Protein 9IP4 (pdb70)

Nearest PDB structures (foldseek):
  7yes-assembly1_A  TM=9.532E-01  e=0.000E+00  Ebola virus
  7yer-assembly1_A  TM=9.552E-01  e=0.000E+00  Ebola virus
  7yet-assembly1_A  TM=9.392E-01  e=2.073E-85  Ebola virus
  7yot-assembly1_A  TM=8.366E-01  e=1.798E-52  avian paramyxovirus 1
  6pzk-assembly1_A  TM=8.052E-01  e=1.404E-47  Human respiratory syncytial virus A2

InterPro domains:
  IPR014023 Mononegavirales RNA-directed RNA polymerase catalytic domain [PF00946] (9-1091)
  IPR014023 Mononegavirales RNA-directed RNA polymerase catalytic domain [PS50526] (628-812)
  IPR017235 RNA-directed RNA polymerase L, filovirus [PIRSF037548] (1-2327)
  IPR025786 Mononegavirus L protein 2-O-ribose methyltransferase [PS51590] (1921-2118)
  IPR026890 Mononegavirales mRNA-capping domain V [PF14318] (1108-1382)
  IPR039736 RNA-directed RNA polymerase L, C-terminal [TIGR04198] (1240-1625)

B-factor: mean 97.24, std 36.07, range [30.0, 233.01]

Solvent-accessible surface area: 70939 Å² total; per-residue (Å²): 77,8,94,64,21,60,8,57,9,63,33,35,5,40,5,19,30,0,12,0,0,1,93,10,36,52,24,80,17,64,17,8,92,7,76,39,2,141,138,19,149,26,4,138,94,6,88,90,9,92,96,8,99,40,2,115,92,12,34,121,86,18,1,97,14,2,5,6,3,4,4,2,2,39,40,0,10,66,15,8,52,163,19,1,92,109,34,34,114,80,0,122,45,1,74,21,78,40,0,6,100,8,0,24,44,6,14,73,6,0,39,39,11,0,31,129,19,0,45,9,100,116,26,26,93,73,50,78,132,15,67,60,97,73,9,3,39,138,60,9,51,17,3,57,2,0,0,2,0,5,22,7,9,2,40,4,13,32,21,62,24,86,219,43,56,53,205,29,44,19,129,18,89,15,118,43,2,25,1,2,1,12,27,68,4,3,0,3,15,3,23,11,126,49,13,37,165,163,44,148,46,6,12,38,16,35,6,4,2,71,91,30,8,164,118,111,112,12,74,90,110,24,92,129,29,92,56,4,2,3,3,0,4,14,48,0,1,2,3,1,19,20,3,3,14,26,5,0,0,0,34,2,0,0,12,25,0,62,46,58,10,78,105,12,0,4,0,0,38,59,113,11,0,20,84,0,2,97,24,0,11,92,0,0,8,36,1,11,47,26,0,4,71,0,0,90,22,0,56,40,1,0,6,1,7,0,2,33,68,30,102,51,8,54,27,8,17,25,17,12,1,15,13,2,62,39,0,17,67,46,7,94,85,6,31,129,109,6,132,17,71,112,124,80,0,90,13,0,53,54,2,0,39,15,2,8,62,20,155,21,38,0,3,13,9,0,0,2,33,19,0,19,89,4,2,2,6,11,13,18,52,17,17,58,1,2,85,103,16,67,132,70,0,67,39,34,26,8,0,36,2,64,12,5,3,22,0,13,0,0,0,12,5,22,6,2,70,65,29,39,123,64,81,53,48,27,23,142,21,71,13,64,56,30,28,0,48,41,1,74,99,29,29,115,80,66,47,35,8,65,46,52,72,2,81,125,48,7,28,4,3,33,25,2,81,32,85,83,30,52,46,23,135,55,12,48,79,25,17,48,2,3,135,67,51,37,7,12,7,58,66,84,12,17,1,12,22,11,16,120,24,4,6,48,16,93,18,118,64,136,27,182,50,74,117,1,4,60,37,6,10,38,22,69,79,11,36,15,101,42,5,19,79,13,0,35,75,0,82,2,1,28,35,28,46,24,7,0,4,2,24,12,48,77,48,47,16,42,69,14,55,17,72,13,32,0,0,23,74,2,15,8,1,23,16,1,7,56,13,6,7,33,53,18,1,20,155,16,12,79,39,106,90,6,70,4,13,59,69,56,122,137,129,28,18,33,146,82,7,32,51,134,197,137,111,26,51,28,65,14,2,2,2,12,6,63,29,54,82,11,20,41,10,2,9,18,3,3,1,51,16,2,1,64,12,1,13,143,0,8,50,20,108,19,0,10,14,3,2,7,8,1,3,8,11,2,24,0,3,5,27,27,110,42,5,0,2,42,41,1,64,118,127,39,38,128,117,10,61,77,28,50,3,1,2,42,47,1,32,3,0,6,58,32,10,18,87,52,8,12,34,3,1,8,16,0,4,15,31,0,0,26,5,64,39,124,32,41,14,16,11,6,33,48,75,62,44,5,7,1,4,3,6,7,85,16,79,96,129,22,95,89,84,117,11,14,70,40,3,2,42,24,0,0,102,1,1,14,45,7,6,36,2,1,1,16,3,1,2,33,18,104,29,76,103,8,16,10,3,15,2,0,8,30,69,30,169,81,9,13,2,29,1,0,10,3,3,18,0,1,124,27,0,4,112,3,7,12,20,16,104,44,39,3,7,17,4,11,22,0,6,36,42,5,9,57,20,8,28,121,0,1,23,47,2,7,2,8,19,4,0,7,1,0,0,0,0,1,5,0,0,1,0,7,2,3,15,70,11,10,17,4,8,75,130,66,68,40,1,6,85,41,16,40,177,119,92,20,75,39,50,47,7,8,14,5,11,13,5,9,51,20,4,4,3,3,16,50,21,25,0,6,65,1,0,9,95,57,35,44,5,56,0,0,4,2,2,18,10,0,86,16,1,4,70,74,38,144,77,109,126,21,12,60,53,3,6,0,28,115,49,26,182,25,102,13,39,61,2,3,80,86,31,42,10,14,17,16,76,5,16,78,100,18,28,54,57,0,39,110,26,0,52,96,19,1,96,135,80,17,118,0,101,5,1,70,28,0,16,42,178,30,9,85,105,15,25,91,93,4,1,84,26,4,10,48,2,89,5,0,5,2,43,2,0,19,34,0,20,57,39,2,3,7,5,25,5,53,76,4,0,40,92,1,25,62,14,142,71,10,10,16,95,96,114,32,44,109,75,1,58,84,33,14,54,76,16,6,77,37,12,9,24,59,118,117,26,37,20,113,116,4,25,128,34,0,99,142,47,126,7,15,8,36,7,0,73,66,5,6,54,80,12,10,60,123,25,6,162,81,56,134,39,24,17,3,30,19,16,5,18,11,47,2,11,91,21,107,47,79,65,18,19,120,50,0,62,129,66,9,103,58,115,137,188,27,43,1,29,3,29,16,17,134,119,44,65,56,104,20,62,38,39,63,12,6,20,18,1,2,13,94,101,59,25,48,151,76,75,115,100,60,160,12,55,60,42,13,30,11,11,91,31,2,33,66,8,5,12,24,3,29,32,1,8,86,57,128,56,86,54,78,98,19,4,67,31,8,9,57,3,3,1,84,24,88,46,112,51,3,55,71,30,15,63,124,43,217,93,34,8,6,21,19,72,8,16,42,104,47,40,147,48,15,140,107,11,9,17,14,35,2,4,10,13,14,2,56,34,44,43,127,56,3,42,103,14,86,89,134,33,11,48,25,5,15,1,26,62,38,16,1,21,3,4,0,3,0,0,2,14,0,4,4,15,45,8,84,8,59,92,73,10,46,4,39,1,70,0,24,22,53,137,63,0,26,88,113,31,96,73,52,92,3,147,24,98,135,50,19,118,41,87,8,63,106,2,112,94,1,74,30,1,29,15,108,78,9,62,54,27,33,125,96,144,52,203,81,38,73,66,20,16,82,8,6,4,41,5,9,0,19,10,20,3,6,6,58,0,1,16,78,21,8,3,39,29,83,56,12,70,59,80,10,70,128,113,32,82,29,14,54,64,0,2,5,2,73,50,25,29,19,0,62,143,10,28,17,156,68,90,152,101,142,14,65,11,1,82,13,0,38,116,0,21,126,24,78,136,47,45,36,104,66,5,13,87,20,128,17,60,16,136,18,2,12,54,3,2,41,0,20,1,60,55,93,81,30,20,34,14,18,4,0,87,13,0,3,110,31,0,113,161,58,67,93,29,29,57,0,12,36,24,1,3,81,14,19,47,117,68,65,90,8,50,33,0,1,36,88,4,9,145,91,28,112,21,0,91,68,43,116,13,56,98,62,142,19,146,64,51,129,80,7,42,174,68,2,46,196,34,33,137,74,65,27,134,134,30,29,5,24,141,10,41,3,1,16,12,15,12,105,164,62,95,54,84,0,0,67,72,127,142,150,76,25,161,38,15,116,64,6,36,152,8,19,65,74,2,41,60,64,4,60,113,2,2,0,7,12,16,84,9,5,8,3,4,18,0,10,55,22,29,65,128,51,79,57,89,66,1,59,124,37,66,34,0,110,100,11,62,2,22,176,179,75,22,94,140,107,31,35,187,32,17,94,55,7,29,121,4,10,65,79,11,49,52,43,30,103,108,14,14,12,67,140,134,81,118,65,9,124,20,11,90,16,2,28,132,18,11,61,82,4,25,53,82,13,83,146,25,108

Organism: Lake Victoria marburgvirus (strain Musoke-80) (NCBI:txid33727)

Radius of gyration: 37.51 Å; Cα contacts (8 Å, |Δi|>4): 2554; chains: 5; bounding box: 82×110×110 Å

GO terms:
  GO:0019013 viral nucleocapsid (C, IDA)
  GO:0039689 negative stranded viral RNA replication (P, IDA)
  GO:0039697 negative stranded viral RNA transcription (P, IDA)

Structure (mmCIF, N/CA/C/O backbone):
data_9IP4
#
_entry.id   9IP4
#
_cell.length_a   1.00
_cell.length_b   1.00
_cell.length_c   1.00
_cell.angle_alpha   90.00
_cell.angle_beta   90.00
_cell.angle_gamma   90.00
#
_symmetry.space_group_name_H-M   'P 1'
#
loop_
_entity.id
_entity.type
_entity.pdbx_description
1 polymer 'RNA-directed RNA polymerase L,Maltose/maltodextrin-binding periplasmic protein'
2 polymer 'Maltose/maltodextrin-binding periplasmic protein,Polymerase cofactor VP35'
3 non-polymer 'ZINC ION'
#
loop_
_atom_site.group_PDB
_atom_site.id
_atom_site.type_symbol
_atom_site.label_atom_id
_atom_site.label_alt_id
_atom_site.label_comp_id
_atom_site.label_asym_id
_atom_site.label_entity_id
_atom_site.label_seq_id
_atom_site.pdbx_PDB_ins_code
_atom_site.Cartn_x
_atom_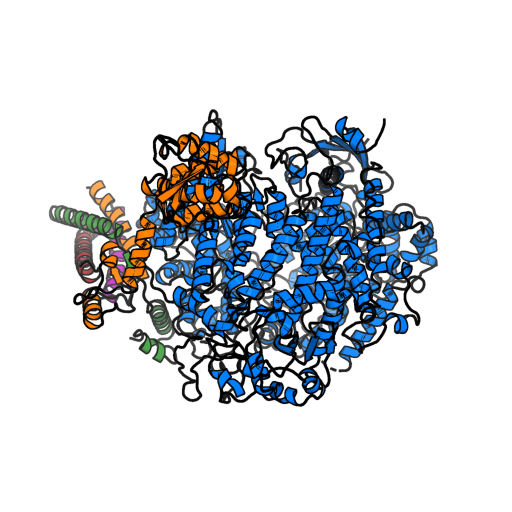site.Cartn_y
_atom_site.Cartn_z
_atom_site.occupancy
_atom_site.B_iso_or_equiv
_atom_site.auth_seq_id
_atom_site.auth_comp_id
_atom_site.auth_asym_id
_atom_site.auth_atom_id
_atom_site.pdbx_PDB_model_num
ATOM 1 N N . PRO A 1 4 ? 83.481 105.840 91.075 1.00 144.69 4 PRO A N 1
ATOM 2 C CA . PRO A 1 4 ? 84.344 105.586 89.916 1.00 139.59 4 PRO A CA 1
ATOM 3 C C . PRO A 1 4 ? 85.762 106.115 90.112 1.00 144.05 4 PRO A C 1
ATOM 4 O O . PRO A 1 4 ? 86.728 105.412 89.810 1.00 137.96 4 PRO A O 1
ATOM 8 N N . THR A 1 5 ? 85.878 107.343 90.621 1.00 158.48 5 THR A N 1
ATOM 9 C CA . THR A 1 5 ? 87.196 107.942 90.805 1.00 161.59 5 THR A CA 1
ATOM 10 C C . THR A 1 5 ? 87.968 107.221 91.900 1.00 158.45 5 THR A C 1
ATOM 11 O O . THR A 1 5 ? 89.189 107.054 91.802 1.00 141.27 5 THR A O 1
ATOM 15 N N . GLN A 1 6 ? 87.275 106.793 92.947 1.00 159.75 6 GLN A N 1
ATOM 16 C CA . GLN A 1 6 ? 87.899 106.187 94.110 1.00 155.10 6 GLN A CA 1
ATOM 17 C C . GLN A 1 6 ? 87.480 104.728 94.204 1.00 144.85 6 GLN A C 1
ATOM 18 O O . GLN A 1 6 ? 86.333 104.376 93.908 1.00 140.44 6 GLN A O 1
ATOM 24 N N . TYR A 1 7 ? 88.416 103.893 94.625 1.00 125.88 7 TYR A N 1
ATOM 25 C CA . TYR A 1 7 ? 88.255 102.453 94.723 1.00 115.86 7 TYR A CA 1
ATOM 26 C C . TYR A 1 7 ? 88.855 101.995 96.038 1.00 112.62 7 TYR A C 1
ATOM 27 O O . TYR A 1 7 ? 89.597 102.746 96.681 1.00 108.48 7 TYR A O 1
ATOM 36 N N . PRO A 1 8 ? 88.531 100.780 96.482 1.00 98.13 8 PRO A N 1
ATOM 37 C CA . PRO A 1 8 ? 89.168 100.269 97.696 1.00 84.76 8 PRO A CA 1
ATOM 38 C C . PRO A 1 8 ? 90.675 100.276 97.514 1.00 89.02 8 PRO A C 1
ATOM 39 O O . PRO A 1 8 ? 91.191 100.153 96.400 1.00 88.88 8 PRO A O 1
ATOM 43 N N . ASP A 1 9 ? 91.381 100.437 98.625 1.00 97.68 9 ASP A N 1
ATOM 44 C CA . ASP A 1 9 ? 92.817 100.636 98.564 1.00 96.43 9 ASP A CA 1
ATOM 45 C C . ASP A 1 9 ? 93.484 99.382 98.015 1.00 97.83 9 ASP A C 1
ATOM 46 O O . ASP A 1 9 ? 93.094 98.258 98.339 1.00 92.13 9 ASP A O 1
ATOM 51 N N . ALA A 1 10 ? 94.495 99.581 97.166 1.00 101.80 10 ALA A N 1
ATOM 52 C CA . ALA A 1 10 ? 95.174 98.444 96.554 1.00 89.18 10 ALA A CA 1
ATOM 53 C C . ALA A 1 10 ? 96.024 97.706 97.577 1.00 99.01 10 ALA A C 1
ATOM 54 O O . ALA A 1 10 ? 96.120 96.474 97.542 1.00 85.54 10 ALA A O 1
ATOM 56 N N . ARG A 1 11 ? 96.640 98.438 98.496 1.00 112.00 11 ARG A N 1
ATOM 57 C CA . ARG A 1 11 ? 97.450 97.852 99.549 1.00 91.21 11 ARG A CA 1
ATOM 58 C C . ARG A 1 11 ? 96.797 98.141 100.892 1.00 92.07 11 ARG A C 1
ATOM 59 O O . ARG A 1 11 ? 95.914 98.994 101.015 1.00 102.30 11 ARG A O 1
ATOM 67 N N . LEU A 1 12 ? 97.244 97.414 101.910 1.00 96.71 12 LEU A N 1
ATOM 68 C CA . LEU A 1 12 ? 96.668 97.541 103.243 1.00 107.16 12 LEU A CA 1
ATOM 69 C C . LEU A 1 12 ? 97.194 98.822 103.876 1.00 108.83 12 LEU A C 1
ATOM 70 O O . LEU A 1 12 ? 98.389 98.933 104.165 1.00 111.31 12 LEU A O 1
ATOM 75 N N . SER A 1 13 ? 96.305 99.801 104.090 1.00 98.07 13 SER A N 1
ATOM 76 C CA . SER A 1 13 ? 96.627 100.971 104.908 1.00 94.99 13 SER A CA 1
ATOM 77 C C . SER A 1 13 ? 95.397 101.280 105.760 1.00 96.91 13 SER A C 1
ATOM 78 O O . SER A 1 13 ? 94.585 102.148 105.427 1.00 99.22 13 SER A O 1
ATOM 81 N N . SER A 1 14 ? 95.293 100.573 106.887 1.00 98.21 14 SER A N 1
ATOM 82 C CA . SER A 1 14 ? 94.298 100.772 107.934 1.00 103.75 14 SER A CA 1
ATOM 83 C C . SER A 1 14 ? 94.533 99.735 109.026 1.00 100.80 14 SER A C 1
ATOM 84 O O . SER A 1 14 ? 95.072 98.656 108.748 1.00 102.48 14 SER A O 1
ATOM 87 N N . PRO A 1 15 ? 94.147 100.011 110.269 1.00 90.55 15 PRO A N 1
ATOM 88 C CA . PRO A 1 15 ? 94.187 98.969 111.301 1.00 83.88 15 PRO A CA 1
ATOM 89 C C . PRO A 1 15 ? 93.168 97.869 111.039 1.00 80.50 15 PRO A C 1
ATOM 90 O O . PRO A 1 15 ? 92.158 98.059 110.358 1.00 82.93 15 PRO A O 1
ATOM 94 N N . ILE A 1 16 ? 93.458 96.695 111.594 1.00 82.03 16 ILE A N 1
ATOM 95 C CA . ILE A 1 16 ? 92.604 95.520 111.453 1.00 87.85 16 ILE A CA 1
ATOM 96 C C . ILE A 1 16 ? 91.648 95.460 112.642 1.00 88.00 16 ILE A C 1
ATOM 97 O O . ILE A 1 16 ? 92.066 95.204 113.774 1.00 84.06 16 ILE A O 1
ATOM 102 N N . ILE A 1 17 ? 90.366 95.715 112.387 1.00 87.14 17 ILE A N 1
ATOM 103 C CA . ILE A 1 17 ? 89.326 95.711 113.410 1.00 70.42 17 ILE A CA 1
ATOM 104 C C . ILE A 1 17 ? 88.286 94.681 112.988 1.00 77.90 17 ILE A C 1
ATOM 105 O O . ILE A 1 17 ? 87.849 94.675 111.831 1.00 86.64 17 ILE A O 1
ATOM 110 N N . LEU A 1 18 ? 87.897 93.806 113.920 1.00 80.57 18 LEU A N 1
ATOM 111 C CA . LEU A 1 18 ? 86.996 92.689 113.641 1.00 76.89 18 LEU A CA 1
ATOM 112 C C . LEU A 1 18 ? 85.727 92.711 114.492 1.00 84.03 18 LEU A C 1
ATOM 113 O O . LEU A 1 18 ? 85.189 91.656 114.831 1.00 78.87 18 LEU A O 1
ATOM 118 N N . ASP A 1 19 ? 85.239 93.898 114.850 1.00 85.61 19 ASP A N 1
ATOM 119 C CA . ASP A 1 19 ? 84.018 93.988 115.649 1.00 72.83 19 ASP A CA 1
ATOM 120 C C . ASP A 1 19 ? 82.781 93.510 114.883 1.00 86.86 19 ASP A C 1
ATOM 121 O O . ASP A 1 19 ? 82.033 92.658 115.375 1.00 90.30 19 ASP A O 1
ATOM 126 N N . GLN A 1 20 ? 82.557 94.033 113.672 1.00 66.53 20 GLN A N 1
ATOM 127 C CA . GLN A 1 20 ? 81.347 93.719 112.906 1.00 64.73 20 GLN A CA 1
ATOM 128 C C . GLN A 1 20 ? 81.231 92.237 112.560 1.00 77.72 20 GLN A C 1
ATOM 129 O O . GLN A 1 20 ? 80.128 91.750 112.250 1.00 86.16 20 GLN A O 1
ATOM 135 N N . CYS A 1 21 ? 82.347 91.511 112.593 1.00 74.00 21 CYS A N 1
ATOM 136 C CA . CYS A 1 21 ? 82.289 90.078 112.353 1.00 62.35 21 CYS A CA 1
ATOM 137 C C . CYS A 1 21 ? 81.396 89.386 113.377 1.00 77.42 21 CYS A C 1
ATOM 138 O O . CYS A 1 21 ? 80.708 88.412 113.047 1.00 86.21 21 CYS A O 1
ATOM 141 N N . ASP A 1 22 ? 81.442 89.828 114.641 1.00 75.68 22 ASP A N 1
ATOM 142 C CA . ASP A 1 22 ? 80.534 89.280 115.646 1.00 76.12 22 ASP A CA 1
ATOM 143 C C . ASP A 1 22 ? 79.067 89.443 115.255 1.00 80.84 22 ASP A C 1
ATOM 144 O O . ASP A 1 22 ? 78.255 88.529 115.473 1.00 78.20 22 ASP A O 1
ATOM 149 N N . LEU A 1 23 ? 78.735 90.533 114.553 1.00 70.97 23 LEU A N 1
ATOM 150 C CA . LEU A 1 23 ? 77.354 90.756 114.146 1.00 65.06 23 LEU A CA 1
ATOM 151 C C . LEU A 1 23 ? 76.992 89.883 112.967 1.00 66.00 23 LEU A C 1
ATOM 152 O O . LEU A 1 23 ? 75.870 89.354 112.891 1.00 71.40 23 LEU A O 1
ATOM 157 N N . LEU A 1 24 ? 77.978 89.594 112.127 1.00 61.63 24 LEU A N 1
ATOM 158 C CA . LEU A 1 24 ? 77.694 88.723 110.999 1.00 57.73 24 LEU A CA 1
ATOM 159 C C . LEU A 1 24 ? 77.466 87.310 111.514 1.00 73.13 24 LEU A C 1
ATOM 160 O O . LEU A 1 24 ? 76.513 86.630 111.107 1.00 85.76 24 LEU A O 1
ATOM 165 N N . ALA A 1 25 ? 78.342 86.850 112.410 1.00 66.43 25 ALA A N 1
ATOM 166 C CA . ALA A 1 25 ? 78.175 85.510 112.950 1.00 63.32 25 ALA A CA 1
ATOM 167 C C . ALA A 1 25 ? 76.826 85.369 113.649 1.00 78.06 25 ALA A C 1
ATOM 168 O O . ALA A 1 25 ? 76.143 84.355 113.469 1.00 83.23 25 ALA A O 1
ATOM 170 N N . ARG A 1 26 ? 76.413 86.366 114.457 1.00 72.71 26 ARG A N 1
ATOM 171 C CA . ARG A 1 26 ? 75.094 86.213 115.075 1.00 63.01 26 ARG A CA 1
ATOM 172 C C . ARG A 1 26 ? 73.987 86.195 114.032 1.00 62.59 26 ARG A C 1
ATOM 173 O O . ARG A 1 26 ? 72.929 85.600 114.266 1.00 65.05 26 ARG A O 1
ATOM 181 N N . SER A 1 27 ? 74.207 86.824 112.874 1.00 73.39 27 SER A N 1
ATOM 182 C CA . SER A 1 27 ? 73.141 86.809 111.884 1.00 69.18 27 SER A CA 1
ATOM 183 C C . SER A 1 27 ? 73.169 85.560 111.018 1.00 77.13 27 SER A C 1
ATOM 184 O O . SER A 1 27 ? 72.216 85.325 110.268 1.00 80.66 27 SER A O 1
ATOM 187 N N . LEU A 1 28 ? 74.214 84.745 111.123 1.00 77.85 28 LEU A N 1
ATOM 188 C CA . LEU A 1 28 ? 74.256 83.477 110.410 1.00 70.47 28 LEU A CA 1
ATOM 189 C C . LEU A 1 28 ? 74.012 82.279 111.317 1.00 87.04 28 LEU A C 1
ATOM 190 O O . LEU A 1 28 ? 74.013 81.143 110.834 1.00 93.05 28 LEU A O 1
ATOM 195 N N . GLY A 1 29 ? 73.782 82.505 112.607 1.00 85.03 29 GLY A N 1
ATOM 196 C CA . GLY A 1 29 ? 73.549 81.417 113.532 1.00 81.03 29 GLY A CA 1
ATOM 197 C C . GLY A 1 29 ? 74.797 80.767 114.083 1.00 77.54 29 GLY A C 1
ATOM 198 O O . GLY A 1 29 ? 74.694 79.726 114.742 1.00 88.38 29 GLY A O 1
ATOM 199 N N . LEU A 1 30 ? 75.970 81.347 113.847 1.00 77.01 30 LEU A N 1
ATOM 200 C CA . LEU A 1 30 ? 77.224 80.805 114.337 1.00 74.58 30 LEU A CA 1
ATOM 201 C C . LEU A 1 30 ? 77.629 81.507 115.632 1.00 67.74 30 LEU A C 1
ATOM 202 O O . LEU A 1 30 ? 76.985 82.455 116.087 1.00 77.86 30 LEU A O 1
ATOM 207 N N . TYR A 1 31 ? 78.720 81.035 116.224 1.00 65.34 31 TYR A N 1
ATOM 208 C CA . TYR A 1 31 ? 79.234 81.589 117.466 1.00 76.58 31 TYR A CA 1
ATOM 209 C C . TYR A 1 31 ? 80.602 82.224 117.258 1.00 79.48 31 TYR A C 1
ATOM 210 O O . TYR A 1 31 ? 81.459 81.668 116.564 1.00 82.44 31 TYR A O 1
ATOM 219 N N . SER A 1 32 ? 80.796 83.394 117.868 1.00 85.15 32 SER A N 1
ATOM 220 C CA . SER A 1 32 ? 82.044 84.137 117.768 1.00 68.96 32 SER A CA 1
ATOM 221 C C . SER A 1 32 ? 82.148 85.104 118.940 1.00 86.99 32 SER A C 1
ATOM 222 O O . SER A 1 32 ? 81.135 85.610 119.431 1.00 101.91 32 SER A O 1
ATOM 225 N N . HIS A 1 33 ? 83.379 85.345 119.390 1.00 81.69 33 HIS A N 1
ATOM 226 C CA . HIS A 1 33 ? 83.638 86.196 120.552 1.00 86.08 33 HIS A CA 1
ATOM 227 C C . HIS A 1 33 ? 84.839 87.105 120.287 1.00 76.00 33 HIS A C 1
ATOM 228 O O . HIS A 1 33 ? 85.756 87.219 121.102 1.00 78.32 33 HIS A O 1
ATOM 235 N N . TYR A 1 34 ? 84.847 87.758 119.122 1.00 72.20 34 TYR A N 1
ATOM 236 C CA . TYR A 1 34 ? 85.970 88.621 118.765 1.00 64.24 34 TYR A CA 1
ATOM 237 C C . TYR A 1 34 ? 86.089 89.815 119.704 1.00 75.95 34 TYR A C 1
ATOM 238 O O . TYR A 1 34 ? 87.199 90.202 120.092 1.00 82.50 34 TYR A O 1
ATOM 247 N N . SER A 1 35 ? 84.961 90.415 120.072 1.00 81.30 35 SER A N 1
ATOM 248 C CA . SER A 1 35 ? 84.936 91.709 120.738 1.00 73.27 35 SER A CA 1
ATOM 249 C C . SER A 1 35 ? 84.807 91.596 122.253 1.00 76.16 35 SER A C 1
ATOM 250 O O . SER A 1 35 ? 84.184 90.670 122.777 1.00 86.97 35 SER A O 1
ATOM 253 N N . HIS A 1 36 ? 85.402 92.566 122.949 1.00 83.21 36 HIS A N 1
ATOM 254 C CA . HIS A 1 36 ? 85.256 92.719 124.392 1.00 86.69 36 HIS A CA 1
ATOM 255 C C . HIS A 1 36 ? 84.104 93.642 124.770 1.00 86.50 36 HIS A C 1
ATOM 256 O O . HIS A 1 36 ? 83.848 93.829 125.964 1.00 83.79 36 HIS A O 1
ATOM 263 N N . ASN A 1 37 ? 83.410 94.218 123.795 1.00 84.75 37 ASN A N 1
ATOM 264 C CA . ASN A 1 37 ? 82.358 95.187 124.079 1.00 80.30 37 ASN A CA 1
ATOM 265 C C . ASN A 1 37 ? 81.056 94.457 124.391 1.00 81.25 37 ASN A C 1
ATOM 266 O O . ASN A 1 37 ? 80.571 93.693 123.548 1.00 85.33 37 ASN A O 1
ATOM 271 N N . PRO A 1 38 ? 80.461 94.652 125.573 1.00 75.77 38 PRO A N 1
ATOM 272 C CA . PRO A 1 38 ? 79.182 93.987 125.871 1.00 72.93 38 PRO A CA 1
ATOM 273 C C . PRO A 1 38 ? 77.984 94.560 125.130 1.00 88.46 38 PRO A C 1
ATOM 274 O O . PRO A 1 38 ? 76.904 93.958 125.193 1.00 97.19 38 PRO A O 1
ATOM 278 N N . LYS A 1 39 ? 78.126 95.691 124.433 1.00 87.82 39 LYS A N 1
ATOM 279 C CA . LYS A 1 39 ? 77.026 96.188 123.613 1.00 73.46 39 LYS A CA 1
ATOM 280 C C . LYS A 1 39 ? 76.715 95.248 122.457 1.00 77.40 39 LYS A C 1
ATOM 281 O O . LYS A 1 39 ? 75.553 95.130 122.051 1.00 85.98 39 LYS A O 1
ATOM 287 N N . LEU A 1 40 ? 77.730 94.564 121.931 1.00 84.30 40 LEU A N 1
ATOM 288 C CA . LEU A 1 40 ? 77.573 93.717 120.759 1.00 79.52 40 LEU A CA 1
ATOM 289 C C . LEU A 1 40 ? 76.994 92.347 121.077 1.00 83.99 40 LEU A C 1
ATOM 290 O O . LEU A 1 40 ? 76.679 91.601 120.144 1.00 87.71 40 LEU A O 1
ATOM 295 N N . ARG A 1 41 ? 76.852 91.990 122.353 1.00 80.37 41 ARG A N 1
ATOM 296 C CA . ARG A 1 41 ? 76.277 90.690 122.667 1.00 96.42 41 ARG A CA 1
ATOM 297 C C . ARG A 1 41 ? 74.765 90.660 122.481 1.00 101.37 41 ARG A C 1
ATOM 298 O O . ARG A 1 41 ? 74.214 89.605 122.147 1.00 101.73 41 ARG A O 1
ATOM 306 N N . ASN A 1 42 ? 74.070 91.786 122.676 1.00 97.61 42 ASN A N 1
ATOM 307 C CA . ASN A 1 42 ? 72.614 91.746 122.698 1.00 98.10 42 ASN A CA 1
ATOM 308 C C . ASN A 1 42 ? 71.938 92.856 121.896 1.00 100.13 42 ASN A C 1
ATOM 309 O O . ASN A 1 42 ? 70.706 92.956 121.933 1.00 107.65 42 ASN A O 1
ATOM 314 N N . CYS A 1 43 ? 72.689 93.686 121.178 1.00 88.10 43 CYS A N 1
ATOM 315 C CA . CYS A 1 43 ? 72.055 94.696 120.344 1.00 88.38 43 CYS A CA 1
ATOM 316 C C . CYS A 1 43 ? 71.303 94.033 119.188 1.00 93.23 43 CYS A C 1
ATOM 317 O O . CYS A 1 43 ? 71.435 92.832 118.931 1.00 93.08 43 CYS A O 1
ATOM 320 N N . ARG A 1 44 ? 70.508 94.830 118.475 1.00 88.26 44 ARG A N 1
ATOM 321 C CA . ARG A 1 44 ? 69.846 94.353 117.269 1.00 83.38 44 ARG A CA 1
ATOM 322 C C . ARG A 1 44 ? 70.749 94.612 116.070 1.00 87.83 44 ARG A C 1
ATOM 323 O O . ARG A 1 44 ? 71.419 95.646 115.992 1.00 92.58 44 ARG A O 1
ATOM 331 N N . ILE A 1 45 ? 70.776 93.661 115.146 1.00 79.87 45 ILE A N 1
ATOM 332 C CA . ILE A 1 45 ? 71.755 93.686 114.050 1.00 71.99 45 ILE A CA 1
ATOM 333 C C . ILE A 1 45 ? 71.439 94.841 113.105 1.00 85.83 45 ILE A C 1
ATOM 334 O O . ILE A 1 45 ? 70.267 95.032 112.735 1.00 96.27 45 ILE A O 1
ATOM 339 N N . PRO A 1 46 ? 72.429 95.644 112.708 1.00 78.46 46 PRO A N 1
ATOM 340 C CA . PRO A 1 46 ? 72.185 96.660 111.676 1.00 77.96 46 PRO A CA 1
ATOM 341 C C . PRO A 1 46 ? 71.678 96.009 110.396 1.00 78.83 46 PRO A C 1
ATOM 342 O O . PRO A 1 46 ? 72.096 94.908 110.033 1.00 86.81 46 PRO A O 1
ATOM 346 N N . HIS A 1 47 ? 70.758 96.698 109.717 1.00 79.55 47 HIS A N 1
ATOM 347 C CA . HIS A 1 47 ? 70.048 96.081 108.599 1.00 77.26 47 HIS A CA 1
ATOM 348 C C . HIS A 1 47 ? 70.974 95.723 107.440 1.00 83.18 47 HIS A C 1
ATOM 349 O O . HIS A 1 47 ? 70.829 94.653 106.832 1.00 94.66 47 HIS A O 1
ATOM 356 N N . HIS A 1 48 ? 71.942 96.589 107.129 1.00 87.51 48 HIS A N 1
ATOM 357 C CA . HIS A 1 48 ? 72.809 96.331 105.985 1.00 89.97 48 HIS A CA 1
ATOM 358 C C . HIS A 1 48 ? 73.732 95.137 106.183 1.00 85.29 48 HIS A C 1
ATOM 359 O O . HIS A 1 48 ? 74.345 94.696 105.209 1.00 84.00 48 HIS A O 1
ATOM 366 N N . ILE A 1 49 ? 73.874 94.631 107.406 1.00 85.95 49 ILE A N 1
ATOM 367 C CA . ILE A 1 49 ? 74.572 93.377 107.671 1.00 63.95 49 ILE A CA 1
ATOM 368 C C . ILE A 1 49 ? 73.593 92.218 107.797 1.00 63.70 49 ILE A C 1
ATOM 369 O O . ILE A 1 49 ? 73.847 91.121 107.299 1.00 83.11 49 ILE A O 1
ATOM 374 N N . TYR A 1 50 ? 72.456 92.470 108.445 1.00 68.23 50 TYR A N 1
ATOM 375 C CA . TYR A 1 50 ? 71.465 91.429 108.678 1.00 71.90 50 TYR A CA 1
ATOM 376 C C . TYR A 1 50 ? 70.873 90.920 107.371 1.00 80.68 50 TYR A C 1
ATOM 377 O O . TYR A 1 50 ? 70.454 89.759 107.284 1.00 87.52 50 TYR A O 1
ATOM 386 N N . ARG A 1 51 ? 70.887 91.748 106.322 1.00 85.11 51 ARG A N 1
ATOM 387 C CA . ARG A 1 51 ? 70.281 91.351 105.056 1.00 83.63 51 ARG A CA 1
ATOM 388 C C . ARG A 1 51 ? 71.098 90.320 104.279 1.00 78.34 51 ARG A C 1
ATOM 389 O O . ARG A 1 51 ? 70.553 89.663 103.385 1.00 83.69 51 ARG A O 1
ATOM 397 N N . LEU A 1 52 ? 72.382 90.130 104.611 1.00 84.12 52 LEU A N 1
ATOM 398 C CA . LEU A 1 52 ? 73.237 89.187 103.888 1.00 83.70 52 LEU A CA 1
ATOM 399 C C . LEU A 1 52 ? 72.877 87.724 104.118 1.00 82.56 52 LEU A C 1
ATOM 400 O O . LEU A 1 52 ? 73.311 86.868 103.338 1.00 89.53 52 LEU A O 1
ATOM 405 N N . ARG A 1 53 ? 72.100 87.399 105.150 1.00 76.17 53 ARG A N 1
ATOM 406 C CA . ARG A 1 53 ? 71.785 85.992 105.366 1.00 86.03 53 ARG A CA 1
ATOM 407 C C . ARG A 1 53 ? 70.830 85.431 104.320 1.00 101.31 53 ARG A C 1
ATOM 408 O O . ARG A 1 53 ? 70.605 84.216 104.309 1.00 103.12 53 ARG A O 1
ATOM 416 N N . ASN A 1 54 ? 70.267 86.266 103.449 1.00 94.29 54 ASN A N 1
ATOM 417 C CA . ASN A 1 54 ? 69.289 85.798 102.479 1.00 92.16 54 ASN A CA 1
ATOM 418 C C . ASN A 1 54 ? 69.909 85.323 101.169 1.00 104.00 54 ASN A C 1
ATOM 419 O O . ASN A 1 54 ? 69.191 84.755 100.338 1.00 111.28 54 ASN A O 1
ATOM 424 N N . SER A 1 55 ? 71.207 85.527 100.962 1.00 96.85 55 SER A N 1
ATOM 425 C CA . SER A 1 55 ? 71.831 85.130 99.705 1.00 99.79 55 SER A CA 1
ATOM 426 C C . SER A 1 55 ? 71.942 83.610 99.642 1.00 87.50 55 SER A C 1
ATOM 427 O O . SER A 1 55 ? 72.364 82.969 100.609 1.00 89.92 55 SER A O 1
ATOM 430 N N . THR A 1 56 ? 71.566 83.032 98.497 1.00 86.86 56 THR A N 1
ATOM 431 C CA . THR A 1 56 ? 71.576 81.577 98.363 1.00 86.80 56 THR A CA 1
ATOM 432 C C . THR A 1 56 ? 72.988 81.024 98.213 1.00 85.95 56 THR A C 1
ATOM 433 O O . THR A 1 56 ? 73.269 79.903 98.663 1.00 96.53 56 THR A O 1
ATOM 437 N N . ALA A 1 57 ? 73.898 81.814 97.639 1.00 83.32 57 ALA A N 1
ATOM 438 C CA . ALA A 1 57 ? 75.274 81.359 97.485 1.00 79.48 57 ALA A CA 1
ATOM 439 C C . ALA A 1 57 ? 75.945 81.188 98.838 1.00 85.38 57 ALA A C 1
ATOM 440 O O . ALA A 1 57 ? 76.671 80.211 99.060 1.00 93.71 57 ALA A O 1
ATOM 442 N N . LEU A 1 58 ? 75.687 82.109 99.767 1.00 80.85 58 LEU A N 1
ATOM 443 C CA . LEU A 1 58 ? 76.314 81.990 101.074 1.00 69.45 58 LEU A CA 1
ATOM 444 C C . LEU A 1 58 ? 75.717 80.832 101.861 1.00 68.37 58 LEU A C 1
ATOM 445 O O . LEU A 1 58 ? 76.403 80.237 102.699 1.00 78.18 58 LEU A O 1
ATOM 450 N N . LYS A 1 59 ? 74.457 80.483 101.595 1.00 82.14 59 LYS A N 1
ATOM 451 C CA . LYS A 1 59 ? 73.864 79.356 102.300 1.00 80.81 59 LYS A CA 1
ATOM 452 C C . LYS A 1 59 ? 74.374 78.030 101.759 1.00 83.77 59 LYS A C 1
ATOM 453 O O . LYS A 1 59 ? 74.515 77.069 102.525 1.00 91.72 59 LYS A O 1
ATOM 459 N N . THR A 1 60 ? 74.658 77.951 100.454 1.00 79.42 60 THR A N 1
ATOM 460 C CA . THR A 1 60 ? 75.270 76.725 99.956 1.00 77.11 60 THR A CA 1
ATOM 461 C C . THR A 1 60 ? 76.746 76.639 100.323 1.00 80.59 60 THR A C 1
ATOM 462 O O . THR A 1 60 ? 77.290 75.535 100.424 1.00 87.71 60 THR A O 1
ATOM 466 N N . PHE A 1 61 ? 77.408 77.781 100.531 1.00 79.04 61 PHE A N 1
ATOM 467 C CA . PHE A 1 61 ? 78.804 77.739 100.958 1.00 69.17 61 PHE A CA 1
ATOM 468 C C . PHE A 1 61 ? 78.964 77.264 102.403 1.00 73.09 61 PHE A C 1
ATOM 469 O O . PHE A 1 61 ? 79.987 76.655 102.741 1.00 79.75 61 PHE A O 1
ATOM 477 N N . LEU A 1 62 ? 77.959 77.505 103.248 1.00 77.08 62 LEU A N 1
ATOM 478 C CA . LEU A 1 62 ? 77.952 77.172 104.666 1.00 71.25 62 LEU A CA 1
ATOM 479 C C . LEU A 1 62 ? 77.258 75.848 104.895 1.00 77.50 62 LEU A C 1
ATOM 480 O O . LEU A 1 62 ? 76.911 75.527 106.037 1.00 80.54 62 LEU A O 1
ATOM 485 N N . GLN A 1 63 ? 77.105 75.068 103.837 1.00 79.27 63 GLN A N 1
ATOM 486 C CA . GLN A 1 63 ? 76.526 73.752 103.936 1.00 77.75 63 GLN A CA 1
ATOM 487 C C . GLN A 1 63 ? 77.551 72.785 104.522 1.00 82.62 63 GLN A C 1
ATOM 488 O O . GLN A 1 63 ? 78.744 72.879 104.226 1.00 91.52 63 GLN A O 1
ATOM 494 N N . ASN A 1 64 ? 77.089 71.877 105.379 1.00 93.44 64 ASN A N 1
ATOM 495 C CA . ASN A 1 64 ? 77.957 70.857 105.988 1.00 93.37 64 ASN A CA 1
ATOM 496 C C . ASN A 1 64 ? 79.056 71.457 106.879 1.00 83.29 64 ASN A C 1
ATOM 497 O O . ASN A 1 64 ? 80.167 70.889 106.972 1.00 88.08 64 ASN A O 1
ATOM 502 N N . CYS A 1 65 ? 78.795 72.574 107.543 1.00 94.15 65 CYS A N 1
ATOM 503 C CA . CYS A 1 65 ? 79.697 73.254 108.472 1.00 87.87 65 CYS A CA 1
ATOM 504 C C . CYS A 1 65 ? 79.198 73.212 109.916 1.00 91.83 65 CYS A C 1
ATOM 505 O O . CYS A 1 65 ? 78.016 72.991 110.184 1.00 97.65 65 CYS A O 1
ATOM 508 N N . SER A 1 66 ? 80.124 73.440 110.853 1.00 84.70 66 SER A N 1
ATOM 509 C CA . SER A 1 66 ? 79.820 73.399 112.278 1.00 84.73 66 SER A CA 1
ATOM 510 C C . SER A 1 66 ? 79.251 74.737 112.758 1.00 86.19 66 SER A C 1
ATOM 511 O O . SER A 1 66 ? 79.378 75.775 112.101 1.00 92.30 66 SER A O 1
ATOM 514 N N . ILE A 1 67 ? 78.616 74.698 113.934 1.00 77.56 67 ILE A N 1
ATOM 515 C CA . ILE A 1 67 ? 78.093 75.914 114.550 1.00 74.10 67 ILE A CA 1
ATOM 516 C C . ILE A 1 67 ? 79.208 76.807 115.084 1.00 72.56 67 ILE A C 1
ATOM 517 O O . ILE A 1 67 ? 79.078 78.037 115.089 1.00 77.44 67 ILE A O 1
ATOM 522 N N . LEU A 1 68 ? 80.323 76.223 115.507 1.00 75.48 68 LEU A N 1
ATOM 523 C CA . LEU A 1 68 ? 81.423 76.979 116.088 1.00 79.40 68 LEU A CA 1
ATOM 524 C C . LEU A 1 68 ? 82.371 77.511 115.021 1.00 81.01 68 LEU A C 1
ATOM 525 O O . LEU A 1 68 ? 82.531 76.921 113.950 1.00 82.99 68 LEU A O 1
ATOM 530 N N . THR A 1 69 ? 82.999 78.643 115.330 1.00 61.00 69 THR A N 1
ATOM 531 C CA . THR A 1 69 ? 84.036 79.217 114.492 1.00 63.02 69 THR A CA 1
ATOM 532 C C . THR A 1 69 ? 85.318 79.360 115.304 1.00 70.57 69 THR A C 1
ATOM 533 O O . THR A 1 69 ? 85.329 79.206 116.529 1.00 76.58 69 THR A O 1
ATOM 537 N N . VAL A 1 70 ? 86.407 79.663 114.604 1.00 66.13 70 VAL A N 1
ATOM 538 C CA . VAL A 1 70 ? 87.717 79.821 115.232 1.00 56.36 70 VAL A CA 1
ATOM 539 C C . VAL A 1 70 ? 88.285 81.185 114.858 1.00 65.06 70 VAL A C 1
ATOM 540 O O . VAL A 1 70 ? 87.905 81.749 113.821 1.00 75.07 70 VAL A O 1
ATOM 544 N N . PRO A 1 71 ? 89.171 81.764 115.667 1.00 59.21 71 PRO A N 1
ATOM 545 C CA . PRO A 1 71 ? 89.781 83.044 115.292 1.00 56.48 71 PRO A CA 1
ATOM 546 C C . PRO A 1 71 ? 90.667 82.889 114.064 1.00 75.26 71 PRO A C 1
ATOM 547 O O . PRO A 1 71 ? 90.915 81.790 113.563 1.00 88.90 71 PRO A O 1
ATOM 551 N N . PHE A 1 72 ? 91.147 84.031 113.577 1.00 75.96 72 PHE A N 1
ATOM 552 C CA . PHE A 1 72 ? 91.769 84.079 112.259 1.00 68.70 72 PHE A CA 1
ATOM 553 C C . PHE A 1 72 ? 93.211 83.571 112.279 1.00 73.48 72 PHE A C 1
ATOM 554 O O . PHE A 1 72 ? 93.668 82.907 111.329 1.00 86.33 72 PHE A O 1
ATOM 562 N N . HIS A 1 73 ? 93.926 83.818 113.378 1.00 52.36 73 HIS A N 1
ATOM 563 C CA . HIS A 1 73 ? 95.358 83.557 113.373 1.00 57.69 73 HIS A CA 1
ATOM 564 C C . HIS A 1 73 ? 95.659 82.085 113.619 1.00 72.21 73 HIS A C 1
ATOM 565 O O . HIS A 1 73 ? 96.597 81.537 113.030 1.00 87.90 73 HIS A O 1
ATOM 572 N N . SER A 1 74 ? 94.894 81.435 114.500 1.00 43.61 74 SER A N 1
ATOM 573 C CA . SER A 1 74 ? 95.023 79.994 114.694 1.00 58.41 74 SER A CA 1
ATOM 574 C C . SER A 1 74 ? 95.001 79.214 113.380 1.00 77.55 74 SER A C 1
ATOM 575 O O . SER A 1 74 ? 95.591 78.133 113.288 1.00 78.81 74 SER A O 1
ATOM 578 N N . ILE A 1 75 ? 94.338 79.755 112.359 1.00 74.15 75 ILE A N 1
ATOM 579 C CA . ILE A 1 75 ? 94.345 79.203 111.004 1.00 54.40 75 ILE A CA 1
ATOM 580 C C . ILE A 1 75 ? 95.448 79.760 110.101 1.00 66.10 75 ILE A C 1
ATOM 581 O O . ILE A 1 75 ? 95.892 79.065 109.177 1.00 78.38 75 ILE A O 1
ATOM 586 N N . TRP A 1 76 ? 95.891 80.997 110.335 1.00 64.19 76 TRP A N 1
ATOM 587 C CA . TRP A 1 76 ? 96.928 81.631 109.514 1.00 62.87 76 TRP A CA 1
ATOM 588 C C . TRP A 1 76 ? 98.036 80.710 108.976 1.00 64.72 76 TRP A C 1
ATOM 589 O O . TRP A 1 76 ? 98.353 80.754 107.774 1.00 86.49 76 TRP A O 1
ATOM 600 N N . ASP A 1 77 ? 98.609 79.859 109.833 1.00 65.17 77 ASP A N 1
ATOM 601 C CA . ASP A 1 77 ? 99.673 78.950 109.401 1.00 60.48 77 ASP A CA 1
ATOM 602 C C . ASP A 1 77 ? 99.197 78.017 108.292 1.00 56.19 77 ASP A C 1
ATOM 603 O O . ASP A 1 77 ? 99.834 77.898 107.231 1.00 68.57 77 ASP A O 1
ATOM 608 N N . HIS A 1 78 ? 98.067 77.346 108.530 1.00 65.71 78 HIS A N 1
ATOM 609 C CA . HIS A 1 78 ? 97.529 76.404 107.559 1.00 62.22 78 HIS A CA 1
ATOM 610 C C . HIS A 1 78 ? 97.115 77.111 106.280 1.00 63.77 78 HIS A C 1
ATOM 611 O O . HIS A 1 78 ? 97.285 76.566 105.183 1.00 76.77 78 HIS A O 1
ATOM 618 N N . ILE A 1 79 ? 96.597 78.334 106.400 1.00 61.47 79 ILE A N 1
ATOM 619 C CA . ILE A 1 79 ? 96.243 79.108 105.211 1.00 56.35 79 ILE A CA 1
ATOM 620 C C . ILE A 1 79 ? 97.465 79.283 104.320 1.00 59.73 79 ILE A C 1
ATOM 621 O O . ILE A 1 79 ? 97.430 79.008 103.108 1.00 74.39 79 ILE A O 1
ATOM 626 N N . LEU A 1 80 ? 98.565 79.753 104.915 1.00 63.75 80 LEU A N 1
ATOM 627 C CA . LEU A 1 80 ? 99.783 80.006 104.146 1.00 60.50 80 LEU A CA 1
ATOM 628 C C . LEU A 1 80 ? 100.303 78.733 103.482 1.00 61.62 80 LEU A C 1
ATOM 629 O O . LEU A 1 80 ? 100.568 78.713 102.269 1.00 70.57 80 LEU A O 1
ATOM 634 N N . THR A 1 81 ? 100.391 77.647 104.251 1.00 68.12 81 THR A N 1
ATOM 635 C CA . THR A 1 81 ? 100.915 76.407 103.695 1.00 58.61 81 THR A CA 1
ATOM 636 C C . THR A 1 81 ? 100.035 75.929 102.546 1.00 60.21 81 THR A C 1
ATOM 637 O O . THR A 1 81 ? 100.546 75.447 101.515 1.00 75.44 81 THR A O 1
ATOM 641 N N . SER A 1 82 ? 98.704 76.059 102.716 1.00 65.41 82 SER A N 1
ATOM 642 C CA . SER A 1 82 ? 97.771 75.503 101.748 1.00 57.50 82 SER A CA 1
ATOM 643 C C . SER A 1 82 ? 97.841 76.220 100.425 1.00 63.97 82 SER A C 1
ATOM 644 O O . SER A 1 82 ? 97.912 75.589 99.359 1.00 74.23 82 SER A O 1
ATOM 647 N N . ILE A 1 83 ? 97.850 77.544 100.479 1.00 65.26 83 ILE A N 1
ATOM 648 C CA . ILE A 1 83 ? 97.973 78.305 99.241 1.00 59.76 83 ILE A CA 1
ATOM 649 C C . ILE A 1 83 ? 99.310 78.036 98.576 1.00 71.95 83 ILE A C 1
ATOM 650 O O . ILE A 1 83 ? 99.375 77.780 97.361 1.00 84.93 83 ILE A O 1
ATOM 655 N N . GLN A 1 84 ? 100.371 77.926 99.387 1.00 74.08 84 GLN A N 1
ATOM 656 C CA . GLN A 1 84 ? 101.701 77.699 98.834 1.00 67.14 84 GLN A CA 1
ATOM 657 C C . GLN A 1 84 ? 101.780 76.392 98.062 1.00 67.98 84 GLN A C 1
ATOM 658 O O . GLN A 1 84 ? 102.371 76.343 96.978 1.00 58.35 84 GLN A O 1
ATOM 664 N N . TYR A 1 85 ? 101.177 75.329 98.583 1.00 82.22 85 TYR A N 1
ATOM 665 C CA . TYR A 1 85 ? 101.354 74.042 97.924 1.00 73.73 85 TYR A CA 1
ATOM 666 C C . TYR A 1 85 ? 100.247 73.726 96.935 1.00 73.29 85 TYR A C 1
ATOM 667 O O . TYR A 1 85 ? 100.400 72.790 96.143 1.00 78.39 85 TYR A O 1
ATOM 676 N N . ASP A 1 86 ? 99.143 74.472 96.950 1.00 76.91 86 ASP A N 1
ATOM 677 C CA . ASP A 1 86 ? 98.026 74.151 96.085 1.00 72.63 86 ASP A CA 1
ATOM 678 C C . ASP A 1 86 ? 97.844 75.122 94.924 1.00 75.28 86 ASP A C 1
ATOM 679 O O . ASP A 1 86 ? 97.033 74.843 94.036 1.00 74.40 86 ASP A O 1
ATOM 684 N N . ALA A 1 87 ? 98.589 76.232 94.875 1.00 79.18 87 ALA A N 1
ATOM 685 C CA . ALA A 1 87 ? 98.276 77.232 93.857 1.00 52.63 87 ALA A CA 1
ATOM 686 C C . ALA A 1 87 ? 98.629 76.791 92.436 1.00 63.94 87 ALA A C 1
ATOM 687 O O . ALA A 1 87 ? 98.135 77.399 91.481 1.00 73.94 87 ALA A O 1
ATOM 689 N N . ILE A 1 88 ? 99.447 75.747 92.263 1.00 77.83 88 ILE A N 1
ATOM 690 C CA . ILE A 1 88 ? 99.878 75.354 90.918 1.00 65.72 88 ILE A CA 1
ATOM 691 C C . ILE A 1 88 ? 98.839 74.566 90.130 1.00 67.61 88 ILE A C 1
ATOM 692 O O . ILE A 1 88 ? 98.958 74.459 88.903 1.00 71.29 88 ILE A O 1
ATOM 697 N N . ASN A 1 89 ? 97.795 74.052 90.774 1.00 74.65 89 ASN A N 1
ATOM 698 C CA . ASN A 1 89 ? 96.773 73.277 90.079 1.00 76.98 89 ASN A CA 1
ATOM 699 C C . ASN A 1 89 ? 95.642 74.136 89.534 1.00 83.53 89 ASN A C 1
ATOM 700 O O . ASN A 1 89 ? 94.676 73.592 88.990 1.00 83.06 89 ASN A O 1
ATOM 705 N N . HIS A 1 90 ? 95.743 75.456 89.650 1.00 83.05 90 HIS A N 1
ATOM 706 C CA . HIS A 1 90 ? 94.686 76.361 89.226 1.00 78.58 90 HIS A CA 1
ATOM 707 C C . HIS A 1 90 ? 95.209 77.391 88.236 1.00 86.99 90 HIS A C 1
ATOM 708 O O . HIS A 1 90 ? 94.782 78.545 88.235 1.00 92.69 90 HIS A O 1
ATOM 715 N N . VAL A 1 91 ? 96.104 76.969 87.338 1.00 86.34 91 VAL A N 1
ATOM 716 C CA . VAL A 1 91 ? 96.685 77.915 86.393 1.00 64.95 91 VAL A CA 1
ATOM 717 C C . VAL A 1 91 ? 95.637 78.344 85.377 1.00 76.92 91 VAL A C 1
ATOM 718 O O . VAL A 1 91 ? 95.672 79.474 84.878 1.00 81.09 91 VAL A O 1
ATOM 722 N N . ASP A 1 92 ? 94.673 77.470 85.072 1.00 82.61 92 ASP A N 1
ATOM 723 C CA . ASP A 1 92 ? 93.650 77.812 84.092 1.00 78.13 92 ASP A CA 1
ATOM 724 C C . ASP A 1 92 ? 92.798 78.988 84.546 1.00 75.18 92 ASP A C 1
ATOM 725 O O . ASP A 1 92 ? 92.206 79.672 83.706 1.00 88.44 92 ASP A O 1
ATOM 730 N N . ASP A 1 93 ? 92.724 79.237 85.854 1.00 73.73 93 ASP A N 1
ATOM 731 C CA . ASP A 1 93 ? 91.969 80.382 86.348 1.00 70.42 93 ASP A CA 1
ATO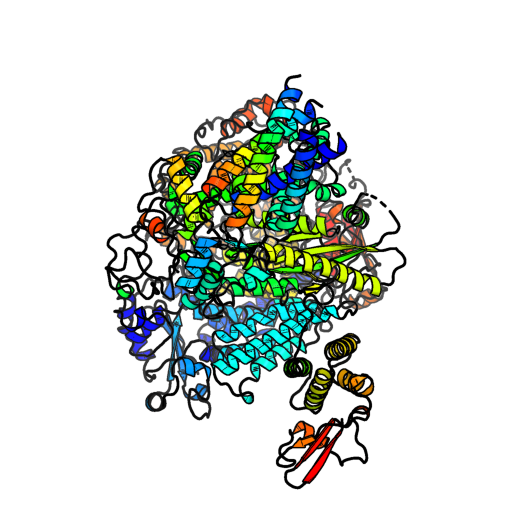M 732 C C . ASP A 1 93 ? 92.668 81.679 85.972 1.00 66.52 93 ASP A C 1
ATOM 733 O O . ASP A 1 93 ? 92.017 82.678 85.644 1.00 68.31 93 ASP A O 1
ATOM 738 N N . PHE A 1 94 ? 93.998 81.671 86.004 1.00 59.37 94 PHE A N 1
ATOM 739 C CA . PHE A 1 94 ? 94.811 82.804 85.590 1.00 58.07 94 PHE A CA 1
ATOM 740 C C . PHE A 1 94 ? 95.699 82.405 84.418 1.00 63.06 94 PHE A C 1
ATOM 741 O O . PHE A 1 94 ? 96.922 82.567 84.466 1.00 61.76 94 PHE A O 1
ATOM 749 N N . LYS A 1 95 ? 95.087 81.816 83.385 1.00 77.91 95 LYS A N 1
ATOM 750 C CA . LYS A 1 95 ? 95.826 81.476 82.172 1.00 65.29 95 LYS A CA 1
ATOM 751 C C . LYS A 1 95 ? 96.372 82.730 81.507 1.00 71.71 95 LYS A C 1
ATOM 752 O O . LYS A 1 95 ? 97.507 82.738 81.013 1.00 78.35 95 LYS A O 1
ATOM 758 N N . TYR A 1 96 ? 95.581 83.802 81.486 1.00 66.92 96 TYR A N 1
ATOM 759 C CA . TYR A 1 96 ? 96.105 85.121 81.160 1.00 54.78 96 TYR A CA 1
ATOM 760 C C . TYR A 1 96 ? 97.108 85.504 82.244 1.00 68.12 96 TYR A C 1
ATOM 761 O O . TYR A 1 96 ? 97.290 84.748 83.201 1.00 79.66 96 TYR A O 1
ATOM 770 N N . LEU A 1 97 ? 97.750 86.664 82.126 1.00 58.41 97 LEU A N 1
ATOM 771 C CA . LEU A 1 97 ? 98.944 87.078 82.860 1.00 65.96 97 LEU A CA 1
ATOM 772 C C . LEU A 1 97 ? 100.186 86.385 82.314 1.00 74.86 97 LEU A C 1
ATOM 773 O O . LEU A 1 97 ? 101.294 86.792 82.663 1.00 76.58 97 LEU A O 1
ATOM 778 N N . LEU A 1 98 ? 100.040 85.368 81.452 1.00 66.53 98 LEU A N 1
ATOM 779 C CA . LEU A 1 98 ? 101.093 84.775 80.634 1.00 62.30 98 LEU A CA 1
ATOM 780 C C . LEU A 1 98 ? 102.424 84.689 81.375 1.00 65.78 98 LEU A C 1
ATOM 781 O O . LEU A 1 98 ? 103.362 85.426 81.048 1.00 77.85 98 LEU A O 1
ATOM 786 N N . PRO A 1 99 ? 102.539 83.808 82.378 1.00 63.08 99 PRO A N 1
ATOM 787 C CA . PRO A 1 99 ? 103.739 83.823 83.245 1.00 58.55 99 PRO A CA 1
ATOM 788 C C . PRO A 1 99 ? 105.055 83.650 82.496 1.00 72.72 99 PRO A C 1
ATOM 789 O O . PRO A 1 99 ? 106.055 84.324 82.809 1.00 72.41 99 PRO A O 1
ATOM 793 N N . SER A 1 100 ? 105.072 82.766 81.495 1.00 66.95 100 SER A N 1
ATOM 794 C CA . SER A 1 100 ? 106.298 82.525 80.743 1.00 63.67 100 SER A CA 1
ATOM 795 C C . SER A 1 100 ? 106.777 83.787 80.043 1.00 65.88 100 SER A C 1
ATOM 796 O O . SER A 1 100 ? 107.986 84.025 79.957 1.00 75.51 100 SER A O 1
ATOM 799 N N . GLU A 1 101 ? 105.853 84.627 79.573 1.00 56.23 101 GLU A N 1
ATOM 800 C CA . GLU A 1 101 ? 106.260 85.891 78.967 1.00 57.04 101 GLU A CA 1
ATOM 801 C C . GLU A 1 101 ? 106.845 86.851 79.996 1.00 62.47 101 GLU A C 1
ATOM 802 O O . GLU A 1 101 ? 107.771 87.608 79.679 1.00 72.95 101 GLU A O 1
ATOM 808 N N . LEU A 1 102 ? 106.319 86.852 81.225 1.00 57.66 102 LEU A N 1
ATOM 809 C CA . LEU A 1 102 ? 106.926 87.659 82.279 1.00 50.33 102 LEU A CA 1
ATOM 810 C C . LEU A 1 102 ? 108.378 87.266 82.492 1.00 63.76 102 LEU A C 1
ATOM 811 O O . LEU A 1 102 ? 109.280 88.120 82.515 1.00 73.70 102 LEU A O 1
ATOM 816 N N . VAL A 1 103 ? 108.629 85.963 82.618 1.00 61.82 103 VAL A N 1
ATOM 817 C CA . VAL A 1 103 ? 110.003 85.501 82.818 1.00 54.12 103 VAL A CA 1
ATOM 818 C C . VAL A 1 103 ? 110.867 85.854 81.612 1.00 66.43 103 VAL A C 1
ATOM 819 O O . VAL A 1 103 ? 112.018 86.300 81.753 1.00 74.20 103 VAL A O 1
ATOM 823 N N . LYS A 1 104 ? 110.310 85.695 80.410 1.00 59.58 104 LYS A N 1
ATOM 824 C CA . LYS A 1 104 ? 111.047 85.974 79.186 1.00 52.64 104 LYS A CA 1
ATOM 825 C C . LYS A 1 104 ? 111.478 87.438 79.116 1.00 52.68 104 LYS A C 1
ATOM 826 O O . LYS A 1 104 ? 112.641 87.759 78.828 1.00 64.72 104 LYS A O 1
ATOM 832 N N . TYR A 1 105 ? 110.550 88.344 79.418 1.00 49.82 105 TYR A N 1
ATOM 833 C CA . TYR A 1 105 ? 110.861 89.769 79.371 1.00 47.02 105 TYR A CA 1
ATOM 834 C C . TYR A 1 105 ? 111.902 90.148 80.424 1.00 62.57 105 TYR A C 1
ATOM 835 O O . TYR A 1 105 ? 112.825 90.932 80.149 1.00 79.34 105 TYR A O 1
ATOM 844 N N . ALA A 1 106 ? 111.781 89.598 81.637 1.00 53.61 106 ALA A N 1
ATOM 845 C CA . ALA A 1 106 ? 112.758 89.932 82.671 1.00 41.96 106 ALA A CA 1
ATOM 846 C C . ALA A 1 106 ? 114.164 89.475 82.285 1.00 64.65 106 ALA A C 1
ATOM 847 O O . ALA A 1 106 ? 115.145 90.218 82.465 1.00 68.75 106 ALA A O 1
ATOM 849 N N . ASN A 1 107 ? 114.277 88.263 81.726 1.00 64.28 107 ASN A N 1
ATOM 850 C CA . ASN A 1 107 ? 115.582 87.773 81.295 1.00 59.65 107 ASN A CA 1
ATOM 851 C C . ASN A 1 107 ? 116.167 88.651 80.196 1.00 65.58 107 ASN A C 1
ATOM 852 O O . ASN A 1 107 ? 117.358 89.008 80.231 1.00 70.32 107 ASN A O 1
ATOM 857 N N . TRP A 1 108 ? 115.335 89.020 79.216 1.00 64.57 108 TRP A N 1
ATOM 858 C CA . TRP A 1 108 ? 115.817 89.875 78.140 1.00 68.98 108 TRP A CA 1
ATOM 859 C C . TRP A 1 108 ? 116.300 91.215 78.676 1.00 58.72 108 TRP A C 1
ATOM 860 O O . TRP A 1 108 ? 117.316 91.750 78.213 1.00 69.04 108 TRP A O 1
ATOM 871 N N . ASP A 1 109 ? 115.585 91.772 79.656 1.00 53.28 109 ASP A N 1
ATOM 872 C CA . ASP A 1 109 ? 115.991 93.057 80.212 1.00 42.23 109 ASP A CA 1
ATOM 873 C C . ASP A 1 109 ? 117.328 92.971 80.943 1.00 76.86 109 ASP A C 1
ATOM 874 O O . ASP A 1 109 ? 118.165 93.878 80.816 1.00 86.29 109 ASP A O 1
ATOM 879 N N . ASN A 1 110 ? 117.564 91.900 81.712 1.00 78.19 110 ASN A N 1
ATOM 880 C CA . ASN A 1 110 ? 118.893 91.769 82.319 1.00 71.38 110 ASN A CA 1
ATOM 881 C C . ASN A 1 110 ? 119.993 91.652 81.270 1.00 68.93 110 ASN A C 1
ATOM 882 O O . ASN A 1 110 ? 121.065 92.254 81.423 1.00 67.98 110 ASN A O 1
ATOM 887 N N . GLU A 1 111 ? 119.764 90.874 80.207 1.00 72.45 111 GLU A N 1
ATOM 888 C CA . GLU A 1 111 ? 120.792 90.789 79.169 1.00 64.83 111 GLU A CA 1
ATOM 889 C C . GLU A 1 111 ? 121.058 92.151 78.542 1.00 66.38 111 GLU A C 1
ATOM 890 O O . GLU A 1 111 ? 122.219 92.523 78.295 1.00 69.67 111 GLU A O 1
ATOM 896 N N . PHE A 1 112 ? 119.994 92.917 78.297 1.00 64.09 112 PHE A N 1
ATOM 897 C CA . PHE A 1 112 ? 120.157 94.245 77.722 1.00 54.32 112 PHE A CA 1
ATOM 898 C C . PHE A 1 112 ? 120.998 95.131 78.627 1.00 55.04 112 PHE A C 1
ATOM 899 O O . PHE A 1 112 ? 121.911 95.826 78.163 1.00 77.79 112 PHE A O 1
ATOM 907 N N . LEU A 1 113 ? 120.692 95.133 79.925 1.00 51.97 113 LEU A N 1
ATOM 908 C CA . LEU A 1 113 ? 121.433 95.998 80.838 1.00 44.70 113 LEU A CA 1
ATOM 909 C C . LEU A 1 113 ? 122.896 95.573 80.945 1.00 72.24 113 LEU A C 1
ATOM 910 O O . LEU A 1 113 ? 123.787 96.420 81.052 1.00 72.71 113 LEU A O 1
ATOM 915 N N . LYS A 1 114 ? 123.159 94.267 80.882 1.00 71.96 114 LYS A N 1
ATOM 916 C CA . LYS A 1 114 ? 124.541 93.796 80.910 1.00 51.74 114 LYS A CA 1
ATOM 917 C C . LYS A 1 114 ? 125.312 94.306 79.695 1.00 64.07 114 LYS A C 1
ATOM 918 O O . LYS A 1 114 ? 126.447 94.794 79.816 1.00 69.66 114 LYS A O 1
ATOM 924 N N . ALA A 1 115 ? 124.701 94.223 78.503 1.00 68.96 115 ALA A N 1
ATOM 925 C CA . ALA A 1 115 ? 125.353 94.735 77.297 1.00 56.43 115 ALA A CA 1
ATOM 926 C C . ALA A 1 115 ? 125.592 96.239 77.398 1.00 63.16 115 ALA A C 1
ATOM 927 O O . ALA A 1 115 ? 126.668 96.741 77.032 1.00 71.24 115 ALA A O 1
ATOM 929 N N . TYR A 1 116 ? 124.595 96.963 77.904 1.00 63.53 116 TYR A N 1
ATOM 930 C CA . TYR A 1 116 ? 124.686 98.410 78.054 1.00 49.01 116 TYR A CA 1
ATOM 931 C C . TYR A 1 116 ? 125.857 98.791 78.950 1.00 63.16 116 TYR A C 1
ATOM 932 O O . TYR A 1 116 ? 126.674 99.657 78.605 1.00 82.04 116 TYR A O 1
ATOM 941 N N . LEU A 1 117 ? 125.964 98.132 80.104 1.00 69.02 117 LEU A N 1
ATOM 942 C CA . LEU A 1 117 ? 127.028 98.453 81.046 1.00 66.93 117 LEU A CA 1
ATOM 943 C C . LEU A 1 117 ? 128.391 98.024 80.520 1.00 73.57 117 LEU A C 1
ATOM 944 O O . LEU A 1 117 ? 129.389 98.710 80.769 1.00 69.45 117 LEU A O 1
ATOM 949 N N . ASN A 1 118 ? 128.456 96.909 79.787 1.00 78.00 118 ASN A N 1
ATOM 950 C CA . ASN A 1 118 ? 129.721 96.507 79.183 1.00 74.40 118 ASN A CA 1
ATOM 951 C C . ASN A 1 118 ? 130.204 97.534 78.170 1.00 80.25 118 ASN A C 1
ATOM 952 O O . ASN A 1 118 ? 131.404 97.821 78.091 1.00 83.92 118 ASN A O 1
ATOM 957 N N . LYS A 1 119 ? 129.285 98.108 77.390 1.00 84.23 119 LYS A N 1
ATOM 958 C CA . LYS A 1 119 ? 129.709 99.131 76.442 1.00 75.06 119 LYS A CA 1
ATOM 959 C C . LYS A 1 119 ? 130.123 100.415 77.150 1.00 69.23 119 LYS A C 1
ATOM 960 O O . LYS A 1 119 ? 131.123 101.041 76.779 1.00 75.55 119 LYS A O 1
ATOM 966 N N . ILE A 1 120 ? 129.369 100.821 78.176 1.00 69.73 120 ILE A N 1
ATOM 967 C CA . ILE A 1 120 ? 129.657 102.092 78.837 1.00 57.22 120 ILE A CA 1
ATOM 968 C C . ILE A 1 120 ? 130.978 102.029 79.597 1.00 67.36 120 ILE A C 1
ATOM 969 O O . ILE A 1 120 ? 131.836 102.906 79.450 1.00 72.83 120 ILE A O 1
ATOM 974 N N . LEU A 1 121 ? 131.171 100.986 80.411 1.00 73.63 121 LEU A N 1
ATOM 975 C CA . LEU A 1 121 ? 132.371 100.918 81.238 1.00 79.34 121 LEU A CA 1
ATOM 976 C C . LEU A 1 121 ? 133.646 100.655 80.451 1.00 76.50 121 LEU A C 1
ATOM 977 O O . LEU A 1 121 ? 134.736 100.825 81.007 1.00 75.41 121 LEU A O 1
ATOM 982 N N . GLY A 1 122 ? 133.554 100.248 79.189 1.00 78.36 122 GLY A N 1
ATOM 983 C CA . GLY A 1 122 ? 134.744 100.059 78.393 1.00 76.57 122 GLY A CA 1
ATOM 984 C C . GLY A 1 122 ? 135.433 98.725 78.553 1.00 79.15 122 GLY A C 1
ATOM 985 O O . GLY A 1 122 ? 136.406 98.462 77.833 1.00 90.00 122 GLY A O 1
ATOM 986 N N . LEU A 1 123 ? 134.978 97.872 79.464 1.00 76.26 123 LEU A N 1
ATOM 987 C CA . LEU A 1 123 ? 135.566 96.553 79.645 1.00 92.93 123 LEU A CA 1
ATOM 988 C C . LEU A 1 123 ? 134.566 95.506 79.187 1.00 95.83 123 LEU A C 1
ATOM 989 O O . LEU A 1 123 ? 133.435 95.458 79.683 1.00 104.06 123 LEU A O 1
ATOM 994 N N . ASP A 1 124 ? 134.991 94.667 78.253 1.00 92.58 124 ASP A N 1
ATOM 995 C CA . ASP A 1 124 ? 134.233 93.477 77.921 1.00 99.80 124 ASP A CA 1
ATOM 996 C C . ASP A 1 124 ? 134.393 92.445 79.031 1.00 111.51 124 ASP A C 1
ATOM 997 O O . ASP A 1 124 ? 135.383 92.445 79.768 1.00 113.91 124 ASP A O 1
ATOM 1002 N N . HIS A 1 125 ? 133.389 91.580 79.167 1.00 100.94 125 HIS A N 1
ATOM 1003 C CA . HIS A 1 125 ? 133.452 90.411 80.038 1.00 104.27 125 HIS A CA 1
ATOM 1004 C C . HIS A 1 125 ? 133.532 90.774 81.515 1.00 100.91 125 HIS A C 1
ATOM 1005 O O . HIS A 1 125 ? 134.043 89.983 82.314 1.00 107.03 125 HIS A O 1
ATOM 1012 N N . VAL A 1 126 ? 133.043 91.949 81.917 1.00 95.06 126 VAL A N 1
ATOM 1013 C CA . VAL A 1 126 ? 132.944 92.228 83.347 1.00 86.08 126 VAL A CA 1
ATOM 1014 C C . VAL A 1 126 ? 131.871 91.356 83.975 1.00 102.42 126 VAL A C 1
ATOM 1015 O O . VAL A 1 126 ? 132.034 90.850 85.092 1.00 107.20 126 VAL A O 1
ATOM 1019 N N . PHE A 1 127 ? 130.771 91.147 83.264 1.00 99.68 127 PHE A N 1
ATOM 1020 C CA . PHE A 1 127 ? 129.645 90.374 83.762 1.00 97.61 127 PHE A CA 1
ATOM 1021 C C . PHE A 1 127 ? 129.527 89.102 82.937 1.00 117.01 127 PHE A C 1
ATOM 1022 O O . PHE A 1 127 ? 129.376 89.160 81.711 1.00 101.21 127 PHE A O 1
ATOM 1030 N N . SER A 1 128 ? 129.591 87.962 83.614 1.00 131.13 128 SER A N 1
ATOM 1031 C CA . SER A 1 128 ? 129.663 86.642 83.013 1.00 134.12 128 SER A CA 1
ATOM 1032 C C . SER A 1 128 ? 128.313 85.953 83.160 1.00 135.27 128 SER A C 1
ATOM 1033 O O . SER A 1 128 ? 127.334 86.550 83.623 1.00 128.91 128 SER A O 1
ATOM 1036 N N . ALA A 1 129 ? 128.255 84.682 82.771 1.00 130.23 129 ALA A N 1
ATOM 1037 C CA . ALA A 1 129 ? 126.989 83.970 82.662 1.00 136.17 129 ALA A CA 1
ATOM 1038 C C . ALA A 1 129 ? 126.974 82.794 83.629 1.00 111.15 129 ALA A C 1
ATOM 1039 O O . ALA A 1 129 ? 127.682 81.802 83.426 1.00 97.24 129 ALA A O 1
ATOM 1041 N N . SER A 1 130 ? 126.167 82.918 84.679 1.00 123.15 130 SER A N 1
ATOM 1042 C CA . SER A 1 130 ? 125.829 81.804 85.560 1.00 121.66 130 SER A CA 1
ATOM 1043 C C . SER A 1 130 ? 124.575 81.180 84.967 1.00 105.61 130 SER A C 1
ATOM 1044 O O . SER A 1 130 ? 123.454 81.607 85.244 1.00 93.10 130 SER A O 1
ATOM 1047 N N . ALA A 1 131 ? 124.766 80.150 84.138 1.00 120.38 131 ALA A N 1
ATOM 1048 C CA . ALA A 1 131 ? 123.671 79.586 83.354 1.00 120.45 131 ALA A CA 1
ATOM 1049 C C . ALA A 1 131 ? 122.526 79.064 84.211 1.00 114.99 131 ALA A C 1
ATOM 1050 O O . ALA A 1 131 ? 121.482 78.696 83.660 1.00 118.34 131 ALA A O 1
ATOM 1052 N N . ARG A 1 132 ? 122.682 79.034 85.534 1.00 93.96 132 ARG A N 1
ATOM 1053 C CA . ARG A 1 132 ? 121.604 78.559 86.391 1.00 90.37 132 ARG A CA 1
ATOM 1054 C C . ARG A 1 132 ? 120.536 79.627 86.610 1.00 88.64 132 ARG A C 1
ATOM 1055 O O . ARG A 1 132 ? 119.347 79.303 86.691 1.00 96.95 132 ARG A O 1
ATOM 1063 N N . SER A 1 133 ? 120.926 80.898 86.724 1.00 88.22 133 SER A N 1
ATOM 1064 C CA . SER A 1 133 ? 119.931 81.959 86.860 1.00 86.58 133 SER A CA 1
ATOM 1065 C C . SER A 1 133 ? 119.287 82.344 85.536 1.00 92.64 133 SER A C 1
ATOM 1066 O O . SER A 1 133 ? 118.190 82.910 85.533 1.00 88.74 133 SER A O 1
ATOM 1069 N N . GLN A 1 134 ? 119.927 82.026 84.410 1.00 97.19 134 GLN A N 1
ATOM 1070 C CA . GLN A 1 134 ? 119.478 82.471 83.100 1.00 74.94 134 GLN A CA 1
ATOM 1071 C C . GLN A 1 134 ? 118.506 81.520 82.419 1.00 81.85 134 GLN A C 1
ATOM 1072 O O . GLN A 1 134 ? 117.971 81.870 81.362 1.00 95.77 134 GLN A O 1
ATOM 1078 N N . CYS A 1 135 ? 118.258 80.342 82.978 1.00 85.44 135 CYS A N 1
ATOM 1079 C CA . CYS A 1 135 ? 117.321 79.427 82.348 1.00 91.99 135 CYS A CA 1
ATOM 1080 C C . CYS A 1 135 ? 115.880 79.780 82.714 1.00 81.27 135 CYS A C 1
ATOM 1081 O O . CYS A 1 135 ? 115.604 80.325 83.793 1.00 88.52 135 CYS A O 1
ATOM 1084 N N . GLU A 1 136 ? 114.956 79.466 81.799 1.00 92.49 136 GLU A N 1
ATOM 1085 C CA . GLU A 1 136 ? 113.550 79.822 81.945 1.00 83.54 136 GLU A CA 1
ATOM 1086 C C . GLU A 1 136 ? 112.887 79.166 83.142 1.00 87.39 136 GLU A C 1
ATOM 1087 O O . GLU A 1 136 ? 111.852 79.656 83.614 1.00 92.34 136 GLU A O 1
ATOM 1093 N N . ASP A 1 137 ? 113.445 78.071 83.640 1.00 87.91 137 ASP A N 1
ATOM 1094 C CA . ASP A 1 137 ? 112.793 77.237 84.635 1.00 76.38 137 ASP A CA 1
ATOM 1095 C C . ASP A 1 137 ? 113.312 77.536 86.035 1.00 86.40 137 ASP A C 1
ATOM 1096 O O . ASP A 1 137 ? 112.929 76.860 86.992 1.00 96.07 137 ASP A O 1
ATOM 1101 N N . PHE A 1 138 ? 114.173 78.545 86.173 1.00 82.19 138 PHE A N 1
ATOM 1102 C CA . PHE A 1 138 ? 114.792 78.816 87.467 1.00 66.35 138 PHE A CA 1
ATOM 1103 C C . PHE A 1 138 ? 113.756 79.231 88.505 1.00 67.52 138 PHE A C 1
ATOM 1104 O O . PHE A 1 138 ? 113.655 78.622 89.578 1.00 84.95 138 PHE A O 1
ATOM 1112 N N . SER A 1 139 ? 112.956 80.247 88.189 1.00 72.41 139 SER A N 1
ATOM 1113 C CA . SER A 1 139 ? 112.039 80.840 89.157 1.00 63.56 139 SER A CA 1
ATOM 1114 C C . SER A 1 139 ? 110.799 79.980 89.408 1.00 67.92 139 SER A C 1
ATOM 1115 O O . SER A 1 139 ? 110.402 79.821 90.569 1.00 68.34 139 SER A O 1
ATOM 1118 N N . PRO A 1 140 ? 110.154 79.413 88.377 1.00 71.39 140 PRO A N 1
ATOM 1119 C CA . PRO A 1 140 ? 109.028 78.502 88.655 1.00 68.25 140 PRO A CA 1
ATOM 1120 C C . PRO A 1 140 ? 109.412 77.313 89.513 1.00 71.53 140 PRO A C 1
ATOM 1121 O O . PRO A 1 140 ? 108.595 76.838 90.312 1.00 82.80 140 PRO A O 1
ATOM 1125 N N . LYS A 1 141 ? 110.637 76.819 89.371 1.00 75.51 141 LYS A N 1
ATOM 1126 C CA . LYS A 1 141 ? 111.045 75.572 89.999 1.00 78.99 141 LYS A CA 1
ATOM 1127 C C . LYS A 1 141 ? 111.717 75.759 91.355 1.00 80.51 141 LYS A C 1
ATOM 1128 O O . LYS A 1 141 ? 111.598 74.878 92.213 1.00 95.63 141 LYS A O 1
ATOM 1134 N N . GLU A 1 142 ? 112.404 76.880 91.590 1.00 69.33 142 GLU A N 1
ATOM 1135 C CA . GLU A 1 142 ? 113.184 77.031 92.810 1.00 64.55 142 GLU A CA 1
ATOM 1136 C C . GLU A 1 142 ? 112.649 78.069 93.789 1.00 72.81 142 GLU A C 1
ATOM 1137 O O . GLU A 1 142 ? 113.146 78.131 94.920 1.00 75.96 142 GLU A O 1
ATOM 1143 N N . ASN A 1 143 ? 111.671 78.887 93.402 1.00 72.42 143 ASN A N 1
ATOM 1144 C CA . ASN A 1 143 ? 111.101 79.860 94.326 1.00 53.89 143 ASN A CA 1
ATOM 1145 C C . ASN A 1 143 ? 109.792 79.313 94.871 1.00 69.12 143 ASN A C 1
ATOM 1146 O O . ASN A 1 143 ? 108.870 79.051 94.084 1.00 84.87 143 ASN A O 1
ATOM 1151 N N . PRO A 1 144 ? 109.656 79.119 96.186 1.00 54.08 144 PRO A N 1
ATOM 1152 C CA . PRO A 1 144 ? 108.442 78.485 96.723 1.00 50.43 144 PRO A CA 1
ATOM 1153 C C . PRO A 1 144 ? 107.202 79.370 96.761 1.00 53.27 144 PRO A C 1
ATOM 1154 O O . PRO A 1 144 ? 106.137 78.873 97.146 1.00 64.26 144 PRO A O 1
ATOM 1158 N N . TYR A 1 145 ? 107.280 80.648 96.389 1.00 55.03 145 TYR A N 1
ATOM 1159 C CA . TYR A 1 145 ? 106.141 81.557 96.501 1.00 46.55 145 TYR A CA 1
ATOM 1160 C C . TYR A 1 145 ? 105.621 82.052 95.154 1.00 63.31 145 TYR A C 1
ATOM 1161 O O . TYR A 1 145 ? 104.790 82.963 95.120 1.00 74.62 145 TYR A O 1
ATOM 1170 N N . TYR A 1 146 ? 106.090 81.477 94.051 1.00 62.77 146 TYR A N 1
ATOM 1171 C CA . TYR A 1 146 ? 105.788 81.999 92.720 1.00 53.22 146 TYR A CA 1
ATOM 1172 C C . TYR A 1 146 ? 104.300 81.868 92.367 1.00 66.08 146 TYR A C 1
ATOM 1173 O O . TYR A 1 146 ? 103.591 82.873 92.162 1.00 82.19 146 TYR A O 1
ATOM 1182 N N . TRP A 1 147 ? 103.796 80.631 92.349 1.00 48.21 147 TRP A N 1
ATOM 1183 C CA . TRP A 1 147 ? 102.416 80.375 91.932 1.00 48.14 147 TRP A CA 1
ATOM 1184 C C . TRP A 1 147 ? 101.404 80.990 92.895 1.00 56.10 147 TRP A C 1
ATOM 1185 O O . TRP A 1 147 ? 100.368 81.512 92.454 1.00 78.10 147 TRP A O 1
ATOM 1196 N N . GLY A 1 148 ? 101.682 80.943 94.204 1.00 48.89 148 GLY A N 1
ATOM 1197 C CA . GLY A 1 148 ? 100.776 81.557 95.157 1.00 53.52 148 GLY A CA 1
ATOM 1198 C C . GLY A 1 148 ? 100.655 83.048 94.931 1.00 66.44 148 GLY A C 1
ATOM 1199 O O . GLY A 1 148 ? 99.568 83.620 95.030 1.00 74.99 148 GLY A O 1
ATOM 1200 N N . MET A 1 149 ? 101.782 83.688 94.608 1.00 51.75 149 MET A N 1
ATOM 1201 C CA . MET A 1 149 ? 101.809 85.112 94.330 1.00 37.94 149 MET A CA 1
ATOM 1202 C C . MET A 1 149 ? 100.931 85.450 93.137 1.00 51.83 149 MET A C 1
ATOM 1203 O O . MET A 1 149 ? 100.112 86.377 93.202 1.00 62.37 149 MET A O 1
ATOM 1208 N N . LEU A 1 150 ? 101.034 84.667 92.051 1.00 62.75 150 LEU A N 1
ATOM 1209 C CA . LEU A 1 150 ? 100.184 84.937 90.888 1.00 53.01 150 LEU A CA 1
ATOM 1210 C C . LEU A 1 150 ? 98.697 84.737 91.214 1.00 55.85 150 LEU A C 1
ATOM 1211 O O . LEU A 1 150 ? 97.842 85.578 90.863 1.00 75.85 150 LEU A O 1
ATOM 1216 N N . LEU A 1 151 ? 98.370 83.642 91.911 1.00 50.45 151 LEU A N 1
ATOM 1217 C CA . LEU A 1 151 ? 96.973 83.369 92.241 1.00 43.43 151 LEU A CA 1
ATOM 1218 C C . LEU A 1 151 ? 96.375 84.471 93.104 1.00 47.53 151 LEU A C 1
ATOM 1219 O O . LEU A 1 151 ? 95.233 84.898 92.881 1.00 67.77 151 LEU A O 1
ATOM 1224 N N . LEU A 1 152 ? 97.138 84.969 94.081 1.00 59.61 152 LEU A N 1
ATOM 1225 C CA . LEU A 1 152 ? 96.593 86.008 94.944 1.00 49.73 152 LEU A CA 1
ATOM 1226 C C . LEU A 1 152 ? 96.517 87.367 94.266 1.00 54.20 152 LEU A C 1
ATOM 1227 O O . LEU A 1 152 ? 95.642 88.161 94.614 1.00 65.43 152 LEU A O 1
ATOM 1232 N N . VAL A 1 153 ? 97.371 87.646 93.279 1.00 57.60 153 VAL A N 1
ATOM 1233 C CA . VAL A 1 153 ? 97.175 88.859 92.484 1.00 54.79 153 VAL A CA 1
ATOM 1234 C C . VAL A 1 153 ? 95.820 88.825 91.776 1.00 52.52 153 VAL A C 1
ATOM 1235 O O . VAL A 1 153 ? 95.003 89.764 91.880 1.00 74.95 153 VAL A O 1
ATOM 1239 N N . HIS A 1 154 ? 95.528 87.699 91.117 1.00 47.84 154 HIS A N 1
ATOM 1240 C CA . HIS A 1 154 ? 94.228 87.535 90.461 1.00 48.03 154 HIS A CA 1
ATOM 1241 C C . HIS A 1 154 ? 93.064 87.677 91.452 1.00 56.61 154 HIS A C 1
ATOM 1242 O O . HIS A 1 154 ? 92.131 88.484 91.248 1.00 62.44 154 HIS A O 1
ATOM 1249 N N . LEU A 1 155 ? 93.117 86.923 92.553 1.00 55.56 155 LEU A N 1
ATOM 1250 C CA . LEU A 1 155 ? 92.015 86.948 93.509 1.00 40.00 155 LEU A CA 1
ATOM 1251 C C . LEU A 1 155 ? 91.846 88.312 94.168 1.00 53.96 155 LEU A C 1
ATOM 1252 O O . LEU A 1 155 ? 90.715 88.715 94.465 1.00 68.59 155 LEU A O 1
ATOM 1257 N N . SER A 1 156 ? 92.942 89.036 94.416 1.00 53.26 156 SER A N 1
ATOM 1258 C CA . SER A 1 156 ? 92.819 90.351 95.031 1.00 55.77 156 SER A CA 1
ATOM 1259 C C . SER A 1 156 ? 92.149 91.343 94.100 1.00 61.28 156 SER A C 1
ATOM 1260 O O . SER A 1 156 ? 91.381 92.200 94.562 1.00 73.43 156 SER A O 1
ATOM 1263 N N . GLN A 1 157 ? 92.396 91.238 92.790 1.00 57.43 157 GLN A N 1
ATOM 1264 C CA . GLN A 1 157 ? 91.645 92.113 91.892 1.00 60.59 157 GLN A CA 1
ATOM 1265 C C . GLN A 1 157 ? 90.151 91.807 91.963 1.00 69.27 157 GLN A C 1
ATOM 1266 O O . GLN A 1 157 ? 89.314 92.728 92.031 1.00 72.62 157 GLN A O 1
ATOM 1272 N N . LEU A 1 158 ? 89.798 90.516 91.989 1.00 72.57 158 LEU A N 1
ATOM 1273 C CA . LEU A 1 158 ? 88.384 90.160 92.158 1.00 53.52 158 LEU A CA 1
ATOM 1274 C C . LEU A 1 158 ? 87.793 90.733 93.449 1.00 52.18 158 LEU A C 1
ATOM 1275 O O . LEU A 1 158 ? 86.671 91.266 93.454 1.00 56.49 158 LEU A O 1
ATOM 1280 N N . ALA A 1 159 ? 88.534 90.628 94.556 1.00 53.53 159 ALA A N 1
ATOM 1281 C CA . ALA A 1 159 ? 88.025 91.100 95.843 1.00 52.82 159 ALA A CA 1
ATOM 1282 C C . ALA A 1 159 ? 87.813 92.608 95.839 1.00 59.72 159 ALA A C 1
ATOM 1283 O O . ALA A 1 159 ? 86.828 93.107 96.403 1.00 75.97 159 ALA A O 1
ATOM 1285 N N . ARG A 1 160 ? 88.735 93.352 95.224 1.00 69.11 160 ARG A N 1
ATOM 1286 C CA . ARG A 1 160 ? 88.552 94.796 95.118 1.00 52.80 160 ARG A CA 1
ATOM 1287 C C . ARG A 1 160 ? 87.283 95.123 94.348 1.00 54.72 160 ARG A C 1
ATOM 1288 O O . ARG A 1 160 ? 86.510 96.007 94.750 1.00 66.83 160 ARG A O 1
ATOM 1296 N N . ARG A 1 161 ? 87.034 94.400 93.251 1.00 66.18 161 ARG A N 1
ATOM 1297 C CA . ARG A 1 161 ? 85.804 94.648 92.503 1.00 58.75 161 ARG A CA 1
ATOM 1298 C C . ARG A 1 161 ? 84.571 94.403 93.360 1.00 54.39 161 ARG A C 1
ATOM 1299 O O . ARG A 1 161 ? 83.633 95.210 93.355 1.00 74.07 161 ARG A O 1
ATOM 1307 N N . ILE A 1 162 ? 84.557 93.303 94.112 1.00 71.81 162 ILE A N 1
ATOM 1308 C CA . ILE A 1 162 ? 83.354 92.977 94.876 1.00 59.45 162 ILE A CA 1
ATOM 1309 C C . ILE A 1 162 ? 83.122 93.981 96.000 1.00 54.95 162 ILE A C 1
ATOM 1310 O O . ILE A 1 162 ? 81.982 94.387 96.254 1.00 63.61 162 ILE A O 1
ATOM 1315 N N . LYS A 1 163 ? 84.184 94.404 96.689 1.00 67.52 163 LYS A N 1
ATOM 1316 C CA . LYS A 1 163 ? 83.996 95.383 97.759 1.00 59.50 163 LYS A CA 1
ATOM 1317 C C . LYS A 1 163 ? 83.578 96.750 97.222 1.00 74.88 163 LYS A C 1
ATOM 1318 O O . LYS A 1 163 ? 82.769 97.444 97.849 1.00 86.79 163 LYS A O 1
ATOM 1324 N N . GLY A 1 164 ? 84.095 97.142 96.054 1.00 81.94 164 GLY A N 1
ATOM 1325 C CA . GLY A 1 164 ? 83.761 98.455 95.515 1.00 77.15 164 GLY A CA 1
ATOM 1326 C C . GLY A 1 164 ? 82.276 98.678 95.298 1.00 88.58 164 GLY A C 1
ATOM 1327 O O . GLY A 1 164 ? 81.754 99.757 95.590 1.00 110.82 164 GLY A O 1
ATOM 1328 N N . GLN A 1 165 ? 81.573 97.670 94.789 1.00 88.48 165 GLN A N 1
ATOM 1329 C CA . GLN A 1 165 ? 80.128 97.780 94.628 1.00 93.47 165 GLN A CA 1
ATOM 1330 C C . GLN A 1 165 ? 79.430 97.914 95.974 1.00 120.14 165 GLN A C 1
ATOM 1331 O O . GLN A 1 165 ? 79.809 97.272 96.958 1.00 125.92 165 GLN A O 1
ATOM 1337 N N . ARG A 1 166 ? 78.399 98.756 96.010 1.00 141.34 166 ARG A N 1
ATOM 1338 C CA . ARG A 1 166 ? 77.782 99.186 97.259 1.00 158.90 166 ARG A CA 1
ATOM 1339 C C . ARG A 1 166 ? 76.896 98.123 97.896 1.00 170.01 166 ARG A C 1
ATOM 1340 O O . ARG A 1 166 ? 76.164 98.439 98.841 1.00 170.25 166 ARG A O 1
ATOM 1348 N N . GLY A 1 167 ? 76.936 96.885 97.414 1.00 162.35 167 GLY A N 1
ATOM 1349 C CA . GLY A 1 167 ? 76.120 95.839 97.996 1.00 164.93 167 GLY A CA 1
ATOM 1350 C C . GLY A 1 167 ? 74.893 95.497 97.178 1.00 171.62 167 GLY A C 1
ATOM 1351 O O . GLY A 1 167 ? 73.896 96.223 97.210 1.00 163.98 167 GLY A O 1
ATOM 1352 N N . SER A 1 168 ? 74.956 94.389 96.441 1.00 167.37 168 SER A N 1
ATOM 1353 C CA . SER A 1 168 ? 73.872 93.978 95.563 1.00 161.58 168 SER A CA 1
ATOM 1354 C C . SER A 1 168 ? 73.260 92.635 95.932 1.00 157.65 168 SER A C 1
ATOM 1355 O O . SER A 1 168 ? 72.256 92.251 95.322 1.00 155.87 168 SER A O 1
ATOM 1358 N N . LEU A 1 169 ? 73.846 91.902 96.883 1.00 151.31 169 LEU A N 1
ATOM 1359 C CA . LEU A 1 169 ? 73.368 90.618 97.393 1.00 145.54 169 LEU A CA 1
ATOM 1360 C C . LEU A 1 169 ? 73.561 89.492 96.387 1.00 154.84 169 LEU A C 1
ATOM 1361 O O . LEU A 1 169 ? 73.301 88.328 96.717 1.00 147.27 169 LEU A O 1
ATOM 1366 N N . ARG A 1 170 ? 74.018 89.792 95.176 1.00 151.52 170 ARG A N 1
ATOM 1367 C CA . ARG A 1 170 ? 74.378 88.778 94.202 1.00 147.19 170 ARG A CA 1
ATOM 1368 C C . ARG A 1 170 ? 75.814 88.920 93.724 1.00 129.55 170 ARG A C 1
ATOM 1369 O O . ARG A 1 170 ? 76.272 88.091 92.928 1.00 124.96 170 ARG A O 1
ATOM 1377 N N . SER A 1 171 ? 76.533 89.943 94.177 1.00 106.35 171 SER A N 1
ATOM 1378 C CA . SER A 1 171 ? 77.936 90.116 93.829 1.00 95.88 171 SER A CA 1
ATOM 1379 C C . SER A 1 171 ? 78.783 89.400 94.874 1.00 99.84 171 SER A C 1
ATOM 1380 O O . SER A 1 171 ? 78.834 89.813 96.038 1.00 95.50 171 SER A O 1
ATOM 1383 N N . ASN A 1 172 ? 79.447 88.329 94.454 1.00 94.27 172 ASN A N 1
ATOM 1384 C CA . ASN A 1 172 ? 80.329 87.569 95.323 1.00 68.81 172 ASN A CA 1
ATOM 1385 C C . ASN A 1 172 ? 81.334 86.843 94.446 1.00 72.56 172 ASN A C 1
ATOM 1386 O O . ASN A 1 172 ? 81.146 86.709 93.234 1.00 80.52 172 ASN A O 1
ATOM 1391 N N . TRP A 1 173 ? 82.400 86.367 95.074 1.00 64.41 173 TRP A N 1
ATOM 1392 C CA . TRP A 1 173 ? 83.373 85.526 94.403 1.00 64.12 173 TRP A CA 1
ATOM 1393 C C . TRP A 1 173 ? 83.710 84.376 95.338 1.00 62.84 173 TRP A C 1
ATOM 1394 O O . TRP A 1 173 ? 83.533 84.469 96.555 1.00 71.79 173 TRP A O 1
ATOM 1405 N N . LYS A 1 174 ? 84.200 83.282 94.764 1.00 58.25 174 LYS A N 1
ATOM 1406 C CA . LYS A 1 174 ? 84.598 82.147 95.579 1.00 62.44 174 LYS A CA 1
ATOM 1407 C C . LYS A 1 174 ? 85.736 81.403 94.900 1.00 66.26 174 LYS A C 1
ATOM 1408 O O . LYS A 1 174 ? 85.942 81.499 93.688 1.00 77.09 174 LYS A O 1
ATOM 1414 N N . PHE A 1 175 ? 86.473 80.652 95.714 1.00 68.58 175 PHE A N 1
ATOM 1415 C CA . PHE A 1 175 ? 87.608 79.866 95.260 1.00 66.18 175 PHE A CA 1
ATOM 1416 C C . PHE A 1 175 ? 87.591 78.523 95.971 1.00 68.57 175 PHE A C 1
ATOM 1417 O O . PHE A 1 175 ? 87.517 78.470 97.202 1.00 69.10 175 PHE A O 1
ATOM 1425 N N . ILE A 1 176 ? 87.653 77.443 95.195 1.00 70.61 176 ILE A N 1
ATOM 1426 C CA . ILE A 1 176 ? 87.556 76.084 95.716 1.00 68.03 176 ILE A CA 1
ATOM 1427 C C . ILE A 1 176 ? 88.879 75.381 95.461 1.00 72.02 176 ILE A C 1
ATOM 1428 O O . ILE A 1 176 ? 89.277 75.198 94.304 1.00 95.27 176 ILE A O 1
ATOM 1433 N N . GLY A 1 177 ? 89.551 74.972 96.531 1.00 67.49 177 GLY A N 1
ATOM 1434 C CA . GLY A 1 177 ? 90.799 74.256 96.372 1.00 74.96 177 GLY A CA 1
ATOM 1435 C C . GLY A 1 177 ? 90.720 72.878 96.991 1.00 86.06 177 GLY A C 1
ATOM 1436 O O . GLY A 1 177 ? 89.644 72.455 97.424 1.00 86.18 177 GLY A O 1
ATOM 1437 N N . THR A 1 178 ? 91.849 72.168 97.046 1.00 93.03 178 THR A N 1
ATOM 1438 C CA . THR A 1 178 ? 91.867 70.885 97.741 1.00 95.70 178 THR A CA 1
ATOM 1439 C C . THR A 1 178 ? 91.547 71.075 99.215 1.00 100.50 178 THR A C 1
ATOM 1440 O O . THR A 1 178 ? 90.743 70.333 99.790 1.00 109.42 178 THR A O 1
ATOM 1444 N N . ASP A 1 179 ? 92.153 72.079 99.833 1.00 95.16 179 ASP A N 1
ATOM 1445 C CA . ASP A 1 179 ? 91.714 72.610 101.109 1.00 92.88 179 ASP A CA 1
ATOM 1446 C C . ASP A 1 179 ? 91.416 74.093 100.923 1.00 92.46 179 ASP A C 1
ATOM 1447 O O . ASP A 1 179 ? 91.528 74.631 99.819 1.00 104.87 179 ASP A O 1
ATOM 1452 N N . LEU A 1 180 ? 91.040 74.756 102.017 1.00 70.72 180 LEU A N 1
ATOM 1453 C CA . LEU A 1 180 ? 90.993 76.216 102.075 1.00 67.07 180 LEU A CA 1
ATOM 1454 C C . LEU A 1 180 ? 90.098 76.782 100.968 1.00 65.32 180 LEU A C 1
ATOM 1455 O O . LEU A 1 180 ? 90.553 77.371 99.983 1.00 73.58 180 LEU A O 1
ATOM 1460 N N . GLU A 1 181 ? 88.803 76.549 101.132 1.00 62.11 181 GLU A N 1
ATOM 1461 C CA . GLU A 1 181 ? 87.833 77.290 100.345 1.00 56.74 181 GLU A CA 1
ATOM 1462 C C . GLU A 1 181 ? 87.684 78.710 100.879 1.00 56.18 181 GLU A C 1
ATOM 1463 O O . GLU A 1 181 ? 87.826 78.968 102.078 1.00 67.85 181 GLU A O 1
ATOM 1469 N N . LEU A 1 182 ? 87.382 79.632 99.969 1.00 58.60 182 LEU A N 1
ATOM 1470 C CA . LEU A 1 182 ? 87.217 81.040 100.290 1.00 50.43 182 LEU A CA 1
ATOM 1471 C C . LEU A 1 182 ? 85.895 81.542 99.740 1.00 63.91 182 LEU A C 1
ATOM 1472 O O . LEU A 1 182 ? 85.375 81.023 98.748 1.00 82.66 182 LEU A O 1
ATOM 1477 N N . PHE A 1 183 ? 85.360 82.569 100.389 1.00 50.04 183 PHE A N 1
ATOM 1478 C CA . PHE A 1 183 ? 84.122 83.175 99.932 1.00 46.71 183 PHE A CA 1
ATOM 1479 C C . PHE A 1 183 ? 84.143 84.648 100.300 1.00 43.92 183 PHE A C 1
ATOM 1480 O O . PHE A 1 183 ? 84.413 85.003 101.451 1.00 62.83 183 PHE A O 1
ATOM 1488 N N . GLY A 1 184 ? 83.849 85.495 99.320 1.00 51.92 184 GLY A N 1
ATOM 1489 C CA . GLY A 1 184 ? 83.877 86.927 99.518 1.00 47.39 184 GLY A CA 1
ATOM 1490 C C . GLY A 1 184 ? 82.534 87.579 99.277 1.00 60.36 184 GLY A C 1
ATOM 1491 O O . GLY A 1 184 ? 81.928 87.411 98.214 1.00 76.59 184 GLY A O 1
ATOM 1492 N N . ILE A 1 185 ? 82.070 88.338 100.265 1.00 61.10 185 ILE A N 1
ATOM 1493 C CA . ILE A 1 185 ? 80.788 89.025 100.202 1.00 65.44 185 ILE A CA 1
ATOM 1494 C C . ILE A 1 185 ? 81.108 90.479 100.526 1.00 65.66 185 ILE A C 1
ATOM 1495 O O . ILE A 1 185 ? 82.287 90.851 100.555 1.00 70.86 185 ILE A O 1
ATOM 1500 N N . ALA A 1 186 ? 80.083 91.307 100.760 1.00 52.88 186 ALA A N 1
ATOM 1501 C CA . ALA A 1 186 ? 80.225 92.760 100.714 1.00 66.05 186 ALA A CA 1
ATOM 1502 C C . ALA A 1 186 ? 81.507 93.268 101.375 1.00 60.10 186 ALA A C 1
ATOM 1503 O O . ALA A 1 186 ? 82.373 93.843 100.708 1.00 81.97 186 ALA A O 1
ATOM 1505 N N . ASP A 1 187 ? 81.664 93.039 102.679 1.00 68.20 187 ASP A N 1
ATOM 1506 C CA . ASP A 1 187 ? 82.827 93.538 103.408 1.00 68.52 187 ASP A CA 1
ATOM 1507 C C . ASP A 1 187 ? 83.626 92.424 104.071 1.00 73.18 187 ASP A C 1
ATOM 1508 O O . ASP A 1 187 ? 84.593 92.710 104.787 1.00 68.52 187 ASP A O 1
ATOM 1513 N N . PHE A 1 188 ? 83.259 91.168 103.843 1.00 71.39 188 PHE A N 1
ATOM 1514 C CA . PHE A 1 188 ? 83.759 90.060 104.636 1.00 56.17 188 PHE A CA 1
ATOM 1515 C C . PHE A 1 188 ? 84.368 89.007 103.726 1.00 68.97 188 PHE A C 1
ATOM 1516 O O . PHE A 1 188 ? 84.011 88.884 102.552 1.00 70.96 188 PHE A O 1
ATOM 1524 N N . VAL A 1 189 ? 85.291 88.239 104.293 1.00 65.59 189 VAL A N 1
ATOM 1525 C CA . VAL A 1 189 ? 85.838 87.060 103.640 1.00 58.77 189 VAL A CA 1
ATOM 1526 C C . VAL A 1 189 ? 85.768 85.918 104.637 1.00 51.42 189 VAL A C 1
ATOM 1527 O O . VAL A 1 189 ? 86.070 86.094 105.824 1.00 67.60 189 VAL A O 1
ATOM 1531 N N . ILE A 1 190 ? 85.366 84.749 104.156 1.00 48.34 190 ILE A N 1
ATOM 1532 C CA . ILE A 1 190 ? 85.139 83.581 104.993 1.00 53.80 190 ILE A CA 1
ATOM 1533 C C . ILE A 1 190 ? 86.099 82.477 104.573 1.00 69.50 190 ILE A C 1
ATOM 1534 O O . ILE A 1 190 ? 86.166 82.122 103.389 1.00 85.09 190 ILE A O 1
ATOM 1539 N N . PHE A 1 191 ? 86.829 81.930 105.544 1.00 56.17 191 PHE A N 1
ATOM 1540 C CA . PHE A 1 191 ? 87.784 80.853 105.318 1.00 45.72 191 PHE A CA 1
ATOM 1541 C C . PHE A 1 191 ? 87.200 79.553 105.850 1.00 49.55 191 PHE A C 1
ATOM 1542 O O . PHE A 1 191 ? 86.617 79.522 106.938 1.00 67.12 191 PHE A O 1
ATOM 1550 N N . LYS A 1 192 ? 87.368 78.479 105.084 1.00 52.79 192 LYS A N 1
ATOM 1551 C CA . LYS A 1 192 ? 86.713 77.207 105.362 1.00 54.03 192 LYS A CA 1
ATOM 1552 C C . LYS A 1 192 ? 87.732 76.083 105.252 1.00 62.94 192 LYS A C 1
ATOM 1553 O O . LYS A 1 192 ? 88.296 75.862 104.176 1.00 82.32 192 LYS A O 1
ATOM 1559 N N . VAL A 1 193 ? 87.957 75.369 106.352 1.00 60.14 193 VAL A N 1
ATOM 1560 C CA . VAL A 1 193 ? 88.982 74.327 106.396 1.00 63.39 193 VAL A CA 1
ATOM 1561 C C . VAL A 1 193 ? 88.424 73.025 106.967 1.00 73.38 193 VAL A C 1
ATOM 1562 O O . VAL A 1 193 ? 87.512 73.054 107.806 1.00 78.73 193 VAL A O 1
ATOM 1566 N N . PRO A 1 194 ? 88.930 71.868 106.535 1.00 70.51 194 PRO A N 1
ATOM 1567 C CA . PRO A 1 194 ? 88.472 70.599 107.115 1.00 82.50 194 PRO A CA 1
ATOM 1568 C C . PRO A 1 194 ? 88.882 70.476 108.575 1.00 88.92 194 PRO A C 1
ATOM 1569 O O . PRO A 1 194 ? 89.931 70.967 108.996 1.00 99.69 194 PRO A O 1
ATOM 1573 N N . VAL A 1 195 ? 88.028 69.803 109.350 1.00 85.09 195 VAL A N 1
ATOM 1574 C CA . VAL A 1 195 ? 88.246 69.666 110.789 1.00 85.05 195 VAL A CA 1
ATOM 1575 C C . VAL A 1 195 ? 89.444 68.769 111.090 1.00 105.95 195 VAL A C 1
ATOM 1576 O O . VAL A 1 195 ? 90.196 69.012 112.042 1.00 109.37 195 VAL A O 1
ATOM 1580 N N . LYS A 1 196 ? 89.654 67.734 110.273 1.00 109.97 196 LYS A N 1
ATOM 1581 C CA . LYS A 1 196 ? 90.690 66.739 110.548 1.00 109.64 196 LYS A CA 1
ATOM 1582 C C . LYS A 1 196 ? 92.091 67.341 110.555 1.00 111.49 196 LYS A C 1
ATOM 1583 O O . LYS A 1 196 ? 92.935 66.956 111.373 1.00 116.56 196 LYS A O 1
ATOM 1589 N N . THR A 1 197 ? 92.358 68.289 109.659 1.00 110.40 197 THR A N 1
ATOM 1590 C CA . THR A 1 197 ? 93.667 68.928 109.589 1.00 109.23 197 THR A CA 1
ATOM 1591 C C . THR A 1 197 ? 93.981 69.829 110.777 1.00 103.10 197 THR A C 1
ATOM 1592 O O . THR A 1 197 ? 95.135 70.253 110.908 1.00 104.66 197 THR A O 1
ATOM 1596 N N . ILE A 1 198 ? 93.019 70.134 111.642 1.00 100.47 198 ILE A N 1
ATOM 1597 C CA . ILE A 1 198 ? 93.302 70.919 112.836 1.00 110.31 198 ILE A CA 1
ATOM 1598 C C . ILE A 1 198 ? 93.475 70.049 114.076 1.00 123.91 198 ILE A C 1
ATOM 1599 O O . ILE A 1 198 ? 94.368 70.303 114.885 1.00 115.08 198 ILE A O 1
ATOM 1604 N N . ILE A 1 199 ? 92.647 69.016 114.254 1.00 120.42 199 ILE A N 1
ATOM 1605 C CA . ILE A 1 199 ? 92.830 68.135 115.404 1.00 105.28 199 ILE A CA 1
ATOM 1606 C C . ILE A 1 199 ? 94.136 67.356 115.285 1.00 120.40 199 ILE A C 1
ATOM 1607 O O . ILE A 1 199 ? 94.965 67.364 116.202 1.00 129.63 199 ILE A O 1
ATOM 1612 N N . ARG A 1 200 ? 94.342 66.689 114.147 1.00 122.06 200 ARG A N 1
ATOM 1613 C CA . ARG A 1 200 ? 95.601 66.013 113.833 1.00 129.68 200 ARG A CA 1
ATOM 1614 C C . ARG A 1 200 ? 95.974 64.995 114.910 1.00 144.08 200 ARG A C 1
ATOM 1615 O O . ARG A 1 200 ? 97.074 65.026 115.468 1.00 147.63 200 ARG A O 1
ATOM 1623 N N . ASN A 1 201 ? 95.043 64.087 115.204 1.00 143.99 201 ASN A N 1
ATOM 1624 C CA . ASN A 1 201 ? 95.273 63.008 116.165 1.00 142.30 201 ASN A CA 1
ATOM 1625 C C . ASN A 1 201 ? 95.671 63.559 117.537 1.00 134.36 201 ASN A C 1
ATOM 1626 O O . ASN A 1 201 ? 96.780 63.348 118.030 1.00 132.92 201 ASN A O 1
ATOM 1631 N N . ALA A 1 202 ? 94.736 64.286 118.144 1.00 130.71 202 ALA A N 1
ATOM 1632 C CA . ALA A 1 202 ? 94.910 64.840 119.478 1.00 121.38 202 ALA A CA 1
ATOM 1633 C C . ALA A 1 202 ? 93.653 64.547 120.286 1.00 122.77 202 ALA A C 1
ATOM 1634 O O . ALA A 1 202 ? 92.632 64.114 119.747 1.00 119.06 202 ALA A O 1
ATOM 1636 N N . VAL A 1 203 ? 93.733 64.782 121.598 1.00 128.60 203 VAL A N 1
ATOM 1637 C CA . VAL A 1 203 ? 92.608 64.459 122.473 1.00 129.76 203 VAL A CA 1
ATOM 1638 C C . VAL A 1 203 ? 91.402 65.339 122.164 1.00 130.51 203 VAL A C 1
ATOM 1639 O O . VAL A 1 203 ? 90.275 64.848 122.039 1.00 125.39 203 VAL A O 1
ATOM 1643 N N . SER A 1 204 ? 91.618 66.644 122.017 1.00 133.10 204 SER A N 1
ATOM 1644 C CA . SER A 1 204 ? 90.510 67.566 121.817 1.00 124.99 204 SER A CA 1
ATOM 1645 C C . SER A 1 204 ? 91.003 68.786 121.049 1.00 112.36 204 SER A C 1
ATOM 1646 O O . SER A 1 204 ? 92.196 68.936 120.774 1.00 113.15 204 SER A O 1
ATOM 1649 N N . LEU A 1 205 ? 90.059 69.667 120.708 1.00 97.61 205 LEU A N 1
ATOM 1650 C CA . LEU A 1 205 ? 90.401 70.875 119.966 1.00 101.57 205 LEU A CA 1
ATOM 1651 C C . LEU A 1 205 ? 91.291 71.813 120.775 1.00 100.73 205 LEU A C 1
ATOM 1652 O O . LEU A 1 205 ? 92.252 72.374 120.239 1.00 104.58 205 LEU A O 1
ATOM 1657 N N . GLN A 1 206 ? 90.997 71.997 122.067 1.00 98.67 206 GLN A N 1
ATOM 1658 C CA . GLN A 1 206 ? 91.833 72.882 122.873 1.00 91.61 206 GLN A CA 1
ATOM 1659 C C . GLN A 1 206 ? 93.206 72.276 123.127 1.00 107.42 206 GLN A C 1
ATOM 1660 O O . GLN A 1 206 ? 94.186 73.012 123.294 1.00 109.02 206 GLN A O 1
ATOM 1666 N N . ALA A 1 207 ? 93.295 70.945 123.166 1.00 109.58 207 ALA A N 1
ATOM 1667 C CA . ALA A 1 207 ? 94.587 70.298 123.362 1.00 104.69 207 ALA A CA 1
ATOM 1668 C C . ALA A 1 207 ? 95.524 70.572 122.193 1.00 109.53 207 ALA A C 1
ATOM 1669 O O . ALA A 1 207 ? 96.723 70.806 122.386 1.00 113.44 207 ALA A O 1
ATOM 1671 N N . SER A 1 208 ? 94.990 70.560 120.968 1.00 103.21 208 SER A N 1
ATOM 1672 C CA . SER A 1 208 ? 95.811 70.812 119.789 1.00 97.32 208 SER A CA 1
ATOM 1673 C C . SER A 1 208 ? 96.183 72.284 119.659 1.00 89.93 208 SER A C 1
ATOM 1674 O O . SER A 1 208 ? 97.320 72.612 119.299 1.00 91.31 208 SER A O 1
ATOM 1677 N N . LYS A 1 209 ? 95.246 73.187 119.948 1.00 94.10 209 LYS A N 1
ATOM 1678 C CA . LYS A 1 209 ? 95.490 74.627 119.868 1.00 90.41 209 LYS A CA 1
ATOM 1679 C C . LYS A 1 209 ? 95.136 75.237 121.218 1.00 98.05 209 LYS A C 1
ATOM 1680 O O . LYS A 1 209 ? 93.978 75.599 121.465 1.00 99.57 209 LYS A O 1
ATOM 1686 N N . PRO A 1 210 ? 96.117 75.376 122.116 1.00 97.67 210 PRO A N 1
ATOM 1687 C CA . PRO A 1 210 ? 95.820 75.909 123.457 1.00 90.05 210 PRO A CA 1
ATOM 1688 C C . PRO A 1 210 ? 95.271 77.323 123.449 1.00 99.43 210 PRO A C 1
ATOM 1689 O O . PRO A 1 210 ? 94.554 77.704 124.383 1.00 98.61 210 PRO A O 1
ATOM 1693 N N . GLY A 1 211 ? 95.587 78.115 122.425 1.00 90.08 211 GLY A N 1
ATOM 1694 C CA . GLY A 1 211 ? 95.076 79.470 122.347 1.00 77.41 211 GLY A CA 1
ATOM 1695 C C . GLY A 1 211 ? 93.567 79.555 122.270 1.00 96.88 211 GLY A C 1
ATOM 1696 O O . GLY A 1 211 ? 92.999 80.616 122.551 1.00 92.08 211 GLY A O 1
ATOM 1697 N N . LEU A 1 212 ? 92.896 78.459 121.902 1.00 98.35 212 LEU A N 1
ATOM 1698 C CA . LEU A 1 212 ? 91.439 78.449 121.889 1.00 83.18 212 LEU A CA 1
ATOM 1699 C C . LEU A 1 212 ? 90.807 78.423 123.276 1.00 89.85 212 LEU A C 1
ATOM 1700 O O . LEU A 1 212 ? 89.582 78.554 123.365 1.00 89.43 212 LEU A O 1
ATOM 1705 N N . ARG A 1 213 ? 91.580 78.254 124.352 1.00 98.65 213 ARG A N 1
ATOM 1706 C CA . ARG A 1 213 ? 90.956 78.269 125.672 1.00 97.75 213 ARG A CA 1
ATOM 1707 C C . ARG A 1 213 ? 90.379 79.631 126.021 1.00 92.85 213 ARG A C 1
ATOM 1708 O O . ARG A 1 213 ? 89.573 79.729 126.953 1.00 94.80 213 ARG A O 1
ATOM 1716 N N . ILE A 1 214 ? 90.772 80.680 125.299 1.00 92.73 214 ILE A N 1
ATOM 1717 C CA . ILE A 1 214 ? 90.259 82.011 125.595 1.00 87.94 214 ILE A CA 1
ATOM 1718 C C . ILE A 1 214 ? 88.795 82.115 125.190 1.00 96.34 214 ILE A C 1
ATOM 1719 O O . ILE A 1 214 ? 87.991 82.757 125.875 1.00 102.18 214 ILE A O 1
ATOM 1724 N N . TRP A 1 215 ? 88.421 81.488 124.073 1.00 98.99 215 TRP A N 1
ATOM 1725 C CA . TRP A 1 215 ? 87.025 81.522 123.656 1.00 90.90 215 TRP A CA 1
ATOM 1726 C C . TRP A 1 215 ? 86.194 80.452 124.351 1.00 87.81 215 TRP A C 1
ATOM 1727 O O . TRP A 1 215 ? 85.084 80.733 124.819 1.00 96.70 215 TRP A O 1
ATOM 1738 N N . TYR A 1 216 ? 86.713 79.227 124.419 1.00 90.43 216 TYR A N 1
ATOM 1739 C CA . TYR A 1 216 ? 86.044 78.099 125.063 1.00 98.02 216 TYR A CA 1
ATOM 1740 C C . TYR A 1 216 ? 86.951 77.612 126.181 1.00 105.72 216 TYR A C 1
ATOM 1741 O O . TYR A 1 216 ? 87.943 76.921 125.930 1.00 115.31 216 TYR A O 1
ATOM 1750 N N . ARG A 1 217 ? 86.604 77.983 127.404 1.00 101.12 217 ARG A N 1
ATOM 1751 C CA . ARG A 1 217 ? 87.469 77.799 128.551 1.00 104.07 217 ARG A CA 1
ATOM 1752 C C . ARG A 1 217 ? 87.793 76.322 128.750 1.00 111.81 217 ARG A C 1
ATOM 1753 O O . ARG A 1 217 ? 88.922 75.898 128.486 1.00 109.49 217 ARG A O 1
ATOM 1761 N N . ASP A 1 218 ? 86.810 75.528 129.161 1.00 122.98 218 ASP A N 1
ATOM 1762 C CA . ASP A 1 218 ? 86.960 74.079 129.234 1.00 123.27 218 ASP A CA 1
ATOM 1763 C C . ASP A 1 218 ? 85.567 73.485 129.023 1.00 125.20 218 ASP A C 1
ATOM 1764 O O . ASP A 1 218 ? 84.794 73.335 129.970 1.00 131.04 218 ASP A O 1
ATOM 1769 N N . GLN A 1 219 ? 85.259 73.162 127.770 1.00 114.75 219 GLN A N 1
ATOM 1770 C CA . GLN A 1 219 ? 83.953 72.642 127.404 1.00 111.80 219 GLN A CA 1
ATOM 1771 C C . GLN A 1 219 ? 84.124 71.442 126.487 1.00 116.08 219 GLN A C 1
ATOM 1772 O O . GLN A 1 219 ? 85.055 71.384 125.679 1.00 117.07 219 GLN A O 1
ATOM 1778 N N . ASN A 1 220 ? 83.213 70.484 126.618 1.00 122.61 220 ASN A N 1
ATOM 1779 C CA . ASN A 1 220 ? 83.193 69.310 125.749 1.00 118.21 220 ASN A CA 1
ATOM 1780 C C . ASN A 1 220 ? 82.688 69.735 124.375 1.00 117.22 220 ASN A C 1
ATOM 1781 O O . ASN A 1 220 ? 81.480 69.845 124.152 1.00 124.71 220 ASN A O 1
ATOM 1786 N N . LEU A 1 221 ? 83.608 69.991 123.449 1.00 115.82 221 LEU A N 1
ATOM 1787 C CA . LEU A 1 221 ? 83.251 70.471 122.119 1.00 113.39 221 LEU A CA 1
ATOM 1788 C C . LEU A 1 221 ? 82.919 69.362 121.130 1.00 108.06 221 LEU A C 1
ATOM 1789 O O . LEU A 1 221 ? 82.512 69.670 120.005 1.00 110.75 221 LEU A O 1
ATOM 1794 N N . THR A 1 222 ? 83.072 68.097 121.505 1.00 113.67 222 THR A N 1
ATOM 1795 C CA . THR A 1 222 ? 82.838 67.041 120.525 1.00 116.61 222 THR A CA 1
ATOM 1796 C C . THR A 1 222 ? 81.382 66.903 120.063 1.00 121.67 222 THR A C 1
ATOM 1797 O O . THR A 1 222 ? 81.170 66.441 118.936 1.00 122.32 222 THR A O 1
ATOM 1801 N N . PRO A 1 223 ? 80.352 67.281 120.840 1.00 115.22 223 PRO A N 1
ATOM 1802 C CA . PRO A 1 223 ? 78.989 67.223 120.279 1.00 119.57 223 PRO A CA 1
ATOM 1803 C C . PRO A 1 223 ? 78.767 68.117 119.067 1.00 120.51 223 PRO A C 1
ATOM 1804 O O . PRO A 1 223 ? 77.856 67.841 118.277 1.00 128.26 223 PRO A O 1
ATOM 1808 N N . TYR A 1 224 ? 79.561 69.172 118.888 1.00 115.40 224 TYR A N 1
ATOM 1809 C CA . TYR A 1 224 ? 79.396 70.099 117.774 1.00 108.06 224 TYR A CA 1
ATOM 1810 C C . TYR A 1 224 ? 80.297 69.806 116.579 1.00 116.34 224 TYR A C 1
ATOM 1811 O O . TYR A 1 224 ? 80.181 70.493 115.560 1.00 119.34 224 TYR A O 1
ATOM 1820 N N . LEU A 1 225 ? 81.179 68.812 116.665 1.00 116.23 225 LEU A N 1
ATOM 1821 C CA . LEU A 1 225 ? 82.142 68.557 115.603 1.00 108.33 225 LEU A CA 1
ATOM 1822 C C . LEU A 1 225 ? 82.039 67.171 114.984 1.00 117.65 225 LEU A C 1
ATOM 1823 O O . LEU A 1 225 ? 82.761 66.889 114.020 1.00 123.75 225 LEU A O 1
ATOM 1828 N N . CYS A 1 226 ? 81.170 66.298 115.495 1.00 123.94 226 CYS A N 1
ATOM 1829 C CA . CYS A 1 226 ? 81.093 64.947 114.949 1.00 143.03 226 CYS A CA 1
ATOM 1830 C C . CYS A 1 226 ? 80.434 64.937 113.573 1.00 141.56 226 CYS A C 1
ATOM 1831 O O . CYS A 1 226 ? 80.923 64.276 112.650 1.00 135.53 226 CYS A O 1
ATOM 1834 N N . ASP A 1 227 ? 79.337 65.672 113.413 1.00 138.18 227 ASP A N 1
ATOM 1835 C CA . ASP A 1 227 ? 78.494 65.568 112.228 1.00 146.09 227 ASP A CA 1
ATOM 1836 C C . ASP A 1 227 ? 78.912 66.487 111.089 1.00 140.32 227 ASP A C 1
ATOM 1837 O O . ASP A 1 227 ? 78.327 66.405 110.004 1.00 141.07 227 ASP A O 1
ATOM 1842 N N . ASP A 1 228 ? 79.899 67.353 111.291 1.00 133.51 228 ASP A N 1
ATOM 1843 C CA . ASP A 1 228 ? 80.291 68.329 110.285 1.00 124.29 228 ASP A CA 1
ATOM 1844 C C . ASP A 1 228 ? 81.747 68.142 109.874 1.00 103.81 228 ASP A C 1
ATOM 1845 O O . ASP A 1 228 ? 82.619 67.964 110.729 1.00 109.75 228 ASP A O 1
ATOM 1850 N N . GLU A 1 229 ? 82.002 68.208 108.556 1.00 96.13 229 GLU A N 1
ATOM 1851 C CA . GLU A 1 229 ? 83.307 67.918 107.964 1.00 99.20 229 GLU A CA 1
ATOM 1852 C C . GLU A 1 229 ? 84.208 69.142 107.911 1.00 88.95 229 GLU A C 1
ATOM 1853 O O . GLU A 1 229 ? 85.433 68.985 107.856 1.00 94.80 229 GLU A O 1
ATOM 1859 N N . PHE A 1 230 ? 83.639 70.344 107.990 1.00 82.21 230 PHE A N 1
ATOM 1860 C CA . PHE A 1 230 ? 84.379 71.591 107.851 1.00 73.79 230 PHE A CA 1
ATOM 1861 C C . PHE A 1 230 ? 84.170 72.487 109.067 1.00 73.43 230 PHE A C 1
ATOM 1862 O O . PHE A 1 230 ? 83.212 72.326 109.829 1.00 90.17 230 PHE A O 1
ATOM 1870 N N . ILE A 1 231 ? 85.069 73.455 109.226 1.00 63.77 231 ILE A N 1
ATOM 1871 C CA . ILE A 1 231 ? 84.924 74.484 110.246 1.00 64.05 231 ILE A CA 1
ATOM 1872 C C . ILE A 1 231 ? 85.295 75.814 109.598 1.00 74.63 231 ILE A C 1
ATOM 1873 O O . ILE A 1 231 ? 86.060 75.862 108.630 1.00 94.49 231 ILE A O 1
ATOM 1878 N N . VAL A 1 232 ? 84.737 76.900 110.130 1.00 64.36 232 VAL A N 1
ATOM 1879 C CA . VAL A 1 232 ? 84.723 78.189 109.451 1.00 57.64 232 VAL A CA 1
ATOM 1880 C C . VAL A 1 232 ? 85.366 79.251 110.333 1.00 56.36 232 VAL A C 1
ATOM 1881 O O . VAL A 1 232 ? 85.292 79.190 111.563 1.00 78.32 232 VAL A O 1
ATOM 1885 N N . SER A 1 233 ? 86.005 80.231 109.691 1.00 50.52 233 SER A N 1
ATOM 1886 C CA . SER A 1 233 ? 86.454 81.449 110.353 1.00 47.73 233 SER A CA 1
ATOM 1887 C C . SER A 1 233 ? 86.022 82.660 109.541 1.00 60.21 233 SER A C 1
ATOM 1888 O O . SER A 1 233 ? 86.247 82.708 108.328 1.00 74.45 233 SER A O 1
ATOM 1891 N N . VAL A 1 234 ? 85.413 83.636 110.213 1.00 63.31 234 VAL A N 1
ATOM 1892 C CA . VAL A 1 234 ? 84.938 84.864 109.583 1.00 54.69 234 VAL A CA 1
ATOM 1893 C C . VAL A 1 234 ? 85.951 85.978 109.809 1.00 67.45 234 VAL A C 1
ATOM 1894 O O . VAL A 1 234 ? 86.467 86.151 110.921 1.00 75.24 234 VAL A O 1
ATOM 1898 N N . ALA A 1 235 ? 86.229 86.742 108.755 1.00 53.24 235 ALA A N 1
ATOM 1899 C CA . ALA A 1 235 ? 87.168 87.848 108.837 1.00 54.23 235 ALA A CA 1
ATOM 1900 C C . ALA A 1 235 ? 86.744 88.918 107.839 1.00 66.30 235 ALA A C 1
ATOM 1901 O O . ALA A 1 235 ? 85.747 88.773 107.126 1.00 73.67 235 ALA A O 1
ATOM 1903 N N . SER A 1 236 ? 87.519 89.996 107.787 1.00 63.15 236 SER A N 1
ATOM 1904 C CA . SER A 1 236 ? 87.212 91.140 106.948 1.00 60.96 236 SER A CA 1
ATOM 1905 C C . SER A 1 236 ? 88.050 91.115 105.672 1.00 66.59 236 SER A C 1
ATOM 1906 O O . SER A 1 236 ? 88.898 90.246 105.458 1.00 81.47 236 SER A O 1
ATOM 1909 N N . TYR A 1 237 ? 87.797 92.104 104.814 1.00 65.61 237 TYR A N 1
ATOM 1910 C CA . TYR A 1 237 ? 88.546 92.272 103.573 1.00 63.27 237 TYR A CA 1
ATOM 1911 C C . TYR A 1 237 ? 90.004 92.666 103.822 1.00 61.91 237 TYR A C 1
ATOM 1912 O O . TYR A 1 237 ? 90.895 92.300 103.036 1.00 69.97 237 TYR A O 1
ATOM 1921 N N . GLU A 1 238 ? 90.273 93.376 104.921 1.00 64.71 238 GLU A N 1
ATOM 1922 C CA . GLU A 1 238 ? 91.643 93.789 105.208 1.00 64.50 238 GLU A CA 1
ATOM 1923 C C . GLU A 1 238 ? 92.533 92.599 105.532 1.00 71.37 238 GLU A C 1
ATOM 1924 O O . GLU A 1 238 ? 93.725 92.616 105.208 1.00 97.22 238 GLU A O 1
ATOM 1930 N N . CYS A 1 239 ? 91.977 91.559 106.154 1.00 61.78 239 CYS A N 1
ATOM 1931 C CA . CYS A 1 239 ? 92.764 90.360 106.421 1.00 58.12 239 CYS A CA 1
ATOM 1932 C C . CYS A 1 239 ? 93.237 89.721 105.121 1.00 65.10 239 CYS A C 1
ATOM 1933 O O . CYS A 1 239 ? 94.406 89.323 104.992 1.00 76.31 239 CYS A O 1
ATOM 1936 N N . PHE A 1 240 ? 92.346 89.649 104.131 1.00 53.61 240 PHE A N 1
ATOM 1937 C CA . PHE A 1 240 ? 92.723 89.112 102.829 1.00 46.92 240 PHE A CA 1
ATOM 1938 C C . PHE A 1 240 ? 93.778 89.969 102.139 1.00 62.96 240 PHE A C 1
ATOM 1939 O O . PHE A 1 240 ? 94.740 89.436 101.559 1.00 74.09 240 PHE A O 1
ATOM 1947 N N . ILE A 1 241 ? 93.619 91.297 102.176 1.00 63.14 241 ILE A N 1
ATOM 1948 C CA . ILE A 1 241 ? 94.635 92.145 101.555 1.00 53.23 241 ILE A CA 1
ATOM 1949 C C . ILE A 1 241 ? 95.982 91.960 102.242 1.00 60.44 241 ILE A C 1
ATOM 1950 O O . ILE A 1 241 ? 97.035 91.948 101.588 1.00 69.95 241 ILE A O 1
ATOM 1955 N N . MET A 1 242 ? 95.973 91.785 103.564 1.00 52.16 242 MET A N 1
ATOM 1956 C CA . MET A 1 242 ? 97.224 91.571 104.279 1.00 47.25 242 MET A CA 1
ATOM 1957 C C . MET A 1 242 ? 97.885 90.257 103.871 1.00 58.76 242 MET A C 1
ATOM 1958 O O . MET A 1 242 ? 99.113 90.194 103.721 1.00 74.16 242 MET A O 1
ATOM 1963 N N . ILE A 1 243 ? 97.087 89.202 103.662 1.00 61.87 243 ILE A N 1
ATOM 1964 C CA . ILE A 1 243 ? 97.642 87.936 103.174 1.00 52.30 243 ILE A CA 1
ATOM 1965 C C . ILE A 1 243 ? 98.308 88.122 101.811 1.00 52.46 243 ILE A C 1
ATOM 1966 O O . ILE A 1 243 ? 99.420 87.624 101.559 1.00 59.37 243 ILE A O 1
ATOM 1971 N N . LYS A 1 244 ? 97.627 88.835 100.907 1.00 60.53 244 LYS A N 1
ATOM 1972 C CA . LYS A 1 244 ? 98.190 89.067 99.577 1.00 57.99 244 LYS A CA 1
ATOM 1973 C C . LYS A 1 244 ? 99.510 89.829 99.669 1.00 61.93 244 LYS A C 1
ATOM 1974 O O . LYS A 1 244 ? 100.494 89.500 98.981 1.00 71.81 244 LYS A O 1
ATOM 1980 N N . ASP A 1 245 ? 99.544 90.841 100.540 1.00 64.02 245 ASP A N 1
ATOM 1981 C CA . ASP A 1 245 ? 100.752 91.630 100.742 1.00 46.05 245 ASP A CA 1
ATOM 1982 C C . ASP A 1 245 ? 101.892 90.755 101.245 1.00 52.93 245 ASP A C 1
ATOM 1983 O O . ASP A 1 245 ? 103.044 90.897 100.805 1.00 78.79 245 ASP A O 1
ATOM 1988 N N . VAL A 1 246 ? 101.580 89.830 102.156 1.00 64.63 246 VAL A N 1
ATOM 1989 C CA . VAL A 1 246 ? 102.597 88.945 102.720 1.00 52.67 246 VAL A CA 1
ATOM 1990 C C . VAL A 1 246 ? 103.211 88.057 101.640 1.00 57.96 246 VAL A C 1
ATOM 1991 O O . VAL A 1 246 ? 104.441 87.924 101.548 1.00 69.60 246 VAL A O 1
ATOM 1995 N N . PHE A 1 247 ? 102.370 87.448 100.792 1.00 53.54 247 PHE A N 1
ATOM 1996 C CA . PHE A 1 247 ? 102.928 86.655 99.690 1.00 44.18 247 PHE A CA 1
ATOM 1997 C C . PHE A 1 247 ? 103.808 87.462 98.745 1.00 51.31 247 PHE A C 1
ATOM 1998 O O . PHE A 1 247 ? 104.893 86.997 98.364 1.00 57.92 247 PHE A O 1
ATOM 2006 N N . ILE A 1 248 ? 103.378 88.661 98.351 1.00 50.81 248 ILE A N 1
ATOM 2007 C CA . ILE A 1 248 ? 104.216 89.415 97.416 1.00 44.22 248 ILE A CA 1
ATOM 2008 C C . ILE A 1 248 ? 105.555 89.772 98.054 1.00 46.80 248 ILE A C 1
ATOM 2009 O O . ILE A 1 248 ? 106.619 89.635 97.427 1.00 60.10 248 ILE A O 1
ATOM 2014 N N . GLU A 1 249 ? 105.530 90.218 99.314 1.00 48.07 249 GLU A N 1
ATOM 2015 C CA . GLU A 1 249 ? 106.778 90.585 99.974 1.00 44.14 249 GLU A CA 1
ATOM 2016 C C . GLU A 1 249 ? 107.724 89.392 100.064 1.00 41.68 249 GLU A C 1
ATOM 2017 O O . GLU A 1 249 ? 108.924 89.515 99.774 1.00 48.05 249 GLU A O 1
ATOM 2023 N N . ARG A 1 250 ? 107.198 88.223 100.439 1.00 48.24 250 ARG A N 1
ATOM 2024 C CA . ARG A 1 250 ? 108.060 87.055 100.592 1.00 47.95 250 ARG A CA 1
ATOM 2025 C C . ARG A 1 250 ? 108.634 86.593 99.258 1.00 52.31 250 ARG A C 1
ATOM 2026 O O . ARG A 1 250 ? 109.813 86.216 99.183 1.00 63.02 250 ARG A O 1
ATOM 2034 N N . TYR A 1 251 ? 107.834 86.652 98.189 1.00 50.40 251 TYR A N 1
ATOM 2035 C CA . TYR A 1 251 ? 108.350 86.279 96.874 1.00 46.69 251 TYR A CA 1
ATOM 2036 C C . TYR A 1 251 ? 109.494 87.194 96.456 1.00 45.78 251 TYR A C 1
ATOM 2037 O O . TYR A 1 251 ? 110.556 86.724 96.019 1.00 52.04 251 TYR A O 1
ATOM 2046 N N . ASN A 1 252 ? 109.293 88.509 96.590 1.00 46.07 252 ASN A N 1
ATOM 2047 C CA . ASN A 1 252 ? 110.336 89.450 96.192 1.00 35.59 252 ASN A CA 1
ATOM 2048 C C . ASN A 1 252 ? 111.617 89.215 96.986 1.00 40.57 252 ASN A C 1
ATOM 2049 O O . ASN A 1 252 ? 112.719 89.167 96.413 1.00 52.38 252 ASN A O 1
ATOM 2054 N N . THR A 1 253 ? 111.486 89.033 98.305 1.00 41.08 253 THR A N 1
ATOM 2055 C CA . THR A 1 253 ? 112.656 88.859 99.161 1.00 41.71 253 THR A CA 1
ATOM 2056 C C . THR A 1 253 ? 113.433 87.597 98.797 1.00 37.83 253 THR A C 1
ATOM 2057 O O . THR A 1 253 ? 114.665 87.632 98.634 1.00 50.34 253 THR A O 1
ATOM 2061 N N . TRP A 1 254 ? 112.721 86.472 98.634 1.00 40.44 254 TRP A N 1
ATOM 2062 C CA . TRP A 1 254 ? 113.395 85.226 98.285 1.00 38.92 254 TRP A CA 1
ATOM 2063 C C . TRP A 1 254 ? 114.103 85.333 96.945 1.00 43.21 254 TRP A C 1
ATOM 2064 O O . TRP A 1 254 ? 115.247 84.879 96.802 1.00 53.89 254 TRP A O 1
ATOM 2075 N N . GLU A 1 255 ? 113.440 85.920 95.946 1.00 47.61 255 GLU A N 1
ATOM 2076 C CA . GLU A 1 255 ? 114.059 85.996 94.628 1.00 48.97 255 GLU A CA 1
ATOM 2077 C C . GLU A 1 255 ? 115.329 86.839 94.654 1.00 49.17 255 GLU A C 1
ATOM 2078 O O . GLU A 1 255 ? 116.363 86.438 94.090 1.00 66.58 255 GLU A O 1
ATOM 2084 N N . ILE A 1 256 ? 115.285 87.990 95.335 1.00 47.91 256 ILE A N 1
ATOM 2085 C CA . ILE A 1 256 ? 116.464 88.852 95.388 1.00 40.25 256 ILE A CA 1
ATOM 2086 C C . ILE A 1 256 ? 117.623 88.139 96.078 1.00 47.10 256 ILE A C 1
ATOM 2087 O O . ILE A 1 256 ? 118.760 88.134 95.578 1.00 51.78 256 ILE A O 1
ATOM 2092 N N . CYS A 1 257 ? 117.347 87.485 97.214 1.00 50.93 257 CYS A N 1
ATOM 2093 C CA . CYS A 1 257 ? 118.426 86.805 97.930 1.00 48.04 257 CYS A CA 1
ATOM 2094 C C . CYS A 1 257 ? 119.019 85.661 97.113 1.00 40.99 257 CYS A C 1
ATOM 2095 O O . CYS A 1 257 ? 120.246 85.502 97.057 1.00 64.25 257 CYS A O 1
ATOM 2098 N N . ALA A 1 258 ? 118.166 84.857 96.472 1.00 47.85 258 ALA A N 1
ATOM 2099 C CA . ALA A 1 258 ? 118.673 83.720 95.711 1.00 47.64 258 ALA A CA 1
ATOM 2100 C C . ALA A 1 258 ? 119.558 84.178 94.559 1.00 52.09 258 ALA A C 1
ATOM 2101 O O . ALA A 1 258 ? 120.647 83.621 94.335 1.00 60.86 258 ALA A O 1
ATOM 2103 N N . ARG A 1 259 ? 119.130 85.216 93.834 1.00 56.90 259 ARG A N 1
ATOM 2104 C CA . ARG A 1 259 ? 119.948 85.659 92.711 1.00 49.58 259 ARG A CA 1
ATOM 2105 C C . ARG A 1 259 ? 121.258 86.272 93.190 1.00 51.55 259 ARG A C 1
ATOM 2106 O O . ARG A 1 259 ? 122.308 86.065 92.569 1.00 57.58 259 ARG A O 1
ATOM 2114 N N . ALA A 1 260 ? 121.225 87.009 94.306 1.00 50.24 260 ALA A N 1
ATOM 2115 C CA . ALA A 1 260 ? 122.463 87.583 94.821 1.00 42.31 260 ALA A CA 1
ATOM 2116 C C . ALA A 1 260 ? 123.451 86.494 95.226 1.00 47.03 260 ALA A C 1
ATOM 2117 O O . ALA A 1 260 ? 124.655 86.610 94.966 1.00 60.46 260 ALA A O 1
ATOM 2119 N N . TRP A 1 261 ? 122.961 85.424 95.858 1.00 67.51 261 TRP A N 1
ATOM 2120 C CA . TRP A 1 261 ? 123.853 84.352 96.290 1.00 51.55 261 TRP A CA 1
ATOM 2121 C C . TRP A 1 261 ? 124.359 83.505 95.135 1.00 52.32 261 TRP A C 1
ATOM 2122 O O . TRP A 1 261 ? 125.404 82.860 95.268 1.00 62.11 261 TRP A O 1
ATOM 2133 N N . LEU A 1 262 ? 123.645 83.485 94.011 1.00 66.13 262 LEU A N 1
ATOM 2134 C CA . LEU A 1 262 ? 124.239 82.909 92.808 1.00 57.85 262 LEU A CA 1
ATOM 2135 C C . LEU A 1 262 ? 125.253 83.846 92.163 1.00 59.58 262 LEU A C 1
ATOM 2136 O O . LEU A 1 262 ? 126.185 83.384 91.497 1.00 63.84 262 LEU A O 1
ATOM 2141 N N . GLU A 1 263 ? 125.094 85.155 92.363 1.00 75.47 263 GLU A N 1
ATOM 2142 C CA . GLU A 1 263 ? 125.996 86.127 91.752 1.00 59.88 263 GLU A CA 1
ATOM 2143 C C . GLU A 1 263 ? 127.378 86.140 92.403 1.00 63.16 263 GLU A C 1
ATOM 2144 O O . GLU A 1 263 ? 128.395 86.174 91.701 1.00 62.86 263 GLU A O 1
ATOM 2150 N N . ASP A 1 264 ? 127.442 86.112 93.734 1.00 75.29 264 ASP A N 1
ATOM 2151 C CA . ASP A 1 264 ? 128.704 86.231 94.455 1.00 70.88 264 ASP A CA 1
ATOM 2152 C C . ASP A 1 264 ? 129.200 84.912 95.038 1.00 79.61 264 ASP A C 1
ATOM 2153 O O . ASP A 1 264 ? 130.345 84.523 94.789 1.00 93.91 264 ASP A O 1
ATOM 2158 N N . SER A 1 265 ? 128.381 84.240 95.847 1.00 73.48 265 SER A N 1
ATOM 2159 C CA . SER A 1 265 ? 128.629 82.884 96.339 1.00 74.23 265 SER A CA 1
ATOM 2160 C C . SER A 1 265 ? 129.730 82.811 97.396 1.00 83.63 265 SER A C 1
ATOM 2161 O O . SER A 1 265 ? 129.911 81.759 98.018 1.00 92.08 265 SER A O 1
ATOM 2164 N N . ASP A 1 266 ? 130.478 83.900 97.617 1.00 79.64 266 ASP A N 1
ATOM 2165 C CA . ASP A 1 266 ? 131.388 84.014 98.758 1.00 72.03 266 ASP A CA 1
ATOM 2166 C C . ASP A 1 266 ? 130.840 84.987 99.791 1.00 74.76 266 ASP A C 1
ATOM 2167 O O . ASP A 1 266 ? 130.598 84.615 100.937 1.00 78.35 266 ASP A O 1
ATOM 2172 N N . GLY A 1 267 ? 130.636 86.246 99.404 1.00 74.96 267 GLY A N 1
ATOM 2173 C CA . GLY A 1 267 ? 129.894 87.131 100.264 1.00 66.42 267 GLY A CA 1
ATOM 2174 C C . GLY A 1 267 ? 128.894 87.969 99.504 1.00 59.81 267 GLY A C 1
ATOM 2175 O O . GLY A 1 267 ? 129.265 88.808 98.678 1.00 71.04 267 GLY A O 1
ATOM 2176 N N . ALA A 1 268 ? 127.615 87.739 99.770 1.00 50.30 268 ALA A N 1
ATOM 2177 C CA . ALA A 1 268 ? 126.538 88.552 99.240 1.00 45.56 268 ALA A CA 1
ATOM 2178 C C . ALA A 1 268 ? 125.838 89.179 100.431 1.00 59.11 268 ALA A C 1
ATOM 2179 O O . ALA A 1 268 ? 125.609 88.512 101.445 1.00 78.31 268 ALA A O 1
ATOM 2181 N N . ASP A 1 269 ? 125.490 90.458 100.315 1.00 57.28 269 ASP A N 1
ATOM 2182 C CA . ASP A 1 269 ? 124.920 91.199 101.442 1.00 46.61 269 ASP A CA 1
ATOM 2183 C C . ASP A 1 269 ? 123.439 90.873 101.622 1.00 52.97 269 ASP A C 1
ATOM 2184 O O . ASP A 1 269 ? 122.568 91.740 101.641 1.00 60.09 269 ASP A O 1
ATOM 2189 N N . TYR A 1 270 ? 123.167 89.576 101.755 1.00 51.96 270 TYR A N 1
ATOM 2190 C CA . TYR A 1 270 ? 121.817 89.104 101.901 1.00 53.31 270 TYR A CA 1
ATOM 2191 C C . TYR A 1 270 ? 121.872 87.846 102.746 1.00 58.26 270 TYR A C 1
ATOM 2192 O O . TYR A 1 270 ? 122.813 87.051 102.594 1.00 59.48 270 TYR A O 1
ATOM 2201 N N . PRO A 1 271 ? 120.901 87.632 103.630 1.00 48.87 271 PRO A N 1
ATOM 2202 C CA . PRO A 1 271 ? 120.912 86.420 104.433 1.00 47.36 271 PRO A CA 1
ATOM 2203 C C . PRO A 1 271 ? 120.807 85.204 103.531 1.00 63.14 271 PRO A C 1
ATOM 2204 O O . PRO A 1 271 ? 120.156 85.256 102.472 1.00 73.09 271 PRO A O 1
ATOM 2208 N N . PRO A 1 272 ? 121.428 84.093 103.907 1.00 52.35 272 PRO A N 1
ATOM 2209 C CA . PRO A 1 272 ? 121.313 82.892 103.076 1.00 49.39 272 PRO A CA 1
ATOM 2210 C C . PRO A 1 272 ? 119.885 82.371 103.130 1.00 59.73 272 PRO A C 1
ATOM 2211 O O . PRO A 1 272 ? 119.066 82.802 103.942 1.00 73.09 272 PRO A O 1
ATOM 2215 N N . LEU A 1 273 ? 119.587 81.417 102.250 1.00 69.26 273 LEU A N 1
ATOM 2216 C CA . LEU A 1 273 ? 118.217 80.930 102.128 1.00 63.19 273 LEU A CA 1
ATOM 2217 C C . LEU A 1 273 ? 117.814 80.008 103.271 1.00 65.97 273 LEU A C 1
ATOM 2218 O O . LEU A 1 273 ? 116.618 79.912 103.585 1.00 73.82 273 LEU A O 1
ATOM 2223 N N . ASP A 1 274 ? 118.786 79.366 103.918 1.00 68.01 274 ASP A N 1
ATOM 2224 C CA . ASP A 1 274 ? 118.501 78.544 105.089 1.00 73.96 274 ASP A CA 1
ATOM 2225 C C . ASP A 1 274 ? 117.853 79.374 106.191 1.00 78.50 274 ASP A C 1
ATOM 2226 O O . ASP A 1 274 ? 116.821 78.988 106.762 1.00 91.70 274 ASP A O 1
ATOM 2231 N N . VAL A 1 275 ? 118.443 80.536 106.484 1.00 59.12 275 VAL A N 1
ATOM 2232 C CA . VAL A 1 275 ? 117.929 81.410 107.532 1.00 41.34 275 VAL A CA 1
ATOM 2233 C C . VAL A 1 275 ? 116.522 81.893 107.196 1.00 62.98 275 VAL A C 1
ATOM 2234 O O . VAL A 1 275 ? 115.643 81.925 108.066 1.00 73.62 275 VAL A O 1
ATOM 2238 N N . LEU A 1 276 ? 116.285 82.290 105.939 1.00 54.71 276 LEU A N 1
ATOM 2239 C CA . LEU A 1 276 ? 114.941 82.721 105.556 1.00 49.25 276 LEU A CA 1
ATOM 2240 C C . LEU A 1 276 ? 113.920 81.609 105.747 1.00 54.52 276 LEU A C 1
ATOM 2241 O O . LEU A 1 276 ? 112.844 81.835 106.315 1.00 70.45 276 LEU A O 1
ATOM 2246 N N . GLY A 1 277 ? 114.219 80.409 105.248 1.00 54.79 277 GLY A N 1
ATOM 2247 C CA . GLY A 1 277 ? 113.257 79.328 105.387 1.00 54.21 277 GLY A CA 1
ATOM 2248 C C . GLY A 1 277 ? 112.922 79.061 106.840 1.00 64.65 277 GLY A C 1
ATOM 2249 O O . GLY A 1 277 ? 111.743 78.968 107.224 1.00 71.04 277 GLY A O 1
ATOM 2250 N N . GLU A 1 278 ? 113.958 78.998 107.684 1.00 68.77 278 GLU A N 1
ATOM 2251 C CA . GLU A 1 278 ? 113.748 78.729 109.102 1.00 56.58 278 GLU A CA 1
ATOM 2252 C C . GLU A 1 278 ? 112.926 79.826 109.772 1.00 60.00 278 GLU A C 1
ATOM 2253 O O . GLU A 1 278 ? 111.954 79.536 110.483 1.00 75.64 278 GLU A O 1
ATOM 2259 N N . LEU A 1 279 ? 113.296 81.096 109.559 1.00 47.89 279 LEU A N 1
ATOM 2260 C CA . LEU A 1 279 ? 112.567 82.177 110.217 1.00 42.72 279 LEU A CA 1
ATOM 2261 C C . LEU A 1 279 ? 111.122 82.231 109.755 1.00 51.63 279 LEU A C 1
ATOM 2262 O O . LEU A 1 279 ? 110.217 82.436 110.570 1.00 68.39 279 LEU A O 1
ATOM 2267 N N . TYR A 1 280 ? 110.882 82.058 108.455 1.00 49.91 280 TYR A N 1
ATOM 2268 C CA . TYR A 1 280 ? 109.516 82.114 107.955 1.00 39.19 280 TYR A CA 1
ATOM 2269 C C . TYR A 1 280 ? 108.652 81.040 108.602 1.00 50.25 280 TYR A C 1
ATOM 2270 O O . TYR A 1 280 ? 107.570 81.331 109.138 1.00 68.49 280 TYR A O 1
ATOM 2279 N N . ASN A 1 281 ? 109.141 79.791 108.613 1.00 51.95 281 ASN A N 1
ATOM 2280 C CA . ASN A 1 281 ? 108.330 78.718 109.179 1.00 52.80 281 ASN A CA 1
ATOM 2281 C C . ASN A 1 281 ? 108.086 78.927 110.671 1.00 53.55 281 ASN A C 1
ATOM 2282 O O . ASN A 1 281 ? 106.949 78.789 111.156 1.00 72.08 281 ASN A O 1
ATOM 2287 N N . GLN A 1 282 ? 109.134 79.289 111.412 1.00 53.05 282 GLN A N 1
ATOM 2288 C CA . GLN A 1 282 ? 108.985 79.417 112.857 1.00 46.69 282 GLN A CA 1
ATOM 2289 C C . GLN A 1 282 ? 108.110 80.605 113.235 1.00 47.87 282 GLN A C 1
ATOM 2290 O O . GLN A 1 282 ? 107.341 80.527 114.201 1.00 63.05 282 GLN A O 1
ATOM 2296 N N . GLY A 1 283 ? 108.197 81.709 112.492 1.00 50.28 283 GLY A N 1
ATOM 2297 C CA . GLY A 1 283 ? 107.306 82.822 112.761 1.00 44.73 283 GLY A CA 1
ATOM 2298 C C . GLY A 1 283 ? 105.857 82.470 112.493 1.00 56.17 283 GLY A C 1
ATOM 2299 O O . GLY A 1 283 ? 104.961 82.856 113.256 1.00 70.16 283 GLY A O 1
ATOM 2300 N N . ASP A 1 284 ? 105.603 81.723 111.409 1.00 58.36 284 ASP A N 1
ATOM 2301 C CA . ASP A 1 284 ? 104.238 81.281 111.151 1.00 51.83 284 ASP A CA 1
ATOM 2302 C C . ASP A 1 284 ? 103.702 80.467 112.321 1.00 60.96 284 ASP A C 1
ATOM 2303 O O . ASP A 1 284 ? 102.577 80.692 112.795 1.00 70.67 284 ASP A O 1
ATOM 2308 N N . GLN A 1 285 ? 104.509 79.525 112.817 1.00 64.69 285 GLN A N 1
ATOM 2309 C CA . GLN A 1 285 ? 104.055 78.708 113.941 1.00 54.49 285 GLN A CA 1
ATOM 2310 C C . GLN A 1 285 ? 103.844 79.527 115.214 1.00 54.59 285 GLN A C 1
ATOM 2311 O O . GLN A 1 285 ? 102.887 79.281 115.961 1.00 66.49 285 GLN A O 1
ATOM 2317 N N . ILE A 1 286 ? 104.735 80.486 115.494 1.00 59.91 286 ILE A N 1
ATOM 2318 C CA . ILE A 1 286 ? 104.571 81.321 116.686 1.00 49.05 286 ILE A CA 1
ATOM 2319 C C . ILE A 1 286 ? 103.256 82.085 116.639 1.00 41.11 286 ILE A C 1
ATOM 2320 O O . ILE A 1 286 ? 102.497 82.119 117.621 1.00 52.36 286 ILE A O 1
ATOM 2325 N N . ILE A 1 287 ? 102.946 82.682 115.482 1.00 52.18 287 ILE A N 1
ATOM 2326 C CA . ILE A 1 287 ? 101.692 83.424 115.361 1.00 51.71 287 ILE A CA 1
ATOM 2327 C C . ILE A 1 287 ? 100.492 82.503 115.503 1.00 55.54 287 ILE A C 1
ATOM 2328 O O . ILE A 1 287 ? 99.503 82.849 116.159 1.00 67.00 287 ILE A O 1
ATOM 2333 N N . ALA A 1 288 ? 100.555 81.316 114.904 1.00 62.07 288 ALA A N 1
ATOM 2334 C CA . ALA A 1 288 ? 99.415 80.413 115.002 1.00 52.00 288 ALA A CA 1
ATOM 2335 C C . ALA A 1 288 ? 99.165 79.958 116.436 1.00 58.76 288 ALA A C 1
ATOM 2336 O O . ALA A 1 288 ? 98.017 79.962 116.906 1.00 63.35 288 ALA A O 1
ATOM 2338 N N . MET A 1 289 ? 100.222 79.566 117.151 1.00 70.14 289 MET A N 1
ATOM 2339 C CA . MET A 1 289 ? 100.052 79.122 118.534 1.00 65.18 289 MET A CA 1
ATOM 2340 C C . MET A 1 289 ? 99.667 80.238 119.514 1.00 53.55 289 MET A C 1
ATOM 2341 O O . MET A 1 289 ? 98.803 80.013 120.376 1.00 53.22 289 MET A O 1
ATOM 2346 N N . TYR A 1 290 ? 100.266 81.423 119.430 1.00 60.62 290 TYR A N 1
ATOM 2347 C CA . TYR A 1 290 ? 99.943 82.462 120.429 1.00 59.76 290 TYR A CA 1
ATOM 2348 C C . TYR A 1 290 ? 98.948 83.527 119.980 1.00 62.04 290 TYR A C 1
ATOM 2349 O O . TYR A 1 290 ? 98.643 84.423 120.767 1.00 62.85 290 TYR A O 1
ATOM 2358 N N . LEU A 1 291 ? 98.432 83.445 118.759 1.00 57.73 291 LEU A N 1
ATOM 2359 C CA . LEU A 1 291 ? 97.460 84.404 118.209 1.00 44.85 291 LEU A CA 1
ATOM 2360 C C . LEU A 1 291 ? 98.009 85.832 118.250 1.00 54.43 291 LEU A C 1
ATOM 2361 O O . LEU A 1 291 ? 99.149 86.053 117.812 1.00 66.29 291 LEU A O 1
ATOM 2366 N N . GLU A 1 292 ? 97.260 86.808 118.780 1.00 66.69 292 GLU A N 1
ATOM 2367 C CA . GLU A 1 292 ? 97.708 88.201 118.804 1.00 71.06 292 GLU A CA 1
ATOM 2368 C C . GLU A 1 292 ? 98.969 88.395 119.632 1.00 76.79 292 GLU A C 1
ATOM 2369 O O . GLU A 1 292 ? 99.822 89.219 119.284 1.00 77.96 292 GLU A O 1
ATOM 2375 N N . ASP A 1 293 ? 99.097 87.666 120.742 1.00 73.88 293 ASP A N 1
ATOM 2376 C CA . ASP A 1 293 ? 100.267 87.853 121.591 1.00 72.90 293 ASP A CA 1
ATOM 2377 C C . ASP A 1 293 ? 101.558 87.531 120.853 1.00 73.06 293 ASP A C 1
ATOM 2378 O O . ASP A 1 293 ? 102.563 88.219 121.051 1.00 71.41 293 ASP A O 1
ATOM 2383 N N . GLY A 1 294 ? 101.560 86.489 120.017 1.00 66.29 294 GLY A N 1
ATOM 2384 C CA . GLY A 1 294 ? 102.761 86.116 119.281 1.00 54.88 294 GLY A CA 1
ATOM 2385 C C . GLY A 1 294 ? 103.558 87.300 118.774 1.00 56.76 294 GLY A C 1
ATOM 2386 O O . GLY A 1 294 ? 104.795 87.290 118.786 1.00 69.95 294 GLY A O 1
ATOM 2387 N N . PHE A 1 295 ? 102.836 88.318 118.287 1.00 54.20 295 PHE A N 1
ATOM 2388 C CA . PHE A 1 295 ? 103.458 89.555 117.825 1.00 47.79 295 PHE A CA 1
ATOM 2389 C C . PHE A 1 295 ? 104.308 90.211 118.907 1.00 59.36 295 PHE A C 1
ATOM 2390 O O . PHE A 1 295 ? 105.247 90.912 118.575 1.00 73.42 295 PHE A O 1
ATOM 2398 N N . LYS A 1 296 ? 104.040 89.928 120.177 1.00 62.15 296 LYS A N 1
ATOM 2399 C CA . LYS A 1 296 ? 104.901 90.383 121.234 1.00 67.65 296 LYS A CA 1
ATOM 2400 C C . LYS A 1 296 ? 106.293 89.798 121.136 1.00 61.62 296 LYS A C 1
ATOM 2401 O O . LYS A 1 296 ? 107.288 90.494 121.354 1.00 70.42 296 LYS A O 1
ATOM 2407 N N . LEU A 1 297 ? 106.388 88.521 120.770 1.00 54.77 297 LEU A N 1
ATOM 2408 C CA . LEU A 1 297 ? 107.673 87.875 120.576 1.00 51.17 297 LEU A CA 1
ATOM 2409 C C . LEU A 1 297 ? 108.304 88.294 119.258 1.00 58.35 297 LEU A C 1
ATOM 2410 O O . LEU A 1 297 ? 109.510 88.572 119.181 1.00 62.28 297 LEU A O 1
ATOM 2415 N N . ILE A 1 298 ? 107.489 88.342 118.207 1.00 58.82 298 ILE A N 1
ATOM 2416 C CA . ILE A 1 298 ? 107.974 88.674 116.875 1.00 56.40 298 ILE A CA 1
ATOM 2417 C C . ILE A 1 298 ? 108.444 90.117 116.787 1.00 61.73 298 ILE A C 1
ATOM 2418 O O . ILE A 1 298 ? 109.319 90.440 115.966 1.00 61.52 298 ILE A O 1
ATOM 2423 N N . LYS A 1 299 ? 107.938 90.980 117.664 1.00 64.35 299 LYS A N 1
ATOM 2424 C CA . LYS A 1 299 ? 108.319 92.384 117.707 1.00 49.21 299 LYS A CA 1
ATOM 2425 C C . LYS A 1 299 ? 109.787 92.554 118.056 1.00 60.42 299 LYS A C 1
ATOM 2426 O O . LYS A 1 299 ? 110.336 93.644 117.873 1.00 65.79 299 LYS A O 1
ATOM 2432 N N . HIS A 1 300 ? 110.433 91.491 118.529 1.00 57.88 300 HIS A N 1
ATOM 2433 C CA . HIS A 1 300 ? 111.809 91.528 118.987 1.00 51.77 300 HIS A CA 1
ATOM 2434 C C . HIS A 1 300 ? 112.816 91.326 117.867 1.00 54.20 300 HIS A C 1
ATOM 2435 O O . HIS A 1 300 ? 114.022 91.344 118.133 1.00 65.39 300 HIS A O 1
ATOM 2442 N N . LEU A 1 301 ? 112.362 91.125 116.629 1.00 59.36 301 LEU A N 1
ATOM 2443 C CA . LEU A 1 301 ? 113.305 90.832 115.556 1.00 47.79 301 LEU A CA 1
ATOM 2444 C C . LEU A 1 301 ? 114.239 92.011 115.312 1.00 56.67 301 LEU A C 1
ATOM 2445 O O . LEU A 1 301 ? 115.442 91.823 115.100 1.00 66.00 301 LEU A O 1
ATOM 2450 N N . GLU A 1 302 ? 113.707 93.237 115.350 1.00 56.10 302 GLU A N 1
ATOM 2451 C CA . GLU A 1 302 ? 114.531 94.395 115.005 1.00 56.00 302 GLU A CA 1
ATOM 2452 C C . GLU A 1 302 ? 115.586 94.692 116.068 1.00 73.38 302 GLU A C 1
ATOM 2453 O O . GLU A 1 302 ? 116.777 94.790 115.716 1.00 78.73 302 GLU A O 1
ATOM 2459 N N . PRO A 1 303 ? 115.244 94.844 117.358 1.00 60.08 303 PRO A N 1
ATOM 2460 C CA . PRO A 1 303 ? 116.303 95.059 118.357 1.00 47.67 303 PRO A CA 1
ATOM 2461 C C . PRO A 1 303 ? 117.321 93.941 118.429 1.00 58.75 303 PRO A C 1
ATOM 2462 O O . PRO A 1 303 ? 118.497 94.213 118.688 1.00 69.46 303 PRO A O 1
ATOM 2466 N N . LEU A 1 304 ? 116.913 92.691 118.203 1.00 56.68 304 LEU A N 1
ATOM 2467 C CA . LEU A 1 304 ? 117.877 91.596 118.208 1.00 47.24 304 LEU A CA 1
ATOM 2468 C C . LEU A 1 304 ? 118.864 91.713 117.057 1.00 61.66 304 LEU A C 1
ATOM 2469 O O . LEU A 1 304 ? 120.068 91.487 117.239 1.00 74.30 304 LEU A O 1
ATOM 2474 N N . CYS A 1 305 ? 118.381 92.094 115.875 1.00 56.47 305 CYS A N 1
ATOM 2475 C CA . CYS A 1 305 ? 119.286 92.305 114.753 1.00 54.78 305 CYS A CA 1
ATOM 2476 C C . CYS A 1 305 ? 120.262 93.438 115.044 1.00 64.05 305 CYS A C 1
ATOM 2477 O O . CYS A 1 305 ? 121.469 93.313 114.781 1.00 55.04 305 CYS A O 1
ATOM 2480 N N . VAL A 1 306 ? 119.767 94.530 115.631 1.00 68.74 306 VAL A N 1
ATOM 2481 C CA . VAL A 1 306 ? 120.652 95.645 115.956 1.00 50.01 306 VAL A CA 1
ATOM 2482 C C . VAL A 1 306 ? 121.689 95.228 116.995 1.00 50.33 306 VAL A C 1
ATOM 2483 O O . VAL A 1 306 ? 122.876 95.558 116.878 1.00 62.19 306 VAL A O 1
ATOM 2487 N N . SER A 1 307 ? 121.265 94.467 118.009 1.00 60.70 307 SER A N 1
ATOM 2488 C CA . SER A 1 307 ? 122.178 94.042 119.066 1.00 49.40 307 SER A CA 1
ATOM 2489 C C . SER A 1 307 ? 123.218 93.056 118.562 1.00 54.76 307 SER A C 1
ATOM 2490 O O . SER A 1 307 ? 124.334 93.011 119.090 1.00 71.34 307 SER A O 1
ATOM 2493 N N . CYS A 1 308 ? 122.876 92.274 117.538 1.00 59.81 308 CYS A N 1
ATOM 2494 C CA . CYS A 1 308 ? 123.861 91.393 116.922 1.00 49.01 308 CYS A CA 1
ATOM 2495 C C . CYS A 1 308 ? 124.851 92.163 116.059 1.00 59.56 308 CYS A C 1
ATOM 2496 O O . CYS A 1 308 ? 126.026 91.787 115.989 1.00 55.82 308 CYS A O 1
ATOM 2499 N N . ILE A 1 309 ? 124.404 93.234 115.397 1.00 74.90 309 ILE A N 1
ATOM 2500 C CA . ILE A 1 309 ? 125.331 94.056 114.617 1.00 59.99 309 ILE A CA 1
ATOM 2501 C C . ILE A 1 309 ? 126.404 94.668 115.518 1.00 48.22 309 ILE A C 1
ATOM 2502 O O . ILE A 1 309 ? 127.576 94.765 115.136 1.00 68.03 309 ILE A O 1
ATOM 2507 N N . GLN A 1 310 ? 126.028 95.056 116.738 1.00 60.05 310 GLN A N 1
ATOM 2508 C CA . GLN A 1 310 ? 126.893 95.820 117.634 1.00 58.14 310 GLN A CA 1
ATOM 2509 C C . GLN A 1 310 ? 128.091 95.059 118.177 1.00 57.40 310 GLN A C 1
ATOM 2510 O O . GLN A 1 310 ? 128.960 95.688 118.793 1.00 68.32 310 GLN A O 1
ATOM 2516 N N . THR A 1 311 ? 128.181 93.745 117.981 1.00 53.91 311 THR A N 1
ATOM 2517 C CA . THR A 1 311 ? 129.206 92.941 118.637 1.00 51.76 311 THR A CA 1
ATOM 2518 C C . THR A 1 311 ? 130.438 92.713 117.766 1.00 66.96 311 THR A C 1
ATOM 2519 O O . THR A 1 311 ? 131.052 91.645 117.847 1.00 67.18 311 THR A O 1
ATOM 2523 N N . HIS A 1 312 ? 130.829 93.690 116.954 1.00 64.48 312 HIS A N 1
ATOM 2524 C CA . HIS A 1 312 ? 131.817 93.413 115.918 1.00 64.55 312 HIS A CA 1
ATOM 2525 C C . HIS A 1 312 ? 133.140 94.158 116.034 1.00 80.61 312 HIS A C 1
ATOM 2526 O O . HIS A 1 312 ? 134.114 93.720 115.415 1.00 84.54 312 HIS A O 1
ATOM 2533 N N . GLY A 1 313 ? 133.222 95.247 116.791 1.00 73.98 313 GLY A N 1
ATOM 2534 C CA . GLY A 1 313 ? 134.462 95.994 116.888 1.00 79.42 313 GLY A CA 1
ATOM 2535 C C . GLY A 1 313 ? 135.482 95.343 117.797 1.00 95.44 313 GLY A C 1
ATOM 2536 O O . GLY A 1 313 ? 135.474 94.127 118.018 1.00 88.89 313 GLY A O 1
ATOM 2537 N N . ILE A 1 314 ? 136.383 96.170 118.329 1.00 93.51 314 ILE A N 1
ATOM 2538 C CA . ILE A 1 314 ? 137.359 95.712 119.311 1.00 85.70 314 ILE A CA 1
ATOM 2539 C C . ILE A 1 314 ? 136.637 95.323 120.591 1.00 97.23 314 ILE A C 1
ATOM 2540 O O . ILE A 1 314 ? 135.789 96.073 121.092 1.00 110.94 314 ILE A O 1
ATOM 2545 N N . PHE A 1 315 ? 136.972 94.155 121.140 1.00 85.98 315 PHE A N 1
ATOM 2546 C CA . PHE A 1 315 ? 136.184 93.630 122.244 1.00 75.63 315 PHE A CA 1
ATOM 2547 C C . PHE A 1 315 ? 136.250 94.543 123.462 1.00 75.81 315 PHE A C 1
ATOM 2548 O O . PHE A 1 315 ? 137.327 94.965 123.888 1.00 82.27 315 PHE A O 1
ATOM 2556 N N . THR A 1 316 ? 135.080 94.802 124.042 1.00 78.20 316 THR A N 1
ATOM 2557 C CA . THR A 1 316 ? 134.897 95.493 125.296 1.00 72.75 316 THR A CA 1
ATOM 2558 C C . THR A 1 316 ? 133.631 94.867 125.881 1.00 73.53 316 THR A C 1
ATOM 2559 O O . THR A 1 316 ? 132.658 94.673 125.139 1.00 81.46 316 THR A O 1
ATOM 2563 N N . PRO A 1 317 ? 133.628 94.534 127.163 1.00 65.17 317 PRO A N 1
ATOM 2564 C CA . PRO A 1 317 ? 132.482 93.780 127.748 1.00 61.72 317 PRO A CA 1
ATOM 2565 C C . PRO A 1 317 ? 131.124 94.448 127.513 1.00 68.01 317 PRO A C 1
ATOM 2566 O O . PRO A 1 317 ? 130.138 93.742 127.291 1.00 74.46 317 PRO A O 1
ATOM 2570 N N . ARG A 1 318 ? 131.082 95.768 127.566 1.00 68.20 318 ARG A N 1
ATOM 2571 C CA . ARG A 1 318 ? 129.828 96.498 127.394 1.00 71.66 318 ARG A CA 1
ATOM 2572 C C . ARG A 1 318 ? 129.129 96.194 126.068 1.00 74.59 318 ARG A C 1
ATOM 2573 O O . ARG A 1 318 ? 127.904 96.307 125.972 1.00 85.35 318 ARG A O 1
ATOM 2581 N N . LYS A 1 319 ? 129.882 95.796 125.039 1.00 67.88 319 LYS A N 1
ATOM 2582 C CA . LYS A 1 319 ? 129.277 95.545 123.734 1.00 65.46 319 LYS A CA 1
ATOM 2583 C C . LYS A 1 319 ? 128.263 94.408 123.721 1.00 64.41 319 LYS A C 1
ATOM 2584 O O . LYS A 1 319 ? 127.480 94.322 122.771 1.00 76.24 319 LYS A O 1
ATOM 2590 N N . TYR A 1 320 ? 128.241 93.543 124.732 1.00 64.35 320 TYR A N 1
ATOM 2591 C CA . TYR A 1 320 ? 127.273 92.452 124.768 1.00 60.43 320 TYR A CA 1
ATOM 2592 C C . TYR A 1 320 ? 126.099 92.688 125.718 1.00 66.16 320 TYR A C 1
ATOM 2593 O O . TYR A 1 320 ? 125.164 91.873 125.746 1.00 64.43 320 TYR A O 1
ATOM 2602 N N . TRP A 1 321 ? 126.110 93.792 126.464 1.00 60.92 321 TRP A N 1
ATOM 2603 C CA . TRP A 1 321 ? 125.052 94.052 127.436 1.00 58.49 321 TRP A CA 1
ATOM 2604 C C . TRP A 1 321 ? 123.685 94.225 126.782 1.00 62.04 321 TRP A C 1
ATOM 2605 O O . TRP A 1 321 ? 122.676 93.742 127.309 1.00 71.03 321 TRP A O 1
ATOM 2616 N N . PHE A 1 322 ? 123.622 94.937 125.654 1.00 62.20 322 PHE A N 1
ATOM 2617 C CA . PHE A 1 322 ? 122.333 95.148 124.998 1.00 59.71 322 PHE A CA 1
ATOM 2618 C C . PHE A 1 322 ? 121.729 93.826 124.540 1.00 54.94 322 PHE A C 1
ATOM 2619 O O . PHE A 1 322 ? 120.522 93.586 124.705 1.00 76.57 322 PHE A O 1
ATOM 2627 N N . GLN A 1 323 ? 122.561 92.950 123.979 1.00 47.00 323 GLN A N 1
ATOM 2628 C CA . GLN A 1 323 ? 122.082 91.640 123.557 1.00 57.91 323 GLN A CA 1
ATOM 2629 C C . GLN A 1 323 ? 121.592 90.848 124.760 1.00 72.45 323 GLN A C 1
ATOM 2630 O O . GLN A 1 323 ? 120.560 90.167 124.691 1.00 72.91 323 GLN A O 1
ATOM 2636 N N . SER A 1 324 ? 122.324 90.928 125.876 1.00 62.72 324 SER A N 1
ATOM 2637 C CA . SER A 1 324 ? 121.911 90.216 127.079 1.00 51.70 324 SER A CA 1
ATOM 2638 C C . SER A 1 324 ? 120.540 90.701 127.549 1.00 61.55 324 SER A C 1
ATOM 2639 O O . SER A 1 324 ? 119.661 89.891 127.884 1.00 65.19 324 SER A O 1
ATOM 2642 N N . GLN A 1 325 ? 120.330 92.018 127.535 1.00 55.91 325 GLN A N 1
ATOM 2643 C CA . GLN A 1 325 ? 119.056 92.582 127.968 1.00 55.78 325 GLN A CA 1
ATOM 2644 C C . GLN A 1 325 ? 117.904 92.123 127.079 1.00 64.58 325 GLN A C 1
ATOM 2645 O O . GLN A 1 325 ? 116.818 91.766 127.562 1.00 73.76 325 GLN A O 1
ATOM 2651 N N . MET A 1 326 ? 118.130 92.108 125.755 1.00 67.50 326 MET A N 1
ATOM 2652 C CA . MET A 1 326 ? 117.071 91.686 124.824 1.00 58.56 326 MET A CA 1
ATOM 2653 C C . MET A 1 326 ? 116.715 90.221 125.025 1.00 60.94 326 MET A C 1
ATOM 2654 O O . MET A 1 326 ? 115.534 89.853 125.018 1.00 76.08 326 MET A O 1
ATOM 2659 N N . ILE A 1 327 ? 117.728 89.365 125.238 1.00 57.38 327 ILE A N 1
ATOM 2660 C CA . ILE A 1 327 ? 117.441 87.945 125.452 1.00 69.05 327 ILE A CA 1
ATOM 2661 C C . ILE A 1 327 ? 116.618 87.758 126.721 1.00 71.21 327 ILE A C 1
ATOM 2662 O O . ILE A 1 327 ? 115.634 86.996 126.741 1.00 78.55 327 ILE A O 1
ATOM 2667 N N . LYS A 1 328 ? 116.985 88.472 127.788 1.00 64.15 328 LYS A N 1
ATOM 2668 C CA . LYS A 1 328 ? 116.221 88.347 129.021 1.00 53.37 328 LYS A CA 1
ATOM 2669 C C . LYS A 1 328 ? 114.786 88.824 128.826 1.00 65.37 328 LYS A C 1
ATOM 2670 O O . LYS A 1 328 ? 113.843 88.193 129.322 1.00 75.27 328 LYS A O 1
ATOM 2676 N N . SER A 1 329 ? 114.598 89.926 128.094 1.00 62.62 329 SER A N 1
ATOM 2677 C CA . SER A 1 329 ? 113.245 90.424 127.850 1.00 58.81 329 SER A CA 1
ATOM 2678 C C . SER A 1 329 ? 112.419 89.423 127.052 1.00 58.56 329 SER A C 1
ATOM 2679 O O . SER A 1 329 ? 111.235 89.199 127.347 1.00 72.80 329 SER A O 1
ATOM 2682 N N . TYR A 1 330 ? 113.042 88.785 126.058 1.00 66.96 330 TYR A N 1
ATOM 2683 C CA . TYR A 1 330 ? 112.326 87.824 125.229 1.00 52.34 330 TYR A CA 1
ATOM 2684 C C . TYR A 1 330 ? 111.846 86.645 126.060 1.00 55.10 330 TYR A C 1
ATOM 2685 O O . TYR A 1 330 ? 110.683 86.222 125.945 1.00 73.71 330 TYR A O 1
ATOM 2694 N N . TYR A 1 331 ? 112.692 86.152 126.967 1.00 56.42 331 TYR A N 1
ATOM 2695 C CA . TYR A 1 331 ? 112.227 85.013 127.756 1.00 52.31 331 TYR A CA 1
ATOM 2696 C C . TYR A 1 331 ? 111.239 85.429 128.833 1.00 60.45 331 TYR A C 1
ATOM 2697 O O . TYR A 1 331 ? 110.365 84.628 129.197 1.00 74.04 331 TYR A O 1
ATOM 2706 N N . ASP A 1 332 ? 111.373 86.640 129.370 1.00 65.09 332 ASP A N 1
ATOM 2707 C CA . ASP A 1 332 ? 110.383 87.130 130.329 1.00 66.10 332 ASP A CA 1
ATOM 2708 C C . ASP A 1 332 ? 108.997 87.127 129.698 1.00 68.62 332 ASP A C 1
ATOM 2709 O O . ASP A 1 332 ? 108.026 86.600 130.267 1.00 74.91 332 ASP A O 1
ATOM 2714 N N . GLU A 1 333 ? 108.907 87.706 128.491 1.00 71.40 333 GLU A N 1
ATOM 2715 C CA . GLU A 1 333 ? 107.675 87.684 127.708 1.00 60.73 333 GLU A CA 1
ATOM 2716 C C . GLU A 1 333 ? 107.157 86.269 127.530 1.00 59.52 333 GLU A C 1
ATOM 2717 O O . GLU A 1 333 ? 105.966 85.990 127.706 1.00 71.21 333 GLU A O 1
ATOM 2723 N N . LEU A 1 334 ? 108.058 85.362 127.129 1.00 57.16 334 LEU A N 1
ATOM 2724 C CA . LEU A 1 334 ? 107.639 83.989 126.898 1.00 59.00 334 LEU A CA 1
ATOM 2725 C C . LEU A 1 334 ? 107.033 83.386 128.160 1.00 78.27 334 LEU A C 1
ATOM 2726 O O . LEU A 1 334 ? 106.020 82.677 128.094 1.00 83.79 334 LEU A O 1
ATOM 2731 N N . HIS A 1 335 ? 107.676 83.602 129.312 1.00 83.64 335 HIS A N 1
ATOM 2732 C CA . HIS A 1 335 ? 107.189 83.043 130.571 1.00 77.04 335 HIS A CA 1
ATOM 2733 C C . HIS A 1 335 ? 105.804 83.567 130.919 1.00 77.73 335 HIS A C 1
ATOM 2734 O O . HIS A 1 335 ? 104.937 82.805 131.390 1.00 85.04 335 HIS A O 1
ATOM 2741 N N . ASP A 1 336 ? 105.528 84.823 130.558 1.00 82.59 336 ASP A N 1
ATOM 2742 C CA . ASP A 1 336 ? 104.189 85.341 130.817 1.00 75.43 336 ASP A CA 1
ATOM 2743 C C . ASP A 1 336 ? 103.193 84.613 129.936 1.00 73.94 336 ASP A C 1
ATOM 2744 O O . ASP A 1 336 ? 102.139 84.165 130.408 1.00 79.31 336 ASP A O 1
ATOM 2749 N N . LEU A 1 337 ? 103.500 84.507 128.646 1.00 79.94 337 LEU A N 1
ATOM 2750 C CA . LEU A 1 337 ? 102.525 83.914 127.743 1.00 68.58 337 LEU A CA 1
ATOM 2751 C C . LEU A 1 337 ? 102.270 82.469 128.157 1.00 66.79 337 LEU A C 1
ATOM 2752 O O . LEU A 1 337 ? 101.121 82.010 128.174 1.00 83.58 337 LEU A O 1
ATOM 2757 N N . ASN A 1 338 ? 103.339 81.735 128.498 1.00 65.28 338 ASN A N 1
ATOM 2758 C CA . ASN A 1 338 ? 103.193 80.339 128.905 1.00 75.64 338 ASN A CA 1
ATOM 2759 C C . ASN A 1 338 ? 102.378 80.167 130.185 1.00 88.85 338 ASN A C 1
ATOM 2760 O O . ASN A 1 338 ? 101.769 79.106 130.372 1.00 88.46 338 ASN A O 1
ATOM 2765 N N . LEU A 1 339 ? 102.324 81.169 131.073 1.00 85.65 339 LEU A N 1
ATOM 2766 C CA . LEU A 1 339 ? 101.392 80.971 132.186 1.00 79.94 339 LEU A CA 1
ATOM 2767 C C . LEU A 1 339 ? 99.999 81.477 131.908 1.00 78.12 339 LEU A C 1
ATOM 2768 O O . LEU A 1 339 ? 99.054 81.062 132.581 1.00 86.73 339 LEU A O 1
ATOM 2773 N N . LYS A 1 340 ? 99.843 82.394 130.966 1.00 84.29 340 LYS A N 1
ATOM 2774 C CA . LYS A 1 340 ? 98.493 82.833 130.713 1.00 85.96 340 LYS A CA 1
ATOM 2775 C C . LYS A 1 340 ? 97.709 81.775 129.951 1.00 84.82 340 LYS A C 1
ATOM 2776 O O . LYS A 1 340 ? 96.488 81.695 130.114 1.00 93.86 340 LYS A O 1
ATOM 2782 N N . LEU A 1 341 ? 98.366 80.935 129.162 1.00 87.20 341 LEU A N 1
ATOM 2783 C CA . LEU A 1 341 ? 97.681 79.873 128.445 1.00 76.55 341 LEU A CA 1
ATOM 2784 C C . LEU A 1 341 ? 97.970 78.470 128.979 1.00 96.08 341 LEU A C 1
ATOM 2785 O O . LEU A 1 341 ? 97.488 77.498 128.384 1.00 102.56 341 LEU A O 1
ATOM 2790 N N . GLN A 1 342 ? 98.728 78.332 130.064 1.00 98.15 342 GLN A N 1
ATOM 2791 C CA . GLN A 1 342 ? 99.029 77.022 130.658 1.00 112.28 342 GLN A CA 1
ATOM 2792 C C . GLN A 1 342 ? 99.631 76.056 129.638 1.00 118.49 342 GLN A C 1
ATOM 2793 O O . GLN A 1 342 ? 99.181 74.921 129.488 1.00 116.16 342 GLN A O 1
ATOM 2799 N N . ILE A 1 343 ? 100.646 76.520 128.917 1.00 118.02 343 ILE A N 1
ATOM 2800 C CA . ILE A 1 343 ? 101.284 75.712 127.880 1.00 123.55 343 ILE A CA 1
ATOM 2801 C C . ILE A 1 343 ? 102.432 74.920 128.494 1.00 131.60 343 ILE A C 1
ATOM 2802 O O . ILE A 1 343 ? 103.268 75.476 129.217 1.00 127.21 343 ILE A O 1
ATOM 2807 N N . SER A 1 344 ? 102.468 73.619 128.211 1.00 134.16 344 SER A N 1
ATOM 2808 C CA . SER A 1 344 ? 103.586 72.790 128.636 1.00 133.92 344 SER A CA 1
ATOM 2809 C C . SER A 1 344 ? 104.855 73.188 127.892 1.00 141.06 344 SER A C 1
ATOM 2810 O O . SER A 1 344 ? 104.812 73.741 126.789 1.00 143.71 344 SER A O 1
ATOM 2813 N N . ASP A 1 345 ? 106.000 72.893 128.513 1.00 140.82 345 ASP A N 1
ATOM 2814 C CA . ASP A 1 345 ? 107.285 73.290 127.942 1.00 136.26 345 ASP A CA 1
ATOM 2815 C C . ASP A 1 345 ? 107.556 72.602 126.609 1.00 132.46 345 ASP A C 1
ATOM 2816 O O . ASP A 1 345 ? 108.123 73.210 125.694 1.00 124.05 345 ASP A O 1
ATOM 2821 N N . ASN A 1 346 ? 107.164 71.332 126.478 1.00 138.86 346 ASN A N 1
ATOM 2822 C CA . ASN A 1 346 ? 107.418 70.598 125.243 1.00 134.32 346 ASN A CA 1
ATOM 2823 C C . ASN A 1 346 ? 106.589 71.096 124.068 1.00 125.69 346 ASN A C 1
ATOM 2824 O O . ASN A 1 346 ? 106.938 70.810 122.918 1.00 127.66 346 ASN A O 1
ATOM 2829 N N . LYS A 1 347 ? 105.503 71.825 124.322 1.00 125.16 347 LYS A N 1
ATOM 2830 C CA . LYS A 1 347 ? 104.677 72.324 123.227 1.00 132.30 347 LYS A CA 1
ATOM 2831 C C . LYS A 1 347 ? 105.277 73.554 122.549 1.00 123.01 347 LYS A C 1
ATOM 2832 O O . LYS A 1 347 ? 105.158 73.709 121.327 1.00 120.06 347 LYS A O 1
ATOM 2838 N N . ALA A 1 348 ? 105.931 74.428 123.309 1.00 119.52 348 ALA A N 1
ATOM 2839 C CA . ALA A 1 348 ? 106.398 75.719 122.795 1.00 101.33 348 ALA A CA 1
ATOM 2840 C C . ALA A 1 348 ? 107.876 75.684 122.401 1.00 111.48 348 ALA A C 1
ATOM 2841 O O . ALA A 1 348 ? 108.719 76.364 122.989 1.00 107.79 348 ALA A O 1
ATOM 2843 N N . GLU A 1 349 ? 108.193 74.885 121.384 1.00 98.65 349 GLU A N 1
ATOM 2844 C CA . GLU A 1 349 ? 109.550 74.840 120.850 1.00 82.20 349 GLU A CA 1
ATOM 2845 C C . GLU A 1 349 ? 109.809 75.880 119.767 1.00 84.22 349 GLU A C 1
ATOM 2846 O O . GLU A 1 349 ? 110.969 76.260 119.549 1.00 88.50 349 GLU A O 1
ATOM 2852 N N . CYS A 1 350 ? 108.756 76.357 119.098 1.00 81.71 350 CYS A N 1
ATOM 2853 C CA . CYS A 1 350 ? 108.925 77.298 117.996 1.00 58.63 350 CYS A CA 1
ATOM 2854 C C . CYS A 1 350 ? 109.496 78.637 118.454 1.00 70.73 350 CYS A C 1
ATOM 2855 O O . CYS A 1 350 ? 110.306 79.238 117.740 1.00 81.22 350 CYS A O 1
ATOM 2858 N N . ALA A 1 351 ? 109.101 79.124 119.632 1.00 59.09 351 ALA A N 1
ATOM 2859 C CA . ALA A 1 351 ? 109.613 80.413 120.098 1.00 63.68 351 ALA A CA 1
ATOM 2860 C C . ALA A 1 351 ? 111.118 80.351 120.358 1.00 79.62 351 ALA A C 1
ATOM 2861 O O . ALA A 1 351 ? 111.886 81.237 119.937 1.00 85.88 351 ALA A O 1
ATOM 2863 N N . GLN A 1 352 ? 111.558 79.288 121.034 1.00 63.45 352 GLN A N 1
ATOM 2864 C CA . GLN A 1 352 ? 112.980 79.099 121.276 1.00 49.12 352 GLN A CA 1
ATOM 2865 C C . GLN A 1 352 ? 113.740 78.911 119.971 1.00 72.15 352 GLN A C 1
ATOM 2866 O O . GLN A 1 352 ? 114.852 79.428 119.817 1.00 83.23 352 GLN A O 1
ATOM 2872 N N . ASN A 1 353 ? 113.167 78.165 119.020 1.00 63.74 353 ASN A N 1
ATOM 2873 C CA . ASN A 1 353 ? 113.842 78.026 117.732 1.00 56.54 353 ASN A CA 1
ATOM 2874 C C . ASN A 1 353 ? 113.949 79.365 117.015 1.00 64.23 353 ASN A C 1
ATOM 2875 O O . ASN A 1 353 ? 114.939 79.617 116.330 1.00 71.27 353 ASN A O 1
ATOM 2880 N N . PHE A 1 354 ? 112.946 80.231 117.161 1.00 60.37 354 PHE A N 1
ATOM 2881 C CA . PHE A 1 354 ? 112.988 81.551 116.534 1.00 50.68 354 PHE A CA 1
ATOM 2882 C C . PHE A 1 354 ? 114.173 82.362 117.050 1.00 59.28 354 PHE A C 1
ATOM 2883 O O . PHE A 1 354 ? 115.031 82.828 116.267 1.00 69.74 354 PHE A O 1
ATOM 2891 N N . ILE A 1 355 ? 114.270 82.480 118.384 1.00 54.38 355 ILE A N 1
ATOM 2892 C CA . ILE A 1 355 ? 115.376 83.247 118.955 1.00 46.87 355 ILE A CA 1
ATOM 2893 C C . ILE A 1 355 ? 116.730 82.605 118.621 1.00 61.53 355 ILE A C 1
ATOM 2894 O O . ILE A 1 355 ? 117.680 83.326 118.278 1.00 64.74 355 ILE A O 1
ATOM 2899 N N . LYS A 1 356 ? 116.823 81.253 118.677 1.00 55.15 356 LYS A N 1
ATOM 2900 C CA . LYS A 1 356 ? 118.081 80.605 118.398 1.00 45.59 356 LYS A CA 1
ATOM 2901 C C . LYS A 1 356 ? 118.467 80.789 116.930 1.00 50.25 356 LYS A C 1
ATOM 2902 O O . LYS A 1 356 ? 119.654 80.938 116.603 1.00 63.69 356 LYS A O 1
ATOM 2908 N N . THR A 1 357 ? 117.502 80.751 116.017 1.00 60.70 357 THR A N 1
ATOM 2909 C CA . THR A 1 357 ? 117.832 80.951 114.604 1.00 66.56 357 THR A CA 1
ATOM 2910 C C . THR A 1 357 ? 118.420 82.334 114.373 1.00 58.22 357 THR A C 1
ATOM 2911 O O . THR A 1 357 ? 119.395 82.497 113.622 1.00 58.38 357 THR A O 1
ATOM 2915 N N . ILE A 1 358 ? 117.856 83.349 115.032 1.00 72.20 358 ILE A N 1
ATOM 2916 C CA . ILE A 1 358 ? 118.417 84.692 114.860 1.00 62.46 358 ILE A CA 1
ATOM 2917 C C . ILE A 1 358 ? 119.833 84.769 115.432 1.00 71.22 358 ILE A C 1
ATOM 2918 O O . ILE A 1 358 ? 120.756 85.269 114.779 1.00 78.07 358 ILE A O 1
ATOM 2923 N N . VAL A 1 359 ? 120.034 84.258 116.648 1.00 70.19 359 VAL A N 1
ATOM 2924 C CA . VAL A 1 359 ? 121.307 84.498 117.327 1.00 64.98 359 VAL A CA 1
ATOM 2925 C C . VAL A 1 359 ? 122.419 83.637 116.744 1.00 62.34 359 VAL A C 1
ATOM 2926 O O . VAL A 1 359 ? 123.525 84.125 116.484 1.00 76.50 359 VAL A O 1
ATOM 2930 N N . GLN A 1 360 ? 122.146 82.361 116.504 1.00 65.60 360 GLN A N 1
ATOM 2931 C CA . GLN A 1 360 ? 123.198 81.407 116.167 1.00 53.85 360 GLN A CA 1
ATOM 2932 C C . GLN A 1 360 ? 123.706 81.523 114.738 1.00 53.05 360 GLN A C 1
ATOM 2933 O O . GLN A 1 360 ? 124.762 80.951 114.432 1.00 61.92 360 GLN A O 1
ATOM 2939 N N . ALA A 1 361 ? 123.006 82.230 113.858 1.00 61.16 361 ALA A N 1
ATOM 2940 C CA . ALA A 1 361 ? 123.526 82.492 112.517 1.00 60.69 361 ALA A CA 1
ATOM 2941 C C . ALA A 1 361 ? 124.598 83.567 112.625 1.00 73.62 361 ALA A C 1
ATOM 2942 O O . ALA A 1 361 ? 124.310 84.684 113.071 1.00 80.24 361 ALA A O 1
ATOM 2944 N N . LYS A 1 362 ? 125.829 83.245 112.226 1.00 67.03 362 LYS A N 1
ATOM 2945 C CA . LYS A 1 362 ? 126.945 84.180 112.381 1.00 62.56 362 LYS A CA 1
ATOM 2946 C C . LYS A 1 362 ? 127.139 84.925 111.065 1.00 74.45 362 LYS A C 1
ATOM 2947 O O . LYS A 1 362 ? 128.022 84.626 110.266 1.00 86.61 362 LYS A O 1
ATOM 2953 N N . LEU A 1 363 ? 126.293 85.925 110.859 1.00 68.52 363 LEU A N 1
ATOM 2954 C CA . LEU A 1 363 ? 126.323 86.694 109.632 1.00 60.58 363 LEU A CA 1
ATOM 2955 C C . LEU A 1 363 ? 127.220 87.916 109.806 1.00 61.26 363 LEU A C 1
ATOM 2956 O O . LEU A 1 363 ? 127.629 88.272 110.913 1.00 67.72 363 LEU A O 1
ATOM 2961 N N . THR A 1 364 ? 127.514 88.567 108.689 1.00 52.80 364 THR A N 1
ATOM 2962 C CA . THR A 1 364 ? 128.259 89.813 108.705 1.00 47.34 364 THR A CA 1
ATOM 2963 C C . THR A 1 364 ? 127.287 90.944 109.029 1.00 55.14 364 THR A C 1
ATOM 2964 O O . THR A 1 364 ? 126.069 90.762 108.965 1.00 65.19 364 THR A O 1
ATOM 2968 N N . PRO A 1 365 ? 127.788 92.131 109.388 1.00 45.12 365 PRO A N 1
ATOM 2969 C CA . PRO A 1 365 ? 126.866 93.249 109.664 1.00 41.21 365 PRO A CA 1
ATOM 2970 C C . PRO A 1 365 ? 125.928 93.597 108.516 1.00 62.75 365 PRO A C 1
ATOM 2971 O O . PRO A 1 365 ? 124.783 93.991 108.772 1.00 63.05 365 PRO A O 1
ATOM 2975 N N . GLN A 1 366 ? 126.367 93.469 107.263 1.00 62.16 366 GLN A N 1
ATOM 2976 C CA . GLN A 1 366 ? 125.490 93.787 106.138 1.00 51.93 366 GLN A CA 1
ATOM 2977 C C . GLN A 1 366 ? 124.288 92.852 106.083 1.00 58.39 366 GLN A C 1
ATOM 2978 O O . GLN A 1 366 ? 123.152 93.292 105.858 1.00 64.90 366 GLN A O 1
ATOM 2984 N N . GLN A 1 367 ? 124.515 91.556 106.292 1.00 49.25 367 GLN A N 1
ATOM 2985 C CA . GLN A 1 367 ? 123.407 90.615 106.224 1.00 47.48 367 GLN A CA 1
ATOM 2986 C C . GLN A 1 367 ? 122.445 90.807 107.386 1.00 49.01 367 GLN A C 1
ATOM 2987 O O . GLN A 1 367 ? 121.230 90.664 107.208 1.00 62.00 367 GLN A O 1
ATOM 2993 N N . TYR A 1 368 ? 122.954 91.175 108.563 1.00 49.62 368 TYR A N 1
ATOM 2994 C CA . TYR A 1 368 ? 122.059 91.500 109.669 1.00 42.35 368 TYR A CA 1
ATOM 2995 C C . TYR A 1 368 ? 121.258 92.759 109.375 1.00 49.21 368 TYR A C 1
ATOM 2996 O O . TYR A 1 368 ? 120.064 92.833 109.687 1.00 62.17 368 TYR A O 1
ATOM 3005 N N . CYS A 1 369 ? 121.901 93.761 108.770 1.00 62.62 369 CYS A N 1
ATOM 3006 C CA . CYS A 1 369 ? 121.197 94.997 108.456 1.00 60.77 369 CYS A CA 1
ATOM 3007 C C . CYS A 1 369 ? 120.113 94.766 107.415 1.00 60.21 369 CYS A C 1
ATOM 3008 O O . CYS A 1 369 ? 119.079 95.442 107.439 1.00 69.23 369 CYS A O 1
ATOM 3011 N N . GLU A 1 370 ? 120.327 93.819 106.500 1.00 66.57 370 GLU A N 1
ATOM 3012 C CA . GLU A 1 370 ? 119.271 93.483 105.550 1.00 64.04 370 GLU A CA 1
ATOM 3013 C C . GLU A 1 370 ? 118.165 92.678 106.221 1.00 61.17 370 GLU A C 1
ATOM 3014 O O . GLU A 1 370 ? 116.979 92.910 105.964 1.00 75.89 370 GLU A O 1
ATOM 3020 N N . LEU A 1 371 ? 118.536 91.737 107.092 1.00 55.42 371 LEU A N 1
ATOM 3021 C CA . LEU A 1 371 ? 117.554 90.931 107.806 1.00 49.65 371 LEU A CA 1
ATOM 3022 C C . LEU A 1 371 ? 116.697 91.772 108.740 1.00 54.12 371 LEU A C 1
ATOM 3023 O O . LEU A 1 371 ? 115.574 91.375 109.071 1.00 55.63 371 LEU A O 1
ATOM 3028 N N . PHE A 1 372 ? 117.200 92.936 109.145 1.00 71.87 372 PHE A N 1
ATOM 3029 C CA . PHE A 1 372 ? 116.431 93.886 109.940 1.00 59.47 372 PHE A CA 1
ATOM 3030 C C . PHE A 1 372 ? 115.142 94.325 109.247 1.00 59.59 372 PHE A C 1
ATOM 3031 O O . PHE A 1 372 ? 114.213 94.784 109.920 1.00 64.62 372 PHE A O 1
ATOM 3039 N N . SER A 1 373 ? 115.052 94.151 107.929 1.00 72.40 373 SER A N 1
ATOM 3040 C CA . SER A 1 373 ? 113.957 94.678 107.122 1.00 61.00 373 SER A CA 1
ATOM 3041 C C . SER A 1 373 ? 112.788 93.715 106.969 1.00 57.50 373 SER A C 1
ATOM 3042 O O . SER A 1 373 ? 111.835 94.034 106.251 1.00 64.15 373 SER A O 1
ATOM 3045 N N . LEU A 1 374 ? 112.818 92.551 107.621 1.00 57.75 374 LEU A N 1
ATOM 3046 C CA . LEU A 1 374 ? 111.731 91.591 107.492 1.00 60.78 374 LEU A CA 1
ATOM 3047 C C . LEU A 1 374 ? 110.703 91.719 108.601 1.00 61.23 374 LEU A C 1
ATOM 3048 O O . LEU A 1 374 ? 109.996 90.748 108.895 1.00 60.06 374 LEU A O 1
ATOM 3053 N N . GLN A 1 375 ? 110.599 92.892 109.225 1.00 54.01 375 GLN A N 1
ATOM 3054 C CA . GLN A 1 375 ? 109.772 92.996 110.419 1.00 62.27 375 GLN A CA 1
ATOM 3055 C C . GLN A 1 375 ? 108.290 92.837 110.119 1.00 65.26 375 GLN A C 1
ATOM 3056 O O . GLN A 1 375 ? 107.553 92.273 110.936 1.00 72.59 375 GLN A O 1
ATOM 3062 N N . LYS A 1 376 ? 107.833 93.281 108.950 1.00 61.31 376 LYS A N 1
ATOM 3063 C CA . LYS A 1 376 ? 106.414 93.259 108.636 1.00 47.58 376 LYS A CA 1
ATOM 3064 C C . LYS A 1 376 ? 106.032 92.097 107.732 1.00 52.56 376 LYS A C 1
ATOM 3065 O O . LYS A 1 376 ? 104.960 92.127 107.114 1.00 59.24 376 LYS A O 1
ATOM 3071 N N . HIS A 1 377 ? 106.871 91.069 107.646 1.00 57.48 377 HIS A N 1
ATOM 3072 C CA . HIS A 1 377 ? 106.617 89.954 106.747 1.00 43.49 377 HIS A CA 1
ATOM 3073 C C . HIS A 1 377 ? 105.755 88.869 107.375 1.00 44.62 377 HIS A C 1
ATOM 3074 O O . HIS A 1 377 ? 105.635 87.781 106.800 1.00 52.74 377 HIS A O 1
ATOM 3081 N N . TRP A 1 378 ? 105.161 89.131 108.536 1.00 50.77 378 TRP A N 1
ATOM 3082 C CA . TRP A 1 378 ? 104.251 88.188 109.165 1.00 52.15 378 TRP A CA 1
ATOM 3083 C C . TRP A 1 378 ? 102.848 88.749 109.356 1.00 56.50 378 TRP A C 1
ATOM 3084 O O . TRP A 1 378 ? 101.994 88.058 109.922 1.00 60.70 378 TRP A O 1
ATOM 3095 N N . GLY A 1 379 ? 102.579 89.964 108.896 1.00 51.10 379 GLY A N 1
ATOM 3096 C CA . GLY A 1 379 ? 101.276 90.572 109.073 1.00 54.89 379 GLY A CA 1
ATOM 3097 C C . GLY A 1 379 ? 101.245 91.513 110.263 1.00 76.96 379 GLY A C 1
ATOM 3098 O O . GLY A 1 379 ? 102.273 91.909 110.821 1.00 78.82 379 GLY A O 1
ATOM 3099 N N . HIS A 1 380 ? 100.030 91.876 110.651 1.00 63.53 380 HIS A N 1
ATOM 3100 C CA . HIS A 1 380 ? 99.794 92.837 111.716 1.00 57.64 380 HIS A CA 1
ATOM 3101 C C . HIS A 1 380 ? 98.687 92.327 112.625 1.00 64.76 380 HIS A C 1
ATOM 3102 O O . HIS A 1 380 ? 97.843 91.532 112.200 1.00 68.31 380 HIS A O 1
ATOM 3109 N N . PRO A 1 381 ? 98.670 92.758 113.884 1.00 64.44 381 PRO A N 1
ATOM 3110 C CA . PRO A 1 381 ? 97.710 92.213 114.850 1.00 55.87 381 PRO A CA 1
ATOM 3111 C C . PRO A 1 381 ? 96.345 92.889 114.788 1.00 71.65 381 PRO A C 1
ATOM 3112 O O . PRO A 1 381 ? 96.148 93.930 114.159 1.00 83.48 381 PRO A O 1
ATOM 3116 N N . VAL A 1 382 ? 95.390 92.248 115.465 1.00 76.51 382 VAL A N 1
ATOM 3117 C CA . VAL A 1 382 ? 94.055 92.794 115.689 1.00 70.01 382 VAL A CA 1
ATOM 3118 C C . VAL A 1 382 ? 94.089 93.722 116.894 1.00 78.82 382 VAL A C 1
ATOM 3119 O O . VAL A 1 382 ? 94.731 93.426 117.910 1.00 91.33 382 VAL A O 1
ATOM 3123 N N . LEU A 1 383 ? 93.401 94.855 116.790 1.00 66.35 383 LEU A N 1
ATOM 3124 C CA . LEU A 1 383 ? 93.438 95.883 117.818 1.00 70.10 383 LEU A CA 1
ATOM 3125 C C . LEU A 1 383 ? 92.121 95.950 118.578 1.00 79.41 383 LEU A C 1
ATOM 3126 O O . LEU A 1 383 ? 91.043 95.794 117.995 1.00 85.47 383 LEU A O 1
ATOM 3131 N N . TYR A 1 384 ? 92.223 96.176 119.887 1.00 70.45 384 TYR A N 1
ATOM 3132 C CA . TYR A 1 384 ? 91.077 96.372 120.765 1.00 65.88 384 TYR A CA 1
ATOM 3133 C C . TYR A 1 384 ? 91.244 97.725 121.436 1.00 84.22 384 TYR A C 1
ATOM 3134 O O . TYR A 1 384 ? 92.308 98.012 121.993 1.00 101.87 384 TYR A O 1
ATOM 3143 N N . ASN A 1 385 ? 90.203 98.555 121.384 1.00 73.44 385 ASN A N 1
ATOM 3144 C CA . ASN A 1 385 ? 90.358 99.927 121.860 1.00 77.18 385 ASN A CA 1
ATOM 3145 C C . ASN A 1 385 ? 90.463 100.014 123.381 1.00 81.42 385 ASN A C 1
ATOM 3146 O O . ASN A 1 385 ? 91.129 100.921 123.896 1.00 86.08 385 ASN A O 1
ATOM 3151 N N . ASP A 1 386 ? 89.855 99.078 124.120 1.00 70.78 386 ASP A N 1
ATOM 3152 C CA . ASP A 1 386 ? 90.005 99.099 125.575 1.00 77.59 386 ASP A CA 1
ATOM 3153 C C . ASP A 1 386 ? 91.424 98.731 125.998 1.00 83.53 386 ASP A C 1
ATOM 3154 O O . ASP A 1 386 ? 92.002 99.377 126.881 1.00 87.32 386 ASP A O 1
ATOM 3159 N N . VAL A 1 387 ? 91.996 97.693 125.382 1.00 84.32 387 VAL A N 1
ATOM 3160 C CA . VAL A 1 387 ? 93.385 97.334 125.653 1.00 72.54 387 VAL A CA 1
ATOM 3161 C C . VAL A 1 387 ? 94.308 98.470 125.237 1.00 69.75 387 VAL A C 1
ATOM 3162 O O . VAL A 1 387 ? 95.314 98.752 125.898 1.00 81.25 387 VAL A O 1
ATOM 3166 N N . ALA A 1 388 ? 93.967 99.152 124.141 1.00 65.65 388 ALA A N 1
ATOM 3167 C CA . ALA A 1 388 ? 94.792 100.254 123.667 1.00 61.40 388 ALA A CA 1
ATOM 3168 C C . ALA A 1 388 ? 94.768 101.418 124.648 1.00 78.86 388 ALA A C 1
ATOM 3169 O O . ALA A 1 388 ? 95.810 102.024 124.923 1.00 93.04 388 ALA A O 1
ATOM 3171 N N . LEU A 1 389 ? 93.600 101.739 125.199 1.00 71.51 389 LEU A N 1
ATOM 3172 C CA . LEU A 1 389 ? 93.481 102.893 126.078 1.00 68.61 389 LEU A CA 1
ATOM 3173 C C . LEU A 1 389 ? 93.787 102.601 127.540 1.00 82.11 389 LEU A C 1
ATOM 3174 O O . LEU A 1 389 ? 93.941 103.552 128.307 1.00 86.43 389 LEU A O 1
ATOM 3179 N N . ASP A 1 390 ? 93.892 101.338 127.958 1.00 87.83 390 ASP A N 1
ATOM 3180 C CA . ASP A 1 390 ? 94.342 101.077 129.325 1.00 78.45 390 ASP A CA 1
ATOM 3181 C C . ASP A 1 390 ? 95.737 101.647 129.565 1.00 85.26 390 ASP A C 1
ATOM 3182 O O . ASP A 1 390 ? 95.982 102.324 130.572 1.00 87.63 390 ASP A O 1
ATOM 3187 N N . LYS A 1 391 ? 96.659 101.402 128.631 1.00 82.37 391 LYS A N 1
ATOM 3188 C CA . LYS A 1 391 ? 98.021 101.903 128.777 1.00 75.11 391 LYS A CA 1
ATOM 3189 C C . LYS A 1 391 ? 98.048 103.425 128.782 1.00 74.80 391 LYS A C 1
ATOM 3190 O O . LYS A 1 391 ? 98.711 104.049 129.624 1.00 84.55 391 LYS A O 1
ATOM 3196 N N . VAL A 1 392 ? 97.311 104.038 127.853 1.00 70.73 392 VAL A N 1
ATOM 3197 C CA . VAL A 1 392 ? 97.278 105.494 127.756 1.00 67.32 392 VAL A CA 1
ATOM 3198 C C . VAL A 1 392 ? 96.679 106.098 129.015 1.00 74.50 392 VAL A C 1
ATOM 3199 O O . VAL A 1 392 ? 97.186 107.096 129.537 1.00 76.69 392 VAL A O 1
ATOM 3203 N N . LYS A 1 393 ? 95.584 105.522 129.514 1.00 72.00 393 LYS A N 1
ATOM 3204 C CA . LYS A 1 393 ? 94.963 106.046 130.722 1.00 53.26 393 LYS A CA 1
ATOM 3205 C C . LYS A 1 393 ? 95.911 105.953 131.908 1.00 64.13 393 LYS A C 1
ATOM 3206 O O . LYS A 1 393 ? 96.054 106.910 132.676 1.00 78.07 393 LYS A O 1
ATOM 3212 N N . LYS A 1 394 ? 96.568 104.800 132.078 1.00 81.86 394 LYS A N 1
ATOM 3213 C CA . LYS A 1 394 ? 97.469 104.661 133.216 1.00 71.84 394 LYS A CA 1
ATOM 3214 C C . LYS A 1 394 ? 98.618 105.656 133.133 1.00 68.73 394 LYS A C 1
ATOM 3215 O O . LYS A 1 394 ? 98.994 106.269 134.138 1.00 70.83 394 LYS A O 1
ATOM 3221 N N . HIS A 1 395 ? 99.182 105.839 131.936 1.00 76.24 395 HIS A N 1
ATOM 3222 C CA . HIS A 1 395 ? 100.328 106.729 131.797 1.00 67.15 395 HIS A CA 1
ATOM 3223 C C . HIS A 1 395 ? 99.952 108.207 131.841 1.00 62.89 395 HIS A C 1
ATOM 3224 O O . HIS A 1 395 ? 100.768 109.032 132.269 1.00 66.80 395 HIS A O 1
ATOM 3231 N N . ALA A 1 396 ? 98.741 108.566 131.414 1.00 68.51 396 ALA A N 1
ATOM 3232 C CA . ALA A 1 396 ? 98.340 109.966 131.343 1.00 58.39 396 ALA A CA 1
ATOM 3233 C C . ALA A 1 396 ? 97.609 110.470 132.580 1.00 60.21 396 ALA A C 1
ATOM 3234 O O . ALA A 1 396 ? 97.330 111.672 132.660 1.00 59.05 396 ALA A O 1
ATOM 3236 N N . GLN A 1 397 ? 97.272 109.604 133.531 1.00 69.41 397 GLN A N 1
ATOM 3237 C CA . GLN A 1 397 ? 96.666 110.043 134.779 1.00 56.46 397 GLN A CA 1
ATOM 3238 C C . GLN A 1 397 ? 97.586 109.863 135.970 1.00 68.90 397 GLN A C 1
ATOM 3239 O O . GLN A 1 397 ? 97.202 110.219 137.090 1.00 70.18 397 GLN A O 1
ATOM 3245 N N . SER A 1 398 ? 98.789 109.339 135.765 1.00 69.88 398 SER A N 1
ATOM 3246 C CA . SER A 1 398 ? 99.643 109.038 136.894 1.00 66.05 398 SER A CA 1
ATOM 3247 C C . SER A 1 398 ? 100.200 110.326 137.487 1.00 59.15 398 SER A C 1
ATOM 3248 O O . SER A 1 398 ? 100.263 111.371 136.835 1.00 67.21 398 SER A O 1
ATOM 3251 N N . THR A 1 399 ? 100.617 110.233 138.742 1.00 61.33 399 THR A N 1
ATOM 3252 C CA . THR A 1 399 ? 101.198 111.358 139.452 1.00 61.79 399 THR A CA 1
ATOM 3253 C C . THR A 1 399 ? 102.716 111.292 139.383 1.00 67.31 399 THR A C 1
ATOM 3254 O O . THR A 1 399 ? 103.305 110.207 139.387 1.00 82.42 399 THR A O 1
ATOM 3258 N N . LYS A 1 400 ? 103.342 112.460 139.298 1.00 61.04 400 LYS A N 1
ATOM 3259 C CA . LYS A 1 400 ? 104.779 112.574 139.131 1.00 49.93 400 LYS A CA 1
ATOM 3260 C C . LYS A 1 400 ? 105.378 113.314 140.315 1.00 64.39 400 LYS A C 1
ATOM 3261 O O . LYS A 1 400 ? 104.725 114.150 140.946 1.00 72.22 400 LYS A O 1
ATOM 3267 N N . ILE A 1 401 ? 106.632 112.994 140.604 1.00 66.05 401 ILE A N 1
ATOM 3268 C CA . ILE A 1 401 ? 107.408 113.672 141.629 1.00 58.24 401 ILE A CA 1
ATOM 3269 C C . ILE A 1 401 ? 108.460 114.499 140.912 1.00 69.38 401 ILE A C 1
ATOM 3270 O O . ILE A 1 401 ? 109.323 113.954 140.212 1.00 72.33 401 ILE A O 1
ATOM 3275 N N . LEU A 1 402 ? 108.392 115.814 141.086 1.00 57.12 402 LEU A N 1
ATOM 3276 C CA . LEU A 1 402 ? 109.260 116.744 140.375 1.00 46.31 402 LEU A CA 1
ATOM 3277 C C . LEU A 1 402 ? 110.119 117.529 141.360 1.00 59.71 402 LEU A C 1
ATOM 3278 O O . LEU A 1 402 ? 109.720 117.754 142.501 1.00 68.44 402 LEU A O 1
ATOM 3283 N N . LYS A 1 403 ? 111.300 117.952 140.898 1.00 48.55 403 LYS A N 1
ATOM 3284 C CA . LYS A 1 403 ? 112.228 118.731 141.690 1.00 43.45 403 LYS A CA 1
ATOM 3285 C C . LYS A 1 403 ? 112.308 120.140 141.140 1.00 62.27 403 LYS A C 1
ATOM 3286 O O . LYS A 1 403 ? 112.663 120.331 139.970 1.00 77.53 403 LYS A O 1
ATOM 3292 N N . PRO A 1 404 ? 111.988 121.164 141.936 1.00 59.52 404 PRO A N 1
ATOM 3293 C CA . PRO A 1 404 ? 112.021 122.531 141.395 1.00 63.39 404 PRO A CA 1
ATOM 3294 C C . PRO A 1 404 ? 113.389 122.948 140.849 1.00 65.44 404 PRO A C 1
ATOM 3295 O O . PRO A 1 404 ? 113.450 123.746 139.911 1.00 72.62 404 PRO A O 1
ATOM 3299 N N . LYS A 1 405 ? 114.504 122.481 141.440 1.00 58.99 405 LYS A N 1
ATOM 3300 C CA . LYS A 1 405 ? 115.810 122.975 140.996 1.00 50.43 405 LYS A CA 1
ATOM 3301 C C . LYS A 1 405 ? 116.096 122.594 139.546 1.00 55.70 405 LYS A C 1
ATOM 3302 O O . LYS A 1 405 ? 116.559 123.436 138.761 1.00 81.79 405 LYS A O 1
ATOM 3308 N N . VAL A 1 406 ? 115.811 121.345 139.166 1.00 55.63 406 VAL A N 1
ATOM 3309 C CA . VAL A 1 406 ? 116.047 120.913 137.791 1.00 60.82 406 VAL A CA 1
ATOM 3310 C C . VAL A 1 406 ? 115.167 121.690 136.819 1.00 77.23 406 VAL A C 1
ATOM 3311 O O . VAL A 1 406 ? 115.636 122.153 135.770 1.00 82.39 406 VAL A O 1
ATOM 3315 N N . MET A 1 407 ? 113.888 121.875 137.165 1.00 63.72 407 MET A N 1
ATOM 3316 C CA . MET A 1 407 ? 112.989 122.621 136.294 1.00 68.70 407 MET A CA 1
ATOM 3317 C C . MET A 1 407 ? 113.427 124.063 136.132 1.00 68.08 407 MET A C 1
ATOM 3318 O O . MET A 1 407 ? 113.454 124.603 135.017 1.00 73.63 407 MET A O 1
ATOM 3323 N N . PHE A 1 408 ? 113.815 124.694 137.240 1.00 59.83 408 PHE A N 1
ATOM 3324 C CA . PHE A 1 408 ? 114.324 126.061 137.222 1.00 53.90 408 PHE A CA 1
ATOM 3325 C C . PHE A 1 408 ? 115.534 126.201 136.308 1.00 56.22 408 PHE A C 1
ATOM 3326 O O . PHE A 1 408 ? 115.598 127.110 135.464 1.00 69.16 408 PHE A O 1
ATOM 3334 N N . GLU A 1 409 ? 116.507 125.303 136.460 1.00 62.08 409 GLU A N 1
ATOM 3335 C CA . GLU A 1 409 ? 117.740 125.441 135.699 1.00 55.69 409 GLU A CA 1
ATOM 3336 C C . GLU A 1 409 ? 117.519 125.183 134.214 1.00 59.42 409 GLU A C 1
ATOM 3337 O O . GLU A 1 409 ? 118.097 125.881 133.370 1.00 76.11 409 GLU A O 1
ATOM 3343 N N . THR A 1 410 ? 116.667 124.209 133.866 1.00 54.18 410 THR A N 1
ATOM 3344 C CA . THR A 1 410 ? 116.430 123.984 132.444 1.00 52.95 410 THR A CA 1
ATOM 3345 C C . THR A 1 410 ? 115.653 125.137 131.815 1.00 60.75 410 THR A C 1
ATOM 3346 O O . THR A 1 410 ? 115.897 125.484 130.653 1.00 74.70 410 THR A O 1
ATOM 3350 N N . PHE A 1 411 ? 114.770 125.791 132.579 1.00 64.87 411 PHE A N 1
ATOM 3351 C CA . PHE A 1 411 ? 114.113 126.993 132.068 1.00 57.05 411 PHE A CA 1
ATOM 3352 C C . PHE A 1 411 ? 115.115 128.121 131.814 1.00 57.63 411 PHE A C 1
ATOM 3353 O O . PHE A 1 411 ? 115.065 128.804 130.772 1.00 70.75 411 PHE A O 1
ATOM 3361 N N . CYS A 1 412 ? 116.030 128.338 132.763 1.00 61.77 412 CYS A N 1
ATOM 3362 C CA . CYS A 1 412 ? 117.036 129.377 132.562 1.00 57.19 412 CYS A CA 1
ATOM 3363 C C . CYS A 1 412 ? 117.908 129.085 131.341 1.00 63.40 412 CYS A C 1
ATOM 3364 O O . CYS A 1 412 ? 118.248 130.002 130.577 1.00 70.15 412 CYS A O 1
ATOM 3367 N N . VAL A 1 413 ? 118.253 127.815 131.126 1.00 60.64 413 VAL A N 1
ATOM 3368 C CA . VAL A 1 413 ? 119.034 127.444 129.946 1.00 57.54 413 VAL A CA 1
ATOM 3369 C C . VAL A 1 413 ? 118.244 127.708 128.667 1.00 72.45 413 VAL A C 1
ATOM 3370 O O . VAL A 1 413 ? 118.806 128.127 127.647 1.00 80.66 413 VAL A O 1
ATOM 3374 N N . PHE A 1 414 ? 116.935 127.444 128.694 1.00 68.44 414 PHE A N 1
ATOM 3375 C CA . PHE A 1 414 ? 116.071 127.776 127.562 1.00 61.02 414 PHE A CA 1
ATOM 3376 C C . PHE A 1 414 ? 116.222 129.242 127.163 1.00 68.17 414 PHE A C 1
ATOM 3377 O O . PHE A 1 414 ? 116.507 129.576 125.995 1.00 72.48 414 PHE A O 1
ATOM 3385 N N . LYS A 1 415 ? 116.068 130.131 128.148 1.00 67.02 415 LYS A N 1
ATOM 3386 C CA . LYS A 1 415 ? 116.173 131.561 127.862 1.00 56.78 415 LYS A CA 1
ATOM 3387 C C . LYS A 1 415 ? 117.564 131.932 127.356 1.00 62.23 415 LYS A C 1
ATOM 3388 O O . LYS A 1 415 ? 117.708 132.730 126.414 1.00 72.20 415 LYS A O 1
ATOM 3394 N N . PHE A 1 416 ? 118.601 131.341 127.958 1.00 68.08 416 PHE A N 1
ATOM 3395 C CA . PHE A 1 416 ? 119.965 131.628 127.529 1.00 74.57 416 PHE A CA 1
ATOM 3396 C C . PHE A 1 416 ? 120.214 131.215 126.082 1.00 66.39 416 PHE A C 1
ATOM 3397 O O . PHE A 1 416 ? 120.876 131.942 125.332 1.00 76.45 416 PHE A O 1
ATOM 3405 N N . ILE A 1 417 ? 119.708 130.048 125.676 1.00 64.78 417 ILE A N 1
ATOM 3406 C CA . ILE A 1 417 ? 119.907 129.592 124.302 1.00 52.89 417 ILE A CA 1
ATOM 3407 C C . ILE A 1 417 ? 119.249 130.549 123.317 1.00 63.02 417 ILE A C 1
ATOM 3408 O O . ILE A 1 417 ? 119.842 130.915 122.287 1.00 75.51 417 ILE A O 1
ATOM 3413 N N . VAL A 1 418 ? 118.015 130.977 123.617 1.00 73.34 418 VAL A N 1
ATOM 3414 C CA . VAL A 1 418 ? 117.344 131.917 122.715 1.00 72.14 418 VAL A CA 1
ATOM 3415 C C . VAL A 1 418 ? 118.157 133.203 122.580 1.00 68.11 418 VAL A C 1
ATOM 3416 O O . VAL A 1 418 ? 118.415 133.690 121.465 1.00 69.73 418 VAL A O 1
ATOM 3420 N N . ALA A 1 419 ? 118.607 133.750 123.714 1.00 74.77 419 ALA A N 1
ATOM 3421 C CA . ALA A 1 419 ? 119.361 135.001 123.680 1.00 75.29 419 ALA A CA 1
ATOM 3422 C C . ALA A 1 419 ? 120.669 134.851 122.906 1.00 79.05 419 ALA A C 1
ATOM 3423 O O . ALA A 1 419 ? 121.047 135.741 122.129 1.00 90.27 419 ALA A O 1
ATOM 3425 N N . LYS A 1 420 ? 121.371 133.732 123.103 1.00 75.85 420 LYS A N 1
ATOM 3426 C CA . LYS A 1 420 ? 122.643 133.529 122.418 1.00 64.40 420 LYS A CA 1
ATOM 3427 C C . LYS A 1 420 ? 122.461 133.422 120.910 1.00 67.88 420 LYS A C 1
ATOM 3428 O O . LYS A 1 420 ? 123.260 133.983 120.145 1.00 89.15 420 LYS A O 1
ATOM 3434 N N . ASN A 1 421 ? 121.436 132.693 120.457 1.00 66.67 421 ASN A N 1
ATOM 3435 C CA . ASN A 1 421 ? 121.218 132.628 119.014 1.00 63.99 421 ASN A CA 1
ATOM 3436 C C . ASN A 1 421 ? 120.889 134.002 118.453 1.00 74.70 421 ASN A C 1
ATOM 3437 O O . ASN A 1 421 ? 121.368 134.369 117.372 1.00 83.21 421 ASN A O 1
ATOM 3442 N N . HIS A 1 422 ? 120.084 134.784 119.180 1.00 86.14 422 HIS A N 1
ATOM 3443 C CA . HIS A 1 422 ? 119.779 136.136 118.715 1.00 81.36 422 HIS A CA 1
ATOM 3444 C C . HIS A 1 422 ? 121.060 136.949 118.549 1.00 79.91 422 HIS A C 1
ATOM 3445 O O . HIS A 1 422 ? 121.253 137.625 117.528 1.00 93.18 422 HIS A O 1
ATOM 3452 N N . TYR A 1 423 ? 121.950 136.894 119.548 1.00 89.18 423 TYR A N 1
ATOM 3453 C CA . TYR A 1 423 ? 123.180 137.680 119.472 1.00 83.77 423 TYR A CA 1
ATOM 3454 C C . TYR A 1 423 ? 124.073 137.233 118.321 1.00 82.61 423 TYR A C 1
ATOM 3455 O O . TYR A 1 423 ? 124.600 138.071 117.580 1.00 91.40 423 TYR A O 1
ATOM 3464 N N . HIS A 1 424 ? 124.257 135.921 118.141 1.00 85.67 424 HIS A N 1
ATOM 3465 C CA . HIS A 1 424 ? 125.133 135.520 117.043 1.00 82.83 424 HIS A CA 1
ATOM 3466 C C . HIS A 1 424 ? 124.477 135.674 115.681 1.00 94.62 424 HIS A C 1
ATOM 3467 O O . HIS A 1 424 ? 125.177 135.593 114.666 1.00 101.55 424 HIS A O 1
ATOM 3474 N N . SER A 1 425 ? 123.168 135.901 115.631 1.00 97.51 425 SER A N 1
ATOM 3475 C CA . SER A 1 425 ? 122.548 136.157 114.340 1.00 98.77 425 SER A CA 1
ATOM 3476 C C . SER A 1 425 ? 122.611 137.634 113.969 1.00 94.55 425 SER A C 1
ATOM 3477 O O . SER A 1 425 ? 122.965 137.975 112.836 1.00 94.68 425 SER A O 1
ATOM 3480 N N . GLN A 1 426 ? 122.287 138.526 114.908 1.00 100.96 426 GLN A N 1
ATOM 3481 C CA . GLN A 1 426 ? 122.182 139.945 114.594 1.00 90.50 426 GLN A CA 1
ATOM 3482 C C . GLN A 1 426 ? 123.259 140.810 115.243 1.00 86.74 426 GLN A C 1
ATOM 3483 O O . GLN A 1 426 ? 123.145 142.041 115.212 1.00 87.91 426 GLN A O 1
ATOM 3489 N N . GLY A 1 427 ? 124.293 140.212 115.824 1.00 94.06 427 GLY A N 1
ATOM 3490 C CA . GLY A 1 427 ? 125.435 140.970 116.302 1.00 98.83 427 GLY A CA 1
ATOM 3491 C C . GLY A 1 427 ? 125.197 141.981 117.409 1.00 103.15 427 GLY A C 1
ATOM 3492 O O . GLY A 1 427 ? 126.058 142.832 117.650 1.00 101.78 427 GLY A O 1
ATOM 3493 N N . SER A 1 428 ? 124.054 141.918 118.088 1.00 101.33 428 SER A N 1
ATOM 3494 C CA . SER A 1 428 ? 123.785 142.868 119.162 1.00 100.52 428 SER A CA 1
ATOM 3495 C C . SER A 1 428 ? 122.724 142.295 120.086 1.00 110.07 428 SER A C 1
ATOM 3496 O O . SER A 1 428 ? 121.970 141.392 119.715 1.00 105.68 428 SER A O 1
ATOM 3499 N N . TRP A 1 429 ? 122.674 142.842 121.299 1.00 109.52 429 TRP A N 1
ATOM 3500 C CA . TRP A 1 429 ? 121.645 142.450 122.248 1.00 109.99 429 TRP A CA 1
ATOM 3501 C C . TRP A 1 429 ? 120.285 142.964 121.793 1.00 111.98 429 TRP A C 1
ATOM 3502 O O . TRP A 1 429 ? 120.169 144.073 121.264 1.00 117.70 429 TRP A O 1
ATOM 3513 N N . TYR A 1 430 ? 119.247 142.160 122.011 1.00 100.74 430 TYR A N 1
ATOM 3514 C CA . TYR A 1 430 ? 117.887 142.669 121.915 1.00 95.28 430 TYR A CA 1
ATOM 3515 C C . TYR A 1 430 ? 117.605 143.671 123.038 1.00 96.31 430 TYR A C 1
ATOM 3516 O O . TYR A 1 430 ? 118.351 143.788 124.014 1.00 99.09 430 TYR A O 1
ATOM 3525 N N . LYS A 1 431 ? 116.499 144.395 122.885 1.00 95.44 431 LYS A N 1
ATOM 3526 C CA . LYS A 1 431 ? 116.186 145.559 123.713 1.00 111.67 431 LYS A CA 1
ATOM 3527 C C . LYS A 1 431 ? 115.568 145.104 125.031 1.00 112.75 431 LYS A C 1
ATOM 3528 O O . LYS A 1 431 ? 114.369 144.821 125.108 1.00 115.47 431 LYS A O 1
ATOM 3534 N N . THR A 1 432 ? 116.394 145.032 126.074 1.00 107.47 432 THR A N 1
ATOM 3535 C CA . THR A 1 432 ? 115.952 144.612 127.398 1.00 108.65 432 THR A CA 1
ATOM 3536 C C . THR A 1 432 ? 115.072 145.675 128.055 1.00 111.54 432 THR A C 1
ATOM 3537 O O . THR A 1 432 ? 115.250 146.878 127.843 1.00 114.10 432 THR A O 1
ATOM 3541 N N . THR A 1 433 ? 114.107 145.218 128.867 1.00 106.60 433 THR A N 1
ATOM 3542 C CA . THR A 1 433 ? 113.195 146.122 129.565 1.00 112.91 433 THR A CA 1
ATOM 3543 C C . THR A 1 433 ? 113.118 145.869 131.070 1.00 113.51 433 THR A C 1
ATOM 3544 O O . THR A 1 433 ? 112.283 146.484 131.743 1.00 112.32 433 THR A O 1
ATOM 3548 N N . HIS A 1 434 ? 113.960 145.000 131.617 1.00 109.12 434 HIS A N 1
ATOM 3549 C CA . HIS A 1 434 ? 113.965 144.679 133.039 1.00 108.38 434 HIS A CA 1
ATOM 3550 C C . HIS A 1 434 ? 115.002 145.530 133.760 1.00 113.61 434 HIS A C 1
ATOM 3551 O O . HIS A 1 434 ? 115.933 146.060 133.148 1.00 124.92 434 HIS A O 1
ATOM 3558 N N . ASP A 1 435 ? 114.825 145.674 135.072 1.00 109.19 435 ASP A N 1
ATOM 3559 C CA . ASP A 1 435 ? 115.776 146.460 135.845 1.00 121.20 435 ASP A CA 1
ATOM 3560 C C . ASP A 1 435 ? 117.130 145.756 135.799 1.00 123.81 435 ASP A C 1
ATOM 3561 O O . ASP A 1 435 ? 117.238 144.563 136.098 1.00 119.93 435 ASP A O 1
ATOM 3566 N N . LEU A 1 436 ? 118.166 146.516 135.434 1.00 127.22 436 LEU A N 1
ATOM 3567 C CA . LEU A 1 436 ? 119.523 145.983 135.323 1.00 116.10 436 LEU A CA 1
ATOM 3568 C C . LEU A 1 436 ? 120.114 145.573 136.666 1.00 119.22 436 LEU A C 1
ATOM 3569 O O . LEU A 1 436 ? 120.943 144.657 136.722 1.00 118.10 436 LEU A O 1
ATOM 3574 N N . HIS A 1 437 ? 119.701 146.230 137.749 1.00 127.03 437 HIS A N 1
ATOM 3575 C CA . HIS A 1 437 ? 120.247 145.951 139.076 1.00 125.52 437 HIS A CA 1
ATOM 3576 C C . HIS A 1 437 ? 120.034 144.502 139.504 1.00 119.06 437 HIS A C 1
ATOM 3577 O O . HIS A 1 437 ? 120.882 143.938 140.205 1.00 122.87 437 HIS A O 1
ATOM 3584 N N . LEU A 1 438 ? 118.915 143.892 139.116 1.00 118.54 438 LEU A N 1
ATOM 3585 C CA . LEU A 1 438 ? 118.645 142.511 139.510 1.00 120.33 438 LEU A CA 1
ATOM 3586 C C . LEU A 1 438 ? 119.722 141.547 139.013 1.00 122.81 438 LEU A C 1
ATOM 3587 O O . LEU A 1 438 ? 120.099 140.617 139.734 1.00 120.68 438 LEU A O 1
ATOM 3592 N N . THR A 1 439 ? 120.241 141.744 137.797 1.00 115.54 439 THR A N 1
ATOM 3593 C CA . THR A 1 439 ? 121.283 140.847 137.297 1.00 103.63 439 THR A CA 1
ATOM 3594 C C . THR A 1 439 ? 122.607 141.591 137.131 1.00 107.95 439 THR A C 1
ATOM 3595 O O . THR A 1 439 ? 122.827 142.253 136.105 1.00 118.26 439 THR A O 1
ATOM 3599 N N . PRO A 1 440 ? 123.522 141.492 138.104 1.00 94.00 440 PRO A N 1
ATOM 3600 C CA . PRO A 1 440 ? 124.818 142.191 137.992 1.00 93.17 440 PRO A CA 1
ATOM 3601 C C . PRO A 1 440 ? 125.755 141.661 136.913 1.00 101.50 440 PRO A C 1
ATOM 3602 O O . PRO A 1 440 ? 126.366 142.458 136.188 1.00 106.44 440 PRO A O 1
ATOM 3606 N N . TYR A 1 441 ? 125.891 140.337 136.793 1.00 98.88 441 TYR A N 1
ATOM 3607 C CA . TYR A 1 441 ? 126.823 139.744 135.834 1.00 99.53 441 TYR A CA 1
ATOM 3608 C C . TYR A 1 441 ? 126.464 140.065 134.388 1.00 96.20 441 TYR A C 1
ATOM 3609 O O . TYR A 1 441 ? 127.339 140.393 133.579 1.00 110.83 441 TYR A O 1
ATOM 3618 N N . LEU A 1 442 ? 125.185 139.988 134.051 1.00 92.26 442 LEU A N 1
ATOM 3619 C CA . LEU A 1 442 ? 124.722 140.296 132.703 1.00 98.60 442 LEU A CA 1
ATOM 3620 C C . LEU A 1 442 ? 124.752 141.788 132.391 1.00 99.54 442 LEU A C 1
ATOM 3621 O O . LEU A 1 442 ? 124.828 142.166 131.216 1.00 105.20 442 LEU A O 1
ATOM 3626 N N . ARG A 1 443 ? 124.669 142.652 133.399 1.00 92.20 443 ARG A N 1
ATOM 3627 C CA . ARG A 1 443 ? 124.667 144.087 133.127 1.00 93.50 443 ARG A CA 1
ATOM 3628 C C . ARG A 1 443 ? 125.948 144.579 132.449 1.00 106.48 443 ARG A C 1
ATOM 3629 O O . ARG A 1 443 ? 125.883 145.285 131.428 1.00 108.87 443 ARG A O 1
ATOM 3637 N N . GLN A 1 444 ? 127.100 144.240 132.982 1.00 113.98 444 GLN A N 1
ATOM 3638 C CA . GLN A 1 444 ? 128.306 144.743 132.336 1.00 113.80 444 GLN A CA 1
ATOM 3639 C C . GLN A 1 444 ? 128.680 144.011 131.048 1.00 110.20 444 GLN A C 1
ATOM 3640 O O . GLN A 1 444 ? 129.543 144.504 130.313 1.00 118.39 444 GLN A O 1
ATOM 3646 N N . HIS A 1 445 ? 128.074 142.855 130.741 1.00 110.78 445 HIS A N 1
ATOM 3647 C CA . HIS A 1 445 ? 128.151 142.392 129.355 1.00 110.09 445 HIS A CA 1
ATOM 3648 C C . HIS A 1 445 ? 127.180 143.111 128.426 1.00 111.25 445 HIS A C 1
ATOM 3649 O O . HIS A 1 445 ? 127.491 143.289 127.241 1.00 116.88 445 HIS A O 1
ATOM 3656 N N . ILE A 1 446 ? 126.020 143.537 128.927 1.00 110.16 446 ILE A N 1
ATOM 3657 C CA . ILE A 1 446 ? 125.070 144.230 128.063 1.00 110.06 446 ILE A CA 1
ATOM 3658 C C . ILE A 1 446 ? 125.566 145.631 127.731 1.00 116.44 446 ILE A C 1
ATOM 3659 O O . ILE A 1 446 ? 125.503 146.067 126.576 1.00 119.21 446 ILE A O 1
ATOM 3664 N N . VAL A 1 447 ? 126.076 146.352 128.733 1.00 115.09 447 VAL A N 1
ATOM 3665 C CA . VAL A 1 447 ? 126.511 147.729 128.515 1.00 119.53 447 VAL A CA 1
ATOM 3666 C C . VAL A 1 447 ? 127.654 147.774 127.511 1.00 119.45 447 VAL A C 1
ATOM 3667 O O . VAL A 1 447 ? 127.745 148.703 126.699 1.00 122.44 447 VAL A O 1
ATOM 3671 N N . SER A 1 448 ? 128.519 146.765 127.522 1.00 119.08 448 SER A N 1
ATOM 3672 C CA . SER A 1 448 ? 129.647 146.705 126.606 1.00 115.90 448 SER A CA 1
ATOM 3673 C C . SER A 1 448 ? 129.330 145.936 125.332 1.00 112.93 448 SER A C 1
ATOM 3674 O O . SER A 1 448 ? 130.219 145.773 124.489 1.00 117.77 448 SER A O 1
ATOM 3677 N N . ASN A 1 449 ? 128.091 145.468 125.169 1.00 109.83 449 ASN A N 1
ATOM 3678 C CA . ASN A 1 449 ? 127.660 144.755 123.966 1.00 113.11 449 ASN A CA 1
ATOM 3679 C C . ASN A 1 449 ? 128.563 143.560 123.675 1.00 122.49 449 ASN A C 1
ATOM 3680 O O . ASN A 1 449 ? 128.985 143.322 122.541 1.00 114.39 449 ASN A O 1
ATOM 3685 N N . SER A 1 450 ? 128.857 142.793 124.717 1.00 126.55 450 SER A N 1
ATOM 3686 C CA . SER A 1 450 ? 129.631 141.571 124.578 1.00 121.10 450 SER A CA 1
ATOM 3687 C C . SER A 1 450 ? 128.851 140.420 125.192 1.00 106.24 450 SER A C 1
ATOM 3688 O O . SER A 1 450 ? 128.006 140.612 126.070 1.00 103.34 450 SER A O 1
ATOM 3691 N N . PHE A 1 451 ? 129.148 139.212 124.722 1.00 98.81 451 PHE A N 1
ATOM 3692 C CA . PHE A 1 451 ? 128.397 138.059 125.179 1.00 92.40 451 PHE A CA 1
ATOM 3693 C C . PHE A 1 451 ? 129.271 137.170 126.043 1.00 96.93 451 PHE A C 1
ATOM 3694 O O . PHE A 1 451 ? 130.417 136.898 125.674 1.00 106.48 451 PHE A O 1
ATOM 3702 N N . PRO A 1 452 ? 128.767 136.702 127.181 1.00 93.63 452 PRO A N 1
ATOM 3703 C CA . PRO A 1 452 ? 129.595 135.878 128.070 1.00 100.02 452 PRO A CA 1
ATOM 3704 C C . PRO A 1 452 ? 129.961 134.547 127.424 1.00 103.00 452 PRO A C 1
ATOM 3705 O O . PRO A 1 452 ? 129.238 134.016 126.573 1.00 96.96 452 PRO A O 1
ATOM 3709 N N . SER A 1 453 ? 131.110 134.021 127.833 1.00 109.98 453 SER A N 1
ATOM 3710 C CA . SER A 1 453 ? 131.631 132.784 127.282 1.00 101.55 453 SER A CA 1
ATOM 3711 C C . SER A 1 453 ? 130.895 131.575 127.864 1.00 108.87 453 SER A C 1
ATOM 3712 O O . SER A 1 453 ? 130.206 131.659 128.883 1.00 118.60 453 SER A O 1
ATOM 3715 N N . GLN A 1 454 ? 131.045 130.443 127.168 1.00 102.59 454 GLN A N 1
ATOM 3716 C CA . GLN A 1 454 ? 130.391 129.180 127.511 1.00 96.79 454 GLN A CA 1
ATOM 3717 C C . GLN A 1 454 ? 130.851 128.642 128.866 1.00 94.73 454 GLN A C 1
ATOM 3718 O O . GLN A 1 454 ? 130.055 128.050 129.601 1.00 99.17 454 GLN A O 1
ATOM 3724 N N . ALA A 1 455 ? 132.112 128.873 129.226 1.00 97.65 455 ALA A N 1
ATOM 3725 C CA . ALA A 1 455 ? 132.640 128.384 130.496 1.00 95.86 455 ALA A CA 1
ATOM 3726 C C . ALA A 1 455 ? 131.940 129.010 131.710 1.00 103.93 455 ALA A C 1
ATOM 3727 O O . ALA A 1 455 ? 131.657 128.317 132.696 1.00 105.16 455 ALA A O 1
ATOM 3729 N N . GLU A 1 456 ? 131.632 130.306 131.662 1.00 103.67 456 GLU A N 1
ATOM 3730 C CA . GLU A 1 456 ? 131.044 130.987 132.816 1.00 108.04 456 GLU A CA 1
ATOM 3731 C C . GLU A 1 456 ? 129.518 130.991 132.882 1.00 95.65 456 GLU A C 1
ATOM 3732 O O . GLU A 1 456 ? 128.972 131.538 133.846 1.00 101.73 456 GLU A O 1
ATOM 3738 N N . ILE A 1 457 ? 128.808 130.410 131.914 1.00 90.51 457 ILE A N 1
ATOM 3739 C CA . ILE A 1 457 ? 127.346 130.442 131.966 1.00 77.82 457 ILE A CA 1
ATOM 3740 C C . ILE A 1 457 ? 126.795 129.681 133.170 1.00 82.88 457 ILE A C 1
ATOM 3741 O O . ILE A 1 457 ? 125.861 130.145 133.835 1.00 93.20 457 ILE A O 1
ATOM 3746 N N . TYR A 1 458 ? 127.371 128.521 133.490 1.00 85.72 458 TYR A N 1
ATOM 3747 C CA . TYR A 1 458 ? 126.837 127.716 134.589 1.00 74.49 458 TYR A CA 1
ATOM 3748 C C . TYR A 1 458 ? 126.924 128.402 135.951 1.00 81.12 458 TYR A C 1
ATOM 3749 O O . TYR A 1 458 ? 126.010 128.276 136.770 1.00 84.00 458 TYR A O 1
ATOM 3758 N N . GLN A 1 459 ? 128.015 129.119 136.221 1.00 83.93 459 GLN A N 1
ATOM 3759 C CA . GLN A 1 459 ? 128.171 129.758 137.524 1.00 86.06 459 GLN A CA 1
ATOM 3760 C C . GLN A 1 459 ? 127.086 130.799 137.797 1.00 98.16 459 GLN A C 1
ATOM 3761 O O . GLN A 1 459 ? 126.607 130.927 138.928 1.00 101.68 459 GLN A O 1
ATOM 3767 N N . HIS A 1 460 ? 126.687 131.572 136.776 1.00 97.88 460 HIS A N 1
ATOM 3768 C CA . HIS A 1 460 ? 125.692 132.631 136.920 1.00 83.42 460 HIS A CA 1
ATOM 3769 C C . HIS A 1 460 ? 124.369 132.306 136.225 1.00 86.06 460 HIS A C 1
ATOM 3770 O O . HIS A 1 460 ? 123.676 133.203 135.734 1.00 89.85 460 HIS A O 1
ATOM 3777 N N . LEU A 1 461 ? 124.007 131.023 136.178 1.00 86.16 461 LEU A N 1
ATOM 3778 C CA . LEU A 1 461 ? 122.799 130.588 135.480 1.00 73.14 461 LEU A CA 1
ATOM 3779 C C . LEU A 1 461 ? 121.509 131.212 136.016 1.00 73.24 461 LEU A C 1
ATOM 3780 O O . LEU A 1 461 ? 120.594 131.502 135.237 1.00 81.36 461 LEU A O 1
ATOM 3785 N N . TRP A 1 462 ? 121.403 131.427 137.331 1.00 82.31 462 TRP A N 1
ATOM 3786 C CA . TRP A 1 462 ? 120.153 131.961 137.881 1.00 81.56 462 TRP A CA 1
ATOM 3787 C C . TRP A 1 462 ? 119.788 133.339 137.322 1.00 89.36 462 TRP A C 1
ATOM 3788 O O . TRP A 1 462 ? 118.603 133.631 137.121 1.00 93.33 462 TRP A O 1
ATOM 3799 N N . GLU A 1 463 ? 120.778 134.206 137.084 1.00 91.00 463 GLU A N 1
ATOM 3800 C CA . GLU A 1 463 ? 120.502 135.566 136.609 1.00 72.82 463 GLU A CA 1
ATOM 3801 C C . GLU A 1 463 ? 119.622 135.655 135.362 1.00 75.59 463 GLU A C 1
ATOM 3802 O O . GLU A 1 463 ? 119.039 136.716 135.113 1.00 92.76 463 GLU A O 1
ATOM 3808 N N . TRP A 1 464 ? 119.496 134.584 134.574 1.00 71.13 464 TRP A N 1
ATOM 3809 C CA . TRP A 1 464 ? 118.643 134.638 133.385 1.00 61.50 464 TRP A CA 1
ATOM 3810 C C . TRP A 1 464 ? 117.154 134.615 133.680 1.00 66.16 464 TRP A C 1
ATOM 3811 O O . TRP A 1 464 ? 116.360 134.817 132.757 1.00 73.22 464 TRP A O 1
ATOM 3822 N N . TYR A 1 465 ? 116.748 134.388 134.924 1.00 76.11 465 TYR A N 1
ATOM 3823 C CA . TYR A 1 465 ? 115.324 134.382 135.224 1.00 71.26 465 TYR A CA 1
ATOM 3824 C C . TYR A 1 465 ? 114.699 135.769 135.101 1.00 72.64 465 TYR A C 1
ATOM 3825 O O . TYR A 1 465 ? 113.531 135.883 134.711 1.00 92.10 465 TYR A O 1
ATOM 3834 N N . PHE A 1 466 ? 115.445 136.826 135.413 1.00 74.20 466 PHE A N 1
ATOM 3835 C CA . PHE A 1 466 ? 114.894 138.176 135.445 1.00 73.60 466 PHE A CA 1
ATOM 3836 C C . PHE A 1 466 ? 114.880 138.890 134.097 1.00 87.86 466 PHE A C 1
ATOM 3837 O O . PHE A 1 466 ? 114.246 139.945 133.989 1.00 101.58 466 PHE A O 1
ATOM 3845 N N . VAL A 1 467 ? 115.548 138.360 133.074 1.00 87.16 467 VAL A N 1
ATOM 3846 C CA . VAL A 1 467 ? 115.702 139.093 131.820 1.00 87.53 467 VAL A CA 1
ATOM 3847 C C . VAL A 1 467 ? 114.353 139.195 131.117 1.00 98.44 467 VAL A C 1
ATOM 3848 O O . VAL A 1 467 ? 113.692 138.183 130.856 1.00 98.16 467 VAL A O 1
ATOM 3852 N N . GLU A 1 468 ? 113.944 140.425 130.804 1.00 99.81 468 GLU A N 1
ATOM 3853 C CA . GLU A 1 468 ? 112.776 140.694 129.980 1.00 99.46 468 GLU A CA 1
ATOM 3854 C C . GLU A 1 468 ? 113.174 141.612 128.836 1.00 94.01 468 GLU A C 1
ATOM 3855 O O . GLU A 1 468 ? 114.144 142.366 128.927 1.00 99.20 468 GLU A O 1
ATOM 3861 N N . HIS A 1 469 ? 112.406 141.548 127.752 1.00 90.33 469 HIS A N 1
ATOM 3862 C CA . HIS A 1 469 ? 112.751 142.297 126.554 1.00 88.61 469 HIS A CA 1
ATOM 3863 C C . HIS A 1 469 ? 111.510 142.552 125.709 1.00 99.97 469 HIS A C 1
ATOM 3864 O O . HIS A 1 469 ? 110.387 142.207 126.084 1.00 103.92 469 HIS A O 1
ATOM 3871 N N . GLU A 1 470 ? 111.745 143.157 124.547 1.00 103.41 470 GLU A N 1
ATOM 3872 C CA . GLU A 1 470 ? 110.736 143.462 123.549 1.00 100.72 470 GLU A CA 1
ATOM 3873 C C . GLU A 1 470 ? 110.342 142.215 122.764 1.00 90.80 470 GLU A C 1
ATOM 3874 O O . GLU A 1 470 ? 111.117 141.263 122.658 1.00 91.49 470 GLU A O 1
ATOM 3880 N N . PRO A 1 471 ? 109.130 142.197 122.211 1.00 89.60 471 PRO A N 1
ATOM 3881 C CA . PRO A 1 471 ? 108.696 141.041 121.422 1.00 80.26 471 PRO A CA 1
ATOM 3882 C C . PRO A 1 471 ? 109.547 140.840 120.176 1.00 78.31 471 PRO A C 1
ATOM 3883 O O . PRO A 1 471 ? 110.117 141.783 119.622 1.00 87.59 471 PRO A O 1
ATOM 3887 N N . LEU A 1 472 ? 109.647 139.586 119.760 1.00 73.85 472 LEU A N 1
ATOM 3888 C CA . LEU A 1 472 ? 110.304 139.169 118.528 1.00 69.89 472 LEU A CA 1
ATOM 3889 C C . LEU A 1 472 ? 109.238 138.549 117.634 1.00 76.31 472 LEU A C 1
ATOM 3890 O O . LEU A 1 472 ? 108.065 138.483 118.010 1.00 89.94 472 LEU A O 1
ATOM 3895 N N . PHE A 1 473 ? 109.645 138.092 116.449 1.00 78.21 473 PHE A N 1
ATOM 3896 C CA . PHE A 1 473 ? 108.831 137.199 115.620 1.00 93.62 473 PHE A CA 1
ATOM 3897 C C . PHE A 1 473 ? 107.378 137.674 115.506 1.00 113.35 473 PHE A C 1
ATOM 3898 O O . PHE A 1 473 ? 106.466 137.087 116.090 1.00 116.46 473 PHE A O 1
ATOM 3906 N N . SER A 1 474 ? 107.189 138.783 114.790 1.00 123.14 474 SER A N 1
ATOM 3907 C CA . SER A 1 474 ? 105.838 139.286 114.570 1.00 121.70 474 SER A CA 1
ATOM 3908 C C . SER A 1 474 ? 104.945 138.153 114.072 1.00 118.04 474 SER A C 1
ATOM 3909 O O . SER A 1 474 ? 105.403 137.220 113.407 1.00 111.78 474 SER A O 1
ATOM 3912 N N . THR A 1 475 ? 103.653 138.245 114.385 1.00 126.03 475 THR A N 1
ATOM 3913 C CA . THR A 1 475 ? 102.753 137.109 114.227 1.00 132.30 475 THR A CA 1
ATOM 3914 C C . THR A 1 475 ? 101.966 137.109 112.928 1.00 131.86 475 THR A 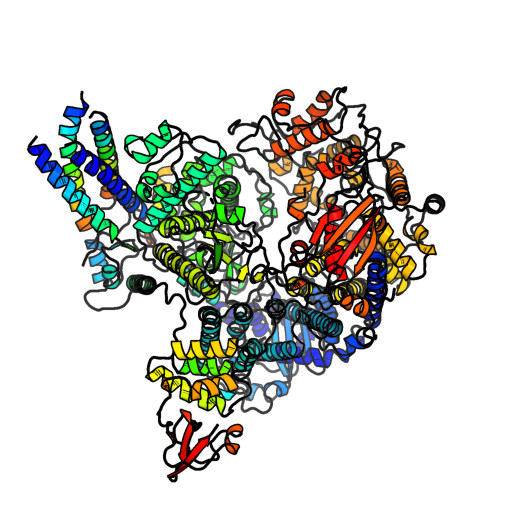C 1
ATOM 3915 O O . THR A 1 475 ? 101.595 136.036 112.445 1.00 119.66 475 THR A O 1
ATOM 3919 N N . LYS A 1 476 ? 101.712 138.274 112.345 1.00 141.63 476 LYS A N 1
ATOM 3920 C CA . LYS A 1 476 ? 100.790 138.383 111.217 1.00 143.79 476 LYS A CA 1
ATOM 3921 C C . LYS A 1 476 ? 101.331 137.817 109.913 1.00 137.73 476 LYS A C 1
ATOM 3922 O O . LYS A 1 476 ? 100.625 137.882 108.900 1.00 139.79 476 LYS A O 1
ATOM 3928 N N . ILE A 1 477 ? 102.549 137.262 109.876 1.00 131.60 477 ILE A N 1
ATOM 3929 C CA . ILE A 1 477 ? 103.082 136.626 108.675 1.00 138.33 477 ILE A CA 1
ATOM 3930 C C . ILE A 1 477 ? 103.576 135.239 109.033 1.00 135.54 477 ILE A C 1
ATOM 3931 O O . ILE A 1 477 ? 104.334 135.072 109.988 1.00 136.72 477 ILE A O 1
ATOM 3936 N N . ILE A 1 478 ? 103.141 134.255 108.262 1.00 123.25 478 ILE A N 1
ATOM 3937 C CA . ILE A 1 478 ? 103.808 132.957 108.257 1.00 119.38 478 ILE A CA 1
ATOM 3938 C C . ILE A 1 478 ? 104.298 132.663 106.853 1.00 124.73 478 ILE A C 1
ATOM 3939 O O . ILE A 1 478 ? 103.791 133.208 105.867 1.00 124.75 478 ILE A O 1
ATOM 3944 N N . SER A 1 479 ? 105.350 131.849 106.759 1.00 124.56 479 SER A N 1
ATOM 3945 C CA . SER A 1 479 ? 106.006 131.624 105.472 1.00 130.21 479 SER A CA 1
ATOM 3946 C C . SER A 1 479 ? 105.114 130.848 104.482 1.00 129.25 479 SER A C 1
ATOM 3947 O O . SER A 1 479 ? 104.911 131.289 103.347 1.00 128.61 479 SER A O 1
ATOM 3950 N N . ASP A 1 480 ? 104.553 129.694 104.886 1.00 130.88 480 ASP A N 1
ATOM 3951 C CA . ASP A 1 480 ? 103.932 128.792 103.907 1.00 133.07 480 ASP A CA 1
ATOM 3952 C C . ASP A 1 480 ? 102.499 129.202 103.570 1.00 132.46 480 ASP A C 1
ATOM 3953 O O . ASP A 1 480 ? 102.185 129.513 102.413 1.00 124.29 480 ASP A O 1
ATOM 3958 N N . LEU A 1 481 ? 101.613 129.177 104.569 1.00 128.51 481 LEU A N 1
ATOM 3959 C CA . LEU A 1 481 ? 100.180 129.471 104.484 1.00 126.63 481 LEU A CA 1
ATOM 3960 C C . LEU A 1 481 ? 99.405 128.467 103.629 1.00 118.49 481 LEU A C 1
ATOM 3961 O O . LEU A 1 481 ? 98.203 128.653 103.389 1.00 106.51 481 LEU A O 1
ATOM 3966 N N . SER A 1 482 ? 100.045 127.386 103.192 1.00 121.52 482 SER A N 1
ATOM 3967 C CA . SER A 1 482 ? 99.378 126.318 102.459 1.00 114.91 482 SER A CA 1
ATOM 3968 C C . SER A 1 482 ? 99.252 125.041 103.290 1.00 111.42 482 SER A C 1
ATOM 3969 O O . SER A 1 482 ? 98.997 123.965 102.740 1.00 104.35 482 SER A O 1
ATOM 3972 N N . ILE A 1 483 ? 99.426 125.150 104.610 1.00 114.19 483 ILE A N 1
ATOM 3973 C CA . ILE A 1 483 ? 99.292 124.018 105.527 1.00 113.98 483 ILE A CA 1
ATOM 3974 C C . ILE A 1 483 ? 97.850 123.756 105.962 1.00 109.58 483 ILE A C 1
ATOM 3975 O O . ILE A 1 483 ? 97.539 122.643 106.406 1.00 114.76 483 ILE A O 1
ATOM 3980 N N . PHE A 1 484 ? 96.964 124.745 105.821 1.00 99.31 484 PHE A N 1
ATOM 3981 C CA . PHE A 1 484 ? 95.549 124.633 106.163 1.00 93.09 484 PHE A CA 1
ATOM 3982 C C . PHE A 1 484 ? 94.791 123.851 105.105 1.00 98.03 484 PHE A C 1
ATOM 3983 O O . PHE A 1 484 ? 93.858 123.102 105.431 1.00 100.40 484 PHE A O 1
ATOM 3991 N N . ILE A 1 485 ? 95.230 123.976 103.852 1.00 107.46 485 ILE A N 1
ATOM 3992 C CA . ILE A 1 485 ? 94.597 123.326 102.714 1.00 99.93 485 ILE A CA 1
ATOM 3993 C C . ILE A 1 485 ? 94.825 121.823 102.772 1.00 105.50 485 ILE A C 1
ATOM 3994 O O . ILE A 1 485 ? 93.997 121.046 102.289 1.00 104.89 485 ILE A O 1
ATOM 3999 N N . LYS A 1 486 ? 95.921 121.385 103.395 1.00 110.28 486 LYS A N 1
ATOM 4000 C CA . LYS A 1 486 ? 96.302 119.982 103.362 1.00 119.08 486 LYS A CA 1
ATOM 4001 C C . LYS A 1 486 ? 95.248 119.117 104.012 1.00 126.35 486 LYS A C 1
ATOM 4002 O O . LYS A 1 486 ? 94.491 119.561 104.875 1.00 126.24 486 LYS A O 1
ATOM 4008 N N . ASP A 1 487 ? 95.233 117.847 103.611 1.00 134.60 487 ASP A N 1
ATOM 4009 C CA . ASP A 1 487 ? 94.231 116.932 104.128 1.00 135.58 487 ASP A CA 1
ATOM 4010 C C . ASP A 1 487 ? 94.516 116.588 105.579 1.00 145.43 487 ASP A C 1
ATOM 4011 O O . ASP A 1 487 ? 95.667 116.376 105.962 1.00 138.60 487 ASP A O 1
ATOM 4016 N N . ARG A 1 488 ? 93.453 116.504 106.375 1.00 144.86 488 ARG A N 1
ATOM 4017 C CA . ARG A 1 488 ? 93.544 116.121 107.779 1.00 135.13 488 ARG A CA 1
ATOM 4018 C C . ARG A 1 488 ? 92.189 115.573 108.203 1.00 130.67 488 ARG A C 1
ATOM 4019 O O . ARG A 1 488 ? 91.161 115.869 107.588 1.00 129.12 488 ARG A O 1
ATOM 4027 N N . ALA A 1 489 ? 92.203 114.756 109.251 1.00 124.38 489 ALA A N 1
ATOM 4028 C CA . ALA A 1 489 ? 90.991 114.184 109.824 1.00 114.04 489 ALA A CA 1
ATOM 4029 C C . ALA A 1 489 ? 90.612 114.972 111.072 1.00 108.54 489 ALA A C 1
ATOM 4030 O O . ALA A 1 489 ? 91.474 115.264 111.908 1.00 101.48 489 ALA A O 1
ATOM 4032 N N . THR A 1 490 ? 89.331 115.318 111.198 1.00 98.78 490 THR A N 1
ATOM 4033 C CA . THR A 1 490 ? 88.852 116.119 112.315 1.00 85.93 490 THR A CA 1
ATOM 4034 C C . THR A 1 490 ? 87.697 115.409 113.011 1.00 93.74 490 THR A C 1
ATOM 4035 O O . THR A 1 490 ? 87.088 114.484 112.466 1.00 93.92 490 THR A O 1
ATOM 4039 N N . ALA A 1 491 ? 87.398 115.859 114.227 1.00 83.06 491 ALA A N 1
ATOM 4040 C CA . ALA A 1 491 ? 86.263 115.368 114.993 1.00 66.81 491 ALA A CA 1
ATOM 4041 C C . ALA A 1 491 ? 85.047 116.277 114.828 1.00 82.66 491 ALA A C 1
ATOM 4042 O O . ALA A 1 491 ? 85.123 117.380 114.282 1.00 93.01 491 ALA A O 1
ATOM 4044 N N . VAL A 1 492 ? 83.912 115.787 115.326 1.00 74.72 492 VAL A N 1
ATOM 4045 C CA . VAL A 1 492 ? 82.646 116.506 115.282 1.00 69.11 492 VAL A CA 1
ATOM 4046 C C . VAL A 1 492 ? 82.448 117.337 116.546 1.00 76.34 492 VAL A C 1
ATOM 4047 O O . VAL A 1 492 ? 83.086 117.116 117.580 1.00 92.58 492 VAL A O 1
ATOM 4051 N N . ASN A 1 493 ? 81.532 118.303 116.459 1.00 74.35 493 ASN A N 1
ATOM 4052 C CA . ASN A 1 493 ? 81.217 119.175 117.580 1.00 76.56 493 ASN A CA 1
ATOM 4053 C C . ASN A 1 493 ? 80.505 118.404 118.689 1.00 87.42 493 ASN A C 1
ATOM 4054 O O . ASN A 1 493 ? 79.903 117.350 118.469 1.00 93.73 493 ASN A O 1
ATOM 4059 N N . GLN A 1 494 ? 80.584 118.954 119.904 1.00 74.74 494 GLN A N 1
ATOM 4060 C CA . GLN A 1 494 ? 80.112 118.233 121.080 1.00 68.94 494 GLN A CA 1
ATOM 4061 C C . GLN A 1 494 ? 78.596 118.051 121.124 1.00 79.39 494 GLN A C 1
ATOM 4062 O O . GLN A 1 494 ? 78.128 117.140 121.815 1.00 82.34 494 GLN A O 1
ATOM 4068 N N . GLU A 1 495 ? 77.814 118.878 120.420 1.00 88.26 495 GLU A N 1
ATOM 4069 C CA . GLU A 1 495 ? 76.368 118.656 120.407 1.00 84.77 495 GLU A CA 1
ATOM 4070 C C . GLU A 1 495 ? 76.039 117.311 119.785 1.00 82.98 495 GLU A C 1
ATOM 4071 O O . GLU A 1 495 ? 75.142 116.597 120.251 1.00 84.43 495 GLU A O 1
ATOM 4077 N N . CYS A 1 496 ? 76.764 116.950 118.733 1.00 75.29 496 CYS A N 1
ATOM 4078 C CA . CYS A 1 496 ? 76.599 115.692 118.015 1.00 67.55 496 CYS A CA 1
ATOM 4079 C C . CYS A 1 496 ? 77.921 114.940 118.073 1.00 87.24 496 CYS A C 1
ATOM 4080 O O . CYS A 1 496 ? 78.704 114.947 117.123 1.00 98.72 496 CYS A O 1
ATOM 4083 N N . TRP A 1 497 ? 78.161 114.273 119.196 1.00 84.50 497 TRP A N 1
ATOM 4084 C CA . TRP A 1 497 ? 79.333 113.424 119.341 1.00 66.93 497 TRP A CA 1
ATOM 4085 C C . TRP A 1 497 ? 78.992 111.945 119.246 1.00 68.86 497 TRP A C 1
ATOM 4086 O O . TRP A 1 497 ? 79.893 111.128 119.033 1.00 69.47 497 TRP A O 1
ATOM 4097 N N . ASP A 1 498 ? 77.721 111.586 119.409 1.00 73.83 498 ASP A N 1
ATOM 4098 C CA . ASP A 1 498 ? 77.282 110.213 119.208 1.00 67.76 498 ASP A CA 1
ATOM 4099 C C . ASP A 1 498 ? 77.185 109.834 117.743 1.00 84.09 498 ASP A C 1
ATOM 4100 O O . ASP A 1 498 ? 77.140 108.640 117.430 1.00 90.97 498 ASP A O 1
ATOM 4105 N N . SER A 1 499 ? 77.125 110.817 116.845 1.00 79.22 499 SER A N 1
ATOM 4106 C CA . SER A 1 499 ? 76.764 110.548 115.461 1.00 82.83 499 SER A CA 1
ATOM 4107 C C . SER A 1 499 ? 77.803 109.712 114.727 1.00 86.86 499 SER A C 1
ATOM 4108 O O . SER A 1 499 ? 77.524 109.251 113.615 1.00 91.03 499 SER A O 1
ATOM 4111 N N . VAL A 1 500 ? 78.978 109.495 115.317 1.00 73.57 500 VAL A N 1
ATOM 4112 C CA . VAL A 1 500 ? 80.025 108.704 114.680 1.00 69.26 500 VAL A CA 1
ATOM 4113 C C . VAL A 1 500 ? 79.822 107.216 114.938 1.00 72.35 500 VAL A C 1
ATOM 4114 O O . VAL A 1 500 ? 80.657 106.394 114.545 1.00 81.87 500 VAL A O 1
ATOM 4118 N N . PHE A 1 501 ? 78.720 106.850 115.585 1.00 67.48 501 PHE A N 1
ATOM 4119 C CA . PHE A 1 501 ? 78.459 105.458 115.920 1.00 59.45 501 PHE A CA 1
ATOM 4120 C C . PHE A 1 501 ? 77.205 104.977 115.202 1.00 73.67 501 PHE A C 1
ATOM 4121 O O . PHE A 1 501 ? 76.458 105.758 114.607 1.00 79.49 501 PHE A O 1
ATOM 4129 N N . ASP A 1 502 ? 76.980 103.669 115.272 1.00 63.55 502 ASP A N 1
ATOM 4130 C CA . ASP A 1 502 ? 75.816 103.069 114.641 1.00 81.64 502 ASP A CA 1
ATOM 4131 C C . ASP A 1 502 ? 74.592 103.194 115.536 1.00 81.61 502 ASP A C 1
ATOM 4132 O O . ASP A 1 502 ? 74.673 103.029 116.756 1.00 83.27 502 ASP A O 1
ATOM 4137 N N . ARG A 1 503 ? 73.450 103.487 114.910 1.00 86.06 503 ARG A N 1
ATOM 4138 C CA . ARG A 1 503 ? 72.218 103.700 115.658 1.00 81.58 503 ARG A CA 1
ATOM 4139 C C . ARG A 1 503 ? 71.754 102.426 116.353 1.00 86.29 503 ARG A C 1
ATOM 4140 O O . ARG A 1 503 ? 71.229 102.480 117.472 1.00 95.19 503 ARG A O 1
ATOM 4148 N N . SER A 1 504 ? 71.923 101.272 115.704 1.00 80.10 504 SER A N 1
ATOM 4149 C CA . SER A 1 504 ? 71.429 100.025 116.279 1.00 74.15 504 SER A CA 1
ATOM 4150 C C . SER A 1 504 ? 72.315 99.510 117.413 1.00 81.36 504 SER A C 1
ATOM 4151 O O . SER A 1 504 ? 71.804 98.955 118.392 1.00 90.58 504 SER A O 1
ATOM 4154 N N . VAL A 1 505 ? 73.634 99.689 117.308 1.00 84.67 505 VAL A N 1
ATOM 4155 C CA . VAL A 1 505 ? 74.533 99.297 118.393 1.00 75.97 505 VAL A CA 1
ATOM 4156 C C . VAL A 1 505 ? 74.380 100.224 119.594 1.00 76.38 505 VAL A C 1
ATOM 4157 O O . VAL A 1 505 ? 74.423 99.779 120.747 1.00 84.57 505 VAL A O 1
ATOM 4161 N N . LEU A 1 506 ? 74.202 101.523 119.347 1.00 78.82 506 LEU A N 1
ATOM 4162 C CA . LEU A 1 506 ? 74.048 102.476 120.442 1.00 73.08 506 LEU A CA 1
ATOM 4163 C C . LEU A 1 506 ? 72.829 102.139 121.290 1.00 84.49 506 LEU A C 1
ATOM 4164 O O . LEU A 1 506 ? 72.897 102.132 122.525 1.00 84.68 506 LEU A O 1
ATOM 4169 N N . GLY A 1 507 ? 71.701 101.863 120.644 1.00 90.10 507 GLY A N 1
ATO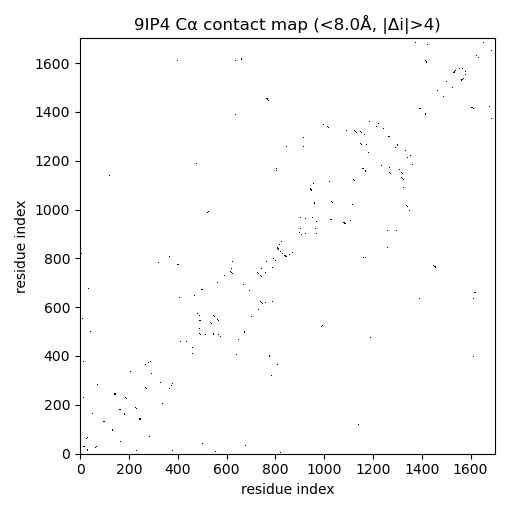M 4170 C CA . GLY A 1 507 ? 70.459 101.596 121.332 1.00 91.81 507 GLY A CA 1
ATOM 4171 C C . GLY A 1 507 ? 69.491 102.753 121.360 1.00 85.70 507 GLY A C 1
ATOM 4172 O O . GLY A 1 507 ? 68.401 102.613 121.928 1.00 90.49 507 GLY A O 1
ATOM 4173 N N . TYR A 1 508 ? 69.854 103.888 120.774 1.00 83.59 508 TYR A N 1
ATOM 4174 C CA . TYR A 1 508 ? 68.967 105.038 120.711 1.00 97.62 508 TYR A CA 1
ATOM 4175 C C . TYR A 1 508 ? 69.359 105.857 119.492 1.00 106.11 508 TYR A C 1
ATOM 4176 O O . TYR A 1 508 ? 70.443 105.692 118.926 1.00 102.78 508 TYR A O 1
ATOM 4185 N N . ASN A 1 509 ? 68.467 106.759 119.092 1.00 107.42 509 ASN A N 1
ATOM 4186 C CA . ASN A 1 509 ? 68.742 107.627 117.961 1.00 114.54 509 ASN A CA 1
ATOM 4187 C C . ASN A 1 509 ? 69.209 108.985 118.454 1.00 113.92 509 ASN A C 1
ATOM 4188 O O . ASN A 1 509 ? 68.457 109.650 119.185 1.00 118.83 509 ASN A O 1
ATOM 4193 N N . PRO A 1 510 ? 70.413 109.433 118.111 1.00 106.75 510 PRO A N 1
ATOM 4194 C CA . PRO A 1 510 ? 70.865 110.744 118.579 1.00 110.73 510 PRO A CA 1
ATOM 4195 C C . PRO A 1 510 ? 69.962 111.834 118.031 1.00 142.53 510 PRO A C 1
ATOM 4196 O O . PRO A 1 510 ? 69.551 111.782 116.862 1.00 137.66 510 PRO A O 1
ATOM 4200 N N . PRO A 1 511 ? 69.626 112.833 118.849 1.00 149.80 511 PRO A N 1
ATOM 4201 C CA . PRO A 1 511 ? 68.724 113.898 118.377 1.00 160.81 511 PRO A CA 1
ATOM 4202 C C . PRO A 1 511 ? 69.258 114.716 117.213 1.00 157.51 511 PRO A C 1
ATOM 4203 O O . PRO A 1 511 ? 68.494 115.057 116.301 1.00 149.28 511 PRO A O 1
ATOM 4207 N N . VAL A 1 512 ? 70.550 115.034 117.210 1.00 153.08 512 VAL A N 1
ATOM 4208 C CA . VAL A 1 512 ? 71.163 115.854 116.171 1.00 165.45 512 VAL A CA 1
ATOM 4209 C C . VAL A 1 512 ? 72.169 115.038 115.365 1.00 160.47 512 VAL A C 1
ATOM 4210 O O . VAL A 1 512 ? 72.995 114.307 115.924 1.00 153.77 512 VAL A O 1
ATOM 4214 N N . ARG A 1 513 ? 72.229 115.301 114.060 1.00 157.00 513 ARG A N 1
ATOM 4215 C CA . ARG A 1 513 ? 73.193 114.647 113.164 1.00 157.62 513 ARG A CA 1
ATOM 4216 C C . ARG A 1 513 ? 74.186 115.673 112.570 1.00 169.59 513 ARG A C 1
ATOM 4217 O O . ARG A 1 513 ? 73.772 116.717 112.071 1.00 167.95 513 ARG A O 1
ATOM 4225 N N . PHE A 1 514 ? 75.485 115.366 112.616 1.00 160.76 514 PHE A N 1
ATOM 4226 C CA . PHE A 1 514 ? 76.552 116.274 112.146 1.00 159.35 514 PHE A CA 1
ATOM 4227 C C . PHE A 1 514 ? 76.597 116.626 110.653 1.00 160.49 514 PHE A C 1
ATOM 4228 O O . PHE A 1 514 ? 76.443 115.758 109.795 1.00 159.23 514 PHE A O 1
ATOM 4236 N N . GLN A 1 515 ? 76.811 117.911 110.363 1.00 30.00 515 GLN A N 1
ATOM 4237 C CA . GLN A 1 515 ? 76.907 118.416 108.985 1.00 30.00 515 GLN A CA 1
ATOM 4238 C C . GLN A 1 515 ? 78.117 118.021 108.105 1.00 30.00 515 GLN A C 1
ATOM 4239 O O . GLN A 1 515 ? 77.930 117.628 106.952 1.00 30.00 515 GLN A O 1
ATOM 4245 N N . SER A 1 516 ? 79.339 118.114 108.641 1.00 30.00 516 SER A N 1
ATOM 4246 C CA . SER A 1 516 ? 80.560 117.779 107.879 1.00 30.00 516 SER A CA 1
ATOM 4247 C C . SER A 1 516 ? 81.785 117.490 108.760 1.00 30.00 516 SER A C 1
ATOM 4248 O O . SER A 1 516 ? 81.813 117.878 109.928 1.00 30.00 516 SER A O 1
ATOM 4251 N N . LYS A 1 517 ? 82.762 116.757 108.208 1.00 138.89 517 LYS A N 1
ATOM 4252 C CA . LYS A 1 517 ? 83.983 116.388 108.953 1.00 144.25 517 LYS A CA 1
ATOM 4253 C C . LYS A 1 517 ? 85.418 116.635 108.397 1.00 151.91 517 LYS A C 1
ATOM 4254 O O . LYS A 1 517 ? 86.267 117.157 109.120 1.00 145.23 517 LYS A O 1
ATOM 4260 N N . ARG A 1 518 ? 85.688 116.274 107.141 1.00 143.83 518 ARG A N 1
ATOM 4261 C CA . ARG A 1 518 ? 87.046 116.396 106.559 1.00 131.53 518 ARG A CA 1
ATOM 4262 C C . ARG A 1 518 ? 87.569 117.820 106.393 1.00 130.59 518 ARG A C 1
ATOM 4263 O O . ARG A 1 518 ? 86.779 118.747 106.251 1.00 138.98 518 ARG A O 1
ATOM 4271 N N . VAL A 1 519 ? 88.892 118.008 106.406 1.00 128.90 519 VAL A N 1
ATOM 4272 C CA . VAL A 1 519 ? 89.394 119.382 106.338 1.00 131.99 519 VAL A CA 1
ATOM 4273 C C . VAL A 1 519 ? 89.093 120.027 104.986 1.00 139.38 519 VAL A C 1
ATOM 4274 O O . VAL A 1 519 ? 88.379 121.038 104.962 1.00 129.36 519 VAL A O 1
ATOM 4278 N N . PRO A 1 520 ? 89.594 119.514 103.850 1.00 142.66 520 PRO A N 1
ATOM 4279 C CA . PRO A 1 520 ? 89.315 120.185 102.562 1.00 130.25 520 PRO A CA 1
ATOM 4280 C C . PRO A 1 520 ? 87.856 120.555 102.320 1.00 122.32 520 PRO A C 1
ATOM 4281 O O . PRO A 1 520 ? 87.599 121.571 101.661 1.00 115.29 520 PRO A O 1
ATOM 4285 N N . GLU A 1 521 ? 86.892 119.785 102.827 1.00 130.73 521 GLU A N 1
ATOM 4286 C CA . GLU A 1 521 ? 85.491 120.150 102.638 1.00 117.51 521 GLU A CA 1
ATOM 4287 C C . GLU A 1 521 ? 84.999 121.207 103.623 1.00 101.07 521 GLU A C 1
ATOM 4288 O O . GLU A 1 521 ? 83.952 121.816 103.378 1.00 100.00 521 GLU A O 1
ATOM 4294 N N . GLN A 1 522 ? 85.707 121.433 104.730 1.00 105.75 522 GLN A N 1
ATOM 4295 C CA . GLN A 1 522 ? 85.299 122.435 105.710 1.00 104.21 522 GLN A CA 1
ATOM 4296 C C . GLN A 1 522 ? 86.096 123.727 105.624 1.00 103.37 522 GLN A C 1
ATOM 4297 O O . GLN A 1 522 ? 85.624 124.763 106.105 1.00 97.05 522 GLN A O 1
ATOM 4303 N N . PHE A 1 523 ? 87.283 123.686 105.024 1.00 99.60 523 PHE A N 1
ATOM 4304 C CA . PHE A 1 523 ? 88.007 124.912 104.713 1.00 95.10 523 PHE A CA 1
ATOM 4305 C C . PHE A 1 523 ? 87.293 125.702 103.623 1.00 97.76 523 PHE A C 1
ATOM 4306 O O . PHE A 1 523 ? 87.275 126.939 103.657 1.00 97.15 523 PHE A O 1
ATOM 4314 N N . LEU A 1 524 ? 86.704 125.010 102.647 1.00 95.72 524 LEU A N 1
ATOM 4315 C CA . LEU A 1 524 ? 85.937 125.692 101.612 1.00 84.90 524 LEU A CA 1
ATOM 4316 C C . LEU A 1 524 ? 84.608 126.221 102.131 1.00 88.69 524 LEU A C 1
ATOM 4317 O O . LEU A 1 524 ? 84.068 127.172 101.558 1.00 100.72 524 LEU A O 1
ATOM 4322 N N . GLY A 1 525 ? 84.083 125.644 103.215 1.00 88.80 525 GLY A N 1
ATOM 4323 C CA . GLY A 1 525 ? 82.811 126.085 103.760 1.00 87.45 525 GLY A CA 1
ATOM 4324 C C . GLY A 1 525 ? 82.882 127.285 104.677 1.00 91.07 525 GLY A C 1
ATOM 4325 O O . GLY A 1 525 ? 81.872 127.975 104.848 1.00 94.30 525 GLY A O 1
ATOM 4326 N N . GLN A 1 526 ? 84.042 127.561 105.267 1.00 82.98 526 GLN A N 1
ATOM 4327 C CA . GLN A 1 526 ? 84.151 128.681 106.192 1.00 81.52 526 GLN A CA 1
ATOM 4328 C C . GLN A 1 526 ? 84.132 129.992 105.415 1.00 88.58 526 GLN A C 1
ATOM 4329 O O . GLN A 1 526 ? 84.958 130.209 104.524 1.00 103.22 526 GLN A O 1
ATOM 4335 N N . ALA A 1 527 ? 83.191 130.871 105.766 1.00 92.94 527 ALA A N 1
ATOM 4336 C CA . ALA A 1 527 ? 82.889 132.030 104.935 1.00 98.16 527 ALA A CA 1
ATOM 4337 C C . ALA A 1 527 ? 83.912 133.156 105.053 1.00 96.42 527 ALA A C 1
ATOM 4338 O O . ALA A 1 527 ? 84.085 133.919 104.097 1.00 105.49 527 ALA A O 1
ATOM 4340 N N . ASP A 1 528 ? 84.606 133.281 106.183 1.00 103.00 528 ASP A N 1
ATOM 4341 C CA . ASP A 1 528 ? 85.463 134.439 106.413 1.00 112.11 528 ASP A CA 1
ATOM 4342 C C . ASP A 1 528 ? 86.948 134.098 106.435 1.00 109.51 528 ASP A C 1
ATOM 4343 O O . ASP A 1 528 ? 87.700 134.591 105.588 1.00 116.14 528 ASP A O 1
ATOM 4348 N N . PHE A 1 529 ? 87.387 133.249 107.362 1.00 108.21 529 PHE A N 1
ATOM 4349 C CA . PHE A 1 529 ? 88.781 132.826 107.462 1.00 101.28 529 PHE A CA 1
ATOM 4350 C C . PHE A 1 529 ? 89.803 133.955 107.341 1.00 101.62 529 PHE A C 1
ATOM 4351 O O . PHE A 1 529 ? 90.479 134.077 106.316 1.00 93.33 529 PHE A O 1
ATOM 4359 N N . SER A 1 530 ? 89.869 134.838 108.325 1.00 120.57 530 SER A N 1
ATOM 4360 C CA . SER A 1 530 ? 91.050 135.676 108.434 1.00 116.40 530 SER A CA 1
ATOM 4361 C C . SER A 1 530 ? 92.115 134.927 109.237 1.00 97.43 530 SER A C 1
ATOM 4362 O O . SER A 1 530 ? 91.871 133.856 109.794 1.00 104.46 530 SER A O 1
ATOM 4365 N N . LEU A 1 531 ? 93.321 135.484 109.266 1.00 93.73 531 LEU A N 1
ATOM 4366 C CA . LEU A 1 531 ? 94.355 134.937 110.136 1.00 87.72 531 LEU A CA 1
ATOM 4367 C C . LEU A 1 531 ? 94.362 135.663 111.474 1.00 89.03 531 LEU A C 1
ATOM 4368 O O . LEU A 1 531 ? 94.510 135.044 112.543 1.00 91.91 531 LEU A O 1
ATOM 4373 N N . ASN A 1 532 ? 94.114 136.972 111.418 1.00 88.63 532 ASN A N 1
ATOM 4374 C CA . ASN A 1 532 ? 93.873 137.738 112.628 1.00 82.19 532 ASN A CA 1
ATOM 4375 C C . ASN A 1 532 ? 92.644 137.239 113.368 1.00 92.51 532 ASN A C 1
ATOM 4376 O O . ASN A 1 532 ? 92.569 137.367 114.593 1.00 104.56 532 ASN A O 1
ATOM 4381 N N . GLN A 1 533 ? 91.684 136.631 112.665 1.00 89.02 533 GLN A N 1
ATOM 4382 C CA . GLN A 1 533 ? 90.521 136.143 113.392 1.00 90.75 533 GLN A CA 1
ATOM 4383 C C . GLN A 1 533 ? 90.828 134.854 114.148 1.00 89.51 533 GLN A C 1
ATOM 4384 O O . GLN A 1 533 ? 90.279 134.644 115.231 1.00 94.25 533 GLN A O 1
ATOM 4390 N N . ILE A 1 534 ? 91.715 133.997 113.625 1.00 82.83 534 ILE A N 1
ATOM 4391 C CA . ILE A 1 534 ? 92.204 132.878 114.432 1.00 76.39 534 ILE A CA 1
ATOM 4392 C C . ILE A 1 534 ? 92.950 133.400 115.649 1.00 72.41 534 ILE A C 1
ATOM 4393 O O . ILE A 1 534 ? 92.792 132.881 116.767 1.00 79.99 534 ILE A O 1
ATOM 4398 N N . LEU A 1 535 ? 93.798 134.419 115.452 1.00 81.18 535 LEU A N 1
ATOM 4399 C CA . LEU A 1 535 ? 94.487 134.972 116.612 1.00 73.44 535 LEU A CA 1
ATOM 4400 C C . LEU A 1 535 ? 93.487 135.468 117.645 1.00 75.90 535 LEU A C 1
ATOM 4401 O O . LEU A 1 535 ? 93.621 135.166 118.833 1.00 85.69 535 LEU A O 1
ATOM 4406 N N . GLU A 1 536 ? 92.443 136.174 117.203 1.00 80.95 536 GLU A N 1
ATOM 4407 C CA . GLU A 1 536 ? 91.449 136.685 118.140 1.00 91.74 536 GLU A CA 1
ATOM 4408 C C . GLU A 1 536 ? 90.709 135.547 118.821 1.00 89.42 536 GLU A C 1
ATOM 4409 O O . GLU A 1 536 ? 90.336 135.655 119.995 1.00 91.72 536 GLU A O 1
ATOM 4415 N N . PHE A 1 537 ? 90.480 134.456 118.090 1.00 82.17 537 PHE A N 1
ATOM 4416 C CA . PHE A 1 537 ? 89.787 133.302 118.646 1.00 77.64 537 PHE A CA 1
ATOM 4417 C C . PHE A 1 537 ? 90.585 132.740 119.815 1.00 79.62 537 PHE A C 1
ATOM 4418 O O . PHE A 1 537 ? 90.033 132.420 120.874 1.00 82.17 537 PHE A O 1
ATOM 4426 N N . ALA A 1 538 ? 91.902 132.616 119.627 1.00 89.72 538 ALA A N 1
ATOM 4427 C CA . ALA A 1 538 ? 92.788 132.132 120.687 1.00 57.63 538 ALA A CA 1
ATOM 4428 C C . ALA A 1 538 ? 92.911 133.124 121.848 1.00 66.62 538 ALA A C 1
ATOM 4429 O O . ALA A 1 538 ? 92.893 132.719 123.017 1.00 74.31 538 ALA A O 1
ATOM 4431 N N . GLU A 1 539 ? 93.023 134.427 121.549 1.00 85.74 539 GLU A N 1
ATOM 4432 C CA . GLU A 1 539 ? 93.199 135.438 122.596 1.00 81.28 539 GLU A CA 1
ATOM 4433 C C . GLU A 1 539 ? 92.009 135.505 123.542 1.00 83.68 539 GLU A C 1
ATOM 4434 O O . GLU A 1 539 ? 92.182 135.681 124.754 1.00 91.75 539 GLU A O 1
ATOM 4440 N N . LYS A 1 540 ? 90.801 135.366 123.016 1.00 81.69 540 LYS A N 1
ATOM 4441 C CA . LYS A 1 540 ? 89.605 135.466 123.835 1.00 86.33 540 LYS A CA 1
ATOM 4442 C C . LYS A 1 540 ? 89.215 134.156 124.509 1.00 88.43 540 LYS A C 1
ATOM 4443 O O . LYS A 1 540 ? 88.240 134.138 125.266 1.00 91.84 540 LYS A O 1
ATOM 4449 N N . LEU A 1 541 ? 89.952 133.066 124.260 1.00 80.95 541 LEU A N 1
ATOM 4450 C CA . LEU A 1 541 ? 89.651 131.748 124.834 1.00 72.61 541 LEU A CA 1
ATOM 4451 C C . LEU A 1 541 ? 88.237 131.321 124.463 1.00 67.86 541 LEU A C 1
ATOM 4452 O O . LEU A 1 541 ? 87.487 130.774 125.270 1.00 74.46 541 LEU A O 1
ATOM 4457 N N . GLU A 1 542 ? 87.868 131.593 123.206 1.00 67.25 542 GLU A N 1
ATOM 4458 C CA . GLU A 1 542 ? 86.546 131.241 122.703 1.00 77.50 542 GLU A CA 1
ATOM 4459 C C . GLU A 1 542 ? 86.332 129.734 122.682 1.00 78.87 542 GLU A C 1
ATOM 4460 O O . GLU A 1 542 ? 85.204 129.271 122.878 1.00 85.88 542 GLU A O 1
ATOM 4466 N N . TYR A 1 543 ? 87.392 128.957 122.442 1.00 73.81 543 TYR A N 1
ATOM 4467 C CA . TYR A 1 543 ? 87.251 127.505 122.377 1.00 75.89 543 TYR A CA 1
ATOM 4468 C C . TYR A 1 543 ? 86.694 126.919 123.672 1.00 75.78 543 TYR A C 1
ATOM 4469 O O . TYR A 1 543 ? 85.961 125.925 123.624 1.00 83.35 543 TYR A O 1
ATOM 4478 N N . LEU A 1 544 ? 87.037 127.481 124.834 1.00 74.87 544 LEU A N 1
ATOM 4479 C CA . LEU A 1 544 ? 86.516 126.951 126.095 1.00 75.77 544 LEU A CA 1
ATOM 4480 C C . LEU A 1 544 ? 84.988 126.944 126.156 1.00 80.13 544 LEU A C 1
ATOM 4481 O O . LEU A 1 544 ? 84.410 126.565 127.182 1.00 78.40 544 LEU A O 1
ATOM 4486 N N . ALA A 1 545 ? 84.324 127.340 125.071 1.00 81.51 545 ALA A N 1
ATOM 4487 C CA . ALA A 1 545 ? 82.877 127.250 124.992 1.00 68.66 545 ALA A CA 1
ATOM 4488 C C . ALA A 1 545 ? 82.432 125.787 124.980 1.00 72.49 545 ALA A C 1
ATOM 4489 O O . ALA A 1 545 ? 83.185 124.906 124.556 1.00 82.98 545 ALA A O 1
ATOM 4491 N N . PRO A 1 546 ? 81.209 125.503 125.440 1.00 74.30 546 PRO A N 1
ATOM 4492 C CA . PRO A 1 546 ? 80.779 124.096 125.554 1.00 80.11 546 PRO A CA 1
ATOM 4493 C C . PRO A 1 546 ? 80.708 123.356 124.227 1.00 73.89 546 PRO A C 1
ATOM 4494 O O . PRO A 1 546 ? 80.707 122.119 124.228 1.00 78.23 546 PRO A O 1
ATOM 4498 N N . SER A 1 547 ? 80.639 124.067 123.101 1.00 79.25 547 SER A N 1
ATOM 4499 C CA . SER A 1 547 ? 80.496 123.413 121.804 1.00 82.25 547 SER A CA 1
ATOM 4500 C C . SER A 1 547 ? 81.779 122.745 121.323 1.00 80.95 547 SER A C 1
ATOM 4501 O O . SER A 1 547 ? 81.708 121.815 120.513 1.00 79.27 547 SER A O 1
ATOM 4504 N N . TYR A 1 548 ? 82.942 123.182 121.811 1.00 75.51 548 TYR A N 1
ATOM 4505 C CA . TYR A 1 548 ? 84.240 122.742 121.307 1.00 71.06 548 TYR A CA 1
ATOM 4506 C C . TYR A 1 548 ? 85.000 121.848 122.285 1.00 73.93 548 TYR A C 1
ATOM 4507 O O . TYR A 1 548 ? 86.231 121.884 122.332 1.00 73.50 548 TYR A O 1
ATOM 4516 N N . ARG A 1 549 ? 84.286 121.044 123.068 1.00 78.01 549 ARG A N 1
ATOM 4517 C CA . ARG A 1 549 ? 84.920 120.225 124.093 1.00 59.41 549 ARG A CA 1
ATOM 4518 C C . ARG A 1 549 ? 84.817 118.745 123.756 1.00 68.84 549 ARG A C 1
ATOM 4519 O O . ARG A 1 549 ? 84.452 117.925 124.605 1.00 77.03 549 ARG A O 1
ATOM 4527 N N . ASN A 1 550 ? 85.119 118.401 122.509 1.00 63.59 550 ASN A N 1
ATOM 4528 C CA . ASN A 1 550 ? 85.131 117.023 122.047 1.00 58.02 550 ASN A CA 1
ATOM 4529 C C . ASN A 1 550 ? 86.514 116.653 121.536 1.00 68.17 550 ASN A C 1
ATOM 4530 O O . ASN A 1 550 ? 87.161 117.441 120.839 1.00 86.30 550 ASN A O 1
ATOM 4535 N N . PHE A 1 551 ? 86.969 115.456 121.894 1.00 60.77 551 PHE A N 1
ATOM 4536 C CA . PHE A 1 551 ? 88.247 114.962 121.410 1.00 58.28 551 PHE A CA 1
ATOM 4537 C C . PHE A 1 551 ? 88.097 113.459 121.216 1.00 74.69 551 PHE A C 1
ATOM 4538 O O . PHE A 1 551 ? 87.514 112.783 122.068 1.00 79.90 551 PHE A O 1
ATOM 4546 N N . SER A 1 552 ? 88.622 112.928 120.108 1.00 59.98 552 SER A N 1
ATOM 4547 C CA . SER A 1 552 ? 88.500 111.502 119.843 1.00 50.36 552 SER A CA 1
ATOM 4548 C C . SER A 1 552 ? 89.780 110.937 119.242 1.00 56.14 552 SER A C 1
ATOM 4549 O O . SER A 1 552 ? 90.478 111.601 118.474 1.00 71.61 552 SER A O 1
ATOM 4552 N N . PHE A 1 553 ? 90.082 109.692 119.605 1.00 65.07 553 PHE A N 1
ATOM 4553 C CA . PHE A 1 553 ? 91.266 108.993 119.141 1.00 64.84 553 PHE A CA 1
ATOM 4554 C C . PHE A 1 553 ? 90.994 108.177 117.880 1.00 65.11 553 PHE A C 1
ATOM 4555 O O . PHE A 1 553 ? 89.849 107.927 117.495 1.00 64.97 553 PHE A O 1
ATOM 4563 N N . SER A 1 554 ? 92.083 107.776 117.228 1.00 64.13 554 SER A N 1
ATOM 4564 C CA . SER A 1 554 ? 92.032 106.755 116.194 1.00 65.87 554 SER A CA 1
ATOM 4565 C C . SER A 1 554 ? 93.379 106.045 116.124 1.00 87.10 554 SER A C 1
ATOM 4566 O O . SER A 1 554 ? 94.425 106.624 116.437 1.00 93.65 554 SER A O 1
ATOM 4569 N N . LEU A 1 555 ? 93.338 104.782 115.715 1.00 76.55 555 LEU A N 1
ATOM 4570 C CA . LEU A 1 555 ? 94.484 103.892 115.786 1.00 77.63 555 LEU A CA 1
ATOM 4571 C C . LEU A 1 555 ? 95.273 103.902 114.478 1.00 91.61 555 LEU A C 1
ATOM 4572 O O . LEU A 1 555 ? 94.754 104.233 113.413 1.00 95.29 555 LEU A O 1
ATOM 4577 N N . LYS A 1 556 ? 96.550 103.527 114.572 1.00 76.25 556 LYS A N 1
ATOM 4578 C CA . LYS A 1 556 ? 97.438 103.611 113.426 1.00 81.50 556 LYS A CA 1
ATOM 4579 C C . LYS A 1 556 ? 97.467 102.291 112.668 1.00 86.30 556 LYS A C 1
ATOM 4580 O O . LYS A 1 556 ? 97.076 101.241 113.178 1.00 78.88 556 LYS A O 1
ATOM 4586 N N . GLU A 1 557 ? 97.968 102.357 111.434 1.00 91.64 557 GLU A N 1
ATOM 4587 C CA . GLU A 1 557 ? 97.661 101.324 110.455 1.00 86.78 557 GLU A CA 1
ATOM 4588 C C . GLU A 1 557 ? 98.537 100.092 110.634 1.00 84.73 557 GLU A C 1
ATOM 4589 O O . GLU A 1 557 ? 98.037 99.005 110.942 1.00 94.16 557 GLU A O 1
ATOM 4595 N N . LYS A 1 558 ? 99.849 100.240 110.458 1.00 76.85 558 LYS A N 1
ATOM 4596 C CA . LYS A 1 558 ? 100.721 99.084 110.263 1.00 76.33 558 LYS A CA 1
ATOM 4597 C C . LYS A 1 558 ? 101.865 99.070 111.275 1.00 87.55 558 LYS A C 1
ATOM 4598 O O . LYS A 1 558 ? 102.970 99.538 110.991 1.00 96.94 558 LYS A O 1
ATOM 4604 N N . GLU A 1 559 ? 101.588 98.517 112.458 1.00 87.27 559 GLU A N 1
ATOM 4605 C CA . GLU A 1 559 ? 102.569 98.371 113.526 1.00 89.52 559 GLU A CA 1
ATOM 4606 C C . GLU A 1 559 ? 102.319 97.028 114.203 1.00 88.56 559 GLU A C 1
ATOM 4607 O O . GLU A 1 559 ? 101.368 96.314 113.870 1.00 87.21 559 GLU A O 1
ATOM 4613 N N . LEU A 1 560 ? 103.170 96.680 115.174 1.00 88.78 560 LEU A N 1
ATOM 4614 C CA . LEU A 1 560 ? 103.066 95.396 115.863 1.00 76.24 560 LEU A CA 1
ATOM 4615 C C . LEU A 1 560 ? 102.820 95.525 117.364 1.00 78.31 560 LEU A C 1
ATOM 4616 O O . LEU A 1 560 ? 102.986 94.544 118.095 1.00 78.78 560 LEU A O 1
ATOM 4621 N N . ASN A 1 561 ? 102.418 96.695 117.847 1.00 81.35 561 ASN A N 1
ATOM 4622 C CA . ASN A 1 561 ? 102.182 96.871 119.270 1.00 78.66 561 ASN A CA 1
ATOM 4623 C C . ASN A 1 561 ? 100.684 96.778 119.551 1.00 87.09 561 ASN A C 1
ATOM 4624 O O . ASN A 1 561 ? 99.871 96.549 118.652 1.00 89.35 561 ASN A O 1
ATOM 4629 N N . ILE A 1 562 ? 100.310 96.985 120.817 1.00 90.21 562 ILE A N 1
ATOM 4630 C CA . ILE A 1 562 ? 98.908 96.869 121.204 1.00 78.96 562 ILE A CA 1
ATOM 4631 C C . ILE A 1 562 ? 98.068 98.027 120.698 1.00 86.36 562 ILE A C 1
ATOM 4632 O O . ILE A 1 562 ? 96.839 97.998 120.834 1.00 87.52 562 ILE A O 1
ATOM 4637 N N . GLY A 1 563 ? 98.695 99.042 120.121 1.00 88.70 563 GLY A N 1
ATOM 4638 C CA . GLY A 1 563 ? 97.960 100.126 119.512 1.00 76.78 563 GLY A CA 1
ATOM 4639 C C . GLY A 1 563 ? 98.490 101.490 119.884 1.00 83.38 563 GLY A C 1
ATOM 4640 O O . GLY A 1 563 ? 98.558 101.851 121.062 1.00 80.11 563 GLY A O 1
ATOM 4641 N N . ARG A 1 564 ? 98.860 102.264 118.872 1.00 78.23 564 ARG A N 1
ATOM 4642 C CA . ARG A 1 564 ? 99.264 103.646 119.049 1.00 76.93 564 ARG A CA 1
ATOM 4643 C C . ARG A 1 564 ? 98.195 104.557 118.476 1.00 90.44 564 ARG A C 1
ATOM 4644 O O . ARG A 1 564 ? 97.641 104.291 117.405 1.00 87.81 564 ARG A O 1
ATOM 4652 N N . THR A 1 565 ? 97.914 105.634 119.194 1.00 91.95 565 THR A N 1
ATOM 4653 C CA . THR A 1 565 ? 96.800 106.506 118.875 1.00 85.78 565 THR A CA 1
ATOM 4654 C C . THR A 1 565 ? 97.318 107.830 118.333 1.00 92.11 565 THR A C 1
ATOM 4655 O O . THR A 1 565 ? 98.344 108.338 118.788 1.00 100.70 565 THR A O 1
ATOM 4659 N N . PHE A 1 566 ? 96.606 108.380 117.357 1.00 84.90 566 PHE A N 1
ATOM 4660 C CA . PHE A 1 566 ? 96.727 109.783 117.001 1.00 84.77 566 PHE A CA 1
ATOM 4661 C C . PHE A 1 566 ? 95.360 110.432 117.156 1.00 76.34 566 PHE A C 1
ATOM 4662 O O . PHE A 1 566 ? 94.320 109.805 116.945 1.00 80.34 566 PHE A O 1
ATOM 4670 N N . GLY A 1 567 ? 95.387 111.702 117.545 1.00 69.47 567 GLY A N 1
ATOM 4671 C CA . GLY A 1 567 ? 94.202 112.407 117.965 1.00 67.55 567 GLY A CA 1
ATOM 4672 C C . GLY A 1 567 ? 93.595 113.247 116.863 1.00 67.84 567 GLY A C 1
ATOM 4673 O O . GLY A 1 567 ? 94.256 113.619 115.897 1.00 83.11 567 GLY A O 1
ATOM 4674 N N . LYS A 1 568 ? 92.308 113.528 117.026 1.00 61.43 568 LYS A N 1
ATOM 4675 C CA . LYS A 1 568 ? 91.549 114.320 116.074 1.00 63.25 568 LYS A CA 1
ATOM 4676 C C . LYS A 1 568 ? 90.768 115.372 116.839 1.00 66.16 568 LYS A C 1
ATOM 4677 O O . LYS A 1 568 ? 90.079 115.055 117.814 1.00 74.34 568 LYS A O 1
ATOM 4683 N N . LEU A 1 569 ? 90.866 116.608 116.386 1.00 62.88 569 LEU A N 1
ATOM 4684 C CA . LEU A 1 569 ? 90.271 117.761 117.032 1.00 59.59 569 LEU A CA 1
ATOM 4685 C C . LEU A 1 569 ? 89.137 118.339 116.206 1.00 73.48 569 LEU A C 1
ATOM 4686 O O . LEU A 1 569 ? 89.028 118.071 115.004 1.00 83.03 569 LEU A O 1
ATOM 4691 N N . PRO A 1 570 ? 88.254 119.124 116.822 1.00 69.29 570 PRO A N 1
ATOM 4692 C CA . PRO A 1 570 ? 87.265 119.858 116.031 1.00 74.15 570 PRO A CA 1
ATOM 4693 C C . PRO A 1 570 ? 87.988 120.782 115.065 1.00 85.95 570 PRO A C 1
ATOM 4694 O O . PRO A 1 570 ? 89.192 121.026 115.171 1.00 83.91 570 PRO A O 1
ATOM 4698 N N . TYR A 1 571 ? 87.231 121.329 114.118 1.00 74.13 571 TYR A N 1
ATOM 4699 C CA . TYR A 1 571 ? 87.861 122.039 113.011 1.00 58.94 571 TYR A CA 1
ATOM 4700 C C . TYR A 1 571 ? 88.590 123.306 113.458 1.00 71.05 571 TYR A C 1
ATOM 4701 O O . TYR A 1 571 ? 89.749 123.534 113.078 1.00 94.19 571 TYR A O 1
ATOM 4710 N N . ARG A 1 572 ? 87.953 124.127 114.292 1.00 63.67 572 ARG A N 1
ATOM 4711 C CA . ARG A 1 572 ? 88.561 125.413 114.622 1.00 71.56 572 ARG A CA 1
ATOM 4712 C C . ARG A 1 572 ? 89.717 125.268 115.607 1.00 76.66 572 ARG A C 1
ATOM 4713 O O . ARG A 1 572 ? 90.723 125.989 115.500 1.00 83.74 572 ARG A O 1
ATOM 4721 N N . VAL A 1 573 ? 89.621 124.321 116.543 1.00 68.15 573 VAL A N 1
ATOM 4722 C CA . VAL A 1 573 ? 90.775 124.031 117.385 1.00 62.22 573 VAL A CA 1
ATOM 4723 C C . VAL A 1 573 ? 91.920 123.482 116.545 1.00 74.22 573 VAL A C 1
ATOM 4724 O O . VAL A 1 573 ? 93.094 123.746 116.835 1.00 77.98 573 VAL A O 1
ATOM 4728 N N . ARG A 1 574 ? 91.610 122.711 115.497 1.00 71.83 574 ARG A N 1
ATOM 4729 C CA . ARG A 1 574 ? 92.667 122.252 114.600 1.00 73.77 574 ARG A CA 1
ATOM 4730 C C . ARG A 1 574 ? 93.338 123.413 113.879 1.00 78.00 574 ARG A C 1
ATOM 4731 O O . ARG A 1 574 ? 94.561 123.407 113.684 1.00 84.29 574 ARG A O 1
ATOM 4739 N N . ASN A 1 575 ? 92.560 124.424 113.486 1.00 71.36 575 ASN A N 1
ATOM 4740 C CA . ASN A 1 575 ? 93.174 125.614 112.905 1.00 64.94 575 ASN A CA 1
ATOM 4741 C C . ASN A 1 575 ? 94.113 126.287 113.899 1.00 64.28 575 ASN A C 1
ATOM 4742 O O . ASN A 1 575 ? 95.220 126.710 113.535 1.00 71.85 575 ASN A O 1
ATOM 4747 N N . VAL A 1 576 ? 93.683 126.397 115.160 1.00 66.65 576 VAL A N 1
ATOM 4748 C CA . VAL A 1 576 ? 94.535 127.008 116.181 1.00 58.83 576 VAL A CA 1
ATOM 4749 C C . VAL A 1 576 ? 95.834 126.226 116.345 1.00 64.53 576 VAL A C 1
ATOM 4750 O O . VAL A 1 576 ? 96.927 126.810 116.404 1.00 74.70 576 VAL A O 1
ATOM 4754 N N . GLN A 1 577 ? 95.740 124.895 116.401 1.00 61.92 577 GLN A N 1
ATOM 4755 C CA . GLN A 1 577 ? 96.940 124.073 116.546 1.00 67.58 577 GLN A CA 1
ATOM 4756 C C . GLN A 1 577 ? 97.889 124.244 115.368 1.00 72.90 577 GLN A C 1
ATOM 4757 O O . GLN A 1 577 ? 99.106 124.398 115.550 1.00 87.98 577 GLN A O 1
ATOM 4763 N N . THR A 1 578 ? 97.348 124.223 114.148 1.00 78.18 578 THR A N 1
ATOM 4764 C CA . THR A 1 578 ? 98.200 124.359 112.973 1.00 76.50 578 THR A CA 1
ATOM 4765 C C . THR A 1 578 ? 98.893 125.715 112.962 1.00 68.39 578 THR A C 1
ATOM 4766 O O . THR A 1 578 ? 100.092 125.803 112.670 1.00 70.23 578 THR A O 1
ATOM 4770 N N . LEU A 1 579 ? 98.152 126.784 113.270 1.00 64.61 579 LEU A N 1
ATOM 4771 C CA . LEU A 1 579 ? 98.765 128.108 113.292 1.00 64.98 579 LEU A CA 1
ATOM 4772 C C . LEU A 1 579 ? 99.866 128.201 114.339 1.00 77.09 579 LEU A C 1
ATOM 4773 O O . LEU A 1 579 ? 100.950 128.735 114.060 1.00 84.50 579 LEU A O 1
ATOM 4778 N N . ALA A 1 580 ? 99.617 127.677 115.548 1.00 74.69 580 ALA A N 1
ATOM 4779 C CA . ALA A 1 580 ? 100.635 127.757 116.593 1.00 67.66 580 ALA A CA 1
ATOM 4780 C C . ALA A 1 580 ? 101.895 126.986 116.208 1.00 66.43 580 ALA A C 1
ATOM 4781 O O . ALA A 1 580 ? 103.013 127.503 116.334 1.00 72.02 580 ALA A O 1
ATOM 4783 N N . GLU A 1 581 ? 101.744 125.772 115.686 1.00 67.37 581 GLU A N 1
ATOM 4784 C CA . GLU A 1 581 ? 102.931 125.012 115.303 1.00 64.58 581 GLU A CA 1
ATOM 4785 C C . GLU A 1 581 ? 103.676 125.663 114.128 1.00 75.76 581 GLU A C 1
ATOM 4786 O O . GLU A 1 581 ? 104.918 125.644 114.082 1.00 84.56 581 GLU A O 1
ATOM 4792 N N . ALA A 1 582 ? 102.953 126.227 113.160 1.00 80.39 582 ALA A N 1
ATOM 4793 C CA . ALA A 1 582 ? 103.645 126.891 112.050 1.00 75.47 582 ALA A CA 1
ATOM 4794 C C . ALA A 1 582 ? 104.428 128.094 112.530 1.00 70.87 582 ALA A C 1
ATOM 4795 O O . ALA A 1 582 ? 105.577 128.307 112.111 1.00 83.35 582 ALA A O 1
ATOM 4797 N N . LEU A 1 583 ? 103.815 128.889 113.411 1.00 71.92 583 LEU A N 1
ATOM 4798 C CA . LEU A 1 583 ? 104.472 130.057 113.980 1.00 66.42 583 LEU A CA 1
ATOM 4799 C C . LEU A 1 583 ? 105.742 129.661 114.697 1.00 71.12 583 LEU A C 1
ATOM 4800 O O . LEU A 1 583 ? 106.802 130.291 114.524 1.00 78.49 583 LEU A O 1
ATOM 4805 N N . LEU A 1 584 ? 105.656 128.583 115.474 1.00 79.46 584 LEU A N 1
ATOM 4806 C CA . LEU A 1 584 ? 106.823 128.109 116.220 1.00 71.22 584 LEU A CA 1
ATOM 4807 C C . LEU A 1 584 ? 107.912 127.606 115.289 1.00 72.66 584 LEU A C 1
ATOM 4808 O O . LEU A 1 584 ? 109.088 127.933 115.481 1.00 79.05 584 LEU A O 1
ATOM 4813 N N . ALA A 1 585 ? 107.526 126.851 114.262 1.00 81.11 585 ALA A N 1
ATOM 4814 C CA . ALA A 1 585 ? 108.522 126.272 113.353 1.00 93.07 585 ALA A CA 1
ATOM 4815 C C . ALA A 1 585 ? 109.235 127.325 112.518 1.00 91.04 585 ALA A C 1
ATOM 4816 O O . ALA A 1 585 ? 110.373 127.113 112.103 1.00 100.06 585 ALA A O 1
ATOM 4818 N N . ASP A 1 586 ? 108.576 128.457 112.248 1.00 92.72 586 ASP A N 1
ATOM 4819 C CA . ASP A 1 586 ? 109.251 129.497 111.472 1.00 89.53 586 ASP A CA 1
ATOM 4820 C C . ASP A 1 586 ? 110.101 130.393 112.362 1.00 92.30 586 ASP A C 1
ATOM 4821 O O . ASP A 1 586 ? 111.282 130.622 112.077 1.00 103.71 586 ASP A O 1
ATOM 4826 N N . GLY A 1 587 ? 109.527 130.888 113.455 1.00 94.44 587 GLY A N 1
ATOM 4827 C CA . GLY A 1 587 ? 110.225 131.882 114.247 1.00 89.60 587 GLY A CA 1
ATOM 4828 C C . GLY A 1 587 ? 111.247 131.358 115.235 1.00 86.41 587 GLY A C 1
ATOM 4829 O O . GLY A 1 587 ? 112.442 131.641 115.102 1.00 88.19 587 GLY A O 1
ATOM 4830 N N . LEU A 1 588 ? 110.801 130.576 116.218 1.00 91.68 588 LEU A N 1
ATOM 4831 C CA . LEU A 1 588 ? 111.628 130.279 117.379 1.00 78.18 588 LEU A CA 1
ATOM 4832 C C . LEU A 1 588 ? 112.263 128.894 117.354 1.00 72.43 588 LEU A C 1
ATOM 4833 O O . LEU A 1 588 ? 113.304 128.701 117.993 1.00 81.88 588 LEU A O 1
ATOM 4838 N N . ALA A 1 589 ? 111.703 127.936 116.615 1.00 73.97 589 ALA A N 1
ATOM 4839 C CA . ALA A 1 589 ? 112.334 126.622 116.569 1.00 64.14 589 ALA A CA 1
ATOM 4840 C C . ALA A 1 589 ? 113.651 126.648 115.808 1.00 77.97 589 ALA A C 1
ATOM 4841 O O . ALA A 1 589 ? 114.382 125.652 115.826 1.00 88.82 589 ALA A O 1
ATOM 4843 N N . LYS A 1 590 ? 113.971 127.768 115.155 1.00 91.86 590 LYS A N 1
ATOM 4844 C CA . LYS A 1 590 ? 115.218 127.886 114.413 1.00 100.28 590 LYS A CA 1
ATOM 4845 C C . LYS A 1 590 ? 116.421 128.051 115.330 1.00 86.04 590 LYS A C 1
ATOM 4846 O O . LYS A 1 590 ? 117.551 127.814 114.893 1.00 95.07 590 LYS A O 1
ATOM 4852 N N . ALA A 1 591 ? 116.212 128.449 116.587 1.00 75.01 591 ALA A N 1
ATOM 4853 C CA . ALA A 1 591 ? 117.338 128.652 117.487 1.00 73.61 591 ALA A CA 1
ATOM 4854 C C . ALA A 1 591 ? 117.833 127.345 118.086 1.00 82.47 591 ALA A C 1
ATOM 4855 O O . ALA A 1 591 ? 118.851 127.344 118.788 1.00 71.31 591 ALA A O 1
ATOM 4857 N N . PHE A 1 592 ? 117.140 126.243 117.826 1.00 93.75 592 PHE A N 1
ATOM 4858 C CA . PHE A 1 592 ? 117.463 124.940 118.403 1.00 94.29 592 PHE A CA 1
ATOM 4859 C C . PHE A 1 592 ? 117.838 123.972 117.293 1.00 106.31 592 PHE A C 1
ATOM 4860 O O . PHE A 1 592 ? 116.958 123.553 116.516 1.00 98.26 592 PHE A O 1
ATOM 4868 N N . PRO A 1 593 ? 119.102 123.592 117.175 1.00 120.63 593 PRO A N 1
ATOM 4869 C CA . PRO A 1 593 ? 119.511 122.643 116.133 1.00 127.06 593 PRO A CA 1
ATOM 4870 C C . PRO A 1 593 ? 119.224 121.216 116.574 1.00 122.94 593 PRO A C 1
ATOM 4871 O O . PRO A 1 593 ? 119.883 120.681 117.470 1.00 114.46 593 PRO A O 1
ATOM 4875 N N . SER A 1 594 ? 118.229 120.593 115.944 1.00 128.46 594 SER A N 1
ATOM 4876 C CA . SER A 1 594 ? 117.837 119.230 116.276 1.00 129.93 594 SER A CA 1
ATOM 4877 C C . SER A 1 594 ? 118.383 118.204 115.297 1.00 123.06 594 SER A C 1
ATOM 4878 O O . SER A 1 594 ? 118.105 117.009 115.452 1.00 114.56 594 SER A O 1
ATOM 4881 N N . ASN A 1 595 ? 119.155 118.638 114.308 1.00 119.44 595 ASN A N 1
ATOM 4882 C CA . ASN A 1 595 ? 119.753 117.758 113.310 1.00 120.94 595 ASN A CA 1
ATOM 4883 C C . ASN A 1 595 ? 121.185 118.184 113.052 1.00 131.83 595 ASN A C 1
ATOM 4884 O O . ASN A 1 595 ? 121.694 118.107 111.928 1.00 141.64 595 ASN A O 1
ATOM 4889 N N . MET A 1 596 ? 121.853 118.611 114.121 1.00 130.75 596 MET A N 1
ATOM 4890 C CA . MET A 1 596 ? 123.195 119.166 114.018 1.00 148.02 596 MET A CA 1
ATOM 4891 C C . MET A 1 596 ? 124.224 118.102 113.700 1.00 132.82 596 MET A C 1
ATOM 4892 O O . MET A 1 596 ? 125.383 118.406 113.442 1.00 125.72 596 MET A O 1
ATOM 4897 N N . MET A 1 597 ? 123.840 116.845 113.762 1.00 122.54 597 MET A N 1
ATOM 4898 C CA . MET A 1 597 ? 124.785 115.768 113.614 1.00 130.93 597 MET A CA 1
ATOM 4899 C C . MET A 1 597 ? 125.262 115.536 112.190 1.00 129.47 597 MET A C 1
ATOM 4900 O O . MET A 1 597 ? 124.547 115.708 111.203 1.00 125.57 597 MET A O 1
ATOM 4905 N N . VAL A 1 598 ? 126.527 115.124 112.119 1.00 136.79 598 VAL A N 1
ATOM 4906 C CA . VAL A 1 598 ? 127.081 114.400 110.988 1.00 140.45 598 VAL A CA 1
ATOM 4907 C C . VAL A 1 598 ? 127.904 113.255 111.582 1.00 150.13 598 VAL A C 1
ATOM 4908 O O . VAL A 1 598 ? 128.504 113.395 112.651 1.00 138.96 598 VAL A O 1
ATOM 4912 N N . VAL A 1 599 ? 128.088 112.187 110.803 1.00 141.80 599 VAL A N 1
ATOM 4913 C CA . VAL A 1 599 ? 128.853 111.044 111.297 1.00 126.30 599 VAL A CA 1
ATOM 4914 C C . VAL A 1 599 ? 130.295 111.452 111.573 1.00 134.69 599 VAL A C 1
ATOM 4915 O O . VAL A 1 599 ? 130.997 111.955 110.687 1.00 141.11 599 VAL A O 1
ATOM 4919 N N . THR A 1 600 ? 130.742 111.243 112.824 1.00 113.89 600 THR A N 1
ATOM 4920 C CA . THR A 1 600 ? 132.005 111.821 113.279 1.00 119.23 600 THR A CA 1
ATOM 4921 C C . THR A 1 600 ? 133.201 111.166 112.596 1.00 119.93 600 THR A C 1
ATOM 4922 O O . THR A 1 600 ? 134.232 111.821 112.395 1.00 127.34 600 THR A O 1
ATOM 4926 N N . GLU A 1 601 ? 133.096 109.890 112.222 1.00 115.63 601 GLU A N 1
ATOM 4927 C CA . GLU A 1 601 ? 134.213 109.250 111.534 1.00 112.23 601 GLU A CA 1
ATOM 4928 C C . GLU A 1 601 ? 134.412 109.833 110.144 1.00 117.37 601 GLU A C 1
ATOM 4929 O O . GLU A 1 601 ? 135.486 109.667 109.555 1.00 114.35 601 GLU A O 1
ATOM 4935 N N . ARG A 1 602 ? 133.397 110.514 109.618 1.00 121.59 602 ARG A N 1
ATOM 4936 C CA . ARG A 1 602 ? 133.451 111.138 108.306 1.00 117.63 602 ARG A CA 1
ATOM 4937 C C . ARG A 1 602 ? 133.718 112.635 108.364 1.00 124.10 602 ARG A C 1
ATOM 4938 O O . ARG A 1 602 ? 133.577 113.315 107.344 1.00 125.82 602 ARG A O 1
ATOM 4946 N N . GLU A 1 603 ? 134.085 113.166 109.526 1.00 125.66 603 GLU A N 1
ATOM 4947 C CA . GLU A 1 603 ? 134.296 114.591 109.660 1.00 131.71 603 GLU A CA 1
ATOM 4948 C C . GLU A 1 603 ? 135.790 114.870 109.733 1.00 134.07 603 GLU A C 1
ATOM 4949 O O . GLU A 1 603 ? 136.578 114.048 110.231 1.00 133.24 603 GLU A O 1
ATOM 4955 N N . GLN A 1 604 ? 136.180 116.032 109.207 1.00 132.99 604 GLN A N 1
ATOM 4956 C CA . GLN A 1 604 ? 137.591 116.420 109.186 1.00 139.10 604 GLN A CA 1
ATOM 4957 C C . GLN A 1 604 ? 138.148 116.629 110.595 1.00 144.89 604 GLN A C 1
ATOM 4958 O O . GLN A 1 604 ? 137.430 117.041 111.501 1.00 144.80 604 GLN A O 1
ATOM 4964 N N . LYS A 1 605 ? 139.437 116.309 110.780 1.00 139.93 605 LYS A N 1
ATOM 4965 C CA . LYS A 1 605 ? 140.062 116.373 112.087 1.00 139.64 605 LYS A CA 1
ATOM 4966 C C . LYS A 1 605 ? 140.117 117.795 112.625 1.00 143.99 605 LYS A C 1
ATOM 4967 O O . LYS A 1 605 ? 139.925 118.012 113.816 1.00 142.49 605 LYS A O 1
ATOM 4973 N N . GLU A 1 606 ? 140.407 118.793 111.770 1.00 149.58 606 GLU A N 1
ATOM 4974 C CA . GLU A 1 606 ? 140.468 120.166 112.291 1.00 151.16 606 GLU A CA 1
ATOM 4975 C C . GLU A 1 606 ? 139.112 120.601 112.842 1.00 142.32 606 GLU A C 1
ATOM 4976 O O . GLU A 1 606 ? 139.036 121.206 113.921 1.00 138.05 606 GLU A O 1
ATOM 4982 N N . ALA A 1 607 ? 138.031 120.274 112.129 1.00 138.09 607 ALA A N 1
ATOM 4983 C CA . ALA A 1 607 ? 136.689 120.606 112.604 1.00 129.74 607 ALA A CA 1
ATOM 4984 C C . ALA A 1 607 ? 136.359 119.894 113.912 1.00 135.84 607 ALA A C 1
ATOM 4985 O O . ALA A 1 607 ? 135.762 120.491 114.815 1.00 141.29 607 ALA A O 1
ATOM 4987 N N . LEU A 1 608 ? 136.740 118.620 114.033 1.00 135.44 608 LEU A N 1
ATOM 4988 C CA . LEU A 1 608 ? 136.501 117.883 115.271 1.00 124.37 608 LEU A CA 1
ATOM 4989 C C . LEU A 1 608 ? 137.266 118.498 116.435 1.00 131.82 608 LEU A C 1
ATOM 4990 O O . LEU A 1 608 ? 136.721 118.674 117.531 1.00 133.60 608 LEU A O 1
ATOM 4995 N N . LEU A 1 609 ? 138.538 118.831 116.209 1.00 140.77 609 LEU A N 1
ATOM 4996 C CA . LEU A 1 609 ? 139.351 119.444 117.253 1.00 131.88 609 LEU A CA 1
ATOM 4997 C C . LEU A 1 609 ? 138.762 120.779 117.678 1.00 127.74 609 LEU A C 1
ATOM 4998 O O . LEU A 1 609 ? 138.735 121.106 118.871 1.00 123.71 609 LEU A O 1
ATOM 5003 N N . HIS A 1 610 ? 138.280 121.563 116.714 1.00 135.33 610 HIS A N 1
ATOM 5004 C CA . HIS A 1 610 ? 137.695 122.855 117.039 1.00 141.02 610 HIS A CA 1
ATOM 5005 C C . HIS A 1 610 ? 136.391 122.685 117.810 1.00 141.83 610 HIS A C 1
ATOM 5006 O O . HIS A 1 610 ? 136.101 123.461 118.728 1.00 140.98 610 HIS A O 1
ATOM 5013 N N . GLN A 1 611 ? 135.594 121.673 117.458 1.00 139.68 611 GLN A N 1
ATOM 5014 C CA . GLN A 1 611 ? 134.294 121.504 118.094 1.00 131.40 611 GLN A CA 1
ATOM 5015 C C . GLN A 1 611 ? 134.411 120.887 119.480 1.00 127.03 611 GLN A C 1
ATOM 5016 O O . GLN A 1 611 ? 133.620 121.220 120.369 1.00 129.39 611 GLN A O 1
ATOM 5022 N N . ALA A 1 612 ? 135.386 120.005 119.684 1.00 133.56 612 ALA A N 1
ATOM 5023 C CA . ALA A 1 612 ? 135.497 119.233 120.915 1.00 125.37 612 ALA A CA 1
ATOM 5024 C C . ALA A 1 612 ? 136.335 119.920 121.982 1.00 112.81 612 ALA A C 1
ATOM 5025 O O . ALA A 1 612 ? 136.541 119.339 123.052 1.00 107.99 612 ALA A O 1
ATOM 5027 N N . SER A 1 613 ? 136.810 121.137 121.733 1.00 131.32 613 SER A N 1
ATOM 5028 C CA . SER A 1 613 ? 137.632 121.847 122.702 1.00 148.85 613 SER A CA 1
ATOM 5029 C C . SER A 1 613 ? 136.722 122.685 123.587 1.00 149.16 613 SER A C 1
ATOM 5030 O O . SER A 1 613 ? 135.948 123.510 123.089 1.00 148.06 613 SER A O 1
ATOM 5033 N N . TRP A 1 614 ? 136.809 122.462 124.900 1.00 155.61 614 TRP A N 1
ATOM 5034 C CA . TRP A 1 614 ? 135.874 123.097 125.820 1.00 167.54 614 TRP A CA 1
ATOM 5035 C C . TRP A 1 614 ? 136.031 124.612 125.813 1.00 174.05 614 TRP A C 1
ATOM 5036 O O . TRP A 1 614 ? 135.037 125.348 125.787 1.00 167.45 614 TRP A O 1
ATOM 5047 N N . HIS A 1 615 ? 137.272 125.094 125.816 1.00 172.45 615 HIS A N 1
ATOM 5048 C CA . HIS A 1 615 ? 137.546 126.533 125.902 1.00 178.70 615 HIS A CA 1
ATOM 5049 C C . HIS A 1 615 ? 137.719 127.170 124.525 1.00 186.65 615 HIS A C 1
ATOM 5050 O O . HIS A 1 615 ? 136.898 127.989 124.103 1.00 192.01 615 HIS A O 1
ATOM 5057 N N . HIS A 1 616 ? 138.765 126.767 123.806 1.00 186.21 616 HIS A N 1
ATOM 5058 C CA . HIS A 1 616 ? 139.092 127.306 122.485 1.00 189.75 616 HIS A CA 1
ATOM 5059 C C . HIS A 1 616 ? 140.057 126.375 121.757 1.00 183.26 616 HIS A C 1
ATOM 5060 O O . HIS A 1 616 ? 141.275 126.535 121.846 1.00 171.72 616 HIS A O 1
ATOM 5067 N N . GLU A 1 623 ? 148.876 120.128 117.457 1.00 215.85 623 GLU A N 1
ATOM 5068 C CA . GLU A 1 623 ? 147.819 120.209 118.459 1.00 218.32 623 GLU A CA 1
ATOM 5069 C C . GLU A 1 623 ? 147.898 119.034 119.429 1.00 218.07 623 GLU A C 1
ATOM 5070 O O . GLU A 1 623 ? 147.285 119.065 120.495 1.00 213.00 623 GLU A O 1
ATOM 5076 N N . ASN A 1 624 ? 148.534 117.956 118.965 1.00 212.37 624 ASN A N 1
ATOM 5077 C CA . ASN A 1 624 ? 148.799 116.724 119.726 1.00 209.23 624 ASN A CA 1
ATOM 5078 C C . ASN A 1 624 ? 147.560 116.160 120.432 1.00 204.98 624 ASN A C 1
ATOM 5079 O O . ASN A 1 624 ? 147.634 115.708 121.577 1.00 195.68 624 ASN A O 1
ATOM 5084 N N . ALA A 1 625 ? 146.408 116.157 119.756 1.00 191.84 625 ALA A N 1
ATOM 5085 C CA . ALA A 1 625 ? 145.203 115.628 120.384 1.00 163.23 625 ALA A CA 1
ATOM 5086 C C . ALA A 1 625 ? 144.439 114.695 119.452 1.00 143.73 625 ALA A C 1
ATOM 5087 O O . ALA A 1 625 ? 144.447 114.857 118.230 1.00 151.52 625 ALA A O 1
ATOM 5089 N N . ILE A 1 626 ? 143.778 113.709 120.062 1.00 136.61 626 ILE A N 1
ATOM 5090 C CA . ILE A 1 626 ? 142.973 112.700 119.375 1.00 124.76 626 ILE A CA 1
ATOM 5091 C C . ILE A 1 626 ? 141.545 112.775 119.904 1.00 122.83 626 ILE A C 1
ATOM 5092 O O . ILE A 1 626 ? 141.337 112.846 121.121 1.00 122.97 626 ILE A O 1
ATOM 5097 N N . VAL A 1 627 ? 140.566 112.755 119.000 1.00 119.07 627 VAL A N 1
ATOM 5098 C CA . VAL A 1 627 ? 139.151 112.825 119.365 1.00 110.05 627 VAL A CA 1
ATOM 5099 C C . VAL A 1 627 ? 138.492 111.487 119.053 1.00 105.19 627 VAL A C 1
ATOM 5100 O O . VAL A 1 627 ? 138.623 110.968 117.938 1.00 104.08 627 VAL A O 1
ATOM 5104 N N . ARG A 1 628 ? 137.791 110.930 120.042 1.00 96.37 628 ARG A N 1
ATOM 5105 C CA . ARG A 1 628 ? 137.090 109.658 119.900 1.00 86.14 628 ARG A CA 1
ATOM 5106 C C . ARG A 1 628 ? 135.659 109.803 120.401 1.00 80.39 628 ARG A C 1
ATOM 5107 O O . ARG A 1 628 ? 135.440 110.324 121.499 1.00 83.74 628 ARG A O 1
ATOM 5115 N N . GLY A 1 629 ? 134.686 109.346 119.609 1.00 78.78 629 GLY A N 1
ATOM 5116 C CA . GLY A 1 629 ? 133.293 109.480 120.005 1.00 85.58 629 GLY A CA 1
ATOM 5117 C C . GLY A 1 629 ? 132.585 108.201 120.419 1.00 75.11 629 GLY A C 1
ATOM 5118 O O . GLY A 1 629 ? 133.009 107.100 120.053 1.00 80.83 629 GLY A O 1
ATOM 5119 N N . ALA A 1 630 ? 131.491 108.339 121.174 1.00 66.85 630 ALA A N 1
ATOM 5120 C CA . ALA A 1 630 ? 130.632 107.222 121.550 1.00 64.59 630 ALA A CA 1
ATOM 5121 C C . ALA A 1 630 ? 129.210 107.730 121.752 1.00 75.30 630 ALA A C 1
ATOM 5122 O O . ALA A 1 630 ? 129.008 108.838 122.254 1.00 91.00 630 ALA A O 1
ATOM 5124 N N . SER A 1 631 ? 128.228 106.913 121.369 1.00 68.59 631 SER A N 1
ATOM 5125 C CA . SER A 1 631 ? 126.841 107.342 121.261 1.00 65.61 631 SER A CA 1
ATOM 5126 C C . SER A 1 631 ? 125.926 106.403 122.036 1.00 63.72 631 SER A C 1
ATOM 5127 O O . SER A 1 631 ? 126.270 105.249 122.302 1.00 84.70 631 SER A O 1
ATOM 5130 N N . PHE A 1 632 ? 124.744 106.905 122.399 1.00 61.85 632 PHE A N 1
ATOM 5131 C CA . PHE A 1 632 ? 123.707 106.032 122.931 1.00 68.75 632 PHE A CA 1
ATOM 5132 C C . PHE A 1 632 ? 122.367 106.506 122.386 1.00 66.77 632 PHE A C 1
ATOM 5133 O O . PHE A 1 632 ? 122.222 107.649 121.947 1.00 76.17 632 PHE A O 1
ATOM 5141 N N . VAL A 1 633 ? 121.375 105.618 122.433 1.00 61.15 633 VAL A N 1
ATOM 5142 C CA . VAL A 1 633 ? 120.089 105.850 121.785 1.00 68.72 633 VAL A CA 1
ATOM 5143 C C . VAL A 1 633 ? 118.965 105.745 122.804 1.00 82.06 633 VAL A C 1
ATOM 5144 O O . VAL A 1 633 ? 118.899 104.780 123.573 1.00 88.48 633 VAL A O 1
ATOM 5148 N N . THR A 1 634 ? 118.077 106.733 122.787 1.00 96.86 634 THR A N 1
ATOM 5149 C CA . THR A 1 634 ? 116.884 106.783 123.614 1.00 97.93 634 THR A CA 1
ATOM 5150 C C . THR A 1 634 ? 115.662 106.891 122.714 1.00 108.65 634 THR A C 1
ATOM 5151 O O . THR A 1 634 ? 115.763 107.257 121.540 1.00 115.38 634 THR A O 1
ATOM 5155 N N . ASP A 1 635 ? 114.505 106.556 123.269 1.00 116.59 635 ASP A N 1
ATOM 5156 C CA . ASP A 1 635 ? 113.256 106.546 122.523 1.00 122.85 635 ASP A CA 1
ATOM 5157 C C . ASP A 1 635 ? 112.469 107.788 122.936 1.00 118.07 635 ASP A C 1
ATOM 5158 O O . ASP A 1 635 ? 112.267 108.032 124.129 1.00 115.56 635 ASP A O 1
ATOM 5163 N N . LEU A 1 636 ? 112.026 108.562 121.945 1.00 111.40 636 LEU A N 1
ATOM 5164 C CA . LEU A 1 636 ? 111.223 109.764 122.152 1.00 109.42 636 LEU A CA 1
ATOM 5165 C C . LEU A 1 636 ? 109.725 109.514 122.095 1.00 121.00 636 LEU A C 1
ATOM 5166 O O . LEU A 1 636 ? 108.950 110.441 122.349 1.00 115.49 636 LEU A O 1
ATOM 5171 N N . GLU A 1 637 ? 109.298 108.294 121.781 1.00 124.79 637 GLU A N 1
ATOM 5172 C CA . GLU A 1 637 ? 107.871 108.023 121.654 1.00 129.41 637 GLU A CA 1
ATOM 5173 C C . GLU A 1 637 ? 107.171 108.135 123.002 1.00 129.03 637 GLU A C 1
ATOM 5174 O O . GLU A 1 637 ? 106.030 108.603 123.076 1.00 124.75 637 GLU A O 1
ATOM 5180 N N . LYS A 1 638 ? 107.834 107.721 124.077 1.00 123.18 638 LYS A N 1
ATOM 5181 C CA . LYS A 1 638 ? 107.226 107.697 125.401 1.00 113.10 638 LYS A CA 1
ATOM 5182 C C . LYS A 1 638 ? 107.229 109.067 126.090 1.00 92.26 638 LYS A C 1
ATOM 5183 O O . LYS A 1 638 ? 106.832 109.155 127.256 1.00 104.02 638 LYS A O 1
ATOM 5189 N N . TYR A 1 639 ? 107.639 110.132 125.388 1.00 88.21 639 TYR A N 1
ATOM 5190 C CA . TYR A 1 639 ? 107.648 111.481 125.953 1.00 89.68 639 TYR A CA 1
ATOM 5191 C C . TYR A 1 639 ? 106.271 112.119 126.035 1.00 89.24 639 TYR A C 1
ATOM 5192 O O . TYR A 1 639 ? 106.006 112.882 126.971 1.00 83.65 639 TYR A O 1
ATOM 5201 N N . ASN A 1 640 ? 105.392 111.827 125.076 1.00 86.94 640 ASN A N 1
ATOM 5202 C CA . ASN A 1 640 ? 104.196 112.641 124.881 1.00 59.58 640 ASN A CA 1
ATOM 5203 C C . ASN A 1 640 ? 103.317 112.656 126.124 1.00 69.67 640 ASN A C 1
ATOM 5204 O O . ASN A 1 640 ? 102.875 113.719 126.575 1.00 74.18 640 ASN A O 1
ATOM 5209 N N . LEU A 1 641 ? 103.070 111.486 126.702 1.00 71.14 641 LEU A N 1
ATOM 5210 C CA . LEU A 1 641 ? 102.150 111.365 127.822 1.00 56.15 641 LEU A CA 1
ATOM 5211 C C . LEU A 1 641 ? 102.726 111.815 129.161 1.00 61.34 641 LEU A C 1
ATOM 5212 O O . LEU A 1 641 ? 101.958 111.959 130.119 1.00 57.63 641 LEU A O 1
ATOM 5217 N N . ALA A 1 642 ? 104.029 112.065 129.258 1.00 62.61 642 ALA A N 1
ATOM 5218 C CA . ALA A 1 642 ? 104.642 112.369 130.547 1.00 56.08 642 ALA A CA 1
ATOM 5219 C C . ALA A 1 642 ? 104.715 113.858 130.865 1.00 64.31 642 ALA A C 1
ATOM 5220 O O . ALA A 1 642 ? 105.156 114.214 131.964 1.00 70.46 642 ALA A O 1
ATOM 5222 N N . PHE A 1 643 ? 104.285 114.730 129.961 1.00 67.80 643 PHE A N 1
ATOM 5223 C CA . PHE A 1 643 ? 104.389 116.166 130.208 1.00 59.38 643 PHE A CA 1
ATOM 5224 C C . PHE A 1 643 ? 103.251 116.638 131.101 1.00 59.36 643 PHE A C 1
ATOM 5225 O O . PHE A 1 643 ? 102.083 116.308 130.866 1.00 75.01 643 PHE A O 1
ATOM 5233 N N . ARG A 1 644 ? 103.595 117.428 132.114 1.00 55.60 644 ARG A N 1
ATOM 5234 C CA . ARG A 1 644 ? 102.643 117.993 133.056 1.00 52.65 644 ARG A CA 1
ATOM 5235 C C . ARG A 1 644 ? 102.720 119.511 133.013 1.00 56.71 644 ARG A C 1
ATOM 5236 O O . ARG A 1 644 ? 103.739 120.094 132.632 1.00 69.28 644 ARG A O 1
ATOM 5244 N N . TYR A 1 645 ? 101.618 120.148 133.416 1.00 57.49 645 TYR A N 1
ATOM 5245 C CA . TYR A 1 645 ? 101.540 121.605 133.361 1.00 57.52 645 TYR A CA 1
ATOM 5246 C C . TYR A 1 645 ? 102.534 122.276 134.300 1.00 67.97 645 TYR A C 1
ATOM 5247 O O . TYR A 1 645 ? 103.142 123.291 133.939 1.00 73.89 645 TYR A O 1
ATOM 5256 N N . GLU A 1 646 ? 102.748 121.700 135.489 1.00 69.75 646 GLU A N 1
ATOM 5257 C CA . GLU A 1 646 ? 103.671 122.294 136.455 1.00 62.52 646 GLU A CA 1
ATOM 5258 C C . GLU A 1 646 ? 105.045 122.495 135.845 1.00 68.11 646 GLU A C 1
ATOM 5259 O O . GLU A 1 646 ? 105.791 123.392 136.253 1.00 73.39 646 GLU A O 1
ATOM 5265 N N . PHE A 1 647 ? 105.389 121.663 134.872 1.00 68.74 647 PHE A N 1
ATOM 5266 C CA . PHE A 1 647 ? 106.669 121.752 134.195 1.00 62.07 647 PHE A CA 1
ATOM 5267 C C . PHE A 1 647 ? 106.646 122.783 133.068 1.00 72.62 647 PHE A C 1
ATOM 5268 O O . PHE A 1 647 ? 107.584 123.576 132.934 1.00 63.17 647 PHE A O 1
ATOM 5276 N N . THR A 1 648 ? 105.581 122.802 132.260 1.00 64.85 648 THR A N 1
ATOM 5277 C CA . THR A 1 648 ? 105.567 123.549 131.005 1.00 55.16 648 THR A CA 1
ATOM 5278 C C . THR A 1 648 ? 104.934 124.937 131.093 1.00 55.95 648 THR A C 1
ATOM 5279 O O . THR A 1 648 ? 104.913 125.653 130.077 1.00 71.78 648 THR A O 1
ATOM 5283 N N . ARG A 1 649 ? 104.424 125.338 132.264 1.00 52.34 649 ARG A N 1
ATOM 5284 C CA . ARG A 1 649 ? 103.859 126.679 132.411 1.00 50.28 649 ARG A CA 1
ATOM 5285 C C . ARG A 1 649 ? 104.820 127.745 131.913 1.00 73.91 649 ARG A C 1
ATOM 5286 O O . ARG A 1 649 ? 104.454 128.619 131.117 1.00 89.80 649 ARG A O 1
ATOM 5294 N N . HIS A 1 650 ? 106.065 127.678 132.385 1.00 62.02 650 HIS A N 1
ATOM 5295 C CA . HIS A 1 650 ? 107.013 128.760 132.173 1.00 52.69 650 HIS A CA 1
ATOM 5296 C C . HIS A 1 650 ? 107.458 128.835 130.720 1.00 63.86 650 HIS A C 1
ATOM 5297 O O . HIS A 1 650 ? 107.578 129.930 130.158 1.00 77.04 650 HIS A O 1
ATOM 5304 N N . PHE A 1 651 ? 107.685 127.681 130.091 1.00 58.04 651 PHE A N 1
ATOM 5305 C CA . PHE A 1 651 ? 108.048 127.669 128.679 1.00 48.02 651 PHE A CA 1
ATOM 5306 C C . PHE A 1 651 ? 106.920 128.218 127.817 1.00 67.39 651 PHE A C 1
ATOM 5307 O O . PHE A 1 651 ? 107.157 129.016 126.897 1.00 71.08 651 PHE A O 1
ATOM 5315 N N . ILE A 1 652 ? 105.677 127.832 128.122 1.00 62.78 652 ILE A N 1
ATOM 5316 C CA . ILE A 1 652 ? 104.546 128.343 127.356 1.00 45.10 652 ILE A CA 1
ATOM 5317 C C . ILE A 1 652 ? 104.421 129.854 127.523 1.00 52.46 652 ILE A C 1
ATOM 5318 O O . ILE A 1 652 ? 104.215 130.590 126.547 1.00 72.96 652 ILE A O 1
ATOM 5323 N N . ASP A 1 653 ? 104.570 130.341 128.758 1.00 63.20 653 ASP A N 1
ATOM 5324 C CA . ASP A 1 653 ? 104.435 131.772 129.013 1.00 65.86 653 ASP A CA 1
ATOM 5325 C C . ASP A 1 653 ? 105.537 132.545 128.295 1.00 70.94 653 ASP A C 1
ATOM 5326 O O . ASP A 1 653 ? 105.284 133.603 127.700 1.00 78.36 653 ASP A O 1
ATOM 5331 N N . TYR A 1 654 ? 106.767 132.025 128.323 1.00 76.03 654 TYR A N 1
ATOM 5332 C CA . TYR A 1 654 ? 107.856 132.702 127.632 1.00 62.81 654 TYR A CA 1
ATOM 5333 C C . TYR A 1 654 ? 107.635 132.744 126.126 1.00 70.13 654 TYR A C 1
ATOM 5334 O O . TYR A 1 654 ? 107.949 133.750 125.480 1.00 86.64 654 TYR A O 1
ATOM 5343 N N . CYS A 1 655 ? 107.094 131.671 125.543 1.00 61.16 655 CYS A N 1
ATOM 5344 C CA . CYS A 1 655 ? 106.760 131.730 124.122 1.00 61.89 655 CYS A CA 1
ATOM 5345 C C . CYS A 1 655 ? 105.706 132.802 123.859 1.00 80.75 655 CYS A C 1
ATOM 5346 O O . CYS A 1 655 ? 105.816 133.581 122.894 1.00 86.82 655 CYS A O 1
ATOM 5349 N N . ASN A 1 656 ? 104.697 132.881 124.735 1.00 80.89 656 ASN A N 1
ATOM 5350 C CA . ASN A 1 656 ? 103.664 133.903 124.593 1.00 66.70 656 ASN A CA 1
ATOM 5351 C C . ASN A 1 656 ? 104.278 135.297 124.576 1.00 65.45 656 ASN A C 1
ATOM 5352 O O . ASN A 1 656 ? 103.940 136.127 123.724 1.00 75.95 656 ASN A O 1
ATOM 5357 N N . ARG A 1 657 ? 105.190 135.569 125.512 1.00 71.89 657 ARG A N 1
ATOM 5358 C CA . ARG A 1 657 ? 105.844 136.876 125.526 1.00 78.09 657 ARG A CA 1
ATOM 5359 C C . ARG A 1 657 ? 106.681 137.098 124.274 1.00 73.98 657 ARG A C 1
ATOM 5360 O O . ARG A 1 657 ? 106.701 138.205 123.724 1.00 78.02 657 ARG A O 1
ATOM 5368 N N . CYS A 1 658 ? 107.390 136.063 123.815 1.00 73.40 658 CYS A N 1
ATOM 5369 C CA . CYS A 1 658 ? 108.251 136.234 122.650 1.00 65.06 658 CYS A CA 1
ATOM 5370 C C . CYS A 1 658 ? 107.449 136.612 121.417 1.00 70.06 658 CYS A C 1
ATOM 5371 O O . CYS A 1 658 ? 107.954 137.334 120.550 1.00 81.62 658 CYS A O 1
ATOM 5374 N N . TYR A 1 659 ? 106.195 136.172 121.331 1.00 73.30 659 TYR A N 1
ATOM 5375 C CA . TYR A 1 659 ? 105.377 136.538 120.181 1.00 68.94 659 TYR A CA 1
ATOM 5376 C C . TYR A 1 659 ? 104.443 137.712 120.443 1.00 74.27 659 TYR A C 1
ATOM 5377 O O . TYR A 1 659 ? 103.701 138.105 119.538 1.00 75.03 659 TYR A O 1
ATOM 5386 N N . GLY A 1 660 ? 104.456 138.288 121.645 1.00 79.96 660 GLY A N 1
ATOM 5387 C CA . GLY A 1 660 ? 103.579 139.394 121.960 1.00 74.27 660 GLY A CA 1
ATOM 5388 C C . GLY A 1 660 ? 102.146 139.002 122.238 1.00 79.65 660 GLY A C 1
ATOM 5389 O O . GLY A 1 660 ? 101.432 139.748 122.918 1.00 82.87 660 GLY A O 1
ATOM 5390 N N . VAL A 1 661 ? 101.707 137.849 121.736 1.00 83.32 661 VAL A N 1
ATOM 5391 C CA . VAL A 1 661 ? 100.349 137.357 121.926 1.00 85.23 661 VAL A CA 1
ATOM 5392 C C . VAL A 1 661 ? 100.183 136.909 123.367 1.00 72.70 661 VAL A C 1
ATOM 5393 O O . VAL A 1 661 ? 101.151 136.852 124.135 1.00 74.44 661 VAL A O 1
ATOM 5397 N N . LYS A 1 662 ? 98.952 136.597 123.745 1.00 75.56 662 LYS A N 1
ATOM 5398 C CA . LYS A 1 662 ? 98.654 136.137 125.089 1.00 80.82 662 LYS A CA 1
ATOM 5399 C C . LYS A 1 662 ? 97.672 134.978 125.027 1.00 89.44 662 LYS A C 1
ATOM 5400 O O . LYS A 1 662 ? 96.736 134.991 124.227 1.00 88.79 662 LYS A O 1
ATOM 5406 N N . ASN A 1 663 ? 97.909 133.960 125.852 1.00 86.09 663 ASN A N 1
ATOM 5407 C CA . ASN A 1 663 ? 97.083 132.757 125.941 1.00 78.84 663 ASN A CA 1
ATOM 5408 C C . ASN A 1 663 ? 97.092 131.904 124.676 1.00 70.62 663 ASN A C 1
ATOM 5409 O O . ASN A 1 663 ? 96.292 130.966 124.576 1.00 71.87 663 ASN A O 1
ATOM 5414 N N . LEU A 1 664 ? 97.955 132.194 123.698 1.00 59.41 664 LEU A N 1
ATOM 5415 C CA . LEU A 1 664 ? 97.911 131.427 122.455 1.00 61.57 664 LEU A CA 1
ATOM 5416 C C . LEU A 1 664 ? 98.471 130.018 122.632 1.00 68.01 664 LEU A C 1
ATOM 5417 O O . LEU A 1 664 ? 97.870 129.046 122.162 1.00 66.63 664 LEU A O 1
ATOM 5422 N N . PHE A 1 665 ? 99.604 129.880 123.316 1.00 70.41 665 PHE A N 1
ATOM 5423 C CA . PHE A 1 665 ? 100.285 128.594 123.413 1.00 64.21 665 PHE A CA 1
ATOM 5424 C C . PHE A 1 665 ? 99.797 127.746 124.578 1.00 65.04 665 PHE A C 1
ATOM 5425 O O . PHE A 1 665 ? 100.336 126.657 124.802 1.00 63.68 665 PHE A O 1
ATOM 5433 N N . ASP A 1 666 ? 98.797 128.216 125.320 1.00 67.25 666 ASP A N 1
ATOM 5434 C CA . ASP A 1 666 ? 98.239 127.479 126.443 1.00 49.71 666 ASP A CA 1
ATOM 5435 C C . ASP A 1 666 ? 97.076 126.579 126.053 1.00 62.24 666 ASP A C 1
ATOM 5436 O O . ASP A 1 666 ? 96.483 125.947 126.932 1.00 72.16 666 ASP A O 1
ATOM 5441 N N . TRP A 1 667 ? 96.734 126.503 124.761 1.00 68.86 667 TRP A N 1
ATOM 5442 C CA . TRP A 1 667 ? 95.464 125.890 124.356 1.00 55.64 667 TRP A CA 1
ATOM 5443 C C . TRP A 1 667 ? 95.376 124.409 124.740 1.00 56.02 667 TRP A C 1
ATOM 5444 O O . TRP A 1 667 ? 94.328 123.951 125.208 1.00 75.16 667 TRP A O 1
ATOM 5455 N N . MET A 1 668 ? 96.465 123.653 124.603 1.00 61.38 668 MET A N 1
ATOM 5456 C CA . MET A 1 668 ? 96.404 122.216 124.884 1.00 60.47 668 MET A CA 1
ATOM 5457 C C . MET A 1 668 ? 96.180 121.947 126.363 1.00 63.86 668 MET A C 1
ATOM 5458 O O . MET A 1 668 ? 95.279 121.183 126.732 1.00 66.97 668 MET A O 1
ATOM 5463 N N . HIS A 1 669 ? 96.953 122.598 127.229 1.00 70.00 669 HIS A N 1
ATOM 5464 C CA . HIS A 1 669 ? 96.803 122.349 128.658 1.00 59.43 669 HIS A CA 1
ATOM 5465 C C . HIS A 1 669 ? 95.498 122.928 129.203 1.00 62.19 669 HIS A C 1
ATOM 5466 O O . HIS A 1 669 ? 94.965 122.431 130.205 1.00 69.35 669 HIS A O 1
ATOM 5473 N N . PHE A 1 670 ? 94.968 123.972 128.568 1.00 64.37 670 PHE A N 1
ATOM 5474 C CA . PHE A 1 670 ? 93.686 124.510 129.011 1.00 58.96 670 PHE A CA 1
ATOM 5475 C C . PHE A 1 670 ? 92.513 123.652 128.558 1.00 53.62 670 PHE A C 1
ATOM 5476 O O . PHE A 1 670 ? 91.521 123.533 129.287 1.00 57.08 670 PHE A O 1
ATOM 5484 N N . LEU A 1 671 ? 92.600 123.043 127.378 1.00 57.51 671 LEU A N 1
ATOM 5485 C CA . LEU A 1 671 ? 91.447 122.378 126.783 1.00 56.81 671 LEU A CA 1
ATOM 5486 C C . LEU A 1 671 ? 91.385 120.878 127.028 1.00 65.48 671 LEU A C 1
ATOM 5487 O O . LEU A 1 671 ? 90.308 120.361 127.345 1.00 83.53 671 LEU A O 1
ATOM 5492 N N . ILE A 1 672 ? 92.503 120.158 126.911 1.00 56.46 672 ILE A N 1
ATOM 5493 C CA . ILE A 1 672 ? 92.453 118.692 126.934 1.00 59.00 672 ILE A CA 1
ATOM 5494 C C . ILE A 1 672 ? 91.852 118.129 128.219 1.00 61.96 672 ILE A C 1
ATOM 5495 O O . ILE A 1 672 ? 91.046 117.191 128.135 1.00 70.05 672 ILE A O 1
ATOM 5500 N N . PRO A 1 673 ? 92.177 118.631 129.432 1.00 62.04 673 PRO A N 1
ATOM 5501 C CA . PRO A 1 673 ? 91.558 118.040 130.632 1.00 61.18 673 PRO A CA 1
ATOM 5502 C C . PRO A 1 673 ? 90.044 118.215 130.740 1.00 66.53 673 PRO A C 1
ATOM 5503 O O . PRO A 1 673 ? 89.438 117.676 131.669 1.00 72.53 673 PRO A O 1
ATOM 5507 N N . LEU A 1 674 ? 89.415 118.938 129.814 1.00 69.52 674 LEU A N 1
ATOM 5508 C CA . LEU A 1 674 ? 87.974 119.168 129.864 1.00 55.01 674 LEU A CA 1
ATOM 5509 C C . LEU A 1 674 ? 87.201 118.284 128.900 1.00 68.90 674 LEU A C 1
ATOM 5510 O O . LEU A 1 674 ? 85.979 118.394 128.822 1.00 77.91 674 LEU A O 1
ATOM 5515 N N . CYS A 1 675 ? 87.877 117.400 128.182 1.00 69.12 675 CYS A N 1
ATOM 5516 C CA . CYS A 1 675 ? 87.237 116.616 127.147 1.00 67.65 675 CYS A CA 1
ATOM 5517 C C . CYS A 1 675 ? 86.943 115.217 127.658 1.00 68.08 675 CYS A C 1
ATOM 5518 O O . CYS A 1 675 ? 87.385 114.798 128.729 1.00 75.13 675 CYS A O 1
ATOM 5521 N N . TYR A 1 676 ? 86.174 114.478 126.866 1.00 58.13 676 TYR A N 1
ATOM 5522 C CA . TYR A 1 676 ? 85.810 113.098 127.175 1.00 47.30 676 TYR A CA 1
ATOM 5523 C C . TYR A 1 676 ? 86.563 112.187 126.205 1.00 54.07 676 TYR A C 1
ATOM 5524 O O . TYR A 1 676 ? 86.253 112.165 125.010 1.00 60.49 676 TYR A O 1
ATOM 5533 N N . MET A 1 677 ? 87.546 111.445 126.716 1.00 51.13 677 MET A N 1
ATOM 5534 C CA . MET A 1 677 ? 88.463 110.721 125.848 1.00 51.05 677 MET A CA 1
ATOM 5535 C C . MET A 1 677 ? 87.871 109.377 125.446 1.00 55.55 677 MET A C 1
ATOM 5536 O O . MET A 1 677 ? 87.480 108.586 126.302 1.00 60.27 677 MET A O 1
ATOM 5541 N N . HIS A 1 678 ? 87.838 109.119 124.136 1.00 53.57 678 HIS A N 1
ATOM 5542 C CA . HIS A 1 678 ? 87.246 107.894 123.616 1.00 61.28 678 HIS A CA 1
ATOM 5543 C C . HIS A 1 678 ? 87.824 107.628 122.234 1.00 65.14 678 HIS A C 1
ATOM 5544 O O . HIS A 1 678 ? 88.475 108.490 121.630 1.00 73.49 678 HIS A O 1
ATOM 5551 N N . VAL A 1 679 ? 87.580 106.417 121.736 1.00 61.91 679 VAL A N 1
ATOM 5552 C CA . VAL A 1 679 ? 87.970 106.029 120.387 1.00 60.74 679 VAL A CA 1
ATOM 5553 C C . VAL A 1 679 ? 86.731 106.087 119.505 1.00 68.29 679 VAL A C 1
ATOM 5554 O O . VAL A 1 679 ? 85.665 105.579 119.880 1.00 74.75 679 VAL A O 1
ATOM 5558 N N . SER A 1 680 ? 86.865 106.712 118.340 1.00 68.51 680 SER A N 1
ATOM 5559 C CA . SER A 1 680 ? 85.739 106.890 117.430 1.00 69.63 680 SER A CA 1
ATOM 5560 C C . SER A 1 680 ? 85.674 105.705 116.467 1.00 77.38 680 SER A C 1
ATOM 5561 O O . SER A 1 680 ? 85.816 105.828 115.251 1.00 72.10 680 SER A O 1
ATOM 5564 N N . ASP A 1 681 ? 85.445 104.530 117.052 1.00 89.31 681 ASP A N 1
ATOM 5565 C CA . ASP A 1 681 ? 85.242 103.313 116.280 1.00 86.72 681 ASP A CA 1
ATOM 5566 C C . ASP A 1 681 ? 83.767 103.205 115.939 1.00 82.85 681 ASP A C 1
ATOM 5567 O O . ASP A 1 681 ? 82.910 103.363 116.814 1.00 90.58 681 ASP A O 1
ATOM 5572 N N . PHE A 1 682 ? 83.475 102.939 114.668 1.00 73.12 682 PHE A N 1
ATOM 5573 C CA . PHE A 1 682 ? 82.091 103.010 114.217 1.00 70.61 682 PHE A CA 1
ATOM 5574 C C . PHE A 1 682 ? 81.222 101.970 114.921 1.00 74.48 682 PHE A C 1
ATOM 5575 O O . PHE A 1 682 ? 80.034 102.216 115.166 1.00 79.73 682 PHE A O 1
ATOM 5583 N N . TYR A 1 683 ? 81.803 100.820 115.277 1.00 78.16 683 TYR A N 1
ATOM 5584 C CA . TYR A 1 683 ? 81.077 99.689 115.851 1.00 71.15 683 TYR A CA 1
ATOM 5585 C C . TYR A 1 683 ? 81.439 99.390 117.303 1.00 77.43 683 TYR A C 1
ATOM 5586 O O . TYR A 1 683 ? 81.148 98.292 117.787 1.00 81.27 683 TYR A O 1
ATOM 5595 N N . SER A 1 684 ? 82.064 100.321 118.015 1.00 78.00 684 SER A N 1
ATOM 5596 C CA . SER A 1 684 ? 82.423 100.107 119.419 1.00 65.13 684 SER A CA 1
ATOM 5597 C C . SER A 1 684 ? 82.228 101.383 120.223 1.00 71.44 684 SER A C 1
ATOM 5598 O O . SER A 1 684 ? 83.188 102.098 120.531 1.00 82.10 684 SER A O 1
ATOM 5601 N N . PRO A 1 685 ? 80.987 101.700 120.588 1.00 62.40 685 PRO A N 1
ATOM 5602 C CA . PRO A 1 685 ? 80.749 102.833 121.489 1.00 60.91 685 PRO A CA 1
ATOM 5603 C C . PRO A 1 685 ? 81.245 102.530 122.891 1.00 60.52 685 PRO A C 1
ATOM 5604 O O . PRO A 1 685 ? 81.612 101.385 123.199 1.00 74.24 685 PRO A O 1
ATOM 5608 N N . PRO A 1 686 ? 81.287 103.538 123.766 1.00 61.68 686 PRO A N 1
ATOM 5609 C CA . PRO A 1 686 ? 81.636 103.295 125.173 1.00 63.26 686 PRO A CA 1
ATOM 5610 C C . PRO A 1 686 ? 80.701 102.290 125.834 1.00 79.89 686 PRO A C 1
ATOM 5611 O O . PRO A 1 686 ? 79.507 102.237 125.536 1.00 92.77 686 PRO A O 1
ATOM 5615 N N . HIS A 1 687 ? 81.272 101.477 126.730 1.00 74.74 687 HIS A N 1
ATOM 5616 C CA . HIS A 1 687 ? 80.567 100.320 127.281 1.00 82.09 687 HIS A CA 1
ATOM 5617 C C . HIS A 1 687 ? 79.256 100.697 127.966 1.00 87.44 687 HIS A C 1
ATOM 5618 O O . HIS A 1 687 ? 78.307 99.904 127.961 1.00 90.63 687 HIS A O 1
ATOM 5625 N N . CYS A 1 688 ? 79.176 101.892 128.553 1.00 91.80 688 CYS A N 1
ATOM 5626 C CA . CYS A 1 688 ? 78.130 102.187 129.528 1.00 98.50 688 CYS A CA 1
ATOM 5627 C C . CYS A 1 688 ? 77.216 103.355 129.171 1.00 106.37 688 CYS A C 1
ATOM 5628 O O . CYS A 1 688 ? 76.397 103.754 130.007 1.00 110.03 688 CYS A O 1
ATOM 5631 N N . VAL A 1 689 ? 77.308 103.909 127.966 1.00 103.77 689 VAL A N 1
ATOM 5632 C CA . VAL A 1 689 ? 76.541 105.105 127.623 1.00 106.93 689 VAL A CA 1
ATOM 5633 C C . VAL A 1 689 ? 75.113 104.711 127.260 1.00 105.01 689 VAL A C 1
ATOM 5634 O O . VAL A 1 689 ? 74.893 103.789 126.466 1.00 108.09 689 VAL A O 1
ATOM 5638 N N . THR A 1 690 ? 74.128 105.394 127.858 1.00 99.03 690 THR A N 1
ATOM 5639 C CA . THR A 1 690 ? 72.735 105.159 127.483 1.00 105.74 690 THR A CA 1
ATOM 5640 C C . THR A 1 690 ? 72.058 106.474 127.101 1.00 107.70 690 THR A C 1
ATOM 5641 O O . THR A 1 690 ? 72.727 107.509 127.010 1.00 107.89 690 THR A O 1
ATOM 5645 N N . GLU A 1 691 ? 70.735 106.451 126.898 1.00 102.42 691 GLU A N 1
ATOM 5646 C CA . GLU A 1 691 ? 70.043 107.627 126.379 1.00 98.42 691 GLU A CA 1
ATOM 5647 C C . GLU A 1 691 ? 69.996 108.747 127.408 1.00 108.56 691 GLU A C 1
ATOM 5648 O O . GLU A 1 691 ? 70.338 109.895 127.107 1.00 113.30 691 GLU A O 1
ATOM 5654 N N . ASP A 1 692 ? 69.573 108.419 128.625 1.00 111.53 692 ASP A N 1
ATOM 5655 C CA . ASP A 1 692 ? 69.519 109.400 129.697 1.00 108.93 692 ASP A CA 1
ATOM 5656 C C . ASP A 1 692 ? 70.899 109.695 130.261 1.00 99.01 692 ASP A C 1
ATOM 5657 O O . ASP A 1 692 ? 71.159 110.809 130.747 1.00 96.58 692 ASP A O 1
ATOM 5662 N N . ASN A 1 693 ? 71.829 108.732 130.200 1.00 108.39 693 ASN A N 1
ATOM 5663 C CA . ASN A 1 693 ? 73.214 108.851 130.649 1.00 98.43 693 ASN A CA 1
ATOM 5664 C C . ASN A 1 693 ? 74.060 109.696 129.682 1.00 97.08 693 ASN A C 1
ATOM 5665 O O . ASN A 1 693 ? 75.200 110.048 129.981 1.00 102.44 693 ASN A O 1
ATOM 5670 N N . ARG A 1 694 ? 73.486 110.089 128.555 1.00 106.87 694 ARG A N 1
ATOM 5671 C CA . ARG A 1 694 ? 74.277 110.534 127.419 1.00 91.85 694 ARG A CA 1
ATOM 5672 C C . ARG A 1 694 ? 74.964 111.872 127.670 1.00 87.78 694 ARG A C 1
ATOM 5673 O O . ARG A 1 694 ? 76.075 112.102 127.177 1.00 85.51 694 ARG A O 1
ATOM 5681 N N . ASN A 1 695 ? 74.328 112.774 128.425 1.00 104.75 695 ASN A N 1
ATOM 5682 C CA . ASN A 1 695 ? 74.879 114.116 128.596 1.00 108.49 695 ASN A CA 1
ATOM 5683 C C . ASN A 1 695 ? 76.141 114.118 129.450 1.00 118.12 695 ASN A C 1
ATOM 5684 O O . ASN A 1 695 ? 77.102 114.832 129.135 1.00 118.58 695 ASN A O 1
ATOM 5689 N N . ASN A 1 696 ? 76.175 113.329 130.517 1.00 113.77 696 ASN A N 1
ATOM 5690 C CA . ASN A 1 696 ? 77.348 113.226 131.382 1.00 109.09 696 ASN A CA 1
ATOM 5691 C C . ASN A 1 696 ? 77.648 111.749 131.587 1.00 105.63 696 ASN A C 1
ATOM 5692 O O . ASN A 1 696 ? 77.301 111.167 132.623 1.00 108.39 696 ASN A O 1
ATOM 5697 N N . PRO A 1 697 ? 78.301 111.110 130.617 1.00 86.52 697 PRO A N 1
ATOM 5698 C CA . PRO A 1 697 ? 78.551 109.672 130.722 1.00 84.07 697 PRO A CA 1
ATOM 5699 C C . PRO A 1 697 ? 79.663 109.382 131.713 1.00 88.91 697 PRO A C 1
ATOM 5700 O O . PRO A 1 697 ? 80.536 110.230 131.954 1.00 96.76 697 PRO A O 1
ATOM 5704 N N . PRO A 1 698 ? 79.660 108.193 132.309 1.00 83.98 698 PRO A N 1
ATOM 5705 C CA . PRO A 1 698 ? 80.675 107.859 133.312 1.00 88.31 698 PRO A CA 1
ATOM 5706 C C . PRO A 1 698 ? 81.910 107.218 132.706 1.00 79.41 698 PRO A C 1
ATOM 5707 O O . PRO A 1 698 ? 82.025 107.080 131.484 1.00 82.77 698 PRO A O 1
ATOM 5711 N N . ASP A 1 699 ? 82.846 106.841 133.569 1.00 76.35 699 ASP A N 1
ATOM 5712 C CA . ASP A 1 699 ? 84.044 106.130 133.152 1.00 73.04 699 ASP A CA 1
ATOM 5713 C C . ASP A 1 699 ? 83.748 104.651 132.948 1.00 83.02 699 ASP A C 1
ATOM 5714 O O . ASP A 1 699 ? 82.944 104.054 133.669 1.00 93.66 699 ASP A O 1
ATOM 5719 N N . CYS A 1 700 ? 84.408 104.066 131.957 1.00 74.05 700 CYS A N 1
ATOM 5720 C CA . CYS A 1 700 ? 84.292 102.645 131.668 1.00 78.99 700 CYS A CA 1
ATOM 5721 C C . CYS A 1 700 ? 85.632 102.198 131.093 1.00 77.46 700 CYS A C 1
ATOM 5722 O O . CYS A 1 700 ? 86.636 102.908 131.212 1.00 81.25 700 CYS A O 1
ATOM 5725 N N . ALA A 1 701 ? 85.658 101.024 130.463 1.00 77.68 701 ALA A N 1
ATOM 5726 C CA . ALA A 1 701 ? 86.914 100.532 129.910 1.00 84.49 701 ALA A CA 1
ATOM 5727 C C . ALA A 1 701 ? 87.372 101.355 128.711 1.00 86.35 701 ALA A C 1
ATOM 5728 O O . ALA A 1 701 ? 88.570 101.622 128.561 1.00 76.89 701 ALA A O 1
ATOM 5730 N N . ASN A 1 702 ? 86.439 101.788 127.860 1.00 85.55 702 ASN A N 1
ATOM 5731 C CA . ASN A 1 702 ? 86.819 102.589 126.700 1.00 67.33 702 ASN A CA 1
ATOM 5732 C C . ASN A 1 702 ? 87.215 104.010 127.083 1.00 75.17 702 ASN A C 1
ATOM 5733 O O . ASN A 1 702 ? 88.249 104.514 126.634 1.00 75.51 702 ASN A O 1
ATOM 5738 N N . ALA A 1 703 ? 86.435 104.668 127.933 1.00 66.71 703 ALA A N 1
ATOM 5739 C CA . ALA A 1 703 ? 86.520 106.116 128.027 1.00 49.11 703 ALA A CA 1
ATOM 5740 C C . ALA A 1 703 ? 86.730 106.553 129.468 1.00 69.33 703 ALA A C 1
ATOM 5741 O O . ALA A 1 703 ? 86.454 105.814 130.415 1.00 87.12 703 ALA A O 1
ATOM 5743 N N . TYR A 1 704 ? 87.243 107.773 129.612 1.00 52.12 704 TYR A N 1
ATOM 5744 C CA . TYR A 1 704 ? 87.583 108.326 130.915 1.00 60.17 704 TYR A CA 1
ATOM 5745 C C . TYR A 1 704 ? 87.648 109.844 130.813 1.00 67.01 704 TYR A C 1
ATOM 5746 O O . TYR A 1 704 ? 87.589 110.420 129.724 1.00 74.10 704 TYR A O 1
ATOM 5755 N N . HIS A 1 705 ? 87.766 110.485 131.974 1.00 76.74 705 HIS A N 1
ATOM 5756 C CA . HIS A 1 705 ? 87.903 111.929 132.092 1.00 62.02 705 HIS A CA 1
ATOM 5757 C C . HIS A 1 705 ? 89.305 112.274 132.580 1.00 67.90 705 HIS A C 1
ATOM 5758 O O . HIS A 1 705 ? 90.043 111.420 133.077 1.00 83.09 705 HIS A O 1
ATOM 5765 N N . TYR A 1 706 ? 89.663 113.549 132.424 1.00 64.67 706 TYR A N 1
ATOM 5766 C CA . TYR A 1 706 ? 90.862 114.140 133.023 1.00 71.50 706 TYR A CA 1
ATOM 5767 C C . TYR A 1 706 ? 92.139 113.508 132.468 1.00 65.11 706 TYR A C 1
ATOM 5768 O O . TYR A 1 706 ? 92.963 112.955 133.199 1.00 73.92 706 TYR A O 1
ATOM 5777 N N . HIS A 1 707 ? 92.291 113.601 131.152 1.00 59.32 707 HIS A N 1
ATOM 5778 C CA . HIS A 1 707 ? 93.586 113.341 130.545 1.00 52.24 707 HIS A CA 1
ATOM 5779 C C . HIS A 1 707 ? 94.519 114.465 130.977 1.00 59.53 707 HIS A C 1
ATOM 5780 O O . HIS A 1 707 ? 94.183 115.644 130.836 1.00 76.31 707 HIS A O 1
ATOM 5787 N N . LEU A 1 708 ? 95.693 114.116 131.506 1.00 63.81 708 LEU A N 1
ATOM 5788 C CA . LEU A 1 708 ? 96.575 115.134 132.059 1.00 61.50 708 LEU A CA 1
ATOM 5789 C C . LEU A 1 708 ? 97.855 115.371 131.276 1.00 70.18 708 LEU A C 1
ATOM 5790 O O . LEU A 1 708 ? 98.514 116.392 131.512 1.00 60.34 708 LEU A O 1
ATOM 5795 N N . GLY A 1 709 ? 98.225 114.495 130.352 1.00 72.52 709 GLY A N 1
ATOM 5796 C CA . GLY A 1 709 ? 99.443 114.658 129.597 1.00 68.08 709 GLY A CA 1
ATOM 5797 C C . GLY A 1 709 ? 99.220 115.279 128.232 1.00 70.15 709 GLY A C 1
ATOM 5798 O O . GLY A 1 709 ? 98.199 115.914 127.962 1.00 76.03 709 GLY A O 1
ATOM 5799 N N . GLY A 1 710 ? 100.198 115.088 127.351 1.00 69.39 710 GLY A N 1
ATOM 5800 C CA . GLY A 1 710 ? 100.095 115.513 125.972 1.00 61.96 710 GLY A CA 1
ATOM 5801 C C . GLY A 1 710 ? 99.618 114.424 125.049 1.00 75.24 710 GLY A C 1
ATOM 5802 O O . GLY A 1 710 ? 99.318 113.295 125.456 1.00 86.42 710 GLY A O 1
ATOM 5803 N N . ILE A 1 711 ? 99.536 114.772 123.757 1.00 72.43 711 ILE A N 1
ATOM 5804 C CA . ILE A 1 711 ? 99.184 113.791 122.729 1.00 78.05 711 ILE A CA 1
ATOM 5805 C C . ILE A 1 711 ? 100.163 113.845 121.564 1.00 89.28 711 ILE A C 1
ATOM 5806 O O . ILE A 1 711 ? 100.933 114.793 121.393 1.00 90.58 711 ILE A O 1
ATOM 5811 N N . GLU A 1 712 ? 100.160 112.752 120.800 1.00 88.32 712 GLU A N 1
ATOM 5812 C CA . GLU A 1 712 ? 101.351 112.404 120.035 1.00 96.32 712 GLU A CA 1
ATOM 5813 C C . GLU A 1 712 ? 101.912 113.558 119.203 1.00 93.06 712 GLU A C 1
ATOM 5814 O O . GLU A 1 712 ? 103.138 113.734 119.144 1.00 103.83 712 GLU A O 1
ATOM 5820 N N . GLY A 1 713 ? 101.074 114.304 118.500 1.00 83.84 713 GLY A N 1
ATOM 5821 C CA . GLY A 1 713 ? 101.668 115.309 117.619 1.00 91.24 713 GLY A CA 1
ATOM 5822 C C . GLY A 1 713 ? 101.187 116.731 117.850 1.00 76.86 713 GLY A C 1
ATOM 5823 O O . GLY A 1 713 ? 101.337 117.565 116.961 1.00 80.80 713 GLY A O 1
ATOM 5824 N N . LEU A 1 714 ? 100.651 117.033 119.037 1.00 75.06 714 LEU A N 1
ATOM 5825 C CA . LEU A 1 714 ? 100.017 118.335 119.192 1.00 75.29 714 LEU A CA 1
ATOM 5826 C C . LEU A 1 714 ? 101.019 119.481 119.344 1.00 76.02 714 LEU A C 1
ATOM 5827 O O . LEU A 1 714 ? 100.770 120.599 118.872 1.00 80.46 714 LEU A O 1
ATOM 5832 N N . GLN A 1 715 ? 102.135 119.255 120.026 1.00 75.64 715 GLN A N 1
ATOM 5833 C CA . GLN A 1 715 ? 103.074 120.336 120.294 1.00 70.63 715 GLN A CA 1
ATOM 5834 C C . GLN A 1 715 ? 104.503 119.866 120.100 1.00 74.10 715 GLN A C 1
ATOM 5835 O O . GLN A 1 715 ? 105.370 120.055 120.952 1.00 73.67 715 GLN A O 1
ATOM 5841 N N . GLN A 1 716 ? 104.753 119.210 118.960 1.00 72.44 716 GLN A N 1
ATOM 5842 C CA . GLN A 1 716 ? 106.029 118.538 118.750 1.00 61.63 716 GLN A CA 1
ATOM 5843 C C . GLN A 1 716 ? 107.187 119.524 118.824 1.00 64.00 716 GLN A C 1
ATOM 5844 O O . GLN A 1 716 ? 108.242 119.214 119.398 1.00 74.06 716 GLN A O 1
ATOM 5850 N N . LYS A 1 717 ? 106.999 120.722 118.274 1.00 63.46 717 LYS A N 1
ATOM 5851 C CA . LYS A 1 717 ? 108.081 121.690 118.207 1.00 76.44 717 LYS A CA 1
ATOM 5852 C C . LYS A 1 717 ? 108.526 122.116 119.602 1.00 74.25 717 LYS A C 1
ATOM 5853 O O . LYS A 1 717 ? 109.727 122.129 119.912 1.00 90.86 717 LYS A O 1
ATOM 5859 N N . LEU A 1 718 ? 107.566 122.445 120.470 1.00 63.17 718 LEU A N 1
ATOM 5860 C CA . LEU A 1 718 ? 107.908 122.877 121.821 1.00 58.33 718 LEU A CA 1
ATOM 5861 C C . LEU A 1 718 ? 108.588 121.770 122.619 1.00 74.44 718 LEU A C 1
ATOM 5862 O O . LEU A 1 718 ? 109.545 122.027 123.361 1.00 83.79 718 LEU A O 1
ATOM 5867 N N . TRP A 1 719 ? 108.113 120.531 122.481 1.00 65.48 719 TRP A N 1
ATOM 5868 C CA . TRP A 1 719 ? 108.715 119.442 123.240 1.00 54.05 719 TRP A CA 1
ATOM 5869 C C . TRP A 1 719 ? 110.138 119.156 122.777 1.00 61.07 719 TRP A C 1
ATOM 5870 O O . TRP A 1 719 ? 111.029 118.909 123.603 1.00 72.14 719 TRP A O 1
ATOM 5881 N N . THR A 1 720 ? 110.381 119.205 121.464 1.00 65.93 720 THR A N 1
ATOM 5882 C CA . THR A 1 720 ? 111.746 119.028 120.976 1.00 67.31 720 THR A CA 1
ATOM 5883 C C . THR A 1 720 ? 112.656 120.155 121.453 1.00 60.84 720 THR A C 1
ATOM 5884 O O . THR A 1 720 ? 113.821 119.919 121.809 1.00 75.74 720 THR A O 1
ATOM 5888 N N . CYS A 1 721 ? 112.135 121.385 121.500 1.00 58.62 721 CYS A N 1
ATOM 5889 C CA . CYS A 1 721 ? 112.932 122.495 122.015 1.00 56.97 721 CYS A CA 1
ATOM 5890 C C . CYS A 1 721 ? 113.301 122.293 123.484 1.00 68.09 721 CYS A C 1
ATOM 5891 O O . CYS A 1 721 ? 114.452 122.529 123.884 1.00 80.14 721 CYS A O 1
ATOM 5894 N N . ILE A 1 722 ? 112.347 121.833 124.299 1.00 74.63 722 ILE A N 1
ATOM 5895 C CA . ILE A 1 722 ? 112.646 121.568 125.707 1.00 63.08 722 ILE A CA 1
ATOM 5896 C C . ILE A 1 722 ? 113.681 120.454 125.846 1.00 69.81 722 ILE A C 1
ATOM 5897 O O . ILE A 1 722 ? 114.575 120.516 126.705 1.00 78.33 722 ILE A O 1
ATOM 5902 N N . SER A 1 723 ? 113.579 119.416 125.008 1.00 63.72 723 SER A N 1
ATOM 5903 C CA . SER A 1 723 ? 114.557 118.333 125.074 1.00 55.32 723 SER A CA 1
ATOM 5904 C C . SER A 1 723 ? 115.961 118.843 124.766 1.00 61.78 723 SER A C 1
ATOM 5905 O O . SER A 1 723 ? 116.935 118.479 125.447 1.00 75.00 723 SER A O 1
ATOM 5908 N N . CYS A 1 724 ? 116.080 119.706 123.753 1.00 59.55 724 CYS A N 1
ATOM 5909 C CA . CYS A 1 724 ? 117.377 120.290 123.432 1.00 58.54 724 CYS A CA 1
ATOM 5910 C C . CYS A 1 724 ? 117.910 121.136 124.583 1.00 69.92 724 CYS A C 1
ATOM 5911 O O . CYS A 1 724 ? 119.112 121.107 124.887 1.00 72.32 724 CYS A O 1
ATOM 5914 N N . ALA A 1 725 ? 117.024 121.875 125.262 1.00 72.23 725 ALA A N 1
ATOM 5915 C CA . ALA A 1 725 ? 117.469 122.659 126.420 1.00 60.91 725 ALA A CA 1
ATOM 5916 C C . ALA A 1 725 ? 118.013 121.783 127.550 1.00 71.41 725 ALA A C 1
ATOM 5917 O O . ALA A 1 725 ? 119.055 122.098 128.136 1.00 82.30 725 ALA A O 1
ATOM 5919 N N . GLN A 1 726 ? 117.352 120.670 127.856 1.00 62.93 726 GLN A N 1
ATOM 5920 C CA . GLN A 1 726 ? 117.900 119.808 128.903 1.00 56.32 726 GLN A CA 1
ATOM 5921 C C . GLN A 1 726 ? 119.239 119.188 128.480 1.00 58.89 726 GLN A C 1
ATOM 5922 O O . GLN A 1 726 ? 120.149 119.029 129.312 1.00 66.62 726 GLN A O 1
ATOM 5928 N N . ILE A 1 727 ? 119.363 118.791 127.211 1.00 63.02 727 ILE A N 1
ATOM 5929 C CA . ILE A 1 727 ? 120.632 118.218 126.781 1.00 55.68 727 ILE A CA 1
ATOM 5930 C C . ILE A 1 727 ? 121.750 119.243 126.949 1.00 59.32 727 ILE A C 1
ATOM 5931 O O . ILE A 1 727 ? 122.860 118.916 127.399 1.00 73.02 727 ILE A O 1
ATOM 5936 N N . THR A 1 728 ? 121.465 120.509 126.621 1.00 60.73 728 THR A N 1
ATOM 5937 C CA . THR A 1 728 ? 122.453 121.565 126.825 1.00 55.47 728 THR A CA 1
ATOM 5938 C C . THR A 1 728 ? 122.780 121.744 128.308 1.00 61.47 728 THR A C 1
ATOM 5939 O O . THR A 1 728 ? 123.930 122.024 128.671 1.00 71.42 728 THR A O 1
ATOM 5943 N N . LEU A 1 729 ? 121.780 121.598 129.183 1.00 67.84 729 LEU A N 1
ATOM 5944 C CA . LEU A 1 729 ? 122.066 121.700 130.614 1.00 62.92 729 LEU A CA 1
ATOM 5945 C C . LEU A 1 729 ? 123.031 120.598 131.046 1.00 69.92 729 LEU A C 1
ATOM 5946 O O . LEU A 1 729 ? 123.962 120.838 131.826 1.00 82.05 729 LEU A O 1
ATOM 5951 N N . VAL A 1 730 ? 122.817 119.379 130.544 1.00 68.39 730 VAL A N 1
ATOM 5952 C CA . VAL A 1 730 ? 123.733 118.279 130.850 1.00 64.77 730 VAL A CA 1
ATOM 5953 C C . VAL A 1 730 ? 125.134 118.608 130.342 1.00 65.27 730 VAL A C 1
ATOM 5954 O O . VAL A 1 730 ? 126.145 118.320 130.995 1.00 66.74 730 VAL A O 1
ATOM 5958 N N . GLU A 1 731 ? 125.212 119.231 129.161 1.00 72.31 731 GLU A N 1
ATOM 5959 C CA . GLU A 1 731 ? 126.512 119.623 128.619 1.00 62.53 731 GLU A CA 1
ATOM 5960 C C . GLU A 1 731 ? 127.227 120.613 129.529 1.00 72.62 731 GLU A C 1
ATOM 5961 O O . GLU A 1 731 ? 128.442 120.508 129.741 1.00 86.42 731 GLU A O 1
ATOM 5967 N N . LEU A 1 732 ? 126.493 121.582 130.073 1.00 75.43 732 LEU A N 1
ATOM 5968 C CA . LEU A 1 732 ? 127.091 122.496 131.045 1.00 61.51 732 LEU A CA 1
ATOM 5969 C C . LEU A 1 732 ? 127.541 121.774 132.311 1.00 61.71 732 LEU A C 1
ATOM 5970 O O . LEU A 1 732 ? 128.574 122.117 132.897 1.00 67.56 732 LEU A O 1
ATOM 5975 N N . LYS A 1 733 ? 126.780 120.771 132.751 1.00 69.37 733 LYS A N 1
ATOM 5976 C CA . LYS A 1 733 ? 127.126 120.111 134.008 1.00 66.22 733 LYS A CA 1
ATOM 5977 C C . LYS A 1 733 ? 128.353 119.212 133.881 1.00 84.14 733 LYS A C 1
ATOM 5978 O O . LYS A 1 733 ? 129.229 119.230 134.754 1.00 86.42 733 LYS A O 1
ATOM 5984 N N . THR A 1 734 ? 128.444 118.425 132.808 1.00 84.31 734 THR A N 1
ATOM 5985 C CA . THR A 1 734 ? 129.528 117.455 132.685 1.00 71.94 734 THR A CA 1
ATOM 5986 C C . THR A 1 734 ? 130.758 117.979 131.950 1.00 71.74 734 THR A C 1
ATOM 5987 O O . THR A 1 734 ? 131.801 117.314 131.982 1.00 81.73 734 THR A O 1
ATOM 5991 N N . LYS A 1 735 ? 130.666 119.138 131.298 1.00 79.68 735 LYS A N 1
ATOM 5992 C CA . LYS A 1 735 ? 131.784 119.737 130.561 1.00 83.70 735 LYS A CA 1
ATOM 5993 C C . LYS A 1 735 ? 132.303 118.819 129.452 1.00 77.63 735 LYS A C 1
ATOM 5994 O O . LYS A 1 735 ? 133.510 118.714 129.226 1.00 81.41 735 LYS A O 1
ATOM 6000 N N . LEU A 1 736 ? 131.388 118.134 128.765 1.00 75.26 736 LEU A N 1
ATOM 6001 C CA . LEU A 1 736 ? 131.716 117.303 127.611 1.00 75.59 736 LEU A CA 1
ATOM 6002 C C . LEU A 1 736 ? 130.872 117.718 126.414 1.00 86.26 736 LEU A C 1
ATOM 6003 O O . LEU A 1 736 ? 129.712 118.095 126.578 1.00 99.66 736 LEU A O 1
ATOM 6008 N N . LYS A 1 737 ? 131.471 117.724 125.224 1.00 75.63 737 LYS A N 1
ATOM 6009 C CA . LYS A 1 737 ? 130.763 118.134 124.014 1.00 78.94 737 LYS A CA 1
ATOM 6010 C C . LYS A 1 737 ? 129.817 117.045 123.513 1.00 87.82 737 LYS A C 1
ATOM 6011 O O . LYS A 1 737 ? 130.213 115.882 123.385 1.00 95.41 737 LYS A O 1
ATOM 6017 N N . LEU A 1 738 ? 128.567 117.418 123.227 1.00 73.35 738 LEU A N 1
ATOM 6018 C CA . LEU A 1 738 ? 127.556 116.468 122.777 1.00 68.69 738 LEU A CA 1
ATOM 6019 C C . LEU A 1 738 ? 126.960 116.945 121.461 1.00 73.66 738 LEU A C 1
ATOM 6020 O O . LEU A 1 738 ? 126.867 118.148 121.199 1.00 80.63 738 LEU A O 1
ATOM 6025 N N . LYS A 1 739 ? 126.540 115.983 120.641 1.00 73.17 739 LYS A N 1
ATOM 6026 C CA . LYS A 1 739 ? 125.877 116.254 119.369 1.00 77.02 739 LYS A CA 1
ATOM 6027 C C . LYS A 1 739 ? 124.681 115.326 119.239 1.00 72.10 739 LYS A C 1
ATOM 6028 O O . LYS A 1 739 ? 124.841 114.104 119.237 1.00 85.80 739 LYS A O 1
ATOM 6034 N N . SER A 1 740 ? 123.492 115.902 119.116 1.00 71.51 740 SER A N 1
ATOM 6035 C CA . SER A 1 740 ? 122.249 115.151 119.099 1.00 72.69 740 SER A CA 1
ATOM 6036 C C . SER A 1 740 ? 121.566 115.294 117.747 1.00 92.68 740 SER A C 1
ATOM 6037 O O . SER A 1 740 ? 121.661 116.325 117.084 1.00 111.80 740 SER A O 1
ATOM 6040 N N . SER A 1 741 ? 120.856 114.246 117.360 1.00 82.98 741 SER A N 1
ATOM 6041 C CA . SER A 1 741 ? 120.124 114.226 116.110 1.00 87.07 741 SER A CA 1
ATOM 6042 C C . SER A 1 741 ? 118.797 113.562 116.387 1.00 92.81 741 SER A C 1
ATOM 6043 O O . SER A 1 741 ? 118.720 112.598 117.152 1.00 99.75 741 SER A O 1
ATOM 6046 N N . VAL A 1 742 ? 117.761 114.016 115.708 1.00 100.74 742 VAL A N 1
ATOM 6047 C CA . VAL A 1 742 ? 116.432 113.506 115.971 1.00 104.72 742 VAL A CA 1
ATOM 6048 C C . VAL A 1 742 ? 116.005 112.887 114.669 1.00 117.87 742 VAL A C 1
ATOM 6049 O O . VAL A 1 742 ? 115.915 113.560 113.646 1.00 122.59 742 VAL A O 1
ATOM 6053 N N . MET A 1 743 ? 115.720 111.647 114.709 1.00 109.11 743 MET A N 1
ATOM 6054 C CA . MET A 1 743 ? 115.041 111.052 113.568 1.00 119.08 743 MET A CA 1
ATOM 6055 C C . MET A 1 743 ? 113.534 111.134 113.757 1.00 136.79 743 MET A C 1
ATOM 6056 O O . MET A 1 743 ? 113.031 111.974 114.510 1.00 131.12 743 MET A O 1
ATOM 6061 N N . GLY A 1 744 ? 112.760 110.329 113.031 1.00 136.23 744 GLY A N 1
ATOM 6062 C CA . GLY A 1 744 ? 111.317 110.355 113.278 1.00 124.03 744 GLY A CA 1
ATOM 6063 C C . GLY A 1 744 ? 110.915 109.967 114.690 1.00 128.05 744 GLY A C 1
ATOM 6064 O O . GLY A 1 744 ? 110.078 110.640 115.304 1.00 133.13 744 GLY A O 1
ATOM 6065 N N . ASP A 1 745 ? 111.522 108.949 115.226 1.00 122.45 745 ASP A N 1
ATOM 6066 C CA . ASP A 1 745 ? 111.222 108.441 116.542 1.00 129.67 745 ASP A CA 1
ATOM 6067 C C . ASP A 1 745 ? 112.446 108.489 117.442 1.00 128.38 745 ASP A C 1
ATOM 6068 O O . ASP A 1 745 ? 112.344 108.916 118.590 1.00 128.81 745 ASP A O 1
ATOM 6073 N N . ASN A 1 746 ? 113.621 108.121 116.930 1.00 125.13 746 ASN A N 1
ATOM 6074 C CA . ASN A 1 746 ? 114.788 107.984 117.788 1.00 108.27 746 ASN A CA 1
ATOM 6075 C C . ASN A 1 746 ? 115.590 109.277 117.837 1.00 112.44 746 ASN A C 1
ATOM 6076 O O . ASN A 1 746 ? 115.595 110.064 116.890 1.00 121.07 746 ASN A O 1
ATOM 6081 N N . GLN A 1 747 ? 116.288 109.487 118.952 1.00 82.59 747 GLN A N 1
ATOM 6082 C CA . GLN A 1 747 ? 117.254 110.576 119.075 1.00 87.55 747 GLN A CA 1
ATOM 6083 C C . GLN A 1 747 ? 118.579 109.990 119.547 1.00 74.63 747 GLN A C 1
ATOM 6084 O O . GLN A 1 747 ? 118.624 109.290 120.561 1.00 78.13 747 GLN A O 1
ATOM 6090 N N . CYS A 1 748 ? 119.635 110.237 118.782 1.00 70.98 748 CYS A N 1
ATOM 6091 C CA . CYS A 1 748 ? 120.959 109.706 119.046 1.00 66.07 748 CYS A CA 1
ATOM 6092 C C . CYS A 1 748 ? 121.865 110.823 119.552 1.00 68.25 748 CYS A C 1
ATOM 6093 O O . CYS A 1 748 ? 121.950 111.887 118.941 1.00 76.95 748 CYS A O 1
ATOM 6096 N N . ILE A 1 749 ? 122.547 110.570 120.673 1.00 62.15 749 ILE A N 1
ATOM 6097 C CA . ILE A 1 749 ? 123.429 111.554 121.282 1.00 62.53 749 ILE A CA 1
ATOM 6098 C C . ILE A 1 749 ? 124.850 111.006 121.296 1.00 60.33 749 ILE A C 1
ATOM 6099 O O . ILE A 1 749 ? 125.092 109.891 121.770 1.00 78.35 749 ILE A O 1
ATOM 6104 N N . THR A 1 750 ? 125.791 111.819 120.817 1.00 62.45 750 THR A N 1
ATOM 6105 C CA . THR A 1 750 ? 127.195 111.449 120.703 1.00 66.01 750 THR A CA 1
ATOM 6106 C C . THR A 1 750 ? 128.060 112.331 121.600 1.00 74.92 750 THR A C 1
ATOM 6107 O O . THR A 1 750 ? 127.951 113.559 121.559 1.00 83.21 750 THR A O 1
ATOM 6111 N N . THR A 1 751 ? 128.930 111.699 122.386 1.00 77.57 751 THR A N 1
ATOM 6112 C CA . THR A 1 751 ? 129.856 112.389 123.277 1.00 77.53 751 THR A CA 1
ATOM 6113 C C . THR A 1 751 ? 131.276 112.299 122.727 1.00 80.19 751 THR A C 1
ATOM 6114 O O . THR A 1 751 ? 131.744 111.210 122.380 1.00 82.08 751 THR A O 1
ATOM 6118 N N . LEU A 1 752 ? 131.954 113.442 122.660 1.00 76.02 752 LEU A N 1
ATOM 6119 C CA . LEU A 1 752 ? 133.293 113.556 122.095 1.00 79.95 752 LEU A CA 1
ATOM 6120 C C . LEU A 1 752 ? 134.308 113.740 123.217 1.00 90.48 752 LEU A C 1
ATOM 6121 O O . LEU A 1 752 ? 134.134 114.607 124.079 1.00 88.23 752 LEU A O 1
ATOM 6126 N N . SER A 1 753 ? 135.368 112.928 123.199 1.00 80.25 753 SER A N 1
ATOM 6127 C CA . SER A 1 753 ? 136.397 112.949 124.230 1.00 76.29 753 SER A CA 1
ATOM 6128 C C . SER A 1 753 ? 137.785 113.062 123.610 1.00 93.39 753 SER A C 1
ATOM 6129 O O . SER A 1 753 ? 138.046 112.540 122.524 1.00 102.50 753 SER A O 1
ATOM 6132 N N . LEU A 1 754 ? 138.674 113.749 124.328 1.00 95.95 754 LEU A N 1
ATOM 6133 C CA . LEU A 1 754 ? 140.016 114.080 123.863 1.00 102.79 754 LEU A CA 1
ATOM 6134 C C . LEU A 1 754 ? 141.076 113.253 124.582 1.00 106.98 754 LEU A C 1
ATOM 6135 O O . LEU A 1 754 ? 141.013 113.077 125.803 1.00 114.68 754 LEU A O 1
ATOM 6140 N N . PHE A 1 755 ? 142.050 112.753 123.829 1.00 110.13 755 PHE A N 1
ATOM 6141 C CA . PHE A 1 755 ? 143.108 111.910 124.361 1.00 117.26 755 PHE A CA 1
ATOM 6142 C C . PHE A 1 755 ? 144.467 112.405 123.892 1.00 134.66 755 PHE A C 1
ATOM 6143 O O . PHE A 1 755 ? 144.574 113.063 122.850 1.00 143.16 755 PHE A O 1
ATOM 6151 N N . PRO A 1 756 ? 145.528 112.102 124.639 1.00 138.79 756 PRO A N 1
ATOM 6152 C CA . PRO A 1 756 ? 146.883 112.384 124.154 1.00 146.96 756 PRO A CA 1
ATOM 6153 C C . PRO A 1 756 ? 147.249 111.454 123.004 1.00 160.55 756 PRO A C 1
ATOM 6154 O O . PRO A 1 756 ? 146.597 110.439 122.750 1.00 155.64 756 PRO A O 1
ATOM 6158 N N . ILE A 1 757 ? 148.319 111.823 122.295 1.00 161.55 757 ILE A N 1
ATOM 6159 C CA . ILE A 1 757 ? 148.730 111.072 121.109 1.00 169.83 757 ILE A CA 1
ATOM 6160 C C . ILE A 1 757 ? 149.142 109.646 121.459 1.00 167.17 757 ILE A C 1
ATOM 6161 O O . ILE A 1 757 ? 148.764 108.690 120.771 1.00 156.16 757 ILE A O 1
ATOM 6166 N N . ASP A 1 758 ? 149.915 109.475 122.533 1.00 170.04 758 ASP A N 1
ATOM 6167 C CA . ASP A 1 758 ? 150.432 108.156 122.909 1.00 166.50 758 ASP A CA 1
ATOM 6168 C C . ASP A 1 758 ? 149.465 107.452 123.858 1.00 170.02 758 ASP A C 1
ATOM 6169 O O . ASP A 1 758 ? 149.623 107.454 125.081 1.00 169.32 758 ASP A O 1
ATOM 6174 N N . ALA A 1 759 ? 148.445 106.820 123.274 1.00 156.10 759 ALA A N 1
ATOM 6175 C CA . ALA A 1 759 ? 147.468 106.091 124.066 1.00 137.45 759 ALA A CA 1
ATOM 6176 C C . ALA A 1 759 ? 147.128 104.788 123.351 1.00 131.65 759 ALA A C 1
ATOM 6177 O O . ALA A 1 759 ? 146.887 104.800 122.129 1.00 133.02 759 ALA A O 1
ATOM 6179 N N . PRO A 1 760 ? 147.105 103.661 124.063 1.00 128.01 760 PRO A N 1
ATOM 6180 C CA . PRO A 1 760 ? 146.711 102.400 123.427 1.00 123.66 760 PRO A CA 1
ATOM 6181 C C . PRO A 1 760 ? 145.264 102.458 122.964 1.00 122.52 760 PRO A C 1
ATOM 6182 O O . PRO A 1 760 ? 144.429 103.148 123.551 1.00 126.13 760 PRO A O 1
ATOM 6186 N N . ASN A 1 761 ? 144.970 101.716 121.894 1.00 120.42 761 ASN A N 1
ATOM 6187 C CA . ASN A 1 761 ? 143.634 101.765 121.306 1.00 124.52 761 ASN A CA 1
ATOM 6188 C C . ASN A 1 761 ? 142.579 101.210 122.256 1.00 121.93 761 ASN A C 1
ATOM 6189 O O . ASN A 1 761 ? 141.462 101.741 122.335 1.00 128.86 761 ASN A O 1
ATOM 6194 N N . ASP A 1 762 ? 142.917 100.151 122.993 1.00 116.41 762 ASP A N 1
ATOM 6195 C CA . ASP A 1 762 ? 141.969 99.568 123.936 1.00 120.90 762 ASP A CA 1
ATOM 6196 C C . ASP A 1 762 ? 141.605 100.560 125.036 1.00 125.30 762 ASP A C 1
ATOM 6197 O O . ASP A 1 762 ? 140.438 100.656 125.444 1.00 128.38 762 ASP A O 1
ATOM 6202 N N . TYR A 1 763 ? 142.594 101.319 125.514 1.00 117.20 763 TYR A N 1
ATOM 6203 C CA . TYR A 1 763 ? 142.343 102.324 126.543 1.00 109.55 763 TYR A CA 1
ATOM 6204 C C . TYR A 1 763 ? 141.379 103.397 126.052 1.00 109.84 763 TYR A C 1
ATOM 6205 O O . TYR A 1 763 ? 140.453 103.796 126.772 1.00 114.95 763 TYR A O 1
ATOM 6214 N N . GLN A 1 764 ? 141.582 103.879 124.823 1.00 108.11 764 GLN A N 1
ATOM 6215 C CA . GLN A 1 764 ? 140.677 104.874 124.256 1.00 107.94 764 GLN A CA 1
ATOM 6216 C C . GLN A 1 764 ? 139.274 104.309 124.116 1.00 106.67 764 GLN A C 1
ATOM 6217 O O . GLN A 1 764 ? 138.282 104.985 124.438 1.00 110.18 764 GLN A O 1
ATOM 6223 N N . GLU A 1 765 ? 139.173 103.067 123.638 1.00 106.22 765 GLU A N 1
ATOM 6224 C CA . GLU A 1 765 ? 137.865 102.446 123.470 1.00 95.02 765 GLU A CA 1
ATOM 6225 C C . GLU A 1 765 ? 137.119 102.351 124.791 1.00 94.98 765 GLU A C 1
ATOM 6226 O O . GLU A 1 765 ? 135.910 102.600 124.847 1.00 102.13 765 GLU A O 1
ATOM 6232 N N . ASN A 1 766 ? 137.821 101.995 125.867 1.00 100.18 766 ASN A N 1
ATOM 6233 C CA . ASN A 1 766 ? 137.165 101.907 127.172 1.00 91.17 766 ASN A CA 1
ATOM 6234 C C . ASN A 1 766 ? 136.776 103.280 127.721 1.00 94.60 766 ASN A C 1
ATOM 6235 O O . ASN A 1 766 ? 135.659 103.464 128.232 1.00 99.94 766 ASN A O 1
ATOM 6240 N N . GLU A 1 767 ? 137.671 104.266 127.607 1.00 89.08 767 GLU A N 1
ATOM 6241 C CA . GLU A 1 767 ? 137.403 105.564 128.223 1.00 81.67 767 GLU A CA 1
ATOM 6242 C C . GLU A 1 767 ? 136.290 106.328 127.515 1.00 81.04 767 GLU A C 1
ATOM 6243 O O . GLU A 1 767 ? 135.510 107.035 128.176 1.00 95.12 767 GLU A O 1
ATOM 6249 N N . ALA A 1 768 ? 136.187 106.205 126.189 1.00 81.92 768 ALA A N 1
ATOM 6250 C CA . ALA A 1 768 ? 135.111 106.897 125.487 1.00 78.80 768 ALA A CA 1
ATOM 6251 C C . ALA A 1 768 ? 133.747 106.411 125.966 1.00 89.96 768 ALA A C 1
ATOM 6252 O O . ALA A 1 768 ? 132.840 107.217 126.229 1.00 99.06 768 ALA A O 1
ATOM 6254 N N . GLU A 1 769 ? 133.598 105.094 126.124 1.00 78.73 769 GLU A N 1
ATOM 6255 C CA . GLU A 1 769 ? 132.347 104.549 126.632 1.00 65.64 769 GLU A CA 1
ATOM 6256 C C . GLU A 1 769 ? 132.102 104.938 128.084 1.00 70.99 769 GLU A C 1
ATOM 6257 O O . GLU A 1 769 ? 130.949 105.162 128.468 1.00 74.64 769 GLU A O 1
ATOM 6263 N N . LEU A 1 770 ? 133.153 105.034 128.906 1.00 71.77 770 LEU A N 1
ATOM 6264 C CA . LEU A 1 770 ? 132.930 105.496 130.277 1.00 72.07 770 LEU A CA 1
ATOM 6265 C C . LEU A 1 770 ? 132.366 106.916 130.304 1.00 72.46 770 LEU A C 1
ATOM 6266 O O . LEU A 1 770 ? 131.432 107.213 131.067 1.00 81.04 770 LEU A O 1
ATOM 6271 N N . ASN A 1 771 ? 132.920 107.810 129.478 1.00 66.23 771 ASN A N 1
ATOM 6272 C CA . ASN A 1 771 ? 132.412 109.181 129.448 1.00 53.18 771 ASN A CA 1
ATOM 6273 C C . ASN A 1 771 ? 130.969 109.232 128.946 1.00 71.16 771 ASN A C 1
ATOM 6274 O O . ASN A 1 771 ? 130.121 109.951 129.507 1.00 85.93 771 ASN A O 1
ATOM 6279 N N . ALA A 1 772 ? 130.668 108.453 127.901 1.00 60.68 772 ALA A N 1
ATOM 6280 C CA . ALA A 1 772 ? 129.296 108.391 127.407 1.00 47.60 772 ALA A CA 1
ATOM 6281 C C . ALA A 1 772 ? 128.338 107.885 128.481 1.00 68.12 772 ALA A C 1
ATOM 6282 O O . ALA A 1 772 ? 127.208 108.377 128.597 1.00 76.81 772 ALA A O 1
ATOM 6284 N N . ALA A 1 773 ? 128.775 106.914 129.292 1.00 75.24 773 ALA A N 1
ATOM 6285 C CA . ALA A 1 773 ? 127.918 106.416 130.365 1.00 65.23 773 ALA A CA 1
ATOM 6286 C C . ALA A 1 773 ? 127.697 107.467 131.449 1.00 69.26 773 ALA A C 1
ATOM 6287 O O . ALA A 1 773 ? 126.595 107.561 132.010 1.00 81.50 773 ALA A O 1
ATOM 6289 N N . ARG A 1 774 ? 128.722 108.271 131.758 1.00 62.57 774 ARG A N 1
ATOM 6290 C CA . ARG A 1 774 ? 128.507 109.357 132.714 1.00 54.49 774 ARG A CA 1
ATOM 6291 C C . ARG A 1 774 ? 127.412 110.289 132.218 1.00 54.45 774 ARG A C 1
ATOM 6292 O O . ARG A 1 774 ? 126.486 110.653 132.963 1.00 63.31 774 ARG A O 1
ATOM 6300 N N . VAL A 1 775 ? 127.506 110.676 130.942 1.00 61.86 775 VAL A N 1
ATOM 6301 C CA . VAL A 1 775 ? 126.506 111.565 130.354 1.00 61.86 775 VAL A CA 1
ATOM 6302 C C . VAL A 1 775 ? 125.118 110.930 130.383 1.00 63.39 775 VAL A C 1
ATOM 6303 O O . VAL A 1 775 ? 124.120 111.600 130.685 1.00 71.11 775 VAL A O 1
ATOM 6307 N N . ALA A 1 776 ? 125.028 109.634 130.071 1.00 69.56 776 ALA A N 1
ATOM 6308 C CA . ALA A 1 776 ? 123.725 108.970 130.060 1.00 51.81 776 ALA A CA 1
ATOM 6309 C C . ALA A 1 776 ? 123.091 108.952 131.447 1.00 56.89 776 ALA A C 1
ATOM 6310 O O . ALA A 1 776 ? 121.886 109.202 131.589 1.00 75.77 776 ALA A O 1
ATOM 6312 N N . VAL A 1 777 ? 123.887 108.688 132.487 1.00 70.35 777 VAL A N 1
ATOM 6313 C CA . VAL A 1 777 ? 123.349 108.693 133.848 1.00 62.05 777 VAL A CA 1
ATOM 6314 C C . VAL A 1 777 ? 122.862 110.089 134.223 1.00 61.87 777 VAL A C 1
ATOM 6315 O O . VAL A 1 777 ? 121.776 110.260 134.805 1.00 69.51 777 VAL A O 1
ATOM 6319 N N . GLU A 1 778 ? 123.658 111.112 133.893 1.00 63.91 778 GLU A N 1
ATOM 6320 C CA . GLU A 1 778 ? 123.254 112.474 134.227 1.00 58.20 778 GLU A CA 1
ATOM 6321 C C . GLU A 1 778 ? 121.952 112.857 133.534 1.00 55.58 778 GLU A C 1
ATOM 6322 O O . GLU A 1 778 ? 121.063 113.459 134.152 1.00 66.95 778 GLU A O 1
ATOM 6328 N N . LEU A 1 779 ? 121.812 112.502 132.254 1.00 53.53 779 LEU A N 1
ATOM 6329 C CA . LEU A 1 779 ? 120.574 112.808 131.544 1.00 46.58 779 LEU A CA 1
ATOM 6330 C C . LEU A 1 779 ? 119.391 112.040 132.124 1.00 57.71 779 LEU A C 1
ATOM 6331 O O . LEU A 1 779 ? 118.274 112.571 132.198 1.00 70.52 779 LEU A O 1
ATOM 6336 N N . ALA A 1 780 ? 119.614 110.789 132.539 1.00 59.65 780 ALA A N 1
ATOM 6337 C CA . ALA A 1 780 ? 118.536 110.018 133.149 1.00 46.65 780 ALA A CA 1
ATOM 6338 C C . ALA A 1 780 ? 118.013 110.700 134.406 1.00 48.39 780 ALA A C 1
ATOM 6339 O O . ALA A 1 780 ? 116.798 110.834 134.586 1.00 62.60 780 ALA A O 1
ATOM 6341 N N . ILE A 1 781 ? 118.917 111.191 135.259 1.00 59.81 781 ILE A N 1
ATOM 6342 C CA . ILE A 1 781 ? 118.481 111.905 136.464 1.00 54.88 781 ILE A CA 1
ATOM 6343 C C . ILE A 1 781 ? 117.761 113.203 136.102 1.00 49.07 781 ILE A C 1
ATOM 6344 O O . ILE A 1 781 ? 116.698 113.528 136.663 1.00 55.25 781 ILE A O 1
ATOM 6349 N N . THR A 1 782 ? 118.327 113.963 135.157 1.00 56.29 782 THR A N 1
ATOM 6350 C CA . THR A 1 782 ? 117.752 115.259 134.806 1.00 52.51 782 THR A CA 1
ATOM 6351 C C . THR A 1 782 ? 116.334 115.116 134.266 1.00 50.57 782 THR A C 1
ATOM 6352 O O . THR A 1 782 ? 115.446 115.895 134.631 1.00 69.53 782 THR A O 1
ATOM 6356 N N . THR A 1 783 ? 116.089 114.120 133.413 1.00 52.36 783 THR A N 1
ATOM 6357 C CA . THR A 1 783 ? 114.724 113.913 132.934 1.00 54.01 783 THR A CA 1
ATOM 6358 C C . THR A 1 783 ? 113.829 113.253 133.981 1.00 68.42 783 THR A C 1
ATOM 6359 O O . THR A 1 783 ? 112.618 113.512 133.996 1.00 70.34 783 THR A O 1
ATOM 6363 N N . GLY A 1 784 ? 114.386 112.427 134.875 1.00 66.17 784 GLY A N 1
ATOM 6364 C CA . GLY A 1 784 ? 113.556 111.799 135.898 1.00 53.03 784 GLY A CA 1
ATOM 6365 C C . GLY A 1 784 ? 112.936 112.814 136.836 1.00 49.35 784 GLY A C 1
ATOM 6366 O O . GLY A 1 784 ? 111.761 112.707 137.192 1.00 65.97 784 GLY A O 1
ATOM 6367 N N . TYR A 1 785 ? 113.714 113.818 137.226 1.00 57.41 785 TYR A N 1
ATOM 6368 C CA . TYR A 1 785 ? 113.177 115.002 137.931 1.00 48.89 785 TYR A CA 1
ATOM 6369 C C . TYR A 1 785 ? 112.364 115.918 137.092 1.00 56.59 785 TYR A C 1
ATOM 6370 O O . TYR A 1 785 ? 112.092 117.022 137.572 1.00 59.68 785 TYR A O 1
ATOM 6379 N N . SER A 1 786 ? 111.938 115.537 135.893 1.00 64.69 786 SER A N 1
ATOM 6380 C CA . SER A 1 786 ? 110.953 116.310 135.147 1.00 46.41 786 SER A CA 1
ATOM 6381 C C . SER A 1 786 ? 109.707 115.486 134.849 1.00 56.48 786 SER A C 1
ATOM 6382 O O . SER A 1 786 ? 108.796 115.976 134.175 1.00 60.95 786 SER A O 1
ATOM 6385 N N . GLY A 1 787 ? 109.636 114.260 135.366 1.00 66.75 787 GLY A N 1
ATOM 6386 C CA . GLY A 1 787 ? 108.514 113.381 135.131 1.00 57.98 787 GLY A CA 1
ATOM 6387 C C . GLY A 1 787 ? 108.672 112.456 133.948 1.00 62.71 787 GLY A C 1
ATOM 6388 O O . GLY A 1 787 ? 107.781 111.633 133.701 1.00 75.28 787 GLY A O 1
ATOM 6389 N N . ILE A 1 788 ? 109.777 112.554 133.215 1.00 65.33 788 ILE A N 1
ATOM 6390 C CA . ILE A 1 788 ? 110.010 111.746 132.026 1.00 72.10 788 ILE A CA 1
ATOM 6391 C C . ILE A 1 788 ? 111.059 110.710 132.389 1.00 87.23 788 ILE A C 1
ATOM 6392 O O . ILE A 1 788 ? 112.179 111.057 132.783 1.00 75.33 788 ILE A O 1
ATOM 6397 N N . PHE A 1 789 ? 110.708 109.442 132.243 1.00 90.13 789 PHE A N 1
ATOM 6398 C CA . PHE A 1 789 ? 111.536 108.347 132.723 1.00 87.91 789 PHE A CA 1
ATOM 6399 C C . PHE A 1 789 ? 112.185 107.670 131.528 1.00 95.36 789 PHE A C 1
ATOM 6400 O O . PHE A 1 789 ? 111.515 106.978 130.754 1.00 106.06 789 PHE A O 1
ATOM 6408 N N . LEU A 1 790 ? 113.492 107.861 131.395 1.00 84.88 790 LEU A N 1
ATOM 6409 C CA . LEU A 1 790 ? 114.263 107.033 130.487 1.00 92.24 790 LEU A CA 1
ATOM 6410 C C . LEU A 1 790 ? 114.325 105.628 131.051 1.00 100.79 790 LEU A C 1
ATOM 6411 O O . LEU A 1 790 ? 114.493 105.434 132.258 1.00 86.89 790 LEU A O 1
ATOM 6416 N N . LYS A 1 791 ? 114.181 104.635 130.183 1.00 104.88 791 LYS A N 1
ATOM 6417 C CA . LYS A 1 791 ? 114.223 103.284 130.701 1.00 95.24 791 LYS A CA 1
ATOM 6418 C C . LYS A 1 791 ? 115.576 102.691 130.359 1.00 86.13 791 LYS A C 1
ATOM 6419 O O . LYS A 1 791 ? 115.846 102.415 129.182 1.00 90.61 791 LYS A O 1
ATOM 6425 N N . PRO A 1 792 ? 116.458 102.502 131.340 1.00 79.00 792 PRO A N 1
ATOM 6426 C CA . PRO A 1 792 ? 117.840 102.085 131.039 1.00 80.02 792 PRO A CA 1
ATOM 6427 C C . PRO A 1 792 ? 117.951 100.695 130.436 1.00 87.40 792 PRO A C 1
ATOM 6428 O O . PRO A 1 792 ? 119.006 100.343 129.878 1.00 85.25 792 PRO A O 1
ATOM 6432 N N . GLU A 1 793 ? 116.869 99.921 130.514 1.00 94.75 793 GLU A N 1
ATOM 6433 C CA . GLU A 1 793 ? 116.862 98.537 130.071 1.00 79.01 793 GLU A CA 1
ATOM 6434 C C . GLU A 1 793 ? 116.966 98.433 128.548 1.00 80.52 793 GLU A C 1
ATOM 6435 O O . GLU A 1 793 ? 117.717 97.603 128.018 1.00 78.98 793 GLU A O 1
ATOM 6441 N N . GLU A 1 794 ? 116.297 99.334 127.837 1.00 87.51 794 GLU A N 1
ATOM 6442 C CA . GLU A 1 794 ? 116.321 99.461 126.372 1.00 94.83 794 GLU A CA 1
ATOM 6443 C C . GLU A 1 794 ? 117.343 100.465 125.836 1.00 90.96 794 GLU A C 1
ATOM 6444 O O . GLU A 1 794 ? 117.357 100.734 124.624 1.00 84.08 794 GLU A O 1
ATOM 6450 N N . THR A 1 795 ? 118.219 101.018 126.669 1.00 84.76 795 THR A N 1
ATOM 6451 C CA . THR A 1 795 ? 119.222 101.961 126.180 1.00 72.38 795 THR A CA 1
ATOM 6452 C C . THR A 1 795 ? 120.585 101.275 126.133 1.00 94.03 795 THR A C 1
ATOM 6453 O O . THR A 1 795 ? 120.959 100.554 127.058 1.00 107.97 795 THR A O 1
ATOM 6457 N N . PHE A 1 796 ? 121.337 101.513 125.060 1.00 79.53 796 PHE A N 1
ATOM 6458 C CA . PHE A 1 796 ? 122.676 100.940 124.946 1.00 78.05 796 PHE A CA 1
ATOM 6459 C C . PHE A 1 796 ? 123.676 102.052 124.689 1.00 61.56 796 PHE A C 1
ATOM 6460 O O . PHE A 1 796 ? 123.334 103.080 124.110 1.00 71.55 796 PHE A O 1
ATOM 6468 N N . VAL A 1 797 ? 124.921 101.812 125.083 1.00 62.61 797 VAL A N 1
ATOM 6469 C CA . VAL A 1 797 ? 126.027 102.719 124.813 1.00 61.85 797 VAL A CA 1
ATOM 6470 C C . VAL A 1 797 ? 127.036 101.958 123.969 1.00 66.39 797 VAL A C 1
ATOM 6471 O O . VAL A 1 797 ? 127.485 100.872 124.357 1.00 84.25 797 VAL A O 1
ATOM 6475 N N . HIS A 1 798 ? 127.391 102.523 122.817 1.00 61.83 798 HIS A N 1
ATOM 6476 C CA . HIS A 1 798 ? 128.237 101.833 121.860 1.00 54.26 798 HIS A CA 1
ATOM 6477 C C . HIS A 1 798 ? 129.187 102.852 121.247 1.00 62.42 798 HIS A C 1
ATOM 6478 O O . HIS A 1 798 ? 128.918 104.055 121.238 1.00 75.00 798 HIS A O 1
ATOM 6485 N N . SER A 1 799 ? 130.311 102.357 120.729 1.00 64.54 799 SER A N 1
ATOM 6486 C CA . SER A 1 799 ? 131.308 103.229 120.125 1.00 64.65 799 SER A CA 1
ATOM 6487 C C . SER A 1 799 ? 131.137 103.400 118.621 1.00 78.77 799 SER A C 1
ATOM 6488 O O . SER A 1 799 ? 131.692 104.349 118.057 1.00 72.86 799 SER A O 1
ATOM 6491 N N . GLY A 1 800 ? 130.377 102.529 117.964 1.00 91.87 800 GLY A N 1
ATOM 6492 C CA . GLY A 1 800 ? 130.285 102.577 116.519 1.00 65.89 800 GLY A CA 1
ATOM 6493 C C . GLY A 1 800 ? 128.919 102.734 115.885 1.00 58.40 800 GLY A C 1
ATOM 6494 O O . GLY A 1 800 ? 128.812 103.278 114.782 1.00 75.88 800 GLY A O 1
ATOM 6495 N N . PHE A 1 801 ? 127.863 102.281 116.551 1.00 52.89 801 PHE A N 1
ATOM 6496 C CA . PHE A 1 801 ? 126.559 102.199 115.910 1.00 60.08 801 PHE A CA 1
ATOM 6497 C C . PHE A 1 801 ? 125.800 103.517 116.034 1.00 62.87 801 PHE A C 1
ATOM 6498 O O . PHE A 1 801 ? 125.735 104.109 117.114 1.00 76.53 801 PHE A O 1
ATOM 6506 N N . ILE A 1 802 ? 125.206 103.959 114.920 1.00 65.65 802 ILE A N 1
ATOM 6507 C CA . ILE A 1 802 ? 124.541 105.263 114.834 1.00 60.67 802 ILE A CA 1
ATOM 6508 C C . ILE A 1 802 ? 123.390 105.181 113.830 1.00 74.99 802 ILE A C 1
ATOM 6509 O O . ILE A 1 802 ? 123.487 104.481 112.818 1.00 83.16 802 ILE A O 1
ATOM 6514 N N . TYR A 1 803 ? 122.294 105.893 114.117 1.00 78.24 803 TYR A N 1
ATOM 6515 C CA . TYR A 1 803 ? 121.312 106.305 113.120 1.00 83.65 803 TYR A CA 1
ATOM 6516 C C . TYR A 1 803 ? 121.528 107.776 112.751 1.00 87.11 803 TYR A C 1
ATOM 6517 O O . TYR A 1 803 ? 121.491 108.641 113.633 1.00 96.89 803 TYR A O 1
ATOM 6526 N N . PHE A 1 804 ? 121.738 108.067 111.453 1.00 76.44 804 PHE A N 1
ATOM 6527 C CA . PHE A 1 804 ? 121.933 109.452 111.018 1.00 83.97 804 PHE A CA 1
ATOM 6528 C C . PHE A 1 804 ? 120.838 109.996 110.099 1.00 98.24 804 PHE A C 1
ATOM 6529 O O . PHE A 1 804 ? 120.164 110.962 110.461 1.00 106.46 804 PHE A O 1
ATOM 6537 N N . GLY A 1 805 ? 120.609 109.427 108.929 1.00 98.87 805 GLY A N 1
ATOM 6538 C CA . GLY A 1 805 ? 119.542 109.913 108.057 1.00 95.22 805 GLY A CA 1
ATOM 6539 C C . GLY A 1 805 ? 118.343 109.061 108.306 1.00 102.00 805 GLY A C 1
ATOM 6540 O O . GLY A 1 805 ? 117.656 109.336 109.301 1.00 107.34 805 GLY A O 1
ATOM 6541 N N . LYS A 1 806 ? 117.906 108.252 107.343 1.00 95.21 806 LYS A N 1
ATOM 6542 C CA . LYS A 1 806 ? 117.094 107.091 107.691 1.00 106.13 806 LYS A CA 1
ATOM 6543 C C . LYS A 1 806 ? 117.900 105.810 107.592 1.00 97.42 806 LYS A C 1
ATOM 6544 O O . LYS A 1 806 ? 117.347 104.749 107.315 1.00 105.73 806 LYS A O 1
ATOM 6550 N N . LYS A 1 807 ? 119.200 105.914 107.809 1.00 97.28 807 LYS A N 1
ATOM 6551 C CA . LYS A 1 807 ? 120.180 104.880 107.563 1.00 89.32 807 LYS A CA 1
ATOM 6552 C C . LYS A 1 807 ? 120.963 104.569 108.831 1.00 86.54 807 LYS A C 1
ATOM 6553 O O . LYS A 1 807 ? 120.916 105.295 109.828 1.00 89.34 807 LYS A O 1
ATOM 6559 N N . GLN A 1 808 ? 121.690 103.456 108.778 1.00 70.01 808 GLN A N 1
ATOM 6560 C CA . GLN A 1 808 ? 122.468 102.970 109.906 1.00 67.51 808 GLN A CA 1
ATOM 6561 C C . GLN A 1 808 ? 123.942 102.918 109.528 1.00 63.17 808 GLN A C 1
ATOM 6562 O O . GLN A 1 808 ? 124.298 102.519 108.414 1.00 76.24 808 GLN A O 1
ATOM 6568 N N . TYR A 1 809 ? 124.796 103.330 110.461 1.00 50.37 809 TYR A N 1
ATOM 6569 C CA . TYR A 1 809 ? 126.237 103.329 110.262 1.00 49.60 809 TYR A CA 1
ATOM 6570 C C . TYR A 1 809 ? 126.909 102.527 111.365 1.00 52.27 809 TYR A C 1
ATOM 6571 O O . TYR A 1 809 ? 126.484 102.567 112.525 1.00 69.94 809 TYR A O 1
ATOM 6580 N N . LEU A 1 810 ? 127.956 101.795 110.999 1.00 56.82 810 LEU A N 1
ATOM 6581 C CA . LEU A 1 810 ? 128.796 101.068 111.949 1.00 48.18 810 LEU A CA 1
ATOM 6582 C C . LEU A 1 810 ? 130.236 101.530 111.754 1.00 60.09 810 LEU A C 1
ATOM 6583 O O . LEU A 1 810 ? 130.893 101.130 110.788 1.00 75.31 810 LEU A O 1
ATOM 6588 N N . ASN A 1 811 ? 130.717 102.384 112.661 1.00 70.65 811 ASN A N 1
ATOM 6589 C CA . ASN A 1 811 ? 132.075 102.931 112.603 1.00 63.72 811 ASN A CA 1
ATOM 6590 C C . ASN A 1 811 ? 132.294 103.765 111.345 1.00 62.32 811 ASN A C 1
ATOM 6591 O O . ASN A 1 811 ? 133.394 103.790 110.788 1.00 79.38 811 ASN A O 1
ATOM 6596 N N . GLY A 1 812 ? 131.250 104.448 110.878 1.00 72.13 812 GLY A N 1
ATOM 6597 C CA . GLY A 1 812 ? 131.344 105.276 109.697 1.00 76.71 812 GLY A CA 1
ATOM 6598 C C . GLY A 1 812 ? 131.083 104.552 108.394 1.00 75.83 812 GLY A C 1
ATOM 6599 O O . GLY A 1 812 ? 131.034 105.201 107.341 1.00 87.96 812 GLY A O 1
ATOM 6600 N N . VAL A 1 813 ? 130.896 103.237 108.433 1.00 61.19 813 VAL A N 1
ATOM 6601 C CA . VAL A 1 813 ? 130.637 102.445 107.236 1.00 45.94 813 VAL A CA 1
ATOM 6602 C C . VAL A 1 813 ? 129.130 102.295 107.109 1.00 62.65 813 VAL A C 1
ATOM 6603 O O . VAL A 1 813 ? 128.475 101.738 107.997 1.00 74.22 813 VAL A O 1
ATOM 6607 N N . GLN A 1 814 ? 128.578 102.788 106.008 1.00 68.58 814 GLN A N 1
ATOM 6608 C CA . GLN A 1 814 ? 127.139 102.728 105.832 1.00 62.74 814 GLN A CA 1
ATOM 6609 C C . GLN A 1 814 ? 126.719 101.304 105.502 1.00 56.39 814 GLN A C 1
ATOM 6610 O O . GLN A 1 814 ? 127.396 100.595 104.753 1.00 63.55 814 GLN A O 1
ATOM 6616 N N . LEU A 1 815 ? 125.587 100.892 106.061 1.00 46.71 815 LEU A N 1
ATOM 6617 C CA . LEU A 1 815 ? 125.148 99.529 105.857 1.00 43.02 815 LEU A CA 1
ATOM 6618 C C . LEU A 1 815 ? 123.909 99.493 104.970 1.00 63.35 815 LEU A C 1
ATOM 6619 O O . LEU A 1 815 ? 123.091 100.418 104.995 1.00 63.92 815 LEU A O 1
ATOM 6624 N N . PRO A 1 816 ? 123.732 98.433 104.188 1.00 56.04 816 PRO A N 1
ATOM 6625 C CA . PRO A 1 816 ? 122.639 98.416 103.212 1.00 56.73 816 PRO A CA 1
ATOM 6626 C C . PRO A 1 816 ? 121.282 98.151 103.844 1.00 67.89 816 PRO A C 1
ATOM 6627 O O . PRO A 1 816 ? 121.149 97.416 104.826 1.00 79.15 816 PRO A O 1
ATOM 6631 N N . GLN A 1 817 ? 120.265 98.774 103.250 1.00 64.03 817 GLN A N 1
ATOM 6632 C CA . GLN A 1 817 ? 118.877 98.670 103.689 1.00 52.92 817 GLN A CA 1
ATOM 6633 C C . GLN A 1 817 ? 117.958 98.582 102.473 1.00 71.45 817 GLN A C 1
ATOM 6634 O O . GLN A 1 817 ? 116.910 99.233 102.414 1.00 79.97 817 GLN A O 1
ATOM 6640 N N . SER A 1 818 ? 118.337 97.777 101.477 1.00 58.27 818 SER A N 1
ATOM 6641 C CA . SER A 1 818 ? 117.634 97.827 100.196 1.00 57.14 818 SER A CA 1
ATOM 6642 C C . SER A 1 818 ? 116.277 97.134 100.253 1.00 65.05 818 SER A C 1
ATOM 6643 O O . SER A 1 818 ? 115.318 97.592 99.614 1.00 74.50 818 SER A O 1
ATOM 6646 N N . LEU A 1 819 ? 116.172 96.037 101.008 1.00 67.58 819 LEU A N 1
ATOM 6647 C CA . LEU A 1 819 ? 114.920 95.295 101.028 1.00 49.64 819 LEU A CA 1
ATOM 6648 C C . LEU A 1 819 ? 113.771 96.120 101.585 1.00 62.33 819 LEU A C 1
ATOM 6649 O O . LEU A 1 819 ? 112.621 95.907 101.196 1.00 77.98 819 LEU A O 1
ATOM 6654 N N . LYS A 1 820 ? 114.053 97.045 102.506 1.00 62.83 820 LYS A N 1
ATOM 6655 C CA . LYS A 1 820 ? 112.983 97.856 103.080 1.00 67.11 820 LYS A CA 1
ATOM 6656 C C . LYS A 1 820 ? 112.145 98.544 102.007 1.00 64.24 820 LYS A C 1
ATOM 6657 O O . LYS A 1 820 ? 110.915 98.594 102.108 1.00 70.89 820 LYS A O 1
ATOM 6663 N N . THR A 1 821 ? 112.785 99.071 100.957 1.00 67.14 821 THR A N 1
ATOM 6664 C CA . THR A 1 821 ? 112.054 99.734 99.890 1.00 64.06 821 THR A CA 1
ATOM 6665 C C . THR A 1 821 ? 111.771 98.835 98.699 1.00 55.41 821 THR A C 1
ATOM 6666 O O . THR A 1 821 ? 110.766 99.052 98.012 1.00 68.35 821 THR A O 1
ATOM 6670 N N . MET A 1 822 ? 112.601 97.822 98.440 1.00 63.80 822 MET A N 1
ATOM 6671 C CA . MET A 1 822 ? 112.394 96.999 97.259 1.00 62.37 822 MET A CA 1
ATOM 6672 C C . MET A 1 822 ? 111.466 95.810 97.486 1.00 63.17 822 MET A C 1
ATOM 6673 O O . MET A 1 822 ? 111.049 95.177 96.511 1.00 70.97 822 MET A O 1
ATOM 6678 N N . ALA A 1 823 ? 111.087 95.517 98.729 1.00 72.65 823 ALA A N 1
ATOM 6679 C CA . ALA A 1 823 ? 110.183 94.400 98.975 1.00 55.28 823 ALA A CA 1
ATOM 6680 C C . ALA A 1 823 ? 108.721 94.794 98.816 1.00 68.76 823 ALA A C 1
ATOM 6681 O O . ALA A 1 823 ? 107.855 93.912 98.769 1.00 72.77 823 ALA A O 1
ATOM 6683 N N . ARG A 1 824 ? 108.434 96.089 98.710 1.00 76.26 824 ARG A N 1
ATOM 6684 C CA . ARG A 1 824 ? 107.082 96.595 98.541 1.00 64.68 824 ARG A CA 1
ATOM 6685 C C . ARG A 1 824 ? 106.744 96.848 97.080 1.00 71.70 824 ARG A C 1
ATOM 6686 O O . ARG A 1 824 ? 105.675 97.388 96.785 1.00 78.30 824 ARG A O 1
ATOM 6694 N N . CYS A 1 825 ? 107.640 96.484 96.169 1.00 72.47 825 CYS A N 1
ATOM 6695 C CA . CYS A 1 825 ? 107.364 96.613 94.746 1.00 63.70 825 CYS A CA 1
ATOM 6696 C C . CYS A 1 825 ? 106.167 95.749 94.370 1.00 63.91 825 CYS A C 1
ATOM 6697 O O . CYS A 1 825 ? 106.051 94.600 94.801 1.00 64.59 825 CYS A O 1
ATOM 6700 N N . GLY A 1 826 ? 105.265 96.314 93.572 1.00 62.27 826 GLY A N 1
ATOM 6701 C CA . GLY A 1 826 ? 104.063 95.619 93.183 1.00 53.59 826 GLY A CA 1
ATOM 6702 C C . GLY A 1 826 ? 103.501 96.085 91.854 1.00 66.46 826 GLY A C 1
ATOM 6703 O O . GLY A 1 826 ? 103.965 97.066 91.260 1.00 65.38 826 GLY A O 1
ATOM 6704 N N . PRO A 1 827 ? 102.476 95.385 91.360 1.00 56.62 827 PRO A N 1
ATOM 6705 C CA . PRO A 1 827 ? 101.900 95.765 90.060 1.00 56.48 827 PRO A CA 1
ATOM 6706 C C . PRO A 1 827 ? 101.065 97.040 90.099 1.00 71.36 827 PRO A C 1
ATOM 6707 O O . PRO A 1 827 ? 100.995 97.759 89.091 1.00 74.03 827 PRO A O 1
ATOM 6711 N N . LEU A 1 828 ? 100.418 97.325 91.229 1.00 63.33 828 LEU A N 1
ATOM 6712 C CA . LEU A 1 828 ? 99.513 98.453 91.403 1.00 51.67 828 LEU A CA 1
ATOM 6713 C C . LEU A 1 828 ? 99.946 99.348 92.547 1.00 76.31 828 LEU A C 1
ATOM 6714 O O . LEU A 1 828 ? 100.569 98.913 93.526 1.00 85.24 828 LEU A O 1
ATOM 6719 N N . SER A 1 829 ? 99.589 100.615 92.389 1.00 76.93 829 SER A N 1
ATOM 6720 C CA . SER A 1 829 ? 99.783 101.671 93.354 1.00 85.03 829 SER A CA 1
ATOM 6721 C C . SER A 1 829 ? 98.465 102.406 93.493 1.00 94.37 829 SER A C 1
ATOM 6722 O O . SER A 1 829 ? 97.477 102.081 92.831 1.00 90.17 829 SER A O 1
ATOM 6725 N N . ASP A 1 830 ? 98.464 103.405 94.360 1.00 112.98 830 ASP A N 1
ATOM 6726 C CA . ASP A 1 830 ? 97.248 104.133 94.683 1.00 121.31 830 ASP A CA 1
ATOM 6727 C C . ASP A 1 830 ? 97.165 105.308 93.722 1.00 115.84 830 ASP A C 1
ATOM 6728 O O . ASP A 1 830 ? 97.710 106.383 93.972 1.00 124.33 830 ASP A O 1
ATOM 6733 N N . SER A 1 831 ? 96.475 105.102 92.600 1.00 110.40 831 SER A N 1
ATOM 6734 C CA . SER A 1 831 ? 96.330 106.174 91.625 1.00 119.03 831 SER A CA 1
ATOM 6735 C C . SER A 1 831 ? 94.873 106.359 91.231 1.00 111.70 831 SER A C 1
ATOM 6736 O O . SER A 1 831 ? 93.978 105.748 91.826 1.00 104.64 831 SER A O 1
ATOM 6739 N N . ILE A 1 832 ? 94.627 107.187 90.221 1.00 108.64 832 ILE A N 1
ATOM 6740 C CA . ILE A 1 832 ? 93.269 107.535 89.822 1.00 113.08 832 ILE A CA 1
ATOM 6741 C C . ILE A 1 832 ? 92.834 106.601 88.704 1.00 99.30 832 ILE A C 1
ATOM 6742 O O . ILE A 1 832 ? 93.491 106.526 87.661 1.00 104.51 832 ILE A O 1
ATOM 6747 N N . PHE A 1 833 ? 91.734 105.883 88.924 1.00 94.91 833 PHE A N 1
ATOM 6748 C CA . PHE A 1 833 ? 91.137 105.026 87.901 1.00 93.79 833 PHE A CA 1
ATOM 6749 C C . PHE A 1 833 ? 92.104 103.943 87.430 1.00 96.83 833 PHE A C 1
ATOM 6750 O O . PHE A 1 833 ? 92.036 103.498 86.282 1.00 95.75 833 PHE A O 1
ATOM 6758 N N . ASP A 1 834 ? 93.013 103.520 88.307 1.00 92.74 834 ASP A N 1
ATOM 6759 C CA . ASP A 1 834 ? 93.970 102.460 88.000 1.00 79.41 834 ASP A CA 1
ATOM 6760 C C . ASP A 1 834 ? 94.787 102.823 86.758 1.00 71.72 834 ASP A C 1
ATOM 6761 O O . ASP A 1 834 ? 94.751 102.142 85.732 1.00 82.81 834 ASP A O 1
ATOM 6766 N N . ASP A 1 835 ? 95.527 103.923 86.867 1.00 79.18 835 ASP A N 1
ATOM 6767 C CA . ASP A 1 835 ? 96.293 104.410 85.732 1.00 74.64 835 ASP A CA 1
ATOM 6768 C C . ASP A 1 835 ? 97.547 103.563 85.572 1.00 80.22 835 ASP A C 1
ATOM 6769 O O . ASP A 1 835 ? 98.182 103.174 86.556 1.00 92.86 835 ASP A O 1
ATOM 6774 N N . LEU A 1 836 ? 97.906 103.279 84.319 1.00 61.18 836 LEU A N 1
ATOM 6775 C CA . LEU A 1 836 ? 99.095 102.470 84.072 1.00 57.52 836 LEU A CA 1
ATOM 6776 C C . LEU A 1 836 ? 100.378 103.245 84.358 1.00 60.34 836 LEU A C 1
ATOM 6777 O O . LEU A 1 836 ? 101.314 102.704 84.968 1.00 74.78 836 LEU A O 1
ATOM 6782 N N . GLN A 1 837 ? 100.444 104.513 83.938 1.00 57.70 837 GLN A N 1
ATOM 6783 C CA . GLN A 1 837 ? 101.634 105.300 84.242 1.00 63.89 837 GLN A CA 1
ATOM 6784 C C . GLN A 1 837 ? 101.825 105.490 85.737 1.00 80.65 837 GLN A C 1
ATOM 6785 O O . GLN A 1 837 ? 102.963 105.546 86.201 1.00 83.38 837 GLN A O 1
ATOM 6791 N N . GLY A 1 838 ? 100.742 105.623 86.503 1.00 69.73 838 GLY A N 1
ATOM 6792 C CA . GLY A 1 838 ? 100.900 105.747 87.944 1.00 72.50 838 GLY A CA 1
ATOM 6793 C C . GLY A 1 838 ? 101.633 104.559 88.534 1.00 82.38 838 GLY A C 1
ATOM 6794 O O . GLY A 1 838 ? 102.600 104.710 89.293 1.00 88.55 838 GLY A O 1
ATOM 6795 N N . SER A 1 839 ? 101.227 103.355 88.123 1.00 63.44 839 SER A N 1
ATOM 6796 C CA . SER A 1 839 ? 101.853 102.131 88.606 1.00 55.52 839 SER A CA 1
ATOM 6797 C C . SER A 1 839 ? 103.315 102.058 88.181 1.00 66.53 839 SER A C 1
ATOM 6798 O O . SER A 1 839 ? 104.208 101.803 89.008 1.00 80.73 839 SER A O 1
ATOM 6801 N N . LEU A 1 840 ? 103.584 102.290 86.893 1.00 49.97 840 LEU A N 1
ATOM 6802 C CA . LEU A 1 840 ? 104.957 102.172 86.408 1.00 48.77 840 LEU A CA 1
ATOM 6803 C C . LEU A 1 840 ? 105.862 103.233 87.029 1.00 56.86 840 LEU A C 1
ATOM 6804 O O . LEU A 1 840 ? 107.030 102.958 87.328 1.00 64.50 840 LEU A O 1
ATOM 6809 N N . ALA A 1 841 ? 105.350 104.449 87.228 1.00 53.27 841 ALA A N 1
ATOM 6810 C CA . ALA A 1 841 ? 106.149 105.496 87.849 1.00 61.34 841 ALA A CA 1
ATOM 6811 C C . ALA A 1 841 ? 106.475 105.141 89.293 1.00 70.20 841 ALA A C 1
ATOM 6812 O O . ALA A 1 841 ? 107.600 105.376 89.760 1.00 75.61 841 ALA A O 1
ATOM 6814 N N . SER A 1 842 ? 105.507 104.563 90.013 1.00 65.71 842 SER A N 1
ATOM 6815 C CA . SER A 1 842 ? 105.788 104.125 91.375 1.00 57.55 842 SER A CA 1
ATOM 6816 C C . SER A 1 842 ? 106.911 103.095 91.383 1.00 64.52 842 SER A C 1
ATOM 6817 O O . SER A 1 842 ? 107.846 103.176 92.196 1.00 79.46 842 SER A O 1
ATOM 6820 N N . ILE A 1 843 ? 106.842 102.127 90.461 1.00 62.39 843 ILE A N 1
ATOM 6821 C CA . ILE A 1 843 ? 107.895 101.115 90.366 1.00 56.42 843 ILE A CA 1
ATOM 6822 C C . ILE A 1 843 ? 109.247 101.760 90.077 1.00 68.29 843 ILE A C 1
ATOM 6823 O O . ILE A 1 843 ? 110.265 101.400 90.680 1.00 73.52 843 ILE A O 1
ATOM 6828 N N . GLY A 1 844 ? 109.281 102.726 89.154 1.00 64.19 844 GLY A N 1
ATOM 6829 C CA . GLY A 1 844 ? 110.547 103.354 88.797 1.00 47.25 844 GLY A CA 1
ATOM 6830 C C . GLY A 1 844 ? 111.202 104.082 89.957 1.00 62.83 844 GLY A C 1
ATOM 6831 O O . GLY A 1 844 ? 112.410 103.944 90.200 1.00 78.93 844 GLY A O 1
ATOM 6832 N N . THR A 1 845 ? 110.412 104.867 90.698 1.00 55.35 845 THR A N 1
ATOM 6833 C CA . THR A 1 845 ? 110.980 105.585 91.839 1.00 54.54 845 THR A CA 1
ATOM 6834 C C . THR A 1 845 ? 111.452 104.619 92.923 1.00 65.64 845 THR A C 1
ATOM 6835 O O . THR A 1 845 ? 112.539 104.800 93.506 1.00 76.00 845 THR A O 1
ATOM 6839 N N . SER A 1 846 ? 110.650 103.587 93.211 1.00 65.85 846 SER A N 1
ATOM 6840 C CA . SER A 1 846 ? 111.078 102.602 94.196 1.00 67.23 846 SER A CA 1
ATOM 6841 C C . SER A 1 846 ? 112.382 101.942 93.775 1.00 64.11 846 SER A C 1
ATOM 6842 O O . SER A 1 846 ? 113.265 101.702 94.608 1.00 82.43 846 SER A O 1
ATOM 6845 N N . PHE A 1 847 ? 112.536 101.680 92.474 1.00 68.56 847 PHE A N 1
ATOM 6846 C CA . PHE A 1 847 ? 113.769 101.082 91.977 1.00 69.49 847 PHE A CA 1
ATOM 6847 C C . PHE A 1 847 ? 114.966 101.999 92.191 1.00 56.98 847 PHE A C 1
ATOM 6848 O O . PHE A 1 847 ? 116.048 101.534 92.574 1.00 64.76 847 PHE A O 1
ATOM 6856 N N . GLU A 1 848 ? 114.812 103.301 91.920 1.00 55.22 848 GLU A N 1
ATOM 6857 C CA . GLU A 1 848 ? 115.995 104.154 92.042 1.00 59.16 848 GLU A CA 1
ATOM 6858 C C . GLU A 1 848 ? 116.431 104.278 93.499 1.00 72.19 848 GLU A C 1
ATOM 6859 O O . GLU A 1 848 ? 117.634 104.221 93.801 1.00 81.99 848 GLU A O 1
ATOM 6865 N N . ARG A 1 849 ? 115.473 104.373 94.430 1.00 63.62 849 ARG A N 1
ATOM 6866 C CA . ARG A 1 849 ? 115.866 104.351 95.842 1.00 65.39 849 ARG A CA 1
ATOM 6867 C C . ARG A 1 849 ? 116.517 103.021 96.224 1.00 66.90 849 ARG A C 1
ATOM 6868 O O . ARG A 1 849 ? 117.573 102.994 96.886 1.00 66.97 849 ARG A O 1
ATOM 6876 N N . GLY A 1 850 ? 115.918 101.907 95.789 1.00 74.37 850 GLY A N 1
ATOM 6877 C CA . GLY A 1 850 ? 116.468 100.604 96.114 1.00 59.45 850 GLY A CA 1
ATOM 6878 C C . GLY A 1 850 ? 117.905 100.445 95.665 1.00 59.98 850 GLY A C 1
ATOM 6879 O O . GLY A 1 850 ? 118.742 99.926 96.407 1.00 78.02 850 GLY A O 1
ATOM 6880 N N . THR A 1 851 ? 118.216 100.897 94.446 1.00 65.73 851 THR A N 1
ATOM 6881 C CA . THR A 1 851 ? 119.607 100.849 94.009 1.00 68.25 851 THR A CA 1
ATOM 6882 C C . THR A 1 851 ? 120.475 101.788 94.824 1.00 65.10 851 THR A C 1
ATOM 6883 O O . THR A 1 851 ? 121.643 101.474 95.085 1.00 61.28 851 THR A O 1
ATOM 6887 N N . SER A 1 852 ? 119.940 102.943 95.235 1.00 71.33 852 SER A N 1
ATOM 6888 C CA . SER A 1 852 ? 120.752 103.812 96.076 1.00 56.03 852 SER A CA 1
ATOM 6889 C C . SER A 1 852 ? 121.136 103.151 97.391 1.00 59.21 852 SER A C 1
ATOM 6890 O O . SER A 1 852 ? 122.128 103.559 98.003 1.00 62.60 852 SER A O 1
ATOM 6893 N N . GLU A 1 853 ? 120.392 102.134 97.836 1.00 73.62 853 GLU A N 1
ATOM 6894 C CA . GLU A 1 853 ? 120.679 101.539 99.138 1.00 52.59 853 GLU A CA 1
ATOM 6895 C C . GLU A 1 853 ? 121.322 100.145 99.084 1.00 56.75 853 GLU A C 1
ATOM 6896 O O . GLU A 1 853 ? 121.187 99.377 100.041 1.00 62.27 853 GLU A O 1
ATOM 6902 N N . THR A 1 854 ? 122.067 99.814 98.033 1.00 69.55 854 THR A N 1
ATOM 6903 C CA . THR A 1 854 ? 122.701 98.501 97.994 1.00 63.11 854 THR A CA 1
ATOM 6904 C C . THR A 1 854 ? 123.862 98.536 97.010 1.00 70.88 854 THR A C 1
ATOM 6905 O O . THR A 1 854 ? 124.157 99.564 96.397 1.00 86.18 854 THR A O 1
ATOM 6909 N N . ARG A 1 855 ? 124.507 97.375 96.847 1.00 59.64 855 ARG A N 1
ATOM 6910 C CA . ARG A 1 855 ? 125.597 97.224 95.906 1.00 69.88 855 ARG A CA 1
ATOM 6911 C C . ARG A 1 855 ? 125.340 96.150 94.849 1.00 67.65 855 ARG A C 1
ATOM 6912 O O . ARG A 1 855 ? 126.173 95.975 93.954 1.00 69.15 855 ARG A O 1
ATOM 6920 N N . HIS A 1 856 ? 124.202 95.436 94.905 1.00 70.37 856 HIS A N 1
ATOM 6921 C CA . HIS A 1 856 ? 123.808 94.467 93.896 1.00 55.69 856 HIS A CA 1
ATOM 6922 C C . HIS A 1 856 ? 122.739 95.086 93.000 1.00 68.84 856 HIS A C 1
ATOM 6923 O O . HIS A 1 856 ? 121.700 95.542 93.489 1.00 80.70 856 HIS A O 1
ATOM 6930 N N . ILE A 1 857 ? 122.980 95.078 91.693 1.00 62.37 857 ILE A N 1
ATOM 6931 C CA . ILE A 1 857 ? 122.124 95.775 90.738 1.00 50.27 857 ILE A CA 1
ATOM 6932 C C . ILE A 1 857 ? 121.093 94.846 90.113 1.00 51.34 857 ILE A C 1
ATOM 6933 O O . ILE A 1 857 ? 119.897 95.138 90.111 1.00 68.04 857 ILE A O 1
ATOM 6938 N N . PHE A 1 858 ? 121.537 93.712 89.584 1.00 49.15 858 PHE A N 1
ATOM 6939 C CA . PHE A 1 858 ? 120.715 92.883 88.709 1.00 58.97 858 PHE A CA 1
ATOM 6940 C C . PHE A 1 858 ? 119.579 92.151 89.429 1.00 68.81 858 PHE A C 1
ATOM 6941 O O . PHE A 1 858 ? 118.480 92.028 88.862 1.00 79.85 858 PHE A O 1
ATOM 6949 N N . PRO A 1 859 ? 119.784 91.663 90.665 1.00 53.83 859 PRO A N 1
ATOM 6950 C CA . PRO A 1 859 ? 118.651 91.053 91.388 1.00 43.93 859 PRO A CA 1
ATOM 6951 C C . PRO A 1 859 ? 117.440 91.961 91.546 1.00 58.28 859 PRO A C 1
ATOM 6952 O O . PRO A 1 859 ? 116.304 91.477 91.471 1.00 55.94 859 PRO A O 1
ATOM 6956 N N . SER A 1 860 ? 117.639 93.265 91.759 1.00 60.85 860 SER A N 1
ATOM 6957 C CA . SER A 1 860 ? 116.504 94.178 91.872 1.00 51.92 860 SER A CA 1
ATOM 6958 C C . SER A 1 860 ? 115.921 94.536 90.506 1.00 55.03 860 SER A C 1
ATOM 6959 O O . SER A 1 860 ? 114.699 94.714 90.366 1.00 67.46 860 SER A O 1
ATOM 6962 N N . ARG A 1 861 ? 116.785 94.639 89.496 1.00 55.56 861 ARG A N 1
ATOM 6963 C CA . ARG A 1 861 ? 116.333 94.956 88.147 1.00 54.56 861 ARG A CA 1
ATOM 6964 C C . ARG A 1 861 ? 115.398 93.882 87.616 1.00 57.33 861 ARG A C 1
ATOM 6965 O O . ARG A 1 861 ? 114.399 94.183 86.940 1.00 72.34 861 ARG A O 1
ATOM 6973 N N . TRP A 1 862 ? 115.708 92.619 87.917 1.00 54.88 862 TRP A N 1
ATOM 6974 C CA . TRP A 1 862 ? 114.835 91.531 87.500 1.00 45.13 862 TRP A CA 1
ATOM 6975 C C . TRP A 1 862 ? 113.430 91.714 88.060 1.00 48.31 862 TRP A C 1
ATOM 6976 O O . TRP A 1 862 ? 112.436 91.560 87.337 1.00 72.27 862 TRP A O 1
ATOM 6987 N N . ILE A 1 863 ? 113.333 92.073 89.343 1.00 60.67 863 ILE A N 1
ATOM 6988 C CA . ILE A 1 863 ? 112.033 92.253 89.983 1.00 54.57 863 ILE A CA 1
ATOM 6989 C C . ILE A 1 863 ? 111.273 93.409 89.347 1.00 58.45 863 ILE A C 1
ATOM 6990 O O . ILE A 1 863 ? 110.064 93.311 89.079 1.00 68.32 863 ILE A O 1
ATOM 6995 N N . ALA A 1 864 ? 111.967 94.523 89.088 1.00 55.34 864 ALA A N 1
ATOM 6996 C CA . ALA A 1 864 ? 111.287 95.672 88.493 1.00 41.05 864 ALA A CA 1
ATOM 6997 C C . ALA A 1 864 ? 110.714 95.345 87.114 1.00 51.19 864 ALA A C 1
ATOM 6998 O O . ALA A 1 864 ? 109.549 95.661 86.826 1.00 59.19 864 ALA A O 1
ATOM 7000 N N . SER A 1 865 ? 111.501 94.672 86.265 1.00 46.77 865 SER A N 1
ATOM 7001 C CA . SER A 1 865 ? 111.003 94.311 84.936 1.00 43.06 865 SER A CA 1
ATOM 7002 C C . SER A 1 865 ? 109.845 93.318 85.019 1.00 57.66 865 SER A C 1
ATOM 7003 O O . SER A 1 865 ? 108.841 93.441 84.288 1.00 65.29 865 SER A O 1
ATOM 7006 N N . PHE A 1 866 ? 109.970 92.327 85.910 1.00 48.60 866 PHE A N 1
ATOM 7007 C CA . PHE A 1 866 ? 108.907 91.352 86.108 1.00 39.12 866 PHE A CA 1
ATOM 7008 C C . PHE A 1 866 ? 107.591 92.042 86.432 1.00 42.93 866 PHE A C 1
ATOM 7009 O O . PHE A 1 866 ? 106.556 91.774 85.803 1.00 54.19 866 PHE A O 1
ATOM 7017 N N . HIS A 1 867 ? 107.623 92.971 87.389 1.00 54.30 867 HIS A N 1
ATOM 7018 C CA . HIS A 1 867 ? 106.377 93.596 87.812 1.00 36.62 867 HIS A CA 1
ATOM 7019 C C . HIS A 1 867 ? 105.847 94.578 86.774 1.00 40.21 867 HIS A C 1
ATOM 7020 O O . HIS A 1 867 ? 104.630 94.768 86.681 1.00 53.57 867 HIS A O 1
ATOM 7027 N N . SER A 1 868 ? 106.720 95.179 85.958 1.00 52.84 868 SER A N 1
ATOM 7028 C CA . SER A 1 868 ? 106.230 96.020 84.866 1.00 44.38 868 SER A CA 1
ATOM 7029 C C . SER A 1 868 ? 105.392 95.216 83.869 1.00 43.48 868 SER A C 1
ATOM 7030 O O . SER A 1 868 ? 104.247 95.586 83.547 1.00 54.38 868 SER A O 1
ATOM 7033 N N . MET A 1 869 ? 105.938 94.093 83.383 1.00 48.75 869 MET A N 1
ATOM 7034 C CA . MET A 1 869 ? 105.155 93.289 82.442 1.00 38.97 869 MET A CA 1
ATOM 7035 C C . MET A 1 869 ? 103.896 92.732 83.096 1.00 48.39 869 MET A C 1
ATOM 7036 O O . MET A 1 869 ? 102.825 92.660 82.462 1.00 66.45 869 MET A O 1
ATOM 7041 N N . LEU A 1 870 ? 103.997 92.350 84.373 1.00 53.97 870 LEU A N 1
ATOM 7042 C CA . LEU A 1 870 ? 102.816 91.866 85.075 1.00 59.30 870 LEU A CA 1
ATOM 7043 C C . LEU A 1 870 ? 101.734 92.936 85.140 1.00 52.21 870 LEU A C 1
ATOM 7044 O O . LEU A 1 870 ? 100.545 92.639 84.970 1.00 59.50 870 LEU A O 1
ATOM 7049 N N . ALA A 1 871 ? 102.128 94.189 85.392 1.00 56.09 871 ALA A N 1
ATOM 7050 C CA . ALA A 1 871 ? 101.153 95.269 85.446 1.00 55.45 871 ALA A CA 1
ATOM 7051 C C . ALA A 1 871 ? 100.435 95.412 84.115 1.00 50.49 871 ALA A C 1
ATOM 7052 O O . ALA A 1 871 ? 99.203 95.545 84.076 1.00 58.20 871 ALA A O 1
ATOM 7054 N N . ILE A 1 872 ? 101.192 95.362 83.010 1.00 61.30 872 ILE A N 1
ATOM 7055 C CA . ILE A 1 872 ? 100.553 95.496 81.698 1.00 47.74 872 ILE A CA 1
ATOM 7056 C C . ILE A 1 872 ? 99.494 94.417 81.503 1.00 50.46 872 ILE A C 1
ATOM 7057 O O . ILE A 1 872 ? 98.343 94.713 81.163 1.00 66.43 872 ILE A O 1
ATOM 7062 N N . ASN A 1 873 ? 99.857 93.150 81.740 1.00 53.26 873 ASN A N 1
ATOM 7063 C CA . ASN A 1 873 ? 98.903 92.065 81.478 1.00 48.59 873 ASN A CA 1
ATOM 7064 C C . ASN A 1 873 ? 97.681 92.149 82.394 1.00 57.93 873 ASN A C 1
ATOM 7065 O O . ASN A 1 873 ? 96.521 92.078 81.936 1.00 70.71 873 ASN A O 1
ATOM 7070 N N . LEU A 1 874 ? 97.927 92.347 83.694 1.00 53.28 874 LEU A N 1
ATOM 7071 C CA . LEU A 1 874 ? 96.845 92.398 84.668 1.00 46.69 874 LEU A CA 1
ATOM 7072 C C . LEU A 1 874 ? 95.855 93.500 84.331 1.00 56.37 874 LEU A C 1
ATOM 7073 O O . LEU A 1 874 ? 94.641 93.268 84.305 1.00 65.70 874 LEU A O 1
ATOM 7078 N N . LEU A 1 875 ? 96.349 94.711 84.068 1.00 66.93 875 LEU A N 1
ATOM 7079 C CA . LEU A 1 875 ? 95.425 95.785 83.733 1.00 50.28 875 LEU A CA 1
ATOM 7080 C C . LEU A 1 875 ? 94.798 95.576 82.363 1.00 54.17 875 LEU A C 1
ATOM 7081 O O . LEU A 1 875 ? 93.689 96.060 82.115 1.00 63.10 875 LEU A O 1
ATOM 7086 N N . ASN A 1 876 ? 95.482 94.859 81.467 1.00 57.46 876 ASN A N 1
ATOM 7087 C CA . ASN A 1 876 ? 94.910 94.607 80.152 1.00 57.08 876 ASN A CA 1
ATOM 7088 C C . ASN A 1 876 ? 93.616 93.821 80.253 1.00 58.45 876 ASN A C 1
ATOM 7089 O O . ASN A 1 876 ? 92.630 94.153 79.585 1.00 69.94 876 ASN A O 1
ATOM 7094 N N . GLN A 1 877 ? 93.577 92.794 81.097 1.00 69.08 877 GLN A N 1
ATOM 7095 C CA . GLN A 1 877 ? 92.382 91.963 81.061 1.00 61.87 877 GLN A CA 1
ATOM 7096 C C . GLN A 1 877 ? 91.556 91.975 82.345 1.00 57.35 877 GLN A C 1
ATOM 7097 O O . GLN A 1 877 ? 90.533 91.283 82.410 1.00 52.38 877 GLN A O 1
ATOM 7103 N N . ASN A 1 878 ? 91.923 92.766 83.347 1.00 66.52 878 ASN A N 1
ATOM 7104 C CA . ASN A 1 878 ? 91.141 92.812 84.579 1.00 49.12 878 ASN A CA 1
ATOM 7105 C C . ASN A 1 878 ? 91.025 94.239 85.109 1.00 57.71 878 ASN A C 1
ATOM 7106 O O . ASN A 1 878 ? 91.198 94.498 86.301 1.00 60.72 878 ASN A O 1
ATOM 7111 N N . HIS A 1 879 ? 90.721 95.189 84.228 1.00 59.45 879 HIS A N 1
ATOM 7112 C CA . HIS A 1 879 ? 90.598 96.573 84.668 1.00 50.61 879 HIS A CA 1
ATOM 7113 C C . HIS A 1 879 ? 89.318 96.740 85.475 1.00 65.92 879 HIS A C 1
ATOM 7114 O O . HIS A 1 879 ? 88.265 96.202 85.120 1.00 79.99 879 HIS A O 1
ATOM 7121 N N . LEU A 1 880 ? 89.410 97.489 86.579 1.00 71.25 880 LEU A N 1
ATOM 7122 C CA . LEU A 1 880 ? 88.246 97.680 87.438 1.00 78.67 880 LEU A CA 1
ATOM 7123 C C . LEU A 1 880 ? 87.247 98.670 86.861 1.00 85.89 880 LEU A C 1
ATOM 7124 O O . LEU A 1 880 ? 86.053 98.588 87.173 1.00 94.92 880 LEU A O 1
ATOM 7129 N N . GLY A 1 881 ? 87.696 99.596 86.020 1.00 80.49 881 GLY A N 1
ATOM 7130 C CA . GLY A 1 881 ? 86.776 100.581 85.502 1.00 75.93 881 GLY A CA 1
ATOM 7131 C C . GLY A 1 881 ? 85.881 100.109 84.384 1.00 77.42 881 GLY A C 1
ATOM 7132 O O . GLY A 1 881 ? 85.051 100.883 83.902 1.00 86.48 881 GLY A O 1
ATOM 7133 N N . PHE A 1 882 ? 86.010 98.855 83.966 1.00 68.62 882 PHE A N 1
ATOM 7134 C CA . PHE A 1 882 ? 85.193 98.342 82.877 1.00 64.01 882 PHE A CA 1
ATOM 7135 C C . PHE A 1 882 ? 84.360 97.160 83.355 1.00 78.91 882 PHE A C 1
ATOM 7136 O O . PHE A 1 882 ? 84.522 96.716 84.500 1.00 87.60 882 PHE A O 1
ATOM 7144 N N . PRO A 1 883 ? 83.458 96.625 82.528 1.00 82.02 883 PRO A N 1
ATOM 7145 C CA . PRO A 1 883 ? 82.765 95.385 82.897 1.00 80.55 883 PRO A CA 1
ATOM 7146 C C . PRO A 1 883 ? 83.755 94.252 83.136 1.00 99.37 883 PRO A C 1
ATOM 7147 O O . PRO A 1 883 ? 84.962 94.378 82.921 1.00 105.38 883 PRO A O 1
ATOM 7151 N N . LEU A 1 884 ? 83.215 93.115 83.579 1.00 98.83 884 LEU A N 1
ATOM 7152 C CA . LEU A 1 884 ? 84.056 92.078 84.172 1.00 110.59 884 LEU A CA 1
ATOM 7153 C C . LEU A 1 884 ? 85.048 91.510 83.160 1.00 119.82 884 LEU A C 1
ATOM 7154 O O . LEU A 1 884 ? 86.250 91.422 83.439 1.00 115.30 884 LEU A O 1
ATOM 7159 N N . GLY A 1 885 ? 84.571 91.121 81.980 1.00 108.53 885 GLY A N 1
ATOM 7160 C CA . GLY A 1 885 ? 85.479 90.701 80.928 1.00 93.48 885 GLY A CA 1
ATOM 7161 C C . GLY A 1 885 ? 85.484 91.642 79.744 1.00 95.91 885 GLY A C 1
ATOM 7162 O O . GLY A 1 885 ? 84.503 91.701 78.996 1.00 101.88 885 GLY A O 1
ATOM 7163 N N . PHE A 1 886 ? 86.575 92.380 79.547 1.00 88.26 886 PHE A N 1
ATOM 7164 C CA . PHE A 1 886 ? 86.443 93.408 78.523 1.00 90.76 886 PHE A CA 1
ATOM 7165 C C . PHE A 1 886 ? 87.498 93.357 77.423 1.00 99.32 886 PHE A C 1
ATOM 7166 O O . PHE A 1 886 ? 87.166 93.639 76.269 1.00 101.33 886 PHE A O 1
ATOM 7174 N N . ASN A 1 887 ? 88.750 93.017 77.741 1.00 80.21 887 ASN A N 1
ATOM 7175 C CA . ASN A 1 887 ? 89.811 92.872 76.737 1.00 66.39 887 ASN A CA 1
ATOM 7176 C C . ASN A 1 887 ? 90.032 94.179 75.964 1.00 72.73 887 ASN A C 1
ATOM 7177 O O . ASN A 1 887 ? 89.650 94.314 74.799 1.00 80.57 887 ASN A O 1
ATOM 7182 N N . ILE A 1 888 ? 90.627 95.158 76.659 1.00 70.47 888 ILE A N 1
ATOM 7183 C CA . ILE A 1 888 ? 90.905 96.468 76.062 1.00 66.93 888 ILE A CA 1
ATOM 7184 C C . ILE A 1 888 ? 91.541 96.342 74.680 1.00 69.84 888 ILE A C 1
ATOM 7185 O O . ILE A 1 888 ? 91.172 97.062 73.743 1.00 83.83 888 ILE A O 1
ATOM 7190 N N . ASP A 1 889 ? 92.506 95.430 74.531 1.00 74.27 889 ASP A N 1
ATOM 7191 C CA . ASP A 1 889 ? 93.240 95.336 73.270 1.00 67.92 889 ASP A CA 1
ATOM 7192 C C . ASP A 1 889 ? 92.340 94.896 72.121 1.00 76.25 889 ASP A C 1
ATOM 7193 O O . ASP A 1 889 ? 92.506 95.362 70.993 1.00 87.55 889 ASP A O 1
ATOM 7198 N N . ILE A 1 890 ? 91.403 93.981 72.371 1.00 81.00 890 ILE A N 1
ATOM 7199 C CA . ILE A 1 890 ? 90.489 93.579 71.306 1.00 82.33 890 ILE A CA 1
ATOM 7200 C C . ILE A 1 890 ? 89.544 94.721 70.949 1.00 85.57 890 ILE A C 1
ATOM 7201 O O . ILE A 1 890 ? 89.223 94.934 69.774 1.00 93.09 890 ILE A O 1
ATOM 7206 N N . SER A 1 891 ? 89.075 95.465 71.939 1.00 79.48 891 SER A N 1
ATOM 7207 C CA . SER A 1 891 ? 88.228 96.595 71.607 1.00 83.49 891 SER A CA 1
ATOM 7208 C C . SER A 1 891 ? 89.018 97.645 70.821 1.00 92.25 891 SER A C 1
ATOM 7209 O O . SER A 1 891 ? 88.539 98.170 69.819 1.00 102.37 891 SER A O 1
ATOM 7212 N N . CYS A 1 892 ? 90.227 97.951 71.290 1.00 88.68 892 CYS A N 1
ATOM 7213 C CA . CYS A 1 892 ? 91.094 98.948 70.649 1.00 84.57 892 CYS A CA 1
ATOM 7214 C C . CYS A 1 892 ? 91.697 98.664 69.266 1.00 92.73 892 CYS A C 1
ATOM 7215 O O . CYS A 1 892 ? 91.668 99.525 68.393 1.00 96.06 892 CYS A O 1
ATOM 7218 N N . PHE A 1 893 ? 92.241 97.466 69.065 1.00 97.47 893 PHE A N 1
ATOM 7219 C CA . PHE A 1 893 ? 92.879 97.134 67.789 1.00 90.31 893 PHE A CA 1
ATOM 7220 C C . PHE A 1 893 ? 92.229 95.984 67.037 1.00 100.47 893 PHE A C 1
ATOM 7221 O O . PHE A 1 893 ? 92.686 95.633 65.948 1.00 103.68 893 PHE A O 1
ATOM 7229 N N . LYS A 1 894 ? 91.239 95.363 67.680 1.00 96.90 894 LYS A N 1
ATOM 7230 C CA . LYS A 1 894 ? 90.441 94.223 67.185 1.00 98.94 894 LYS A CA 1
ATOM 7231 C C . LYS A 1 894 ? 91.182 92.874 67.144 1.00 104.60 894 LYS A C 1
ATOM 7232 O O . LYS A 1 894 ? 90.683 91.904 66.575 1.00 104.42 894 LYS A O 1
ATOM 7238 N N . LYS A 1 895 ? 92.367 92.824 67.747 1.00 107.63 895 LYS A N 1
ATOM 7239 C CA . LYS A 1 895 ? 93.159 91.600 67.825 1.00 107.29 895 LYS A CA 1
ATOM 7240 C C . LYS A 1 895 ? 94.074 91.665 69.042 1.00 104.71 895 LYS A C 1
ATOM 7241 O O . LYS A 1 895 ? 94.465 92.748 69.467 1.00 105.96 895 LYS A O 1
ATOM 7247 N N . PRO A 1 896 ? 94.441 90.502 69.592 1.00 95.42 896 PRO A N 1
ATOM 7248 C CA . PRO A 1 896 ? 95.311 90.436 70.771 1.00 95.42 896 PRO A CA 1
ATOM 7249 C C . PRO A 1 896 ? 96.736 90.919 70.508 1.00 97.46 896 PRO A C 1
ATOM 7250 O O . PRO A 1 896 ? 97.275 90.685 69.431 1.00 108.26 896 PRO A O 1
ATOM 7254 N N . LEU A 1 897 ? 97.327 91.590 71.493 1.00 88.10 897 LEU A N 1
ATOM 7255 C CA . LEU A 1 897 ? 98.692 92.098 71.393 1.00 90.85 897 LEU A CA 1
ATOM 7256 C C . LEU A 1 897 ? 99.712 90.968 71.414 1.00 94.92 897 LEU A C 1
ATOM 7257 O O . LEU A 1 897 ? 99.469 89.916 72.000 1.00 108.55 897 LEU A O 1
ATOM 7262 N N . THR A 1 898 ? 100.848 91.187 70.761 1.00 87.25 898 THR A N 1
ATOM 7263 C CA . THR A 1 898 ? 101.914 90.203 70.731 1.00 85.36 898 THR A CA 1
ATOM 7264 C C . THR A 1 898 ? 103.007 90.642 71.700 1.00 85.14 898 THR A C 1
ATOM 7265 O O . THR A 1 898 ? 102.979 91.745 72.248 1.00 87.51 898 THR A O 1
ATOM 7269 N N . PHE A 1 899 ? 103.972 89.750 71.903 1.00 78.02 899 PHE A N 1
ATOM 7270 C CA . PHE A 1 899 ? 105.079 90.035 72.809 1.00 70.51 899 PHE A CA 1
ATOM 7271 C C . PHE A 1 899 ? 105.940 91.200 72.327 1.00 81.73 899 PHE A C 1
ATOM 7272 O O . PHE A 1 899 ? 106.356 92.051 73.127 1.00 82.55 899 PHE A O 1
ATOM 7280 N N . SER A 1 900 ? 106.205 91.264 71.020 1.00 80.02 900 SER A N 1
ATOM 7281 C CA . SER A 1 900 ? 107.100 92.289 70.491 1.00 68.41 900 SER A CA 1
ATOM 7282 C C . SER A 1 900 ? 106.528 93.689 70.671 1.00 76.64 900 SER A C 1
ATOM 7283 O O . SER A 1 900 ? 107.270 94.633 70.968 1.00 86.62 900 SER A O 1
ATOM 7286 N N . GLU A 1 901 ? 105.218 93.848 70.485 1.00 76.91 901 GLU A N 1
ATOM 7287 C CA . GLU A 1 901 ? 104.604 95.160 70.653 1.00 75.26 901 GLU A CA 1
ATOM 7288 C C . GLU A 1 901 ? 104.713 95.654 72.093 1.00 69.68 901 GLU A C 1
ATOM 7289 O O . GLU A 1 901 ? 105.057 96.820 72.330 1.00 71.55 901 GLU A O 1
ATOM 7295 N N . LYS A 1 902 ? 104.445 94.780 73.068 1.00 75.54 902 LYS A N 1
ATOM 7296 C CA . LYS A 1 902 ? 104.605 95.178 74.464 1.00 64.30 902 LYS A CA 1
ATOM 7297 C C . LYS A 1 902 ? 106.054 95.512 74.773 1.00 62.61 902 LYS A C 1
ATOM 7298 O O . LYS A 1 902 ? 106.338 96.474 75.499 1.00 65.07 902 LYS A O 1
ATOM 7304 N N . LEU A 1 903 ? 106.986 94.728 74.229 1.00 65.61 903 LEU A N 1
ATOM 7305 C CA . LEU A 1 903 ? 108.399 95.016 74.448 1.00 65.20 903 LEU A CA 1
ATOM 7306 C C . LEU A 1 903 ? 108.764 96.398 73.922 1.00 70.96 903 LEU A C 1
ATOM 7307 O O . LEU A 1 903 ? 109.388 97.201 74.627 1.00 76.23 903 LEU A O 1
ATOM 7312 N N . ILE A 1 904 ? 108.344 96.706 72.692 1.00 68.99 904 ILE A N 1
ATOM 7313 C CA . ILE A 1 904 ? 108.688 97.990 72.088 1.00 59.91 904 ILE A CA 1
ATOM 7314 C C . ILE A 1 904 ? 108.044 99.135 72.859 1.00 64.43 904 ILE A C 1
ATOM 7315 O O . ILE A 1 904 ? 108.647 100.206 73.013 1.00 68.06 904 ILE A O 1
ATOM 7320 N N . ALA A 1 905 ? 106.834 98.927 73.386 1.00 71.67 905 ALA A N 1
ATOM 7321 C CA . ALA A 1 905 ? 106.226 99.952 74.232 1.00 62.76 905 ALA A CA 1
ATOM 7322 C C . ALA A 1 905 ? 107.039 100.166 75.503 1.00 54.47 905 ALA A C 1
ATOM 7323 O O . ALA A 1 905 ? 107.239 101.308 75.935 1.00 54.84 905 ALA A O 1
ATOM 7325 N N . LEU A 1 906 ? 107.527 99.083 76.109 1.00 60.76 906 LEU A N 1
ATOM 7326 C CA . LEU A 1 906 ? 108.300 99.182 77.343 1.00 50.09 906 LEU A CA 1
ATOM 7327 C C . LEU A 1 906 ? 109.727 99.671 77.125 1.00 66.91 906 LEU A C 1
ATOM 7328 O O . LEU A 1 906 ? 110.409 99.991 78.102 1.00 70.51 906 LEU A O 1
ATOM 7333 N N . ILE A 1 907 ? 110.186 99.747 75.880 1.00 66.85 907 ILE A N 1
ATOM 7334 C CA . ILE A 1 907 ? 111.499 100.314 75.595 1.00 56.37 907 ILE A CA 1
ATOM 7335 C C . ILE A 1 907 ? 111.460 101.839 75.405 1.00 68.00 907 ILE A C 1
ATOM 7336 O O . ILE A 1 907 ? 112.409 102.516 75.799 1.00 64.73 907 ILE A O 1
ATOM 7341 N N . THR A 1 908 ? 110.377 102.393 74.854 1.00 75.71 908 THR A N 1
ATOM 7342 C CA . THR A 1 908 ? 110.342 103.797 74.503 1.00 64.88 908 THR A CA 1
ATOM 7343 C C . THR A 1 908 ? 110.287 104.686 75.743 1.00 67.53 908 THR A C 1
ATOM 7344 O O . THR A 1 908 ? 109.427 104.493 76.623 1.00 82.39 908 THR A O 1
ATOM 7348 N N . PRO A 1 909 ? 111.191 105.648 75.875 1.00 46.04 909 PRO A N 1
ATOM 7349 C CA . PRO A 1 909 ? 111.195 106.509 77.072 1.00 47.65 909 PRO A CA 1
ATOM 7350 C C . PRO A 1 909 ? 109.921 107.328 77.175 1.00 55.48 909 PRO A C 1
ATOM 7351 O O . PRO A 1 909 ? 109.230 107.572 76.183 1.00 67.69 909 PRO A O 1
ATOM 7355 N N . GLN A 1 910 ? 109.619 107.757 78.388 1.00 57.73 910 GLN A N 1
ATOM 7356 C CA . GLN A 1 910 ? 108.359 108.418 78.655 1.00 60.52 910 GLN A CA 1
ATOM 7357 C C . GLN A 1 910 ? 108.260 109.782 77.981 1.00 62.24 910 GLN A C 1
ATOM 7358 O O . GLN A 1 910 ? 107.167 110.197 77.579 1.00 72.65 910 GLN A O 1
ATOM 7364 N N . VAL A 1 911 ? 109.380 110.489 77.842 1.00 64.69 911 VAL A N 1
ATOM 7365 C CA . VAL A 1 911 ? 109.356 111.799 77.191 1.00 62.43 911 VAL A CA 1
ATOM 7366 C C . VAL A 1 911 ? 108.902 111.689 75.738 1.00 60.17 911 VAL A C 1
ATOM 7367 O O . VAL A 1 911 ? 108.324 112.633 75.184 1.00 64.62 911 VAL A O 1
ATOM 7371 N N . LEU A 1 912 ? 109.110 110.534 75.111 1.00 65.62 912 LEU A N 1
ATOM 7372 C CA . LEU A 1 912 ? 108.704 110.330 73.728 1.00 58.14 912 LEU A CA 1
ATOM 7373 C C . LEU A 1 912 ? 107.331 109.695 73.587 1.00 66.19 912 LEU A C 1
ATOM 7374 O O . LEU A 1 912 ? 106.901 109.427 72.460 1.00 69.66 912 LEU A O 1
ATOM 7379 N N . GLY A 1 913 ? 106.633 109.445 74.686 1.00 67.91 913 GLY A N 1
ATOM 7380 C CA . GLY A 1 913 ? 105.303 108.891 74.597 1.00 73.90 913 GLY A CA 1
ATOM 7381 C C . GLY A 1 913 ? 105.280 107.389 74.712 1.00 72.91 913 GLY A C 1
ATOM 7382 O O . GLY A 1 913 ? 104.442 106.739 74.080 1.00 68.76 913 GLY A O 1
ATOM 7383 N N . GLY A 1 914 ? 106.179 106.816 75.504 1.00 72.25 914 GLY A N 1
ATOM 7384 C CA . GLY A 1 914 ? 106.268 105.379 75.646 1.00 62.16 914 GLY A CA 1
ATOM 7385 C C . GLY A 1 914 ? 106.011 105.008 77.088 1.00 73.49 914 GLY A C 1
ATOM 7386 O O . GLY A 1 914 ? 105.369 105.774 77.811 1.00 73.00 914 GLY A O 1
ATOM 7387 N N . LEU A 1 915 ? 106.502 103.852 77.529 1.00 56.56 915 LEU A N 1
ATOM 7388 C CA . LEU 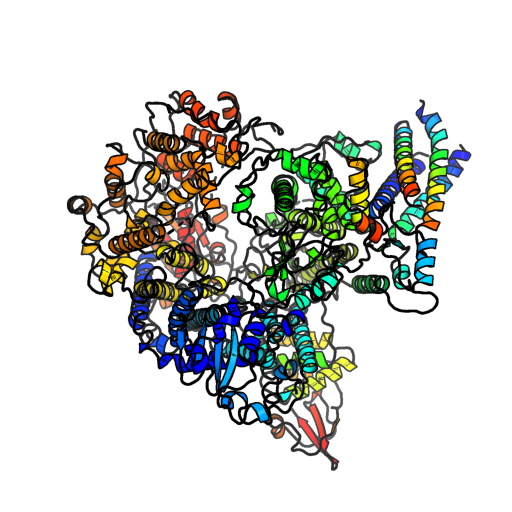A 1 915 ? 106.208 103.404 78.883 1.00 51.75 915 LEU A CA 1
ATOM 7389 C C . LEU A 1 915 ? 107.462 102.986 79.637 1.00 53.30 915 LEU A C 1
ATOM 7390 O O . LEU A 1 915 ? 107.394 102.146 80.538 1.00 63.59 915 LEU A O 1
ATOM 7395 N N . SER A 1 916 ? 108.611 103.568 79.314 1.00 54.72 916 SER A N 1
ATOM 7396 C CA . SER A 1 916 ? 109.853 103.197 79.977 1.00 60.55 916 SER A CA 1
ATOM 7397 C C . SER A 1 916 ? 110.152 104.205 81.077 1.00 63.67 916 SER A C 1
ATOM 7398 O O . SER A 1 916 ? 110.378 105.389 80.802 1.00 64.81 916 SER A O 1
ATOM 7401 N N . PHE A 1 917 ? 110.160 103.721 82.317 1.00 67.43 917 PHE A N 1
ATOM 7402 C CA . PHE A 1 917 ? 110.447 104.536 83.493 1.00 63.00 917 PHE A CA 1
ATOM 7403 C C . PHE A 1 917 ? 111.683 104.036 84.218 1.00 74.80 917 PHE A C 1
ATOM 7404 O O . PHE A 1 917 ? 111.993 104.524 85.311 1.00 81.60 917 PHE A O 1
ATOM 7412 N N . LEU A 1 918 ? 112.405 103.092 83.623 1.00 67.98 918 LEU A N 1
ATOM 7413 C CA . LEU A 1 918 ? 113.621 102.559 84.210 1.00 56.99 918 LEU A CA 1
ATOM 7414 C C . LEU A 1 918 ? 114.758 102.975 83.293 1.00 60.12 918 LEU A C 1
ATOM 7415 O O . LEU A 1 918 ? 115.203 102.225 82.433 1.00 56.85 918 LEU A O 1
ATOM 7420 N N . ASN A 1 919 ? 115.237 104.195 83.498 1.00 66.40 919 ASN A N 1
ATOM 7421 C CA . ASN A 1 919 ? 116.349 104.673 82.703 1.00 70.19 919 ASN A CA 1
ATOM 7422 C C . ASN A 1 919 ? 117.647 104.166 83.313 1.00 66.75 919 ASN A C 1
ATOM 7423 O O . ASN A 1 919 ? 117.897 104.412 84.502 1.00 69.81 919 ASN A O 1
ATOM 7428 N N . PRO A 1 920 ? 118.489 103.449 82.561 1.00 61.39 920 PRO A N 1
ATOM 7429 C CA . PRO A 1 920 ? 119.750 102.973 83.154 1.00 55.81 920 PRO A CA 1
ATOM 7430 C C . PRO A 1 920 ? 120.642 104.097 83.647 1.00 56.93 920 PRO A C 1
ATOM 7431 O O . PRO A 1 920 ? 121.414 103.889 84.590 1.00 62.71 920 PRO A O 1
ATOM 7435 N N . GLU A 1 921 ? 120.568 105.279 83.035 1.00 70.05 921 GLU A N 1
ATOM 7436 C CA . GLU A 1 921 ? 121.396 106.391 83.484 1.00 61.19 921 GLU A CA 1
ATOM 7437 C C . GLU A 1 921 ? 121.077 106.804 84.917 1.00 60.03 921 GLU A C 1
ATOM 7438 O O . GLU A 1 921 ? 121.924 107.409 85.582 1.00 73.19 921 GLU A O 1
ATOM 7444 N N . LYS A 1 922 ? 119.907 106.433 85.435 1.00 60.88 922 LYS A N 1
ATOM 7445 C CA . LYS A 1 922 ? 119.554 106.757 86.811 1.00 66.00 922 LYS A CA 1
ATOM 7446 C C . LYS A 1 922 ? 120.259 105.879 87.833 1.00 68.97 922 LYS A C 1
ATOM 7447 O O . LYS A 1 922 ? 120.122 106.129 89.035 1.00 71.86 922 LYS A O 1
ATOM 7453 N N . LEU A 1 923 ? 121.015 104.874 87.394 1.00 68.92 923 LEU A N 1
ATOM 7454 C CA . LEU A 1 923 ? 121.907 104.179 88.309 1.00 62.09 923 LEU A CA 1
ATOM 7455 C C . LEU A 1 923 ? 123.042 105.072 88.769 1.00 66.41 923 LEU A C 1
ATOM 7456 O O . LEU A 1 923 ? 123.683 104.780 89.783 1.00 83.36 923 LEU A O 1
ATOM 7461 N N . PHE A 1 924 ? 123.310 106.149 88.037 1.00 62.49 924 PHE A N 1
ATOM 7462 C CA . PHE A 1 924 ? 124.420 107.043 88.329 1.00 57.25 924 PHE A CA 1
ATOM 7463 C C . PHE A 1 924 ? 124.024 108.259 89.156 1.00 73.52 924 PHE A C 1
ATOM 7464 O O . PHE A 1 924 ? 124.763 108.640 90.073 1.00 77.14 924 PHE A O 1
ATOM 7472 N N . TYR A 1 925 ? 122.881 108.874 88.869 1.00 75.13 925 TYR A N 1
ATOM 7473 C CA . TYR A 1 925 ? 122.444 110.078 89.573 1.00 68.59 925 TYR A CA 1
ATOM 7474 C C . TYR A 1 925 ? 120.981 110.352 89.266 1.00 61.84 925 TYR A C 1
ATOM 7475 O O . TYR A 1 925 ? 120.508 110.070 88.159 1.00 68.27 925 TYR A O 1
ATOM 7484 N N . ARG A 1 926 ? 120.254 110.899 90.249 1.00 67.49 926 ARG A N 1
ATOM 7485 C CA . ARG A 1 926 ? 118.808 111.058 90.086 1.00 64.15 926 ARG A CA 1
ATOM 7486 C C . ARG A 1 926 ? 118.471 112.234 89.173 1.00 84.00 926 ARG A C 1
ATOM 7487 O O . ARG A 1 926 ? 117.651 112.096 88.265 1.00 86.65 926 ARG A O 1
ATOM 7495 N N . ASN A 1 927 ? 119.072 113.409 89.402 1.00 79.44 927 ASN A N 1
ATOM 7496 C CA . ASN A 1 927 ? 118.705 114.591 88.621 1.00 75.73 927 ASN A CA 1
ATOM 7497 C C . ASN A 1 927 ? 119.447 114.554 87.296 1.00 76.11 927 ASN A C 1
ATOM 7498 O O . ASN A 1 927 ? 120.685 114.653 87.260 1.00 86.69 927 ASN A O 1
ATOM 7503 N N . ILE A 1 928 ? 118.702 114.404 86.212 1.00 73.13 928 ILE A N 1
ATOM 7504 C CA . ILE A 1 928 ? 119.265 114.361 84.871 1.00 70.11 928 ILE A CA 1
ATOM 7505 C C . ILE A 1 928 ? 119.008 115.711 84.224 1.00 85.20 928 ILE A C 1
ATOM 7506 O O . ILE A 1 928 ? 117.884 116.231 84.280 1.00 88.39 928 ILE A O 1
ATOM 7511 N N . SER A 1 929 ? 120.047 116.278 83.613 1.00 82.20 929 SER A N 1
ATOM 7512 C CA . SER A 1 929 ? 119.959 117.629 83.074 1.00 72.23 929 SER A CA 1
ATOM 7513 C C . SER A 1 929 ? 118.914 117.711 81.967 1.00 78.83 929 SER A C 1
ATOM 7514 O O . SER A 1 929 ? 118.019 118.564 81.999 1.00 86.24 929 SER A O 1
ATOM 7517 N N . ASP A 1 930 ? 119.007 116.825 80.979 1.00 79.92 930 ASP A N 1
ATOM 7518 C CA . ASP A 1 930 ? 118.082 116.811 79.846 1.00 77.05 930 ASP A CA 1
ATOM 7519 C C . ASP A 1 930 ? 117.576 115.390 79.627 1.00 75.22 930 ASP A C 1
ATOM 7520 O O . ASP A 1 930 ? 118.362 114.514 79.213 1.00 78.29 930 ASP A O 1
ATOM 7525 N N . PRO A 1 931 ? 116.294 115.119 79.886 1.00 61.00 931 PRO A N 1
ATOM 7526 C CA . PRO A 1 931 ? 115.773 113.753 79.694 1.00 63.88 931 PRO A CA 1
ATOM 7527 C C . PRO A 1 931 ? 115.623 113.319 78.239 1.00 78.32 931 PRO A C 1
ATOM 7528 O O . PRO A 1 931 ? 115.662 112.109 77.970 1.00 81.73 931 PRO A O 1
ATOM 7532 N N . LEU A 1 932 ? 115.507 114.251 77.292 1.00 68.25 932 LEU A N 1
ATOM 7533 C CA . LEU A 1 932 ? 115.285 113.863 75.899 1.00 68.42 932 LEU A CA 1
ATOM 7534 C C . LEU A 1 932 ? 116.518 113.215 75.282 1.00 70.96 932 LEU A C 1
ATOM 7535 O O . LEU A 1 932 ? 116.419 112.172 74.622 1.00 77.21 932 LEU A O 1
ATOM 7540 N N . THR A 1 933 ? 117.690 113.819 75.478 1.00 72.35 933 THR A N 1
ATOM 7541 C CA . THR A 1 933 ? 118.904 113.281 74.875 1.00 65.49 933 THR A CA 1
ATOM 7542 C C . THR A 1 933 ? 119.274 111.933 75.482 1.00 70.96 933 THR A C 1
ATOM 7543 O O . THR A 1 933 ? 119.664 111.004 74.760 1.00 77.88 933 THR A O 1
ATOM 7547 N N . SER A 1 934 ? 119.140 111.795 76.803 1.00 67.67 934 SER A N 1
ATOM 7548 C CA . SER A 1 934 ? 119.421 110.510 77.429 1.00 60.14 934 SER A CA 1
ATOM 7549 C C . SER A 1 934 ? 118.417 109.460 76.973 1.00 71.42 934 SER A C 1
ATOM 7550 O O . SER A 1 934 ? 118.779 108.294 76.764 1.00 86.94 934 SER A O 1
ATOM 7553 N N . GLY A 1 935 ? 117.152 109.856 76.805 1.00 55.59 935 GLY A N 1
ATOM 7554 C CA . GLY A 1 935 ? 116.162 108.921 76.298 1.00 57.96 935 GLY A CA 1
ATOM 7555 C C . GLY A 1 935 ? 116.471 108.441 74.891 1.00 74.15 935 GLY A C 1
ATOM 7556 O O . GLY A 1 935 ? 116.327 107.254 74.585 1.00 73.80 935 GLY A O 1
ATOM 7557 N N . LEU A 1 936 ? 116.920 109.353 74.023 1.00 63.44 936 LEU A N 1
ATOM 7558 C CA . LEU A 1 936 ? 117.313 108.960 72.671 1.00 56.01 936 LEU A CA 1
ATOM 7559 C C . LEU A 1 936 ? 118.518 108.028 72.687 1.00 62.59 936 LEU A C 1
ATOM 7560 O O . LEU A 1 936 ? 118.560 107.041 71.940 1.00 77.22 936 LEU A O 1
ATOM 7565 N N . PHE A 1 937 ? 119.499 108.321 73.541 1.00 60.23 937 PHE A N 1
ATOM 7566 C CA . PHE A 1 937 ? 120.658 107.445 73.680 1.00 58.61 937 PHE A CA 1
ATOM 7567 C C . PHE A 1 937 ? 120.243 106.039 74.101 1.00 62.52 937 PHE A C 1
ATOM 7568 O O . PHE A 1 937 ? 120.666 105.037 73.499 1.00 70.18 937 PHE A O 1
ATOM 7576 N N . GLN A 1 938 ? 119.387 105.952 75.121 1.00 55.66 938 GLN A N 1
ATOM 7577 C CA . GLN A 1 938 ? 118.935 104.653 75.601 1.00 55.13 938 GLN A CA 1
ATOM 7578 C C . GLN A 1 938 ? 118.157 103.903 74.526 1.00 63.49 938 GLN A C 1
ATOM 7579 O O . GLN A 1 938 ? 118.347 102.693 74.348 1.00 81.13 938 GLN A O 1
ATOM 7585 N N . LEU A 1 939 ? 117.267 104.594 73.808 1.00 59.25 939 LEU A N 1
ATOM 7586 C CA . LEU A 1 939 ? 116.492 103.907 72.779 1.00 60.36 939 LEU A CA 1
ATOM 7587 C C . LEU A 1 939 ? 117.392 103.382 71.667 1.00 68.93 939 LEU A C 1
ATOM 7588 O O . LEU A 1 939 ? 117.190 102.264 71.174 1.00 72.42 939 LEU A O 1
ATOM 7593 N N . LYS A 1 940 ? 118.385 104.174 71.247 1.00 70.23 940 LYS A N 1
ATOM 7594 C CA . LYS A 1 940 ? 119.292 103.697 70.205 1.00 59.53 940 LYS A CA 1
ATOM 7595 C C . LYS A 1 940 ? 120.049 102.455 70.658 1.00 80.02 940 LYS A C 1
ATOM 7596 O O . LYS A 1 940 ? 120.175 101.481 69.901 1.00 83.90 940 LYS A O 1
ATOM 7602 N N . ASN A 1 941 ? 120.545 102.463 71.901 1.00 81.48 941 ASN A N 1
ATOM 7603 C CA . ASN A 1 941 ? 121.261 101.291 72.400 1.00 68.62 941 ASN A CA 1
ATOM 7604 C C . ASN A 1 941 ? 120.351 100.071 72.454 1.00 67.98 941 ASN A C 1
ATOM 7605 O O . ASN A 1 941 ? 120.756 98.963 72.072 1.00 80.34 941 ASN A O 1
ATOM 7610 N N . ALA A 1 942 ? 119.119 100.250 72.934 1.00 63.34 942 ALA A N 1
ATOM 7611 C CA . ALA A 1 942 ? 118.220 99.110 73.050 1.00 61.66 942 ALA A CA 1
ATOM 7612 C C . ALA A 1 942 ? 117.883 98.540 71.678 1.00 77.72 942 ALA A C 1
ATOM 7613 O O . ALA A 1 942 ? 117.825 97.316 71.505 1.00 84.28 942 ALA A O 1
ATOM 7615 N N . LEU A 1 943 ? 117.664 99.403 70.681 1.00 70.51 943 LEU A N 1
ATOM 7616 C CA . LEU A 1 943 ? 117.379 98.875 69.348 1.00 70.61 943 LEU A CA 1
ATOM 7617 C C . LEU A 1 943 ? 118.586 98.201 68.721 1.00 80.20 943 LEU A C 1
ATOM 7618 O O . LEU A 1 943 ? 118.429 97.243 67.960 1.00 82.50 943 LEU A O 1
ATOM 7623 N N . GLU A 1 944 ? 119.798 98.677 69.023 1.00 81.30 944 GLU A N 1
ATOM 7624 C CA . GLU A 1 944 ? 120.970 97.980 68.507 1.00 87.87 944 GLU A CA 1
ATOM 7625 C C . GLU A 1 944 ? 121.108 96.604 69.134 1.00 77.94 944 GLU A C 1
ATOM 7626 O O . GLU A 1 944 ? 121.488 95.643 68.456 1.00 81.55 944 GLU A O 1
ATOM 7632 N N . PHE A 1 945 ? 120.797 96.488 70.424 1.00 77.59 945 PHE A N 1
ATOM 7633 C CA . PHE A 1 945 ? 120.827 95.172 71.054 1.00 65.59 945 PHE A CA 1
ATOM 7634 C C . PHE A 1 945 ? 119.747 94.251 70.492 1.00 70.06 945 PHE A C 1
ATOM 7635 O O . PHE A 1 945 ? 119.995 93.060 70.274 1.00 82.96 945 PHE A O 1
ATOM 7643 N N . LEU A 1 946 ? 118.547 94.781 70.250 1.00 78.29 946 LEU A N 1
ATOM 7644 C CA . LEU A 1 946 ? 117.446 93.968 69.739 1.00 84.61 946 LEU A CA 1
ATOM 7645 C C . LEU A 1 946 ? 117.584 93.588 68.265 1.00 99.88 946 LEU A C 1
ATOM 7646 O O . LEU A 1 946 ? 116.801 92.758 67.789 1.00 92.53 946 LEU A O 1
ATOM 7651 N N . GLU A 1 947 ? 118.549 94.155 67.541 1.00 99.27 947 GLU A N 1
ATOM 7652 C CA . GLU A 1 947 ? 118.869 93.899 66.131 1.00 92.81 947 GLU A CA 1
ATOM 7653 C C . GLU A 1 947 ? 117.898 94.592 65.178 1.00 98.39 947 GLU A C 1
ATOM 7654 O O . GLU A 1 947 ? 118.049 94.445 63.957 1.00 102.71 947 GLU A O 1
ATOM 7660 N N . LYS A 1 948 ? 116.913 95.327 65.679 1.00 95.22 948 LYS A N 1
ATOM 7661 C CA . LYS A 1 948 ? 115.975 96.076 64.841 1.00 86.61 948 LYS A CA 1
ATOM 7662 C C . LYS A 1 948 ? 116.395 97.542 64.768 1.00 87.25 948 LYS A C 1
ATOM 7663 O O . LYS A 1 948 ? 115.696 98.452 65.213 1.00 92.17 948 LYS A O 1
ATOM 7669 N N . GLU A 1 949 ? 117.570 97.756 64.177 1.00 97.23 949 GLU A N 1
ATOM 7670 C CA . GLU A 1 949 ? 118.164 99.084 64.108 1.00 96.90 949 GLU A CA 1
ATOM 7671 C C . GLU A 1 949 ? 117.446 100.025 63.150 1.00 92.12 949 GLU A C 1
ATOM 7672 O O . GLU A 1 949 ? 117.679 101.237 63.217 1.00 91.70 949 GLU A O 1
ATOM 7678 N N . GLU A 1 950 ? 116.580 99.512 62.277 1.00 97.97 950 GLU A N 1
ATOM 7679 C CA . GLU A 1 950 ? 115.888 100.352 61.308 1.00 94.28 950 GLU A CA 1
ATOM 7680 C C . GLU A 1 950 ? 114.629 101.015 61.859 1.00 91.81 950 GLU A C 1
ATOM 7681 O O . GLU A 1 950 ? 114.040 101.849 61.164 1.00 91.94 950 GLU A O 1
ATOM 7687 N N . LEU A 1 951 ? 114.207 100.686 63.079 1.00 86.58 951 LEU A N 1
ATOM 7688 C CA . LEU A 1 951 ? 112.995 101.257 63.657 1.00 81.10 951 LEU A CA 1
ATOM 7689 C C . LEU A 1 951 ? 113.220 102.566 64.401 1.00 82.98 951 LEU A C 1
ATOM 7690 O O . LEU A 1 951 ? 112.254 103.123 64.930 1.00 86.41 951 LEU A O 1
ATOM 7695 N N . PHE A 1 952 ? 114.459 103.046 64.497 1.00 72.90 952 PHE A N 1
ATOM 7696 C CA . PHE A 1 952 ? 114.728 104.216 65.324 1.00 60.00 952 PHE A CA 1
ATOM 7697 C C . PHE A 1 952 ? 113.963 105.436 64.826 1.00 70.37 952 PHE A C 1
ATOM 7698 O O . PHE A 1 952 ? 113.207 106.074 65.579 1.00 84.26 952 PHE A O 1
ATOM 7706 N N . TYR A 1 953 ? 114.117 105.761 63.542 1.00 72.27 953 TYR A N 1
ATOM 7707 C CA . TYR A 1 953 ? 113.480 106.964 63.025 1.00 70.61 953 TYR A CA 1
ATOM 7708 C C . TYR A 1 953 ? 111.983 106.792 62.864 1.00 69.22 953 TYR A C 1
ATOM 7709 O O . TYR A 1 953 ? 111.265 107.791 62.770 1.00 79.52 953 TYR A O 1
ATOM 7718 N N . ILE A 1 954 ? 111.499 105.549 62.838 1.00 66.76 954 ILE A N 1
ATOM 7719 C CA . ILE A 1 954 ? 110.057 105.334 62.841 1.00 63.59 954 ILE A CA 1
ATOM 7720 C C . ILE A 1 954 ? 109.482 105.570 64.232 1.00 69.27 954 ILE A C 1
ATOM 7721 O O . ILE A 1 954 ? 108.426 106.190 64.380 1.00 83.18 954 ILE A O 1
ATOM 7726 N N . LEU A 1 955 ? 110.170 105.108 65.283 1.00 72.21 955 LEU A N 1
ATOM 7727 C CA . LEU A 1 955 ? 109.618 105.247 66.632 1.00 75.48 955 LEU A CA 1
ATOM 7728 C C . LEU A 1 955 ? 109.742 106.649 67.191 1.00 69.29 955 LEU A C 1
ATOM 7729 O O . LEU A 1 955 ? 108.900 107.063 67.985 1.00 73.42 955 LEU A O 1
ATOM 7734 N N . ILE A 1 956 ? 110.770 107.415 66.802 1.00 73.16 956 ILE A N 1
ATOM 7735 C CA . ILE A 1 956 ? 110.891 108.726 67.429 1.00 62.71 956 ILE A CA 1
ATOM 7736 C C . ILE A 1 956 ? 110.052 109.788 66.732 1.00 79.94 956 ILE A C 1
ATOM 7737 O O . ILE A 1 956 ? 109.760 110.826 67.344 1.00 89.54 956 ILE A O 1
ATOM 7742 N N . SER A 1 957 ? 109.632 109.552 65.491 1.00 79.50 957 SER A N 1
ATOM 7743 C CA . SER A 1 957 ? 108.931 110.562 64.697 1.00 82.69 957 SER A CA 1
ATOM 7744 C C . SER A 1 957 ? 107.427 110.297 64.707 1.00 95.92 957 SER A C 1
ATOM 7745 O O . SER A 1 957 ? 106.893 109.610 63.835 1.00 95.88 957 SER A O 1
ATOM 7748 N N . LYS A 1 958 ? 106.734 110.863 65.691 1.00 100.73 958 LYS A N 1
ATOM 7749 C CA . LYS A 1 958 ? 105.293 110.703 65.815 1.00 103.90 958 LYS A CA 1
ATOM 7750 C C . LYS A 1 958 ? 104.579 112.024 65.557 1.00 112.58 958 LYS A C 1
ATOM 7751 O O . LYS A 1 958 ? 105.167 113.105 65.655 1.00 113.17 958 LYS A O 1
ATOM 7757 N N . LYS A 1 959 ? 103.293 111.923 65.239 1.00 110.42 959 LYS A N 1
ATOM 7758 C CA . LYS A 1 959 ? 102.518 113.101 64.865 1.00 104.69 959 LYS A CA 1
ATOM 7759 C C . LYS A 1 959 ? 102.319 114.005 66.076 1.00 101.07 959 LYS A C 1
ATOM 7760 O O . LYS A 1 959 ? 101.836 113.543 67.115 1.00 109.20 959 LYS A O 1
ATOM 7766 N N . PRO A 1 960 ? 102.670 115.287 65.984 1.00 91.04 960 PRO A N 1
ATOM 7767 C CA . PRO A 1 960 ? 102.411 116.197 67.103 1.00 96.65 960 PRO A CA 1
ATOM 7768 C C . PRO A 1 960 ? 100.922 116.394 67.317 1.00 101.97 960 PRO A C 1
ATOM 7769 O O . PRO A 1 960 ? 100.114 116.290 66.390 1.00 97.51 960 PRO A O 1
ATOM 7773 N N . GLY A 1 961 ? 100.564 116.679 68.557 1.00 101.55 961 GLY A N 1
ATOM 7774 C CA . GLY A 1 961 ? 99.181 116.868 68.941 1.00 105.18 961 GLY A CA 1
ATOM 7775 C C . GLY A 1 961 ? 98.765 118.316 68.835 1.00 117.75 961 GLY A C 1
ATOM 7776 O O . GLY A 1 961 ? 99.321 119.095 68.054 1.00 112.79 961 GLY A O 1
ATOM 7777 N N . LEU A 1 962 ? 97.772 118.684 69.636 1.00 121.88 962 LEU A N 1
ATOM 7778 C CA . LEU A 1 962 ? 97.241 120.043 69.673 1.00 116.80 962 LEU A CA 1
ATOM 7779 C C . LEU A 1 962 ? 97.390 120.549 71.104 1.00 111.79 962 LEU A C 1
ATOM 7780 O O . LEU A 1 962 ? 96.610 120.177 71.985 1.00 113.24 962 LEU A O 1
ATOM 7785 N N . ALA A 1 963 ? 98.386 121.400 71.333 1.00 104.38 963 ALA A N 1
ATOM 7786 C CA . ALA A 1 963 ? 98.660 121.927 72.659 1.00 110.53 963 ALA A CA 1
ATOM 7787 C C . ALA A 1 963 ? 98.818 123.438 72.586 1.00 119.49 963 ALA A C 1
ATOM 7788 O O . ALA A 1 963 ? 99.325 123.981 71.601 1.00 104.23 963 ALA A O 1
ATOM 7790 N N . ASP A 1 964 ? 98.376 124.109 73.644 1.00 120.15 964 ASP A N 1
ATOM 7791 C CA . ASP A 1 964 ? 98.437 125.557 73.720 1.00 110.56 964 ASP A CA 1
ATOM 7792 C C . ASP A 1 964 ? 99.805 125.983 74.252 1.00 95.39 964 ASP A C 1
ATOM 7793 O O . ASP A 1 964 ? 100.717 125.165 74.406 1.00 98.97 964 ASP A O 1
ATOM 7798 N N . ALA A 1 965 ? 99.963 127.275 74.543 1.00 89.99 965 ALA A N 1
ATOM 7799 C CA . ALA A 1 965 ? 101.202 127.744 75.153 1.00 74.26 965 ALA A CA 1
ATOM 7800 C C . ALA A 1 965 ? 101.295 127.407 76.636 1.00 80.04 965 ALA A C 1
ATOM 7801 O O . ALA A 1 965 ? 102.402 127.206 77.150 1.00 86.82 965 ALA A O 1
ATOM 7803 N N . SER A 1 966 ? 100.161 127.335 77.340 1.00 83.31 966 SER A N 1
ATOM 7804 C CA . SER A 1 966 ? 100.208 127.043 78.770 1.00 82.49 966 SER A CA 1
ATOM 7805 C C . SER A 1 966 ? 100.696 125.628 79.045 1.00 89.09 966 SER A C 1
ATOM 7806 O O . SER A 1 966 ? 101.416 125.398 80.026 1.00 89.55 966 SER A O 1
ATOM 7809 N N . ASP A 1 967 ? 100.346 124.678 78.175 1.00 93.96 967 ASP A N 1
ATOM 7810 C CA . ASP A 1 967 ? 100.857 123.321 78.313 1.00 84.92 967 ASP A CA 1
ATOM 7811 C C . ASP A 1 967 ? 102.367 123.284 78.154 1.00 70.78 967 ASP A C 1
ATOM 7812 O O . ASP A 1 967 ? 103.064 122.577 78.890 1.00 81.81 967 ASP A O 1
ATOM 7817 N N . PHE A 1 968 ? 102.889 124.054 77.201 1.00 69.67 968 PHE A N 1
ATOM 7818 C CA . PHE A 1 968 ? 104.326 124.081 76.978 1.00 74.82 968 PHE A CA 1
ATOM 7819 C C . PHE A 1 968 ? 105.053 124.809 78.109 1.00 76.58 968 PHE A C 1
ATOM 7820 O O . PHE A 1 968 ? 106.182 124.444 78.453 1.00 84.56 968 PHE A O 1
ATOM 7828 N N . VAL A 1 969 ? 104.413 125.807 78.730 1.00 75.07 969 VAL A N 1
ATOM 7829 C CA . VAL A 1 969 ? 105.035 126.482 79.870 1.00 56.53 969 VAL A CA 1
ATOM 7830 C C . VAL A 1 969 ? 105.057 125.566 81.086 1.00 66.88 969 VAL A C 1
ATOM 7831 O O . VAL A 1 969 ? 106.018 125.563 81.865 1.00 76.46 969 VAL A O 1
ATOM 7835 N N . MET A 1 970 ? 104.009 124.757 81.265 1.00 79.41 970 MET A N 1
ATOM 7836 C CA . MET A 1 970 ? 103.998 123.847 82.398 1.00 85.81 970 MET A CA 1
ATOM 7837 C C . MET A 1 970 ? 104.942 122.672 82.216 1.00 89.58 970 MET A C 1
ATOM 7838 O O . MET A 1 970 ? 105.360 122.079 83.210 1.00 87.48 970 MET A O 1
ATOM 7843 N N . ASN A 1 971 ? 105.312 122.322 80.976 1.00 89.67 971 ASN A N 1
ATOM 7844 C CA . ASN A 1 971 ? 106.133 121.151 80.765 1.00 79.70 971 ASN A CA 1
ATOM 7845 C C . ASN A 1 971 ? 107.287 121.629 79.877 1.00 72.67 971 ASN A C 1
ATOM 7846 O O . ASN A 1 971 ? 107.280 121.397 78.662 1.00 70.03 971 ASN A O 1
ATOM 7851 N N . PRO A 1 972 ? 108.281 122.329 80.446 1.00 71.59 972 PRO A N 1
ATOM 7852 C CA . PRO A 1 972 ? 109.296 122.993 79.606 1.00 71.96 972 PRO A CA 1
ATOM 7853 C C . PRO A 1 972 ? 110.132 122.073 78.725 1.00 83.60 972 PRO A C 1
ATOM 7854 O O . PRO A 1 972 ? 110.477 122.460 77.600 1.00 77.74 972 PRO A O 1
ATOM 7858 N N . LEU A 1 973 ? 110.481 120.893 79.207 1.00 78.85 973 LEU A N 1
ATOM 7859 C CA . LEU A 1 973 ? 111.483 120.048 78.580 1.00 73.50 973 LEU A CA 1
ATOM 7860 C C . LEU A 1 973 ? 110.879 118.906 77.777 1.00 69.72 973 LEU A C 1
ATOM 7861 O O . LEU A 1 973 ? 111.623 118.079 77.241 1.00 72.09 973 LEU A O 1
ATOM 7866 N N . GLY A 1 974 ? 109.553 118.848 77.665 1.00 65.17 974 GLY A N 1
ATOM 7867 C CA . GLY A 1 974 ? 108.881 117.767 76.984 1.00 66.03 974 GLY A CA 1
ATOM 7868 C C . GLY A 1 974 ? 108.553 118.074 75.533 1.00 60.03 974 GLY A C 1
ATOM 7869 O O . GLY A 1 974 ? 108.930 119.105 74.971 1.00 62.46 974 GLY A O 1
ATOM 7870 N N . LEU A 1 975 ? 107.838 117.136 74.924 1.00 79.95 975 LEU A N 1
ATOM 7871 C CA . LEU A 1 975 ? 107.358 117.200 73.553 1.00 82.25 975 LEU A CA 1
ATOM 7872 C C . LEU A 1 975 ? 105.843 117.336 73.501 1.00 79.01 975 LEU A C 1
ATOM 7873 O O . LEU A 1 975 ? 105.135 117.171 74.498 1.00 78.44 975 LEU A O 1
ATOM 7878 N N . ASN A 1 976 ? 105.355 117.641 72.300 1.00 77.11 976 ASN A N 1
ATOM 7879 C CA . ASN A 1 976 ? 103.921 117.769 72.053 1.00 71.80 976 ASN A CA 1
ATOM 7880 C C . ASN A 1 976 ? 103.386 116.453 71.496 1.00 81.52 976 ASN A C 1
ATOM 7881 O O . ASN A 1 976 ? 102.975 116.341 70.340 1.00 89.75 976 ASN A O 1
ATOM 7886 N N . VAL A 1 977 ? 103.399 115.441 72.355 1.00 76.03 977 VAL A N 1
ATOM 7887 C CA . VAL A 1 977 ? 102.889 114.117 72.030 1.00 83.69 977 VAL A CA 1
ATOM 7888 C C . VAL A 1 977 ? 101.728 113.826 72.968 1.00 94.60 977 VAL A C 1
ATOM 7889 O O . VAL A 1 977 ? 101.831 114.092 74.167 1.00 95.15 977 VAL A O 1
ATOM 7893 N N . PRO A 1 978 ? 100.601 113.318 72.468 1.00 87.66 978 PRO A N 1
ATOM 7894 C CA . PRO A 1 978 ? 99.461 113.046 73.358 1.00 89.93 978 PRO A CA 1
ATOM 7895 C C . PRO A 1 978 ? 99.730 111.976 74.404 1.00 91.95 978 PRO A C 1
ATOM 7896 O O . PRO A 1 978 ? 99.137 112.022 75.488 1.00 95.27 978 PRO A O 1
ATOM 7900 N N . GLY A 1 979 ? 100.612 111.011 74.117 1.00 81.14 979 GLY A N 1
ATOM 7901 C CA . GLY A 1 979 ? 100.803 109.877 75.010 1.00 82.92 979 GLY A CA 1
ATOM 7902 C C . GLY A 1 979 ? 101.612 110.153 76.259 1.00 97.43 979 GLY A C 1
ATOM 7903 O O . GLY A 1 979 ? 101.517 109.380 77.221 1.00 90.70 979 GLY A O 1
ATOM 7904 N N . SER A 1 980 ? 102.394 111.235 76.273 1.00 95.09 980 SER A N 1
ATOM 7905 C CA . SER A 1 980 ? 103.233 111.546 77.422 1.00 82.36 980 SER A CA 1
ATOM 7906 C C . SER A 1 980 ? 102.532 112.409 78.454 1.00 88.40 980 SER A C 1
ATOM 7907 O O . SER A 1 980 ? 103.145 112.765 79.466 1.00 97.64 980 SER A O 1
ATOM 7910 N N . LYS A 1 981 ? 101.277 112.751 78.244 1.00 94.16 981 LYS A N 1
ATOM 7911 C CA . LYS A 1 981 ? 100.592 113.692 79.117 1.00 95.63 981 LYS A CA 1
ATOM 7912 C C . LYS A 1 981 ? 99.975 112.898 80.263 1.00 96.06 981 LYS A C 1
ATOM 7913 O O . LYS A 1 981 ? 99.467 111.781 80.068 1.00 100.13 981 LYS A O 1
ATOM 7919 N N . GLU A 1 982 ? 100.025 113.459 81.465 1.00 106.17 982 GLU A N 1
ATOM 7920 C CA . GLU A 1 982 ? 99.516 112.757 82.635 1.00 112.94 982 GLU A CA 1
ATOM 7921 C C . GLU A 1 982 ? 97.995 112.880 82.722 1.00 119.71 982 GLU A C 1
ATOM 7922 O O . GLU A 1 982 ? 97.377 113.723 82.070 1.00 119.22 982 GLU A O 1
ATOM 7928 N N . ILE A 1 983 ? 97.395 112.006 83.535 1.00 109.92 983 ILE A N 1
ATOM 7929 C CA . ILE A 1 983 ? 95.932 111.906 83.575 1.00 106.66 983 ILE A CA 1
ATOM 7930 C C . ILE A 1 983 ? 95.290 113.032 84.388 1.00 114.54 983 ILE A C 1
ATOM 7931 O O . ILE A 1 983 ? 94.138 113.405 84.131 1.00 115.10 983 ILE A O 1
ATOM 7936 N N . ILE A 1 984 ? 96.005 113.595 85.364 1.00 114.18 984 ILE A N 1
ATOM 7937 C CA . ILE A 1 984 ? 95.420 114.627 86.216 1.00 122.07 984 ILE A CA 1
ATOM 7938 C C . ILE A 1 984 ? 95.013 115.851 85.401 1.00 115.23 984 ILE A C 1
ATOM 7939 O O . ILE A 1 984 ? 94.043 116.549 85.742 1.00 116.85 984 ILE A O 1
ATOM 7944 N N . THR A 1 985 ? 95.738 116.126 84.313 1.00 102.75 985 THR A N 1
ATOM 7945 C CA . THR A 1 985 ? 95.435 117.260 83.451 1.00 111.95 985 THR A CA 1
ATOM 7946 C C . THR A 1 985 ? 94.067 117.149 82.792 1.00 105.20 985 THR A C 1
ATOM 7947 O O . THR A 1 985 ? 93.550 118.156 82.297 1.00 105.65 985 THR A O 1
ATOM 7951 N N . PHE A 1 986 ? 93.463 115.959 82.778 1.00 104.31 986 PHE A N 1
ATOM 7952 C CA . PHE A 1 986 ? 92.117 115.814 82.239 1.00 112.43 986 PHE A CA 1
ATOM 7953 C C . PHE A 1 986 ? 91.029 116.053 83.280 1.00 103.17 986 PHE A C 1
ATOM 7954 O O . PHE A 1 986 ? 89.882 116.320 82.904 1.00 92.84 986 PHE A O 1
ATOM 7962 N N . LEU A 1 987 ? 91.361 115.974 84.570 1.00 106.38 987 LEU A N 1
ATOM 7963 C CA . LEU A 1 987 ? 90.403 116.195 85.648 1.00 107.30 987 LEU A CA 1
ATOM 7964 C C . LEU A 1 987 ? 90.501 117.587 86.251 1.00 105.37 987 LEU A C 1
ATOM 7965 O O . LEU A 1 987 ? 89.582 118.004 86.975 1.00 107.00 987 LEU A O 1
ATOM 7970 N N . ARG A 1 988 ? 91.619 118.276 86.014 1.00 101.88 988 ARG A N 1
ATOM 7971 C CA . ARG A 1 988 ? 91.832 119.583 86.622 1.00 97.44 988 ARG A CA 1
ATOM 7972 C C . ARG A 1 988 ? 90.681 120.536 86.300 1.00 103.76 988 ARG A C 1
ATOM 7973 O O . ARG A 1 988 ? 90.238 121.301 87.168 1.00 107.27 988 ARG A O 1
ATOM 7981 N N . GLN A 1 989 ? 90.240 120.557 85.037 1.00 100.87 989 GLN A N 1
ATOM 7982 C CA . GLN A 1 989 ? 89.147 121.439 84.630 1.00 110.92 989 GLN A CA 1
ATOM 7983 C C . GLN A 1 989 ? 87.867 121.177 85.422 1.00 114.49 989 GLN A C 1
ATOM 7984 O O . GLN A 1 989 ? 87.184 122.122 85.854 1.00 125.38 989 GLN A O 1
ATOM 7990 N N . THR A 1 990 ? 87.595 119.907 85.737 1.00 102.90 990 THR A N 1
ATOM 7991 C CA . THR A 1 990 ? 86.420 119.596 86.543 1.00 104.10 990 THR A CA 1
ATOM 7992 C C . THR A 1 990 ? 86.616 120.098 87.960 1.00 109.42 990 THR A C 1
ATOM 7993 O O . THR A 1 990 ? 85.675 120.620 88.579 1.00 112.39 990 THR A O 1
ATOM 7997 N N . VAL A 1 991 ? 87.809 119.876 88.514 1.00 99.82 991 VAL A N 1
ATOM 7998 C CA . VAL A 1 991 ? 88.049 120.292 89.890 1.00 89.50 991 VAL A CA 1
ATOM 7999 C C . VAL A 1 991 ? 87.815 121.792 90.014 1.00 92.02 991 VAL A C 1
ATOM 8000 O O . VAL A 1 991 ? 87.133 122.263 90.933 1.00 101.88 991 VAL A O 1
ATOM 8004 N N . ARG A 1 992 ? 88.427 122.567 89.109 1.00 88.95 992 ARG A N 1
ATOM 8005 C CA . ARG A 1 992 ? 88.214 124.012 89.091 1.00 90.57 992 ARG A CA 1
ATOM 8006 C C . ARG A 1 992 ? 86.734 124.376 89.025 1.00 89.96 992 ARG A C 1
ATOM 8007 O O . ARG A 1 992 ? 86.269 125.284 89.736 1.00 100.85 992 ARG A O 1
ATOM 8015 N N . GLU A 1 993 ? 85.970 123.676 88.174 1.00 100.72 993 GLU A N 1
ATOM 8016 C CA . GLU A 1 993 ? 84.550 123.996 88.089 1.00 107.94 993 GLU A CA 1
ATOM 8017 C C . GLU A 1 993 ? 83.853 123.774 89.425 1.00 102.07 993 GLU A C 1
ATOM 8018 O O . GLU A 1 993 ? 83.075 124.622 89.876 1.00 102.97 993 GLU A O 1
ATOM 8024 N N . ASN A 1 994 ? 84.114 122.634 90.076 1.00 96.12 994 ASN A N 1
ATOM 8025 C CA . ASN A 1 994 ? 83.485 122.409 91.376 1.00 98.32 994 ASN A CA 1
ATOM 8026 C C . ASN A 1 994 ? 83.912 123.455 92.399 1.00 101.32 994 ASN A C 1
ATOM 8027 O O . ASN A 1 994 ? 83.123 123.823 93.282 1.00 108.62 994 ASN A O 1
ATOM 8032 N N . ILE A 1 995 ? 85.158 123.932 92.302 1.00 99.20 995 ILE A N 1
ATOM 8033 C CA . ILE A 1 995 ? 85.631 124.961 93.225 1.00 89.09 995 ILE A CA 1
ATOM 8034 C C . ILE A 1 995 ? 84.824 126.234 93.046 1.00 86.00 995 ILE A C 1
ATOM 8035 O O . ILE A 1 995 ? 84.509 126.927 94.021 1.00 87.30 995 ILE A O 1
ATOM 8040 N N . THR A 1 996 ? 84.421 126.529 91.812 1.00 90.48 996 THR A N 1
ATOM 8041 C CA . THR A 1 996 ? 83.677 127.763 91.584 1.00 90.35 996 THR A CA 1
ATOM 8042 C C . THR A 1 996 ? 82.186 127.595 91.886 1.00 90.99 996 THR A C 1
ATOM 8043 O O . THR A 1 996 ? 81.415 128.551 91.754 1.00 89.46 996 THR A O 1
ATOM 8047 N N . ILE A 1 997 ? 81.778 126.427 92.374 1.00 103.99 997 ILE A N 1
ATOM 8048 C CA . ILE A 1 997 ? 80.389 126.146 92.712 1.00 107.47 997 ILE A CA 1
ATOM 8049 C C . ILE A 1 997 ? 80.199 126.012 94.219 1.00 100.49 997 ILE A C 1
ATOM 8050 O O . ILE A 1 997 ? 79.289 126.612 94.795 1.00 93.52 997 ILE A O 1
ATOM 8055 N N . THR A 1 998 ? 81.064 125.241 94.875 1.00 105.58 998 THR A N 1
ATOM 8056 C CA . THR A 1 998 ? 80.857 124.845 96.263 1.00 100.72 998 THR A CA 1
ATOM 8057 C C . THR A 1 998 ? 81.684 125.645 97.265 1.00 98.74 998 THR A C 1
ATOM 8058 O O . THR A 1 998 ? 81.791 125.232 98.424 1.00 105.33 998 THR A O 1
ATOM 8062 N N . SER A 1 999 ? 82.266 126.769 96.864 1.00 98.47 999 SER A N 1
ATOM 8063 C CA . SER A 1 999 ? 83.151 127.527 97.739 1.00 95.63 999 SER A CA 1
ATOM 8064 C C . SER A 1 999 ? 82.472 128.799 98.229 1.00 99.97 999 SER A C 1
ATOM 8065 O O . SER A 1 999 ? 81.888 129.545 97.436 1.00 101.02 999 SER A O 1
ATOM 8068 N N . GLN A 1 1000 ? 82.557 129.035 99.537 1.00 95.05 1000 GLN A N 1
ATOM 8069 C CA . GLN A 1 1000 ? 82.189 130.306 100.137 1.00 89.09 1000 GLN A CA 1
ATOM 8070 C C . GLN A 1 1000 ? 83.373 131.016 100.764 1.00 93.35 1000 GLN A C 1
ATOM 8071 O O . GLN A 1 1000 ? 83.218 132.158 101.215 1.00 100.47 1000 GLN A O 1
ATOM 8077 N N . ASN A 1 1001 ? 84.536 130.371 100.829 1.00 87.89 1001 ASN A N 1
ATOM 8078 C CA . ASN A 1 1001 ? 85.698 130.995 101.440 1.00 90.96 1001 ASN A CA 1
ATOM 8079 C C . ASN A 1 1001 ? 86.054 132.243 100.650 1.00 96.50 1001 ASN A C 1
ATOM 8080 O O . ASN A 1 1001 ? 86.087 132.225 99.416 1.00 101.24 1001 ASN A O 1
ATOM 8085 N N . ARG A 1 1002 ? 86.327 133.332 101.366 1.00 92.38 1002 ARG A N 1
ATOM 8086 C CA . ARG A 1 1002 ? 86.623 134.588 100.689 1.00 88.51 1002 ARG A CA 1
ATOM 8087 C C . ARG A 1 1002 ? 87.988 134.539 100.019 1.00 88.60 1002 ARG A C 1
ATOM 8088 O O . ARG A 1 1002 ? 88.164 135.083 98.923 1.00 93.80 1002 ARG A O 1
ATOM 8096 N N . ILE A 1 1003 ? 88.964 133.891 100.658 1.00 89.25 1003 ILE A N 1
ATOM 8097 C CA . ILE A 1 1003 ? 90.299 133.792 100.071 1.00 84.65 1003 ILE A CA 1
ATOM 8098 C C . ILE A 1 1003 ? 90.239 133.031 98.751 1.00 93.38 1003 ILE A C 1
ATOM 8099 O O . ILE A 1 1003 ? 90.800 133.464 97.736 1.00 92.88 1003 ILE A O 1
ATOM 8104 N N . ILE A 1 1004 ? 89.536 131.896 98.743 1.00 97.05 1004 ILE A N 1
ATOM 8105 C CA . ILE A 1 1004 ? 89.441 131.085 97.532 1.00 76.41 1004 ILE A CA 1
ATOM 8106 C C . ILE A 1 1004 ? 88.653 131.819 96.454 1.00 80.55 1004 ILE A C 1
ATOM 8107 O O . ILE A 1 1004 ? 89.043 131.826 95.280 1.00 92.29 1004 ILE A O 1
ATOM 8112 N N . ASN A 1 1005 ? 87.531 132.444 96.827 1.00 73.07 1005 ASN A N 1
ATOM 8113 C CA . ASN A 1 1005 ? 86.727 133.158 95.840 1.00 76.93 1005 ASN A CA 1
ATOM 8114 C C . ASN A 1 1005 ? 87.491 134.334 95.248 1.00 85.82 1005 ASN A C 1
ATOM 8115 O O . ASN A 1 1005 ? 87.303 134.669 94.072 1.00 87.75 1005 ASN A O 1
ATOM 8120 N N . SER A 1 1006 ? 88.363 134.966 96.039 1.00 89.74 1006 SER A N 1
ATOM 8121 C CA . SER A 1 1006 ? 89.158 136.068 95.516 1.00 89.23 1006 SER A CA 1
ATOM 8122 C C . SER A 1 1006 ? 90.301 135.579 94.647 1.00 82.52 1006 SER A C 1
ATOM 8123 O O . SER A 1 1006 ? 90.676 136.248 93.681 1.00 86.73 1006 SER A O 1
ATOM 8126 N N . LEU A 1 1007 ? 90.874 134.424 94.978 1.00 81.83 1007 LEU A N 1
ATOM 8127 C CA . LEU A 1 1007 ? 91.936 133.876 94.150 1.00 80.42 1007 LEU A CA 1
ATOM 8128 C C . LEU A 1 1007 ? 91.388 133.328 92.841 1.00 79.36 1007 LEU A C 1
ATOM 8129 O O . LEU A 1 1007 ? 91.947 133.591 91.768 1.00 88.28 1007 LEU A O 1
ATOM 8134 N N . PHE A 1 1008 ? 90.288 132.584 92.888 1.00 80.85 1008 PHE A N 1
ATOM 8135 C CA . PHE A 1 1008 ? 89.759 132.061 91.640 1.00 74.34 1008 PHE A CA 1
ATOM 8136 C C . PHE A 1 1008 ? 88.645 132.973 91.128 1.00 85.80 1008 PHE A C 1
ATOM 8137 O O . PHE A 1 1008 ? 87.488 132.559 91.030 1.00 89.06 1008 PHE A O 1
ATOM 8145 N N . HIS A 1 1009 ? 88.975 134.213 90.793 1.00 84.89 1009 HIS A N 1
ATOM 8146 C CA . HIS A 1 1009 ? 87.929 135.142 90.377 1.00 85.29 1009 HIS A CA 1
ATOM 8147 C C . HIS A 1 1009 ? 87.438 134.800 88.961 1.00 92.62 1009 HIS A C 1
ATOM 8148 O O . HIS A 1 1009 ? 87.829 133.797 88.362 1.00 99.13 1009 HIS A O 1
ATOM 8155 N N . ILE A 1 1010 ? 86.530 135.633 88.443 1.00 99.22 1010 ILE A N 1
ATOM 8156 C CA . ILE A 1 1010 ? 85.788 135.287 87.234 1.00 107.56 1010 ILE A CA 1
ATOM 8157 C C . ILE A 1 1010 ? 86.689 135.240 86.006 1.00 106.74 1010 ILE A C 1
ATOM 8158 O O . ILE A 1 1010 ? 86.493 134.411 85.112 1.00 97.66 1010 ILE A O 1
ATOM 8163 N N . GLY A 1 1011 ? 87.715 136.090 85.931 1.00 102.08 1011 GLY A N 1
ATOM 8164 C CA . GLY A 1 1011 ? 88.487 136.124 84.719 1.00 95.05 1011 GLY A CA 1
ATOM 8165 C C . GLY A 1 1011 ? 89.902 135.613 84.840 1.00 105.08 1011 GLY A C 1
ATOM 8166 O O . GLY A 1 1011 ? 90.837 136.201 84.285 1.00 110.15 1011 GLY A O 1
ATOM 8167 N N . SER A 1 1012 ? 90.076 134.512 85.578 1.00 97.91 1012 SER A N 1
ATOM 8168 C CA . SER A 1 1012 ? 91.405 133.946 85.769 1.00 85.25 1012 SER A CA 1
ATOM 8169 C C . SER A 1 1012 ? 91.893 133.188 84.538 1.00 101.25 1012 SER A C 1
ATOM 8170 O O . SER A 1 1012 ? 93.098 133.189 84.256 1.00 112.20 1012 SER A O 1
ATOM 8173 N N . ASP A 1 1013 ? 90.984 132.546 83.797 1.00 97.18 1013 ASP A N 1
ATOM 8174 C CA . ASP A 1 1013 ? 91.382 131.801 82.603 1.00 101.94 1013 ASP A CA 1
ATOM 8175 C C . ASP A 1 1013 ? 91.997 132.721 81.558 1.00 101.06 1013 ASP A C 1
ATOM 8176 O O . ASP A 1 1013 ? 92.996 132.369 80.912 1.00 107.78 1013 ASP A O 1
ATOM 8181 N N . LEU A 1 1014 ? 91.416 133.908 81.380 1.00 90.09 1014 LEU A N 1
ATOM 8182 C CA . LEU A 1 1014 ? 91.980 134.864 80.438 1.00 84.58 1014 LEU A CA 1
ATOM 8183 C C . LEU A 1 1014 ? 93.373 135.300 80.873 1.00 92.33 1014 LEU A C 1
ATOM 8184 O O . LEU A 1 1014 ? 94.267 135.465 80.035 1.00 102.23 1014 LEU A O 1
ATOM 8189 N N . GLU A 1 1015 ? 93.578 135.495 82.179 1.00 88.67 1015 GLU A N 1
ATOM 8190 C CA . GLU A 1 1015 ? 94.910 135.835 82.668 1.00 87.00 1015 GLU A CA 1
ATOM 8191 C C . GLU A 1 1015 ? 95.911 134.725 82.381 1.00 89.76 1015 GLU A C 1
ATOM 8192 O O . GLU A 1 1015 ? 97.044 135.000 81.972 1.00 96.15 1015 GLU A O 1
ATOM 8198 N N . ASP A 1 1016 ? 95.528 133.468 82.618 1.00 87.08 1016 ASP A N 1
ATOM 8199 C CA . ASP A 1 1016 ? 96.450 132.373 82.329 1.00 86.23 1016 ASP A CA 1
ATOM 8200 C C . ASP A 1 1016 ? 96.819 132.361 80.853 1.00 81.00 1016 ASP A C 1
ATOM 8201 O O . ASP A 1 1016 ? 98.002 132.260 80.492 1.00 89.17 1016 ASP A O 1
ATOM 8206 N N . GLN A 1 1017 ? 95.818 132.503 79.982 1.00 74.30 1017 GLN A N 1
ATOM 8207 C CA . GLN A 1 1017 ? 96.086 132.499 78.549 1.00 77.45 1017 GLN A CA 1
ATOM 8208 C C . GLN A 1 1017 ? 97.020 133.638 78.153 1.00 86.71 1017 GLN A C 1
ATOM 8209 O O . GLN A 1 1017 ? 98.014 133.425 77.446 1.00 91.56 1017 GLN A O 1
ATOM 8215 N N . ARG A 1 1018 ? 96.751 134.849 78.654 1.00 85.26 1018 ARG A N 1
ATOM 8216 C CA . ARG A 1 1018 ? 97.560 136.000 78.264 1.00 79.32 1018 ARG A CA 1
ATOM 8217 C C . ARG A 1 1018 ? 98.984 135.922 78.798 1.00 77.35 1018 ARG A C 1
ATOM 8218 O O . ARG A 1 1018 ? 99.938 136.206 78.064 1.00 87.53 1018 ARG A O 1
ATOM 8226 N N . VAL A 1 1019 ? 99.158 135.519 80.060 1.00 78.22 1019 VAL A N 1
ATOM 8227 C CA . VAL A 1 1019 ? 100.504 135.426 80.615 1.00 71.93 1019 VAL A CA 1
ATOM 8228 C C . VAL A 1 1019 ? 101.318 134.347 79.913 1.00 81.29 1019 VAL A C 1
ATOM 8229 O O . VAL A 1 1019 ? 102.484 134.569 79.549 1.00 89.48 1019 VAL A O 1
ATOM 8233 N N . CYS A 1 1020 ? 100.720 133.171 79.682 1.00 85.27 1020 CYS A N 1
ATOM 8234 C CA . CYS A 1 1020 ? 101.470 132.120 79.005 1.00 70.18 1020 CYS A CA 1
ATOM 8235 C C . CYS A 1 1020 ? 101.818 132.515 77.576 1.00 72.51 1020 CYS A C 1
ATOM 8236 O O . CYS A 1 1020 ? 102.918 132.216 77.099 1.00 82.36 1020 CYS A O 1
ATOM 8239 N N . GLU A 1 1021 ? 100.907 133.201 76.878 1.00 84.16 1021 GLU A N 1
ATOM 8240 C CA . GLU A 1 1021 ? 101.229 133.639 75.526 1.00 82.40 1021 GLU A CA 1
ATOM 8241 C C . GLU A 1 1021 ? 102.320 134.702 75.527 1.00 78.20 1021 GLU A C 1
ATOM 8242 O O . GLU A 1 1021 ? 103.150 134.737 74.613 1.00 88.83 1021 GLU A O 1
ATOM 8248 N N . TRP A 1 1022 ? 102.340 135.566 76.546 1.00 79.15 1022 TRP A N 1
ATOM 8249 C CA . TRP A 1 1022 ? 103.339 136.626 76.596 1.00 88.58 1022 TRP A CA 1
ATOM 8250 C C . TRP A 1 1022 ? 104.734 136.094 76.909 1.00 89.08 1022 TRP A C 1
ATOM 8251 O O . TRP A 1 1022 ? 105.722 136.568 76.336 1.00 90.35 1022 TRP A O 1
ATOM 8262 N N . LEU A 1 1023 ? 104.841 135.113 77.809 1.00 83.84 1023 LEU A N 1
ATOM 8263 C CA . LEU A 1 1023 ? 106.166 134.633 78.205 1.00 70.86 1023 LEU A CA 1
ATOM 8264 C C . LEU A 1 1023 ? 106.937 133.963 77.070 1.00 75.95 1023 LEU A C 1
ATOM 8265 O O . LEU A 1 1023 ? 108.165 133.852 77.159 1.00 77.97 1023 LEU A O 1
ATOM 8270 N N . LEU A 1 1024 ? 106.259 133.525 76.009 1.00 82.06 1024 LEU A N 1
ATOM 8271 C CA . LEU A 1 1024 ? 106.900 132.875 74.870 1.00 78.91 1024 LEU A CA 1
ATOM 8272 C C . LEU A 1 1024 ? 106.980 133.777 73.640 1.00 82.78 1024 LEU A C 1
ATOM 8273 O O . LEU A 1 1024 ? 107.007 133.284 72.509 1.00 96.63 1024 LEU A O 1
ATOM 8278 N N . SER A 1 1025 ? 107.021 135.095 73.835 1.00 81.19 1025 SER A N 1
ATOM 8279 C CA . SER A 1 1025 ? 107.030 136.039 72.724 1.00 85.47 1025 SER A CA 1
ATOM 8280 C C . SER A 1 1025 ? 108.380 136.710 72.497 1.00 95.92 1025 SER A C 1
ATOM 8281 O O . SER A 1 1025 ? 108.485 137.565 71.611 1.00 103.29 1025 SER A O 1
ATOM 8284 N N . SER A 1 1026 ? 109.416 136.334 73.242 1.00 95.32 1026 SER A N 1
ATOM 8285 C CA . SER A 1 1026 ? 110.746 136.874 73.000 1.00 95.98 1026 SER A CA 1
ATOM 8286 C C . SER A 1 1026 ? 111.292 136.330 71.684 1.00 100.51 1026 SER A C 1
ATOM 8287 O O . SER A 1 1026 ? 110.882 135.268 71.211 1.00 99.92 1026 SER A O 1
ATOM 8290 N N . ASN A 1 1027 ? 112.243 137.063 71.092 1.00 100.49 1027 ASN A N 1
ATOM 8291 C CA . ASN A 1 1027 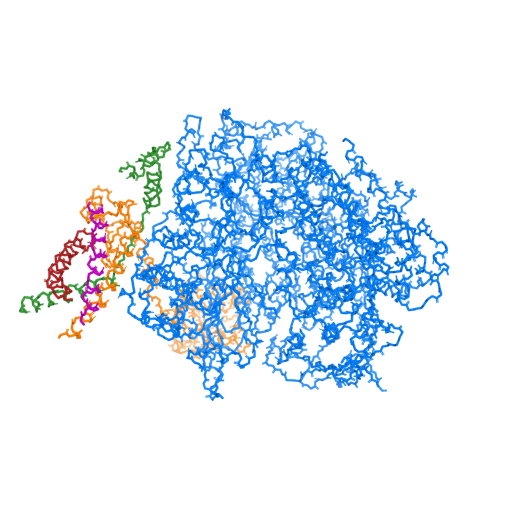? 112.728 136.673 69.770 1.00 104.14 1027 ASN A CA 1
ATOM 8292 C C . ASN A 1 1027 ? 113.432 135.321 69.796 1.00 113.88 1027 ASN A C 1
ATOM 8293 O O . ASN A 1 1027 ? 113.080 134.458 68.973 1.00 118.38 1027 ASN A O 1
ATOM 8298 N N . PRO A 1 1028 ? 114.420 135.053 70.674 1.00 105.37 1028 PRO A N 1
ATOM 8299 C CA . PRO A 1 1028 ? 114.727 133.650 70.966 1.00 91.70 1028 PRO A CA 1
ATOM 8300 C C . PRO A 1 1028 ? 113.942 133.193 72.189 1.00 95.10 1028 PRO A C 1
ATOM 8301 O O . PRO A 1 1028 ? 113.989 133.849 73.229 1.00 102.55 1028 PRO A O 1
ATOM 8305 N N . VAL A 1 1029 ? 113.206 132.103 72.091 1.00 77.61 1029 VAL A N 1
ATOM 8306 C CA . VAL A 1 1029 ? 112.376 131.631 73.192 1.00 65.31 1029 VAL A CA 1
ATOM 8307 C C . VAL A 1 1029 ? 113.220 130.819 74.163 1.00 81.93 1029 VAL A C 1
ATOM 8308 O O . VAL A 1 1029 ? 114.073 130.014 73.748 1.00 88.95 1029 VAL A O 1
ATOM 8312 N N . MET A 1 1030 ? 113.006 131.031 75.467 1.00 72.56 1030 MET A N 1
ATOM 8313 C CA . MET A 1 1030 ? 113.688 130.225 76.471 1.00 80.81 1030 MET A CA 1
ATOM 8314 C C . MET A 1 1030 ? 112.639 129.656 77.397 1.00 86.92 1030 MET A C 1
ATOM 8315 O O . MET A 1 1030 ? 112.049 130.410 78.188 1.00 97.66 1030 MET A O 1
ATOM 8320 N N . SER A 1 1031 ? 112.410 128.344 77.322 1.00 74.70 1031 SER A N 1
ATOM 8321 C CA . SER A 1 1031 ? 111.312 127.734 78.058 1.00 76.00 1031 SER A CA 1
ATOM 8322 C C . SER A 1 1031 ? 111.593 127.596 79.554 1.00 84.20 1031 SER A C 1
ATOM 8323 O O . SER A 1 1031 ? 110.661 127.680 80.367 1.00 89.08 1031 SER A O 1
ATOM 8326 N N . ARG A 1 1032 ? 112.852 127.388 79.945 1.00 81.00 1032 ARG A N 1
ATOM 8327 C CA . ARG A 1 1032 ? 113.174 127.309 81.368 1.00 85.72 1032 ARG A CA 1
ATOM 8328 C C . ARG A 1 1032 ? 112.879 128.616 82.084 1.00 87.88 1032 ARG A C 1
ATOM 8329 O O . ARG A 1 1032 ? 112.339 128.615 83.198 1.00 97.58 1032 ARG A O 1
ATOM 8337 N N . PHE A 1 1033 ? 113.227 129.741 81.461 1.00 83.61 1033 PHE A N 1
ATOM 8338 C CA . PHE A 1 1033 ? 112.917 131.034 82.051 1.00 78.50 1033 PHE A CA 1
ATOM 8339 C C . PHE A 1 1033 ? 111.409 131.221 82.192 1.00 78.90 1033 PHE A C 1
ATOM 8340 O O . PHE A 1 1033 ? 110.927 131.716 83.220 1.00 80.93 1033 PHE A O 1
ATOM 8348 N N . ALA A 1 1034 ? 110.648 130.810 81.173 1.00 74.26 1034 ALA A N 1
ATOM 8349 C CA . ALA A 1 1034 ? 109.194 130.927 81.230 1.00 58.19 1034 ALA A CA 1
ATOM 8350 C C . ALA A 1 1034 ? 108.609 130.095 82.366 1.00 66.64 1034 ALA A C 1
ATOM 8351 O O . ALA A 1 1034 ? 107.721 130.557 83.090 1.00 82.96 1034 ALA A O 1
ATOM 8353 N N . ALA A 1 1035 ? 109.095 128.860 82.539 1.00 69.06 1035 ALA A N 1
ATOM 8354 C CA . ALA A 1 1035 ? 108.601 128.024 83.629 1.00 67.79 1035 ALA A CA 1
ATOM 8355 C C . ALA A 1 1035 ? 108.956 128.609 84.987 1.00 78.46 1035 ALA A C 1
ATOM 8356 O O . ALA A 1 1035 ? 108.130 128.604 85.908 1.00 82.43 1035 ALA A O 1
ATOM 8358 N N . ASP A 1 1036 ? 110.188 129.099 85.134 1.00 78.85 1036 ASP A N 1
ATOM 8359 C CA . ASP A 1 1036 ? 110.605 129.688 86.402 1.00 72.20 1036 ASP A CA 1
ATOM 8360 C C . ASP A 1 1036 ? 109.749 130.899 86.751 1.00 78.10 1036 ASP A C 1
ATOM 8361 O O . ASP A 1 1036 ? 109.367 131.084 87.912 1.00 85.31 1036 ASP A O 1
ATOM 8366 N N . ILE A 1 1037 ? 109.426 131.727 85.755 1.00 70.65 1037 ILE A N 1
ATOM 8367 C CA . ILE A 1 1037 ? 108.596 132.903 86.006 1.00 67.28 1037 ILE A CA 1
ATOM 8368 C C . ILE A 1 1037 ? 107.166 132.498 86.333 1.00 72.02 1037 ILE A C 1
ATOM 8369 O O . ILE A 1 1037 ? 106.551 133.037 87.261 1.00 80.96 1037 ILE A O 1
ATOM 8374 N N . PHE A 1 1038 ? 106.616 131.537 85.589 1.00 74.94 1038 PHE A N 1
ATOM 8375 C CA . PHE A 1 1038 ? 105.225 131.143 85.787 1.00 65.44 1038 PHE A CA 1
ATOM 8376 C C . PHE A 1 1038 ? 104.966 130.609 87.188 1.00 64.90 1038 PHE A C 1
ATOM 8377 O O . PHE A 1 1038 ? 103.866 130.784 87.723 1.00 76.56 1038 PHE A O 1
ATOM 8385 N N . SER A 1 1039 ? 105.963 129.978 87.811 1.00 71.92 1039 SER A N 1
ATOM 8386 C CA . SER A 1 1039 ? 105.776 129.445 89.153 1.00 74.24 1039 SER A CA 1
ATOM 8387 C C . SER A 1 1039 ? 105.577 130.530 90.206 1.00 78.75 1039 SER A C 1
ATOM 8388 O O . SER A 1 1039 ? 105.124 130.217 91.314 1.00 90.97 1039 SER A O 1
ATOM 8391 N N . ARG A 1 1040 ? 105.902 131.789 89.907 1.00 78.86 1040 ARG A N 1
ATOM 8392 C CA . ARG A 1 1040 ? 105.873 132.823 90.931 1.00 81.32 1040 ARG A CA 1
ATOM 8393 C C . ARG A 1 1040 ? 104.769 133.852 90.741 1.00 80.80 1040 ARG A C 1
ATOM 8394 O O . ARG A 1 1040 ? 104.539 134.658 91.649 1.00 81.22 1040 ARG A O 1
ATOM 8402 N N . THR A 1 1041 ? 104.082 133.845 89.605 1.00 79.05 1041 THR A N 1
ATOM 8403 C CA . THR A 1 1041 ? 102.923 134.697 89.397 1.00 75.00 1041 THR A CA 1
ATOM 8404 C C . THR A 1 1041 ? 101.743 134.109 90.159 1.00 92.16 1041 THR A C 1
ATOM 8405 O O . THR A 1 1041 ? 101.806 132.973 90.633 1.00 96.59 1041 THR A O 1
ATOM 8409 N N . PRO A 1 1042 ? 100.646 134.858 90.316 1.00 84.99 1042 PRO A N 1
ATOM 8410 C CA . PRO A 1 1042 ? 99.478 134.277 91.001 1.00 66.71 1042 PRO A CA 1
ATOM 8411 C C . PRO A 1 1042 ? 98.953 133.030 90.315 1.00 82.54 1042 PRO A C 1
ATOM 8412 O O . PRO A 1 1042 ? 98.275 132.220 90.959 1.00 90.55 1042 PRO A O 1
ATOM 8416 N N . SER A 1 1043 ? 99.266 132.842 89.032 1.00 77.32 1043 SER A N 1
ATOM 8417 C CA . SER A 1 1043 ? 98.930 131.600 88.346 1.00 79.73 1043 SER A CA 1
ATOM 8418 C C . SER A 1 1043 ? 99.669 130.407 88.948 1.00 80.79 1043 SER A C 1
ATOM 8419 O O . SER A 1 1043 ? 99.101 129.312 89.069 1.00 91.05 1043 SER A O 1
ATOM 8422 N N . GLY A 1 1044 ? 100.931 130.595 89.343 1.00 76.33 1044 GLY A N 1
ATOM 8423 C CA . GLY A 1 1044 ? 101.643 129.512 90.004 1.00 77.35 1044 GLY A CA 1
ATOM 8424 C C . GLY A 1 1044 ? 101.025 129.141 91.337 1.00 90.69 1044 GLY A C 1
ATOM 8425 O O . GLY A 1 1044 ? 100.914 127.960 91.676 1.00 91.85 1044 GLY A O 1
ATOM 8426 N N . LYS A 1 1045 ? 100.614 130.146 92.112 1.00 87.69 1045 LYS A N 1
ATOM 8427 C CA . LYS A 1 1045 ? 99.921 129.877 93.369 1.00 90.14 1045 LYS A CA 1
ATOM 8428 C C . LYS A 1 1045 ? 98.603 129.156 93.119 1.00 82.69 1045 LYS A C 1
ATOM 8429 O O . LYS A 1 1045 ? 98.216 128.259 93.877 1.00 93.50 1045 LYS A O 1
ATOM 8435 N N . ARG A 1 1046 ? 97.903 129.543 92.053 1.00 73.17 1046 ARG A N 1
ATOM 8436 C CA . ARG A 1 1046 ? 96.637 128.916 91.722 1.00 72.66 1046 ARG A CA 1
ATOM 8437 C C . ARG A 1 1046 ? 96.845 127.442 91.394 1.00 75.28 1046 ARG A C 1
ATOM 8438 O O . ARG A 1 1046 ? 96.078 126.576 91.840 1.00 89.72 1046 ARG A O 1
ATOM 8446 N N . LEU A 1 1047 ? 97.909 127.141 90.642 1.00 76.08 1047 LEU A N 1
ATOM 8447 C CA . LEU A 1 1047 ? 98.250 125.756 90.340 1.00 84.17 1047 LEU A CA 1
ATOM 8448 C C . LEU A 1 1047 ? 98.631 124.984 91.599 1.00 84.82 1047 LEU A C 1
ATOM 8449 O O . LEU A 1 1047 ? 98.272 123.809 91.750 1.00 90.32 1047 LEU A O 1
ATOM 8454 N N . GLN A 1 1048 ? 99.370 125.619 92.510 1.00 78.42 1048 GLN A N 1
ATOM 8455 C CA . GLN A 1 1048 ? 99.724 124.948 93.757 1.00 80.21 1048 GLN A CA 1
ATOM 8456 C C . GLN A 1 1048 ? 98.476 124.594 94.562 1.00 83.59 1048 GLN A C 1
ATOM 8457 O O . GLN A 1 1048 ? 98.382 123.499 95.133 1.00 95.85 1048 GLN A O 1
ATOM 8463 N N . VAL A 1 1049 ? 97.524 125.527 94.651 1.00 82.34 1049 VAL A N 1
ATOM 8464 C CA . VAL A 1 1049 ? 96.309 125.256 95.414 1.00 71.52 1049 VAL A CA 1
ATOM 8465 C C . VAL A 1 1049 ? 95.519 124.132 94.756 1.00 74.85 1049 VAL A C 1
ATOM 8466 O O . VAL A 1 1049 ? 94.958 123.258 95.432 1.00 87.36 1049 VAL A O 1
ATOM 8470 N N . LEU A 1 1050 ? 95.452 124.135 93.418 1.00 77.12 1050 LEU A N 1
ATOM 8471 C CA . LEU A 1 1050 ? 94.837 123.006 92.721 1.00 72.87 1050 LEU A CA 1
ATOM 8472 C C . LEU A 1 1050 ? 95.506 121.693 93.109 1.00 80.61 1050 LEU A C 1
ATOM 8473 O O . LEU A 1 1050 ? 94.828 120.713 93.436 1.00 94.28 1050 LEU A O 1
ATOM 8478 N N . GLY A 1 1051 ? 96.841 121.672 93.123 1.00 83.46 1051 GLY A N 1
ATOM 8479 C CA . GLY A 1 1051 ? 97.547 120.449 93.478 1.00 87.40 1051 GLY A CA 1
ATOM 8480 C C . GLY A 1 1051 ? 97.236 119.982 94.888 1.00 89.16 1051 GLY A C 1
ATOM 8481 O O . GLY A 1 1051 ? 97.111 118.782 95.143 1.00 91.38 1051 GLY A O 1
ATOM 8482 N N . TYR A 1 1052 ? 97.116 120.923 95.828 1.00 94.33 1052 TYR A N 1
ATOM 8483 C CA . TYR A 1 1052 ? 96.728 120.541 97.184 1.00 87.19 1052 TYR A CA 1
ATOM 8484 C C . TYR A 1 1052 ? 95.323 119.958 97.201 1.00 88.44 1052 TYR A C 1
ATOM 8485 O O . TYR A 1 1052 ? 95.062 118.966 97.894 1.00 91.80 1052 TYR A O 1
ATOM 8494 N N . LEU A 1 1053 ? 94.408 120.556 96.441 1.00 98.08 1053 LEU A N 1
ATOM 8495 C CA . LEU A 1 1053 ? 93.001 120.189 96.534 1.00 91.85 1053 LEU A CA 1
ATOM 8496 C C . LEU A 1 1053 ? 92.646 118.975 95.690 1.00 100.57 1053 LEU A C 1
ATOM 8497 O O . LEU A 1 1053 ? 91.514 118.490 95.786 1.00 112.03 1053 LEU A O 1
ATOM 8502 N N . GLU A 1 1054 ? 93.571 118.477 94.866 1.00 110.38 1054 GLU A N 1
ATOM 8503 C CA . GLU A 1 1054 ? 93.224 117.371 93.978 1.00 110.91 1054 GLU A CA 1
ATOM 8504 C C . GLU A 1 1054 ? 92.927 116.106 94.771 1.00 123.43 1054 GLU A C 1
ATOM 8505 O O . GLU A 1 1054 ? 91.968 115.388 94.467 1.00 132.61 1054 GLU A O 1
ATOM 8511 N N . GLY A 1 1055 ? 93.729 115.818 95.791 1.00 121.32 1055 GLY A N 1
ATOM 8512 C CA . GLY A 1 1055 ? 93.583 114.573 96.517 1.00 126.19 1055 GLY A CA 1
ATOM 8513 C C . GLY A 1 1055 ? 92.397 114.584 97.460 1.00 133.14 1055 GLY A C 1
ATOM 8514 O O . GLY A 1 1055 ? 92.575 114.534 98.681 1.00 133.53 1055 GLY A O 1
ATOM 8515 N N . THR A 1 1056 ? 91.178 114.647 96.917 1.00 132.92 1056 THR A N 1
ATOM 8516 C CA . THR A 1 1056 ? 89.967 114.695 97.730 1.00 141.02 1056 THR A CA 1
ATOM 8517 C C . THR A 1 1056 ? 88.897 113.805 97.107 1.00 148.85 1056 THR A C 1
ATOM 8518 O O . THR A 1 1056 ? 89.090 113.209 96.041 1.00 148.68 1056 THR A O 1
ATOM 8522 N N . ARG A 1 1057 ? 87.751 113.739 97.783 1.00 153.12 1057 ARG A N 1
ATOM 8523 C CA . ARG A 1 1057 ? 86.564 113.030 97.327 1.00 154.88 1057 ARG A CA 1
ATOM 8524 C C . ARG A 1 1057 ? 85.400 114.001 97.178 1.00 164.30 1057 ARG A C 1
ATOM 8525 O O . ARG A 1 1057 ? 85.403 115.081 97.774 1.00 158.61 1057 ARG A O 1
ATOM 8533 N N . THR A 1 1058 ? 84.465 113.644 96.287 1.00 167.78 1058 THR A N 1
ATOM 8534 C CA . THR A 1 1058 ? 83.217 114.343 95.946 1.00 171.70 1058 THR A CA 1
ATOM 8535 C C . THR A 1 1058 ? 83.487 115.763 95.462 1.00 159.37 1058 THR A C 1
ATOM 8536 O O . THR A 1 1058 ? 82.557 116.519 95.161 1.00 150.42 1058 THR A O 1
ATOM 8540 N N . LEU A 1 1059 ? 84.763 116.121 95.380 1.00 161.76 1059 LEU A N 1
ATOM 8541 C CA . LEU A 1 1059 ? 85.233 117.340 94.745 1.00 162.48 1059 LEU A CA 1
ATOM 8542 C C . LEU A 1 1059 ? 85.879 117.018 93.410 1.00 150.70 1059 LEU A C 1
ATOM 8543 O O . LEU A 1 1059 ? 85.528 117.603 92.381 1.00 140.75 1059 LEU A O 1
ATOM 8548 N N . LEU A 1 1060 ? 86.819 116.075 93.417 1.00 149.94 1060 LEU A N 1
ATOM 8549 C CA . LEU A 1 1060 ? 87.345 115.531 92.175 1.00 152.73 1060 LEU A CA 1
ATOM 8550 C C . LEU A 1 1060 ? 86.307 114.646 91.492 1.00 160.06 1060 LEU A C 1
ATOM 8551 O O . LEU A 1 1060 ? 86.195 114.643 90.261 1.00 154.13 1060 LEU A O 1
ATOM 8556 N N . ALA A 1 1061 ? 85.537 113.890 92.283 1.00 162.47 1061 ALA A N 1
ATOM 8557 C CA . ALA A 1 1061 ? 84.653 112.868 91.728 1.00 163.00 1061 ALA A CA 1
ATOM 8558 C C . ALA A 1 1061 ? 83.528 113.476 90.895 1.00 161.58 1061 ALA A C 1
ATOM 8559 O O . ALA A 1 1061 ? 83.280 113.046 89.763 1.00 157.76 1061 ALA A O 1
ATOM 8561 N N . SER A 1 1062 ? 82.839 114.478 91.435 1.00 155.25 1062 SER A N 1
ATOM 8562 C CA . SER A 1 1062 ? 81.662 115.034 90.768 1.00 145.17 1062 SER A CA 1
ATOM 8563 C C . SER A 1 1062 ? 82.038 115.857 89.541 1.00 141.77 1062 SER A C 1
ATOM 8564 O O . SER A 1 1062 ? 81.174 116.231 88.748 1.00 135.54 1062 SER A O 1
ATOM 8567 N N . GLY A 1 1071 ? 77.438 107.457 85.422 1.00 110.10 1071 GLY A N 1
ATOM 8568 C CA . GLY A 1 1071 ? 76.922 108.572 84.650 1.00 113.09 1071 GLY A CA 1
ATOM 8569 C C . GLY A 1 1071 ? 77.771 108.894 83.437 1.00 118.41 1071 GLY A C 1
ATOM 8570 O O . GLY A 1 1071 ? 78.189 107.992 82.715 1.00 113.25 1071 GLY A O 1
ATOM 8571 N N . THR A 1 1072 ? 78.025 110.184 83.211 1.00 118.01 1072 THR A N 1
ATOM 8572 C CA . THR A 1 1072 ? 78.881 110.615 82.112 1.00 110.78 1072 THR A CA 1
ATOM 8573 C C . THR A 1 1072 ? 80.349 110.765 82.497 1.00 107.70 1072 THR A C 1
ATOM 8574 O O . THR A 1 1072 ? 81.212 110.687 81.615 1.00 116.95 1072 THR A O 1
ATOM 8578 N N . MET A 1 1073 ? 80.655 110.956 83.785 1.00 97.37 1073 MET A N 1
ATOM 8579 C CA . MET A 1 1073 ? 82.048 110.981 84.225 1.00 92.00 1073 MET A CA 1
ATOM 8580 C C . MET A 1 1073 ? 82.734 109.646 83.981 1.00 102.42 1073 MET A C 1
ATOM 8581 O O . MET A 1 1073 ? 83.881 109.594 83.503 1.00 107.78 1073 MET A O 1
ATOM 8586 N N . LEU A 1 1074 ? 82.025 108.553 84.255 1.00 93.75 1074 LEU A N 1
ATOM 8587 C CA . LEU A 1 1074 ? 82.574 107.233 83.991 1.00 84.81 1074 LEU A CA 1
ATOM 8588 C C . LEU A 1 1074 ? 82.823 107.026 82.511 1.00 88.98 1074 LEU A C 1
ATOM 8589 O O . LEU A 1 1074 ? 83.863 106.473 82.120 1.00 103.54 1074 LEU A O 1
ATOM 8594 N N . MET A 1 1075 ? 81.873 107.441 81.676 1.00 81.69 1075 MET A N 1
ATOM 8595 C CA . MET A 1 1075 ? 82.061 107.257 80.248 1.00 82.58 1075 MET A CA 1
ATOM 8596 C C . MET A 1 1075 ? 83.240 108.076 79.726 1.00 85.32 1075 MET A C 1
ATOM 8597 O O . MET A 1 1075 ? 84.013 107.597 78.880 1.00 95.25 1075 MET A O 1
ATOM 8602 N N . LYS A 1 1076 ? 83.381 109.306 80.213 1.00 76.71 1076 LYS A N 1
ATOM 8603 C CA . LYS A 1 1076 ? 84.513 110.146 79.852 1.00 77.05 1076 LYS A CA 1
ATOM 8604 C C . LYS A 1 1076 ? 85.835 109.468 80.197 1.00 81.17 1076 LYS A C 1
ATOM 8605 O O . LYS A 1 1076 ? 86.763 109.418 79.375 1.00 89.62 1076 LYS A O 1
ATOM 8611 N N . LEU A 1 1077 ? 85.928 108.912 81.410 1.00 72.99 1077 LEU A N 1
ATOM 8612 C CA . LEU A 1 1077 ? 87.174 108.266 81.822 1.00 68.59 1077 LEU A CA 1
ATOM 8613 C C . LEU A 1 1077 ? 87.466 107.031 80.973 1.00 66.23 1077 LEU A C 1
ATOM 8614 O O . LEU A 1 1077 ? 88.621 106.788 80.596 1.00 71.06 1077 LEU A O 1
ATOM 8619 N N . ARG A 1 1078 ? 86.430 106.256 80.646 1.00 72.01 1078 ARG A N 1
ATOM 8620 C CA . ARG A 1 1078 ? 86.633 105.068 79.821 1.00 62.14 1078 ARG A CA 1
ATOM 8621 C C . ARG A 1 1078 ? 87.153 105.439 78.437 1.00 69.89 1078 ARG A C 1
ATOM 8622 O O . ARG A 1 1078 ? 88.073 104.792 77.906 1.00 78.29 1078 ARG A O 1
ATOM 8630 N N . GLU A 1 1079 ? 86.579 106.485 77.838 1.00 72.49 1079 GLU A N 1
ATOM 8631 C CA . GLU A 1 1079 ? 87.038 106.901 76.518 1.00 68.28 1079 GLU A CA 1
ATOM 8632 C C . GLU A 1 1079 ? 88.476 107.407 76.567 1.00 78.04 1079 GLU A C 1
ATOM 8633 O O . GLU A 1 1079 ? 89.277 107.114 75.664 1.00 88.11 1079 GLU A O 1
ATOM 8639 N N . LEU A 1 1080 ? 88.831 108.149 77.623 1.00 77.44 1080 LEU A N 1
ATOM 8640 C CA . LEU A 1 1080 ? 90.218 108.587 77.762 1.00 61.88 1080 LEU A CA 1
ATOM 8641 C C . LEU A 1 1080 ? 91.161 107.394 77.826 1.00 64.02 1080 LEU A C 1
ATOM 8642 O O . LEU A 1 1080 ? 92.229 107.400 77.195 1.00 77.12 1080 LEU A O 1
ATOM 8647 N N . THR A 1 1081 ? 90.792 106.369 78.598 1.00 66.03 1081 THR A N 1
ATOM 8648 C CA . THR A 1 1081 ? 91.664 105.206 78.740 1.00 55.51 1081 THR A CA 1
ATOM 8649 C C . THR A 1 1081 ? 91.864 104.494 77.405 1.00 57.21 1081 THR A C 1
ATOM 8650 O O . THR A 1 1081 ? 92.995 104.113 77.057 1.00 69.00 1081 THR A O 1
ATOM 8654 N N . ARG A 1 1082 ? 90.785 104.315 76.635 1.00 53.33 1082 ARG A N 1
ATOM 8655 C CA . ARG A 1 1082 ? 90.946 103.661 75.338 1.00 49.97 1082 ARG A CA 1
ATOM 8656 C C . ARG A 1 1082 ? 91.841 104.478 74.408 1.00 58.52 1082 ARG A C 1
ATOM 8657 O O . ARG A 1 1082 ? 92.700 103.917 73.707 1.00 72.33 1082 ARG A O 1
ATOM 8665 N N . ASN A 1 1083 ? 91.677 105.806 74.405 1.00 65.28 1083 ASN A N 1
ATOM 8666 C CA . ASN A 1 1083 ? 92.533 106.640 73.562 1.00 64.79 1083 ASN A CA 1
ATOM 8667 C C . ASN A 1 1083 ? 94.004 106.519 73.955 1.00 62.83 1083 ASN A C 1
ATOM 8668 O O . ASN A 1 1083 ? 94.884 106.405 73.087 1.00 66.63 1083 ASN A O 1
ATOM 8673 N N . ARG A 1 1084 ? 94.288 106.527 75.261 1.00 58.78 1084 ARG A N 1
ATOM 8674 C CA . ARG A 1 1084 ? 95.675 106.420 75.706 1.00 41.84 1084 ARG A CA 1
ATOM 8675 C C . ARG A 1 1084 ? 96.295 105.087 75.307 1.00 53.64 1084 ARG A C 1
ATOM 8676 O O . ARG A 1 1084 ? 97.463 105.035 74.900 1.00 71.87 1084 ARG A O 1
ATOM 8684 N N . TRP A 1 1085 ? 95.538 103.994 75.430 1.00 53.23 1085 TRP A N 1
ATOM 8685 C CA . TRP A 1 1085 ? 96.097 102.701 75.040 1.00 49.45 1085 TRP A CA 1
ATOM 8686 C C . TRP A 1 1085 ? 96.375 102.647 73.543 1.00 46.25 1085 TRP A C 1
ATOM 8687 O O . TRP A 1 1085 ? 97.429 102.140 73.114 1.00 68.61 1085 TRP A O 1
ATOM 8698 N N . LYS A 1 1086 ? 95.463 103.206 72.734 1.00 58.17 1086 LYS A N 1
ATOM 8699 C CA . LYS A 1 1086 ? 95.711 103.266 71.297 1.00 51.78 1086 LYS A CA 1
ATOM 8700 C C . LYS A 1 1086 ? 96.991 104.025 70.995 1.00 58.00 1086 LYS A C 1
ATOM 8701 O O . LYS A 1 1086 ? 97.776 103.613 70.132 1.00 66.60 1086 LYS A O 1
ATOM 8707 N N . SER A 1 1087 ? 97.226 105.135 71.695 1.00 65.39 1087 SER A N 1
ATOM 8708 C CA . SER A 1 1087 ? 98.440 105.901 71.424 1.00 56.30 1087 SER A CA 1
ATOM 8709 C C . SER A 1 1087 ? 99.700 105.176 71.896 1.00 52.19 1087 SER A C 1
ATOM 8710 O O . SER A 1 1087 ? 100.746 105.286 71.247 1.00 63.24 1087 SER A O 1
ATOM 8713 N N . TRP A 1 1088 ? 99.628 104.431 73.006 1.00 60.92 1088 TRP A N 1
ATOM 8714 C CA . TRP A 1 1088 ? 100.827 103.766 73.524 1.00 53.01 1088 TRP A CA 1
ATOM 8715 C C . TRP A 1 1088 ? 101.271 102.577 72.675 1.00 50.56 1088 TRP A C 1
ATOM 8716 O O . TRP A 1 1088 ? 102.464 102.431 72.386 1.00 54.32 1088 TRP A O 1
ATOM 8727 N N . PHE A 1 1089 ? 100.337 101.718 72.262 1.00 64.15 1089 PHE A N 1
ATOM 8728 C CA . PHE A 1 1089 ? 100.661 100.399 71.698 1.00 61.18 1089 PHE A CA 1
ATOM 8729 C C . PHE A 1 1089 ? 100.578 100.326 70.181 1.00 72.72 1089 PHE A C 1
ATOM 8730 O O . PHE A 1 1089 ? 100.674 99.232 69.613 1.00 76.91 1089 PHE A O 1
ATOM 8738 N N . SER A 1 1090 ? 100.452 101.462 69.504 1.00 72.39 1090 SER A N 1
ATOM 8739 C CA . SER A 1 1090 ? 100.536 101.511 68.049 1.00 73.05 1090 SER A CA 1
ATOM 8740 C C . SER A 1 1090 ? 101.554 102.555 67.619 1.00 88.94 1090 SER A C 1
ATOM 8741 O O . SER A 1 1090 ? 101.439 103.725 67.999 1.00 91.81 1090 SER A O 1
ATOM 8744 N N . TYR A 1 1091 ? 102.544 102.138 66.824 1.00 91.88 1091 TYR A N 1
ATOM 8745 C CA . TYR A 1 1091 ? 103.571 103.046 66.326 1.00 102.37 1091 TYR A CA 1
ATOM 8746 C C . TYR A 1 1091 ? 103.490 103.272 64.821 1.00 102.26 1091 TYR A C 1
ATOM 8747 O O . TYR A 1 1091 ? 104.121 104.207 64.322 1.00 105.52 1091 TYR A O 1
ATOM 8756 N N . ILE A 1 1092 ? 102.736 102.451 64.090 1.00 98.78 1092 ILE A N 1
ATOM 8757 C CA . ILE A 1 1092 ? 102.529 102.751 62.676 1.00 102.02 1092 ILE A CA 1
ATOM 8758 C C . ILE A 1 1092 ? 101.447 103.812 62.511 1.00 111.94 1092 ILE A C 1
ATOM 8759 O O . ILE A 1 1092 ? 101.466 104.577 61.542 1.00 113.85 1092 ILE A O 1
ATOM 8764 N N . ASP A 1 1093 ? 100.517 103.903 63.466 1.00 113.07 1093 ASP A N 1
ATOM 8765 C CA . ASP A 1 1093 ? 99.473 104.920 63.393 1.00 120.35 1093 ASP A CA 1
ATOM 8766 C C . ASP A 1 1093 ? 100.043 106.329 63.524 1.00 113.29 1093 ASP A C 1
ATOM 8767 O O . ASP A 1 1093 ? 99.620 107.242 62.806 1.00 113.97 1093 ASP A O 1
ATOM 8772 N N . ALA A 1 1094 ? 101.001 106.528 64.425 1.00 104.02 1094 ALA A N 1
ATOM 8773 C CA . ALA A 1 1094 ? 101.610 107.839 64.648 1.00 108.18 1094 ALA A CA 1
ATOM 8774 C C . ALA A 1 1094 ? 102.912 107.920 63.860 1.00 117.77 1094 ALA A C 1
ATOM 8775 O O . ALA A 1 1094 ? 103.932 107.356 64.265 1.00 120.31 1094 ALA A O 1
ATOM 8777 N N . LEU A 1 1095 ? 102.875 108.625 62.729 1.00 111.40 1095 LEU A N 1
ATOM 8778 C CA . LEU A 1 1095 ? 104.061 108.824 61.909 1.00 102.18 1095 LEU A CA 1
ATOM 8779 C C . LEU A 1 1095 ? 103.949 110.120 61.119 1.00 116.46 1095 LEU A C 1
ATOM 8780 O O . LEU A 1 1095 ? 102.864 110.492 60.668 1.00 126.50 1095 LEU A O 1
ATOM 8785 N N . ASP A 1 1096 ? 105.087 110.789 60.951 1.00 115.08 1096 ASP A N 1
ATOM 8786 C CA . ASP A 1 1096 ? 105.252 111.913 60.030 1.00 127.46 1096 ASP A CA 1
ATOM 8787 C C . ASP A 1 1096 ? 106.365 111.549 59.057 1.00 130.37 1096 ASP A C 1
ATOM 8788 O O . ASP A 1 1096 ? 107.548 111.644 59.401 1.00 139.93 1096 ASP A O 1
ATOM 8793 N N . ASP A 1 1097 ? 105.990 111.123 57.848 1.00 120.96 1097 ASP A N 1
ATOM 8794 C CA . ASP A 1 1097 ? 107.001 110.693 56.888 1.00 138.59 1097 ASP A CA 1
ATOM 8795 C C . ASP A 1 1097 ? 107.966 111.821 56.555 1.00 139.13 1097 ASP A C 1
ATOM 8796 O O . ASP A 1 1097 ? 109.165 111.580 56.360 1.00 138.00 1097 ASP A O 1
ATOM 8801 N N . ASP A 1 1098 ? 107.471 113.059 56.516 1.00 140.34 1098 ASP A N 1
ATOM 8802 C CA . ASP A 1 1098 ? 108.350 114.202 56.302 1.00 141.85 1098 ASP A CA 1
ATOM 8803 C C . ASP A 1 1098 ? 109.348 114.354 57.441 1.00 133.70 1098 ASP A C 1
ATOM 8804 O O . ASP A 1 1098 ? 110.538 114.600 57.208 1.00 133.63 1098 ASP A O 1
ATOM 8809 N N . LEU A 1 1099 ? 108.879 114.204 58.680 1.00 126.17 1099 LEU A N 1
ATOM 8810 C CA . LEU A 1 1099 ? 109.758 114.364 59.832 1.00 115.19 1099 LEU A CA 1
ATOM 8811 C C . LEU A 1 1099 ? 110.841 113.277 59.817 1.00 112.85 1099 LEU A C 1
ATOM 8812 O O . LEU A 1 1099 ? 112.006 113.541 60.127 1.00 116.10 1099 LEU A O 1
ATOM 8817 N N . SER A 1 1100 ? 110.459 112.025 59.500 1.00 111.42 1100 SER A N 1
ATOM 8818 C CA . SER A 1 1100 ? 111.439 110.936 59.433 1.00 112.88 1100 SER A CA 1
ATOM 8819 C C . SER A 1 1100 ? 112.459 111.163 58.323 1.00 127.46 1100 SER A C 1
ATOM 8820 O O . SER A 1 1100 ? 113.673 110.996 58.533 1.00 126.37 1100 SER A O 1
ATOM 8823 N N . GLU A 1 1101 ? 111.988 111.612 57.154 1.00 130.65 1101 GLU A N 1
ATOM 8824 C CA . GLU A 1 1101 ? 112.893 111.908 56.051 1.00 132.54 1101 GLU A CA 1
ATOM 8825 C C . GLU A 1 1101 ? 113.873 113.009 56.427 1.00 127.55 1101 GLU A C 1
ATOM 8826 O O . GLU A 1 1101 ? 115.047 112.969 56.040 1.00 130.53 1101 GLU A O 1
ATOM 8832 N N . SER A 1 1102 ? 113.396 114.004 57.179 1.00 121.23 1102 SER A N 1
ATOM 8833 C CA . SER A 1 1102 ? 114.243 115.104 57.618 1.00 118.12 1102 SER A CA 1
ATOM 8834 C C . SER A 1 1102 ? 115.236 114.687 58.709 1.00 114.01 1102 SER A C 1
ATOM 8835 O O . SER A 1 1102 ? 116.390 115.112 58.688 1.00 120.06 1102 SER A O 1
ATOM 8838 N N . LEU A 1 1103 ? 114.829 113.807 59.631 1.00 116.76 1103 LEU A N 1
ATOM 8839 C CA . LEU A 1 1103 ? 115.672 113.421 60.752 1.00 110.96 1103 LEU A CA 1
ATOM 8840 C C . LEU A 1 1103 ? 116.754 112.482 60.289 1.00 114.12 1103 LEU A C 1
ATOM 8841 O O . LEU A 1 1103 ? 117.796 112.354 60.944 1.00 114.63 1103 LEU A O 1
ATOM 8846 N N . GLU A 1 1104 ? 116.522 111.791 59.170 1.00 118.89 1104 GLU A N 1
ATOM 8847 C CA . GLU A 1 1104 ? 117.401 110.721 58.754 1.00 118.19 1104 GLU A CA 1
ATOM 8848 C C . GLU A 1 1104 ? 118.839 111.109 58.492 1.00 127.21 1104 GLU A C 1
ATOM 8849 O O . GLU A 1 1104 ? 119.696 110.266 58.736 1.00 125.22 1104 GLU A O 1
ATOM 8855 N N . LYS A 1 1105 ? 119.109 112.383 58.270 1.00 130.84 1105 LYS A N 1
ATOM 8856 C CA . LYS A 1 1105 ? 120.441 112.862 57.946 1.00 130.13 1105 LYS A CA 1
ATOM 8857 C C . LYS A 1 1105 ? 121.382 113.050 59.137 1.00 120.84 1105 LYS A C 1
ATOM 8858 O O . LYS A 1 1105 ? 122.604 112.919 58.981 1.00 122.57 1105 LYS A O 1
ATOM 8864 N N . PHE A 1 1106 ? 120.860 113.339 60.316 1.00 111.53 1106 PHE A N 1
ATOM 8865 C CA . PHE A 1 1106 ? 121.651 113.668 61.488 1.00 109.24 1106 PHE A CA 1
ATOM 8866 C C . PHE A 1 1106 ? 122.278 112.429 62.100 1.00 106.37 1106 PHE A C 1
ATOM 8867 O O . PHE A 1 1106 ? 121.785 111.308 61.960 1.00 107.21 1106 PHE A O 1
ATOM 8875 N N . THR A 1 1107 ? 123.390 112.658 62.797 1.00 105.91 1107 THR A N 1
ATOM 8876 C CA . THR A 1 1107 ? 124.098 111.576 63.454 1.00 111.55 1107 THR A CA 1
ATOM 8877 C C . THR A 1 1107 ? 124.335 111.842 64.935 1.00 116.80 1107 THR A C 1
ATOM 8878 O O . THR A 1 1107 ? 124.341 110.899 65.730 1.00 112.62 1107 THR A O 1
ATOM 8882 N N . CYS A 1 1108 ? 124.534 113.097 65.330 1.00 102.49 1108 CYS A N 1
ATOM 8883 C CA . CYS A 1 1108 ? 124.657 113.387 66.750 1.00 80.73 1108 CYS A CA 1
ATOM 8884 C C . CYS A 1 1108 ? 123.268 113.440 67.372 1.00 75.92 1108 CYS A C 1
ATOM 8885 O O . CYS A 1 1108 ? 122.287 113.802 66.716 1.00 94.54 1108 CYS A O 1
ATOM 8888 N N . THR A 1 1109 ? 123.186 113.087 68.655 1.00 71.07 1109 THR A N 1
ATOM 8889 C CA . THR A 1 1109 ? 121.889 113.075 69.320 1.00 75.82 1109 THR A CA 1
ATOM 8890 C C . THR A 1 1109 ? 121.398 114.479 69.656 1.00 83.06 1109 THR A C 1
ATOM 8891 O O . THR A 1 1109 ? 120.181 114.691 69.766 1.00 95.44 1109 THR A O 1
ATOM 8895 N N . VAL A 1 1110 ? 122.308 115.451 69.744 1.00 77.73 1110 VAL A N 1
ATOM 8896 C CA . VAL A 1 1110 ? 121.914 116.824 70.041 1.00 73.74 1110 VAL A CA 1
ATOM 8897 C C . VAL A 1 1110 ? 121.161 117.418 68.860 1.00 86.63 1110 VAL A C 1
ATOM 8898 O O . VAL A 1 1110 ? 120.154 118.114 69.038 1.00 95.29 1110 VAL A O 1
ATOM 8902 N N . ASP A 1 1111 ? 121.633 117.160 67.638 1.00 86.14 1111 ASP A N 1
ATOM 8903 C CA . ASP A 1 1111 ? 120.927 117.655 66.462 1.00 87.61 1111 ASP A CA 1
ATOM 8904 C C . ASP A 1 1111 ? 119.528 117.059 66.380 1.00 76.26 1111 ASP A C 1
ATOM 8905 O O . ASP A 1 1111 ? 118.562 117.761 66.049 1.00 82.72 1111 ASP A O 1
ATOM 8910 N N . VAL A 1 1112 ? 119.399 115.764 66.684 1.00 64.33 1112 VAL A N 1
ATOM 8911 C CA . VAL A 1 1112 ? 118.089 115.123 66.647 1.00 54.24 1112 VAL A CA 1
ATOM 8912 C C . VAL A 1 1112 ? 117.159 115.771 67.663 1.00 56.60 1112 VAL A C 1
ATOM 8913 O O . VAL A 1 1112 ? 115.997 116.078 67.360 1.00 74.23 1112 VAL A O 1
ATOM 8917 N N . ALA A 1 1113 ? 117.662 116.018 68.878 1.00 53.56 1113 ALA A N 1
ATOM 8918 C CA . ALA A 1 1113 ? 116.829 116.649 69.899 1.00 51.67 1113 ALA A CA 1
ATOM 8919 C C . ALA A 1 1113 ? 116.422 118.065 69.500 1.00 64.53 1113 ALA A C 1
ATOM 8920 O O . ALA A 1 1113 ? 115.267 118.467 69.696 1.00 79.25 1113 ALA A O 1
ATOM 8922 N N . ASN A 1 1114 ? 117.355 118.831 68.926 1.00 69.57 1114 ASN A N 1
ATOM 8923 C CA . ASN A 1 1114 ? 117.051 120.198 68.511 1.00 71.44 1114 ASN A CA 1
ATOM 8924 C C . ASN A 1 1114 ? 115.970 120.213 67.441 1.00 69.57 1114 ASN A C 1
ATOM 8925 O O . ASN A 1 1114 ? 115.008 120.992 67.515 1.00 71.46 1114 ASN A O 1
ATOM 8930 N N . PHE A 1 1115 ? 116.106 119.337 66.442 1.00 70.96 1115 PHE A N 1
ATOM 8931 C CA . PHE A 1 1115 ? 115.125 119.291 65.366 1.00 62.64 1115 PHE A CA 1
ATOM 8932 C C . PHE A 1 1115 ? 113.761 118.861 65.885 1.00 73.03 1115 PHE A C 1
ATOM 8933 O O . PHE A 1 1115 ? 112.732 119.416 65.481 1.00 87.56 1115 PHE A O 1
ATOM 8941 N N . LEU A 1 1116 ? 113.731 117.877 66.789 1.00 69.49 1116 LEU A N 1
ATOM 8942 C CA . LEU A 1 1116 ? 112.455 117.439 67.345 1.00 61.36 1116 LEU A CA 1
ATOM 8943 C C . LEU A 1 1116 ? 111.771 118.545 68.134 1.00 70.10 1116 LEU A C 1
ATOM 8944 O O . LEU A 1 1116 ? 110.561 118.761 67.988 1.00 78.34 1116 LEU A O 1
ATOM 8949 N N . ARG A 1 1117 ? 112.522 119.268 68.967 1.00 73.55 1117 ARG A N 1
ATOM 8950 C CA . ARG A 1 1117 ? 111.900 120.345 69.730 1.00 62.88 1117 ARG A CA 1
ATOM 8951 C C . ARG A 1 1117 ? 111.403 121.462 68.824 1.00 68.81 1117 ARG A C 1
ATOM 8952 O O . ARG A 1 1117 ? 110.323 122.018 69.055 1.00 76.94 1117 ARG A O 1
ATOM 8960 N N . ALA A 1 1118 ? 112.170 121.802 67.785 1.00 78.71 1118 ALA A N 1
ATOM 8961 C CA . ALA A 1 1118 ? 111.730 122.846 66.867 1.00 76.94 1118 ALA A CA 1
ATOM 8962 C C . ALA A 1 1118 ? 110.473 122.439 66.106 1.00 73.42 1118 ALA A C 1
ATOM 8963 O O . ALA A 1 1118 ? 109.539 123.236 65.965 1.00 86.22 1118 ALA A O 1
ATOM 8965 N N . TYR A 1 1119 ? 110.425 121.194 65.625 1.00 76.26 1119 TYR A N 1
ATOM 8966 C CA . TYR A 1 1119 ? 109.294 120.758 64.811 1.00 74.71 1119 TYR A CA 1
ATOM 8967 C C . TYR A 1 1119 ? 108.036 120.543 65.647 1.00 69.78 1119 TYR A C 1
ATOM 8968 O O . TYR A 1 1119 ? 106.926 120.832 65.186 1.00 79.08 1119 TYR A O 1
ATOM 8977 N N . SER A 1 1120 ? 108.182 120.043 66.878 1.00 73.26 1120 SER A N 1
ATOM 8978 C CA . SER A 1 1120 ? 107.003 119.650 67.643 1.00 67.13 1120 SER A CA 1
ATOM 8979 C C . SER A 1 1120 ? 106.178 120.853 68.085 1.00 78.55 1120 SER A C 1
ATOM 8980 O O . SER A 1 1120 ? 104.946 120.769 68.136 1.00 91.08 1120 SER A O 1
ATOM 8983 N N . TRP A 1 1121 ? 106.825 121.974 68.400 1.00 77.99 1121 TRP A N 1
ATOM 8984 C CA . TRP A 1 1121 ? 106.149 123.162 68.908 1.00 65.51 1121 TRP A CA 1
ATOM 8985 C C . TRP A 1 1121 ? 106.154 124.283 67.871 1.00 78.08 1121 TRP A C 1
ATOM 8986 O O . TRP A 1 1121 ? 106.261 125.461 68.209 1.00 85.45 1121 TRP A O 1
ATOM 8997 N N . SER A 1 1122 ? 106.043 123.916 66.591 1.00 75.41 1122 SER A N 1
ATOM 8998 C CA . SER A 1 1122 ? 106.158 124.905 65.521 1.00 76.17 1122 SER A CA 1
ATOM 8999 C C . SER A 1 1122 ? 105.031 125.931 65.569 1.00 94.36 1122 SER A C 1
ATOM 9000 O O . SER A 1 1122 ? 105.260 127.122 65.323 1.00 102.25 1122 SER A O 1
ATOM 9003 N N . ASP A 1 1123 ? 103.809 125.497 65.892 1.00 96.70 1123 ASP A N 1
ATOM 9004 C CA . ASP A 1 1123 ? 102.688 126.432 65.917 1.00 103.96 1123 ASP A CA 1
ATOM 9005 C C . ASP A 1 1123 ? 102.883 127.485 66.997 1.00 87.29 1123 ASP A C 1
ATOM 9006 O O . ASP A 1 1123 ? 102.583 128.666 66.787 1.00 94.40 1123 ASP A O 1
ATOM 9011 N N . VAL A 1 1124 ? 103.387 127.075 68.161 1.00 83.12 1124 VAL A N 1
ATOM 9012 C CA . VAL A 1 1124 ? 103.623 128.026 69.241 1.00 77.48 1124 VAL A CA 1
ATOM 9013 C C . VAL A 1 1124 ? 104.798 128.936 68.904 1.00 85.14 1124 VAL A C 1
ATOM 9014 O O . VAL A 1 1124 ? 104.757 130.144 69.166 1.00 97.08 1124 VAL A O 1
ATOM 9018 N N . LEU A 1 1125 ? 105.855 128.387 68.297 1.00 85.96 1125 LEU A N 1
ATOM 9019 C CA . LEU A 1 1125 ? 107.065 129.179 68.108 1.00 94.27 1125 LEU A CA 1
ATOM 9020 C C . LEU A 1 1125 ? 106.921 130.210 66.994 1.00 105.53 1125 LEU A C 1
ATOM 9021 O O . LEU A 1 1125 ? 107.554 131.269 67.062 1.00 108.64 1125 LEU A O 1
ATOM 9026 N N . LYS A 1 1126 ? 106.098 129.932 65.978 1.00 104.67 1126 LYS A N 1
ATOM 9027 C CA . LYS A 1 1126 ? 105.818 130.893 64.905 1.00 106.56 1126 LYS A CA 1
ATOM 9028 C C . LYS A 1 1126 ? 107.088 131.369 64.199 1.00 98.97 1126 LYS A C 1
ATOM 9029 O O . LYS A 1 1126 ? 107.236 132.551 63.883 1.00 100.74 1126 LYS A O 1
ATOM 9035 N N . GLY A 1 1127 ? 108.022 130.450 63.966 1.00 95.34 1127 GLY A N 1
ATOM 9036 C CA . GLY A 1 1127 ? 109.225 130.749 63.225 1.00 95.90 1127 GLY A CA 1
ATOM 9037 C C . GLY A 1 1127 ? 110.403 131.198 64.061 1.00 101.27 1127 GLY A C 1
ATOM 9038 O O . GLY A 1 1127 ? 111.533 131.198 63.560 1.00 95.35 1127 GLY A O 1
ATOM 9039 N N . LYS A 1 1128 ? 110.180 131.592 65.310 1.00 96.83 1128 LYS A N 1
ATOM 9040 C CA . LYS A 1 1128 ? 111.308 131.927 66.158 1.00 91.57 1128 LYS A CA 1
ATOM 9041 C C . LYS A 1 1128 ? 112.015 130.643 66.582 1.00 99.25 1128 LYS A C 1
ATOM 9042 O O . LYS A 1 1128 ? 111.489 129.535 66.446 1.00 103.08 1128 LYS A O 1
ATOM 9048 N N . ARG A 1 1129 ? 113.227 130.791 67.101 1.00 92.72 1129 ARG A N 1
ATOM 9049 C CA . ARG A 1 1129 ? 114.070 129.647 67.406 1.00 93.79 1129 ARG A CA 1
ATOM 9050 C C . ARG A 1 1129 ? 114.254 129.496 68.911 1.00 88.79 1129 ARG A C 1
ATOM 9051 O O . ARG A 1 1129 ? 114.324 130.487 69.647 1.00 92.73 1129 ARG A O 1
ATOM 9059 N N . LEU A 1 1130 ? 114.311 128.244 69.359 1.00 76.85 1130 LEU A N 1
ATOM 9060 C CA . LEU A 1 1130 ? 114.324 127.902 70.774 1.00 74.78 1130 LEU A CA 1
ATOM 9061 C C . LEU A 1 1130 ? 115.751 127.673 71.258 1.00 84.75 1130 LEU A C 1
ATOM 9062 O O . LEU A 1 1130 ? 116.562 127.055 70.563 1.00 105.68 1130 LEU A O 1
ATOM 9067 N N . ILE A 1 1131 ? 116.053 128.176 72.459 1.00 72.25 1131 ILE A N 1
ATOM 9068 C CA . ILE A 1 1131 ? 117.374 128.046 73.060 1.00 74.08 1131 ILE A CA 1
ATOM 9069 C C . ILE A 1 1131 ? 117.243 127.641 74.522 1.00 73.24 1131 ILE A C 1
ATOM 9070 O O . ILE A 1 1131 ? 116.183 127.768 75.137 1.00 87.50 1131 ILE A O 1
ATOM 9075 N N . GLY A 1 1132 ? 118.345 127.133 75.072 1.00 78.27 1132 GLY A N 1
ATOM 9076 C CA . GLY A 1 1132 ? 118.425 126.867 76.494 1.00 83.30 1132 GLY A CA 1
ATOM 9077 C C . GLY A 1 1132 ? 117.788 125.591 76.991 1.00 92.16 1132 GLY A C 1
ATOM 9078 O O . GLY A 1 1132 ? 117.608 125.447 78.205 1.00 95.63 1132 GLY A O 1
ATOM 9079 N N . ALA A 1 1133 ? 117.451 124.658 76.111 1.00 87.76 1133 ALA A N 1
ATOM 9080 C CA . ALA A 1 1133 ? 116.803 123.424 76.533 1.00 93.65 1133 ALA A CA 1
ATOM 9081 C C . ALA A 1 1133 ? 117.670 122.192 76.343 1.00 92.86 1133 ALA A C 1
ATOM 9082 O O . ALA A 1 1133 ? 117.683 121.315 77.211 1.00 99.98 1133 ALA A O 1
ATOM 9084 N N . THR A 1 1134 ? 118.406 122.107 75.241 1.00 78.68 1134 THR A N 1
ATOM 9085 C CA . THR A 1 1134 ? 119.149 120.904 74.901 1.00 83.69 1134 THR A CA 1
ATOM 9086 C C . THR A 1 1134 ? 120.547 120.925 75.505 1.00 85.80 1134 THR A C 1
ATOM 9087 O O . THR A 1 1134 ? 121.304 121.883 75.316 1.00 88.60 1134 THR A O 1
ATOM 9091 N N . LEU A 1 1135 ? 120.880 119.861 76.229 1.00 78.91 1135 LEU A N 1
ATOM 9092 C CA . LEU A 1 1135 ? 122.203 119.621 76.777 1.00 74.99 1135 LEU A CA 1
ATOM 9093 C C . LEU A 1 1135 ? 122.598 118.191 76.448 1.00 81.58 1135 LEU A C 1
ATOM 9094 O O . LEU A 1 1135 ? 121.744 117.299 76.413 1.00 80.91 1135 LEU A O 1
ATOM 9099 N N . PRO A 1 1136 ? 123.881 117.941 76.209 1.00 73.97 1136 PRO A N 1
ATOM 9100 C CA . PRO A 1 1136 ? 124.301 116.597 75.807 1.00 69.75 1136 PRO A CA 1
ATOM 9101 C C . PRO A 1 1136 ? 124.164 115.588 76.935 1.00 72.04 1136 PRO A C 1
ATOM 9102 O O . PRO A 1 1136 ? 124.186 115.912 78.124 1.00 73.29 1136 PRO A O 1
ATOM 9106 N N . CYS A 1 1137 ? 124.016 114.333 76.526 1.00 73.06 1137 CYS A N 1
ATOM 9107 C CA . CYS A 1 1137 ? 124.033 113.214 77.456 1.00 70.87 1137 CYS A CA 1
ATOM 9108 C C . CYS A 1 1137 ? 125.466 112.920 77.863 1.00 77.17 1137 CYS A C 1
ATOM 9109 O O . CYS A 1 1137 ? 126.359 112.846 77.012 1.00 82.43 1137 CYS A O 1
ATOM 9112 N N . LEU A 1 1138 ? 125.685 112.767 79.167 1.00 73.94 1138 LEU A N 1
ATOM 9113 C CA . LEU A 1 1138 ? 127.035 112.528 79.660 1.00 68.89 1138 LEU A CA 1
ATOM 9114 C C . LEU A 1 1138 ? 127.602 111.211 79.145 1.00 66.41 1138 LEU A C 1
ATOM 9115 O O . LEU A 1 1138 ? 128.784 111.136 78.782 1.00 75.58 1138 LEU A O 1
ATOM 9120 N N . LEU A 1 1139 ? 126.782 110.159 79.095 1.00 69.10 1139 LEU A N 1
ATOM 9121 C CA . LEU A 1 1139 ? 127.303 108.859 78.676 1.00 58.05 1139 LEU A CA 1
ATOM 9122 C C . LEU A 1 1139 ? 127.707 108.826 77.206 1.00 70.40 1139 LEU A C 1
ATOM 9123 O O . LEU A 1 1139 ? 128.377 107.882 76.791 1.00 73.85 1139 LEU A O 1
ATOM 9128 N N . GLU A 1 1140 ? 127.320 109.813 76.414 1.00 64.88 1140 GLU A N 1
ATOM 9129 C CA . GLU A 1 1140 ? 127.793 109.947 75.039 1.00 62.09 1140 GLU A CA 1
ATOM 9130 C C . GLU A 1 1140 ? 128.920 110.942 74.884 1.00 69.59 1140 GLU A C 1
ATOM 9131 O O . GLU A 1 1140 ? 129.687 110.843 73.922 1.00 77.87 1140 GLU A O 1
ATOM 9137 N N . GLN A 1 1141 ? 129.069 111.849 75.837 1.00 66.07 1141 GLN A N 1
ATOM 9138 C CA . GLN A 1 1141 ? 130.103 112.853 75.722 1.00 68.74 1141 GLN A CA 1
ATOM 9139 C C . GLN A 1 1141 ? 131.450 112.357 76.222 1.00 76.36 1141 GLN A C 1
ATOM 9140 O O . GLN A 1 1141 ? 132.487 112.744 75.670 1.00 84.29 1141 GLN A O 1
ATOM 9146 N N . PHE A 1 1142 ? 131.458 111.492 77.231 1.00 75.79 1142 PHE A N 1
ATOM 9147 C CA . PHE A 1 1142 ? 132.684 110.976 77.816 1.00 61.93 1142 PHE A CA 1
ATOM 9148 C C . PHE A 1 1142 ? 132.777 109.474 77.607 1.00 77.99 1142 PHE A C 1
ATOM 9149 O O . PHE A 1 1142 ? 131.781 108.756 77.738 1.00 88.66 1142 PHE A O 1
ATOM 9157 N N . GLU A 1 1143 ? 133.980 108.998 77.311 1.00 77.52 1143 GLU A N 1
ATOM 9158 C CA . GLU A 1 1143 ? 134.229 107.571 77.216 1.00 95.24 1143 GLU A CA 1
ATOM 9159 C C . GLU A 1 1143 ? 135.281 107.166 78.236 1.00 102.99 1143 GLU A C 1
ATOM 9160 O O . GLU A 1 1143 ? 136.163 107.953 78.597 1.00 94.78 1143 GLU A O 1
ATOM 9166 N N . VAL A 1 1144 ? 135.173 105.927 78.699 1.00 108.52 1144 VAL A N 1
ATOM 9167 C CA . VAL A 1 1144 ? 136.048 105.402 79.739 1.00 86.06 1144 VAL A CA 1
ATOM 9168 C C . VAL A 1 1144 ? 137.231 104.707 79.082 1.00 82.30 1144 VAL A C 1
ATOM 9169 O O . VAL A 1 1144 ? 137.056 103.807 78.254 1.00 88.37 1144 VAL A O 1
ATOM 9173 N N . LYS A 1 1145 ? 138.434 105.134 79.446 1.00 82.60 1145 LYS A N 1
ATOM 9174 C CA . LYS A 1 1145 ? 139.669 104.545 78.952 1.00 86.75 1145 LYS A CA 1
ATOM 9175 C C . LYS A 1 1145 ? 140.479 104.104 80.161 1.00 93.25 1145 LYS A C 1
ATOM 9176 O O . LYS A 1 1145 ? 140.740 104.909 81.062 1.00 93.78 1145 LYS A O 1
ATOM 9182 N N . TRP A 1 1146 ? 140.879 102.836 80.178 1.00 78.42 1146 TRP A N 1
ATOM 9183 C CA . TRP A 1 1146 ? 141.525 102.252 81.346 1.00 72.57 1146 TRP A CA 1
ATOM 9184 C C . TRP A 1 1146 ? 143.032 102.411 81.226 1.00 90.38 1146 TRP A C 1
ATOM 9185 O O . TRP A 1 1146 ? 143.633 101.980 80.237 1.00 104.68 1146 TRP A O 1
ATOM 9196 N N . ILE A 1 1147 ? 143.636 103.016 82.242 1.00 81.74 1147 ILE A N 1
ATOM 9197 C CA . ILE A 1 1147 ? 145.055 103.332 82.220 1.00 86.54 1147 ILE A CA 1
ATOM 9198 C C . ILE A 1 1147 ? 145.881 102.275 82.931 1.00 89.57 1147 ILE A C 1
ATOM 9199 O O . ILE A 1 1147 ? 146.855 101.764 82.376 1.00 91.54 1147 ILE A O 1
ATOM 9204 N N . ASN A 1 1148 ? 145.508 101.913 84.154 1.00 87.99 1148 ASN A N 1
ATOM 9205 C CA . ASN A 1 1148 ? 146.281 100.922 84.888 1.00 92.37 1148 ASN A CA 1
ATOM 9206 C C . ASN A 1 1148 ? 145.367 100.060 85.746 1.00 88.52 1148 ASN A C 1
ATOM 9207 O O . ASN A 1 1148 ? 144.520 100.579 86.479 1.00 91.86 1148 ASN A O 1
ATOM 9212 N N . LEU A 1 1149 ? 145.548 98.746 85.643 1.00 84.67 1149 LEU A N 1
ATOM 9213 C CA . LEU A 1 1149 ? 144.837 97.762 86.443 1.00 77.08 1149 LEU A CA 1
ATOM 9214 C C . LEU A 1 1149 ? 145.854 96.811 87.052 1.00 98.13 1149 LEU A C 1
ATOM 9215 O O . LEU A 1 1149 ? 146.818 96.417 86.386 1.00 106.21 1149 LEU A O 1
ATOM 9220 N N . SER A 1 1150 ? 145.640 96.439 88.310 1.00 90.59 1150 SER A N 1
ATOM 9221 C CA . SER A 1 1150 ? 146.575 95.539 88.963 1.00 96.24 1150 SER A CA 1
ATOM 9222 C C . SER A 1 1150 ? 146.476 94.141 88.355 1.00 97.97 1150 SER A C 1
ATOM 9223 O O . SER A 1 1150 ? 145.602 93.844 87.536 1.00 101.34 1150 SER A O 1
ATOM 9226 N N . GLU A 1 1151 ? 147.390 93.268 88.782 1.00 101.96 1151 GLU A N 1
ATOM 9227 C CA . GLU A 1 1151 ? 147.491 91.944 88.181 1.00 102.38 1151 GLU A CA 1
ATOM 9228 C C . GLU A 1 1151 ? 146.378 91.016 88.646 1.00 98.66 1151 GLU A C 1
ATOM 9229 O O . GLU A 1 1151 ? 145.954 90.135 87.890 1.00 105.56 1151 GLU A O 1
ATOM 9235 N N . ASP A 1 1152 ? 145.892 91.201 89.871 1.00 101.68 1152 ASP A N 1
ATOM 9236 C CA . ASP A 1 1152 ? 144.840 90.351 90.411 1.00 99.04 1152 ASP A CA 1
ATOM 9237 C C . ASP A 1 1152 ? 143.471 90.668 89.824 1.00 92.51 1152 ASP A C 1
ATOM 9238 O O . ASP A 1 1152 ? 142.580 89.813 89.870 1.00 85.26 1152 ASP A O 1
ATOM 9243 N N . LEU A 1 1153 ? 143.286 91.868 89.272 1.00 99.91 1153 LEU A N 1
ATOM 9244 C CA . LEU A 1 1153 ? 142.030 92.231 88.625 1.00 88.84 1153 LEU A CA 1
ATOM 9245 C C . LEU A 1 1153 ? 141.985 91.875 87.147 1.00 92.75 1153 LEU A C 1
ATOM 9246 O O . LEU A 1 1153 ? 140.893 91.678 86.602 1.00 101.30 1153 LEU A O 1
ATOM 9251 N N . ARG A 1 1154 ? 143.139 91.775 86.487 1.00 89.38 1154 ARG A N 1
ATOM 9252 C CA . ARG A 1 1154 ? 143.148 91.372 85.085 1.00 83.87 1154 ARG A CA 1
ATOM 9253 C C . ARG A 1 1154 ? 142.633 89.952 84.918 1.00 97.86 1154 ARG A C 1
ATOM 9254 O O . ARG A 1 1154 ? 141.931 89.646 83.946 1.00 117.12 1154 ARG A O 1
ATOM 9262 N N . GLU A 1 1155 ? 142.963 89.072 85.861 1.00 98.15 1155 GLU A N 1
ATOM 9263 C CA . GLU A 1 1155 ? 142.451 87.709 85.809 1.00 105.10 1155 GLU A CA 1
ATOM 9264 C C . GLU A 1 1155 ? 140.942 87.678 86.006 1.00 103.57 1155 GLU A C 1
ATOM 9265 O O . GLU A 1 1155 ? 140.247 86.875 85.374 1.00 103.42 1155 GLU A O 1
ATOM 9271 N N . GLN A 1 1156 ? 140.412 88.545 86.873 1.00 98.06 1156 GLN A N 1
ATOM 9272 C CA . GLN A 1 1156 ? 138.975 88.529 87.116 1.00 87.93 1156 GLN A CA 1
ATOM 9273 C C . GLN A 1 1156 ? 138.184 89.114 85.953 1.00 93.57 1156 GLN A C 1
ATOM 9274 O O . GLN A 1 1156 ? 137.055 88.678 85.699 1.00 105.04 1156 GLN A O 1
ATOM 9280 N N . PHE A 1 1157 ? 138.739 90.090 85.237 1.00 95.12 1157 PHE A N 1
ATOM 9281 C CA . PHE A 1 1157 ? 138.042 90.663 84.091 1.00 94.93 1157 PHE A CA 1
ATOM 9282 C C . PHE A 1 1157 ? 138.331 89.936 82.784 1.00 111.59 1157 PHE A C 1
ATOM 9283 O O . PHE A 1 1157 ? 137.832 90.361 81.736 1.00 109.32 1157 PHE A O 1
ATOM 9291 N N . ASN A 1 1158 ? 139.118 88.861 82.822 1.00 117.96 1158 ASN A N 1
ATOM 9292 C CA . ASN A 1 1158 ? 139.349 87.992 81.667 1.00 119.38 1158 ASN A CA 1
ATOM 9293 C C . ASN A 1 1158 ? 139.908 88.774 80.482 1.00 113.40 1158 ASN A C 1
ATOM 9294 O O . ASN A 1 1158 ? 139.523 88.549 79.333 1.00 122.82 1158 ASN A O 1
ATOM 9299 N N . LEU A 1 1159 ? 140.822 89.700 80.752 1.00 109.40 1159 LEU A N 1
ATOM 9300 C CA . LEU A 1 1159 ? 141.453 90.487 79.703 1.00 128.63 1159 LEU A CA 1
ATOM 9301 C C . LEU A 1 1159 ? 142.945 90.196 79.654 1.00 145.89 1159 LEU A C 1
ATOM 9302 O O . LEU A 1 1159 ? 143.584 89.985 80.691 1.00 126.48 1159 LEU A O 1
ATOM 9307 N N . SER A 1 1160 ? 143.489 90.179 78.444 1.00 167.38 1160 SER A N 1
ATOM 9308 C CA . SER A 1 1160 ? 144.905 89.942 78.211 1.00 179.09 1160 SER A CA 1
ATOM 9309 C C . SER A 1 1160 ? 145.473 91.132 77.454 1.00 187.87 1160 SER A C 1
ATOM 9310 O O . SER A 1 1160 ? 144.819 91.682 76.562 1.00 176.77 1160 SER A O 1
ATOM 9313 N N . SER A 1 1161 ? 146.687 91.531 77.815 1.00 188.95 1161 SER A N 1
ATOM 9314 C CA . SER A 1 1161 ? 147.340 92.658 77.161 1.00 190.72 1161 SER A CA 1
ATOM 9315 C C . SER A 1 1161 ? 148.459 92.189 76.239 1.00 183.65 1161 SER A C 1
ATOM 9316 O O . SER A 1 1161 ? 148.372 92.335 75.019 1.00 172.98 1161 SER A O 1
ATOM 9319 N N . LEU A 1 1187 ? 145.256 117.171 74.853 1.00 121.52 1187 LEU A N 1
ATOM 9320 C CA . LEU A 1 1187 ? 144.140 116.321 75.254 1.00 130.31 1187 LEU A CA 1
ATOM 9321 C C . LEU A 1 1187 ? 143.504 116.831 76.542 1.00 128.44 1187 LEU A C 1
ATOM 9322 O O . LEU A 1 1187 ? 144.189 117.343 77.428 1.00 125.31 1187 LEU A O 1
ATOM 9327 N N . ASN A 1 1188 ? 142.186 116.677 76.642 1.00 119.44 1188 ASN A N 1
ATOM 9328 C CA . ASN A 1 1188 ? 141.419 117.126 77.795 1.00 115.81 1188 ASN A CA 1
ATOM 9329 C C . ASN A 1 1188 ? 140.684 115.951 78.422 1.00 108.58 1188 ASN A C 1
ATOM 9330 O O . ASN A 1 1188 ? 139.968 115.221 77.729 1.00 100.91 1188 ASN A O 1
ATOM 9335 N N . TYR A 1 1189 ? 140.874 115.766 79.727 1.00 107.86 1189 TYR A N 1
ATOM 9336 C CA . TYR A 1 1189 ? 140.264 114.640 80.415 1.00 95.92 1189 TYR A CA 1
ATOM 9337 C C . TYR A 1 1189 ? 140.211 114.871 81.913 1.00 103.01 1189 TYR A C 1
ATOM 9338 O O . TYR A 1 1189 ? 140.946 115.691 82.468 1.00 106.84 1189 TYR A O 1
ATOM 9347 N N . VAL A 1 1190 ? 139.333 114.114 82.557 1.00 98.53 1190 VAL A N 1
ATOM 9348 C CA . VAL A 1 1190 ? 139.303 114.001 84.007 1.00 94.54 1190 VAL A CA 1
ATOM 9349 C C . VAL A 1 1190 ? 139.998 112.695 84.368 1.00 94.70 1190 VAL A C 1
ATOM 9350 O O . VAL A 1 1190 ? 139.836 111.680 83.678 1.00 92.21 1190 VAL A O 1
ATOM 9354 N N . SER A 1 1191 ? 140.768 112.714 85.451 1.00 85.62 1191 SER A N 1
ATOM 9355 C CA . SER A 1 1191 ? 141.554 111.566 85.884 1.00 84.04 1191 SER A CA 1
ATOM 9356 C C . SER A 1 1191 ? 141.023 111.057 87.214 1.00 82.68 1191 SER A C 1
ATOM 9357 O O . SER A 1 1191 ? 140.802 111.844 88.140 1.00 95.51 1191 SER A O 1
ATOM 9360 N N . CYS A 1 1192 ? 140.827 109.746 87.308 1.00 71.92 1192 CYS A N 1
ATOM 9361 C CA . CYS A 1 1192 ? 140.283 109.140 88.510 1.00 76.80 1192 CYS A CA 1
ATOM 9362 C C . CYS A 1 1192 ? 141.153 107.961 88.916 1.00 91.82 1192 CYS A C 1
ATOM 9363 O O . CYS A 1 1192 ? 141.657 107.223 88.063 1.00 95.60 1192 CYS A O 1
ATOM 9366 N N . ALA A 1 1193 ? 141.318 107.784 90.224 1.00 77.77 1193 ALA A N 1
ATOM 9367 C CA . ALA A 1 1193 ? 142.149 106.721 90.761 1.00 73.09 1193 ALA A CA 1
ATOM 9368 C C . ALA A 1 1193 ? 141.524 106.243 92.062 1.00 76.63 1193 ALA A C 1
ATOM 9369 O O . ALA A 1 1193 ? 140.593 106.856 92.589 1.00 86.67 1193 ALA A O 1
ATOM 9371 N N . LEU A 1 1194 ? 142.056 105.146 92.589 1.00 71.97 1194 LEU A N 1
ATOM 9372 C CA . LEU A 1 1194 ? 141.567 104.561 93.829 1.00 74.40 1194 LEU A CA 1
ATOM 9373 C C . LEU A 1 1194 ? 142.586 104.775 94.941 1.00 72.23 1194 LEU A C 1
ATOM 9374 O O . LEU A 1 1194 ? 143.777 104.498 94.760 1.00 74.61 1194 LEU A O 1
ATOM 9379 N N . ASP A 1 1195 ? 142.114 105.264 96.087 1.00 67.61 1195 ASP A N 1
ATOM 9380 C CA . ASP A 1 1195 ? 142.988 105.533 97.221 1.00 74.92 1195 ASP A CA 1
ATOM 9381 C C . ASP A 1 1195 ? 143.375 104.239 97.927 1.00 87.68 1195 ASP A C 1
ATOM 9382 O O . ASP A 1 1195 ? 142.514 103.435 98.295 1.00 84.55 1195 ASP A O 1
ATOM 9387 N N . ARG A 1 1196 ? 144.682 104.044 98.101 1.00 93.00 1196 ARG A N 1
ATOM 9388 C CA . ARG A 1 1196 ? 145.213 102.816 98.673 1.00 92.32 1196 ARG A CA 1
ATOM 9389 C C . ARG A 1 1196 ? 145.063 102.733 100.188 1.00 97.35 1196 ARG A C 1
ATOM 9390 O O . ARG A 1 1196 ? 145.051 101.625 100.735 1.00 103.81 1196 ARG A O 1
ATOM 9398 N N . LYS A 1 1197 ? 144.928 103.864 100.876 1.00 94.31 1197 LYS A N 1
ATOM 9399 C CA . LYS A 1 1197 ? 144.892 103.881 102.333 1.00 86.33 1197 LYS A CA 1
ATOM 9400 C C . LYS A 1 1197 ? 143.476 103.632 102.843 1.00 86.84 1197 LYS A C 1
ATOM 9401 O O . LYS A 1 1197 ? 142.528 104.287 102.398 1.00 93.33 1197 LYS A O 1
ATOM 9407 N N . VAL A 1 1198 ? 143.338 102.700 103.787 1.00 91.67 1198 VAL A N 1
ATOM 9408 C CA . VAL A 1 1198 ? 142.048 102.334 104.366 1.00 77.79 1198 VAL A CA 1
ATOM 9409 C C . VAL A 1 1198 ? 142.015 102.740 105.834 1.00 77.11 1198 VAL A C 1
ATOM 9410 O O . VAL A 1 1198 ? 142.978 102.504 106.576 1.00 91.14 1198 VAL A O 1
ATOM 9414 N N . VAL A 1 1199 ? 140.910 103.354 106.249 1.00 67.53 1199 VAL A N 1
ATOM 9415 C CA . VAL A 1 1199 ? 140.721 103.819 107.622 1.00 62.10 1199 VAL A CA 1
ATOM 9416 C C . VAL A 1 1199 ? 139.951 102.804 108.462 1.00 79.21 1199 VAL A C 1
ATOM 9417 O O . VAL A 1 1199 ? 140.393 102.419 109.543 1.00 89.43 1199 VAL A O 1
ATOM 9421 N N . GLN A 1 1200 ? 138.792 102.357 107.974 1.00 68.77 1200 GLN A N 1
ATOM 9422 C CA . GLN A 1 1200 ? 137.963 101.373 108.659 1.00 53.89 1200 GLN A CA 1
ATOM 9423 C C . GLN A 1 1200 ? 137.509 100.296 107.685 1.00 56.65 1200 GLN A C 1
ATOM 9424 O O . GLN A 1 1200 ? 137.513 100.487 106.467 1.00 70.86 1200 GLN A O 1
ATOM 9430 N N . LYS A 1 1201 ? 137.115 99.152 108.242 1.00 57.29 1201 LYS A N 1
ATOM 9431 C CA . LYS A 1 1201 ? 136.635 98.039 107.435 1.00 54.11 1201 LYS A CA 1
ATOM 9432 C C . LYS A 1 1201 ? 135.801 97.107 108.303 1.00 61.10 1201 LYS A C 1
ATOM 9433 O O . LYS A 1 1201 ? 136.131 96.870 109.468 1.00 75.90 1201 LYS A O 1
ATOM 9439 N N . HIS A 1 1202 ? 134.713 96.593 107.728 1.00 58.64 1202 HIS A N 1
ATOM 9440 C CA . HIS A 1 1202 ? 133.826 95.645 108.391 1.00 60.23 1202 HIS A CA 1
ATOM 9441 C C . HIS A 1 1202 ? 133.147 94.751 107.360 1.00 58.72 1202 HIS A C 1
ATOM 9442 O O . HIS A 1 1202 ? 132.351 95.245 106.552 1.00 58.04 1202 HIS A O 1
ATOM 9449 N N . PRO A 1 1203 ? 133.414 93.433 107.349 1.00 53.15 1203 PRO A N 1
ATOM 9450 C CA . PRO A 1 1203 ? 134.277 92.634 108.229 1.00 57.37 1203 PRO A CA 1
ATOM 9451 C C . PRO A 1 1203 ? 135.740 92.535 107.786 1.00 73.37 1203 PRO A C 1
ATOM 9452 O O . PRO A 1 1203 ? 136.609 92.231 108.606 1.00 87.04 1203 PRO A O 1
ATOM 9456 N N . SER A 1 1204 ? 136.009 92.774 106.506 1.00 68.01 1204 SER A N 1
ATOM 9457 C CA . SER A 1 1204 ? 137.366 92.666 105.991 1.00 70.10 1204 SER A CA 1
ATOM 9458 C C . SER A 1 1204 ? 137.542 93.664 104.852 1.00 66.52 1204 SER A C 1
ATOM 9459 O O . SER A 1 1204 ? 136.696 94.536 104.628 1.00 78.74 1204 SER A O 1
ATOM 9462 N N . VAL A 1 1205 ? 138.652 93.525 104.127 1.00 73.80 1205 VAL A N 1
ATOM 9463 C CA . VAL A 1 1205 ? 139.019 94.449 103.062 1.00 62.66 1205 VAL A CA 1
ATOM 9464 C C . VAL A 1 1205 ? 138.731 93.862 101.682 1.00 68.31 1205 VAL A C 1
ATOM 9465 O O . VAL A 1 1205 ? 139.144 94.432 100.667 1.00 83.34 1205 VAL A O 1
ATOM 9469 N N . ASN A 1 1206 ? 137.981 92.763 101.617 1.00 70.47 1206 ASN A N 1
ATOM 9470 C CA . ASN A 1 1206 ? 137.830 92.019 100.375 1.00 60.37 1206 ASN A CA 1
ATOM 9471 C C . ASN A 1 1206 ? 136.807 92.623 99.424 1.00 57.99 1206 ASN A C 1
ATOM 9472 O O . ASN A 1 1206 ? 136.796 92.251 98.247 1.00 74.38 1206 ASN A O 1
ATOM 9477 N N . ARG A 1 1207 ? 135.963 93.547 99.882 1.00 56.00 1207 ARG A N 1
ATOM 9478 C CA . ARG A 1 1207 ? 135.066 94.249 98.979 1.00 54.80 1207 ARG A CA 1
ATOM 9479 C C . ARG A 1 1207 ? 135.241 95.747 99.169 1.00 69.95 1207 ARG A C 1
ATOM 9480 O O . ARG A 1 1207 ? 135.508 96.225 100.276 1.00 76.91 1207 ARG A O 1
ATOM 9488 N N . LEU A 1 1208 ? 135.074 96.488 98.074 1.00 67.87 1208 LEU A N 1
ATOM 9489 C CA . LEU A 1 1208 ? 135.255 97.934 98.131 1.00 62.58 1208 LEU A CA 1
ATOM 9490 C C . LEU A 1 1208 ? 134.172 98.611 98.961 1.00 56.65 1208 LEU A C 1
ATOM 9491 O O . LEU A 1 1208 ? 134.431 99.648 99.584 1.00 66.30 1208 LEU A O 1
ATOM 9496 N N . ALA A 1 1209 ? 132.975 98.033 99.020 1.00 52.90 1209 ALA A N 1
ATOM 9497 C CA . ALA A 1 1209 ? 131.876 98.652 99.751 1.00 45.90 1209 ALA A CA 1
ATOM 9498 C C . ALA A 1 1209 ? 131.891 98.333 101.241 1.00 58.71 1209 ALA A C 1
ATOM 9499 O O . ALA A 1 1209 ? 130.994 98.782 101.962 1.00 80.59 1209 ALA A O 1
ATOM 9501 N N . TRP A 1 1210 ? 132.872 97.570 101.715 1.00 70.42 1210 TRP A N 1
ATOM 9502 C CA . TRP A 1 1210 ? 133.020 97.259 103.131 1.00 59.74 1210 TRP A CA 1
ATOM 9503 C C . TRP A 1 1210 ? 133.968 98.205 103.862 1.00 66.06 1210 TRP A C 1
ATOM 9504 O O . TRP A 1 1210 ? 134.179 98.034 105.067 1.00 75.81 1210 TRP A O 1
ATOM 9515 N N . THR A 1 1211 ? 134.535 99.194 103.173 1.00 60.88 1211 THR A N 1
ATOM 9516 C CA . THR A 1 1211 ? 135.609 100.017 103.711 1.00 53.35 1211 THR A CA 1
ATOM 9517 C C . THR A 1 1211 ? 135.308 101.490 103.474 1.00 54.95 1211 THR A C 1
ATOM 9518 O O . THR A 1 1211 ? 134.464 101.846 102.648 1.00 69.35 1211 THR A O 1
ATOM 9522 N N . ILE A 1 1212 ? 136.016 102.353 104.208 1.00 46.74 1212 ILE A N 1
ATOM 9523 C CA . ILE A 1 1212 ? 135.990 103.789 103.960 1.00 48.42 1212 ILE A CA 1
ATOM 9524 C C . ILE A 1 1212 ? 137.419 104.321 103.986 1.00 56.09 1212 ILE A C 1
ATOM 9525 O O . ILE A 1 1212 ? 138.354 103.647 104.418 1.00 70.84 1212 ILE A O 1
ATOM 9530 N N . GLY A 1 1213 ? 137.571 105.563 103.523 1.00 69.61 1213 GLY A N 1
ATOM 9531 C CA . GLY A 1 1213 ? 138.870 106.204 103.444 1.00 62.86 1213 GLY A CA 1
ATOM 9532 C C . GLY A 1 1213 ? 138.887 107.641 103.931 1.00 69.99 1213 GLY A C 1
ATOM 9533 O O . GLY A 1 1213 ? 138.150 107.998 104.854 1.00 74.78 1213 GLY A O 1
ATOM 9534 N N . ASN A 1 1214 ? 139.719 108.478 103.308 1.00 77.40 1214 ASN A N 1
ATOM 9535 C CA . ASN A 1 1214 ? 139.945 109.843 103.765 1.00 77.39 1214 ASN A CA 1
ATOM 9536 C C . ASN A 1 1214 ? 139.296 110.905 102.893 1.00 85.54 1214 ASN A C 1
ATOM 9537 O O . ASN A 1 1214 ? 139.016 112.001 103.381 1.00 85.49 1214 ASN A O 1
ATOM 9542 N N . ARG A 1 1215 ? 139.052 110.604 101.622 1.00 87.06 1215 ARG A N 1
ATOM 9543 C CA . ARG A 1 1215 ? 138.725 111.625 100.638 1.00 83.17 1215 ARG A CA 1
ATOM 9544 C C . ARG A 1 1215 ? 137.324 112.194 100.869 1.00 91.08 1215 ARG A C 1
ATOM 9545 O O . ARG A 1 1215 ? 136.528 111.682 101.661 1.00 87.93 1215 ARG A O 1
ATOM 9553 N N . ALA A 1 1216 ? 137.035 113.286 100.155 1.00 91.73 1216 ALA A N 1
ATOM 9554 C CA . ALA A 1 1216 ? 135.735 113.942 100.175 1.00 85.24 1216 ALA A CA 1
ATOM 9555 C C . ALA A 1 1216 ? 135.577 114.785 98.914 1.00 96.11 1216 ALA A C 1
ATOM 9556 O O . ALA A 1 1216 ? 135.727 116.013 98.958 1.00 111.86 1216 ALA A O 1
ATOM 9558 N N . PRO A 1 1217 ? 135.270 114.159 97.773 1.00 84.99 1217 PRO A N 1
ATOM 9559 C CA . PRO A 1 1217 ? 135.242 114.902 96.502 1.00 87.20 1217 PRO A CA 1
ATOM 9560 C C . PRO A 1 1217 ? 134.036 115.815 96.328 1.00 98.83 1217 PRO A C 1
ATOM 9561 O O . PRO A 1 1217 ? 134.079 116.703 95.469 1.00 101.38 1217 PRO A O 1
ATOM 9565 N N . TYR A 1 1218 ? 132.968 115.631 97.105 1.00 105.12 1218 TYR A N 1
ATOM 9566 C CA . TYR A 1 1218 ? 131.771 116.455 96.964 1.00 104.66 1218 TYR A CA 1
ATOM 9567 C C . TYR A 1 1218 ? 131.893 117.822 97.620 1.00 128.54 1218 TYR A C 1
ATOM 9568 O O . TYR A 1 1218 ? 131.196 118.754 97.203 1.00 135.40 1218 TYR A O 1
ATOM 9577 N N . ILE A 1 1219 ? 132.758 117.966 98.623 1.00 129.55 1219 ILE A N 1
ATOM 9578 C CA . ILE A 1 1219 ? 132.917 119.253 99.293 1.00 146.69 1219 ILE A CA 1
ATOM 9579 C C . ILE A 1 1219 ? 133.457 120.294 98.320 1.00 154.15 1219 ILE A C 1
ATOM 9580 O O . ILE A 1 1219 ? 133.079 121.471 98.374 1.00 159.73 1219 ILE A O 1
ATOM 9585 N N . GLY A 1 1220 ? 134.328 119.875 97.400 1.00 155.45 1220 GLY A N 1
ATOM 9586 C CA . GLY A 1 1220 ? 134.840 120.804 96.405 1.00 161.73 1220 GLY A CA 1
ATOM 9587 C C . GLY A 1 1220 ? 133.738 121.451 95.586 1.00 164.98 1220 GLY A C 1
ATOM 9588 O O . GLY A 1 1220 ? 133.794 122.647 95.289 1.00 166.59 1220 GLY A O 1
ATOM 9589 N N . SER A 1 1221 ? 132.722 120.677 95.214 1.00 164.29 1221 SER A N 1
ATOM 9590 C CA . SER A 1 1221 ? 131.594 121.221 94.463 1.00 171.98 1221 SER A CA 1
ATOM 9591 C C . SER A 1 1221 ? 130.409 121.483 95.390 1.00 160.58 1221 SER A C 1
ATOM 9592 O O . SER A 1 1221 ? 129.725 122.500 95.268 1.00 156.64 1221 SER A O 1
ATOM 9595 N N . PRO A 1 1230 ? 125.016 140.818 98.690 1.00 196.16 1230 PRO A N 1
ATOM 9596 C CA . PRO A 1 1230 ? 123.683 141.215 99.155 1.00 194.44 1230 PRO A CA 1
ATOM 9597 C C . PRO A 1 1230 ? 123.752 142.374 100.144 1.00 191.76 1230 PRO A C 1
ATOM 9598 O O . PRO A 1 1230 ? 123.934 142.144 101.340 1.00 190.04 1230 PRO A O 1
ATOM 9602 N N . PRO A 1 1231 ? 123.613 143.606 99.647 1.00 192.56 1231 PRO A N 1
ATOM 9603 C CA . PRO A 1 1231 ? 123.690 144.766 100.550 1.00 197.40 1231 PRO A CA 1
ATOM 9604 C C . PRO A 1 1231 ? 122.638 144.765 101.644 1.00 196.37 1231 PRO A C 1
ATOM 9605 O O . PRO A 1 1231 ? 122.920 145.232 102.756 1.00 192.93 1231 PRO A O 1
ATOM 9609 N N . LEU A 1 1232 ? 121.441 144.245 101.379 1.00 193.92 1232 LEU A N 1
ATOM 9610 C CA . LEU A 1 1232 ? 120.375 144.221 102.368 1.00 194.76 1232 LEU A CA 1
ATOM 9611 C C . LEU A 1 1232 ? 119.791 142.821 102.493 1.00 188.10 1232 LEU A C 1
ATOM 9612 O O . LEU A 1 1232 ? 119.886 141.996 101.580 1.00 186.32 1232 LEU A O 1
ATOM 9617 N N . ARG A 1 1233 ? 119.178 142.568 103.649 1.00 181.89 1233 ARG A N 1
ATOM 9618 C CA . ARG A 1 1233 ? 118.567 141.280 103.950 1.00 179.37 1233 ARG A CA 1
ATOM 9619 C C . ARG A 1 1233 ? 117.568 141.492 105.078 1.00 186.38 1233 ARG A C 1
ATOM 9620 O O . ARG A 1 1233 ? 117.922 142.063 106.112 1.00 189.87 1233 ARG A O 1
ATOM 9628 N N . VAL A 1 1234 ? 116.331 141.035 104.883 1.00 185.39 1234 VAL A N 1
ATOM 9629 C CA . VAL A 1 1234 ? 115.263 141.287 105.846 1.00 187.93 1234 VAL A CA 1
ATOM 9630 C C . VAL A 1 1234 ? 115.208 140.153 106.859 1.00 183.83 1234 VAL A C 1
ATOM 9631 O O . VAL A 1 1234 ? 115.427 138.984 106.518 1.00 175.78 1234 VAL A O 1
ATOM 9635 N N . ASN A 1 1235 ? 114.927 140.504 108.119 1.00 181.02 1235 ASN A N 1
ATOM 9636 C CA . ASN A 1 1235 ? 114.869 139.501 109.179 1.00 184.75 1235 ASN A CA 1
ATOM 9637 C C . ASN A 1 1235 ? 113.807 138.450 108.881 1.00 181.68 1235 ASN A C 1
ATOM 9638 O O . ASN A 1 1235 ? 114.086 137.246 108.893 1.00 179.31 1235 ASN A O 1
ATOM 9643 N N . CYS A 1 1236 ? 112.580 138.892 108.600 1.00 178.28 1236 CYS A N 1
ATOM 9644 C CA . CYS A 1 1236 ? 111.451 137.994 108.367 1.00 175.46 1236 CYS A CA 1
ATOM 9645 C C . CYS A 1 1236 ? 110.842 138.318 107.009 1.00 169.66 1236 CYS A C 1
ATOM 9646 O O . CYS A 1 1236 ? 109.892 139.113 106.915 1.00 160.01 1236 CYS A O 1
ATOM 9649 N N . PRO A 1 1237 ? 111.353 137.727 105.934 1.00 168.10 1237 PRO A N 1
ATOM 9650 C CA . PRO A 1 1237 ? 110.744 137.937 104.617 1.00 158.89 1237 PRO A CA 1
ATOM 9651 C C . PRO A 1 1237 ? 109.647 136.923 104.337 1.00 150.69 1237 PRO A C 1
ATOM 9652 O O . PRO A 1 1237 ? 109.855 135.718 104.515 1.00 145.61 1237 PRO A O 1
ATOM 9656 N N . SER A 1 1238 ? 108.478 137.390 103.912 1.00 139.16 1238 SER A N 1
ATOM 9657 C CA . SER A 1 1238 ? 107.410 136.463 103.581 1.00 135.76 1238 SER A CA 1
ATOM 9658 C C . SER A 1 1238 ? 107.744 135.723 102.287 1.00 135.60 1238 SER A C 1
ATOM 9659 O O . SER A 1 1238 ? 108.694 136.058 101.572 1.00 135.40 1238 SER A O 1
ATOM 9662 N N . ALA A 1 1239 ? 106.943 134.698 101.986 1.00 129.90 1239 ALA A N 1
ATOM 9663 C CA . ALA A 1 1239 ? 107.157 133.934 100.762 1.00 133.44 1239 ALA A CA 1
ATOM 9664 C C . ALA A 1 1239 ? 106.963 134.812 99.533 1.00 125.41 1239 ALA A C 1
ATOM 9665 O O . ALA A 1 1239 ? 107.688 134.677 98.537 1.00 121.60 1239 ALA A O 1
ATOM 9667 N N . ALA A 1 1240 ? 105.986 135.720 99.589 1.00 117.60 1240 ALA A N 1
ATOM 9668 C CA . ALA A 1 1240 ? 105.724 136.603 98.459 1.00 107.72 1240 ALA A CA 1
ATOM 9669 C C . ALA A 1 1240 ? 106.937 137.469 98.149 1.00 115.71 1240 ALA A C 1
ATOM 9670 O O . ALA A 1 1240 ? 107.312 137.631 96.981 1.00 110.14 1240 ALA A O 1
ATOM 9672 N N . LEU A 1 1241 ? 107.568 138.030 99.184 1.00 115.73 1241 LEU A N 1
ATOM 9673 C CA . LEU A 1 1241 ? 108.753 138.851 98.965 1.00 105.22 1241 LEU A CA 1
ATOM 9674 C C . LEU A 1 1241 ? 109.914 138.025 98.412 1.00 106.36 1241 LEU A C 1
ATOM 9675 O O . LEU A 1 1241 ? 110.623 138.479 97.505 1.00 110.49 1241 LEU A O 1
ATOM 9680 N N . LYS A 1 1242 ? 110.119 136.810 98.932 1.00 103.78 1242 LYS A N 1
ATOM 9681 C CA . LYS A 1 1242 ? 111.182 135.954 98.410 1.00 108.02 1242 LYS A CA 1
ATOM 9682 C C . LYS A 1 1242 ? 110.978 135.670 96.924 1.00 121.02 1242 LYS A C 1
ATOM 9683 O O . LYS A 1 1242 ? 111.915 135.775 96.118 1.00 122.57 1242 LYS A O 1
ATOM 9689 N N . GLU A 1 1243 ? 109.747 135.323 96.542 1.00 115.15 1243 GLU A N 1
ATOM 9690 C CA . GLU A 1 1243 ? 109.473 134.990 95.149 1.00 107.38 1243 GLU A CA 1
ATOM 9691 C C . GLU A 1 1243 ? 109.584 136.216 94.249 1.00 107.93 1243 GLU A C 1
ATOM 9692 O O . GLU A 1 1243 ? 110.056 136.114 93.107 1.00 110.46 1243 GLU A O 1
ATOM 9698 N N . ALA A 1 1244 ? 109.158 137.384 94.740 1.00 102.37 1244 ALA A N 1
ATOM 9699 C CA . ALA A 1 1244 ? 109.320 138.604 93.958 1.00 101.18 1244 ALA A CA 1
ATOM 9700 C C . ALA A 1 1244 ? 110.795 138.900 93.721 1.00 104.98 1244 ALA A C 1
ATOM 9701 O O . ALA A 1 1244 ? 111.191 139.294 92.614 1.00 101.76 1244 ALA A O 1
ATOM 9703 N N . ILE A 1 1245 ? 111.626 138.713 94.750 1.00 105.76 1245 ILE A N 1
ATOM 9704 C CA . ILE A 1 1245 ? 113.058 138.942 94.588 1.00 101.28 1245 ILE A CA 1
ATOM 9705 C C . ILE A 1 1245 ? 113.632 137.970 93.560 1.00 109.60 1245 ILE A C 1
ATOM 9706 O O . ILE A 1 1245 ? 114.456 138.353 92.721 1.00 118.81 1245 ILE A O 1
ATOM 9711 N N . GLU A 1 1246 ? 113.213 136.699 93.605 1.00 109.79 1246 GLU A N 1
ATOM 9712 C CA . GLU A 1 1246 ? 113.729 135.730 92.635 1.00 110.90 1246 GLU A CA 1
ATOM 9713 C C . GLU A 1 1246 ? 113.335 136.109 91.202 1.00 104.39 1246 GLU A C 1
ATOM 9714 O O . GLU A 1 1246 ? 114.156 136.011 90.278 1.00 107.42 1246 GLU A O 1
ATOM 9720 N N . MET A 1 1247 ? 112.084 136.547 90.990 1.00 101.57 1247 MET A N 1
ATOM 9721 C CA . MET A 1 1247 ? 111.652 136.960 89.638 1.00 96.69 1247 MET A CA 1
ATOM 9722 C C . MET A 1 1247 ? 112.449 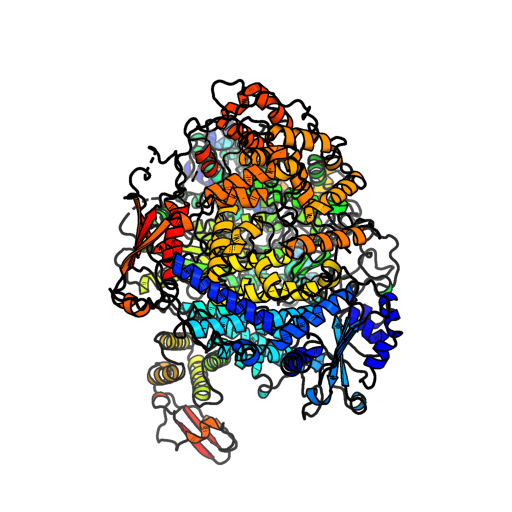138.174 89.171 1.00 109.38 1247 MET A C 1
ATOM 9723 O O . MET A 1 1247 ? 112.896 138.213 88.024 1.00 113.04 1247 MET A O 1
ATOM 9728 N N . VAL A 1 1248 ? 112.643 139.181 90.042 1.00 113.60 1248 VAL A N 1
ATOM 9729 C CA . VAL A 1 1248 ? 113.414 140.340 89.615 1.00 103.46 1248 VAL A CA 1
ATOM 9730 C C . VAL A 1 1248 ? 114.834 139.924 89.246 1.00 107.62 1248 VAL A C 1
ATOM 9731 O O . VAL A 1 1248 ? 115.363 140.343 88.208 1.00 101.39 1248 VAL A O 1
ATOM 9735 N N . SER A 1 1249 ? 115.461 139.080 90.068 1.00 115.40 1249 SER A N 1
ATOM 9736 C CA . SER A 1 1249 ? 116.824 138.639 89.783 1.00 114.84 1249 SER A CA 1
ATOM 9737 C C . SER A 1 1249 ? 116.911 137.930 88.435 1.00 112.57 1249 SER A C 1
ATOM 9738 O O . SER A 1 1249 ? 117.751 138.278 87.593 1.00 120.11 1249 SER A O 1
ATOM 9741 N N . ARG A 1 1250 ? 116.037 136.943 88.201 1.00 100.56 1250 ARG A N 1
ATOM 9742 C CA . ARG A 1 1250 ? 116.108 136.193 86.947 1.00 94.07 1250 ARG A CA 1
ATOM 9743 C C . ARG A 1 1250 ? 115.877 137.100 85.744 1.00 95.39 1250 ARG A C 1
ATOM 9744 O O . ARG A 1 1250 ? 116.637 137.058 84.764 1.00 108.16 1250 ARG A O 1
ATOM 9752 N N . LEU A 1 1251 ? 114.846 137.947 85.807 1.00 96.25 1251 LEU A N 1
ATOM 9753 C CA . LEU A 1 1251 ? 114.517 138.743 84.631 1.00 96.61 1251 LEU A CA 1
ATOM 9754 C C . LEU A 1 1251 ? 115.574 139.811 84.371 1.00 107.65 1251 LEU A C 1
ATOM 9755 O O . LEU A 1 1251 ? 115.857 140.121 83.208 1.00 112.17 1251 LEU A O 1
ATOM 9760 N N . LEU A 1 1252 ? 116.176 140.375 85.424 1.00 110.05 1252 LEU A N 1
ATOM 9761 C CA . LEU A 1 1252 ? 117.282 141.303 85.214 1.00 115.47 1252 LEU A CA 1
ATOM 9762 C C . LEU A 1 1252 ? 118.465 140.588 84.589 1.00 110.11 1252 LEU A C 1
ATOM 9763 O O . LEU A 1 1252 ? 119.146 141.136 83.715 1.00 114.34 1252 LEU A O 1
ATOM 9768 N N . TRP A 1 1253 ? 118.722 139.357 85.021 1.00 113.51 1253 TRP A N 1
ATOM 9769 C CA . TRP A 1 1253 ? 119.909 138.670 84.545 1.00 125.32 1253 TRP A CA 1
ATOM 9770 C C . TRP A 1 1253 ? 119.752 138.246 83.084 1.00 122.54 1253 TRP A C 1
ATOM 9771 O O . TRP A 1 1253 ? 120.747 138.158 82.358 1.00 130.76 1253 TRP A O 1
ATOM 9782 N N . VAL A 1 1254 ? 118.519 137.965 82.644 1.00 113.19 1254 VAL A N 1
ATOM 9783 C CA . VAL A 1 1254 ? 118.283 137.515 81.270 1.00 108.50 1254 VAL A CA 1
ATOM 9784 C C . VAL A 1 1254 ? 118.360 138.656 80.253 1.00 115.46 1254 VAL A C 1
ATOM 9785 O O . VAL A 1 1254 ? 118.889 138.488 79.151 1.00 120.74 1254 VAL A O 1
ATOM 9789 N N . THR A 1 1255 ? 117.859 139.843 80.588 1.00 122.62 1255 THR A N 1
ATOM 9790 C CA . THR A 1 1255 ? 117.772 140.883 79.578 1.00 123.01 1255 THR A CA 1
ATOM 9791 C C . THR A 1 1255 ? 119.097 141.655 79.487 1.00 134.80 1255 THR A C 1
ATOM 9792 O O . THR A 1 1255 ? 120.052 141.392 80.220 1.00 133.01 1255 THR A O 1
ATOM 9796 N N . GLN A 1 1256 ? 119.163 142.613 78.560 1.00 141.65 1256 GLN A N 1
ATOM 9797 C CA . GLN A 1 1256 ? 120.360 143.405 78.333 1.00 153.24 1256 GLN A CA 1
ATOM 9798 C C . GLN A 1 1256 ? 120.352 144.653 79.200 1.00 157.17 1256 GLN A C 1
ATOM 9799 O O . GLN A 1 1256 ? 119.299 145.153 79.600 1.00 154.06 1256 GLN A O 1
ATOM 9805 N N . GLY A 1 1257 ? 121.557 145.150 79.481 1.00 160.90 1257 GLY A N 1
ATOM 9806 C CA . GLY A 1 1257 ? 121.690 146.348 80.289 1.00 162.97 1257 GLY A CA 1
ATOM 9807 C C . GLY A 1 1257 ? 121.102 147.579 79.629 1.00 169.25 1257 GLY A C 1
ATOM 9808 O O . GLY A 1 1257 ? 120.409 148.369 80.275 1.00 161.63 1257 GLY A O 1
ATOM 9809 N N . THR A 1 1258 ? 121.359 147.754 78.332 1.00 179.10 1258 THR A N 1
ATOM 9810 C CA . THR A 1 1258 ? 120.815 148.896 77.598 1.00 181.12 1258 THR A CA 1
ATOM 9811 C C . THR A 1 1258 ? 119.430 148.544 77.067 1.00 174.74 1258 THR A C 1
ATOM 9812 O O . THR A 1 1258 ? 119.229 148.235 75.891 1.00 171.25 1258 THR A O 1
ATOM 9816 N N . ALA A 1 1259 ? 118.458 148.597 77.970 1.00 169.66 1259 ALA A N 1
ATOM 9817 C CA . ALA A 1 1259 ? 117.072 148.295 77.657 1.00 173.60 1259 ALA A CA 1
ATOM 9818 C C . ALA A 1 1259 ? 116.210 149.175 78.551 1.00 176.07 1259 ALA A C 1
ATOM 9819 O O . ALA A 1 1259 ? 116.707 150.102 79.199 1.00 167.92 1259 ALA A O 1
ATOM 9821 N N . ASP A 1 1260 ? 114.911 148.890 78.599 1.00 172.41 1260 ASP A N 1
ATOM 9822 C CA . ASP A 1 1260 ? 114.047 149.745 79.397 1.00 167.30 1260 ASP A CA 1
ATOM 9823 C C . ASP A 1 1260 ? 113.315 148.861 80.402 1.00 160.41 1260 ASP A C 1
ATOM 9824 O O . ASP A 1 1260 ? 112.082 148.864 80.494 1.00 156.23 1260 ASP A O 1
ATOM 9829 N N . ARG A 1 1261 ? 114.116 148.095 81.143 1.00 157.27 1261 ARG A N 1
ATOM 9830 C CA . ARG A 1 1261 ? 113.676 147.010 82.018 1.00 156.93 1261 ARG A CA 1
ATOM 9831 C C . ARG A 1 1261 ? 112.534 147.373 82.965 1.00 156.98 1261 ARG A C 1
ATOM 9832 O O . ARG A 1 1261 ? 111.679 146.526 83.259 1.00 141.17 1261 ARG A O 1
ATOM 9840 N N . GLU A 1 1262 ? 112.503 148.614 83.457 1.00 161.00 1262 GLU A N 1
ATOM 9841 C CA . GLU A 1 1262 ? 111.531 148.989 84.482 1.00 154.45 1262 GLU A CA 1
ATOM 9842 C C . GLU A 1 1262 ? 110.081 148.813 84.030 1.00 140.24 1262 GLU A C 1
ATOM 9843 O O . GLU A 1 1262 ? 109.263 148.265 84.783 1.00 136.02 1262 GLU A O 1
ATOM 9849 N N . LYS A 1 1263 ? 109.726 149.258 82.815 1.00 140.16 1263 LYS A N 1
ATOM 9850 C CA . LYS A 1 1263 ? 108.322 149.100 82.423 1.00 145.71 1263 LYS A CA 1
ATOM 9851 C C . LYS A 1 1263 ? 107.942 147.637 82.286 1.00 144.39 1263 LYS A C 1
ATOM 9852 O O . LYS A 1 1263 ? 106.754 147.308 82.345 1.00 138.81 1263 LYS A O 1
ATOM 9858 N N . LEU A 1 1264 ? 108.921 146.761 82.091 1.00 137.93 1264 LEU A N 1
ATOM 9859 C CA . LEU A 1 1264 ? 108.631 145.339 82.074 1.00 132.32 1264 LEU A CA 1
ATOM 9860 C C . LEU A 1 1264 ? 108.481 144.812 83.492 1.00 128.96 1264 LEU A C 1
ATOM 9861 O O . LEU A 1 1264 ? 107.681 143.899 83.730 1.00 120.39 1264 LEU A O 1
ATOM 9866 N N . LEU A 1 1265 ? 109.231 145.377 84.442 1.00 131.90 1265 LEU A N 1
ATOM 9867 C CA . LEU A 1 1265 ? 109.185 144.888 85.817 1.00 123.30 1265 LEU A CA 1
ATOM 9868 C C . LEU A 1 1265 ? 107.942 145.321 86.598 1.00 118.83 1265 LEU A C 1
ATOM 9869 O O . LEU A 1 1265 ? 107.462 144.541 87.429 1.00 111.29 1265 LEU A O 1
ATOM 9874 N N . ILE A 1 1266 ? 107.398 146.530 86.379 1.00 122.61 1266 ILE A N 1
ATOM 9875 C CA . ILE A 1 1266 ? 106.266 146.995 87.213 1.00 112.51 1266 ILE A CA 1
ATOM 9876 C C . ILE A 1 1266 ? 105.049 146.066 87.171 1.00 106.28 1266 ILE A C 1
ATOM 9877 O O . ILE A 1 1266 ? 104.529 145.715 88.240 1.00 107.30 1266 ILE A O 1
ATOM 9882 N N . PRO A 1 1267 ? 104.534 145.661 86.000 1.00 107.03 1267 PRO A N 1
ATOM 9883 C CA . PRO A 1 1267 ? 103.326 144.812 86.010 1.00 101.22 1267 PRO A CA 1
ATOM 9884 C C . PRO A 1 1267 ? 103.478 143.499 86.758 1.00 104.81 1267 PRO A C 1
ATOM 9885 O O . PRO A 1 1267 ? 102.512 143.050 87.388 1.00 105.44 1267 PRO A O 1
ATOM 9889 N N . LEU A 1 1268 ? 104.650 142.867 86.721 1.00 108.82 1268 LEU A N 1
ATOM 9890 C CA . LEU A 1 1268 ? 104.829 141.635 87.484 1.00 107.10 1268 LEU A CA 1
ATOM 9891 C C . LEU A 1 1268 ? 104.937 141.911 88.979 1.00 102.94 1268 LEU A C 1
ATOM 9892 O O . LEU A 1 1268 ? 104.316 141.212 89.789 1.00 100.78 1268 LEU A O 1
ATOM 9897 N N . LEU A 1 1269 ? 105.706 142.929 89.364 1.00 108.64 1269 LEU A N 1
ATOM 9898 C CA . LEU A 1 1269 ? 105.961 143.164 90.782 1.00 105.93 1269 LEU A CA 1
ATOM 9899 C C . LEU A 1 1269 ? 104.743 143.730 91.506 1.00 107.58 1269 LEU A C 1
ATOM 9900 O O . LEU A 1 1269 ? 104.568 143.471 92.702 1.00 109.22 1269 LEU A O 1
ATOM 9905 N N . ASN A 1 1270 ? 103.890 144.493 90.818 1.00 106.73 1270 ASN A N 1
ATOM 9906 C CA . ASN A 1 1270 ? 102.721 145.055 91.490 1.00 110.33 1270 ASN A CA 1
ATOM 9907 C C . ASN A 1 1270 ? 101.718 144.002 91.945 1.00 115.70 1270 ASN A C 1
ATOM 9908 O O . ASN A 1 1270 ? 100.839 144.323 92.753 1.00 115.80 1270 ASN A O 1
ATOM 9913 N N . SER A 1 1271 ? 101.822 142.768 91.459 1.00 103.64 1271 SER A N 1
ATOM 9914 C CA . SER A 1 1271 ? 100.870 141.726 91.813 1.00 92.05 1271 SER A CA 1
ATOM 9915 C C . SER A 1 1271 ? 101.250 140.963 93.074 1.00 96.92 1271 SER A C 1
ATOM 9916 O O . SER A 1 1271 ? 100.458 140.136 93.539 1.00 102.26 1271 SER A O 1
ATOM 9919 N N . ARG A 1 1272 ? 102.425 141.221 93.644 1.00 101.22 1272 ARG A N 1
ATOM 9920 C CA . ARG A 1 1272 ? 102.891 140.461 94.797 1.00 95.10 1272 ARG A CA 1
ATOM 9921 C C . ARG A 1 1272 ? 103.125 141.324 96.026 1.00 98.18 1272 ARG A C 1
ATOM 9922 O O . ARG A 1 1272 ? 102.660 140.974 97.118 1.00 105.31 1272 ARG A O 1
ATOM 9930 N N . VAL A 1 1273 ? 103.829 142.446 95.886 1.00 101.37 1273 VAL A N 1
ATOM 9931 C CA . VAL A 1 1273 ? 104.226 143.278 97.009 1.00 111.46 1273 VAL A CA 1
ATOM 9932 C C . VAL A 1 1273 ? 103.836 144.723 96.713 1.00 116.68 1273 VAL A C 1
ATOM 9933 O O . VAL A 1 1273 ? 103.355 145.051 95.630 1.00 116.70 1273 VAL A O 1
ATOM 9937 N N . ASN A 1 1274 ? 104.056 145.589 97.700 1.00 116.87 1274 ASN A N 1
ATOM 9938 C CA . ASN A 1 1274 ? 103.677 146.992 97.628 1.00 118.20 1274 ASN A CA 1
ATOM 9939 C C . ASN A 1 1274 ? 104.864 147.918 97.386 1.00 123.18 1274 ASN A C 1
ATOM 9940 O O . ASN A 1 1274 ? 104.674 149.136 97.301 1.00 123.26 1274 ASN A O 1
ATOM 9945 N N . LEU A 1 1275 ? 106.076 147.379 97.276 1.00 120.24 1275 LEU A N 1
ATOM 9946 C CA . LEU A 1 1275 ? 107.237 148.221 97.043 1.00 132.70 1275 LEU A CA 1
ATOM 9947 C C . LEU A 1 1275 ? 107.239 148.868 95.660 1.00 140.34 1275 LEU A C 1
ATOM 9948 O O . LEU A 1 1275 ? 106.659 148.352 94.703 1.00 132.36 1275 LEU A O 1
ATOM 9953 N N . ASP A 1 1276 ? 107.892 150.030 95.578 1.00 149.71 1276 ASP A N 1
ATOM 9954 C CA . ASP A 1 1276 ? 108.222 150.624 94.291 1.00 155.98 1276 ASP A CA 1
ATOM 9955 C C . ASP A 1 1276 ? 109.424 149.911 93.668 1.00 166.82 1276 ASP A C 1
ATOM 9956 O O . ASP A 1 1276 ? 110.049 149.036 94.273 1.00 156.77 1276 ASP A O 1
ATOM 9961 N N . TYR A 1 1277 ? 109.749 150.308 92.433 1.00 167.27 1277 TYR A N 1
ATOM 9962 C CA . TYR A 1 1277 ? 110.809 149.637 91.684 1.00 169.40 1277 TYR A CA 1
ATOM 9963 C C . TYR A 1 1277 ? 112.188 149.833 92.307 1.00 166.20 1277 TYR A C 1
ATOM 9964 O O . TYR A 1 1277 ? 112.954 148.872 92.451 1.00 161.25 1277 TYR A O 1
ATOM 9973 N N . GLN A 1 1278 ? 112.521 151.067 92.685 1.00 162.60 1278 GLN A N 1
ATOM 9974 C CA . GLN A 1 1278 ? 113.903 151.371 93.054 1.00 164.67 1278 GLN A CA 1
ATOM 9975 C C . GLN A 1 1278 ? 114.314 150.697 94.352 1.00 160.14 1278 GLN A C 1
ATOM 9976 O O . GLN A 1 1278 ? 115.449 150.219 94.478 1.00 152.89 1278 GLN A O 1
ATOM 9982 N N . THR A 1 1279 ? 113.406 150.638 95.322 1.00 155.28 1279 THR A N 1
ATOM 9983 C CA . THR A 1 1279 ? 113.743 150.067 96.618 1.00 158.33 1279 THR A CA 1
ATOM 9984 C C . THR A 1 1279 ? 114.129 148.593 96.495 1.00 154.18 1279 THR A C 1
ATOM 9985 O O . THR A 1 1279 ? 115.001 148.117 97.242 1.00 155.71 1279 THR A O 1
ATOM 9989 N N . VAL A 1 1280 ? 113.522 147.879 95.552 1.00 147.90 1280 VAL A N 1
ATOM 9990 C CA . VAL A 1 1280 ? 113.753 146.440 95.389 1.00 147.73 1280 VAL A CA 1
ATOM 9991 C C . VAL A 1 1280 ? 115.208 146.152 95.033 1.00 158.75 1280 VAL A C 1
ATOM 9992 O O . VAL A 1 1280 ? 115.810 145.202 95.542 1.00 161.69 1280 VAL A O 1
ATOM 9996 N N . LEU A 1 1281 ? 115.798 146.977 94.158 1.00 156.97 1281 LEU A N 1
ATOM 9997 C CA . LEU A 1 1281 ? 117.161 146.735 93.689 1.00 159.99 1281 LEU A CA 1
ATOM 9998 C C . LEU A 1 1281 ? 118.174 146.698 94.823 1.00 161.55 1281 LEU A C 1
ATOM 9999 O O . LEU A 1 1281 ? 119.262 146.136 94.654 1.00 159.29 1281 LEU A O 1
ATOM 10004 N N . ASN A 1 1282 ? 117.833 147.272 95.973 1.00 160.39 1282 ASN A N 1
ATOM 10005 C CA . ASN A 1 1282 ? 118.717 147.315 97.128 1.00 165.62 1282 ASN A CA 1
ATOM 10006 C C . ASN A 1 1282 ? 118.942 145.947 97.760 1.00 166.51 1282 ASN A C 1
ATOM 10007 O O . ASN A 1 1282 ? 119.843 145.813 98.593 1.00 170.92 1282 ASN A O 1
ATOM 10012 N N . PHE A 1 1283 ? 118.147 144.940 97.397 1.00 160.69 1283 PHE A N 1
ATOM 10013 C CA . PHE A 1 1283 ? 118.298 143.585 97.914 1.00 169.13 1283 PHE A CA 1
ATOM 10014 C C . PHE A 1 1283 ? 118.890 142.593 96.922 1.00 167.35 1283 PHE A C 1
ATOM 10015 O O . PHE A 1 1283 ? 119.090 141.429 97.285 1.00 168.12 1283 PHE A O 1
ATOM 10023 N N . LEU A 1 1284 ? 119.170 143.003 95.696 1.00 166.10 1284 LEU A N 1
ATOM 10024 C CA . LEU A 1 1284 ? 119.737 142.034 94.766 1.00 174.92 1284 LEU A CA 1
ATOM 10025 C C . LEU A 1 1284 ? 121.208 141.769 95.091 1.00 189.73 1284 LEU A C 1
ATOM 10026 O O . LEU A 1 1284 ? 121.957 142.699 95.403 1.00 185.49 1284 LEU A O 1
ATOM 10031 N N . PRO A 1 1285 ? 121.640 140.502 95.026 1.00 197.91 1285 PRO A N 1
ATOM 10032 C CA . PRO A 1 1285 ? 123.062 140.176 95.223 1.00 204.00 1285 PRO A CA 1
ATOM 10033 C C . PRO A 1 1285 ? 123.948 140.630 94.074 1.00 205.56 1285 PRO A C 1
ATOM 10034 O O . PRO A 1 1285 ? 123.499 141.352 93.180 1.00 199.75 1285 PRO A O 1
ATOM 10038 N N . THR A 1 1286 ? 125.221 140.245 94.114 1.00 213.02 1286 THR A N 1
ATOM 10039 C CA . THR A 1 1286 ? 126.163 140.631 93.072 1.00 220.20 1286 THR A CA 1
ATOM 10040 C C . THR A 1 1286 ? 125.839 139.950 91.744 1.00 219.30 1286 THR A C 1
ATOM 10041 O O . THR A 1 1286 ? 125.517 138.760 91.695 1.00 212.71 1286 THR A O 1
ATOM 10045 N N . HIS A 1 1287 ? 125.929 140.724 90.667 1.00 219.71 1287 HIS A N 1
ATOM 10046 C CA . HIS A 1 1287 ? 125.644 140.257 89.313 1.00 223.71 1287 HIS A CA 1
ATOM 10047 C C . HIS A 1 1287 ? 126.805 140.644 88.400 1.00 223.80 1287 HIS A C 1
ATOM 10048 O O . HIS A 1 1287 ? 127.928 140.909 88.850 1.00 215.82 1287 HIS A O 1
ATOM 10055 N N . TYR A 1 1288 ? 126.535 140.612 87.091 1.00 225.33 1288 TYR A N 1
ATOM 10056 C CA . TYR A 1 1288 ? 127.389 141.084 85.998 1.00 226.56 1288 TYR A CA 1
ATOM 10057 C C . TYR A 1 1288 ? 128.484 140.102 85.599 1.00 217.56 1288 TYR A C 1
ATOM 10058 O O . TYR A 1 1288 ? 129.481 140.511 84.995 1.00 210.10 1288 TYR A O 1
ATOM 10067 N N . SER A 1 1289 ? 128.337 138.817 85.917 1.00 210.08 1289 SER A N 1
ATOM 10068 C CA . SER A 1 1289 ? 129.265 137.794 85.443 1.00 200.49 1289 SER A CA 1
ATOM 10069 C C . SER A 1 1289 ? 128.466 136.573 85.013 1.00 197.51 1289 SER A C 1
ATOM 10070 O O . SER A 1 1289 ? 127.704 136.022 85.815 1.00 193.72 1289 SER A O 1
ATOM 10073 N N . GLY A 1 1290 ? 128.631 136.149 83.772 1.00 191.76 1290 GLY A N 1
ATOM 10074 C CA . GLY A 1 1290 ? 127.999 134.922 83.322 1.00 182.41 1290 GLY A CA 1
ATOM 10075 C C . GLY A 1 1290 ? 127.745 134.934 81.830 1.00 170.10 1290 GLY A C 1
ATOM 10076 O O . GLY A 1 1290 ? 127.827 135.962 81.160 1.00 163.59 1290 GLY A O 1
ATOM 10077 N N . ASN A 1 1291 ? 127.422 133.746 81.315 1.00 174.54 1291 ASN A N 1
ATOM 10078 C CA . ASN A 1 1291 ? 127.065 133.541 79.916 1.00 176.10 1291 ASN A CA 1
ATOM 10079 C C . ASN A 1 1291 ? 125.659 132.956 79.884 1.00 179.53 1291 ASN A C 1
ATOM 10080 O O . ASN A 1 1291 ? 125.453 131.814 80.305 1.00 170.32 1291 ASN A O 1
ATOM 10085 N N . ILE A 1 1292 ? 124.715 133.718 79.324 1.00 188.79 1292 ILE A N 1
ATOM 10086 C CA . ILE A 1 1292 ? 123.297 133.556 79.655 1.00 190.58 1292 ILE A CA 1
ATOM 10087 C C . ILE A 1 1292 ? 122.819 132.132 79.393 1.00 178.87 1292 ILE A C 1
ATOM 10088 O O . ILE A 1 1292 ? 122.252 131.480 80.279 1.00 168.06 1292 ILE A O 1
ATOM 10093 N N . VAL A 1 1293 ? 123.097 131.611 78.196 1.00 181.52 1293 VAL A N 1
ATOM 10094 C CA . VAL A 1 1293 ? 122.640 130.269 77.841 1.00 186.53 1293 VAL A CA 1
ATOM 10095 C C . VAL A 1 1293 ? 123.280 129.233 78.754 1.00 188.02 1293 VAL A C 1
ATOM 10096 O O . VAL A 1 1293 ? 122.593 128.385 79.336 1.00 175.68 1293 VAL A O 1
ATOM 10100 N N . HIS A 1 1294 ? 124.602 129.291 78.905 1.00 182.51 1294 HIS A N 1
ATOM 10101 C CA . HIS A 1 1294 ? 125.273 128.305 79.743 1.00 179.20 1294 HIS A CA 1
ATOM 10102 C C . HIS A 1 1294 ? 125.013 128.578 81.217 1.00 174.24 1294 HIS A C 1
ATOM 10103 O O . HIS A 1 1294 ? 124.728 127.652 81.984 1.00 172.69 1294 HIS A O 1
ATOM 10110 N N . ARG A 1 1295 ? 125.099 129.843 81.632 1.00 162.78 1295 ARG A N 1
ATOM 10111 C CA . ARG A 1 1295 ? 125.091 130.161 83.052 1.00 169.58 1295 ARG A CA 1
ATOM 10112 C C . ARG A 1 1295 ? 123.686 130.132 83.646 1.00 167.94 1295 ARG A C 1
ATOM 10113 O O . ARG A 1 1295 ? 123.554 130.059 84.871 1.00 160.15 1295 ARG A O 1
ATOM 10121 N N . TYR A 1 1296 ? 122.638 130.044 82.824 1.00 150.60 1296 TYR A N 1
ATOM 10122 C CA . TYR A 1 1296 ? 121.309 129.889 83.407 1.00 145.71 1296 TYR A CA 1
ATOM 10123 C C . TYR A 1 1296 ? 121.131 128.513 84.033 1.00 145.77 1296 TYR A C 1
ATOM 10124 O O . TYR A 1 1296 ? 120.626 128.399 85.158 1.00 143.09 1296 TYR A O 1
ATOM 10133 N N . ASN A 1 1297 ? 121.564 127.460 83.337 1.00 143.26 1297 ASN A N 1
ATOM 10134 C CA . ASN A 1 1297 ? 121.335 126.107 83.830 1.00 138.51 1297 ASN A CA 1
ATOM 10135 C C . ASN A 1 1297 ? 122.054 125.869 85.151 1.00 140.14 1297 ASN A C 1
ATOM 10136 O O . ASN A 1 1297 ? 121.500 125.245 86.063 1.00 142.57 1297 ASN A O 1
ATOM 10141 N N . ASP A 1 1298 ? 123.285 126.366 85.282 1.00 136.85 1298 ASP A N 1
ATOM 10142 C CA . ASP A 1 1298 ? 124.034 126.107 86.503 1.00 146.40 1298 ASP A CA 1
ATOM 10143 C C . ASP A 1 1298 ? 123.689 127.110 87.598 1.00 152.80 1298 ASP A C 1
ATOM 10144 O O . ASP A 1 1298 ? 123.754 126.762 88.783 1.00 153.21 1298 ASP A O 1
ATOM 10149 N N . GLN A 1 1299 ? 123.323 128.350 87.244 1.00 142.35 1299 GLN A N 1
ATOM 10150 C CA . GLN A 1 1299 ? 122.982 129.326 88.270 1.00 143.06 1299 GLN A CA 1
ATOM 10151 C C . GLN A 1 1299 ? 121.626 129.026 88.896 1.00 140.47 1299 GLN A C 1
ATOM 10152 O O . GLN A 1 1299 ? 121.481 129.058 90.123 1.00 134.65 1299 GLN A O 1
ATOM 10158 N N . TYR A 1 1300 ? 120.616 128.723 88.074 1.00 126.24 1300 TYR A N 1
ATOM 10159 C CA . TYR A 1 1300 ? 119.257 128.561 88.580 1.00 116.55 1300 TYR A CA 1
ATOM 10160 C C . TYR A 1 1300 ? 118.679 127.165 88.410 1.00 125.86 1300 TYR A C 1
ATOM 10161 O O . TYR A 1 1300 ? 117.497 126.965 88.716 1.00 127.78 1300 TYR A O 1
ATOM 10170 N N . GLY A 1 1301 ? 119.454 126.189 87.953 1.00 133.70 1301 GLY A N 1
ATOM 10171 C CA . GLY A 1 1301 ? 118.893 124.871 87.785 1.00 131.09 1301 GLY A CA 1
ATOM 10172 C C . GLY A 1 1301 ? 118.881 124.110 89.093 1.00 137.58 1301 GLY A C 1
ATOM 10173 O O . GLY A 1 1301 ? 119.323 124.587 90.136 1.00 137.32 1301 GLY A O 1
ATOM 10174 N N . GLN A 1 1302 ? 118.363 122.891 89.023 1.00 138.95 1302 GLN A N 1
ATOM 10175 C CA . GLN A 1 1302 ? 118.288 122.010 90.178 1.00 144.23 1302 GLN A CA 1
ATOM 10176 C C . GLN A 1 1302 ? 119.153 120.797 89.880 1.00 136.00 1302 GLN A C 1
ATOM 10177 O O . GLN A 1 1302 ? 118.889 120.066 88.920 1.00 131.74 1302 GLN A O 1
ATOM 10183 N N . HIS A 1 1303 ? 120.179 120.585 90.690 1.00 139.57 1303 HIS A N 1
ATOM 10184 C CA . HIS A 1 1303 ? 121.171 119.552 90.435 1.00 135.59 1303 HIS A CA 1
ATOM 10185 C C . HIS A 1 1303 ? 121.150 118.472 91.506 1.00 131.71 1303 HIS A C 1
ATOM 10186 O O . HIS A 1 1303 ? 120.507 118.590 92.554 1.00 125.47 1303 HIS A O 1
ATOM 10193 N N . SER A 1 1304 ? 121.873 117.406 91.199 1.00 121.76 1304 SER A N 1
ATOM 10194 C CA . SER A 1 1304 ? 122.130 116.299 92.104 1.00 114.23 1304 SER A CA 1
ATOM 10195 C C . SER A 1 1304 ? 123.516 116.541 92.688 1.00 101.42 1304 SER A C 1
ATOM 10196 O O . SER A 1 1304 ? 124.469 116.782 91.943 1.00 100.12 1304 SER A O 1
ATOM 10199 N N . PHE A 1 1305 ? 123.629 116.462 94.012 1.00 101.15 1305 PHE A N 1
ATOM 10200 C CA . PHE A 1 1305 ? 124.874 116.780 94.716 1.00 104.18 1305 PHE A CA 1
ATOM 10201 C C . PHE A 1 1305 ? 125.747 115.562 94.928 1.00 96.16 1305 PHE A C 1
ATOM 10202 O O . PHE A 1 1305 ? 126.841 115.705 95.511 1.00 96.46 1305 PHE A O 1
ATOM 10210 N N . MET A 1 1306 ? 125.270 114.396 94.486 1.00 97.93 1306 MET A N 1
ATOM 10211 C CA . MET A 1 1306 ? 125.995 113.163 94.717 1.00 84.64 1306 MET A CA 1
ATOM 10212 C C . MET A 1 1306 ? 125.462 112.044 93.796 1.00 77.04 1306 MET A C 1
ATOM 10213 O O . MET A 1 1306 ? 124.340 112.099 93.234 1.00 77.34 1306 MET A O 1
ATOM 10218 N N . ALA A 1 1307 ? 126.279 111.002 93.643 1.00 67.51 1307 ALA A N 1
ATOM 10219 C CA . ALA A 1 1307 ? 125.917 109.831 92.871 1.00 54.06 1307 ALA A CA 1
ATOM 10220 C C . ALA A 1 1307 ? 124.931 108.954 93.617 1.00 68.88 1307 ALA A C 1
ATOM 10221 O O . ALA A 1 1307 ? 124.897 108.898 94.845 1.00 81.72 1307 ALA A O 1
ATOM 10223 N N . ASN A 1 1308 ? 124.115 108.245 92.832 1.00 67.34 1308 ASN A N 1
ATOM 10224 C CA . ASN A 1 1308 ? 123.059 107.421 93.391 1.00 57.73 1308 ASN A CA 1
ATOM 10225 C C . ASN A 1 1308 ? 123.582 106.055 93.832 1.00 64.60 1308 ASN A C 1
ATOM 10226 O O . ASN A 1 1308 ? 123.030 105.019 93.436 1.00 80.00 1308 ASN A O 1
ATOM 10231 N N . ARG A 1 1309 ? 124.637 106.039 94.646 1.00 63.69 1309 ARG A N 1
ATOM 10232 C CA . ARG A 1 1309 ? 125.254 104.818 95.148 1.00 62.95 1309 ARG A CA 1
ATOM 10233 C C . ARG A 1 1309 ? 125.355 104.925 96.666 1.00 69.46 1309 ARG A C 1
ATOM 10234 O O . ARG A 1 1309 ? 125.034 105.960 97.252 1.00 85.13 1309 ARG A O 1
ATOM 10242 N N . MET A 1 1310 ? 125.801 103.861 97.323 1.00 60.08 1310 MET A N 1
ATOM 10243 C CA . MET A 1 1310 ? 126.137 104.010 98.729 1.00 67.59 1310 MET A CA 1
ATOM 10244 C C . MET A 1 1310 ? 127.355 104.899 98.858 1.00 66.76 1310 MET A C 1
ATOM 10245 O O . MET A 1 1310 ? 128.234 104.919 97.993 1.00 74.71 1310 MET A O 1
ATOM 10250 N N . SER A 1 1311 ? 127.394 105.632 99.946 1.00 57.02 1311 SER A N 1
ATOM 10251 C CA . SER A 1 1311 ? 128.338 106.714 100.103 1.00 59.17 1311 SER A CA 1
ATOM 10252 C C . SER A 1 1311 ? 129.694 106.245 100.599 1.00 65.18 1311 SER A C 1
ATOM 10253 O O . SER A 1 1311 ? 130.516 107.091 100.941 1.00 76.80 1311 SER A O 1
ATOM 10256 N N . ASN A 1 1312 ? 129.962 104.937 100.657 1.00 61.75 1312 ASN A N 1
ATOM 10257 C CA . ASN A 1 1312 ? 131.298 104.567 101.123 1.00 59.17 1312 ASN A CA 1
ATOM 10258 C C . ASN A 1 1312 ? 132.356 104.773 100.044 1.00 63.59 1312 ASN A C 1
ATOM 10259 O O . ASN A 1 1312 ? 133.511 105.078 100.355 1.00 66.83 1312 ASN A O 1
ATOM 10264 N N . THR A 1 1313 ? 131.978 104.599 98.767 1.00 71.66 1313 THR A N 1
ATOM 10265 C CA . THR A 1 1313 ? 132.959 104.664 97.682 1.00 70.26 1313 THR A CA 1
ATOM 10266 C C . THR A 1 1313 ? 133.545 106.059 97.516 1.00 59.24 1313 THR A C 1
ATOM 10267 O O . THR A 1 1313 ? 134.733 106.194 97.200 1.00 62.30 1313 THR A O 1
ATOM 10271 N N . SER A 1 1314 ? 132.747 107.107 97.730 1.00 56.84 1314 SER A N 1
ATOM 10272 C CA . SER A 1 1314 ? 133.250 108.458 97.507 1.00 52.46 1314 SER A CA 1
ATOM 10273 C C . SER A 1 1314 ? 134.441 108.764 98.405 1.00 71.68 1314 SER A C 1
ATOM 10274 O O . SER A 1 1314 ? 135.311 109.560 98.036 1.00 88.28 1314 SER A O 1
ATOM 10277 N N . THR A 1 1315 ? 134.505 108.133 99.580 1.00 71.18 1315 THR A N 1
ATOM 10278 C CA . THR A 1 1315 ? 135.581 108.378 100.534 1.00 67.23 1315 THR A CA 1
ATOM 10279 C C . THR A 1 1315 ? 136.925 107.798 100.108 1.00 62.60 1315 THR A C 1
ATOM 10280 O O . THR A 1 1315 ? 137.928 108.064 100.780 1.00 73.00 1315 THR A O 1
ATOM 10284 N N . ARG A 1 1316 ? 136.987 107.024 99.019 1.00 65.18 1316 ARG A N 1
ATOM 10285 C CA . ARG A 1 1316 ? 138.250 106.465 98.540 1.00 58.21 1316 ARG A CA 1
ATOM 10286 C C . ARG A 1 1316 ? 138.549 106.821 97.087 1.00 77.57 1316 ARG A C 1
ATOM 10287 O O . ARG A 1 1316 ? 139.407 106.187 96.463 1.00 79.68 1316 ARG A O 1
ATOM 10295 N N . ALA A 1 1317 ? 137.878 107.829 96.535 1.00 75.14 1317 ALA A N 1
ATOM 10296 C CA . ALA A 1 1317 ? 138.042 108.201 95.135 1.00 61.74 1317 ALA A CA 1
ATOM 10297 C C . ALA A 1 1317 ? 138.882 109.463 95.053 1.00 67.50 1317 ALA A C 1
ATOM 10298 O O . ALA A 1 1317 ? 138.620 110.436 95.759 1.00 74.31 1317 ALA A O 1
ATOM 10300 N N . ILE A 1 1318 ? 139.896 109.440 94.198 1.00 65.41 1318 ILE A N 1
ATOM 10301 C CA . ILE A 1 1318 ? 140.717 110.627 93.957 1.00 64.66 1318 ILE A CA 1
ATOM 10302 C C . ILE A 1 1318 ? 140.403 111.212 92.587 1.00 72.30 1318 ILE A C 1
ATOM 10303 O O . ILE A 1 1318 ? 140.962 110.788 91.583 1.00 74.34 1318 ILE A O 1
ATOM 10308 N N . ILE A 1 1319 ? 139.502 112.201 92.551 1.00 69.91 1319 ILE A N 1
ATOM 10309 C CA . ILE A 1 1319 ? 139.086 112.835 91.299 1.00 68.32 1319 ILE A CA 1
ATOM 10310 C C . ILE A 1 1319 ? 139.845 114.144 91.141 1.00 86.79 1319 ILE A C 1
ATOM 10311 O O . ILE A 1 1319 ? 139.952 114.926 92.095 1.00 99.56 1319 ILE A O 1
ATOM 10316 N N . SER A 1 1320 ? 140.381 114.382 89.944 1.00 86.49 1320 SER A N 1
ATOM 10317 C CA . SER A 1 1320 ? 141.180 115.571 89.655 1.00 95.33 1320 SER A CA 1
ATOM 10318 C C . SER A 1 1320 ? 140.719 116.136 88.319 1.00 102.54 1320 SER A C 1
ATOM 10319 O O . SER A 1 1320 ? 140.982 115.539 87.272 1.00 105.07 1320 SER A O 1
ATOM 10322 N N . THR A 1 1321 ? 140.031 117.278 88.354 1.00 111.07 1321 THR A N 1
ATOM 10323 C CA . THR A 1 1321 ? 139.553 117.939 87.147 1.00 113.06 1321 THR A CA 1
ATOM 10324 C C . THR A 1 1321 ? 140.462 119.082 86.698 1.00 121.59 1321 THR A C 1
ATOM 10325 O O . THR A 1 1321 ? 139.977 120.074 86.146 1.00 125.28 1321 THR A O 1
ATOM 10329 N N . ASN A 1 1322 ? 141.765 118.989 86.950 1.00 123.95 1322 ASN A N 1
ATOM 10330 C CA . ASN A 1 1322 ? 142.683 120.029 86.504 1.00 114.98 1322 ASN A CA 1
ATOM 10331 C C . ASN A 1 1322 ? 143.316 119.744 85.151 1.00 105.92 1322 ASN A C 1
ATOM 10332 O O . ASN A 1 1322 ? 143.964 120.636 84.592 1.00 117.22 1322 ASN A O 1
ATOM 10337 N N . THR A 1 1323 ? 143.139 118.546 84.602 1.00 104.22 1323 THR A N 1
ATOM 10338 C CA . THR A 1 1323 ? 143.894 118.130 83.430 1.00 115.11 1323 THR A CA 1
ATOM 10339 C C . THR A 1 1323 ? 143.107 118.223 82.132 1.00 126.57 1323 THR A C 1
ATOM 10340 O O . THR A 1 1323 ? 143.635 117.846 81.082 1.00 128.40 1323 THR A O 1
ATOM 10344 N N . LEU A 1 1324 ? 141.876 118.724 82.161 1.00 123.78 1324 LEU A N 1
ATOM 10345 C CA . LEU A 1 1324 ? 141.110 118.818 80.920 1.00 128.40 1324 LEU A CA 1
ATOM 10346 C C . LEU A 1 1324 ? 141.321 120.172 80.242 1.00 143.46 1324 LEU A C 1
ATOM 10347 O O . LEU A 1 1324 ? 140.392 120.845 79.798 1.00 142.06 1324 LEU A O 1
ATOM 10352 N N . GLY A 1 1325 ? 142.598 120.546 80.140 1.00 147.77 1325 GLY A N 1
ATOM 10353 C CA . GLY A 1 1325 ? 143.012 121.620 79.254 1.00 149.84 1325 GLY A CA 1
ATOM 10354 C C . GLY A 1 1325 ? 142.334 122.949 79.518 1.00 156.64 1325 GLY A C 1
ATOM 10355 O O . GLY A 1 1325 ? 142.217 123.406 80.661 1.00 153.03 1325 GLY A O 1
ATOM 10356 N N . LYS A 1 1326 ? 141.872 123.574 78.437 1.00 150.23 1326 LYS A N 1
ATOM 10357 C CA . LYS A 1 1326 ? 141.316 124.920 78.452 1.00 155.23 1326 LYS A CA 1
ATOM 10358 C C . LYS A 1 1326 ? 139.911 124.994 79.037 1.00 162.60 1326 LYS A C 1
ATOM 10359 O O . LYS A 1 1326 ? 139.268 126.042 78.918 1.00 169.12 1326 LYS A O 1
ATOM 10365 N N . TYR A 1 1327 ? 139.417 123.926 79.660 1.00 151.87 1327 TYR A N 1
ATOM 10366 C CA . TYR A 1 1327 ? 138.106 123.933 80.291 1.00 151.24 1327 TYR A CA 1
ATOM 10367 C C . TYR A 1 1327 ? 138.181 123.938 81.810 1.00 157.14 1327 TYR A C 1
ATOM 10368 O O . TYR A 1 1327 ? 137.137 123.986 82.469 1.00 154.15 1327 TYR A O 1
ATOM 10377 N N . ALA A 1 1328 ? 139.381 123.882 82.383 1.00 159.13 1328 ALA A N 1
ATOM 10378 C CA . ALA A 1 1328 ? 139.544 123.881 83.831 1.00 160.19 1328 ALA A CA 1
ATOM 10379 C C . ALA A 1 1328 ? 139.053 125.193 84.435 1.00 149.35 1328 ALA A C 1
ATOM 10380 O O . ALA A 1 1328 ? 139.704 126.230 84.308 1.00 141.52 1328 ALA A O 1
ATOM 10382 N N . GLY A 1 1331 ? 138.067 131.465 82.833 1.00 147.21 1331 GLY A N 1
ATOM 10383 C CA . GLY A 1 1331 ? 136.848 131.075 82.151 1.00 164.15 1331 GLY A CA 1
ATOM 10384 C C . GLY A 1 1331 ? 136.944 131.188 80.643 1.00 176.80 1331 GLY A C 1
ATOM 10385 O O . GLY A 1 1331 ? 136.000 131.625 79.985 1.00 170.04 1331 GLY A O 1
ATOM 10386 N N . GLN A 1 1332 ? 138.088 130.789 80.092 1.00 184.29 1332 GLN A N 1
ATOM 10387 C CA . GLN A 1 1332 ? 138.306 130.845 78.650 1.00 188.89 1332 GLN A CA 1
ATOM 10388 C C . GLN A 1 1332 ? 137.664 129.620 78.004 1.00 187.72 1332 GLN A C 1
ATOM 10389 O O . GLN A 1 1332 ? 138.117 128.489 78.211 1.00 182.05 1332 GLN A O 1
ATOM 10395 N N . ALA A 1 1333 ? 136.572 129.837 77.267 1.00 179.29 1333 ALA A N 1
ATOM 10396 C CA . ALA A 1 1333 ? 135.877 128.766 76.556 1.00 175.51 1333 ALA A CA 1
ATOM 10397 C C . ALA A 1 1333 ? 135.306 127.724 77.515 1.00 174.45 1333 ALA A C 1
ATOM 10398 O O . ALA A 1 1333 ? 134.725 126.726 77.074 1.00 172.35 1333 ALA A O 1
ATOM 10400 N N . ALA A 1 1334 ? 135.468 127.938 78.822 1.00 175.08 1334 ALA A N 1
ATOM 10401 C CA . ALA A 1 1334 ? 134.877 127.077 79.840 1.00 172.31 1334 ALA A CA 1
ATOM 10402 C C . ALA A 1 1334 ? 133.492 127.554 80.264 1.00 182.17 1334 ALA A C 1
ATOM 10403 O O . ALA A 1 1334 ? 132.559 126.751 80.361 1.00 173.90 1334 ALA A O 1
ATOM 10405 N N . ILE A 1 1335 ? 133.342 128.858 80.509 1.00 185.82 1335 ILE A N 1
ATOM 10406 C CA . ILE A 1 1335 ? 132.027 129.458 80.706 1.00 191.83 1335 ILE A CA 1
ATOM 10407 C C . ILE A 1 1335 ? 131.187 129.440 79.439 1.00 182.02 1335 ILE A C 1
ATOM 10408 O O . ILE A 1 1335 ? 130.001 129.785 79.480 1.00 178.05 1335 ILE A O 1
ATOM 10413 N N . ASP A 1 1336 ? 131.771 129.027 78.321 1.00 174.56 1336 ASP A N 1
ATOM 10414 C CA . ASP A 1 1336 ? 131.149 129.091 77.009 1.00 164.87 1336 ASP A CA 1
ATOM 10415 C C . ASP A 1 1336 ? 131.128 127.707 76.361 1.00 165.64 1336 ASP A C 1
ATOM 10416 O O . ASP A 1 1336 ? 131.321 127.555 75.152 1.00 168.09 1336 ASP A O 1
ATOM 10421 N N . SER A 1 1337 ? 130.923 126.667 77.169 1.00 158.90 1337 SER A N 1
ATOM 10422 C CA . SER A 1 1337 ? 130.870 125.302 76.665 1.00 154.87 1337 SER A CA 1
ATOM 10423 C C . SER A 1 1337 ? 129.661 124.578 77.251 1.00 145.50 1337 SER A C 1
ATOM 10424 O O . SER A 1 1337 ? 128.919 125.118 78.079 1.00 145.68 1337 SER A O 1
ATOM 10427 N N . ASN A 1 1338 ? 129.475 123.333 76.808 1.00 139.29 1338 ASN A N 1
ATOM 10428 C CA . ASN A 1 1338 ? 128.392 122.476 77.278 1.00 131.54 1338 ASN A CA 1
ATOM 10429 C C . ASN A 1 1338 ? 128.693 121.784 78.599 1.00 137.18 1338 ASN A C 1
ATOM 10430 O O . ASN A 1 1338 ? 127.758 121.356 79.283 1.00 135.25 1338 ASN A O 1
ATOM 10435 N N . ILE A 1 1339 ? 129.967 121.658 78.964 1.00 132.83 1339 ILE A N 1
ATOM 10436 C CA . ILE A 1 1339 ? 130.351 120.779 80.060 1.00 124.69 1339 ILE A CA 1
ATOM 10437 C C . ILE A 1 1339 ? 129.857 121.349 81.382 1.00 136.31 1339 ILE A C 1
ATOM 10438 O O . ILE A 1 1339 ? 130.017 122.542 81.666 1.00 143.19 1339 ILE A O 1
ATOM 10443 N N . ILE A 1 1340 ? 129.249 120.493 82.197 1.00 123.21 1340 ILE A N 1
ATOM 10444 C CA . ILE A 1 1340 ? 128.890 120.823 83.569 1.00 124.84 1340 ILE A CA 1
ATOM 10445 C C . ILE A 1 1340 ? 129.838 120.033 84.458 1.00 117.59 1340 ILE A C 1
ATOM 10446 O O . ILE A 1 1340 ? 129.802 118.797 84.472 1.00 114.92 1340 ILE A O 1
ATOM 10451 N N . PHE A 1 1341 ? 130.690 120.735 85.197 1.00 118.40 1341 PHE A N 1
ATOM 10452 C CA . PHE A 1 1341 ? 131.775 120.080 85.914 1.00 108.64 1341 PHE A CA 1
ATOM 10453 C C . PHE A 1 1341 ? 131.358 119.517 87.265 1.00 109.28 1341 PHE A C 1
ATOM 10454 O O . PHE A 1 1341 ? 132.171 118.848 87.911 1.00 105.41 1341 PHE A O 1
ATOM 10462 N N . GLN A 1 1342 ? 130.125 119.757 87.706 1.00 108.24 1342 GLN A N 1
ATOM 10463 C CA . GLN A 1 1342 ? 129.665 119.111 88.926 1.00 95.62 1342 GLN A CA 1
ATOM 10464 C C . GLN A 1 1342 ? 129.184 117.687 88.676 1.00 85.66 1342 GLN A C 1
ATOM 10465 O O . GLN A 1 1342 ? 129.208 116.867 89.600 1.00 93.60 1342 GLN A O 1
ATOM 10471 N N . ASN A 1 1343 ? 128.769 117.367 87.447 1.00 91.13 1343 ASN A N 1
ATOM 10472 C CA . ASN A 1 1343 ? 128.248 116.038 87.144 1.00 79.22 1343 ASN A CA 1
ATOM 10473 C C . ASN A 1 1343 ? 129.329 115.056 86.716 1.00 76.87 1343 ASN A C 1
ATOM 10474 O O . ASN A 1 1343 ? 129.122 113.839 86.825 1.00 78.39 1343 ASN A O 1
ATOM 10479 N N . THR A 1 1344 ? 130.475 115.550 86.243 1.00 70.63 1344 THR A N 1
ATOM 10480 C CA . THR A 1 1344 ? 131.577 114.657 85.908 1.00 67.42 1344 THR A CA 1
ATOM 10481 C C . THR A 1 1344 ? 132.147 113.990 87.151 1.00 79.50 1344 THR A C 1
ATOM 10482 O O . THR A 1 1344 ? 132.616 112.848 87.081 1.00 79.28 1344 THR A O 1
ATOM 10486 N N . ILE A 1 1345 ? 132.082 114.665 88.300 1.00 74.64 1345 ILE A N 1
ATOM 10487 C CA . ILE A 1 1345 ? 132.526 114.047 89.543 1.00 66.93 1345 ILE A CA 1
ATOM 10488 C C . ILE A 1 1345 ? 131.608 112.887 89.909 1.00 68.52 1345 ILE A C 1
ATOM 10489 O O . ILE A 1 1345 ? 132.070 111.806 90.305 1.00 72.20 1345 ILE A O 1
ATOM 10494 N N . ASN A 1 1346 ? 130.292 113.095 89.792 1.00 62.00 1346 ASN A N 1
ATOM 10495 C CA . ASN A 1 1346 ? 129.352 112.012 90.050 1.00 52.22 1346 ASN A CA 1
ATOM 10496 C C . ASN A 1 1346 ? 129.579 110.860 89.084 1.00 61.96 1346 ASN A C 1
ATOM 10497 O O . ASN A 1 1346 ? 129.534 109.691 89.483 1.00 75.36 1346 ASN A O 1
ATOM 10502 N N . LEU A 1 1347 ? 129.843 111.167 87.810 1.00 56.49 1347 LEU A N 1
ATOM 10503 C CA . LEU A 1 1347 ? 130.109 110.098 86.853 1.00 62.27 1347 LEU A CA 1
ATOM 10504 C C . LEU A 1 1347 ? 131.370 109.318 87.208 1.00 77.05 1347 LEU A C 1
ATOM 10505 O O . LEU A 1 1347 ? 131.383 108.086 87.125 1.00 72.94 1347 LEU A O 1
ATOM 10510 N N . GLY A 1 1348 ? 132.434 110.009 87.621 1.00 68.68 1348 GLY A N 1
ATOM 10511 C CA . GLY A 1 1348 ? 133.654 109.305 87.992 1.00 53.32 1348 GLY A CA 1
ATOM 10512 C C . GLY A 1 1348 ? 133.478 108.409 89.204 1.00 60.89 1348 GLY A C 1
ATOM 10513 O O . GLY A 1 1348 ? 133.893 107.242 89.201 1.00 71.74 1348 GLY A O 1
ATOM 10514 N N . VAL A 1 1349 ? 132.822 108.932 90.247 1.00 66.27 1349 VAL A N 1
ATOM 10515 C CA . VAL A 1 1349 ? 132.573 108.124 91.439 1.00 58.29 1349 VAL A CA 1
ATOM 10516 C C . VAL A 1 1349 ? 131.691 106.931 91.095 1.00 57.55 1349 VAL A C 1
ATOM 10517 O O . VAL A 1 1349 ? 131.940 105.804 91.544 1.00 61.01 1349 VAL A O 1
ATOM 10521 N N . ALA A 1 1350 ? 130.663 107.155 90.276 1.00 59.95 1350 ALA A N 1
ATOM 10522 C CA . ALA A 1 1350 ? 129.742 106.082 89.937 1.00 56.01 1350 ALA A CA 1
ATOM 10523 C C . ALA A 1 1350 ? 130.425 105.011 89.096 1.00 67.76 1350 ALA A C 1
ATOM 10524 O O . ALA A 1 1350 ? 130.154 103.820 89.270 1.00 72.60 1350 ALA A O 1
ATOM 10526 N N . VAL A 1 1351 ? 131.316 105.410 88.182 1.00 61.36 1351 VAL A N 1
ATOM 10527 C CA . VAL A 1 1351 ? 132.049 104.424 87.393 1.00 60.37 1351 VAL A CA 1
ATOM 10528 C C . VAL A 1 1351 ? 132.943 103.580 88.291 1.00 69.31 1351 VAL A C 1
ATOM 10529 O O . VAL A 1 1351 ? 132.957 102.344 88.198 1.00 70.96 1351 VAL A O 1
ATOM 10533 N N . LEU A 1 1352 ? 133.673 104.231 89.205 1.00 69.45 1352 LEU A N 1
ATOM 10534 C CA . LEU A 1 1352 ? 134.537 103.465 90.100 1.00 61.81 1352 LEU A CA 1
ATOM 10535 C C . LEU A 1 1352 ? 133.733 102.501 90.962 1.00 59.56 1352 LEU A C 1
ATOM 10536 O O . LEU A 1 1352 ? 134.146 101.356 91.179 1.00 62.99 1352 LEU A O 1
ATOM 10541 N N . ASP A 1 1353 ? 132.567 102.937 91.438 1.00 66.69 1353 ASP A N 1
ATOM 10542 C CA . ASP A 1 1353 ? 131.750 102.080 92.291 1.00 51.10 1353 ASP A CA 1
ATOM 10543 C C . ASP A 1 1353 ? 131.154 100.910 91.514 1.00 56.14 1353 ASP A C 1
ATOM 10544 O O . ASP A 1 1353 ? 131.225 99.759 91.957 1.00 76.40 1353 ASP A O 1
ATOM 10549 N N . ILE A 1 1354 ? 130.563 101.186 90.349 1.00 63.18 1354 ILE A N 1
ATOM 10550 C CA . ILE A 1 1354 ? 129.849 100.152 89.607 1.00 63.24 1354 ILE A CA 1
ATOM 10551 C C . ILE A 1 1354 ? 130.807 99.124 89.010 1.00 74.85 1354 ILE A C 1
ATOM 10552 O O . ILE A 1 1354 ? 130.505 97.924 88.985 1.00 74.82 1354 ILE A O 1
ATOM 10557 N N . ALA A 1 1355 ? 131.977 99.561 88.531 1.00 63.83 1355 ALA A N 1
ATOM 10558 C CA . ALA A 1 1355 ? 132.902 98.615 87.910 1.00 46.34 1355 ALA A CA 1
ATOM 10559 C C . ALA A 1 1355 ? 133.384 97.550 88.894 1.00 58.31 1355 ALA A C 1
ATOM 10560 O O . ALA A 1 1355 ? 133.449 96.363 88.550 1.00 61.52 1355 ALA A O 1
ATOM 10562 N N . LEU A 1 1356 ? 133.699 97.948 90.128 1.00 66.91 1356 LEU A N 1
ATOM 10563 C CA . LEU A 1 1356 ? 134.264 97.063 91.143 1.00 54.43 1356 LEU A CA 1
ATOM 10564 C C . LEU A 1 1356 ? 133.233 96.586 92.161 1.00 61.77 1356 LEU A C 1
ATOM 10565 O O . LEU A 1 1356 ? 133.579 96.350 93.323 1.00 74.54 1356 LEU A O 1
ATOM 10570 N N . SER A 1 1357 ? 131.976 96.415 91.751 1.00 66.68 1357 SER A N 1
ATOM 10571 C CA . SER A 1 1357 ? 130.949 96.023 92.711 1.00 62.19 1357 SER A CA 1
ATOM 10572 C C . SER A 1 1357 ? 131.052 94.556 93.117 1.00 71.19 1357 SER A C 1
ATOM 10573 O O . SER A 1 1357 ? 130.644 94.202 94.229 1.00 80.37 1357 SER A O 1
ATOM 10576 N N . LEU A 1 1358 ? 131.596 93.692 92.258 1.00 72.87 1358 LEU A N 1
ATOM 10577 C CA . LEU A 1 1358 ? 131.733 92.281 92.600 1.00 70.31 1358 LEU A CA 1
ATOM 10578 C C . LEU A 1 1358 ? 133.164 91.767 92.625 1.00 72.74 1358 LEU A C 1
ATOM 10579 O O . LEU A 1 1358 ? 133.372 90.594 92.962 1.00 77.74 1358 LEU A O 1
ATOM 10584 N N . ALA A 1 1359 ? 134.155 92.586 92.291 1.00 62.93 1359 ALA A N 1
ATOM 10585 C CA . ALA A 1 1359 ? 135.523 92.095 92.299 1.00 64.50 1359 ALA A CA 1
ATOM 10586 C C . ALA A 1 1359 ? 135.979 91.824 93.729 1.00 75.60 1359 ALA A C 1
ATOM 10587 O O . ALA A 1 1359 ? 135.556 92.485 94.680 1.00 74.36 1359 ALA A O 1
ATOM 10589 N N . LYS A 1 1360 ? 136.856 90.834 93.869 1.00 77.59 1360 LYS A N 1
ATOM 10590 C CA . LYS A 1 1360 ? 137.441 90.474 95.155 1.00 77.25 1360 LYS A CA 1
ATOM 10591 C C . LYS A 1 1360 ? 138.765 91.212 95.305 1.00 85.56 1360 LYS A C 1
ATOM 10592 O O . LYS A 1 1360 ? 139.729 90.933 94.585 1.00 86.47 1360 LYS A O 1
ATOM 10598 N N . LEU A 1 1361 ? 138.805 92.154 96.237 1.00 73.31 1361 LEU A N 1
ATOM 10599 C CA . LEU A 1 1361 ? 139.938 93.042 96.421 1.00 70.89 1361 LEU A CA 1
ATOM 10600 C C . LEU A 1 1361 ? 140.947 92.460 97.403 1.00 75.28 1361 LEU A C 1
ATOM 10601 O O . LEU A 1 1361 ? 140.703 91.462 98.084 1.00 80.36 1361 LEU A O 1
ATOM 10606 N N . SER A 1 1362 ? 142.107 93.104 97.453 1.00 78.77 1362 SER A N 1
ATOM 10607 C CA . SER A 1 1362 ? 143.188 92.728 98.347 1.00 76.33 1362 SER A CA 1
ATOM 10608 C C . SER A 1 1362 ? 143.899 94.006 98.770 1.00 87.95 1362 SER A C 1
ATOM 10609 O O . SER A 1 1362 ? 143.426 95.116 98.510 1.00 94.87 1362 SER A O 1
ATOM 10612 N N . SER A 1 1363 ? 145.042 93.850 99.428 1.00 92.55 1363 SER A N 1
ATOM 10613 C CA . SER A 1 1363 ? 145.826 94.993 99.870 1.00 98.51 1363 SER A CA 1
ATOM 10614 C C . SER A 1 1363 ? 146.766 95.522 98.793 1.00 104.90 1363 SER A C 1
ATOM 10615 O O . SER A 1 1363 ? 147.306 96.621 98.953 1.00 95.75 1363 SER A O 1
ATOM 10618 N N . ALA A 1 1364 ? 146.959 94.780 97.702 1.00 106.36 1364 ALA A N 1
ATOM 10619 C CA . ALA A 1 1364 ? 147.886 95.161 96.644 1.00 105.70 1364 ALA A CA 1
ATOM 10620 C C . ALA A 1 1364 ? 147.207 95.633 95.364 1.00 104.87 1364 ALA A C 1
ATOM 10621 O O . ALA A 1 1364 ? 147.905 95.910 94.382 1.00 111.65 1364 ALA A O 1
ATOM 10623 N N . SER A 1 1365 ? 145.882 95.736 95.339 1.00 96.61 1365 SER A N 1
ATOM 10624 C CA . SER A 1 1365 ? 145.164 96.090 94.121 1.00 97.49 1365 SER A CA 1
ATOM 10625 C C . SER A 1 1365 ? 144.998 97.600 94.014 1.00 96.41 1365 SER A C 1
ATOM 10626 O O . SER A 1 1365 ? 144.715 98.280 95.004 1.00 94.76 1365 SER A O 1
ATOM 10629 N N . ASN A 1 1366 ? 145.174 98.121 92.799 1.00 83.39 1366 ASN A N 1
ATOM 10630 C CA . ASN A 1 1366 ? 144.960 99.533 92.521 1.00 78.42 1366 ASN A CA 1
ATOM 10631 C C . ASN A 1 1366 ? 144.356 99.697 91.133 1.00 84.69 1366 ASN A C 1
ATOM 10632 O O . ASN A 1 1366 ? 144.519 98.845 90.257 1.00 90.13 1366 ASN A O 1
ATOM 10637 N N . VAL A 1 1367 ? 143.673 100.825 90.937 1.00 80.19 1367 VAL A N 1
ATOM 10638 C CA . VAL A 1 1367 ? 142.898 101.095 89.727 1.00 78.93 1367 VAL A CA 1
ATOM 10639 C C . VAL A 1 1367 ? 143.004 102.579 89.398 1.00 84.00 1367 VAL A C 1
ATOM 10640 O O . VAL A 1 1367 ? 142.789 103.425 90.271 1.00 87.05 1367 VAL A O 1
ATOM 10644 N N . THR A 1 1368 ? 143.340 102.899 88.147 1.00 77.14 1368 THR A N 1
ATOM 10645 C CA . THR A 1 1368 ? 143.264 104.273 87.666 1.00 75.24 1368 THR A CA 1
ATOM 10646 C C . THR A 1 1368 ? 142.833 104.306 86.204 1.00 81.85 1368 THR A C 1
ATOM 10647 O O . THR A 1 1368 ? 143.296 103.501 85.390 1.00 95.42 1368 THR A O 1
ATOM 10651 N N . PHE A 1 1369 ? 141.914 105.221 85.883 1.00 71.68 1369 PHE A N 1
ATOM 10652 C CA . PHE A 1 1369 ? 141.404 105.375 84.526 1.00 77.35 1369 PHE A CA 1
ATOM 10653 C C . PHE A 1 1369 ? 141.152 106.858 84.266 1.00 77.11 1369 PHE A C 1
ATOM 10654 O O . PHE A 1 1369 ? 141.356 107.706 85.142 1.00 81.83 1369 PHE A O 1
ATOM 10662 N N . ARG A 1 1370 ? 140.688 107.170 83.054 1.00 64.45 1370 ARG A N 1
ATOM 10663 C CA . ARG A 1 1370 ? 140.369 108.538 82.667 1.00 60.35 1370 ARG A CA 1
ATOM 10664 C C . ARG A 1 1370 ? 139.164 108.592 81.735 1.00 74.70 1370 ARG A C 1
ATOM 10665 O O . ARG A 1 1370 ? 138.964 107.708 80.898 1.00 87.82 1370 ARG A O 1
ATOM 10673 N N . LEU A 1 1371 ? 138.375 109.654 81.898 1.00 78.37 1371 LEU A N 1
ATOM 10674 C CA . LEU A 1 1371 ? 137.228 109.976 81.048 1.00 88.83 1371 LEU A CA 1
ATOM 10675 C C . LEU A 1 1371 ? 137.637 110.916 79.918 1.00 97.47 1371 LEU A C 1
ATOM 10676 O O . LEU A 1 1371 ? 138.082 112.040 80.174 1.00 95.13 1371 LEU A O 1
ATOM 10681 N N . MET A 1 1372 ? 137.479 110.461 78.675 1.00 84.85 1372 MET A N 1
ATOM 10682 C CA . MET A 1 1372 ? 137.947 111.204 77.508 1.00 79.49 1372 MET A CA 1
ATOM 10683 C C . MET A 1 1372 ? 136.800 112.001 76.899 1.00 92.66 1372 MET A C 1
ATOM 10684 O O . MET A 1 1372 ? 135.676 111.510 76.788 1.00 99.18 1372 MET A O 1
ATOM 10689 N N . LEU A 1 1373 ? 137.092 113.236 76.521 1.00 83.84 1373 LEU A N 1
ATOM 10690 C CA . LEU A 1 1373 ? 136.082 114.084 75.925 1.00 78.25 1373 LEU A CA 1
ATOM 10691 C C . LEU A 1 1373 ? 135.937 113.795 74.431 1.00 83.61 1373 LEU A C 1
ATOM 10692 O O . LEU A 1 1373 ? 136.929 113.610 73.718 1.00 90.87 1373 LEU A O 1
ATOM 10697 N N . ASN A 1 1374 ? 134.692 113.765 73.936 1.00 89.15 1374 ASN A N 1
ATOM 10698 C CA . ASN A 1 1374 ? 134.414 113.574 72.524 1.00 98.42 1374 ASN A CA 1
ATOM 10699 C C . ASN A 1 1374 ? 133.975 114.866 71.845 1.00 103.08 1374 ASN A C 1
ATOM 10700 O O . ASN A 1 1374 ? 133.398 115.761 72.475 1.00 105.71 1374 ASN A O 1
ATOM 10705 N N . LYS A 1 1375 ? 134.258 114.943 70.548 1.00 110.87 1375 LYS A N 1
ATOM 10706 C CA . LYS A 1 1375 ? 134.043 116.152 69.767 1.00 111.66 1375 LYS A CA 1
ATOM 10707 C C . LYS A 1 1375 ? 132.639 116.270 69.186 1.00 122.83 1375 LYS A C 1
ATOM 10708 O O . LYS A 1 1375 ? 132.217 117.387 68.875 1.00 127.14 1375 LYS A O 1
ATOM 10714 N N . CYS A 1 1376 ? 131.911 115.162 69.029 1.00 117.08 1376 CYS A N 1
ATOM 10715 C CA . CYS A 1 1376 ? 130.630 115.236 68.327 1.00 106.14 1376 CYS A CA 1
ATOM 10716 C C . CYS A 1 1376 ? 129.626 116.098 69.084 1.00 110.47 1376 CYS A C 1
ATOM 10717 O O . CYS A 1 1376 ? 128.926 116.921 68.485 1.00 114.02 1376 CYS A O 1
ATOM 10720 N N . CYS A 1 1377 ? 129.548 115.928 70.404 1.00 101.76 1377 CYS A N 1
ATOM 10721 C CA . CYS A 1 1377 ? 128.510 116.573 71.199 1.00 91.46 1377 CYS A CA 1
ATOM 10722 C C . CYS A 1 1377 ? 128.874 117.970 71.686 1.00 92.63 1377 CYS A C 1
ATOM 10723 O O . CYS A 1 1377 ? 127.967 118.754 71.989 1.00 103.83 1377 CYS A O 1
ATOM 10726 N N . THR A 1 1378 ? 130.159 118.309 71.772 1.00 97.45 1378 THR A N 1
ATOM 10727 C CA . THR A 1 1378 ? 130.540 119.604 72.324 1.00 105.50 1378 THR A CA 1
ATOM 10728 C C . THR A 1 1378 ? 130.223 120.732 71.350 1.00 109.96 1378 THR A C 1
ATOM 10729 O O . THR A 1 1378 ? 130.583 120.671 70.169 1.00 100.46 1378 THR A O 1
ATOM 10733 N N . ARG A 1 1379 ? 129.546 121.766 71.852 1.00 120.54 1379 ARG A N 1
ATOM 10734 C CA . ARG A 1 1379 ? 129.209 122.946 71.070 1.00 125.53 1379 ARG A CA 1
ATOM 10735 C C . ARG A 1 1379 ? 129.668 124.192 71.815 1.00 124.54 1379 ARG A C 1
ATOM 10736 O O . ARG A 1 1379 ? 129.823 124.187 73.040 1.00 122.13 1379 ARG A O 1
ATOM 10744 N N . HIS A 1 1380 ? 129.889 125.269 71.062 1.00 140.89 1380 HIS A N 1
ATOM 10745 C CA . HIS A 1 1380 ? 130.302 126.555 71.617 1.00 151.61 1380 HIS A CA 1
ATOM 10746 C C . HIS A 1 1380 ? 129.106 127.503 71.547 1.00 149.84 1380 HIS A C 1
ATOM 10747 O O . HIS A 1 1380 ? 128.772 127.999 70.465 1.00 148.48 1380 HIS A O 1
ATOM 10754 N N . VAL A 1 1381 ? 128.465 127.764 72.683 1.00 157.86 1381 VAL A N 1
ATOM 10755 C CA . VAL A 1 1381 ? 127.177 128.452 72.713 1.00 169.46 1381 VAL A CA 1
ATOM 10756 C C . VAL A 1 1381 ? 127.412 129.942 72.976 1.00 171.30 1381 VAL A C 1
ATOM 10757 O O . VAL A 1 1381 ? 127.690 130.325 74.124 1.00 168.78 1381 VAL A O 1
ATOM 10761 N N . PRO A 1 1382 ? 127.254 130.811 71.978 1.00 168.26 1382 PRO A N 1
ATOM 10762 C CA . PRO A 1 1382 ? 127.567 132.233 72.171 1.00 163.47 1382 PRO A CA 1
ATOM 10763 C C . PRO A 1 1382 ? 126.606 132.902 73.143 1.00 161.41 1382 PRO A C 1
ATOM 10764 O O . PRO A 1 1382 ? 125.439 132.522 73.264 1.00 166.33 1382 PRO A O 1
ATOM 10768 N N . SER A 1 1383 ? 127.117 133.911 73.847 1.00 159.66 1383 SER A N 1
ATOM 10769 C CA . SER A 1 1383 ? 126.296 134.668 74.786 1.00 171.56 1383 SER A CA 1
ATOM 10770 C C . SER A 1 1383 ? 125.224 135.452 74.036 1.00 171.69 1383 SER A C 1
ATOM 10771 O O . SER A 1 1383 ? 125.523 136.169 73.076 1.00 164.33 1383 SER A O 1
ATOM 10774 N N . GLU A 1 1384 ? 123.970 135.317 74.477 1.00 162.88 1384 GLU A N 1
ATOM 10775 C CA . GLU A 1 1384 ? 122.840 135.883 73.752 1.00 156.83 1384 GLU A CA 1
ATOM 10776 C C . GLU A 1 1384 ? 121.749 136.384 74.692 1.00 149.23 1384 GLU A C 1
ATOM 10777 O O . GLU A 1 1384 ? 121.456 135.754 75.711 1.00 153.24 1384 GLU A O 1
ATOM 10783 N N . TYR A 1 1385 ? 121.156 137.524 74.336 1.00 140.13 1385 TYR A N 1
ATOM 10784 C CA . TYR A 1 1385 ? 120.102 138.189 75.093 1.00 131.00 1385 TYR A CA 1
ATOM 10785 C C . TYR A 1 1385 ? 118.729 137.998 74.452 1.00 114.31 1385 TYR A C 1
ATOM 10786 O O . TYR A 1 1385 ? 118.607 137.795 73.242 1.00 120.86 1385 TYR A O 1
ATOM 10795 N N . LEU A 1 1386 ? 117.692 138.068 75.289 1.00 103.19 1386 LEU A N 1
ATOM 10796 C CA . LEU A 1 1386 ? 116.298 138.005 74.857 1.00 96.89 1386 LEU A CA 1
ATOM 10797 C C . LEU A 1 1386 ? 115.713 139.406 74.707 1.00 104.88 1386 LEU A C 1
ATOM 10798 O O . LEU A 1 1386 ? 115.853 140.242 75.607 1.00 107.83 1386 LEU A O 1
ATOM 10803 N N . TYR A 1 1387 ? 115.058 139.655 73.574 1.00 99.94 1387 TYR A N 1
ATOM 10804 C CA . TYR A 1 1387 ? 114.510 140.966 73.235 1.00 102.49 1387 TYR A CA 1
ATOM 10805 C C . TYR A 1 1387 ? 112.982 140.918 73.235 1.00 103.55 1387 TYR A C 1
ATOM 10806 O O . TYR A 1 1387 ? 112.374 140.368 72.311 1.00 107.67 1387 TYR A O 1
ATOM 10815 N N . PHE A 1 1388 ? 112.366 141.496 74.269 1.00 108.67 1388 PHE A N 1
ATOM 10816 C CA . PHE A 1 1388 ? 110.916 141.676 74.330 1.00 105.39 1388 PHE A CA 1
ATOM 10817 C C . PHE A 1 1388 ? 110.536 142.999 73.673 1.00 118.78 1388 PHE A C 1
ATOM 10818 O O . PHE A 1 1388 ? 111.002 144.061 74.099 1.00 130.63 1388 PHE A O 1
ATOM 10826 N N . ASP A 1 1389 ? 109.688 142.942 72.647 1.00 120.48 1389 ASP A N 1
ATOM 10827 C CA . ASP A 1 1389 ? 109.323 144.138 71.899 1.00 128.56 1389 ASP A CA 1
ATOM 10828 C C . ASP A 1 1389 ? 108.019 144.769 72.380 1.00 136.29 1389 ASP A C 1
ATOM 10829 O O . ASP A 1 1389 ? 107.551 145.732 71.763 1.00 135.43 1389 ASP A O 1
ATOM 10834 N N . LYS A 1 1390 ? 107.428 144.269 73.469 1.00 139.14 1390 LYS A N 1
ATOM 10835 C CA . LYS A 1 1390 ? 106.123 144.769 73.891 1.00 138.58 1390 LYS A CA 1
ATOM 10836 C C . LYS A 1 1390 ? 105.858 144.378 75.342 1.00 137.38 1390 LYS A C 1
ATOM 10837 O O . LYS A 1 1390 ? 105.940 143.193 75.687 1.00 135.19 1390 LYS A O 1
ATOM 10843 N N . PRO A 1 1391 ? 105.530 145.329 76.215 1.00 130.73 1391 PRO A N 1
ATOM 10844 C CA . PRO A 1 1391 ? 105.197 144.973 77.600 1.00 127.78 1391 PRO A CA 1
ATOM 10845 C C . PRO A 1 1391 ? 103.825 144.328 77.747 1.00 129.49 1391 PRO A C 1
ATOM 10846 O O . PRO A 1 1391 ? 102.946 144.433 76.888 1.00 125.82 1391 PRO A O 1
ATOM 10850 N N . LEU A 1 1392 ? 103.673 143.637 78.875 1.00 129.01 1392 LEU A N 1
ATOM 10851 C CA . LEU A 1 1392 ? 102.454 142.905 79.201 1.00 127.01 1392 LEU A CA 1
ATOM 10852 C C . LEU A 1 1392 ? 101.282 143.866 79.368 1.00 129.09 1392 LEU A C 1
ATOM 10853 O O . LEU A 1 1392 ? 101.367 144.840 80.122 1.00 134.31 1392 LEU A O 1
ATOM 10858 N N . ASP A 1 1393 ? 100.184 143.600 78.665 1.00 127.47 1393 ASP A N 1
ATOM 10859 C CA . ASP A 1 1393 ? 98.996 144.447 78.747 1.00 144.68 1393 ASP A CA 1
ATOM 10860 C C . ASP A 1 1393 ? 97.824 143.694 79.379 1.00 146.94 1393 ASP A C 1
ATOM 10861 O O . ASP A 1 1393 ? 96.858 143.325 78.713 1.00 142.18 1393 ASP A O 1
ATOM 10866 N N . VAL A 1 1394 ? 97.873 143.569 80.706 1.00 134.48 1394 VAL A N 1
ATOM 10867 C CA . VAL A 1 1394 ? 96.815 142.946 81.503 1.00 121.53 1394 VAL A CA 1
ATOM 10868 C C . VAL A 1 1394 ? 96.943 143.496 82.918 1.00 123.26 1394 VAL A C 1
ATOM 10869 O O . VAL A 1 1394 ? 98.050 143.654 83.439 1.00 120.13 1394 VAL A O 1
ATOM 10873 N N . ASP A 1 1395 ? 95.801 143.813 83.527 1.00 127.75 1395 ASP A N 1
ATOM 10874 C CA . ASP A 1 1395 ? 95.744 144.312 84.901 1.00 126.12 1395 ASP A CA 1
ATOM 10875 C C . ASP A 1 1395 ? 95.866 143.142 85.875 1.00 131.19 1395 ASP A C 1
ATOM 10876 O O . ASP A 1 1395 ? 94.878 142.472 86.183 1.00 126.33 1395 ASP A O 1
ATOM 10881 N N . LEU A 1 1396 ? 97.080 142.892 86.370 1.00 128.38 1396 LEU A N 1
ATOM 10882 C CA . LEU A 1 1396 ? 97.333 141.881 87.395 1.00 118.19 1396 LEU A CA 1
ATOM 10883 C C . LEU A 1 1396 ? 97.179 142.395 88.823 1.00 107.59 1396 LEU A C 1
ATOM 10884 O O . LEU A 1 1396 ? 97.475 141.651 89.764 1.00 107.23 1396 LEU A O 1
ATOM 10889 N N . ASN A 1 1397 ? 96.740 143.637 89.018 1.00 111.22 1397 ASN A N 1
ATOM 10890 C CA . ASN A 1 1397 ? 96.599 144.190 90.363 1.00 112.37 1397 ASN A CA 1
ATOM 10891 C C . ASN A 1 1397 ? 95.149 144.001 90.798 1.00 114.80 1397 ASN A C 1
ATOM 10892 O O . ASN A 1 1397 ? 94.311 144.899 90.702 1.00 116.74 1397 ASN A O 1
ATOM 10897 N N . LYS A 1 1398 ? 94.856 142.787 91.283 1.00 106.00 1398 LYS A N 1
ATOM 10898 C CA . LYS A 1 1398 ? 93.510 142.460 91.733 1.00 95.61 1398 LYS A CA 1
ATOM 10899 C C . LYS A 1 1398 ? 93.468 141.660 93.034 1.00 86.57 1398 LYS A C 1
ATOM 10900 O O . LYS A 1 1398 ? 92.384 141.224 93.429 1.00 85.12 1398 LYS A O 1
ATOM 10906 N N . TYR A 1 1399 ? 94.598 141.450 93.715 1.00 88.06 1399 TYR A N 1
ATOM 10907 C CA . TYR A 1 1399 ? 94.721 140.516 94.836 1.00 88.00 1399 TYR A CA 1
ATOM 10908 C C . TYR A 1 1399 ? 95.197 141.237 96.083 1.00 99.49 1399 TYR A C 1
ATOM 10909 O O . TYR A 1 1399 ? 95.820 140.654 96.969 1.00 103.19 1399 TYR A O 1
ATOM 10918 N N . MET A 1 1400 ? 94.878 142.505 96.145 1.00 102.58 1400 MET A N 1
ATOM 10919 C CA . MET A 1 1400 ? 95.226 143.361 97.252 1.00 104.42 1400 MET A CA 1
ATOM 10920 C C . MET A 1 1400 ? 94.541 142.952 98.526 1.00 106.05 1400 MET A C 1
ATOM 10921 O O . MET A 1 1400 ? 94.952 143.384 99.608 1.00 106.02 1400 MET A O 1
ATOM 10926 N N . ASP A 1 1401 ? 93.545 142.112 98.416 1.00 108.44 1401 ASP A N 1
ATOM 10927 C CA . ASP A 1 1401 ? 92.796 141.595 99.541 1.00 103.62 1401 ASP A CA 1
ATOM 10928 C C . ASP A 1 1401 ? 93.301 140.287 100.111 1.00 102.83 1401 ASP A C 1
ATOM 10929 O O . ASP A 1 1401 ? 93.207 140.062 101.327 1.00 108.45 1401 ASP A O 1
ATOM 10934 N N . ASN A 1 1402 ? 93.867 139.454 99.246 1.00 98.27 1402 ASN A N 1
ATOM 10935 C CA . ASN A 1 1402 ? 94.436 138.174 99.636 1.00 94.32 1402 ASN A CA 1
ATOM 10936 C C . ASN A 1 1402 ? 95.747 138.353 100.376 1.00 104.87 1402 ASN A C 1
ATOM 10937 O O . ASN A 1 1402 ? 96.711 138.895 99.826 1.00 110.61 1402 ASN A O 1
ATOM 10942 N N . GLU A 1 1403 ? 95.797 137.869 101.614 1.00 103.92 1403 GLU A N 1
ATOM 10943 C CA . GLU A 1 1403 ? 97.084 137.727 102.275 1.00 111.20 1403 GLU A CA 1
ATOM 10944 C C . GLU A 1 1403 ? 97.791 136.446 101.860 1.00 106.68 1403 GLU A C 1
ATOM 10945 O O . GLU A 1 1403 ? 98.974 136.283 102.172 1.00 105.15 1403 GLU A O 1
ATOM 10951 N N . LEU A 1 1404 ? 97.091 135.538 101.173 1.00 103.91 1404 LEU A N 1
ATOM 10952 C CA . LEU A 1 1404 ? 97.753 134.361 100.625 1.00 105.98 1404 LEU A CA 1
ATOM 10953 C C . LEU A 1 1404 ? 98.659 134.735 99.461 1.00 111.88 1404 LEU A C 1
ATOM 10954 O O . LEU A 1 1404 ? 99.687 134.085 99.241 1.00 113.10 1404 LEU A O 1
ATOM 10959 N N . VAL A 1 1405 ? 98.310 135.787 98.725 1.00 109.75 1405 VAL A N 1
ATOM 10960 C CA . VAL A 1 1405 ? 99.018 136.177 97.517 1.00 98.38 1405 VAL A CA 1
ATOM 10961 C C . VAL A 1 1405 ? 99.798 137.470 97.715 1.00 100.32 1405 VAL A C 1
ATOM 10962 O O . VAL A 1 1405 ? 100.908 137.615 97.198 1.00 109.74 1405 VAL A O 1
ATOM 10966 N N . TYR A 1 1406 ? 99.241 138.412 98.468 1.00 96.22 1406 TYR A N 1
ATOM 10967 C CA . TYR A 1 1406 ? 99.750 139.771 98.536 1.00 90.82 1406 TYR A CA 1
ATOM 10968 C C . TYR A 1 1406 ? 100.333 140.085 99.907 1.00 106.25 1406 TYR A C 1
ATOM 10969 O O . TYR A 1 1406 ? 99.864 139.592 100.936 1.00 113.17 1406 TYR A O 1
ATOM 10978 N N . ASP A 1 1407 ? 101.369 140.917 99.896 1.00 106.36 1407 ASP A N 1
ATOM 10979 C CA . ASP A 1 1407 ? 101.997 141.441 101.101 1.00 115.49 1407 ASP A CA 1
ATOM 10980 C C . ASP A 1 1407 ? 101.748 142.944 101.129 1.00 121.56 1407 ASP A C 1
ATOM 10981 O O . ASP A 1 1407 ? 102.365 143.693 100.364 1.00 125.02 1407 ASP A O 1
ATOM 10986 N N . ASN A 1 1408 ? 100.850 143.385 102.012 1.00 115.85 1408 ASN A N 1
ATOM 10987 C CA . ASN A 1 1408 ? 100.438 144.785 101.994 1.00 106.61 1408 ASN A CA 1
ATOM 10988 C C . ASN A 1 1408 ? 101.542 145.668 102.557 1.00 119.53 1408 ASN A C 1
ATOM 10989 O O . ASN A 1 1408 ? 101.777 146.775 102.059 1.00 126.21 1408 ASN A O 1
ATOM 10994 N N . ASP A 1 1409 ? 102.244 145.187 103.581 1.00 126.04 1409 ASP A N 1
ATOM 10995 C CA . ASP A 1 1409 ? 103.394 145.883 104.154 1.00 134.98 1409 ASP A CA 1
ATOM 10996 C C . ASP A 1 1409 ? 104.545 144.890 104.071 1.00 141.76 1409 ASP A C 1
ATOM 10997 O O . ASP A 1 1409 ? 104.782 144.104 105.004 1.00 149.40 1409 ASP A O 1
ATOM 11002 N N . PRO A 1 1410 ? 105.275 144.885 102.955 1.00 136.87 1410 PRO A N 1
ATOM 11003 C CA . PRO A 1 1410 ? 106.286 143.841 102.714 1.00 137.10 1410 PRO A CA 1
ATOM 11004 C C . PRO A 1 1410 ? 107.429 143.841 103.711 1.00 143.82 1410 PRO A C 1
ATOM 11005 O O . PRO A 1 1410 ? 107.978 142.773 104.006 1.00 136.13 1410 PRO A O 1
ATOM 11009 N N . LEU A 1 1411 ? 107.810 145.003 104.240 1.00 152.32 1411 LEU A N 1
ATOM 11010 C CA . LEU A 1 1411 ? 108.968 145.128 105.125 1.00 160.03 1411 LEU A CA 1
ATOM 11011 C C . LEU A 1 1411 ? 108.525 145.816 106.417 1.00 162.92 1411 LEU A C 1
ATOM 11012 O O . LEU A 1 1411 ? 108.564 147.040 106.570 1.00 162.54 1411 LEU A O 1
ATOM 11017 N N . CYS A 1 1412 ? 108.072 144.986 107.357 1.00 172.25 1412 CYS A N 1
ATOM 11018 C CA . CYS A 1 1412 ? 107.747 145.405 108.711 1.00 182.39 1412 CYS A CA 1
ATOM 11019 C C . CYS A 1 1412 ? 108.744 144.897 109.738 1.00 190.32 1412 CYS A C 1
ATOM 11020 O O . CYS A 1 1412 ? 108.872 145.505 110.804 1.00 182.34 1412 CYS A O 1
ATOM 11023 N N . SER A 1 1413 ? 109.446 143.805 109.444 1.00 190.18 1413 SER A N 1
ATOM 11024 C CA . SER A 1 1413 ? 110.501 143.328 110.320 1.00 185.41 1413 SER A CA 1
ATOM 11025 C C . SER A 1 1413 ? 111.728 144.227 110.175 1.00 180.95 1413 SER A C 1
ATOM 11026 O O . SER A 1 1413 ? 111.712 145.240 109.470 1.00 178.49 1413 SER A O 1
ATOM 11029 N N . GLY A 1 1414 ? 112.810 143.856 110.854 1.00 172.40 1414 GLY A N 1
ATOM 11030 C CA . GLY A 1 1414 ? 114.000 144.687 110.816 1.00 175.31 1414 GLY A CA 1
ATOM 11031 C C . GLY A 1 1414 ? 114.595 144.747 109.421 1.00 178.87 1414 GLY A C 1
ATOM 11032 O O . GLY A 1 1414 ? 114.593 143.763 108.677 1.00 172.69 1414 GLY A O 1
ATOM 11033 N N . ILE A 1 1415 ? 115.110 145.926 109.067 1.00 184.29 1415 ILE A N 1
ATOM 11034 C CA . ILE A 1 1415 ? 115.760 146.099 107.771 1.00 182.58 1415 ILE A CA 1
ATOM 11035 C C . ILE A 1 1415 ? 117.067 145.316 107.718 1.00 185.72 1415 ILE A C 1
ATOM 11036 O O . ILE A 1 1415 ? 117.434 144.771 106.670 1.00 180.36 1415 ILE A O 1
ATOM 11041 N N . LYS A 1 1416 ? 117.773 145.235 108.845 1.00 185.62 1416 LYS A N 1
ATOM 11042 C CA . LYS A 1 1416 ? 119.055 144.538 108.952 1.00 180.42 1416 LYS A CA 1
ATOM 11043 C C . LYS A 1 1416 ? 120.022 144.873 107.815 1.00 173.91 1416 LYS A C 1
ATOM 11044 O O . LYS A 1 1416 ? 120.061 146.004 107.331 1.00 162.05 1416 LYS A O 1
ATOM 11050 N N . MET B 2 455 ? 131.322 148.073 155.147 1.00 202.94 113 MET B N 1
ATOM 11051 C CA . MET B 2 455 ? 130.697 146.756 155.118 1.00 210.71 113 MET B CA 1
ATOM 11052 C C . MET B 2 455 ? 130.254 146.411 153.702 1.00 205.92 113 MET B C 1
ATOM 11053 O O . MET B 2 455 ? 129.215 145.781 153.502 1.00 195.56 113 MET B O 1
ATOM 11058 N N . GLY B 2 456 ? 131.056 146.833 152.721 1.00 203.79 114 GLY B N 1
ATOM 11059 C CA . GLY B 2 456 ? 130.684 146.630 151.330 1.00 201.95 114 GLY B CA 1
ATOM 11060 C C . GLY B 2 456 ? 130.559 145.167 150.945 1.00 202.74 114 GLY B C 1
ATOM 11061 O O . GLY B 2 456 ? 129.607 144.774 150.268 1.00 195.93 114 GLY B O 1
ATOM 11062 N N . ARG B 2 457 ? 131.521 144.342 151.366 1.00 203.26 115 ARG B N 1
ATOM 11063 C CA . ARG B 2 457 ? 131.504 142.931 150.991 1.00 207.60 115 ARG B CA 1
ATOM 11064 C C . ARG B 2 457 ? 130.349 142.193 151.657 1.00 202.49 115 ARG B C 1
ATOM 11065 O O . ARG B 2 457 ? 129.606 141.447 150.998 1.00 191.27 115 ARG B O 1
ATOM 11073 N N . THR B 2 458 ? 130.174 142.404 152.965 1.00 201.46 116 THR B N 1
ATOM 11074 C CA . THR B 2 458 ? 129.110 141.753 153.717 1.00 201.00 116 THR B CA 1
ATOM 11075 C C . THR B 2 458 ? 127.726 142.230 153.307 1.00 201.96 116 THR B C 1
ATOM 11076 O O . THR B 2 458 ? 126.734 141.604 153.694 1.00 191.19 116 THR B O 1
ATOM 11080 N N . LEU B 2 459 ? 127.635 143.310 152.534 1.00 197.83 117 LEU B N 1
ATOM 11081 C CA . LEU B 2 459 ? 126.369 143.788 151.998 1.00 190.42 117 LEU B CA 1
ATOM 11082 C C . LEU B 2 459 ? 126.125 143.313 150.573 1.00 178.33 117 LEU B C 1
ATOM 11083 O O . LEU B 2 459 ? 125.004 142.918 150.237 1.00 168.91 117 LEU B O 1
ATOM 11088 N N . GLU B 2 460 ? 127.164 143.323 149.734 1.00 179.16 118 GLU B N 1
ATOM 11089 C CA . GLU B 2 460 ? 127.017 142.860 148.359 1.00 174.70 118 GLU B CA 1
ATOM 11090 C C . GLU B 2 460 ? 126.742 141.361 148.296 1.00 172.08 118 GLU B C 1
ATOM 11091 O O . GLU B 2 460 ? 125.951 140.904 147.458 1.00 171.24 118 GLU B O 1
ATOM 11097 N N . ALA B 2 461 ? 127.397 140.575 149.160 1.00 175.43 119 ALA B N 1
ATOM 11098 C CA . ALA B 2 461 ? 127.120 139.140 149.183 1.00 175.68 119 ALA B CA 1
ATOM 11099 C C . ALA B 2 461 ? 125.655 138.870 149.516 1.00 167.42 119 ALA B C 1
ATOM 11100 O O . ALA B 2 461 ? 124.983 138.061 148.848 1.00 161.61 119 ALA B O 1
ATOM 11102 N N . ILE B 2 462 ? 125.137 139.585 150.518 1.00 165.72 120 ILE B N 1
ATOM 11103 C CA . ILE B 2 462 ? 123.741 139.445 150.912 1.00 167.36 120 ILE B CA 1
ATOM 11104 C C . ILE B 2 462 ? 122.820 139.882 149.782 1.00 165.14 120 ILE B C 1
ATOM 11105 O O . ILE B 2 462 ? 121.791 139.249 149.524 1.00 151.84 120 ILE B O 1
ATOM 11110 N N . SER B 2 463 ? 123.185 140.955 149.072 1.00 168.72 121 SER B N 1
ATOM 11111 C CA . SER B 2 463 ? 122.368 141.418 147.952 1.00 161.69 121 SER B CA 1
ATOM 11112 C C . SER B 2 463 ? 122.251 140.365 146.850 1.00 144.10 121 SER B C 1
ATOM 11113 O O . SER B 2 463 ? 121.137 140.028 146.412 1.00 139.04 121 SER B O 1
ATOM 11116 N N . LYS B 2 464 ? 123.383 139.789 146.422 1.00 139.85 122 LYS B N 1
ATOM 11117 C CA . LYS B 2 464 ? 123.333 138.801 145.340 1.00 129.25 122 LYS B CA 1
ATOM 11118 C C . LYS B 2 464 ? 122.536 137.571 145.733 1.00 132.83 122 LYS B C 1
ATOM 11119 O O . LYS B 2 464 ? 121.692 137.081 144.961 1.00 135.80 122 LYS B O 1
ATOM 11125 N N . GLY B 2 465 ? 122.797 137.053 146.935 1.00 133.55 123 GLY B N 1
ATOM 11126 C CA . GLY B 2 465 ? 122.067 135.887 147.404 1.00 140.33 123 GLY B CA 1
ATOM 11127 C C . GLY B 2 465 ? 120.581 136.137 147.567 1.00 140.92 123 GLY B C 1
ATOM 11128 O O . GLY B 2 465 ? 119.760 135.257 147.298 1.00 129.88 123 GLY B O 1
ATOM 11129 N N . MET B 2 466 ? 120.212 137.331 148.042 1.00 140.80 124 MET B N 1
ATOM 11130 C CA . MET B 2 466 ? 118.790 137.643 148.191 1.00 128.36 124 MET B CA 1
ATOM 11131 C C . MET B 2 466 ? 118.131 137.641 146.829 1.00 111.59 124 MET B C 1
ATOM 11132 O O . MET B 2 466 ? 117.012 137.146 146.674 1.00 99.44 124 MET B O 1
ATOM 11137 N N . SER B 2 467 ? 118.819 138.188 145.821 1.00 115.33 125 SER B N 1
ATOM 11138 C CA . SER B 2 467 ? 118.267 138.147 144.470 1.00 94.70 125 SER B CA 1
ATOM 11139 C C . SER B 2 467 ? 118.073 136.697 144.015 1.00 94.44 125 SER B C 1
ATOM 11140 O O . SER B 2 467 ? 117.024 136.338 143.455 1.00 101.33 125 SER B O 1
ATOM 11143 N N . GLU B 2 468 ? 119.075 135.847 144.265 1.00 96.04 126 GLU B N 1
ATOM 11144 C CA . GLU B 2 468 ? 118.988 134.445 143.852 1.00 88.28 126 GLU B CA 1
ATOM 11145 C C . GLU B 2 468 ? 117.844 133.715 144.557 1.00 99.31 126 GLU B C 1
ATOM 11146 O O . GLU B 2 468 ? 117.066 132.983 143.922 1.00 101.78 126 GLU B O 1
ATOM 11152 N N . MET B 2 469 ? 117.724 133.908 145.874 1.00 104.06 127 MET B N 1
ATOM 11153 C CA . MET B 2 469 ? 116.662 133.270 146.646 1.00 97.97 127 MET B CA 1
ATOM 11154 C C . MET B 2 469 ? 115.298 133.726 146.153 1.00 94.65 127 MET B C 1
ATOM 11155 O O . MET B 2 469 ? 114.366 132.917 146.016 1.00 91.95 127 MET B O 1
ATOM 11160 N N . LEU B 2 470 ? 115.175 135.026 145.868 1.00 105.82 128 LEU B N 1
ATOM 11161 C CA . LEU B 2 470 ? 113.940 135.581 145.333 1.00 100.72 128 LEU B CA 1
ATOM 11162 C C . LEU B 2 470 ? 113.557 134.911 144.022 1.00 84.63 128 LEU B C 1
ATOM 11163 O O . LEU B 2 470 ? 112.406 134.500 143.837 1.00 87.59 128 LEU B O 1
ATOM 11168 N N . ALA B 2 471 ? 114.513 134.793 143.097 1.00 90.20 129 ALA B N 1
ATOM 11169 C CA . ALA B 2 471 ? 114.209 134.185 141.805 1.00 71.80 129 ALA B CA 1
ATOM 11170 C C . ALA B 2 471 ? 113.722 132.751 141.984 1.00 68.08 129 ALA B C 1
ATOM 11171 O O . ALA B 2 471 ? 112.691 132.352 141.420 1.00 86.74 129 ALA B O 1
ATOM 11173 N N . LYS B 2 472 ? 114.438 131.969 142.797 1.00 72.78 130 LYS B N 1
ATOM 11174 C CA . LYS B 2 472 ? 114.091 130.556 142.924 1.00 73.90 130 LYS B CA 1
ATOM 11175 C C . LYS B 2 472 ? 112.714 130.377 143.556 1.00 79.29 130 LYS B C 1
ATOM 11176 O O . LYS B 2 472 ? 111.889 129.591 143.063 1.00 83.81 130 LYS B O 1
ATOM 11182 N N . TYR B 2 473 ? 112.422 131.126 144.622 1.00 82.22 131 TYR B N 1
ATOM 11183 C CA . TYR B 2 473 ? 111.134 130.930 145.279 1.00 78.77 131 TYR B CA 1
ATOM 11184 C C . TYR B 2 473 ? 109.976 131.534 144.495 1.00 87.39 131 TYR B C 1
ATOM 11185 O O . TYR B 2 473 ? 108.852 131.025 144.580 1.00 90.45 131 TYR B O 1
ATOM 11194 N N . ASP B 2 474 ? 110.218 132.593 143.718 1.00 88.68 132 ASP B N 1
ATOM 11195 C CA . ASP B 2 474 ? 109.180 133.084 142.819 1.00 72.69 132 ASP B CA 1
ATOM 11196 C C . ASP B 2 474 ? 108.820 132.033 141.779 1.00 72.66 132 ASP B C 1
ATOM 11197 O O . ASP B 2 474 ? 107.635 131.788 141.507 1.00 82.78 132 ASP B O 1
ATOM 11202 N N . HIS B 2 475 ? 109.836 131.389 141.191 1.00 78.27 133 HIS B N 1
ATOM 11203 C CA . HIS B 2 475 ? 109.551 130.300 140.264 1.00 58.26 133 HIS B CA 1
ATOM 11204 C C . HIS B 2 475 ? 108.737 129.210 140.951 1.00 67.53 133 HIS B C 1
ATOM 11205 O O . HIS B 2 475 ? 107.746 128.712 140.394 1.00 93.05 133 HIS B O 1
ATOM 11212 N N . LEU B 2 476 ? 109.127 128.851 142.179 1.00 69.93 134 LEU B N 1
ATOM 11213 C CA . LEU B 2 476 ? 108.419 127.794 142.896 1.00 83.54 134 LEU B CA 1
ATOM 11214 C C . LEU B 2 476 ? 106.948 128.144 143.096 1.00 79.53 134 LEU B C 1
ATOM 11215 O O . LEU B 2 476 ? 106.063 127.329 142.808 1.00 79.15 134 LEU B O 1
ATOM 11220 N N . VAL B 2 477 ? 106.666 129.352 143.590 1.00 88.13 135 VAL B N 1
ATOM 11221 C CA . VAL B 2 477 ? 105.281 129.713 143.890 1.00 74.95 135 VAL B CA 1
ATOM 11222 C C . VAL B 2 477 ? 104.447 129.834 142.619 1.00 73.35 135 VAL B C 1
ATOM 11223 O O . VAL B 2 477 ? 103.261 129.482 142.618 1.00 80.12 135 VAL B O 1
ATOM 11227 N N . ILE B 2 478 ? 105.037 130.308 141.518 1.00 86.86 136 ILE B N 1
ATOM 11228 C CA . ILE B 2 478 ? 104.286 130.372 140.266 1.00 76.17 136 ILE B CA 1
ATOM 11229 C C . ILE B 2 478 ? 103.967 128.977 139.747 1.00 69.40 136 ILE B C 1
ATOM 11230 O O . ILE B 2 478 ? 102.888 128.742 139.191 1.00 69.50 136 ILE B O 1
ATOM 11235 N N . SER B 2 479 ? 104.874 128.018 139.948 1.00 74.74 137 SER B N 1
ATOM 11236 C CA . SER B 2 479 ? 104.650 126.699 139.363 1.00 71.47 137 SER B CA 1
ATOM 11237 C C . SER B 2 479 ? 103.451 125.981 139.981 1.00 83.09 137 SER B C 1
ATOM 11238 O O . SER B 2 479 ? 102.672 125.346 139.258 1.00 94.07 137 SER B O 1
ATOM 11241 N N . THR B 2 480 ? 103.270 126.064 141.301 1.00 86.80 138 THR B N 1
ATOM 11242 C CA . THR B 2 480 ? 102.201 125.325 141.969 1.00 81.10 138 THR B CA 1
ATOM 11243 C C . THR B 2 480 ? 101.086 126.207 142.528 1.00 81.73 138 THR B C 1
ATOM 11244 O O . THR B 2 480 ? 100.370 125.774 143.436 1.00 96.75 138 THR B O 1
ATOM 11248 N N . GLY B 2 481 ? 100.905 127.419 142.015 1.00 78.22 139 GLY B N 1
ATOM 11249 C CA . GLY B 2 481 ? 100.226 128.431 142.799 1.00 74.83 139 GLY B CA 1
ATOM 11250 C C . GLY B 2 481 ? 98.728 128.204 142.884 1.00 81.55 139 GLY B C 1
ATOM 11251 O O . GLY B 2 481 ? 98.123 127.499 142.075 1.00 89.28 139 GLY B O 1
ATOM 11252 N N . ARG B 2 482 ? 98.126 128.807 143.910 1.00 86.89 140 ARG B N 1
ATOM 11253 C CA . ARG B 2 482 ? 96.711 129.141 144.017 1.00 79.94 140 ARG B CA 1
ATOM 11254 C C . ARG B 2 482 ? 95.846 127.913 144.340 1.00 73.68 140 ARG B C 1
ATOM 11255 O O . ARG B 2 482 ? 94.687 128.081 144.724 1.00 85.64 140 ARG B O 1
ATOM 11263 N N . THR B 2 483 ? 96.388 126.694 144.282 1.00 75.32 141 THR B N 1
ATOM 11264 C CA . THR B 2 483 ? 95.639 125.499 144.651 1.00 70.74 141 THR B CA 1
ATOM 11265 C C . THR B 2 483 ? 96.439 124.521 145.501 1.00 79.57 141 THR B C 1
ATOM 11266 O O . THR B 2 483 ? 95.921 123.447 145.824 1.00 82.23 141 THR B O 1
ATOM 11270 N N . THR B 2 484 ? 97.676 124.848 145.867 1.00 76.71 142 THR B N 1
ATOM 11271 C CA . THR B 2 484 ? 98.508 123.928 146.627 1.00 70.07 142 THR B CA 1
ATOM 11272 C C . THR B 2 484 ? 97.932 123.697 148.020 1.00 82.40 142 THR B C 1
ATOM 11273 O O . THR B 2 484 ? 97.344 124.594 148.630 1.00 91.83 142 THR B O 1
ATOM 11277 N N . ALA B 2 485 ? 98.070 122.464 148.499 1.00 78.02 143 ALA B N 1
ATOM 11278 C CA . ALA B 2 485 ? 97.485 122.054 149.768 1.00 76.48 143 ALA B CA 1
ATOM 11279 C C . ALA B 2 485 ? 98.442 122.367 150.910 1.00 85.08 143 ALA B C 1
ATOM 11280 O O . ALA B 2 485 ? 99.588 121.899 150.884 1.00 91.20 143 ALA B O 1
ATOM 11282 N N . PRO B 2 486 ? 98.035 123.149 151.907 1.00 91.14 144 PRO B N 1
ATOM 11283 C CA . PRO B 2 486 ? 98.918 123.400 153.052 1.00 97.38 144 PRO B CA 1
ATOM 11284 C C . PRO B 2 486 ? 99.069 122.145 153.901 1.00 114.94 144 PRO B C 1
ATOM 11285 O O . PRO B 2 486 ? 98.404 121.127 153.690 1.00 118.43 144 PRO B O 1
ATOM 11289 N N . ALA B 2 487 ? 99.976 122.227 154.877 1.00 107.50 145 ALA B N 1
ATOM 11290 C CA . ALA B 2 487 ? 100.348 121.044 155.648 1.00 104.03 145 ALA B CA 1
ATOM 11291 C C . ALA B 2 487 ? 99.166 120.495 156.442 1.00 113.03 145 ALA B C 1
ATOM 11292 O O . ALA B 2 487 ? 98.915 119.282 156.450 1.00 110.31 145 ALA B O 1
ATOM 11294 N N . ALA B 2 488 ? 98.417 121.380 157.104 1.00 113.66 146 ALA B N 1
ATOM 11295 C CA . ALA B 2 488 ? 97.317 120.940 157.958 1.00 111.62 146 ALA B CA 1
ATOM 11296 C C . ALA B 2 488 ? 96.216 120.260 157.153 1.00 112.55 146 ALA B C 1
ATOM 11297 O O . ALA B 2 488 ? 95.743 119.178 157.522 1.00 113.76 146 ALA B O 1
ATOM 11299 N N . ALA B 2 489 ? 95.785 120.887 156.055 1.00 109.52 147 ALA B N 1
ATOM 11300 C CA . ALA B 2 489 ? 94.739 120.292 155.229 1.00 115.01 147 ALA B CA 1
ATOM 11301 C C . ALA B 2 489 ? 95.198 118.982 154.602 1.00 113.47 147 ALA B C 1
ATOM 11302 O O . ALA B 2 489 ? 94.424 118.020 154.522 1.00 111.65 147 ALA B O 1
ATOM 11304 N N . PHE B 2 490 ? 96.456 118.923 154.159 1.00 108.32 148 PHE B N 1
ATOM 11305 C CA . PHE B 2 490 ? 96.981 117.682 153.600 1.00 100.07 148 PHE B CA 1
ATOM 11306 C C . PHE B 2 490 ? 96.923 116.560 154.626 1.00 111.47 148 PHE B C 1
ATOM 11307 O O . PHE B 2 490 ? 96.435 115.459 154.338 1.00 113.21 148 PHE B O 1
ATOM 11315 N N . ASP B 2 491 ? 97.401 116.833 155.843 1.00 112.21 149 ASP B N 1
ATOM 11316 C CA . ASP B 2 491 ? 97.414 115.800 156.871 1.00 110.86 149 ASP B CA 1
ATOM 11317 C C . ASP B 2 491 ? 96.000 115.381 157.254 1.00 117.47 149 ASP B C 1
ATOM 11318 O O . ASP B 2 491 ? 95.726 114.186 157.415 1.00 122.76 149 ASP B O 1
ATOM 11323 N N . ALA B 2 492 ? 95.088 116.347 157.401 1.00 114.81 150 ALA B N 1
ATOM 11324 C CA . ALA B 2 492 ? 93.708 116.029 157.757 1.00 122.69 150 ALA B CA 1
ATOM 11325 C C . ALA B 2 492 ? 93.044 115.159 156.696 1.00 125.74 150 ALA B C 1
ATOM 11326 O O . ALA B 2 492 ? 92.424 114.135 157.014 1.00 127.52 150 ALA B O 1
ATOM 11328 N N . TYR B 2 493 ? 93.159 115.556 155.423 1.00 115.30 151 TYR B N 1
ATOM 11329 C CA . TYR B 2 493 ? 92.565 114.772 154.346 1.00 105.94 151 TYR B CA 1
ATOM 11330 C C . TYR B 2 493 ? 93.152 113.373 154.293 1.00 111.05 151 TYR B C 1
ATOM 11331 O O . TYR B 2 493 ? 92.417 112.387 154.154 1.00 117.96 151 TYR B O 1
ATOM 11340 N N . LEU B 2 494 ? 94.477 113.263 154.411 1.00 111.99 152 LEU B N 1
ATOM 11341 C CA . LEU B 2 494 ? 95.109 111.955 154.333 1.00 112.67 152 LEU B CA 1
ATOM 11342 C C . LEU B 2 494 ? 94.670 111.063 155.488 1.00 120.03 152 LEU B C 1
ATOM 11343 O O . LEU B 2 494 ? 94.392 109.874 155.292 1.00 124.65 152 LEU B O 1
ATOM 11348 N N . ASN B 2 495 ? 94.595 111.621 156.698 1.00 122.89 153 ASN B N 1
ATOM 11349 C CA . ASN B 2 495 ? 94.193 110.823 157.850 1.00 127.57 153 ASN B CA 1
ATOM 11350 C C . ASN B 2 495 ? 92.738 110.389 157.747 1.00 129.01 153 ASN B C 1
ATOM 11351 O O . ASN B 2 495 ? 92.395 109.261 158.123 1.00 121.90 153 ASN B O 1
ATOM 11356 N N . GLU B 2 496 ? 91.862 111.262 157.243 1.00 128.69 154 GLU B N 1
ATOM 11357 C CA . GLU B 2 496 ? 90.442 110.938 157.296 1.00 125.88 154 GLU B CA 1
ATOM 11358 C C . GLU B 2 496 ? 90.005 110.069 156.122 1.00 126.89 154 GLU B C 1
ATOM 11359 O O . GLU B 2 496 ? 89.091 109.250 156.272 1.00 128.48 154 GLU B O 1
ATOM 11365 N N . HIS B 2 497 ? 90.655 110.206 154.964 1.00 123.06 155 HIS B N 1
ATOM 11366 C CA . HIS B 2 497 ? 90.290 109.433 153.783 1.00 115.33 155 HIS B CA 1
ATOM 11367 C C . HIS B 2 497 ? 91.210 108.249 153.514 1.00 115.95 155 HIS B C 1
ATOM 11368 O O . HIS B 2 497 ? 90.756 107.245 152.953 1.00 115.02 155 HIS B O 1
ATOM 11375 N N . GLY B 2 498 ? 92.486 108.332 153.894 1.00 117.94 156 GLY B N 1
ATOM 11376 C CA . GLY B 2 498 ? 93.462 107.315 153.563 1.00 120.29 156 GLY B CA 1
ATOM 11377 C C . GLY B 2 498 ? 94.248 107.529 152.283 1.00 125.98 156 GLY B C 1
ATOM 11378 O O . GLY B 2 498 ? 95.194 106.773 152.027 1.00 126.32 156 GLY B O 1
ATOM 11379 N N . VAL B 2 499 ? 93.900 108.528 151.476 1.00 123.85 157 VAL B N 1
ATOM 11380 C CA . VAL B 2 499 ? 94.679 108.847 150.275 1.00 111.24 157 VAL B CA 1
ATOM 11381 C C . VAL B 2 499 ? 94.856 110.350 150.186 1.00 101.22 157 VAL B C 1
ATOM 11382 O O . VAL B 2 499 ? 94.005 111.126 150.641 1.00 108.21 157 VAL B O 1
ATOM 11386 N N . PRO B 2 500 ? 95.963 110.797 149.594 1.00 96.78 158 PRO B N 1
ATOM 11387 C CA . PRO B 2 500 ? 96.253 112.234 149.583 1.00 91.78 158 PRO B CA 1
ATOM 11388 C C . PRO B 2 500 ? 95.327 112.976 148.639 1.00 92.37 158 PRO B C 1
ATOM 11389 O O . PRO B 2 500 ? 94.767 112.383 147.703 1.00 98.66 158 PRO B O 1
ATOM 11393 N N . PRO B 2 501 ? 95.142 114.276 148.852 1.00 89.90 159 PRO B N 1
ATOM 11394 C CA . PRO B 2 501 ? 94.225 115.056 148.013 1.00 81.20 159 PRO B CA 1
ATOM 11395 C C . PRO B 2 501 ? 94.703 115.113 146.573 1.00 91.38 159 PRO B C 1
ATOM 11396 O O . PRO B 2 501 ? 95.877 114.840 146.282 1.00 103.53 159 PRO B O 1
ATOM 11400 N N . PRO B 2 502 ? 93.812 115.463 145.638 1.00 93.10 160 PRO B N 1
ATOM 11401 C CA . PRO B 2 502 ? 94.199 115.530 144.221 1.00 84.08 160 PRO B CA 1
ATOM 11402 C C . PRO B 2 502 ? 94.931 116.819 143.870 1.00 73.25 160 PRO B C 1
ATOM 11403 O O . PRO B 2 502 ? 95.036 117.176 142.692 1.00 73.64 160 PRO B O 1
ATOM 11407 N N . GLN B 2 503 ? 95.431 117.527 144.873 1.00 78.06 161 GLN B N 1
ATOM 11408 C CA . GLN B 2 503 ? 96.117 118.793 144.674 1.00 80.16 161 GLN B CA 1
ATOM 11409 C C . GLN B 2 503 ? 97.625 118.645 144.821 1.00 79.73 161 GLN B C 1
ATOM 11410 O O . GLN B 2 503 ? 98.114 117.711 145.463 1.00 78.02 161 GLN B O 1
ATOM 11416 N N . PRO B 2 504 ? 98.394 119.558 144.228 1.00 67.23 162 PRO B N 1
ATOM 11417 C CA . PRO B 2 504 ? 99.850 119.526 144.408 1.00 62.35 162 PRO B CA 1
ATOM 11418 C C . PRO B 2 504 ? 100.243 119.800 145.851 1.00 74.67 162 PRO B C 1
ATOM 11419 O O . PRO B 2 504 ? 99.518 120.449 146.609 1.00 92.70 162 PRO B O 1
ATOM 11423 N N . ALA B 2 505 ? 101.414 119.290 146.226 1.00 60.01 163 ALA B N 1
ATOM 11424 C CA . ALA B 2 505 ? 101.940 119.447 147.574 1.00 56.90 163 ALA B CA 1
ATOM 11425 C C . ALA B 2 505 ? 103.448 119.640 147.506 1.00 65.33 163 ALA B C 1
ATOM 11426 O O . ALA B 2 505 ? 104.095 119.295 146.515 1.00 72.97 163 ALA B O 1
ATOM 11428 N N . ILE B 2 506 ? 104.004 120.207 148.576 1.00 72.30 164 ILE B N 1
ATOM 11429 C CA . ILE B 2 506 ? 105.435 120.469 148.680 1.00 78.78 164 ILE B CA 1
ATOM 11430 C C . ILE B 2 506 ? 105.981 119.662 149.848 1.00 86.59 164 ILE B C 1
ATOM 11431 O O . ILE B 2 506 ? 105.453 119.739 150.964 1.00 94.72 164 ILE B O 1
ATOM 11436 N N . PHE B 2 507 ? 107.038 118.897 149.591 1.00 70.71 165 PHE B N 1
ATOM 11437 C CA . PHE B 2 507 ? 107.681 118.061 150.592 1.00 62.49 165 PHE B CA 1
ATOM 11438 C C . PHE B 2 507 ? 109.088 118.560 150.886 1.00 69.43 165 PHE B C 1
ATOM 11439 O O . PHE B 2 507 ? 109.727 119.215 150.058 1.00 82.49 165 PHE B O 1
ATOM 11447 N N . LYS B 2 508 ? 109.567 118.245 152.090 1.00 65.54 166 LYS B N 1
ATOM 11448 C CA . LYS B 2 508 ? 110.902 118.681 152.482 1.00 62.78 166 LYS B CA 1
ATOM 11449 C C . LYS B 2 508 ? 111.975 117.902 151.732 1.00 77.26 166 LYS B C 1
ATOM 11450 O O . LYS B 2 508 ? 112.910 118.488 151.177 1.00 85.74 166 LYS B O 1
ATOM 11456 N N . ASP B 2 509 ? 111.840 116.576 151.693 1.00 78.12 167 ASP B N 1
ATOM 11457 C CA . ASP B 2 509 ? 112.811 115.677 151.086 1.00 66.05 167 ASP B CA 1
ATOM 11458 C C . ASP B 2 509 ? 112.072 114.636 150.258 1.00 60.46 167 ASP B C 1
ATOM 11459 O O . ASP B 2 509 ? 110.847 114.506 150.331 1.00 74.93 167 ASP B O 1
ATOM 11464 N N . LEU B 2 510 ? 112.831 113.894 149.451 1.00 64.54 168 LEU B N 1
ATOM 11465 C CA . LEU B 2 510 ? 112.253 112.740 148.773 1.00 70.11 168 LEU B CA 1
ATOM 11466 C C . LEU B 2 510 ? 111.851 111.656 149.769 1.00 92.11 168 LEU B C 1
ATOM 11467 O O . LEU B 2 510 ? 110.823 110.991 149.592 1.00 90.61 168 LEU B O 1
ATOM 11472 N N . GLY B 2 511 ? 112.644 111.471 150.828 1.00 88.07 169 GLY B N 1
ATOM 11473 C CA . GLY B 2 511 ? 112.303 110.484 151.840 1.00 87.13 169 GLY B CA 1
ATOM 11474 C C . GLY B 2 511 ? 111.003 110.777 152.565 1.00 83.68 169 GLY B C 1
ATOM 11475 O O . GLY B 2 511 ? 110.251 109.852 152.900 1.00 95.44 169 GLY B O 1
ATOM 11476 N N . VAL B 2 512 ? 110.698 112.059 152.787 1.00 81.75 170 VAL B N 1
ATOM 11477 C CA . VAL B 2 512 ? 109.418 112.408 153.396 1.00 78.80 170 VAL B CA 1
ATOM 11478 C C . VAL B 2 512 ? 108.275 111.972 152.493 1.00 77.40 170 VAL B C 1
ATOM 11479 O O . VAL B 2 512 ? 107.262 111.438 152.961 1.00 88.87 170 VAL B O 1
ATOM 11483 N N . ALA B 2 513 ? 108.422 112.175 151.181 1.00 67.73 171 ALA B N 1
ATOM 11484 C CA . ALA B 2 513 ? 107.389 111.701 150.271 1.00 64.90 171 ALA B CA 1
ATOM 11485 C C . ALA B 2 513 ? 107.317 110.181 150.281 1.00 79.07 171 ALA B C 1
ATOM 11486 O O . ALA B 2 513 ? 106.229 109.613 150.132 1.00 92.18 171 ALA B O 1
ATOM 11488 N N . GLN B 2 514 ? 108.458 109.509 150.464 1.00 84.68 172 GLN B N 1
ATOM 11489 C CA . GLN B 2 514 ? 108.431 108.052 150.513 1.00 88.03 172 GLN B CA 1
ATOM 11490 C C . GLN B 2 514 ? 107.717 107.547 151.758 1.00 94.93 172 GLN B C 1
ATOM 11491 O O . GLN B 2 514 ? 107.192 106.428 151.757 1.00 91.26 172 GLN B O 1
ATOM 11497 N N . GLN B 2 515 ? 107.678 108.352 152.820 1.00 97.84 173 GLN B N 1
ATOM 11498 C CA . GLN B 2 515 ? 107.058 107.940 154.074 1.00 89.74 173 GLN B CA 1
ATOM 11499 C C . GLN B 2 515 ? 105.665 108.520 154.291 1.00 100.75 173 GLN B C 1
ATOM 11500 O O . GLN B 2 515 ? 105.155 108.456 155.413 1.00 113.61 173 GLN B O 1
ATOM 11506 N N . ALA B 2 516 ? 105.035 109.082 153.262 1.00 109.29 174 ALA B N 1
ATOM 11507 C CA . ALA B 2 516 ? 103.708 109.664 153.441 1.00 112.24 174 ALA B CA 1
ATOM 11508 C C . ALA B 2 516 ? 102.656 108.571 153.303 1.00 113.80 174 ALA B C 1
ATOM 11509 O O . ALA B 2 516 ? 102.361 108.113 152.195 1.00 121.47 174 ALA B O 1
ATOM 11511 N N . CYS B 2 517 ? 102.077 108.169 154.433 1.00 113.77 175 CYS B N 1
ATOM 11512 C CA . CYS B 2 517 ? 101.069 107.122 154.480 1.00 123.86 175 CYS B CA 1
ATOM 11513 C C . CYS B 2 517 ? 100.098 107.456 155.601 1.00 140.78 175 CYS B C 1
ATOM 11514 O O . CYS B 2 517 ? 100.386 108.290 156.464 1.00 137.85 175 CYS B O 1
ATOM 11517 N N . SER B 2 518 ? 98.939 106.801 155.581 1.00 146.91 176 SER B N 1
ATOM 11518 C CA . SER B 2 518 ? 97.962 107.043 156.631 1.00 142.06 176 SER B CA 1
ATOM 11519 C C . SER B 2 518 ? 98.537 106.605 157.972 1.00 159.17 176 SER B C 1
ATOM 11520 O O . SER B 2 518 ? 99.247 105.601 158.065 1.00 165.80 176 SER B O 1
ATOM 11523 N N . LYS B 2 519 ? 98.233 107.379 159.013 1.00 155.64 177 LYS B N 1
ATOM 11524 C CA . LYS B 2 519 ? 98.753 107.071 160.340 1.00 160.35 177 LYS B CA 1
ATOM 11525 C C . LYS B 2 519 ? 98.240 105.732 160.860 1.00 167.39 177 LYS B C 1
ATOM 11526 O O . LYS B 2 519 ? 99.000 104.954 161.448 1.00 163.06 177 LYS B O 1
ATOM 11532 N N . GLY B 2 520 ? 96.953 105.440 160.647 1.00 164.86 178 GLY B N 1
ATOM 11533 C CA . GLY B 2 520 ? 96.392 104.199 161.163 1.00 167.98 178 GLY B CA 1
ATOM 11534 C C . GLY B 2 520 ? 96.996 102.939 160.570 1.00 174.39 178 GLY B C 1
ATOM 11535 O O . GLY B 2 520 ? 97.319 101.998 161.300 1.00 172.87 178 GLY B O 1
ATOM 11536 N N . THR B 2 521 ? 97.177 102.902 159.251 1.00 171.24 179 THR B N 1
ATOM 11537 C CA . THR B 2 521 ? 97.753 101.729 158.607 1.00 176.34 179 THR B CA 1
ATOM 11538 C C . THR B 2 521 ? 98.662 102.151 157.466 1.00 173.68 179 THR B C 1
ATOM 11539 O O . THR B 2 521 ? 98.417 103.157 156.796 1.00 169.39 179 THR B O 1
ATOM 11543 N N . MET B 2 522 ? 99.717 101.369 157.248 1.00 173.26 180 MET B N 1
ATOM 11544 C CA . MET B 2 522 ? 100.671 101.661 156.183 1.00 173.46 180 MET B CA 1
ATOM 11545 C C . MET B 2 522 ? 100.221 100.922 154.930 1.00 162.52 180 MET B C 1
ATOM 11546 O O . MET B 2 522 ? 100.380 99.703 154.824 1.00 154.36 180 MET B O 1
ATOM 11551 N N . VAL B 2 523 ? 99.658 101.654 153.973 1.00 149.99 181 VAL B N 1
ATOM 11552 C CA . VAL B 2 523 ? 99.212 101.092 152.705 1.00 146.12 181 VAL B CA 1
ATOM 11553 C C . VAL B 2 523 ? 99.796 101.973 151.612 1.00 142.10 181 VAL B C 1
ATOM 11554 O O . VAL B 2 523 ? 99.725 103.203 151.704 1.00 129.00 181 VAL B O 1
ATOM 11558 N N . LYS B 2 524 ? 100.374 101.354 150.589 1.00 133.39 182 LYS B N 1
ATOM 11559 C CA . LYS B 2 524 ? 100.956 102.136 149.511 1.00 118.05 182 LYS B CA 1
ATOM 11560 C C . LYS B 2 524 ? 99.892 102.900 148.730 1.00 122.67 182 LYS B C 1
ATOM 11561 O O . LYS B 2 524 ? 98.800 102.393 148.461 1.00 128.77 182 LYS B O 1
ATOM 11567 N N . ASN B 2 525 ? 100.236 104.134 148.372 1.00 100.45 183 ASN B N 1
ATOM 11568 C CA . ASN B 2 525 ? 99.401 105.046 147.608 1.00 74.46 183 ASN B CA 1
ATOM 11569 C C . ASN B 2 525 ? 100.252 105.614 146.479 1.00 86.80 183 ASN B C 1
ATOM 11570 O O . ASN B 2 525 ? 101.483 105.611 146.553 1.00 101.35 183 ASN B O 1
ATOM 11575 N N . ALA B 2 526 ? 99.589 106.078 145.421 1.00 79.13 184 ALA B N 1
ATOM 11576 C CA . ALA B 2 526 ? 100.257 106.599 144.229 1.00 80.98 184 ALA B CA 1
ATOM 11577 C C . ALA B 2 526 ? 101.453 107.516 144.499 1.00 89.21 184 ALA B C 1
ATOM 11578 O O . ALA B 2 526 ? 102.477 107.413 143.809 1.00 98.22 184 ALA B O 1
ATOM 11580 N N . THR B 2 527 ? 101.359 108.389 145.509 1.00 78.08 185 THR B N 1
ATOM 11581 C CA . THR B 2 527 ? 102.485 109.272 145.813 1.00 68.41 185 THR B CA 1
ATOM 11582 C C . THR B 2 527 ? 103.712 108.478 146.245 1.00 88.03 185 THR B C 1
ATOM 11583 O O . THR B 2 527 ? 104.839 108.760 145.802 1.00 102.51 185 THR B O 1
ATOM 11587 N N . THR B 2 528 ? 103.508 107.441 147.062 1.00 83.99 186 THR B N 1
ATOM 11588 C CA . THR B 2 528 ? 104.639 106.637 147.504 1.00 78.81 186 THR B CA 1
ATOM 11589 C C . THR B 2 528 ? 105.263 105.885 146.337 1.00 89.33 186 THR B C 1
ATOM 11590 O O . THR B 2 528 ? 106.489 105.750 146.269 1.00 95.71 186 THR B O 1
ATOM 11594 N N . ASP B 2 529 ? 104.438 105.360 145.425 1.00 76.02 187 ASP B N 1
ATOM 11595 C CA . ASP B 2 529 ? 104.995 104.651 144.279 1.00 87.95 187 ASP B CA 1
ATOM 11596 C C . ASP B 2 529 ? 105.821 105.589 143.407 1.00 91.80 187 ASP B C 1
ATOM 11597 O O . ASP B 2 529 ? 106.893 105.209 142.914 1.00 99.48 187 ASP B O 1
ATOM 11602 N N . ALA B 2 530 ? 105.340 106.822 143.205 1.00 80.83 188 ALA B N 1
ATOM 11603 C CA . ALA B 2 530 ? 106.096 107.775 142.394 1.00 72.87 188 ALA B CA 1
ATOM 11604 C C . ALA B 2 530 ? 107.443 108.086 143.038 1.00 74.45 188 ALA B C 1
ATOM 11605 O O . ALA B 2 530 ? 108.490 108.101 142.364 1.00 84.74 188 ALA B O 1
ATOM 11607 N N . ALA B 2 531 ? 107.449 108.224 144.366 1.00 67.70 189 ALA B N 1
ATOM 11608 C CA . ALA B 2 531 ? 108.696 108.521 145.062 1.00 56.30 189 ALA B CA 1
ATOM 11609 C C . ALA B 2 531 ? 109.654 107.334 145.021 1.00 80.15 189 ALA B C 1
ATOM 11610 O O . ALA B 2 531 ? 110.867 107.515 144.861 1.00 90.58 189 ALA B O 1
ATOM 11612 N N . ASP B 2 532 ? 109.133 106.114 145.164 1.00 76.40 190 ASP B N 1
ATOM 11613 C CA . ASP B 2 532 ? 109.977 104.921 145.112 1.00 79.00 190 ASP B CA 1
ATOM 11614 C C . ASP B 2 532 ? 110.600 104.735 143.727 1.00 80.37 190 ASP B C 1
ATOM 11615 O O . ASP B 2 532 ? 111.776 104.352 143.604 1.00 92.50 190 ASP B O 1
ATOM 11620 N N . LYS B 2 533 ? 109.814 104.982 142.676 1.00 79.22 191 LYS B N 1
ATOM 11621 C CA . LYS B 2 533 ? 110.329 104.958 141.309 1.00 78.70 191 LYS B CA 1
ATOM 11622 C C . LYS B 2 533 ? 111.506 105.921 141.170 1.00 76.97 191 LYS B C 1
ATOM 11623 O O . LYS B 2 533 ? 112.586 105.563 140.657 1.00 83.61 191 LYS B O 1
ATOM 11629 N N . MET B 2 534 ? 111.334 107.135 141.690 1.00 79.09 192 MET B N 1
ATOM 11630 C CA . MET B 2 534 ? 112.400 108.120 141.577 1.00 67.26 192 MET B CA 1
ATOM 11631 C C . MET B 2 534 ? 113.625 107.675 142.381 1.00 66.87 192 MET B C 1
ATOM 11632 O O . MET B 2 534 ? 114.766 107.905 141.957 1.00 80.54 192 MET B O 1
ATOM 11637 N N . SER B 2 535 ? 113.413 107.022 143.534 1.00 73.88 193 SER B N 1
ATOM 11638 C CA . SER B 2 535 ? 114.553 106.554 144.319 1.00 80.58 193 SER B CA 1
ATOM 11639 C C . SER B 2 535 ? 115.376 105.502 143.571 1.00 81.62 193 SER B C 1
ATOM 11640 O O . SER B 2 535 ? 116.610 105.521 143.655 1.00 92.01 193 SER B O 1
ATOM 11643 N N . LYS B 2 536 ? 114.730 104.553 142.886 1.00 77.70 194 LYS B N 1
ATOM 11644 C CA . LYS B 2 536 ? 115.518 103.618 142.082 1.00 74.47 194 LYS B CA 1
ATOM 11645 C C . LYS B 2 536 ? 116.293 104.338 141.003 1.00 77.28 194 LYS B C 1
ATOM 11646 O O . LYS B 2 536 ? 117.403 103.913 140.653 1.00 83.73 194 LYS B O 1
ATOM 11652 N N . VAL B 2 537 ? 115.720 105.383 140.426 1.00 79.60 195 VAL B N 1
ATOM 11653 C CA . VAL B 2 537 ? 116.510 106.146 139.466 1.00 77.00 195 VAL B CA 1
ATOM 11654 C C . VAL B 2 537 ? 117.745 106.759 140.135 1.00 65.36 195 VAL B C 1
ATOM 11655 O O . VAL B 2 537 ? 118.846 106.700 139.582 1.00 68.76 195 VAL B O 1
ATOM 11659 N N . LEU B 2 538 ? 117.609 107.310 141.354 1.00 77.14 196 LEU B N 1
ATOM 11660 C CA . LEU B 2 538 ? 118.794 107.906 142.000 1.00 63.45 196 LEU B CA 1
ATOM 11661 C C . LEU B 2 538 ? 119.899 106.906 142.330 1.00 74.49 196 LEU B C 1
ATOM 11662 O O . LEU B 2 538 ? 121.052 107.311 142.489 1.00 76.99 196 LEU B O 1
ATOM 11667 N N . GLU B 2 539 ? 119.582 105.615 142.446 1.00 88.92 197 GLU B N 1
ATOM 11668 C CA . GLU B 2 539 ? 120.615 104.644 142.769 1.00 94.33 197 GLU B CA 1
ATOM 11669 C C . GLU B 2 539 ? 121.582 104.402 141.619 1.00 86.92 197 GLU B C 1
ATOM 11670 O O . GLU B 2 539 ? 122.596 103.711 141.829 1.00 90.21 197 GLU B O 1
ATOM 11676 N N . LEU B 2 540 ? 121.315 104.949 140.439 1.00 88.94 198 LEU B N 1
ATOM 11677 C CA . LEU B 2 540 ? 122.155 104.622 139.306 1.00 92.18 198 LEU B CA 1
ATOM 11678 C C . LEU B 2 540 ? 123.575 105.122 139.503 1.00 86.76 198 LEU B C 1
ATOM 11679 O O . LEU B 2 540 ? 123.814 106.176 140.106 1.00 86.74 198 LEU B O 1
ATOM 11684 N N . SER B 2 541 ? 124.512 104.347 138.986 1.00 88.06 199 SER B N 1
ATOM 11685 C CA . SER B 2 541 ? 125.901 104.730 138.931 1.00 89.67 199 SER B CA 1
ATOM 11686 C C . SER B 2 541 ? 126.399 104.472 137.521 1.00 83.71 199 SER B C 1
ATOM 11687 O O . SER B 2 541 ? 125.833 103.652 136.779 1.00 88.91 199 SER B O 1
ATOM 11690 N N . GLU B 2 542 ? 127.472 105.148 137.151 1.00 81.18 200 GLU B N 1
ATOM 11691 C CA . GLU B 2 542 ? 127.927 105.131 135.775 1.00 76.87 200 GLU B CA 1
ATOM 11692 C C . GLU B 2 542 ? 128.821 103.960 135.418 1.00 82.16 200 GLU B C 1
ATOM 11693 O O . GLU B 2 542 ? 129.119 103.763 134.236 1.00 71.30 200 GLU B O 1
ATOM 11699 N N . GLU B 2 543 ? 129.270 103.163 136.390 1.00 106.73 201 GLU B N 1
ATOM 11700 C CA . GLU B 2 543 ? 129.969 101.939 136.042 1.00 90.75 201 GLU B CA 1
ATOM 11701 C C . GLU B 2 543 ? 128.997 100.808 135.742 1.00 81.94 201 GLU B C 1
ATOM 11702 O O . GLU B 2 543 ? 129.358 99.860 135.030 1.00 90.41 201 GLU B O 1
ATOM 11708 N N . THR B 2 544 ? 127.772 100.897 136.261 1.00 84.39 202 THR B N 1
ATOM 11709 C CA . THR B 2 544 ? 126.767 99.850 136.144 1.00 80.14 202 THR B CA 1
ATOM 11710 C C . THR B 2 544 ? 125.493 100.341 135.460 1.00 79.35 202 THR B C 1
ATOM 11711 O O . THR B 2 544 ? 124.398 99.862 135.761 1.00 86.91 202 THR B O 1
ATOM 11715 N N . PHE B 2 545 ? 125.611 101.292 134.537 1.00 78.53 203 PHE B N 1
ATOM 11716 C CA . PHE B 2 545 ? 124.447 101.780 133.808 1.00 79.19 203 PHE B CA 1
ATOM 11717 C C . PHE B 2 545 ? 124.074 100.751 132.750 1.00 79.37 203 PHE B C 1
ATOM 11718 O O . PHE B 2 545 ? 124.891 100.432 131.879 1.00 84.52 203 PHE B O 1
ATOM 11726 N N . SER B 2 546 ? 122.857 100.211 132.840 1.00 77.63 204 SER B N 1
ATOM 11727 C CA . SER B 2 546 ? 122.361 99.197 131.916 1.00 79.15 204 SER B CA 1
ATOM 11728 C C . SER B 2 546 ? 123.144 97.898 132.021 1.00 81.62 204 SER B C 1
ATOM 11729 O O . SER B 2 546 ? 123.166 97.105 131.076 1.00 79.01 204 SER B O 1
ATOM 11732 N N . LYS B 2 547 ? 123.787 97.663 133.157 1.00 91.76 205 LYS B N 1
ATOM 11733 C CA . LYS B 2 547 ? 124.462 96.395 133.369 1.00 83.70 205 LYS B CA 1
ATOM 11734 C C . LYS B 2 547 ? 123.424 95.301 133.563 1.00 78.30 205 LYS B C 1
ATOM 11735 O O . LYS B 2 547 ? 122.469 95.486 134.327 1.00 95.77 205 LYS B O 1
ATOM 11741 N N . PRO B 2 548 ? 123.562 94.158 132.894 1.00 70.91 206 PRO B N 1
ATOM 11742 C CA . PRO B 2 548 ? 122.551 93.108 133.041 1.00 91.05 206 PRO B CA 1
ATOM 11743 C C . PRO B 2 548 ? 122.643 92.459 134.412 1.00 99.94 206 PRO B C 1
ATOM 11744 O O . PRO B 2 548 ? 123.731 92.121 134.883 1.00 94.86 206 PRO B O 1
ATOM 11748 N N . ASN B 2 549 ? 121.494 92.294 135.051 1.00 101.48 207 ASN B N 1
ATOM 11749 C CA . ASN B 2 549 ? 121.408 91.622 136.337 1.00 100.47 207 ASN B CA 1
ATOM 11750 C C . ASN B 2 549 ? 120.682 90.323 136.021 1.00 96.91 207 ASN B C 1
ATOM 11751 O O . ASN B 2 549 ? 119.518 90.350 135.607 1.00 89.21 207 ASN B O 1
ATOM 11756 N N . LEU B 2 550 ? 121.354 89.194 136.222 1.00 89.71 208 LEU B N 1
ATOM 11757 C CA . LEU B 2 550 ? 120.779 87.904 135.864 1.00 88.99 208 LEU B CA 1
ATOM 11758 C C . LEU B 2 550 ? 120.770 86.901 137.000 1.00 88.25 208 LEU B C 1
ATOM 11759 O O . LEU B 2 550 ? 121.773 86.727 137.700 1.00 94.03 208 LEU B O 1
ATOM 11764 N N . SER B 2 551 ? 119.631 86.239 137.167 1.00 84.01 209 SER B N 1
ATOM 11765 C CA . SER B 2 551 ? 119.491 85.180 138.145 1.00 79.53 209 SER B CA 1
ATOM 11766 C C . SER B 2 551 ? 120.076 83.908 137.534 1.00 90.85 209 SER B C 1
ATOM 11767 O O . SER B 2 551 ? 120.370 83.851 136.338 1.00 95.26 209 SER B O 1
ATOM 11770 N N . ALA B 2 552 ? 120.249 82.876 138.360 1.00 83.40 210 ALA B N 1
ATOM 11771 C CA . ALA B 2 552 ? 120.841 81.634 137.866 1.00 69.38 210 ALA B CA 1
ATOM 11772 C C . ALA B 2 552 ? 120.017 81.023 136.734 1.00 85.75 210 ALA B C 1
ATOM 11773 O O . ALA B 2 552 ? 120.571 80.594 135.710 1.00 93.68 210 ALA B O 1
ATOM 11775 N N . LYS B 2 553 ? 118.691 81.023 136.875 1.00 87.18 211 LYS B N 1
ATOM 11776 C CA . LYS B 2 553 ? 117.828 80.489 135.826 1.00 83.49 211 LYS B CA 1
ATOM 11777 C C . LYS B 2 553 ? 117.943 81.306 134.543 1.00 86.80 211 LYS B C 1
ATOM 11778 O O . LYS B 2 553 ? 118.029 80.746 133.439 1.00 88.67 211 LYS B O 1
ATOM 11784 N N . ASP B 2 554 ? 117.981 82.634 134.671 1.00 84.30 212 ASP B N 1
ATOM 11785 C CA . ASP B 2 554 ? 118.084 83.488 133.494 1.00 85.86 212 ASP B CA 1
ATOM 11786 C C . ASP B 2 554 ? 119.414 83.272 132.781 1.00 83.86 212 ASP B C 1
ATOM 11787 O O . ASP B 2 554 ? 119.474 83.219 131.540 1.00 94.23 212 ASP B O 1
ATOM 11792 N N . LEU B 2 555 ? 120.496 83.134 133.553 1.00 79.74 213 LEU B N 1
ATOM 11793 C CA . LEU B 2 555 ? 121.802 82.909 132.949 1.00 72.73 213 LEU B CA 1
ATOM 11794 C C . LEU B 2 555 ? 121.816 81.583 132.202 1.00 79.78 213 LEU B C 1
ATOM 11795 O O . LEU B 2 555 ? 122.392 81.477 131.104 1.00 78.60 213 LEU B O 1
ATOM 11800 N N . ALA B 2 556 ? 121.183 80.557 132.782 1.00 79.20 214 ALA B N 1
ATOM 11801 C CA . ALA B 2 556 ? 121.144 79.270 132.102 1.00 57.60 214 ALA B CA 1
ATOM 11802 C C . ALA B 2 556 ? 120.393 79.397 130.784 1.00 67.59 214 ALA B C 1
ATOM 11803 O O . ALA B 2 556 ? 120.792 78.808 129.772 1.00 77.12 214 ALA B O 1
ATOM 11805 N N . LEU B 2 557 ? 119.299 80.169 130.779 1.00 67.23 215 LEU B N 1
ATOM 11806 C CA . LEU B 2 557 ? 118.535 80.344 129.545 1.00 60.49 215 LEU B CA 1
ATOM 11807 C C . LEU B 2 557 ? 119.376 81.018 128.463 1.00 65.69 215 LEU B C 1
ATOM 11808 O O . LEU B 2 557 ? 119.318 80.638 127.286 1.00 76.07 215 LEU B O 1
ATOM 11813 N N . LEU B 2 558 ? 120.178 82.016 128.850 1.00 68.20 216 LEU B N 1
ATOM 11814 C CA . LEU B 2 558 ? 121.039 82.684 127.871 1.00 62.20 216 LEU B CA 1
ATOM 11815 C C . LEU B 2 558 ? 122.063 81.714 127.280 1.00 60.11 216 LEU B C 1
ATOM 11816 O O . LEU B 2 558 ? 122.234 81.625 126.046 1.00 66.24 216 LEU B O 1
ATOM 11821 N N . LEU B 2 559 ? 122.728 80.944 128.145 1.00 70.07 217 LEU B N 1
ATOM 11822 C CA . LEU B 2 559 ? 123.705 79.985 127.638 1.00 55.73 217 LEU B CA 1
ATOM 11823 C C . LEU B 2 559 ? 123.037 78.975 126.718 1.00 54.57 217 LEU B C 1
ATOM 11824 O O . LEU B 2 559 ? 123.623 78.553 125.715 1.00 63.97 217 LEU B O 1
ATOM 11829 N N . PHE B 2 560 ? 121.804 78.580 127.043 1.00 64.29 218 PHE B N 1
ATOM 11830 C CA . PHE B 2 560 ? 121.072 77.670 126.171 1.00 61.80 218 PHE B CA 1
ATOM 11831 C C . PHE B 2 560 ? 120.844 78.307 124.810 1.00 56.35 218 PHE B C 1
ATOM 11832 O O . PHE B 2 560 ? 120.950 77.640 123.774 1.00 68.74 218 PHE B O 1
ATOM 11840 N N . THR B 2 561 ? 120.525 79.604 124.802 1.00 71.39 219 THR B N 1
ATOM 11841 C CA . THR B 2 561 ? 120.341 80.316 123.543 1.00 69.66 219 THR B CA 1
ATOM 11842 C C . THR B 2 561 ? 121.595 80.264 122.680 1.00 63.68 219 THR B C 1
ATOM 11843 O O . THR B 2 561 ? 121.494 80.238 121.449 1.00 66.50 219 THR B O 1
ATOM 11847 N N . HIS B 2 562 ? 122.779 80.208 123.290 1.00 72.50 220 HIS B N 1
ATOM 11848 C CA . HIS B 2 562 ? 123.986 80.148 122.461 1.00 59.57 220 HIS B CA 1
ATOM 11849 C C . HIS B 2 562 ? 124.405 78.744 122.009 1.00 66.03 220 HIS B C 1
ATOM 11850 O O . HIS B 2 562 ? 125.385 78.626 121.267 1.00 66.14 220 HIS B O 1
ATOM 11857 N N . LEU B 2 563 ? 123.690 77.670 122.411 1.00 74.10 221 LEU B N 1
ATOM 11858 C CA . LEU B 2 563 ? 124.211 76.340 122.093 1.00 63.53 221 LEU B CA 1
ATOM 11859 C C . LEU B 2 563 ? 123.433 75.676 120.962 1.00 77.68 221 LEU B C 1
ATOM 11860 O O . LEU B 2 563 ? 122.226 75.890 120.816 1.00 86.76 221 LEU B O 1
ATOM 11865 N N . PRO B 2 564 ? 124.101 74.852 120.155 1.00 77.07 222 PRO B N 1
ATOM 11866 C CA . PRO B 2 564 ? 123.409 74.142 119.080 1.00 76.37 222 PRO B CA 1
ATOM 11867 C C . PRO B 2 564 ? 122.911 72.787 119.554 1.00 75.44 222 PRO B C 1
ATOM 11868 O O . PRO B 2 564 ? 123.457 72.170 120.470 1.00 89.81 222 PRO B O 1
ATOM 11872 N N . GLY B 2 565 ? 121.851 72.328 118.909 1.00 79.75 223 GLY B N 1
ATOM 11873 C CA . GLY B 2 565 ? 121.264 71.054 119.257 1.00 85.92 223 GLY B CA 1
ATOM 11874 C C . GLY B 2 565 ? 120.264 71.189 120.390 1.00 85.24 223 GLY B C 1
ATOM 11875 O O . GLY B 2 565 ? 119.724 72.262 120.672 1.00 82.86 223 GLY B O 1
ATOM 11876 N N . ASN B 2 566 ? 120.031 70.065 121.063 1.00 91.58 224 ASN B N 1
ATOM 11877 C CA . ASN B 2 566 ? 119.102 70.036 122.181 1.00 98.15 224 ASN B CA 1
ATOM 11878 C C . ASN B 2 566 ? 119.431 68.849 123.073 1.00 109.12 224 ASN B C 1
ATOM 11879 O O . ASN B 2 566 ? 119.712 67.755 122.576 1.00 114.27 224 ASN B O 1
ATOM 11884 N N . ASN B 2 567 ? 119.405 69.079 124.389 1.00 104.67 225 ASN B N 1
ATOM 11885 C CA . ASN B 2 567 ? 119.640 68.031 125.383 1.00 110.18 225 ASN B CA 1
ATOM 11886 C C . ASN B 2 567 ? 121.009 67.378 125.218 1.00 111.61 225 ASN B C 1
ATOM 11887 O O . ASN B 2 567 ? 121.183 66.194 125.512 1.00 111.80 225 ASN B O 1
ATOM 11892 N N . THR B 2 568 ? 121.989 68.136 124.743 1.00 105.25 226 THR B N 1
ATOM 11893 C CA . THR B 2 568 ? 123.354 67.646 124.668 1.00 102.52 226 THR B CA 1
ATOM 11894 C C . THR B 2 568 ? 123.992 67.725 126.052 1.00 100.13 226 THR B C 1
ATOM 11895 O O . THR B 2 568 ? 123.436 68.330 126.971 1.00 105.57 226 THR B O 1
ATOM 11899 N N . PRO B 2 569 ? 125.165 67.109 126.242 1.00 93.99 227 PRO B N 1
ATOM 11900 C CA . PRO B 2 569 ? 125.857 67.248 127.537 1.00 94.05 227 PRO B CA 1
ATOM 11901 C C . PRO B 2 569 ? 126.161 68.689 127.916 1.00 90.84 227 PRO B C 1
ATOM 11902 O O . PRO B 2 569 ? 126.202 69.025 129.111 1.00 91.63 227 PRO B O 1
ATOM 11906 N N . PHE B 2 570 ? 126.354 69.560 126.925 1.00 84.65 228 PHE B N 1
ATOM 11907 C CA . PHE B 2 570 ? 126.710 70.944 127.212 1.00 77.57 228 PHE B CA 1
ATOM 11908 C C . PHE B 2 570 ? 125.560 71.709 127.849 1.00 88.14 228 PHE B C 1
ATOM 11909 O O . PHE B 2 570 ? 125.799 72.663 128.591 1.00 95.58 228 PHE B O 1
ATOM 11917 N N . HIS B 2 571 ? 124.316 71.297 127.607 1.00 87.21 229 HIS B N 1
ATOM 11918 C CA . HIS B 2 571 ? 123.192 71.936 128.285 1.00 87.42 229 HIS B CA 1
ATOM 11919 C C . HIS B 2 571 ? 123.212 71.655 129.788 1.00 91.59 229 HIS B C 1
ATOM 11920 O O . HIS B 2 571 ? 123.014 72.570 130.607 1.00 100.48 229 HIS B O 1
ATOM 11927 N N . ILE B 2 572 ? 123.490 70.407 130.170 1.00 85.66 230 ILE B N 1
ATOM 11928 C CA . ILE B 2 572 ? 123.622 70.069 131.585 1.00 94.40 230 ILE B CA 1
ATOM 11929 C C . ILE B 2 572 ? 124.811 70.804 132.193 1.00 92.21 230 ILE B C 1
ATOM 11930 O O . ILE B 2 572 ? 124.738 71.319 133.323 1.00 93.72 230 ILE B O 1
ATOM 11935 N N . LEU B 2 573 ? 125.925 70.859 131.457 1.00 78.97 231 LEU B N 1
ATOM 11936 C CA . LEU B 2 573 ? 127.080 71.610 131.939 1.00 71.88 231 LEU B CA 1
ATOM 11937 C C . LEU B 2 573 ? 126.727 73.076 132.162 1.00 76.89 231 LEU B C 1
ATOM 11938 O O . LEU B 2 573 ? 127.168 73.687 133.144 1.00 90.37 231 LEU B O 1
ATOM 11943 N N . ALA B 2 574 ? 125.936 73.659 131.257 1.00 69.99 232 ALA B N 1
ATOM 11944 C CA . ALA B 2 574 ? 125.546 75.056 131.401 1.00 69.14 232 ALA B CA 1
ATOM 11945 C C . ALA B 2 574 ? 124.710 75.269 132.657 1.00 77.75 232 ALA B C 1
ATOM 11946 O O . ALA B 2 574 ? 124.933 76.237 133.396 1.00 87.35 232 ALA B O 1
ATOM 11948 N N . GLN B 2 575 ? 123.757 74.370 132.927 1.00 78.16 233 GLN B N 1
ATOM 11949 C CA . GLN B 2 575 ? 122.973 74.506 134.157 1.00 80.89 233 GLN B CA 1
ATOM 11950 C C . GLN B 2 575 ? 123.867 74.452 135.393 1.00 87.50 233 GLN B C 1
ATOM 11951 O O . GLN B 2 575 ? 123.755 75.298 136.297 1.00 92.44 233 GLN B O 1
ATOM 11957 N N . VAL B 2 576 ? 124.773 73.469 135.441 1.00 82.97 234 VAL B N 1
ATOM 11958 C CA . VAL B 2 576 ? 125.631 73.306 136.616 1.00 84.14 234 VAL B CA 1
ATOM 11959 C C . VAL B 2 576 ? 126.498 74.545 136.822 1.00 84.70 234 VAL B C 1
ATOM 11960 O O . VAL B 2 576 ? 126.589 75.090 137.934 1.00 89.42 234 VAL B O 1
ATOM 11964 N N . LEU B 2 577 ? 127.145 75.009 135.749 1.00 78.83 235 LEU B N 1
ATOM 11965 C CA . LEU B 2 577 ? 128.029 76.162 135.864 1.00 77.62 235 LEU B CA 1
ATOM 11966 C C . LEU B 2 577 ? 127.266 77.408 136.283 1.00 90.82 235 LEU B C 1
ATOM 11967 O O . LEU B 2 577 ? 127.751 78.185 137.113 1.00 94.55 235 LEU B O 1
ATOM 11972 N N . SER B 2 578 ? 126.074 77.627 135.716 1.00 86.23 236 SER B N 1
ATOM 11973 C CA . SER B 2 578 ? 125.318 78.820 136.076 1.00 81.44 236 SER B CA 1
ATOM 11974 C C . SER B 2 578 ? 124.931 78.801 137.549 1.00 98.65 236 SER B C 1
ATOM 11975 O O . SER B 2 578 ? 125.068 79.818 138.246 1.00 106.49 236 SER B O 1
ATOM 11978 N N . LYS B 2 579 ? 124.484 77.646 138.057 1.00 95.54 237 LYS B N 1
ATOM 11979 C CA . LYS B 2 579 ? 124.122 77.575 139.471 1.00 99.14 237 LYS B CA 1
ATOM 11980 C C . LYS B 2 579 ? 125.325 77.846 140.369 1.00 96.66 237 LYS B C 1
ATOM 11981 O O . LYS B 2 579 ? 125.248 78.646 141.315 1.00 99.01 237 LYS B O 1
ATOM 11987 N N . ILE B 2 580 ? 126.460 77.208 140.065 1.00 87.08 238 ILE B N 1
ATOM 11988 C CA . ILE B 2 580 ? 127.644 77.375 140.906 1.00 83.81 238 ILE B CA 1
ATOM 11989 C C . ILE B 2 580 ? 128.127 78.818 140.877 1.00 89.05 238 ILE B C 1
ATOM 11990 O O . ILE B 2 580 ? 128.464 79.395 141.919 1.00 93.02 238 ILE B O 1
ATOM 11995 N N . ALA B 2 581 ? 128.154 79.431 139.692 1.00 89.04 239 ALA B N 1
ATOM 11996 C CA . ALA B 2 581 ? 128.618 80.810 139.594 1.00 85.34 239 ALA B CA 1
ATOM 11997 C C . ALA B 2 581 ? 127.699 81.753 140.358 1.00 96.81 239 ALA B C 1
ATOM 11998 O O . ALA B 2 581 ? 128.172 82.675 141.033 1.00 103.67 239 ALA B O 1
ATOM 12000 N N . TYR B 2 582 ? 126.381 81.542 140.273 1.00 97.78 240 TYR B N 1
ATOM 12001 C CA . TYR B 2 582 ? 125.474 82.437 140.984 1.00 90.95 240 TYR B CA 1
ATOM 12002 C C . TYR B 2 582 ? 125.598 82.288 142.497 1.00 95.22 240 TYR B C 1
ATOM 12003 O O . TYR B 2 582 ? 125.473 83.281 143.222 1.00 94.32 240 TYR B O 1
ATOM 12012 N N . LYS B 2 583 ? 125.851 81.072 142.998 1.00 107.34 241 LYS B N 1
ATOM 12013 C CA . LYS B 2 583 ? 125.966 80.903 144.446 1.00 110.15 241 LYS B CA 1
ATOM 12014 C C . LYS B 2 583 ? 127.141 81.695 145.010 1.00 102.67 241 LYS B C 1
ATOM 12015 O O . LYS B 2 583 ? 127.048 82.249 146.113 1.00 109.86 241 LYS B O 1
ATOM 12021 N N . SER B 2 584 ? 128.250 81.775 144.266 1.00 97.43 242 SER B N 1
ATOM 12022 C CA . SER B 2 584 ? 129.445 82.460 144.745 1.00 99.94 242 SER B CA 1
ATOM 12023 C C . SER B 2 584 ? 129.496 83.938 144.405 1.00 99.96 242 SER B C 1
ATOM 12024 O O . SER B 2 584 ? 130.481 84.598 144.748 1.00 102.04 242 SER B O 1
ATOM 12027 N N . GLY B 2 585 ? 128.463 84.485 143.773 1.00 103.17 243 GLY B N 1
ATOM 12028 C CA . GLY B 2 585 ? 128.434 85.906 143.515 1.00 109.63 243 GLY B CA 1
ATOM 12029 C C . GLY B 2 585 ? 129.377 86.374 142.428 1.00 106.72 243 GLY B C 1
ATOM 12030 O O . GLY B 2 585 ? 129.757 87.546 142.422 1.00 104.05 243 GLY B O 1
ATOM 12031 N N . LYS B 2 586 ? 129.769 85.497 141.502 1.00 103.89 244 LYS B N 1
ATOM 12032 C CA . LYS B 2 586 ? 130.706 85.827 140.428 1.00 98.36 244 LYS B CA 1
ATOM 12033 C C . LYS B 2 586 ? 130.089 85.611 139.052 1.00 104.53 244 LYS B C 1
ATOM 12034 O O . LYS B 2 586 ? 130.749 85.144 138.120 1.00 107.12 244 LYS B O 1
ATOM 12040 N N . SER B 2 587 ? 128.811 85.959 138.905 1.00 98.17 245 SER B N 1
ATOM 12041 C CA . SER B 2 587 ? 128.118 85.731 137.641 1.00 92.94 245 SER B CA 1
ATOM 12042 C C . SER B 2 587 ? 128.553 86.717 136.562 1.00 103.11 245 SER B C 1
ATOM 12043 O O . SER B 2 587 ? 128.692 86.340 135.390 1.00 102.94 245 SER B O 1
ATOM 12046 N N . GLY B 2 588 ? 128.793 87.977 136.930 1.00 98.50 246 GLY B N 1
ATOM 12047 C CA . GLY B 2 588 ? 129.201 88.960 135.937 1.00 80.88 246 GLY B CA 1
ATOM 12048 C C . GLY B 2 588 ? 130.555 88.673 135.313 1.00 87.52 246 GLY B C 1
ATOM 12049 O O . GLY B 2 588 ? 130.720 88.772 134.092 1.00 100.17 246 GLY B O 1
ATOM 12050 N N . ALA B 2 589 ? 131.537 88.293 136.136 1.00 76.61 247 ALA B N 1
ATOM 12051 C CA . ALA B 2 589 ? 132.847 87.936 135.599 1.00 85.82 247 ALA B CA 1
ATOM 12052 C C . ALA B 2 589 ? 132.760 86.700 134.712 1.00 90.57 247 ALA B C 1
ATOM 12053 O O . ALA B 2 589 ? 133.421 86.623 133.667 1.00 89.92 247 ALA B O 1
ATOM 12055 N N . PHE B 2 590 ? 131.925 85.734 135.101 1.00 82.91 248 PHE B N 1
ATOM 12056 C CA . PHE B 2 590 ? 131.732 84.536 134.292 1.00 78.82 248 PHE B CA 1
ATOM 12057 C C . PHE B 2 590 ? 131.154 84.879 132.925 1.00 81.14 248 PHE B C 1
ATOM 12058 O O . PHE B 2 590 ? 131.641 84.402 131.887 1.00 90.98 248 PHE B O 1
ATOM 12066 N N . LEU B 2 591 ? 130.131 85.735 132.905 1.00 75.80 249 LEU B N 1
ATOM 12067 C CA . LEU B 2 591 ? 129.526 86.135 131.640 1.00 69.50 249 LEU B CA 1
ATOM 12068 C C . LEU B 2 591 ? 130.514 86.887 130.756 1.00 78.99 249 LEU B C 1
ATOM 12069 O O . LEU B 2 591 ? 130.568 86.660 129.539 1.00 89.53 249 LEU B O 1
ATOM 12074 N N . ASP B 2 592 ? 131.301 87.790 131.347 1.00 77.60 250 ASP B N 1
ATOM 12075 C CA . ASP B 2 592 ? 132.277 88.536 130.556 1.00 63.14 250 ASP B CA 1
ATOM 12076 C C . ASP B 2 592 ? 133.349 87.623 129.963 1.00 68.96 250 ASP B C 1
ATOM 12077 O O . ASP B 2 592 ? 133.738 87.791 128.799 1.00 78.03 250 ASP B O 1
ATOM 12082 N N . ALA B 2 593 ? 133.823 86.638 130.734 1.00 70.65 251 ALA B N 1
ATOM 12083 C CA . ALA B 2 593 ? 134.812 85.706 130.191 1.00 77.03 251 ALA B CA 1
ATOM 12084 C C . ALA B 2 593 ? 134.227 84.891 129.043 1.00 79.91 251 ALA B C 1
ATOM 12085 O O . ALA B 2 593 ? 134.888 84.676 128.012 1.00 87.07 251 ALA B O 1
ATOM 12087 N N . PHE B 2 594 ? 132.975 84.451 129.197 1.00 71.10 252 PHE B N 1
ATOM 12088 C CA . PHE B 2 594 ? 132.309 83.710 128.130 1.00 62.62 252 PHE B CA 1
ATOM 12089 C C . PHE B 2 594 ? 132.220 84.545 126.855 1.00 68.64 252 PHE B C 1
ATOM 12090 O O . PHE B 2 594 ? 132.553 84.073 125.757 1.00 78.52 252 PHE B O 1
ATOM 12098 N N . HIS B 2 595 ? 131.779 85.799 126.988 1.00 72.99 253 HIS B N 1
ATOM 12099 C CA . HIS B 2 595 ? 131.667 86.676 125.824 1.00 58.92 253 HIS B CA 1
ATOM 12100 C C . HIS B 2 595 ? 133.022 86.910 125.166 1.00 66.74 253 HIS B C 1
ATOM 12101 O O . HIS B 2 595 ? 133.117 86.984 123.935 1.00 80.29 253 HIS B O 1
ATOM 12108 N N . GLN B 2 596 ? 134.078 87.059 125.970 1.00 75.50 254 GLN B N 1
ATOM 12109 C CA . GLN B 2 596 ? 135.408 87.265 125.400 1.00 69.17 254 GLN B CA 1
ATOM 12110 C C . GLN B 2 596 ? 135.844 86.075 124.559 1.00 63.76 254 GLN B C 1
ATOM 12111 O O . GLN B 2 596 ? 136.352 86.243 123.437 1.00 75.53 254 GLN B O 1
ATOM 12117 N N . ILE B 2 597 ? 135.633 84.862 125.075 1.00 76.49 255 ILE B N 1
ATOM 12118 C CA . ILE B 2 597 ? 136.013 83.682 124.303 1.00 76.88 255 ILE B CA 1
ATOM 12119 C C . ILE B 2 597 ? 135.196 83.612 123.020 1.00 76.94 255 ILE B C 1
ATOM 12120 O O . ILE B 2 597 ? 135.705 83.213 121.965 1.00 81.35 255 ILE B O 1
ATOM 12125 N N . LEU B 2 598 ? 133.923 84.013 123.082 1.00 78.92 256 LEU B N 1
ATOM 12126 C CA . LEU B 2 598 ? 133.128 84.077 121.856 1.00 68.12 256 LEU B CA 1
ATOM 12127 C C . LEU B 2 598 ? 133.724 85.058 120.853 1.00 73.95 256 LEU B C 1
ATOM 12128 O O . LEU B 2 598 ? 133.809 84.760 119.656 1.00 81.12 256 LEU B O 1
ATOM 12133 N N . SER B 2 599 ? 134.154 86.228 121.329 1.00 81.61 257 SER B N 1
ATOM 12134 C CA . SER B 2 599 ? 134.687 87.242 120.425 1.00 79.77 257 SER B CA 1
ATOM 12135 C C . SER B 2 599 ? 135.992 86.802 119.782 1.00 82.92 257 SER B C 1
ATOM 12136 O O . SER B 2 599 ? 136.288 87.214 118.653 1.00 82.60 257 SER B O 1
ATOM 12139 N N . GLU B 2 600 ? 136.785 85.973 120.465 1.00 86.61 258 GLU B N 1
ATOM 12140 C CA . GLU B 2 600 ? 138.023 85.531 119.829 1.00 83.51 258 GLU B CA 1
ATOM 12141 C C . GLU B 2 600 ? 137.778 84.707 118.561 1.00 88.23 258 GLU B C 1
ATOM 12142 O O . GLU B 2 600 ? 138.711 84.521 117.776 1.00 98.20 258 GLU B O 1
ATOM 12148 N N . GLY B 2 601 ? 136.566 84.203 118.339 1.00 86.42 259 GLY B N 1
ATOM 12149 C CA . GLY B 2 601 ? 136.247 83.504 117.102 1.00 77.21 259 GLY B CA 1
ATOM 12150 C C . GLY B 2 601 ? 135.854 82.037 117.176 1.00 89.29 259 GLY B C 1
ATOM 12151 O O . GLY B 2 601 ? 135.770 81.362 116.152 1.00 100.01 259 GLY B O 1
ATOM 12152 N N . GLU B 2 602 ? 135.581 81.548 118.374 1.00 87.23 260 GLU B N 1
ATOM 12153 C CA . GLU B 2 602 ? 135.210 80.170 118.672 1.00 89.11 260 GLU B CA 1
ATOM 12154 C C . GLU B 2 602 ? 133.719 80.009 118.923 1.00 84.99 260 GLU B C 1
ATOM 12155 O O . GLU B 2 602 ? 132.966 80.980 119.048 1.00 87.62 260 GLU B O 1
ATOM 12161 N N . ASN B 2 603 ? 133.298 78.750 119.036 1.00 78.97 261 ASN B N 1
ATOM 12162 C CA . ASN B 2 603 ? 131.902 78.466 119.302 1.00 83.02 261 ASN B CA 1
ATOM 12163 C C . ASN B 2 603 ? 131.680 78.290 120.798 1.00 92.38 261 ASN B C 1
ATOM 12164 O O . ASN B 2 603 ? 132.618 78.232 121.597 1.00 100.22 261 ASN B O 1
ATOM 12169 N N . ALA B 2 604 ? 130.407 78.168 121.173 1.00 84.76 262 ALA B N 1
ATOM 12170 C CA . ALA B 2 604 ? 130.069 78.137 122.590 1.00 67.32 262 ALA B CA 1
ATOM 12171 C C . ALA B 2 604 ? 130.584 76.882 123.285 1.00 82.26 262 ALA B C 1
ATOM 12172 O O . ALA B 2 604 ? 130.872 76.922 124.486 1.00 95.97 262 ALA B O 1
ATOM 12174 N N . GLN B 2 605 ? 130.726 75.772 122.561 1.00 86.02 263 GLN B N 1
ATOM 12175 C CA . GLN B 2 605 ? 131.129 74.524 123.203 1.00 84.14 263 GLN B CA 1
ATOM 12176 C C . GLN B 2 605 ? 132.586 74.576 123.662 1.00 90.33 263 GLN B C 1
ATOM 12177 O O . GLN B 2 605 ? 132.907 74.235 124.812 1.00 92.89 263 GLN B O 1
ATOM 12183 N N . ALA B 2 606 ? 133.479 75.035 122.780 1.00 84.03 264 ALA B N 1
ATOM 12184 C CA . ALA B 2 606 ? 134.879 75.209 123.153 1.00 84.04 264 ALA B CA 1
ATOM 12185 C C . ALA B 2 606 ? 135.021 76.251 124.254 1.00 86.37 264 ALA B C 1
ATOM 12186 O O . ALA B 2 606 ? 135.853 76.107 125.160 1.00 91.91 264 ALA B O 1
ATOM 12188 N N . ALA B 2 607 ? 134.207 77.309 124.190 1.00 82.11 265 ALA B N 1
ATOM 12189 C CA . ALA B 2 607 ? 134.213 78.333 125.227 1.00 82.91 265 ALA B CA 1
ATOM 12190 C C . ALA B 2 607 ? 133.862 77.740 126.584 1.00 91.01 265 ALA B C 1
ATOM 12191 O O . ALA B 2 607 ? 134.524 78.026 127.590 1.00 100.51 265 ALA B O 1
ATOM 12193 N N . LEU B 2 608 ? 132.826 76.900 126.629 1.00 83.11 266 LEU B N 1
ATOM 12194 C CA . LEU B 2 608 ? 132.429 76.293 127.894 1.00 82.79 266 LEU B CA 1
ATOM 12195 C C . LEU B 2 608 ? 133.514 75.368 128.426 1.00 87.71 266 LEU B C 1
ATOM 12196 O O . LEU B 2 608 ? 133.789 75.356 129.632 1.00 87.90 266 LEU B O 1
ATOM 12201 N N . THR B 2 609 ? 134.144 74.587 127.544 1.00 87.24 267 THR B N 1
ATOM 12202 C CA . THR B 2 609 ? 135.210 73.700 128.008 1.00 83.98 267 THR B CA 1
ATOM 12203 C C . THR B 2 609 ? 136.382 74.493 128.586 1.00 87.54 267 THR B C 1
ATOM 12204 O O . THR B 2 609 ? 136.905 74.162 129.664 1.00 96.26 267 THR B O 1
ATOM 12208 N N . ARG B 2 610 ? 136.804 75.554 127.892 1.00 86.25 268 ARG B N 1
ATOM 12209 C CA . ARG B 2 610 ? 137.922 76.353 128.389 1.00 86.20 268 ARG B CA 1
ATOM 12210 C C . ARG B 2 610 ? 137.576 77.050 129.702 1.00 82.61 268 ARG B C 1
ATOM 12211 O O . ARG B 2 610 ? 138.421 77.148 130.602 1.00 94.42 268 ARG B O 1
ATOM 12219 N N . LEU B 2 611 ? 136.334 77.524 129.840 1.00 85.24 269 LEU B N 1
ATOM 12220 C CA . LEU B 2 611 ? 135.923 78.133 131.102 1.00 89.08 269 LEU B CA 1
ATOM 12221 C C . LEU B 2 611 ? 135.904 77.109 132.227 1.00 88.09 269 LEU B C 1
ATOM 12222 O O . LEU B 2 611 ? 136.273 77.422 133.365 1.00 95.12 269 LEU B O 1
ATOM 12227 N N . SER B 2 612 ? 135.479 75.879 131.929 1.00 92.58 270 SER B N 1
ATOM 12228 C CA . SER B 2 612 ? 135.508 74.827 132.937 1.00 90.39 270 SER B CA 1
ATOM 12229 C C . SER B 2 612 ? 136.933 74.568 133.406 1.00 98.00 270 SER B C 1
ATOM 12230 O O . SER B 2 612 ? 137.171 74.356 134.601 1.00 100.72 270 SER B O 1
ATOM 12233 N N . ARG B 2 613 ? 137.898 74.578 132.481 1.00 102.60 271 ARG B N 1
ATOM 12234 C CA . ARG B 2 613 ? 139.284 74.365 132.896 1.00 92.96 271 ARG B CA 1
ATOM 12235 C C . ARG B 2 613 ? 139.828 75.526 133.724 1.00 92.81 271 ARG B C 1
ATOM 12236 O O . ARG B 2 613 ? 140.397 75.314 134.802 1.00 95.97 271 ARG B O 1
ATOM 12244 N N . THR B 2 614 ? 139.655 76.760 133.252 1.00 96.74 272 THR B N 1
ATOM 12245 C CA . THR B 2 614 ? 140.475 77.860 133.757 1.00 101.36 272 THR B CA 1
ATOM 12246 C C . THR B 2 614 ? 139.792 78.797 134.745 1.00 99.15 272 THR B C 1
ATOM 12247 O O . THR B 2 614 ? 140.483 79.370 135.594 1.00 106.54 272 THR B O 1
ATOM 12251 N N . PHE B 2 615 ? 138.477 78.984 134.671 1.00 100.41 273 PHE B N 1
ATOM 12252 C CA . PHE B 2 615 ? 137.836 79.976 135.529 1.00 100.92 273 PHE B CA 1
ATOM 12253 C C . PHE B 2 615 ? 138.012 79.639 137.008 1.00 108.28 273 PHE B C 1
ATOM 12254 O O . PHE B 2 615 ? 137.855 78.490 137.428 1.00 115.75 273 PHE B O 1
ATOM 12262 N N . ASP B 2 616 ? 138.332 80.673 137.796 1.00 105.83 274 ASP B N 1
ATOM 12263 C CA . ASP B 2 616 ? 138.797 80.486 139.169 1.00 113.71 274 ASP B CA 1
ATOM 12264 C C . ASP B 2 616 ? 137.739 79.872 140.075 1.00 109.30 274 ASP B C 1
ATOM 12265 O O . ASP B 2 616 ? 138.072 79.098 140.980 1.00 112.36 274 ASP B O 1
ATOM 12270 N N . ALA B 2 617 ? 136.466 80.199 139.857 1.00 109.96 275 ALA B N 1
ATOM 12271 C CA . ALA B 2 617 ? 135.404 79.765 140.755 1.00 104.09 275 ALA B CA 1
ATOM 12272 C C . ALA B 2 617 ? 135.164 78.260 140.730 1.00 99.28 275 ALA B C 1
ATOM 12273 O O . ALA B 2 617 ? 134.437 77.758 141.594 1.00 107.64 275 ALA B O 1
ATOM 12275 N N . PHE B 2 618 ? 135.752 77.529 139.782 1.00 101.36 276 PHE B N 1
ATOM 12276 C CA . PHE B 2 618 ? 135.494 76.102 139.633 1.00 103.43 276 PHE B CA 1
ATOM 12277 C C . PHE B 2 618 ? 136.671 75.225 140.045 1.00 119.61 276 PHE B C 1
ATOM 12278 O O . PHE B 2 618 ? 136.604 74.004 139.870 1.00 127.22 276 PHE B O 1
ATOM 12286 N N . LEU B 2 619 ? 137.741 75.800 140.586 1.00 124.81 277 LEU B N 1
ATOM 12287 C CA . LEU B 2 619 ? 138.867 74.981 141.014 1.00 128.94 277 LEU B CA 1
ATOM 12288 C C . LEU B 2 619 ? 138.524 74.217 142.286 1.00 128.41 277 LEU B C 1
ATOM 12289 O O . LEU B 2 619 ? 138.121 74.808 143.292 1.00 125.68 277 LEU B O 1
ATOM 12294 N N . GLY B 2 620 ? 138.686 72.896 142.236 1.00 124.84 278 GLY B N 1
ATOM 12295 C CA . GLY B 2 620 ? 138.458 72.051 143.390 1.00 124.37 278 GLY B CA 1
ATOM 12296 C C . GLY B 2 620 ? 137.031 72.045 143.899 1.00 123.69 278 GLY B C 1
ATOM 12297 O O . GLY B 2 620 ? 136.809 72.147 145.109 1.00 122.88 278 GLY B O 1
ATOM 12298 N N . VAL B 2 621 ? 136.053 71.928 143.003 1.00 124.88 279 VAL B N 1
ATOM 12299 C CA . VAL B 2 621 ? 134.644 71.891 143.377 1.00 132.72 279 VAL B CA 1
ATOM 12300 C C . VAL B 2 621 ? 134.074 70.532 142.998 1.00 125.94 279 VAL B C 1
ATOM 12301 O O . VAL B 2 621 ? 134.197 70.100 141.846 1.00 122.15 279 VAL B O 1
ATOM 12305 N N . VAL B 2 622 ? 133.456 69.865 143.966 1.00 125.06 280 VAL B N 1
ATOM 12306 C CA . VAL B 2 622 ? 132.874 68.540 143.714 1.00 125.18 280 VAL B CA 1
ATOM 12307 C C . VAL B 2 622 ? 131.596 68.690 142.897 1.00 124.02 280 VAL B C 1
ATOM 12308 O O . VAL B 2 622 ? 130.806 69.618 143.149 1.00 124.64 280 VAL B O 1
ATOM 12312 N N . PRO B 2 623 ? 131.362 67.831 141.909 1.00 121.24 281 PRO B N 1
ATOM 12313 C CA . PRO B 2 623 ? 130.137 67.919 141.126 1.00 113.29 281 PRO B CA 1
ATOM 12314 C C . PRO B 2 623 ? 128.896 67.629 142.003 1.00 114.44 281 PRO B C 1
ATOM 12315 O O . PRO B 2 623 ? 128.981 66.844 142.949 1.00 121.37 281 PRO B O 1
ATOM 12319 N N . PRO B 2 624 ? 127.779 68.266 141.683 1.00 110.52 282 PRO B N 1
ATOM 12320 C CA . PRO B 2 624 ? 126.545 68.004 142.448 1.00 123.12 282 PRO B CA 1
ATOM 12321 C C . PRO B 2 624 ? 125.970 66.633 142.109 1.00 126.11 282 PRO B C 1
ATOM 12322 O O . PRO B 2 624 ? 126.409 65.955 141.181 1.00 125.99 282 PRO B O 1
ATOM 12326 N N . VAL B 2 625 ? 124.962 66.226 142.883 1.00 124.68 283 VAL B N 1
ATOM 12327 C CA . VAL B 2 625 ? 124.326 64.915 142.741 1.00 137.49 283 VAL B CA 1
ATOM 12328 C C . VAL B 2 625 ? 122.881 65.096 142.289 1.00 136.82 283 VAL B C 1
ATOM 12329 O O . VAL B 2 625 ? 122.134 65.889 142.875 1.00 137.12 283 VAL B O 1
ATOM 12333 N N . ILE B 2 626 ? 122.491 64.359 141.247 1.00 138.83 284 ILE B N 1
ATOM 12334 C CA . ILE B 2 626 ? 121.151 64.421 140.664 1.00 143.55 284 ILE B CA 1
ATOM 12335 C C . ILE B 2 626 ? 120.435 63.088 140.874 1.00 163.16 284 ILE B C 1
ATOM 12336 O O . ILE B 2 626 ? 120.980 62.025 140.548 1.00 160.02 284 ILE B O 1
ATOM 12341 N N . ARG B 2 627 ? 119.222 63.145 141.426 1.00 162.70 285 ARG B N 1
ATOM 12342 C CA . ARG B 2 627 ? 118.400 61.965 141.702 1.00 164.16 285 ARG B CA 1
ATOM 12343 C C . ARG B 2 627 ? 117.538 61.607 140.488 1.00 155.37 285 ARG B C 1
ATOM 12344 O O . ARG B 2 627 ? 116.796 62.458 139.986 1.00 153.02 285 ARG B O 1
ATOM 12352 N N . VAL B 2 628 ? 117.632 60.352 140.015 1.00 160.34 286 VAL B N 1
ATOM 12353 C CA . VAL B 2 628 ? 116.853 59.848 138.880 1.00 165.32 286 VAL B CA 1
ATOM 12354 C C . VAL B 2 628 ? 116.230 58.488 139.215 1.00 175.26 286 VAL B C 1
ATOM 12355 O O . VAL B 2 628 ? 116.670 57.790 140.131 1.00 177.79 286 VAL B O 1
ATOM 12359 N N . LYS B 2 629 ? 115.189 58.104 138.449 1.00 165.22 287 LYS B N 1
ATOM 12360 C CA . LYS B 2 629 ? 114.539 56.815 138.700 1.00 168.47 287 LYS B CA 1
ATOM 12361 C C . LYS B 2 629 ? 115.438 55.665 138.252 1.00 166.31 287 LYS B C 1
ATOM 12362 O O . LYS B 2 629 ? 115.630 54.680 138.979 1.00 164.67 287 LYS B O 1
ATOM 12368 N N . ASN B 2 630 ? 116.019 55.790 137.063 1.00 163.70 288 ASN B N 1
ATOM 12369 C CA . ASN B 2 630 ? 116.955 54.819 136.515 1.00 163.02 288 ASN B CA 1
ATOM 12370 C C . ASN B 2 630 ? 117.814 55.517 135.462 1.00 168.10 288 ASN B C 1
ATOM 12371 O O . ASN B 2 630 ? 117.814 56.749 135.349 1.00 161.59 288 ASN B O 1
ATOM 12376 N N . PHE B 2 631 ? 118.549 54.725 134.684 1.00 166.84 289 PHE B N 1
ATOM 12377 C CA . PHE B 2 631 ? 119.415 55.274 133.649 1.00 162.53 289 PHE B CA 1
ATOM 12378 C C . PHE B 2 631 ? 118.703 55.419 132.310 1.00 166.70 289 PHE B C 1
ATOM 12379 O O . PHE B 2 631 ? 119.319 55.880 131.345 1.00 161.48 289 PHE B O 1
ATOM 12387 N N . GLN B 2 632 ? 117.429 55.033 132.229 1.00 170.78 290 GLN B N 1
ATOM 12388 C CA . GLN B 2 632 ? 116.607 55.350 131.070 1.00 165.16 290 GLN B CA 1
ATOM 12389 C C . GLN B 2 632 ? 115.982 56.733 131.167 1.00 159.85 290 GLN B C 1
ATOM 12390 O O . GLN B 2 632 ? 115.458 57.235 130.167 1.00 160.47 290 GLN B O 1
ATOM 12396 N N . THR B 2 633 ? 116.029 57.354 132.347 1.00 159.80 291 THR B N 1
ATOM 12397 C CA . THR B 2 633 ? 115.473 58.684 132.539 1.00 157.45 291 THR B CA 1
ATOM 12398 C C . THR B 2 633 ? 116.388 59.774 131.996 1.00 158.94 291 THR B C 1
ATOM 12399 O O . THR B 2 633 ? 115.902 60.852 131.637 1.00 151.64 291 THR B O 1
ATOM 12403 N N . VAL B 2 634 ? 117.688 59.509 131.908 1.00 159.55 292 VAL B N 1
ATOM 12404 C CA . VAL B 2 634 ? 118.654 60.485 131.408 1.00 154.32 292 VAL B CA 1
ATOM 12405 C C . VAL B 2 634 ? 118.370 60.751 129.933 1.00 157.92 292 VAL B C 1
ATOM 12406 O O . VAL B 2 634 ? 117.883 59.857 129.223 1.00 155.04 292 VAL B O 1
ATOM 12410 N N . PRO B 2 635 ? 118.622 61.966 129.442 1.00 154.51 293 PRO B N 1
ATOM 12411 C CA . PRO B 2 635 ? 118.278 62.283 128.052 1.00 145.03 293 PRO B CA 1
ATOM 12412 C C . PRO B 2 635 ? 119.047 61.408 127.074 1.00 135.40 293 PRO B C 1
ATOM 12413 O O . PRO B 2 635 ? 120.165 60.965 127.343 1.00 138.64 293 PRO B O 1
ATOM 12417 N N . ARG B 2 636 ? 118.415 61.154 125.930 1.00 131.85 294 ARG B N 1
ATOM 12418 C CA . ARG B 2 636 ? 118.993 60.257 124.931 1.00 145.53 294 ARG B CA 1
ATOM 12419 C C . ARG B 2 636 ? 120.355 60.700 124.407 1.00 149.34 294 ARG B C 1
ATOM 12420 O O . ARG B 2 636 ? 121.263 59.854 124.334 1.00 150.67 294 ARG B O 1
ATOM 12428 N N . PRO B 2 637 ? 120.580 61.964 124.024 1.00 138.99 295 PRO B N 1
ATOM 12429 C CA . PRO B 2 637 ? 121.919 62.334 123.526 1.00 127.68 295 PRO B CA 1
ATOM 12430 C C . PRO B 2 637 ? 123.037 62.216 124.550 1.00 134.36 295 PRO B C 1
ATOM 12431 O O . PRO B 2 637 ? 124.203 62.123 124.150 1.00 136.11 295 PRO B O 1
ATOM 12435 N N . CYS B 2 638 ? 122.733 62.206 125.846 1.00 139.61 296 CYS B N 1
ATOM 12436 C CA . CYS B 2 638 ? 123.767 62.122 126.870 1.00 136.46 296 CYS B CA 1
ATOM 12437 C C . CYS B 2 638 ? 124.056 60.699 127.333 1.00 144.55 296 CYS B C 1
ATOM 12438 O O . CYS B 2 638 ? 124.955 60.506 128.158 1.00 144.26 296 CYS B O 1
ATOM 12441 N N . GLN B 2 639 ? 123.330 59.703 126.820 1.00 151.38 297 GLN B N 1
ATOM 12442 C CA . GLN B 2 639 ? 123.521 58.331 127.284 1.00 149.00 297 GLN B CA 1
ATOM 12443 C C . GLN B 2 639 ? 124.920 57.816 126.970 1.00 149.29 297 GLN B C 1
ATOM 12444 O O . GLN B 2 639 ? 125.546 57.149 127.803 1.00 146.29 297 GLN B O 1
ATOM 12450 N N . LYS B 2 640 ? 125.429 58.117 125.775 1.00 147.85 298 LYS B N 1
ATOM 12451 C CA . LYS B 2 640 ? 126.680 57.528 125.312 1.00 156.03 298 LYS B CA 1
ATOM 12452 C C . LYS B 2 640 ? 127.900 58.020 126.087 1.00 151.60 298 LYS B C 1
ATOM 12453 O O . LYS B 2 640 ? 128.964 57.400 125.995 1.00 146.87 298 LYS B O 1
ATOM 12459 N N . SER B 2 641 ? 127.773 59.107 126.845 1.00 151.89 299 SER B N 1
ATOM 12460 C CA . SER B 2 641 ? 128.898 59.715 127.547 1.00 147.37 299 SER B CA 1
ATOM 12461 C C . SER B 2 641 ? 129.011 59.287 129.007 1.00 152.22 299 SER B C 1
ATOM 12462 O O . SER B 2 641 ? 129.934 59.731 129.697 1.00 146.83 299 SER B O 1
ATOM 12465 N N . LEU B 2 642 ? 128.106 58.441 129.494 1.00 151.84 300 LEU B N 1
ATOM 12466 C CA . LEU B 2 642 ? 128.151 57.997 130.882 1.00 146.71 300 LEU B CA 1
ATOM 12467 C C . LEU B 2 642 ? 129.348 57.087 131.137 1.00 154.06 300 LEU B C 1
ATOM 12468 O O . LEU B 2 642 ? 129.744 56.298 130.274 1.00 158.89 300 LEU B O 1
ATOM 12473 N N . ARG B 2 643 ? 129.925 57.201 132.336 1.00 151.08 301 ARG B N 1
ATOM 12474 C CA . ARG B 2 643 ? 131.110 56.439 132.710 1.00 149.19 301 ARG B CA 1
ATOM 12475 C C . ARG B 2 643 ? 130.957 55.952 134.148 1.00 156.81 301 ARG B C 1
ATOM 12476 O O . ARG B 2 643 ? 129.919 56.152 134.786 1.00 155.31 301 ARG B O 1
ATOM 12484 N N . ALA B 2 644 ? 132.009 55.320 134.663 1.00 159.45 302 ALA B N 1
ATOM 12485 C CA . ALA B 2 644 ? 132.062 54.890 136.052 1.00 153.07 302 ALA B CA 1
ATOM 12486 C C . ALA B 2 644 ? 132.708 55.952 136.935 1.00 154.58 302 ALA B C 1
ATOM 12487 O O . ALA B 2 644 ? 133.622 56.668 136.514 1.00 157.51 302 ALA B O 1
ATOM 12489 N N . VAL B 2 645 ? 132.223 56.044 138.170 1.00 155.72 303 VAL B N 1
ATOM 12490 C CA . VAL B 2 645 ? 132.628 57.092 139.107 1.00 160.94 303 VAL B CA 1
ATOM 12491 C C . VAL B 2 645 ? 134.112 56.964 139.437 1.00 168.50 303 VAL B C 1
ATOM 12492 O O . VAL B 2 645 ? 134.555 55.904 139.907 1.00 165.82 303 VAL B O 1
ATOM 12496 N N . PRO B 2 646 ? 134.908 58.004 139.214 1.00 177.55 304 PRO B N 1
ATOM 12497 C CA . PRO B 2 646 ? 136.326 57.954 139.579 1.00 176.87 304 PRO B CA 1
ATOM 12498 C C . PRO B 2 646 ? 136.502 58.116 141.079 1.00 177.46 304 PRO B C 1
ATOM 12499 O O . PRO B 2 646 ? 135.535 58.434 141.789 1.00 167.80 304 PRO B O 1
ATOM 12503 N N . PRO B 2 647 ? 137.719 57.886 141.606 1.00 174.59 305 PRO B N 1
ATOM 12504 C CA . PRO B 2 647 ? 137.939 58.009 143.056 1.00 173.53 305 PRO B CA 1
ATOM 12505 C C . PRO B 2 647 ? 137.535 59.361 143.624 1.00 167.88 305 PRO B C 1
ATOM 12506 O O . PRO B 2 647 ? 136.707 59.431 144.539 1.00 161.89 305 PRO B O 1
ATOM 12510 N N . ASN B 2 648 ? 138.103 60.441 143.091 1.00 169.02 306 ASN B N 1
ATOM 12511 C CA . ASN B 2 648 ? 137.842 61.798 143.571 1.00 165.06 306 ASN B CA 1
ATOM 12512 C C . ASN B 2 648 ? 137.461 62.678 142.388 1.00 163.43 306 ASN B C 1
ATOM 12513 O O . ASN B 2 648 ? 138.292 63.431 141.861 1.00 155.87 306 ASN B O 1
ATOM 12518 N N . PRO B 2 649 ? 136.208 62.606 141.944 1.00 161.89 307 PRO B N 1
ATOM 12519 C CA . PRO B 2 649 ? 135.780 63.420 140.803 1.00 155.89 307 PRO B CA 1
ATOM 12520 C C . PRO B 2 649 ? 135.777 64.904 141.135 1.00 151.14 307 PRO B C 1
ATOM 12521 O O . PRO B 2 649 ? 135.517 65.314 142.270 1.00 142.42 307 PRO B O 1
ATOM 12525 N N . THR B 2 650 ? 136.069 65.712 140.119 1.00 146.23 308 THR B N 1
ATOM 12526 C CA . THR B 2 650 ? 136.099 67.159 140.263 1.00 140.57 308 THR B CA 1
ATOM 12527 C C . THR B 2 650 ? 135.807 67.794 138.910 1.00 136.36 308 THR B C 1
ATOM 12528 O O . THR B 2 650 ? 136.068 67.201 137.860 1.00 130.26 308 THR B O 1
ATOM 12532 N N . ILE B 2 651 ? 135.257 69.009 138.952 1.00 135.08 309 ILE B N 1
ATOM 12533 C CA . ILE B 2 651 ? 134.741 69.643 137.740 1.00 126.48 309 ILE B CA 1
ATOM 12534 C C . ILE B 2 651 ? 135.872 70.054 136.804 1.00 126.23 309 ILE B C 1
ATOM 12535 O O . ILE B 2 651 ? 135.785 69.852 135.586 1.00 124.96 309 ILE B O 1
ATOM 12540 N N . ASP B 2 652 ? 136.954 70.616 137.346 1.00 128.66 310 ASP B N 1
ATOM 12541 C CA . ASP B 2 652 ? 138.029 71.087 136.476 1.00 122.76 310 ASP B CA 1
ATOM 12542 C C . ASP B 2 652 ? 138.764 69.960 135.759 1.00 128.23 310 ASP B C 1
ATOM 12543 O O . ASP B 2 652 ? 139.688 70.246 134.991 1.00 122.36 310 ASP B O 1
ATOM 12548 N N . LYS B 2 653 ? 138.381 68.702 135.978 1.00 129.80 311 LYS B N 1
ATOM 12549 C CA . LYS B 2 653 ? 138.963 67.582 135.254 1.00 130.52 311 LYS B CA 1
ATOM 12550 C C . LYS B 2 653 ? 138.001 66.976 134.242 1.00 130.39 311 LYS B C 1
ATOM 12551 O O . LYS B 2 653 ? 138.350 65.987 133.591 1.00 131.12 311 LYS B O 1
ATOM 12557 N N . GLY B 2 654 ? 136.807 67.542 134.086 1.00 122.12 312 GLY B N 1
ATOM 12558 C CA . GLY B 2 654 ? 135.875 67.120 133.061 1.00 111.86 312 GLY B CA 1
ATOM 12559 C C . GLY B 2 654 ? 134.675 66.313 133.518 1.00 128.34 312 GLY B C 1
ATOM 12560 O O . GLY B 2 654 ? 133.957 65.780 132.665 1.00 136.66 312 GLY B O 1
ATOM 12561 N N . TRP B 2 655 ? 134.428 66.202 134.823 1.00 141.29 313 TRP B N 1
ATOM 12562 C CA . TRP B 2 655 ? 133.289 65.451 135.341 1.00 141.08 313 TRP B CA 1
ATOM 12563 C C . TRP B 2 655 ? 132.179 66.434 135.696 1.00 130.54 313 TRP B C 1
ATOM 12564 O O . TRP B 2 655 ? 132.359 67.279 136.580 1.00 130.06 313 TRP B O 1
ATOM 12575 N N . VAL B 2 656 ? 131.035 66.320 135.021 1.00 126.58 314 VAL B N 1
ATOM 12576 C CA . VAL B 2 656 ? 129.979 67.318 135.186 1.00 122.57 314 VAL B CA 1
ATOM 12577 C C . VAL B 2 656 ? 129.146 67.050 136.436 1.00 125.74 314 VAL B C 1
ATOM 12578 O O . VAL B 2 656 ? 129.115 67.866 137.363 1.00 133.39 314 VAL B O 1
ATOM 12582 N N . CYS B 2 657 ? 128.454 65.912 136.483 1.00 117.66 315 CYS B N 1
ATOM 12583 C CA . CYS B 2 657 ? 127.578 65.614 137.608 1.00 112.17 315 CYS B CA 1
ATOM 12584 C C . CYS B 2 657 ? 127.507 64.109 137.834 1.00 128.16 315 CYS B C 1
ATOM 12585 O O . CYS B 2 657 ? 128.040 63.314 137.057 1.00 137.51 315 CYS B O 1
ATOM 12588 N N . VAL B 2 658 ? 126.827 63.730 138.916 1.00 127.71 316 VAL B N 1
ATOM 12589 C CA . VAL B 2 658 ? 126.654 62.335 139.308 1.00 129.67 316 VAL B CA 1
ATOM 12590 C C . VAL B 2 658 ? 125.166 62.007 139.355 1.00 139.03 316 VAL B C 1
ATOM 12591 O O . VAL B 2 658 ? 124.402 62.650 140.088 1.00 138.40 316 VAL B O 1
ATOM 12595 N N . TYR B 2 659 ? 124.758 61.013 138.568 1.00 149.71 317 TYR B N 1
ATOM 12596 C CA . TYR B 2 659 ? 123.389 60.510 138.555 1.00 156.62 317 TYR B CA 1
ATOM 12597 C C . TYR B 2 659 ? 123.277 59.326 139.505 1.00 170.09 317 TYR B C 1
ATOM 12598 O O . TYR B 2 659 ? 123.962 58.315 139.321 1.00 170.21 317 TYR B O 1
ATOM 12607 N N . SER B 2 660 ? 122.409 59.437 140.506 1.00 169.98 318 SER B N 1
ATOM 12608 C CA . SER B 2 660 ? 122.183 58.352 141.451 1.00 172.18 318 SER B CA 1
ATOM 12609 C C . SER B 2 660 ? 120.773 57.824 141.233 1.00 174.28 318 SER B C 1
ATOM 12610 O O . SER B 2 660 ? 119.794 58.559 141.399 1.00 171.29 318 SER B O 1
ATOM 12613 N N . SER B 2 661 ? 120.679 56.548 140.869 1.00 176.26 319 SER B N 1
ATOM 12614 C CA . SER B 2 661 ? 119.413 55.891 140.597 1.00 180.62 319 SER B CA 1
ATOM 12615 C C . SER B 2 661 ? 118.680 55.577 141.898 1.00 184.67 319 SER B C 1
ATOM 12616 O O . SER B 2 661 ? 119.182 55.802 143.003 1.00 181.30 319 SER B O 1
ATOM 12619 N N . GLU B 2 662 ? 117.463 55.050 141.757 1.00 181.74 320 GLU B N 1
ATOM 12620 C CA . GLU B 2 662 ? 116.652 54.708 142.916 1.00 181.83 320 GLU B CA 1
ATOM 12621 C C . GLU B 2 662 ? 117.252 53.553 143.704 1.00 176.86 320 GLU B C 1
ATOM 12622 O O . GLU B 2 662 ? 116.897 53.363 144.873 1.00 170.40 320 GLU B O 1
ATOM 12628 N N . GLN B 2 663 ? 118.156 52.785 143.096 1.00 179.44 321 GLN B N 1
ATOM 12629 C CA . GLN B 2 663 ? 118.706 51.586 143.712 1.00 180.42 321 GLN B CA 1
ATOM 12630 C C . GLN B 2 663 ? 120.181 51.736 144.075 1.00 176.30 321 GLN B C 1
ATOM 12631 O O . GLN B 2 663 ? 120.890 50.732 144.193 1.00 171.89 321 GLN B O 1
ATOM 12637 N N . GLY B 2 664 ? 120.660 52.967 144.248 1.00 176.46 322 GLY B N 1
ATOM 12638 C CA . GLY B 2 664 ? 122.014 53.191 144.707 1.00 175.63 322 GLY B CA 1
ATOM 12639 C C . GLY B 2 664 ? 123.089 53.141 143.644 1.00 177.60 322 GLY B C 1
ATOM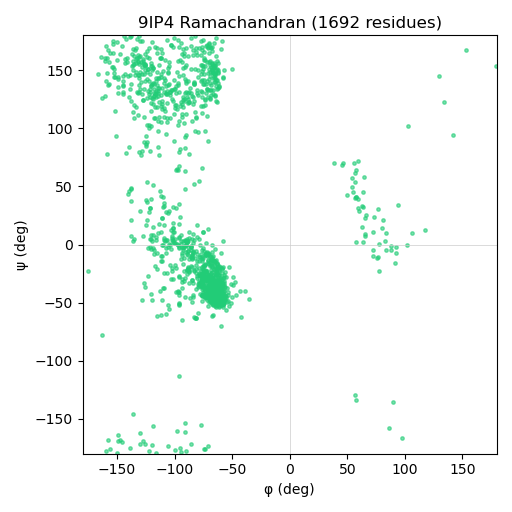 12640 O O . GLY B 2 664 ? 124.273 53.273 143.983 1.00 175.05 322 GLY B O 1
ATOM 12641 N N . GLU B 2 665 ? 122.729 52.961 142.377 1.00 181.00 323 GLU B N 1
ATOM 12642 C CA . GLU B 2 665 ? 123.713 52.963 141.302 1.00 185.90 323 GLU B CA 1
ATOM 12643 C C . GLU B 2 665 ? 124.023 54.383 140.850 1.00 182.75 323 GLU B C 1
ATOM 12644 O O . GLU B 2 665 ? 123.116 55.159 140.532 1.00 176.62 323 GLU B O 1
ATOM 12650 N N . THR B 2 666 ? 125.311 54.721 140.829 1.00 178.00 324 THR B N 1
ATOM 12651 C CA . THR B 2 666 ? 125.767 56.071 140.533 1.00 171.94 324 THR B CA 1
ATOM 12652 C C . THR B 2 666 ? 126.599 56.069 139.258 1.00 166.49 324 THR B C 1
ATOM 12653 O O . THR B 2 666 ? 127.536 55.274 139.123 1.00 157.92 324 THR B O 1
ATOM 12657 N N . ARG B 2 667 ? 126.254 56.962 138.332 1.00 165.07 325 ARG B N 1
ATOM 12658 C CA . ARG B 2 667 ? 127.004 57.191 137.103 1.00 158.08 325 ARG B CA 1
ATOM 12659 C C . ARG B 2 667 ? 127.483 58.635 137.041 1.00 149.49 325 ARG B C 1
ATOM 12660 O O . ARG B 2 667 ? 126.740 59.562 137.379 1.00 146.04 325 ARG B O 1
ATOM 12668 N N . ALA B 2 668 ? 128.726 58.818 136.604 1.00 147.90 326 ALA B N 1
ATOM 12669 C CA . ALA B 2 668 ? 129.354 60.129 136.506 1.00 139.31 326 ALA B CA 1
ATOM 12670 C C . ALA B 2 668 ? 129.380 60.579 135.050 1.00 137.71 326 ALA B C 1
ATOM 12671 O O . ALA B 2 668 ? 129.792 59.817 134.169 1.00 144.42 326 ALA B O 1
ATOM 12673 N N . LEU B 2 669 ? 128.938 61.811 134.800 1.00 129.11 327 LEU B N 1
ATOM 12674 C CA . LEU B 2 669 ? 128.924 62.362 133.451 1.00 120.66 327 LEU B CA 1
ATOM 12675 C C . LEU B 2 669 ? 130.260 63.027 133.133 1.00 127.89 327 LEU B C 1
ATOM 12676 O O . LEU B 2 669 ? 130.692 63.943 133.843 1.00 135.21 327 LEU B O 1
ATOM 12681 N N . LYS B 2 670 ? 130.900 62.565 132.063 1.00 137.20 328 LYS B N 1
ATOM 12682 C CA . LYS B 2 670 ? 132.202 63.044 131.625 1.00 133.05 328 LYS B CA 1
ATOM 12683 C C . LYS B 2 670 ? 132.073 63.742 130.277 1.00 133.04 328 LYS B C 1
ATOM 12684 O O . LYS B 2 670 ? 131.400 63.237 129.372 1.00 142.48 328 LYS B O 1
ATOM 12690 N N . ILE B 2 671 ? 132.712 64.900 130.141 1.00 138.16 329 ILE B N 1
ATOM 12691 C CA . ILE B 2 671 ? 132.644 65.635 128.884 1.00 145.44 329 ILE B CA 1
ATOM 12692 C C . ILE B 2 671 ? 134.058 65.833 128.347 1.00 152.03 329 ILE B C 1
ATOM 12693 O O . ILE B 2 671 ? 135.039 65.702 129.079 1.00 152.80 329 ILE B O 1
ATOM 12699 N N . VAL C 2 452 ? 123.714 152.189 163.480 1.00 211.73 110 VAL C N 1
ATOM 12700 C CA . VAL C 2 452 ? 124.698 151.267 162.929 1.00 222.76 110 VAL C CA 1
ATOM 12701 C C . VAL C 2 452 ? 124.593 149.899 163.601 1.00 226.36 110 VAL C C 1
ATOM 12702 O O . VAL C 2 452 ? 124.615 148.870 162.923 1.00 221.70 110 VAL C O 1
ATOM 12706 N N . LEU C 2 453 ? 124.484 149.887 164.934 1.00 226.15 111 LEU C N 1
ATOM 12707 C CA . LEU C 2 453 ? 124.364 148.617 165.645 1.00 228.85 111 LEU C CA 1
ATOM 12708 C C . LEU C 2 453 ? 123.089 147.892 165.251 1.00 225.79 111 LEU C C 1
ATOM 12709 O O . LEU C 2 453 ? 123.083 146.664 165.082 1.00 219.43 111 LEU C O 1
ATOM 12714 N N . LYS C 2 454 ? 121.994 148.635 165.111 1.00 222.47 112 LYS C N 1
ATOM 12715 C CA . LYS C 2 454 ? 120.773 148.031 164.600 1.00 219.00 112 LYS C CA 1
ATOM 12716 C C . LYS C 2 454 ? 120.967 147.466 163.188 1.00 216.17 112 LYS C C 1
ATOM 12717 O O . LYS C 2 454 ? 120.468 146.388 162.882 1.00 214.73 112 LYS C O 1
ATOM 12723 N N . MET C 2 455 ? 121.693 148.168 162.322 1.00 216.25 113 MET C N 1
ATOM 12724 C CA . MET C 2 455 ? 122.042 147.636 161.018 1.00 217.97 113 MET C CA 1
ATOM 12725 C C . MET C 2 455 ? 122.879 146.348 161.163 1.00 218.08 113 MET C C 1
ATOM 12726 O O . MET C 2 455 ? 122.686 145.378 160.427 1.00 210.21 113 MET C O 1
ATOM 12731 N N . GLY C 2 456 ? 123.848 146.321 162.096 1.00 215.42 114 GLY C N 1
ATOM 12732 C CA . GLY C 2 456 ? 124.644 145.099 162.274 1.00 205.56 114 GLY C CA 1
ATOM 12733 C C . GLY C 2 456 ? 123.806 143.902 162.696 1.00 207.82 114 GLY C C 1
ATOM 12734 O O . GLY C 2 456 ? 123.936 142.804 162.140 1.00 199.97 114 GLY C O 1
ATOM 12735 N N . ARG C 2 457 ? 122.901 144.109 163.657 1.00 210.20 115 ARG C N 1
ATOM 12736 C CA . ARG C 2 457 ? 122.023 143.030 164.101 1.00 206.17 115 ARG C CA 1
ATOM 12737 C C . ARG C 2 457 ? 121.077 142.578 162.991 1.00 204.14 115 ARG C C 1
ATOM 12738 O O . ARG C 2 457 ? 120.877 141.370 162.788 1.00 198.62 115 ARG C O 1
ATOM 12746 N N . THR C 2 458 ? 120.498 143.528 162.252 1.00 204.03 116 THR C N 1
ATOM 12747 C CA . THR C 2 458 ? 119.615 143.166 161.148 1.00 198.16 116 THR C CA 1
ATOM 12748 C C . THR C 2 458 ? 120.364 142.394 160.070 1.00 198.44 116 THR C C 1
ATOM 12749 O O . THR C 2 458 ? 119.832 141.432 159.508 1.00 188.28 116 THR C O 1
ATOM 12753 N N . LEU C 2 459 ? 121.595 142.808 159.749 1.00 199.84 117 LEU C N 1
ATOM 12754 C CA . LEU C 2 459 ? 122.376 142.083 158.751 1.00 194.29 117 LEU C CA 1
ATOM 12755 C C . LEU C 2 459 ? 122.703 140.669 159.214 1.00 188.91 117 LEU C C 1
ATOM 12756 O O . LEU C 2 459 ? 122.643 139.717 158.422 1.00 181.76 117 LEU C O 1
ATOM 12761 N N . GLU C 2 460 ? 123.041 140.508 160.496 1.00 191.49 118 GLU C N 1
ATOM 12762 C CA . GLU C 2 460 ? 123.345 139.173 161.001 1.00 188.01 118 GLU C CA 1
ATOM 12763 C C . GLU C 2 460 ? 122.112 138.276 161.018 1.00 186.76 118 GLU C C 1
ATOM 12764 O O . GLU C 2 460 ? 122.235 137.056 160.867 1.00 178.52 118 GLU C O 1
ATOM 12770 N N . ALA C 2 461 ? 120.921 138.857 161.191 1.00 189.10 119 ALA C N 1
ATOM 12771 C CA . ALA C 2 461 ? 119.697 138.064 161.068 1.00 181.79 119 ALA C CA 1
ATOM 12772 C C . ALA C 2 461 ? 119.394 137.718 159.610 1.00 184.62 119 ALA C C 1
ATOM 12773 O O . ALA C 2 461 ? 119.012 136.579 159.294 1.00 180.69 119 ALA C O 1
ATOM 12775 N N . ILE C 2 462 ? 119.565 138.692 158.711 1.00 181.33 120 ILE C N 1
ATOM 12776 C CA . ILE C 2 462 ? 119.218 138.508 157.304 1.00 179.23 120 ILE C CA 1
ATOM 12777 C C . ILE C 2 462 ? 120.088 137.430 156.673 1.00 182.32 120 ILE C C 1
ATOM 12778 O O . ILE C 2 462 ? 119.595 136.577 155.920 1.00 175.12 120 ILE C O 1
ATOM 12783 N N . SER C 2 463 ? 121.397 137.459 156.948 1.00 176.61 121 SER C N 1
ATOM 12784 C CA . SER C 2 463 ? 122.293 136.472 156.349 1.00 161.46 121 SER C CA 1
ATOM 12785 C C . SER C 2 463 ? 121.940 135.061 156.804 1.00 162.69 121 SER C C 1
ATOM 12786 O O . SER C 2 463 ? 121.947 134.116 156.000 1.00 157.81 121 SER C O 1
ATOM 12789 N N . LYS C 2 464 ? 121.626 134.898 158.092 1.00 168.08 122 LYS C N 1
ATOM 12790 C CA . LYS C 2 464 ? 121.222 133.593 158.608 1.00 170.31 122 LYS C CA 1
ATOM 12791 C C . LYS C 2 464 ? 119.970 133.091 157.905 1.00 171.54 122 LYS C C 1
ATOM 12792 O O . LYS C 2 464 ? 119.909 131.936 157.461 1.00 168.34 122 LYS C O 1
ATOM 12798 N N . GLY C 2 465 ? 118.957 133.955 157.790 1.00 166.32 123 GLY C N 1
ATOM 12799 C CA . GLY C 2 465 ? 117.726 133.553 157.124 1.00 156.18 123 GLY C CA 1
ATOM 12800 C C . GLY C 2 465 ? 117.957 133.153 155.682 1.00 157.39 123 GLY C C 1
ATOM 12801 O O . GLY C 2 465 ? 117.401 132.164 155.194 1.00 155.50 123 GLY C O 1
ATOM 12802 N N . MET C 2 466 ? 118.780 133.918 154.991 1.00 158.31 124 MET C N 1
ATOM 12803 C CA . MET C 2 466 ? 119.074 133.662 153.595 1.00 159.14 124 MET C CA 1
ATOM 12804 C C . MET C 2 466 ? 119.790 132.337 153.389 1.00 157.70 124 MET C C 1
ATOM 12805 O O . MET C 2 466 ? 119.440 131.561 152.483 1.00 145.20 124 MET C O 1
ATOM 12810 N N . SER C 2 467 ? 120.797 132.071 154.215 1.00 156.45 125 SER C N 1
ATOM 12811 C CA . SER C 2 467 ? 121.504 130.805 154.111 1.00 147.59 125 SER C CA 1
ATOM 12812 C C . SER C 2 467 ? 120.572 129.646 154.405 1.00 142.88 125 SER C C 1
ATOM 12813 O O . SER C 2 467 ? 120.631 128.606 153.734 1.00 142.38 125 SER C O 1
ATOM 12816 N N . GLU C 2 468 ? 119.682 129.815 155.390 1.00 142.16 126 GLU C N 1
ATOM 12817 C CA . GLU C 2 468 ? 118.717 128.758 155.695 1.00 141.89 126 GLU C CA 1
ATOM 12818 C C . GLU C 2 468 ? 117.788 128.476 154.514 1.00 133.17 126 GLU C C 1
ATOM 12819 O O . GLU C 2 468 ? 117.558 127.313 154.162 1.00 127.44 126 GLU C O 1
ATOM 12825 N N . MET C 2 469 ? 117.273 129.533 153.878 1.00 133.08 127 MET C N 1
ATOM 12826 C CA . MET C 2 469 ? 116.380 129.339 152.737 1.00 117.87 127 MET C CA 1
ATOM 12827 C C . MET C 2 469 ? 117.086 128.641 151.580 1.00 119.08 127 MET C C 1
ATOM 12828 O O . MET C 2 469 ? 116.524 127.732 150.960 1.00 116.53 127 MET C O 1
ATOM 12833 N N . LEU C 2 470 ? 118.322 129.044 151.260 1.00 128.37 128 LEU C N 1
ATOM 12834 C CA . LEU C 2 470 ? 119.003 128.383 150.145 1.00 126.65 128 LEU C CA 1
ATOM 12835 C C . LEU C 2 470 ? 119.311 126.917 150.449 1.00 117.43 128 LEU C C 1
ATOM 12836 O O . LEU C 2 470 ? 119.087 126.034 149.599 1.00 112.25 128 LEU C O 1
ATOM 12841 N N . ALA C 2 471 ? 119.789 126.629 151.667 1.00 115.57 129 ALA C N 1
ATOM 12842 C CA . ALA C 2 471 ? 120.069 125.243 152.022 1.00 103.90 129 ALA C CA 1
ATOM 12843 C C . ALA C 2 471 ? 118.809 124.388 151.967 1.00 109.98 129 ALA C C 1
ATOM 12844 O O . ALA C 2 471 ? 118.842 123.250 151.479 1.00 110.34 129 ALA C O 1
ATOM 12846 N N . LYS C 2 472 ? 117.681 124.913 152.457 1.00 112.22 130 LYS C N 1
ATOM 12847 C CA . LYS C 2 472 ? 116.432 124.164 152.352 1.00 100.16 130 LYS C CA 1
ATOM 12848 C C . LYS C 2 472 ? 115.975 123.997 150.910 1.00 95.43 130 LYS C C 1
ATOM 12849 O O . LYS C 2 472 ? 115.483 122.926 150.537 1.00 90.98 130 LYS C O 1
ATOM 12855 N N . TYR C 2 473 ? 116.126 125.037 150.082 1.00 99.96 131 TYR C N 1
ATOM 12856 C CA . TYR C 2 473 ? 115.661 124.929 148.705 1.00 91.34 131 TYR C CA 1
ATOM 12857 C C . TYR C 2 473 ? 116.406 123.845 147.946 1.00 92.36 131 TYR C C 1
ATOM 12858 O O . TYR C 2 473 ? 115.839 123.227 147.038 1.00 92.18 131 TYR C O 1
ATOM 12867 N N . ASP C 2 474 ? 117.672 123.604 148.293 1.00 101.58 132 ASP C N 1
ATOM 12868 C CA . ASP C 2 474 ? 118.402 122.557 147.577 1.00 91.40 132 ASP C CA 1
ATOM 12869 C C . ASP C 2 474 ? 117.734 121.184 147.675 1.00 88.51 132 ASP C C 1
ATOM 12870 O O . ASP C 2 474 ? 117.942 120.351 146.786 1.00 84.70 132 ASP C O 1
ATOM 12875 N N . HIS C 2 475 ? 116.926 120.929 148.706 1.00 92.10 133 HIS C N 1
ATOM 12876 C CA . HIS C 2 475 ? 116.399 119.590 148.944 1.00 80.68 133 HIS C CA 1
ATOM 12877 C C . HIS C 2 475 ? 114.903 119.461 148.681 1.00 85.94 133 HIS C C 1
ATOM 12878 O O . HIS C 2 475 ? 114.360 118.362 148.834 1.00 80.07 133 HIS C O 1
ATOM 12885 N N . LEU C 2 476 ? 114.227 120.538 148.288 1.00 100.24 134 LEU C N 1
ATOM 12886 C CA . LEU C 2 476 ? 112.779 120.498 148.150 1.00 77.73 134 LEU C CA 1
ATOM 12887 C C . LEU C 2 476 ? 112.354 119.552 147.029 1.00 62.11 134 LEU C C 1
ATOM 12888 O O . LEU C 2 476 ? 113.111 119.260 146.100 1.00 83.87 134 LEU C O 1
ATOM 12893 N N . VAL C 2 477 ? 111.118 119.064 147.132 1.00 55.36 135 VAL C N 1
ATOM 12894 C CA . VAL C 2 477 ? 110.531 118.234 146.089 1.00 52.59 135 VAL C CA 1
ATOM 12895 C C . VAL C 2 477 ? 109.018 118.398 146.144 1.00 68.39 135 VAL C C 1
ATOM 12896 O O . VAL C 2 477 ? 108.438 118.605 147.214 1.00 82.72 135 VAL C O 1
ATOM 12900 N N . ILE C 2 478 ? 108.372 118.314 144.978 1.00 66.01 136 ILE C N 1
ATOM 12901 C CA . ILE C 2 478 ? 106.933 118.517 144.891 1.00 64.95 136 ILE C CA 1
ATOM 12902 C C . ILE C 2 478 ? 106.307 117.365 144.118 1.00 63.79 136 ILE C C 1
ATOM 12903 O O . ILE C 2 478 ? 106.977 116.629 143.391 1.00 61.78 136 ILE C O 1
ATOM 12908 N N . SER C 2 479 ? 104.993 117.235 144.276 1.00 55.70 137 SER C N 1
ATOM 12909 C CA . SER C 2 479 ? 104.190 116.277 143.537 1.00 53.30 137 SER C CA 1
ATOM 12910 C C . SER C 2 479 ? 103.082 117.019 142.806 1.00 58.79 137 SER C C 1
ATOM 12911 O O . SER C 2 479 ? 102.604 118.063 143.261 1.00 78.22 137 SER C O 1
ATOM 12914 N N . THR C 2 480 ? 102.668 116.461 141.678 1.00 55.01 138 THR C N 1
ATOM 12915 C CA . THR C 2 480 ? 101.676 117.085 140.819 1.00 57.20 138 THR C CA 1
ATOM 12916 C C . THR C 2 480 ? 100.268 116.681 141.232 1.00 77.15 138 THR C C 1
ATOM 12917 O O . THR C 2 480 ? 100.053 115.696 141.942 1.00 76.51 138 THR C O 1
ATOM 12921 N N . GLY C 2 481 ? 99.299 117.471 140.773 1.00 74.55 139 GLY C N 1
ATOM 12922 C CA . GLY C 2 481 ? 97.902 117.194 141.014 1.00 71.92 139 GLY C CA 1
ATOM 12923 C C . GLY C 2 481 ? 97.128 117.456 139.739 1.00 82.09 139 GLY C C 1
ATOM 12924 O O . GLY C 2 481 ? 97.698 117.855 138.722 1.00 91.04 139 GLY C O 1
ATOM 12925 N N . ARG C 2 482 ? 95.821 117.234 139.808 1.00 73.24 140 ARG C N 1
ATOM 12926 C CA . ARG C 2 482 ? 94.963 117.378 138.640 1.00 66.47 140 ARG C CA 1
ATOM 12927 C C . ARG C 2 482 ? 94.159 118.673 138.627 1.00 71.71 140 ARG C C 1
ATOM 12928 O O . ARG C 2 482 ? 93.341 118.869 137.723 1.00 72.65 140 ARG C O 1
ATOM 12936 N N . THR C 2 483 ? 94.390 119.575 139.579 1.00 81.65 141 THR C N 1
ATOM 12937 C CA . THR C 2 483 ? 93.643 120.823 139.654 1.00 70.51 141 THR C CA 1
ATOM 12938 C C . THR C 2 483 ? 94.413 122.029 139.129 1.00 75.58 141 THR C C 1
ATOM 12939 O O . THR C 2 483 ? 93.930 123.156 139.262 1.00 87.71 141 THR C O 1
ATOM 12943 N N . THR C 2 484 ? 95.587 121.831 138.529 1.00 69.75 142 THR C N 1
ATOM 12944 C CA . THR C 2 484 ? 96.417 122.979 138.174 1.00 62.28 142 THR C CA 1
ATOM 12945 C C . THR C 2 484 ? 95.937 123.650 136.888 1.00 76.39 142 THR C C 1
ATOM 12946 O O . THR C 2 484 ? 95.591 124.839 136.883 1.00 91.33 142 THR C O 1
ATOM 12950 N N . ALA C 2 485 ? 95.899 122.896 135.791 1.00 67.73 143 ALA C N 1
ATOM 12951 C CA . ALA C 2 485 ? 95.503 123.480 134.513 1.00 65.50 143 ALA C CA 1
ATOM 12952 C C . ALA C 2 485 ? 94.057 123.969 134.488 1.00 75.88 143 ALA C C 1
ATOM 12953 O O . ALA C 2 485 ? 93.821 125.065 133.947 1.00 76.98 143 ALA C O 1
ATOM 12955 N N . PRO C 2 486 ? 93.060 123.234 135.004 1.00 68.96 144 PRO C N 1
ATOM 12956 C CA . PRO C 2 486 ? 91.710 123.820 135.082 1.00 63.56 144 PRO C CA 1
ATOM 12957 C C . PRO C 2 486 ? 91.638 125.100 135.902 1.00 74.37 144 PRO C C 1
ATOM 12958 O O . PRO C 2 486 ? 90.902 126.022 135.527 1.00 97.09 144 PRO C O 1
ATOM 12962 N N . ALA C 2 487 ? 92.373 125.186 137.014 1.00 61.20 145 ALA C N 1
ATOM 12963 C CA . ALA C 2 487 ? 92.362 126.420 137.796 1.00 59.89 145 ALA C CA 1
ATOM 12964 C C . ALA C 2 487 ? 92.951 127.575 137.001 1.00 74.48 145 ALA C C 1
ATOM 12965 O O . ALA C 2 487 ? 92.418 128.696 137.021 1.00 89.14 145 ALA C O 1
ATOM 12967 N N . ALA C 2 488 ? 94.042 127.314 136.274 1.00 74.48 146 ALA C N 1
ATOM 12968 C CA . ALA C 2 488 ? 94.618 128.352 135.426 1.00 67.28 146 ALA C CA 1
ATOM 12969 C C . ALA C 2 488 ? 93.624 128.803 134.360 1.00 86.54 146 ALA C C 1
ATOM 12970 O O . ALA C 2 488 ? 93.476 130.006 134.108 1.00 92.62 146 ALA C O 1
ATOM 12972 N N . ALA C 2 489 ? 92.927 127.851 133.733 1.00 83.81 147 ALA C N 1
ATOM 12973 C CA . ALA C 2 489 ? 91.966 128.203 132.689 1.00 74.91 147 ALA C CA 1
ATOM 12974 C C . ALA C 2 489 ? 90.815 129.031 133.251 1.00 80.29 147 ALA C C 1
ATOM 12975 O O . ALA C 2 489 ? 90.386 130.017 132.635 1.00 96.45 147 ALA C O 1
ATOM 12977 N N . PHE C 2 490 ? 90.308 128.644 134.424 1.00 89.64 148 PHE C N 1
ATOM 12978 C CA . PHE C 2 490 ? 89.236 129.393 135.069 1.00 78.82 148 PHE C CA 1
ATOM 12979 C C . PHE C 2 490 ? 89.653 130.830 135.361 1.00 79.19 148 PHE C C 1
ATOM 12980 O O . PHE C 2 490 ? 88.927 131.782 135.036 1.00 92.96 148 PHE C O 1
ATOM 12988 N N . ASP C 2 491 ? 90.829 131.006 135.973 1.00 69.02 149 ASP C N 1
ATOM 12989 C CA . ASP C 2 491 ? 91.291 132.358 136.273 1.00 69.96 149 ASP C CA 1
ATOM 12990 C C . ASP C 2 491 ? 91.513 133.174 135.007 1.00 72.18 149 ASP C C 1
ATOM 12991 O O . ASP C 2 491 ? 91.192 134.366 134.971 1.00 84.81 149 ASP C O 1
ATOM 12996 N N . ALA C 2 492 ? 92.059 132.554 133.958 1.00 70.18 150 ALA C N 1
ATOM 12997 C CA . ALA C 2 492 ? 92.270 133.287 132.714 1.00 71.33 150 ALA C CA 1
ATOM 12998 C C . ALA C 2 492 ? 90.948 133.752 132.118 1.00 80.56 150 ALA C C 1
ATOM 12999 O O . ALA C 2 492 ? 90.837 134.887 131.634 1.00 86.90 150 ALA C O 1
ATOM 13001 N N . TYR C 2 493 ? 89.923 132.895 132.164 1.00 87.04 151 TYR C N 1
ATOM 13002 C CA . TYR C 2 493 ? 88.626 133.281 131.613 1.00 74.03 151 TYR C CA 1
ATOM 13003 C C . TYR C 2 493 ? 87.982 134.414 132.413 1.00 76.94 151 TYR C C 1
ATOM 13004 O O . TYR C 2 493 ? 87.442 135.359 131.822 1.00 90.79 151 TYR C O 1
ATOM 13013 N N . LEU C 2 494 ? 88.024 134.347 133.754 1.00 82.19 152 LEU C N 1
ATOM 13014 C CA . LEU C 2 494 ? 87.504 135.469 134.547 1.00 87.70 152 LEU C CA 1
ATOM 13015 C C . LEU C 2 494 ? 88.297 136.742 134.282 1.00 92.72 152 LEU C C 1
ATOM 13016 O O . LEU C 2 494 ? 87.722 137.838 134.241 1.00 101.25 152 LEU C O 1
ATOM 13021 N N . ASN C 2 495 ? 89.618 136.624 134.101 1.00 89.14 153 ASN C N 1
ATOM 13022 C CA . ASN C 2 495 ? 90.416 137.804 133.785 1.00 89.23 153 ASN C CA 1
ATOM 13023 C C . ASN C 2 495 ? 89.997 138.420 132.476 1.00 93.68 153 ASN C C 1
ATOM 13024 O O . ASN C 2 495 ? 89.881 139.646 132.363 1.00 101.95 153 ASN C O 1
ATOM 13029 N N . GLU C 2 496 ? 89.690 137.588 131.500 1.00 94.32 154 GLU C N 1
ATOM 13030 C CA . GLU C 2 496 ? 89.361 138.158 130.211 1.00 100.64 154 GLU C CA 1
ATOM 13031 C C . GLU C 2 496 ? 87.949 138.727 130.162 1.00 95.17 154 GLU C C 1
ATOM 13032 O O . GLU C 2 496 ? 87.745 139.823 129.625 1.00 100.98 154 GLU C O 1
ATOM 13038 N N . HIS C 2 497 ? 86.968 138.024 130.730 1.00 95.69 155 HIS C N 1
ATOM 13039 C CA . HIS C 2 497 ? 85.581 138.419 130.545 1.00 98.71 155 HIS C CA 1
ATOM 13040 C C . HIS C 2 497 ? 84.860 138.864 131.806 1.00 100.61 155 HIS C C 1
ATOM 13041 O O . HIS C 2 497 ? 83.854 139.574 131.692 1.00 99.10 155 HIS C O 1
ATOM 13048 N N . GLY C 2 498 ? 85.324 138.483 132.992 1.00 105.99 156 GLY C N 1
ATOM 13049 C CA . GLY C 2 498 ? 84.625 138.872 134.195 1.00 106.95 156 GLY C CA 1
ATOM 13050 C C . GLY C 2 498 ? 83.519 137.936 134.631 1.00 107.96 156 GLY C C 1
ATOM 13051 O O . GLY C 2 498 ? 82.891 138.191 135.667 1.00 115.23 156 GLY C O 1
ATOM 13052 N N . VAL C 2 499 ? 83.255 136.867 133.886 1.00 102.55 157 VAL C N 1
ATOM 13053 C CA . VAL C 2 499 ? 82.223 135.909 134.273 1.00 107.33 157 VAL C CA 1
ATOM 13054 C C . VAL C 2 499 ? 82.768 134.496 134.123 1.00 110.49 157 VAL C C 1
ATOM 13055 O O . VAL C 2 499 ? 83.708 134.250 133.347 1.00 111.38 157 VAL C O 1
ATOM 13059 N N . PRO C 2 500 ? 82.197 133.536 134.850 1.00 104.51 158 PRO C N 1
ATOM 13060 C CA . PRO C 2 500 ? 82.656 132.163 134.765 1.00 96.27 158 PRO C CA 1
ATOM 13061 C C . PRO C 2 500 ? 82.323 131.548 133.323 1.00 103.60 158 PRO C C 1
ATOM 13062 O O . PRO C 2 500 ? 81.367 131.986 132.730 1.00 108.50 158 PRO C O 1
ATOM 13066 N N . PRO C 2 501 ? 83.150 130.615 132.928 1.00 93.88 159 PRO C N 1
ATOM 13067 C CA . PRO C 2 501 ? 82.904 130.039 131.589 1.00 85.17 159 PRO C CA 1
ATOM 13068 C C . PRO C 2 501 ? 81.555 129.282 131.561 1.00 105.43 159 PRO C C 1
ATOM 13069 O O . PRO C 2 501 ? 81.080 128.831 132.603 1.00 116.33 159 PRO C O 1
ATOM 13073 N N . PRO C 2 502 ? 80.958 129.191 130.379 1.00 101.30 160 PRO C N 1
ATOM 13074 C CA . PRO C 2 502 ? 79.652 128.509 130.287 1.00 107.35 160 PRO C CA 1
ATOM 13075 C C . PRO C 2 502 ? 79.778 127.047 130.690 1.00 113.24 160 PRO C C 1
ATOM 13076 O O . PRO C 2 502 ? 80.812 126.410 130.474 1.00 108.81 160 PRO C O 1
ATOM 13080 N N . GLN C 2 503 ? 78.697 126.517 131.280 1.00 113.05 161 GLN C N 1
ATOM 13081 C CA . GLN C 2 503 ? 78.674 125.143 131.777 1.00 108.91 161 GLN C CA 1
ATOM 13082 C C . GLN C 2 503 ? 79.841 124.907 132.737 1.00 106.63 161 GLN C C 1
ATOM 13083 O O . GLN C 2 503 ? 80.663 124.004 132.532 1.00 112.36 161 GLN C O 1
ATOM 13089 N N . PRO C 2 504 ? 79.924 125.707 133.807 1.00 104.44 162 PRO C N 1
ATOM 13090 C CA . PRO C 2 504 ? 81.035 125.629 134.764 1.00 107.16 162 PRO C CA 1
ATOM 13091 C C . PRO C 2 504 ? 80.924 124.494 135.770 1.00 112.62 162 PRO C C 1
ATOM 13092 O O . PRO C 2 504 ? 81.768 124.407 136.668 1.00 121.05 162 PRO C O 1
ATOM 13096 N N . ALA C 2 505 ? 79.912 123.633 135.644 1.00 117.86 163 ALA C N 1
ATOM 13097 C CA . ALA C 2 505 ? 79.719 122.538 136.592 1.00 121.42 163 ALA C CA 1
ATOM 13098 C C . ALA C 2 505 ? 80.943 121.631 136.672 1.00 119.72 163 ALA C C 1
ATOM 13099 O O . ALA C 2 505 ? 81.258 121.114 137.750 1.00 127.65 163 ALA C O 1
ATOM 13101 N N . ILE C 2 506 ? 81.631 121.393 135.552 1.00 109.82 164 ILE C N 1
ATOM 13102 C CA . ILE C 2 506 ? 82.822 120.543 135.602 1.00 110.13 164 ILE C CA 1
ATOM 13103 C C . ILE C 2 506 ? 83.865 121.155 136.538 1.00 114.22 164 ILE C C 1
ATOM 13104 O O . ILE C 2 506 ? 84.541 120.442 137.294 1.00 125.75 164 ILE C O 1
ATOM 13109 N N . PHE C 2 507 ? 84.010 122.484 136.508 1.00 111.16 165 PHE C N 1
ATOM 13110 C CA . PHE C 2 507 ? 84.956 123.142 137.403 1.00 107.38 165 PHE C CA 1
ATOM 13111 C C . PHE C 2 507 ? 84.548 122.954 138.858 1.00 112.97 165 PHE C C 1
ATOM 13112 O O . PHE C 2 507 ? 85.411 122.828 139.735 1.00 117.32 165 PHE C O 1
ATOM 13120 N N . LYS C 2 508 ? 83.240 122.932 139.133 1.00 116.00 166 LYS C N 1
ATOM 13121 C CA . LYS C 2 508 ? 82.767 122.571 140.468 1.00 113.56 166 LYS C CA 1
ATOM 13122 C C . LYS C 2 508 ? 83.131 121.133 140.813 1.00 119.78 166 LYS C C 1
ATOM 13123 O O . LYS C 2 508 ? 83.482 120.836 141.961 1.00 124.64 166 LYS C O 1
ATOM 13129 N N . ASP C 2 509 ? 83.046 120.222 139.838 1.00 125.26 167 ASP C N 1
ATOM 13130 C CA . ASP C 2 509 ? 83.427 118.839 140.107 1.00 122.77 167 ASP C CA 1
ATOM 13131 C C . ASP C 2 509 ? 84.893 118.746 140.499 1.00 123.55 167 ASP C C 1
ATOM 13132 O O . ASP C 2 509 ? 85.254 117.986 141.405 1.00 119.02 167 ASP C O 1
ATOM 13137 N N . LEU C 2 510 ? 85.755 119.513 139.836 1.00 121.87 168 LEU C N 1
ATOM 13138 C CA . LEU C 2 510 ? 87.157 119.477 140.226 1.00 106.50 168 LEU C CA 1
ATOM 13139 C C . LEU C 2 510 ? 87.437 120.268 141.496 1.00 111.56 168 LEU C C 1
ATOM 13140 O O . LEU C 2 510 ? 88.552 120.186 142.022 1.00 109.14 168 LEU C O 1
ATOM 13145 N N . GLY C 2 511 ? 86.463 121.017 142.008 1.00 118.88 169 GLY C N 1
ATOM 13146 C CA . GLY C 2 511 ? 86.697 121.797 143.205 1.00 119.13 169 GLY C CA 1
ATOM 13147 C C . GLY C 2 511 ? 87.497 123.050 142.949 1.00 114.70 169 GLY C C 1
ATOM 13148 O O . GLY C 2 511 ? 88.241 123.494 143.830 1.00 115.47 169 GLY C O 1
ATOM 13149 N N . VAL C 2 512 ? 87.370 123.635 141.759 1.00 115.42 170 VAL C N 1
ATOM 13150 C CA . VAL C 2 512 ? 88.193 124.759 141.339 1.00 108.01 170 VAL C CA 1
ATOM 13151 C C . VAL C 2 512 ? 87.402 126.061 141.285 1.00 110.42 170 VAL C C 1
ATOM 13152 O O . VAL C 2 512 ? 87.920 127.115 141.661 1.00 107.71 170 VAL C O 1
ATOM 13156 N N . ALA C 2 513 ? 86.139 126.010 140.865 1.00 117.61 171 ALA C N 1
ATOM 13157 C CA . ALA C 2 513 ? 85.381 127.235 140.636 1.00 116.33 171 ALA C CA 1
ATOM 13158 C C . ALA C 2 513 ? 85.029 127.921 141.947 1.00 120.90 171 ALA C C 1
ATOM 13159 O O . ALA C 2 513 ? 83.970 127.669 142.531 1.00 122.81 171 ALA C O 1
ATOM 13161 N N . GLN C 2 514 ? 85.919 128.794 142.409 1.00 132.34 172 GLN C N 1
ATOM 13162 C CA . GLN C 2 514 ? 85.734 129.515 143.660 1.00 144.20 172 GLN C CA 1
ATOM 13163 C C . GLN C 2 514 ? 86.684 130.707 143.745 1.00 132.17 172 GLN C C 1
ATOM 13164 O O . GLN C 2 514 ? 86.935 131.387 142.749 1.00 119.98 172 GLN C O 1
ATOM 13170 N N . ILE D 2 449 ? 121.124 161.095 147.388 1.00 214.73 107 ILE D N 1
ATOM 13171 C CA . ILE D 2 449 ? 121.304 161.364 148.811 1.00 225.42 107 ILE D CA 1
ATOM 13172 C C . ILE D 2 449 ? 120.177 160.731 149.622 1.00 230.36 107 ILE D C 1
ATOM 13173 O O . ILE D 2 449 ? 120.377 160.309 150.765 1.00 221.98 107 ILE D O 1
ATOM 13178 N N . THR D 2 450 ? 118.997 160.653 149.000 1.00 232.02 108 THR D N 1
ATOM 13179 C CA . THR D 2 450 ? 117.843 159.962 149.558 1.00 228.11 108 THR D CA 1
ATOM 13180 C C . THR D 2 450 ? 118.083 158.458 149.683 1.00 230.42 108 THR D C 1
ATOM 13181 O O . THR D 2 450 ? 117.464 157.828 150.550 1.00 218.15 108 THR D O 1
ATOM 13185 N N . PRO D 2 451 ? 118.933 157.822 148.858 1.00 233.01 109 PRO D N 1
ATOM 13186 C CA . PRO D 2 451 ? 119.150 156.378 149.066 1.00 230.12 109 PRO D CA 1
ATOM 13187 C C . PRO D 2 451 ? 119.641 156.041 150.475 1.00 225.37 109 PRO D C 1
ATOM 13188 O O . PRO D 2 451 ? 119.332 154.961 150.990 1.00 218.62 109 PRO D O 1
ATOM 13192 N N . VAL D 2 452 ? 120.343 156.939 151.156 1.00 224.83 110 VAL D N 1
ATOM 13193 C CA . VAL D 2 452 ? 120.879 156.588 152.472 1.00 227.59 110 VAL D CA 1
ATOM 13194 C C . VAL D 2 452 ? 119.752 156.436 153.493 1.00 223.83 110 VAL D C 1
ATOM 13195 O O . VAL D 2 452 ? 119.652 155.430 154.229 1.00 213.46 110 VAL D O 1
ATOM 13199 N N . LEU D 2 453 ? 118.855 157.417 153.537 1.00 221.80 111 LEU D N 1
ATOM 13200 C CA . LEU D 2 453 ? 117.730 157.265 154.441 1.00 222.21 111 LEU D CA 1
ATOM 13201 C C . LEU D 2 453 ? 116.865 156.092 154.031 1.00 214.85 111 LEU D C 1
ATOM 13202 O O . LEU D 2 453 ? 116.406 155.329 154.890 1.00 205.57 111 LEU D O 1
ATOM 13207 N N . LYS D 2 454 ? 116.663 155.914 152.730 1.00 214.18 112 LYS D N 1
ATOM 13208 C CA . LYS D 2 454 ? 115.858 154.794 152.273 1.00 210.30 112 LYS D CA 1
ATOM 13209 C C . LYS D 2 454 ? 116.447 153.396 152.494 1.00 210.69 112 LYS D C 1
ATOM 13210 O O . LYS D 2 454 ? 115.671 152.459 152.707 1.00 205.72 112 LYS D O 1
ATOM 13216 N N . MET D 2 455 ? 117.772 153.179 152.508 1.00 211.93 113 MET D N 1
ATOM 13217 C CA . MET D 2 455 ? 118.178 151.833 152.946 1.00 208.43 113 MET D CA 1
ATOM 13218 C C . MET D 2 455 ? 117.902 151.670 154.418 1.00 205.42 113 MET D C 1
ATOM 13219 O O . MET D 2 455 ? 117.398 150.633 154.856 1.00 191.19 113 MET D O 1
ATOM 13224 N N . GLY D 2 456 ? 118.318 152.676 155.210 1.00 204.40 114 GLY D N 1
ATOM 13225 C CA . GLY D 2 456 ? 118.068 152.589 156.627 1.00 194.81 114 GLY D CA 1
ATOM 13226 C C . GLY D 2 456 ? 116.624 152.269 156.947 1.00 194.03 114 GLY D C 1
ATOM 13227 O O . GLY D 2 456 ? 116.342 151.573 157.928 1.00 181.04 114 GLY D O 1
ATOM 13228 N N . ARG D 2 457 ? 115.691 152.762 156.134 1.00 200.25 115 ARG D N 1
ATOM 13229 C CA . ARG D 2 457 ? 114.284 152.397 156.295 1.00 201.75 115 ARG D CA 1
ATOM 13230 C C . ARG D 2 457 ? 113.978 150.995 155.765 1.00 197.19 115 ARG D C 1
ATOM 13231 O O . ARG D 2 457 ? 113.271 150.222 156.421 1.00 183.29 115 ARG D O 1
ATOM 13239 N N . THR D 2 458 ? 114.502 150.651 154.582 1.00 199.22 116 THR D N 1
ATOM 13240 C CA . THR D 2 458 ? 114.064 149.464 153.850 1.00 193.76 116 THR D CA 1
ATOM 13241 C C . THR D 2 458 ? 114.652 148.162 154.382 1.00 186.67 116 THR D C 1
ATOM 13242 O O . THR D 2 458 ? 114.061 147.102 154.160 1.00 174.98 116 THR D O 1
ATOM 13246 N N . LEU D 2 459 ? 115.821 148.195 155.023 1.00 184.78 117 LEU D N 1
ATOM 13247 C CA . LEU D 2 459 ? 116.305 146.981 155.677 1.00 178.83 117 LEU D CA 1
ATOM 13248 C C . LEU D 2 459 ? 115.337 146.461 156.736 1.00 181.86 117 LEU D C 1
ATOM 13249 O O . LEU D 2 459 ? 115.207 145.243 156.900 1.00 178.69 117 LEU D O 1
ATOM 13254 N N . GLU D 2 460 ? 114.628 147.343 157.444 1.00 180.81 118 GLU D N 1
ATOM 13255 C CA . GLU D 2 460 ? 113.624 146.859 158.390 1.00 184.31 118 GLU D CA 1
ATOM 13256 C C . GLU D 2 460 ? 112.477 146.153 157.668 1.00 184.84 118 GLU D C 1
ATOM 13257 O O . GLU D 2 460 ? 112.003 145.100 158.116 1.00 174.63 118 GLU D O 1
ATOM 13263 N N . ALA D 2 461 ? 112.025 146.713 156.544 1.00 179.83 119 ALA D N 1
ATOM 13264 C CA . ALA D 2 461 ? 110.965 146.080 155.764 1.00 171.61 119 ALA D CA 1
ATOM 13265 C C . ALA D 2 461 ? 111.422 144.733 155.214 1.00 172.19 119 ALA D C 1
ATOM 13266 O O . ALA D 2 461 ? 110.650 143.763 155.182 1.00 167.03 119 ALA D O 1
ATOM 13268 N N . ILE D 2 462 ? 112.676 144.667 154.763 1.00 170.97 120 ILE D N 1
ATOM 13269 C CA . ILE D 2 462 ? 113.235 143.419 154.258 1.00 170.31 120 ILE D CA 1
ATOM 13270 C C . ILE D 2 462 ? 113.300 142.382 155.368 1.00 172.65 120 ILE D C 1
ATOM 13271 O O . ILE D 2 462 ? 112.996 141.202 155.156 1.00 166.21 120 ILE D O 1
ATOM 13276 N N . SER D 2 463 ? 113.688 142.805 156.573 1.00 174.78 121 SER D N 1
ATOM 13277 C CA . SER D 2 463 ? 113.698 141.885 157.702 1.00 175.67 121 SER D CA 1
ATOM 13278 C C . SER D 2 463 ? 112.295 141.377 158.016 1.00 173.95 121 SER D C 1
ATOM 13279 O O . SER D 2 463 ? 112.115 140.194 158.321 1.00 163.96 121 SER D O 1
ATOM 13282 N N . LYS D 2 464 ? 111.285 142.254 157.955 1.00 177.57 122 LYS D N 1
ATOM 13283 C CA . LYS D 2 464 ? 109.911 141.808 158.195 1.00 180.81 122 LYS D CA 1
ATOM 13284 C C . LYS D 2 464 ? 109.419 140.792 157.164 1.00 172.36 122 LYS D C 1
ATOM 13285 O O . LYS D 2 464 ? 108.828 139.768 157.529 1.00 171.20 122 LYS D O 1
ATOM 13291 N N . GLY D 2 465 ? 109.684 141.050 155.876 1.00 164.53 123 GLY D N 1
ATOM 13292 C CA . GLY D 2 465 ? 109.311 140.111 154.822 1.00 156.79 123 GLY D CA 1
ATOM 13293 C C . GLY D 2 465 ? 110.035 138.782 154.966 1.00 166.50 123 GLY D C 1
ATOM 13294 O O . GLY D 2 465 ? 109.469 137.708 154.762 1.00 160.56 123 GLY D O 1
ATOM 13295 N N . MET D 2 466 ? 111.313 138.847 155.312 1.00 165.44 124 MET D N 1
ATOM 13296 C CA . MET D 2 466 ? 112.098 137.654 155.540 1.00 164.03 124 MET D CA 1
ATOM 13297 C C . MET D 2 466 ? 111.521 136.848 156.708 1.00 164.80 124 MET D C 1
ATOM 13298 O O . MET D 2 466 ? 111.494 135.597 156.677 1.00 155.96 124 MET D O 1
ATOM 13303 N N . SER D 2 467 ? 111.118 137.539 157.775 1.00 166.66 125 SER D N 1
ATOM 13304 C CA . SER D 2 467 ? 110.482 136.863 158.905 1.00 155.42 125 SER D CA 1
ATOM 13305 C C . SER D 2 467 ? 109.192 136.190 158.440 1.00 159.29 125 SER D C 1
ATOM 13306 O O . SER D 2 467 ? 108.865 135.070 158.861 1.00 157.50 125 SER D O 1
ATOM 13309 N N . GLU D 2 468 ? 108.433 136.885 157.586 1.00 162.85 126 GLU D N 1
ATOM 13310 C CA . GLU D 2 468 ? 107.195 136.346 157.030 1.00 155.25 126 GLU D CA 1
ATOM 13311 C C . GLU D 2 468 ? 107.472 135.094 156.212 1.00 157.71 126 GLU D C 1
ATOM 13312 O O . GLU D 2 468 ? 106.663 134.162 156.202 1.00 154.00 126 GLU D O 1
ATOM 13318 N N . MET D 2 469 ? 108.588 135.071 155.486 1.00 160.77 127 MET D N 1
ATOM 13319 C CA . MET D 2 469 ? 108.902 133.889 154.692 1.00 157.83 127 MET D CA 1
ATOM 13320 C C . MET D 2 469 ? 109.267 132.707 155.582 1.00 152.24 127 MET D C 1
ATOM 13321 O O . MET D 2 469 ? 108.851 131.570 155.312 1.00 143.42 127 MET D O 1
ATOM 13326 N N . LEU D 2 470 ? 110.033 132.948 156.653 1.00 155.13 128 LEU D N 1
ATOM 13327 C CA . LEU D 2 470 ? 110.239 131.884 157.641 1.00 157.70 128 LEU D CA 1
ATOM 13328 C C . LEU D 2 470 ? 108.929 131.385 158.247 1.00 154.10 128 LEU D C 1
ATOM 13329 O O . LEU D 2 470 ? 108.783 130.189 158.528 1.00 149.24 128 LEU D O 1
ATOM 13334 N N . ALA D 2 471 ? 107.958 132.282 158.447 1.00 155.07 129 ALA D N 1
ATOM 13335 C CA . ALA D 2 471 ? 106.656 131.856 158.960 1.00 151.84 129 ALA D CA 1
ATOM 13336 C C . ALA D 2 471 ? 105.883 131.012 157.951 1.00 144.46 129 ALA D C 1
ATOM 13337 O O . ALA D 2 471 ? 105.296 129.984 158.310 1.00 136.74 129 ALA D O 1
ATOM 13339 N N . LYS D 2 472 ? 105.879 131.426 156.684 1.00 142.60 130 LYS D N 1
ATOM 13340 C CA . LYS D 2 472 ? 105.070 130.750 155.675 1.00 135.44 130 LYS D CA 1
ATOM 13341 C C . LYS D 2 472 ? 105.647 129.387 155.322 1.00 130.65 130 LYS D C 1
ATOM 13342 O O . LYS D 2 472 ? 104.899 128.439 155.031 1.00 125.79 130 LYS D O 1
ATOM 13348 N N . TYR D 2 473 ? 106.979 129.277 155.329 1.00 133.88 131 TYR D N 1
ATOM 13349 C CA . TYR D 2 473 ? 107.622 128.002 155.037 1.00 138.77 131 TYR D CA 1
ATOM 13350 C C . TYR D 2 473 ? 107.179 126.909 156.001 1.00 133.01 131 TYR D C 1
ATOM 13351 O O . TYR D 2 473 ? 107.071 125.743 155.605 1.00 125.96 131 TYR D O 1
ATOM 13360 N N . ASP D 2 474 ? 106.899 127.263 157.258 1.00 133.30 132 ASP D N 1
ATOM 13361 C CA . ASP D 2 474 ? 106.505 126.254 158.235 1.00 130.00 132 ASP D CA 1
ATOM 13362 C C . ASP D 2 474 ? 105.099 125.717 158.000 1.00 125.79 132 ASP D C 1
ATOM 13363 O O . ASP D 2 474 ? 104.800 124.600 158.435 1.00 127.51 132 ASP D O 1
ATOM 13368 N N . HIS D 2 475 ? 104.230 126.475 157.331 1.00 126.72 133 HIS D N 1
ATOM 13369 C CA . HIS D 2 475 ? 102.889 125.982 157.041 1.00 130.04 133 HIS D CA 1
ATOM 13370 C C . HIS D 2 475 ? 102.793 125.320 155.678 1.00 116.98 133 HIS D C 1
ATOM 13371 O O . HIS D 2 475 ? 102.003 124.383 155.511 1.00 106.95 133 HIS D O 1
ATOM 13378 N N . LEU D 2 476 ? 103.568 125.779 154.695 1.00 111.33 134 LEU D N 1
ATOM 13379 C CA . LEU D 2 476 ? 103.422 125.208 153.360 1.00 104.41 134 LEU D CA 1
ATOM 13380 C C . LEU D 2 476 ? 104.061 123.827 153.234 1.00 115.55 134 LEU D C 1
ATOM 13381 O O . LEU D 2 476 ? 103.458 122.918 152.651 1.00 112.32 134 LEU D O 1
ATOM 13386 N N . VAL D 2 477 ? 105.261 123.635 153.777 1.00 114.22 135 VAL D N 1
ATOM 13387 C CA . VAL D 2 477 ? 106.073 122.464 153.460 1.00 88.92 135 VAL D CA 1
ATOM 13388 C C . VAL D 2 477 ? 105.782 121.346 154.453 1.00 93.77 135 VAL D C 1
ATOM 13389 O O . VAL D 2 477 ? 105.800 121.559 155.671 1.00 101.33 135 VAL D O 1
ATOM 13393 N N . ILE D 2 478 ? 105.514 120.150 153.929 1.00 89.72 136 ILE D N 1
ATOM 13394 C CA . ILE D 2 478 ? 105.275 118.975 154.761 1.00 91.61 136 ILE D CA 1
ATOM 13395 C C . ILE D 2 478 ? 106.621 118.426 155.216 1.00 100.45 136 ILE D C 1
ATOM 13396 O O . ILE D 2 478 ? 107.517 118.191 154.397 1.00 105.30 136 ILE D O 1
ATOM 13401 N N . SER D 2 479 ? 106.765 118.205 156.528 1.00 103.61 137 SER D N 1
ATOM 13402 C CA . SER D 2 479 ? 108.042 117.747 157.063 1.00 110.66 137 SER D CA 1
ATOM 13403 C C . SER D 2 479 ? 107.900 116.662 158.128 1.00 102.88 137 SER D C 1
ATOM 13404 O O . SER D 2 479 ? 108.831 116.465 158.919 1.00 100.27 137 SER D O 1
ATOM 13407 N N . THR D 2 480 ? 106.778 115.952 158.179 1.00 115.12 138 THR D N 1
ATOM 13408 C CA . THR D 2 480 ? 106.613 114.905 159.185 1.00 130.87 138 THR D CA 1
ATOM 13409 C C . THR D 2 480 ? 107.535 113.724 158.901 1.00 123.85 138 THR D C 1
ATOM 13410 O O . THR D 2 480 ? 108.618 113.620 159.479 1.00 109.65 138 THR D O 1
ATOM 13414 N N . VAL E 2 452 ? 127.668 153.961 146.496 1.00 195.80 110 VAL E N 1
ATOM 13415 C CA . VAL E 2 452 ? 126.776 153.402 147.503 1.00 205.07 110 VAL E CA 1
ATOM 13416 C C . VAL E 2 452 ? 125.324 153.618 147.076 1.00 212.62 110 VAL E C 1
ATOM 13417 O O . VAL E 2 452 ? 124.410 152.966 147.587 1.00 204.88 110 VAL E O 1
ATOM 13421 N N . LEU E 2 453 ? 125.120 154.525 146.116 1.00 212.63 111 LEU E N 1
ATOM 13422 C CA . LEU E 2 453 ? 123.780 154.758 145.581 1.00 217.05 111 LEU E CA 1
ATOM 13423 C C . LEU E 2 453 ? 123.270 153.523 144.850 1.00 208.97 111 LEU E C 1
ATOM 13424 O O . LEU E 2 453 ? 122.082 153.181 144.929 1.00 199.17 111 LEU E O 1
ATOM 13429 N N . LYS E 2 454 ? 124.167 152.839 144.143 1.00 203.62 112 LYS E N 1
ATOM 13430 C CA . LYS E 2 454 ? 123.807 151.641 143.412 1.00 201.10 112 LYS E CA 1
ATOM 13431 C C . LYS E 2 454 ? 123.297 150.579 144.375 1.00 197.29 112 LYS E C 1
ATOM 13432 O O . LYS E 2 454 ? 122.357 149.831 144.057 1.00 180.60 112 LYS E O 1
ATOM 13438 N N . MET E 2 455 ? 123.869 150.531 145.586 1.00 200.76 113 MET E N 1
ATOM 13439 C CA . MET E 2 455 ? 123.432 149.573 146.585 1.00 197.82 113 MET E CA 1
ATOM 13440 C C . MET E 2 455 ? 122.001 149.862 147.003 1.00 186.86 113 MET E C 1
ATOM 13441 O O . MET E 2 455 ? 121.170 148.951 147.106 1.00 172.40 113 MET E O 1
ATOM 13446 N N . GLY E 2 456 ? 121.701 151.137 147.255 1.00 189.31 114 GLY E N 1
ATOM 13447 C CA . GLY E 2 456 ? 120.349 151.511 147.658 1.00 188.19 114 GLY E CA 1
ATOM 13448 C C . GLY E 2 456 ? 119.333 151.186 146.582 1.00 186.38 114 GLY E C 1
ATOM 13449 O O . GLY E 2 456 ? 118.238 150.692 146.876 1.00 175.54 114 GLY E O 1
ATOM 13450 N N . ARG E 2 457 ? 119.672 151.481 145.325 1.00 186.89 115 ARG E N 1
ATOM 13451 C CA . ARG E 2 457 ? 118.747 151.185 144.236 1.00 182.75 115 ARG E CA 1
ATOM 13452 C C . ARG E 2 457 ? 118.503 149.684 144.134 1.00 173.38 115 ARG E C 1
ATOM 13453 O O . ARG E 2 457 ? 117.359 149.238 143.953 1.00 160.90 115 ARG E O 1
ATOM 13461 N N . THR E 2 458 ? 119.568 148.885 144.267 1.00 172.30 116 THR E N 1
ATOM 13462 C CA . THR E 2 458 ? 119.411 147.437 144.190 1.00 171.29 116 THR E CA 1
ATOM 13463 C C . THR E 2 458 ? 118.528 146.936 145.327 1.00 169.04 116 THR E C 1
ATOM 13464 O O . THR E 2 458 ? 117.658 146.079 145.123 1.00 162.61 116 THR E O 1
ATOM 13468 N N . LEU E 2 459 ? 118.734 147.473 146.534 1.00 165.32 117 LEU E N 1
ATOM 13469 C CA . LEU E 2 459 ? 117.935 147.059 147.681 1.00 159.02 117 LEU E CA 1
ATOM 13470 C C . LEU E 2 459 ? 116.466 147.402 147.481 1.00 165.22 117 LEU E C 1
ATOM 13471 O O . LEU E 2 459 ? 115.584 146.600 147.814 1.00 158.33 117 LEU E O 1
ATOM 13476 N N . GLU E 2 460 ? 116.177 148.599 146.960 1.00 167.45 118 GLU E N 1
ATOM 13477 C CA . GLU E 2 460 ? 114.780 148.967 146.739 1.00 165.86 118 GLU E CA 1
ATOM 13478 C C . GLU E 2 460 ? 114.137 148.050 145.701 1.00 160.38 118 GLU E C 1
ATOM 13479 O O . GLU E 2 460 ? 112.974 147.649 145.852 1.00 152.77 118 GLU E O 1
ATOM 13485 N N . ALA E 2 461 ? 114.880 147.698 144.645 1.00 161.85 119 ALA E N 1
ATOM 13486 C CA . ALA E 2 461 ? 114.331 146.793 143.637 1.00 157.44 119 ALA E CA 1
ATOM 13487 C C . ALA E 2 461 ? 114.029 145.429 144.248 1.00 152.35 119 ALA E C 1
ATOM 13488 O O . ALA E 2 461 ? 112.980 144.820 143.972 1.00 145.77 119 ALA E O 1
ATOM 13490 N N . ILE E 2 462 ? 114.945 144.941 145.091 1.00 148.22 120 ILE E N 1
ATOM 13491 C CA . ILE E 2 462 ? 114.752 143.650 145.743 1.00 138.21 120 ILE E CA 1
ATOM 13492 C C . ILE E 2 462 ? 113.528 143.700 146.643 1.00 143.42 120 ILE E C 1
ATOM 13493 O O . ILE E 2 462 ? 112.739 142.748 146.696 1.00 138.80 120 ILE E O 1
ATOM 13498 N N . SER E 2 463 ? 113.345 144.811 147.361 1.00 151.27 121 SER E N 1
ATOM 13499 C CA . SER E 2 463 ? 112.179 144.927 148.230 1.00 148.08 121 SER E CA 1
ATOM 13500 C C . SER E 2 463 ? 110.897 144.911 147.411 1.00 150.30 121 SER E C 1
ATOM 13501 O O . SER E 2 463 ? 109.897 144.317 147.827 1.00 143.18 121 SER E O 1
ATOM 13504 N N . LYS E 2 464 ? 110.896 145.594 146.264 1.00 152.88 122 LYS E N 1
ATOM 13505 C CA . LYS E 2 464 ? 109.713 145.603 145.408 1.00 152.37 122 LYS E CA 1
ATOM 13506 C C . LYS E 2 464 ? 109.336 144.180 145.001 1.00 153.30 122 LYS E C 1
ATOM 13507 O O . LYS E 2 464 ? 108.186 143.740 145.179 1.00 146.21 122 LYS E O 1
ATOM 13513 N N . GLY E 2 465 ? 110.306 143.449 144.437 1.00 146.61 123 GLY E N 1
ATOM 13514 C CA . GLY E 2 465 ? 110.035 142.079 144.018 1.00 139.68 123 GLY E CA 1
ATOM 13515 C C . GLY E 2 465 ? 109.588 141.199 145.169 1.00 138.23 123 GLY E C 1
ATOM 13516 O O . GLY E 2 465 ? 108.681 140.371 145.025 1.00 130.09 123 GLY E O 1
ATOM 13517 N N . MET E 2 466 ? 110.234 141.354 146.325 1.00 145.80 124 MET E N 1
ATOM 13518 C CA . MET E 2 466 ? 109.850 140.619 147.523 1.00 146.56 124 MET E CA 1
ATOM 13519 C C . MET E 2 466 ? 108.407 140.904 147.912 1.00 144.59 124 MET E C 1
ATOM 13520 O O . MET E 2 466 ? 107.675 139.998 148.318 1.00 140.88 124 MET E O 1
ATOM 13525 N N . SER E 2 467 ? 107.992 142.170 147.835 1.00 147.38 125 SER E N 1
ATOM 13526 C CA . SER E 2 467 ? 106.617 142.519 148.165 1.00 151.39 125 SER E CA 1
ATOM 13527 C C . SER E 2 467 ? 105.662 141.780 147.237 1.00 153.05 125 SER E C 1
ATOM 13528 O O . SER E 2 467 ? 104.660 141.200 147.683 1.00 146.25 125 SER E O 1
ATOM 13531 N N . GLU E 2 468 ? 105.967 141.785 145.934 1.00 148.00 126 GLU E N 1
ATOM 13532 C CA . GLU E 2 468 ? 105.083 141.129 144.970 1.00 139.97 126 GLU E CA 1
ATOM 13533 C C . GLU E 2 468 ? 104.972 139.636 145.271 1.00 139.90 126 GLU E C 1
ATOM 13534 O O . GLU E 2 468 ? 103.879 139.053 145.234 1.00 137.53 126 GLU E O 1
ATOM 13540 N N . MET E 2 469 ? 106.102 138.997 145.571 1.00 143.62 127 MET E N 1
ATOM 13541 C CA . MET E 2 469 ? 106.107 137.549 145.743 1.00 141.62 127 MET E CA 1
ATOM 13542 C C . MET E 2 469 ? 105.467 137.160 147.074 1.00 138.31 127 MET E C 1
ATOM 13543 O O . MET E 2 469 ? 104.847 136.096 147.180 1.00 133.94 127 MET E O 1
ATOM 13548 N N . LEU E 2 470 ? 105.565 138.038 148.079 1.00 142.94 128 LEU E N 1
ATOM 13549 C CA . LEU E 2 470 ? 104.785 137.871 149.302 1.00 142.51 128 LEU E CA 1
ATOM 13550 C C . LEU E 2 470 ? 103.290 137.970 149.038 1.00 140.22 128 LEU E C 1
ATOM 13551 O O . LEU E 2 470 ? 102.504 137.233 149.639 1.00 141.98 128 LEU E O 1
ATOM 13556 N N . ALA E 2 471 ? 102.868 138.878 148.155 1.00 136.94 129 ALA E N 1
ATOM 13557 C CA . ALA E 2 471 ? 101.450 138.920 147.801 1.00 141.35 129 ALA E CA 1
ATOM 13558 C C . ALA E 2 471 ? 101.017 137.608 147.151 1.00 140.62 129 ALA E C 1
ATOM 13559 O O . ALA E 2 471 ? 99.962 137.039 147.484 1.00 141.34 129 ALA E O 1
ATOM 13561 N N . LYS E 2 472 ? 101.828 137.123 146.208 1.00 139.84 130 LYS E N 1
ATOM 13562 C CA . LYS E 2 472 ? 101.540 135.849 145.559 1.00 128.61 130 LYS E CA 1
ATOM 13563 C C . LYS E 2 472 ? 101.421 134.715 146.572 1.00 129.93 130 LYS E C 1
ATOM 13564 O O . LYS E 2 472 ? 100.518 133.877 146.469 1.00 130.26 130 LYS E O 1
ATOM 13570 N N . TYR E 2 473 ? 102.323 134.666 147.560 1.00 137.37 131 TYR E N 1
ATOM 13571 C CA . TYR E 2 473 ? 102.216 133.632 148.586 1.00 133.74 131 TYR E CA 1
ATOM 13572 C C . TYR E 2 473 ? 101.005 133.834 149.488 1.00 141.23 131 TYR E C 1
ATOM 13573 O O . TYR E 2 473 ? 100.427 132.856 149.976 1.00 141.28 131 TYR E O 1
ATOM 13582 N N . ASP E 2 474 ? 100.613 135.089 149.721 1.00 152.52 132 ASP E N 1
ATOM 13583 C CA . ASP E 2 474 ? 99.424 135.366 150.519 1.00 156.34 132 ASP E CA 1
ATOM 13584 C C . ASP E 2 474 ? 98.190 134.795 149.852 1.00 148.69 132 ASP E C 1
ATOM 13585 O O . ASP E 2 474 ? 97.245 134.371 150.529 1.00 141.58 132 ASP E O 1
ATOM 13590 N N . HIS E 2 475 ? 98.190 134.782 148.520 1.00 147.08 133 HIS E N 1
ATOM 13591 C CA . HIS E 2 475 ? 97.084 134.178 147.784 1.00 140.67 133 HIS E CA 1
ATOM 13592 C C . HIS E 2 475 ? 96.923 132.699 148.130 1.00 138.69 133 HIS E C 1
ATOM 13593 O O . HIS E 2 475 ? 95.796 132.209 148.274 1.00 130.20 133 HIS E O 1
ATOM 13600 N N . LEU E 2 476 ? 98.035 131.972 148.264 1.00 146.63 134 LEU E N 1
ATOM 13601 C CA . LEU E 2 476 ? 97.968 130.526 148.475 1.00 144.16 134 LEU E CA 1
ATOM 13602 C C . LEU E 2 476 ? 97.318 130.179 149.811 1.00 147.77 134 LEU E C 1
ATOM 13603 O O . LEU E 2 476 ? 96.358 129.402 149.861 1.00 139.30 134 LEU E O 1
ATOM 13608 N N . VAL E 2 477 ? 97.819 130.750 150.900 1.00 160.28 135 VAL E N 1
ATOM 13609 C CA . VAL E 2 477 ? 97.336 130.391 152.228 1.00 175.18 135 VAL E CA 1
ATOM 13610 C C . VAL E 2 477 ? 96.086 131.191 152.572 1.00 171.56 135 VAL E C 1
ATOM 13611 O O . VAL E 2 477 ? 94.983 130.851 152.143 1.00 154.78 135 VAL E O 1
#

Sequence (1702 aa):
PTQYPDARLSSPIILDQCDLLARSLGLYSHYSHNPKLRNCRIPHHIYRLRNSTALKTFLQNCSILTVPFHSIWDHILTSIQYDAINHVDDFKYLLPSELVKYANWDNEFLKAYLNKILGLDHVFSASARSQCEDFSPKENPYYWGMLLLVHLSQLARRIKGQRGSLRSNWKFIGTDLELFGIADFVIFKVPVKTIIRNAVSLQASKPGLRIWYRDQNLTPYLCDDEFIVSVASYECFIMIKDVFIERYNTWEICARAWLEDSDGADYPPLDVLGELYNQGDQIIAMYLEDGFKLIKHLEPLCVSCIQTHGIFTPRKYWFQSQMIKSYYDELHDLNLKLQISDNKAECAQNFIKTIVQAKLTPQQYCELFSLQKHWGHPVLYNDVALDKVKKHAQSTKILKPKVMFETFCVFKFIVAKNHYHSQGSWYKTTHDLHLTPYLRQHIVSNSFPSQAEIYQHLWEWYFVEHEPLFSTKIISDLSIFIKDRATAVNQECWDSVFDRSVLGYNPPVRFQSKRVPEQFLGQADFSLNQILEFAEKLEYLAPSYRNFSFSLKEKELNIGRTFGKLPYRVRNVQTLAEALLADGLAKAFPSNMMVVTEREQKEALLHQASWHHENAIVRGASFVTDLEKYNLAFRYEFTRHFIDYCNRCYGVKNLFDWMHFLIPLCYMHVSDFYSPPHCVTEDNRNNPPDCANAYHYHLGGIEGLQQKLWTCISCAQITLVELKTKLKLKSSVMGDNQCITTLSLFPIDAPNDYQENEAELNAARVAVELAITTGYSGIFLKPEETFVHSGFIYFGKKQYLNGVQLPQSLKTMARCGPLSDSIFDDLQGSLASIGTSFERGTSETRHIFPSRWIASFHSMLAINLLNQNHLGFPLGFNIDISCFKKPLTFSEKLIALITPQVLGGLSFLNPEKLFYRNISDPLTSGLFQLKNALEFLEKEELFYILISKKPGLADASDFVMNPLGLNVPGSKEIITFLRQTVRENITITSQNRIINSLFHIGSDLEDQRVCEWLLSSNPVMSRFAADIFSRTPSGKRLQVLGYLEGTRTLLASGTMLMKLRELTRNRWKSWFSYIDALDDDLSESLEKFTCTVDVANFLRAYSWSDVLKGKRLIGATLPCLLEQFEVKWINLSEDLREQFNLSSLNYVSCALDRKVVQKHPSVNRLAWTIGNRAPYIGSPPLRVNCPSAALKEAIEMVSRLLWVTQGTADREKLLIPLLNSRVNLDYQTVLNFLPTHYSGNIVHRYNDQYGQHSFMANRMSNTSTRAIISTNTLGKYAGQAAIDSNIIFQNTINLGVAVLDIALSLAKLSSASNVTFRLMLNKCCTRHVPSEYLYFDKPLDVDLNKYMDNELVYDNDPLCSGIKMGRTLEAISKGMSEMLAKYDHLVISTGRTTAPAAAFDAYLNEHGVPPPQPAIFKDLGVAQQACSKGTMVKNATTDAADKMSKVLELSEETFSKPNLSAKDLALLLFTHLPGNNTPFHILAQVLSKIAYKSGKSGAFLDAFHQILSEGENAQAALTRLSRTFDAFLGVVPPVIRVKNFQTVPRPCQKSLRAVPPNPTIDKGWVCVYSSEQGETRALKIVLKMGRTLEAISKGMSEMLAKYDHLVISTGRTTAPAAAFDAYLNEHGVPPPQPAIFKDLGVAQITPVLKMGRTLEAISKGMSEMLAKYDHLVISTVLKMGRTLEAISKGMSEMLAKYDHLV

Foldseek 3Di:
DFDFPALFFFFAFAFQCVCLLLVLQQADDDRAPFPLSPDFDRDPLSNVLNPQPVVVVVCPLEFRYADADLLCQLVVVVCLLVWLVVPVVVPVFLVQLLLLVQLLVVLVLVVVVLCFLLVFPQLADDPPQVNDSCNLVPPQSLVSSLSVLVVVSLLQRLQQRDPADSPRKDWDDTPAWIWIHHHWKIKTKGFPCVQCVPHDDNCRSALLCCVVVVDDDCVVRRPRGGMHMYMGGSSVSSQVSLLSLLSRLLVLLQVVQCSRFVPDGLADHVVLVVLLVSLLSVLCSRQPLLSLVLLVLLQQLLVLLQQCADDDDPQSNQLNVLSVVVNVVSVVVSCVVSVDDPVVPPSSVSNSCSSNVPNHFNQRSLQSSQCSCSSDAHHAHLLLVCVVLVCLQPDDAFFDVVLLLLLLLLLLVLQQVLVCVVPVFGAAWDFDCVLQVVVNVCNVVRHDDDLQCCVVRSNSSVGTHHAADQAQQFFFAVCPQLFKDWAAFWPLPRVQLADCRSQVHDRPDHTDDTIRNQVLQVDQEDDPVVLLVCQQVVVCPDNGFQAKAWEFGTRDSDNTDIAIHGHSSVVVLLVSVQRSCVPTPLVSFDQQQDDDPLQDDPVVLVQQWDLHGHQKDKAKKKKKFWQQQVFSQAACVSCVSVQVVVCRNHVGPSSSCCQQVRQQRHKYFHSDHHRDFSFDHDVCPPPPDDDSGIHGGRGGGGRPRRVSSVSSSVSSLLVVLCSVLVWRWDWHDDPTMIMIMTMDMDGNPDDPVVVQVVNQVSNVVSVVSSQVSVSSRRRHTDVSNMGMHRAWDDRYVFITGNNFTHAHLSNLLSSQALFRRRTQGDLLVNLLSLLVSLLLSQLRGLDNSSSSSVSSSSNSSNVRCCQACRSLDPGGDRLCCVQVVDDDDSVLLSLLCQQDLLQQGRDSHQVCSLQFPDDQAPQQSRLVSSCSSCVVVVNNVCSLLSRAFDFDDDALLVCLQVVRGFRAPRNDDDVVVLLVQLLVLSCPSGSYPQSCLLSDDCVVVVSRQLSLQQQPWLAGESVLSNLLCCQFSNVVVVVSSVSSCPDPPSSPPVVVSVVVVVVVSVNVSSSRDRVVTHDPVLSVVLVPDDRSQVNSLSRRCVRCVVSNVPGGYAQHGFHDPSVFWHWFFDDWDPQVCVSSVDDDAFWKKKKFALDWDDATPDDFALSRTAAADDVLVVPFQWDAPDFHNLLVSLLVSVQSVVQQADPPDDCQLQSVQRNLLAEDDDDPVSVRGHDDDDDAFNSQCCCVVPNDDTSATSYHPRQNRGMDIDNPRRPPCVVPLVSFKSDDVSVVSSVSSSSVSNSRSNGTDDSPIITMIIIHGDDPRMDGHHRDHIDNPDHRDDRSNSCCPNPSRYDHHRHPGDRD/DVVVVVVVVVVVVVVVVVVVVVCVVQHDFEDDPVRQLVCCQVPFAGDPGDYDDDDLVVQLPDTHPVDRDDDPSNVVSVVVVVVVVDDDVCVVPDDDDLVRQLVVLVVQDDDPLAVVSLLSSQVSVLCRVVPNNSVLVVQQVVVVVVPDGNVVSSLVCQQDPPSFPPDAAEEDEDADLVRRDDNQSVQKDDDDPGDGRNVFWHHWYAHPVGDIIIGGD/DVVVVVVVVVVVVVVVVVVVVVVPDDDDDDDLPVVLVVQVVVCVVPVDGDPPCVVCVVVVRND/DVVVVVVVVVVVVVVVVVVVVVVVCVVPDDDD/DVVVVVVVVVVVVVVVVVVVVVVVVD

Secondary structure (DSSP, 8-state):
----S-SS--S-B--HHHHHHHHHHT-B------THHHHSPPPHHHHGGGG-HHHHHHTTTEEEEE--SHHHHHHHHHHHHHHGGGGGGGG-TT-HHHHHHHHHHHHHHHHHHHHHHHS-TTSS---TTTSSTTHHHHH-TTHHHHHHHHHHHHHHHHHHHS---SS--EEE--SS-EEEE-SSEEEEEEESHHHHSS-S-HHHH-GGGGGTSSS---GGGTSS-SEEEEEEEHHHHHHHHHHHHHHHHHHHHHHHHHHH-SS--SS--HHHHHHHHHHHHHHHHHHTTTHHHHHTTHHHHHHHHHTS-SS--GGGGHHHHHHHHHHHHHHHHHHHHTT--TTT-HHHHHHHHHHHH----HHHHHHHTT-TTTT---B--HHHHHHHHHHHHH---EE-HHHHHHHHHHHHHHHHHHHHHHHSS---B-S-GGG-HHHHHHHHTT----HHHHTTTGGGGGS--B---S-SS--S---SSSS----PPPGGG-GGGS-HHHHSS--S-------HHHHHTT-S---HHHHHHHHHTTGGGSGGG--EEEEE-SS-SSS--EEEE--HHHHHHHHHHHHHHHHTTGGGS-SB----GGGS-HHHHHHHS-S----EEEEEEEEEEESGGGGGG--HHHHHHHHHHHHHHHS-SSSTTHHHHHGGGSEEEE--TT---TT--SGGGSS----SS-EE---S--TTTTHHHHHHHHHHHHHHHHHHHT-EEEEEE-SSEEEEEEEEEEESS--HHHHHHHHHHHHHHHHHHHHHHHHTTT----GGG--EESSEEE-SSSEEETTEE---HHHHHTT--S--S-SSS-HHHHHHHHHHHHHHHHHT-S--HHHHHHHHHHHHHHHHHHHH--TTS-SS--HHHHHHSSPPPHHHHHHHHHSBGGGTS-B---GGGGT-S--S-HHHHHHHHHHHHHHHHT-GGGHHHHH--------HHHHHHSTT--S-GGGS-SHHHHHHHHHHHHHHH---HHHHHHT-TTHHHHHHHHHHHHT-SSEEEHHHHHHHHTTSHHHHHHHHHHHHHS-SSSS---HHHHHHHHHHHHHHHHHH-SSSS--HHHHHHHTT--SHHHHHHHHHHHHTHHHHTT-EEES-----HHHHEEEEEEEE-HHHHHHTT-----EEEEEE-----EESS-SSSGGGEE-S--HHHH------SS--HHHHHHHHHHHHHHHHS-SSS-HHHHHHHHHTTTB---HHHHGGG--------HHHHHHHHHS---SS-SS-TTGGGGEEEE-S-SGGG--TTTTTSS--HHHHHHHHHHHHHHHTSS----SS--EEEEEEE-TTT------------S---S-----SS-TTT-BSSS--S---/-HHHHHHHHHHHHHHHHHHHHHHHHTTTTPPPHHHHHHHHHHHSS--SS-EEESSHHHHHT---SS-----HHHHHHHHHHHHHT--SSSTT-----HHHHHHHHHHT--SSS-HHHHHHHHHHHHHHHTT-HHHHHHHHHHHHHTT--HHHHHHHHHHH-GGGTT-PPPEEE-SSTTSS-GGGGGGEEPPPSS--GGGTEEEEEE-TTS-EEEEE-/-HHHHHHHHHHHHHHHHHHHHHTT-EEE--SSHHHHHHHHHHHHHHSSPPSSTHHHHHHT---/-HHHHHHHHHHHHHHHHHHHHHHHHHHHSB--/-HHHHHHHHHHHHHHHHHHHHHHHH-